Protein 8IDZ (pdb70)

Solvent-accessible surface area: 55990 Å² total; per-residue (Å²): 219,69,32,89,14,47,123,24,83,79,97,71,0,3,111,30,9,78,28,93,33,13,2,85,0,0,7,6,48,73,212,74,50,111,17,51,22,8,30,3,14,1,22,23,11,151,99,0,32,4,31,33,0,5,1,0,7,0,7,5,0,0,84,3,57,40,95,199,175,163,33,134,154,70,32,72,4,6,2,0,2,1,8,3,0,2,0,0,0,2,29,92,112,22,0,99,44,0,0,56,13,2,0,32,0,0,56,35,6,5,3,4,0,0,4,0,1,0,0,0,1,12,6,0,23,1,2,0,3,6,2,3,0,1,0,8,1,3,26,0,0,0,22,0,0,4,11,5,0,52,0,0,25,69,30,59,0,0,0,0,0,7,3,0,0,0,0,2,1,7,25,69,20,65,134,1,24,0,45,0,40,16,23,2,0,6,22,0,0,2,32,0,0,15,24,0,0,86,124,8,75,2,27,0,0,2,0,3,29,1,28,0,7,30,60,8,0,2,19,24,63,31,0,0,11,42,0,0,24,126,47,13,26,7,145,13,0,0,0,0,18,72,124,5,21,113,34,2,17,34,2,0,54,2,0,0,0,0,0,1,16,25,71,71,79,14,48,136,81,0,91,142,5,26,122,94,59,170,3,44,80,134,37,0,30,68,0,0,75,21,0,1,58,5,0,76,92,0,8,56,61,126,141,106,100,37,76,50,94,19,104,61,189,42,17,12,123,39,1,70,95,0,1,4,12,0,0,0,2,0,41,31,72,160,132,19,2,42,7,85,164,172,23,134,57,0,0,0,0,0,16,16,0,33,101,9,27,9,11,3,67,41,28,2,56,2,36,62,72,116,54,18,10,0,18,57,0,1,99,117,37,56,27,111,20,14,53,77,4,37,123,17,6,87,93,48,36,85,136,27,163,85,106,231,238,85,87,23,2,72,36,99,96,6,79,55,86,21,1,56,167,97,2,56,6,0,0,0,0,0,25,23,52,10,23,15,154,142,15,2,99,44,54,27,15,0,38,3,40,136,80,6,84,70,2,5,65,26,0,6,88,34,1,72,168,48,63,43,59,0,0,0,0,1,0,0,6,2,3,0,20,0,115,82,18,31,56,39,0,14,0,0,0,0,0,2,0,1,0,10,13,0,0,15,0,0,3,17,0,0,46,13,166,42,12,0,1,0,13,0,0,11,9,0,1,30,39,11,119,35,11,32,2,75,72,5,9,12,100,38,108,138,94,14,38,61,79,0,58,8,104,22,21,8,32,3,14,2,18,69,6,28,48,107,124,26,93,26,23,18,19,0,0,41,20,76,15,40,8,94,33,126,56,19,77,35,26,23,87,114,55,99,160,13,44,4,85,4,45,6,46,0,126,1,70,13,197,59,17,2,38,13,1,0,0,0,0,6,13,14,55,19,184,96,29,110,20,4,27,15,4,2,41,10,24,12,29,6,86,95,0,93,68,57,45,45,24,25,18,72,6,80,0,46,67,126,28,20,6,5,5,39,83,134,81,27,36,16,44,25,4,61,35,99,16,71,4,21,8,2,137,24,0,43,37,170,176,27,66,64,28,89,19,86,7,139,182,45,50,168,21,178,81,6,0,85,107,136,140,260,225,100,35,107,10,50,118,32,89,78,78,70,1,1,104,43,12,78,26,90,40,14,1,73,3,0,5,6,52,53,130,80,105,25,76,21,11,30,0,6,0,25,24,6,153,150,11,28,5,32,27,0,0,1,0,2,0,9,6,1,0,88,6,69,34,172,74,196,155,53,127,141,75,17,61,3,2,4,0,3,2,10,0,0,2,0,0,0,2,29,100,60,20,0,22,27,0,0,50,12,4,0,30,1,2,53,41,16,9,3,1,0,2,2,0,2,0,0,5,4,13,10,1,17,0,2,1,3,6,2,2,0,0,0,15,0,3,34,0,0,0,24,0,0,8,13,7,1,25,0,3,44,51,24,68,0,0,1,0,0,7,5,4,4,10,3,2,0,3,39,34,59,68,153,0,23,0,44,0,38,16,29,1,2,9,15,3,15,9,37,0,1,11,22,0,1,84,123,2,62,1,25,0,0,2,0,1,31,0,24,3,6,38,48,11,0,0,28,23,62,32,2,0,11,42,0,0,21,138,55,19,24,6,141,13,0,0,2,1,13,68,124,4,22,120,30,8,18,31,1,0,53,3,0,0,0,0,3,6,20,23,125,63,88,45,40,128,82,0,87,144,6,26,121,98,60,174,4,47,85,131,38,0,26,72,0,0,74,26,0,1,63,7,0,76,110,0,13,80,64,149,160,90,117,31,110,62,111,16,82,54,154,31,18,13,119,30,0,80,90,0,1,7,16,0,0,0,0,0,46,16,68,156,127,21,3,40,10,83,161,170,24,133,62,0,0,0,0,0,12,16,0,30,119,8,30,11,12,5,62,37,16,2,67,2,34,62,69,112,55,17,9,0,20,52,0,0,99,102,37,59,22,109,20,13,58,76,5,40,124,23,4,80,108,60,50,88,166,29,185,83,106,218,233,101,84,15,2,72,32,100,98,7,88,55,84,19,1,48,170,94,3,50,7,0,1,0,0,0,17,18,50,14,16,31,81,110,12,7,97,31,64,41,7,2,50,7,39,142,74,8,90,71,1,4,65,28,0,1,92,34,0,73,174,44,67,42,62,0,0,0,0,0,0,0,2,1,7,0,23,6,134,89,20,56,64,28,2,10,0,5,0,0,1,0,0,0,0,9,11,0,0,18,0,0,1,19,0,1,44,12,158,53,10,0,2,0,13,0,0,6,7,0,1,32,40,14,110,45,10,43,4,93,83,25,9,17,95,36,113,131,139,18,54,63,69,0,65,1,116,28,23,7,31,16,2,0,6,53,13,31,43,106,126,26,93,30,26,17,17,0,1,46,18,79,14,30,14,92,33,118,59,26,169,30,98,14,89,120,74,106,163,10,51,4,121,4,76,5,48,0,119,0,59,16,198,46,16,2,43,13,1,0,1,0,0,13,8,32,74,31,177,135,88,111,28,10,28,18,13,3,36,9,20,15,31,4,61,70,0,98,72,59,66,46,28,62,10,50,5,70,1,40,35,120,32,23,3,26,8,23,77,131,74,18,40,25,68,16,47,78,24,101,21,104,7,15,10,2,152,20,1,44,38,161,184,24,62,73,23,90,24,76,18,122,123,47,101,173,21,158,86,4,1,86,99,133,141,262

Radius of gyration: 35.35 Å; Cα contacts (8 Å, |Δi|>4): 3482; chains: 2; bounding box: 103×75×82 Å

Foldseek 3Di:
DQAAFPPPPLVVNLVSDDLVRLLLFQAAAFVVDPFAAFTFKGCFDPSRLTHIAAEGEAAQARAHDFDDPPDDDTAFIFRFFFLQLLLQQLPLVLLLVLLQLRLLSCLQRGHAAYADAAAFAQFALQAQCLRRHYFNFLVSSLRSRLSNLQSNCVSLHFYENNEQFDPNHQFLQQQEEEEEAPQQGVLGGNRSVLSNCQRSLGAEYEHGRYHFLPHGRLLAQCNQPVVRCPVSPHQHAYEYDAPGDDQLQSNLQSRHQHYPPHDPVSSVRVVCCPVVPNRDVVSSSSSVSNVSVRSCSTVVSVPPGHPSPRPVVVSNVSSLVSLLLSKFWQAAFPPPPQPDPVFAEEEEADLCQAVPFAHADDSNDHGDDAACHLCNLCVVLRHHYDPQNVVVSVPPVVVQVVDPVTQGDACPVPDLVVNLVPGQEYEAEQDAHRHNNATHALQPQAENHPSVQCCLVVNQVSVVVNVYAYEYEYQHQGHHAAQVRPPRHNIYMYSRRSHRCRNNSVSCRNNVVAKHNTFRSFFAANGSVQAPCPVFDDHSVVGNRSYTYDPVGNDGGCLVCQVPVHHTSAFGLDGDTQWDKDKAAFDWDQDPVGWTKTKMKIWTAGDAWYKAKKWKWWADPQPPHDGGGTRTQWIDIDDRAGHGGMDMDITTGGPLNQWGADNPQQWIGHDFDKIKMFIDNGPPDPDTRIDIDTHDPSTHRDSPSRNDDD/DQAAFPGPPLVSNLVSDDLVRLLDQQFAAQVDPAAQFRAKGDFDPSRLFHIATEHEADQAGAGDFDDPPDPDTDAAFRFFFLQLLLQLLDLVLLLVLLQQRLLSCLLQRHQEYADAAAFAQQAQQAQCLRRHYFNFLVSSLRSRLSNLQSNCVSNGAYARNEQPDRNFLFQLQLEEEEEFDQQCVFGGCRSVLSNCQRSQGQEYEYHAHHFQPHGRLLAQCNQPFCRPVNSNHQAAYEYPAPHDPALLSNLVSRHQHHPRGDPVSSVRVVVCVVVPNRDVVSSSSSVSNVSVSSCSTVSSVVSDNPSDDDNVVSVVSLLVSLLQSWFWAAAFPVCPQPDPVFAEEEEFKLCQQVPFAHADDRNDHGHPAACGLCNLCVVLRHHYDPQNVVCSVVVVVVQVVPPVTQIDACPPPDLVVCLVPGQEYEAEDDDHRHRSATHACCPAQNPDPSVVCVQQVNQCSQVVNVYFYEYEYQYQGAHACLVPVVRHNIYIYSHNSHRCRNNSVSCRNNPVAKHATFRSAFAANGSVLQPCPLQDDHRVVGRHSYGYDPVRNCSGCLVCQVPVHHTPAFGLDGDISWDKAKAAWDWDADPVGWTKTKIKIWTAHPAWYKHKKWKKWADDCPPHDGGGIHTQWIDIGDRAGHGGMDMDMTIGGPLSQWRADSPQQWRDHDFDWIWMFIANGDPGDDTRIDIGGGGPPDHRDDDSRNDDD

Organism: NCBI:txid165179

Nearest PDB structures (foldseek):
  8idz-assembly1_A  TM=1.001E+00  e=0.000E+00  Segatella copri
  8idz-assembly2_B  TM=9.984E-01  e=0.000E+00  Segatella copri
  8j9f-assembly1_B  TM=9.303E-01  e=8.358E-68  Paenibacillus relictisesami
  8j9f-assembly1_C  TM=9.154E-01  e=1.927E-67  Paenibacillus relictisesami
  8j9f-assembly2_A  TM=9.103E-01  e=1.301E-66  Paenibacillus relictisesami

B-factor: mean 120.05, std 35.05, range [49.93, 302.37]

Structure (mmCIF, N/CA/C/O backbone):
data_8IDZ
#
_entry.id   8IDZ
#
_cell.length_a   182.607
_cell.length_b   133.842
_cell.length_c   69.843
_cell.angle_alpha   90.000
_cell.angle_beta   102.620
_cell.angle_gamma   90.000
#
_symmetry.space_group_name_H-M   'C 1 2 1'
#
loop_
_atom_site.group_PDB
_atom_site.id
_atom_site.type_symbol
_atom_site.label_atom_id
_atom_site.label_alt_id
_atom_site.label_comp_id
_atom_site.label_asym_id
_atom_site.label_entity_id
_atom_site.label_seq_id
_atom_site.pdbx_PDB_ins_code
_atom_site.Cartn_x
_atom_site.Cartn_y
_atom_site.Cartn_z
_atom_site.occupancy
_atom_site.B_iso_or_equiv
_atom_site.auth_seq_id
_atom_site.auth_comp_id
_atom_site.auth_asym_id
_atom_site.auth_atom_id
_atom_site.pdbx_PDB_model_num
ATOM 1 N N . GLN A 1 2 ? 54.22191 -23.81572 -32.54885 1.000 108.27466 2 GLN A N 1
ATOM 2 C CA . GLN A 1 2 ? 54.27113 -22.53131 -31.85964 1.000 112.59792 2 GLN A CA 1
ATOM 3 C C . GLN A 1 2 ? 55.13615 -22.61349 -30.60495 1.000 122.73498 2 GLN A C 1
ATOM 4 O O . GLN A 1 2 ? 55.12671 -23.62153 -29.89855 1.000 126.44496 2 GLN A O 1
ATOM 10 N N . ASN A 1 3 ? 55.88325 -21.54949 -30.33538 1.000 123.94834 3 ASN A N 1
ATOM 11 C CA . ASN A 1 3 ? 56.71499 -21.49834 -29.14026 1.000 129.10043 3 ASN A CA 1
ATOM 12 C C . ASN A 1 3 ? 55.84893 -21.19766 -27.92366 1.000 135.02637 3 ASN A C 1
ATOM 13 O O . ASN A 1 3 ? 55.13337 -20.18917 -27.92046 1.000 133.54929 3 ASN A O 1
ATOM 18 N N . PRO A 1 4 ? 55.87790 -22.03044 -26.88524 1.000 154.17258 4 PRO A N 1
ATOM 19 C CA . PRO A 1 4 ? 55.07206 -21.74570 -25.69348 1.000 156.03093 4 PRO A CA 1
ATOM 20 C C . PRO A 1 4 ? 55.57788 -20.50204 -24.98221 1.000 151.86559 4 PRO A C 1
ATOM 21 O O . PRO A 1 4 ? 56.78062 -20.23594 -24.93884 1.000 145.30398 4 PRO A O 1
ATOM 25 N N . LYS A 1 5 ? 54.64629 -19.73204 -24.42630 1.000 135.26778 5 LYS A N 1
ATOM 26 C CA . LYS A 1 5 ? 54.99874 -18.46929 -23.79767 1.000 127.36566 5 LYS A CA 1
ATOM 27 C C . LYS A 1 5 ? 54.27252 -18.31394 -22.46928 1.000 126.08165 5 LYS A C 1
ATOM 28 O O . LYS A 1 5 ? 53.23203 -18.92989 -22.21774 1.000 132.07153 5 LYS A O 1
ATOM 34 N N . LEU A 1 6 ? 54.84630 -17.45755 -21.62854 1.000 118.40419 6 LEU A N 1
ATOM 35 C CA . LEU A 1 6 ? 54.33482 -17.23800 -20.28559 1.000 117.22238 6 LEU A CA 1
ATOM 36 C C . LEU A 1 6 ? 52.95364 -16.59542 -20.32847 1.000 123.41350 6 LEU A C 1
ATOM 37 O O . LEU A 1 6 ? 52.67880 -15.73042 -21.16352 1.000 132.39208 6 LEU A O 1
ATOM 42 N N . GLY A 1 7 ? 52.07960 -17.02223 -19.41702 1.000 131.59820 7 GLY A N 1
ATOM 43 C CA . GLY A 1 7 ? 50.73834 -16.48682 -19.33779 1.000 140.00776 7 GLY A CA 1
ATOM 44 C C . GLY A 1 7 ? 49.72424 -17.15987 -20.23465 1.000 155.72728 7 GLY A C 1
ATOM 45 O O . GLY A 1 7 ? 48.55152 -16.76336 -20.22115 1.000 157.98213 7 GLY A O 1
ATOM 46 N N . VAL A 1 8 ? 50.13016 -18.16209 -21.01274 1.000 167.94756 8 VAL A N 1
ATOM 47 C CA . VAL A 1 8 ? 49.21109 -18.85543 -21.90936 1.000 174.59056 8 VAL A CA 1
ATOM 48 C C . VAL A 1 8 ? 49.43598 -20.35713 -21.82771 1.000 172.89785 8 VAL A C 1
ATOM 49 O O . VAL A 1 8 ? 48.54525 -21.10908 -21.41548 1.000 173.57713 8 VAL A O 1
ATOM 53 N N . SER A 1 9 ? 50.61591 -20.80407 -22.23721 1.000 148.74655 9 SER A N 1
ATOM 54 C CA . SER A 1 9 ? 50.93069 -22.21208 -22.14659 1.000 135.58659 9 SER A CA 1
ATOM 55 C C . SER A 1 9 ? 50.97873 -22.62652 -20.67948 1.000 127.15506 9 SER A C 1
ATOM 56 O O . SER A 1 9 ? 51.26906 -21.80370 -19.80542 1.000 128.09190 9 SER A O 1
ATOM 59 N N . PRO A 1 10 ? 50.66388 -23.88476 -20.38083 1.000 124.85000 10 PRO A N 1
ATOM 60 C CA . PRO A 1 10 ? 50.79405 -24.36191 -19.00183 1.000 121.91842 10 PRO A CA 1
ATOM 61 C C . PRO A 1 10 ? 52.21059 -24.14442 -18.50237 1.000 120.77446 10 PRO A C 1
ATOM 62 O O . PRO A 1 10 ? 53.18357 -24.38405 -19.21988 1.000 121.54976 10 PRO A O 1
ATOM 66 N N . ILE A 1 11 ? 52.31006 -23.66657 -17.26133 1.000 115.48759 11 ILE A N 1
ATOM 67 C CA . ILE A 1 11 ? 53.60031 -23.27598 -16.70059 1.000 116.08557 11 ILE A CA 1
ATOM 68 C C . ILE A 1 11 ? 54.59876 -24.42130 -16.79562 1.000 116.63912 11 ILE A C 1
ATOM 69 O O . ILE A 1 11 ? 55.77225 -24.21890 -17.13284 1.000 117.04971 11 ILE A O 1
ATOM 74 N N . GLN A 1 12 ? 54.14251 -25.64658 -16.52622 1.000 123.76266 12 GLN A N 1
ATOM 75 C CA . GLN A 1 12 ? 55.01999 -26.80621 -16.64702 1.000 126.38810 12 GLN A CA 1
ATOM 76 C C . GLN A 1 12 ? 55.51394 -26.97878 -18.07839 1.000 124.42054 12 GLN A C 1
ATOM 77 O O . GLN A 1 12 ? 56.69864 -27.25044 -18.30507 1.000 123.18802 12 GLN A O 1
ATOM 83 N N . ASP A 1 13 ? 54.62439 -26.81081 -19.06017 1.000 117.98075 13 ASP A N 1
ATOM 84 C CA . ASP A 1 13 ? 55.02258 -26.95007 -20.45641 1.000 115.80313 13 ASP A CA 1
ATOM 85 C C . ASP A 1 13 ? 55.96750 -25.84308 -20.90533 1.000 112.11297 13 ASP A C 1
ATOM 86 O O . ASP A 1 13 ? 56.63736 -25.99833 -21.93138 1.000 111.28861 13 ASP A O 1
ATOM 91 N N . VAL A 1 14 ? 56.03417 -24.73378 -20.16780 1.000 111.97484 14 VAL A N 1
ATOM 92 C CA . VAL A 1 14 ? 56.93748 -23.64803 -20.53460 1.000 107.81151 14 VAL A CA 1
ATOM 93 C C . VAL A 1 14 ? 58.37012 -23.97439 -20.13014 1.000 98.21177 14 VAL A C 1
ATOM 94 O O . VAL A 1 14 ? 59.31623 -23.69086 -20.87371 1.000 93.68845 14 VAL A O 1
ATOM 98 N N . ILE A 1 15 ? 58.55467 -24.57519 -18.95187 1.000 97.23679 15 ILE A N 1
ATOM 99 C CA . ILE A 1 15 ? 59.89790 -24.92093 -18.49567 1.000 91.71409 15 ILE A CA 1
ATOM 100 C C . ILE A 1 15 ? 60.51094 -25.99434 -19.38785 1.000 89.35332 15 ILE A C 1
ATOM 101 O O . ILE A 1 15 ? 61.73274 -26.02383 -19.58644 1.000 85.35971 15 ILE A O 1
ATOM 106 N N . ASN A 1 16 ? 59.68163 -26.88081 -19.94671 1.000 92.36565 16 ASN A N 1
ATOM 107 C CA . ASN A 1 16 ? 60.17302 -27.88944 -20.88190 1.000 88.64358 16 ASN A CA 1
ATOM 108 C C . ASN A 1 16 ? 60.92625 -27.25011 -22.04185 1.000 85.05825 16 ASN A C 1
ATOM 109 O O . ASN A 1 16 ? 62.02973 -27.68042 -22.39647 1.000 84.12990 16 ASN A O 1
ATOM 114 N N . ALA A 1 17 ? 60.34351 -26.20644 -22.63765 1.000 85.85022 17 ALA A N 1
ATOM 115 C CA . ALA A 1 17 ? 60.90324 -25.58817 -23.83416 1.000 84.54540 17 ALA A CA 1
ATOM 116 C C . ALA A 1 17 ? 62.27704 -24.97082 -23.60769 1.000 80.03380 17 ALA A C 1
ATOM 117 O O . ALA A 1 17 ? 62.92172 -24.57065 -24.58334 1.000 84.58410 17 ALA A O 1
ATOM 119 N N . MET A 1 18 ? 62.73833 -24.87747 -22.36453 1.000 76.93754 18 MET A N 1
ATOM 120 C CA . MET A 1 18 ? 64.06850 -24.35699 -22.09545 1.000 74.38580 18 MET A CA 1
ATOM 121 C C . MET A 1 18 ? 65.11241 -25.45875 -22.22669 1.000 74.04448 18 MET A C 1
ATOM 122 O O . MET A 1 18 ? 64.84203 -26.63653 -21.97546 1.000 77.27542 18 MET A O 1
ATOM 127 N N . THR A 1 19 ? 66.31320 -25.06314 -22.63148 1.000 72.72048 19 THR A N 1
ATOM 128 C CA . THR A 1 19 ? 67.47446 -25.93816 -22.63864 1.000 75.61906 19 THR A CA 1
ATOM 129 C C . THR A 1 19 ? 68.43749 -25.50593 -21.54041 1.000 80.46429 19 THR A C 1
ATOM 130 O O . THR A 1 19 ? 68.27497 -24.45166 -20.91941 1.000 78.77383 19 THR A O 1
ATOM 134 N N . LEU A 1 20 ? 69.44999 -26.34465 -21.29958 1.000 91.73272 20 LEU A N 1
ATOM 135 C CA . LEU A 1 20 ? 70.41992 -26.04514 -20.25021 1.000 89.38969 20 LEU A CA 1
ATOM 136 C C . LEU A 1 20 ? 71.13924 -24.72784 -20.51213 1.000 89.70210 20 LEU A C 1
ATOM 137 O O . LEU A 1 20 ? 71.59442 -24.07122 -19.56845 1.000 85.50778 20 LEU A O 1
ATOM 142 N N . ASP A 1 21 ? 71.25272 -24.32680 -21.78072 1.000 81.13759 21 ASP A N 1
ATOM 143 C CA . ASP A 1 21 ? 71.77864 -23.00271 -22.09582 1.000 76.56426 21 ASP A CA 1
ATOM 144 C C . ASP A 1 21 ? 70.84947 -21.91422 -21.57348 1.000 74.63532 21 ASP A C 1
ATOM 145 O O . ASP A 1 21 ? 71.29034 -20.95819 -20.92504 1.000 74.61251 21 ASP A O 1
ATOM 150 N N . GLU A 1 22 ? 69.54881 -22.05550 -21.83802 1.000 73.47126 22 GLU A N 1
ATOM 151 C CA . GLU A 1 22 ? 68.59388 -21.00787 -21.49541 1.000 73.48063 22 GLU A CA 1
ATOM 152 C C . GLU A 1 22 ? 68.28753 -20.97730 -20.00269 1.000 74.88831 22 GLU A C 1
ATOM 153 O O . GLU A 1 22 ? 68.01687 -19.90402 -19.45173 1.000 79.90308 22 GLU A O 1
ATOM 159 N N . LYS A 1 23 ? 68.32439 -22.13255 -19.33394 1.000 85.05845 23 LYS A N 1
ATOM 160 C CA . LYS A 1 23 ? 68.00686 -22.17632 -17.90897 1.000 75.31822 23 LYS A CA 1
ATOM 161 C C . LYS A 1 23 ? 69.06421 -21.45331 -17.08294 1.000 84.25791 23 LYS A C 1
ATOM 162 O O . LYS A 1 23 ? 68.73725 -20.60990 -16.23972 1.000 80.18288 23 LYS A O 1
ATOM 168 N N . ILE A 1 24 ? 70.34085 -21.77508 -17.30851 1.000 69.14586 24 ILE A N 1
ATOM 169 C CA . ILE A 1 24 ? 71.41455 -21.15964 -16.53281 1.000 72.33564 24 ILE A CA 1
ATOM 170 C C . ILE A 1 24 ? 71.49353 -19.66465 -16.80832 1.000 80.83941 24 ILE A C 1
ATOM 171 O O . ILE A 1 24 ? 71.87526 -18.88146 -15.92902 1.000 82.74700 24 ILE A O 1
ATOM 176 N N . GLN A 1 25 ? 71.13020 -19.24117 -18.02227 1.000 88.08435 25 GLN A N 1
ATOM 177 C CA . GLN A 1 25 ? 71.05974 -17.81405 -18.31816 1.000 89.85187 25 GLN A CA 1
ATOM 178 C C . GLN A 1 25 ? 70.06583 -17.10577 -17.40740 1.000 84.83556 25 GLN A C 1
ATOM 179 O O . GLN A 1 25 ? 70.25775 -15.93191 -17.06974 1.000 81.95139 25 GLN A O 1
ATOM 185 N N . LEU A 1 26 ? 69.01177 -17.80481 -16.98529 1.000 93.48082 26 LEU A N 1
ATOM 186 C CA . LEU A 1 26 ? 67.96721 -17.17662 -16.18464 1.000 92.58308 26 LEU A CA 1
ATOM 187 C C . LEU A 1 26 ? 68.37966 -17.05784 -14.72017 1.000 93.05424 26 LEU A C 1
ATOM 188 O O . LEU A 1 26 ? 68.36675 -15.96230 -14.14945 1.000 92.11277 26 LEU A O 1
ATOM 193 N N . VAL A 1 27 ? 68.75217 -18.17889 -14.09629 1.000 80.52036 27 VAL A N 1
ATOM 194 C CA . VAL A 1 27 ? 69.07073 -18.19544 -12.67462 1.000 71.75708 27 VAL A CA 1
ATOM 195 C C . VAL A 1 27 ? 70.29672 -17.36289 -12.33790 1.000 70.66431 27 VAL A C 1
ATOM 196 O O . VAL A 1 27 ? 70.56213 -17.10919 -11.15633 1.000 70.48074 27 VAL A O 1
ATOM 200 N N . VAL A 1 28 ? 71.05615 -16.94053 -13.34206 1.000 75.82794 28 VAL A N 1
ATOM 201 C CA . VAL A 1 28 ? 72.20065 -16.05570 -13.15822 1.000 73.66764 28 VAL A CA 1
ATOM 202 C C . VAL A 1 28 ? 71.90198 -14.79452 -13.95298 1.000 79.55266 28 VAL A C 1
ATOM 203 O O . VAL A 1 28 ? 72.05382 -14.77114 -15.17945 1.000 81.08959 28 VAL A O 1
ATOM 207 N N . GLY A 1 29 ? 71.46614 -13.74868 -13.26847 1.000 78.80233 29 GLY A N 1
ATOM 208 C CA . GLY A 1 29 ? 71.16898 -12.50488 -13.92534 1.000 85.53388 29 GLY A CA 1
ATOM 209 C C . GLY A 1 29 ? 72.40464 -11.85381 -14.49604 1.000 92.25706 29 GLY A C 1
ATOM 210 O O . GLY A 1 29 ? 73.49336 -12.42550 -14.55448 1.000 91.10403 29 GLY A O 1
ATOM 211 N N . SER A 1 30 ? 72.21771 -10.61020 -14.91737 1.000 103.03322 30 SER A N 1
ATOM 212 C CA . SER A 1 30 ? 73.28059 -9.80535 -15.46902 1.000 115.68471 30 SER A CA 1
ATOM 213 C C . SER A 1 30 ? 73.21443 -8.42563 -14.83548 1.000 127.87092 30 SER A C 1
ATOM 214 O O . SER A 1 30 ? 72.25064 -8.08075 -14.15131 1.000 124.48409 30 SER A O 1
ATOM 217 N N . SER A 1 31 ? 74.28321 -7.65851 -15.06096 1.000 156.23289 31 SER A N 1
ATOM 218 C CA . SER A 1 31 ? 74.48758 -6.28315 -14.59798 1.000 162.69093 31 SER A CA 1
ATOM 219 C C . SER A 1 31 ? 73.32904 -5.63628 -13.84918 1.000 163.28148 31 SER A C 1
ATOM 220 O O . SER A 1 31 ? 73.27185 -4.42150 -13.71927 1.000 168.66685 31 SER A O 1
ATOM 223 N N . GLN A 1 45 ? 74.54299 2.65926 -19.95626 1.000 127.04853 45 GLN A N 1
ATOM 224 C CA . GLN A 1 45 ? 75.44400 1.83267 -20.75027 1.000 132.44334 45 GLN A CA 1
ATOM 225 C C . GLN A 1 45 ? 75.20916 0.35633 -20.45745 1.000 135.48634 45 GLN A C 1
ATOM 226 O O . GLN A 1 45 ? 75.72152 -0.18037 -19.47416 1.000 137.39396 45 GLN A O 1
ATOM 232 N N . GLY A 1 46 ? 74.42082 -0.29589 -21.31087 1.000 148.63107 46 GLY A N 1
ATOM 233 C CA . GLY A 1 46 ? 74.22384 -1.72747 -21.24722 1.000 149.28660 46 GLY A CA 1
ATOM 234 C C . GLY A 1 46 ? 72.95315 -2.18197 -20.56095 1.000 146.20730 46 GLY A C 1
ATOM 235 O O . GLY A 1 46 ? 72.65638 -3.38304 -20.58809 1.000 145.69892 46 GLY A O 1
ATOM 236 N N . GLN A 1 47 ? 72.19772 -1.27470 -19.94635 1.000 136.20830 47 GLN A N 1
ATOM 237 C CA . GLN A 1 47 ? 70.96438 -1.64124 -19.26883 1.000 120.89509 47 GLN A CA 1
ATOM 238 C C . GLN A 1 47 ? 69.84173 -0.69823 -19.67957 1.000 119.79923 47 GLN A C 1
ATOM 239 O O . GLN A 1 47 ? 70.07305 0.41984 -20.14829 1.000 121.86801 47 GLN A O 1
ATOM 245 N N . LEU A 1 48 ? 68.60971 -1.17658 -19.49018 1.000 108.36659 48 LEU A N 1
ATOM 246 C CA . LEU A 1 48 ? 67.43829 -0.45280 -19.97381 1.000 102.77955 48 LEU A CA 1
ATOM 247 C C . LEU A 1 48 ? 67.21310 0.83298 -19.18648 1.000 103.62592 48 LEU A C 1
ATOM 248 O O . LEU A 1 48 ? 66.76130 1.83947 -19.74520 1.000 100.01692 48 LEU A O 1
ATOM 253 N N . VAL A 1 49 ? 67.51793 0.81951 -17.89220 1.000 106.20926 49 VAL A N 1
ATOM 254 C CA . VAL A 1 49 ? 67.41203 1.99360 -17.03496 1.000 104.26837 49 VAL A CA 1
ATOM 255 C C . VAL A 1 49 ? 68.81627 2.39532 -16.60920 1.000 112.84115 49 VAL A C 1
ATOM 256 O O . VAL A 1 49 ? 69.60828 1.54723 -16.18100 1.000 116.78102 49 VAL A O 1
ATOM 260 N N . GLN A 1 50 ? 69.12331 3.68405 -16.73638 1.000 114.61948 50 GLN A N 1
ATOM 261 C CA . GLN A 1 50 ? 70.45082 4.19221 -16.41135 1.000 120.30500 50 GLN A CA 1
ATOM 262 C C . GLN A 1 50 ? 70.79424 3.92537 -14.94862 1.000 135.95755 50 GLN A C 1
ATOM 263 O O . GLN A 1 50 ? 70.09292 4.38496 -14.04231 1.000 137.35709 50 GLN A O 1
ATOM 269 N N . GLY A 1 51 ? 71.87116 3.17298 -14.72450 1.000 161.45009 51 GLY A N 1
ATOM 270 C CA . GLY A 1 51 ? 72.29650 2.87653 -13.36866 1.000 159.42429 51 GLY A CA 1
ATOM 271 C C . GLY A 1 51 ? 71.37841 1.86981 -12.69898 1.000 155.05968 51 GLY A C 1
ATOM 272 O O . GLY A 1 51 ? 70.85752 0.94398 -13.33438 1.000 152.67716 51 GLY A O 1
ATOM 273 N N . ALA A 1 52 ? 71.19530 2.04911 -11.38477 1.000 151.20681 52 ALA A N 1
ATOM 274 C CA . ALA A 1 52 ? 70.14170 1.38322 -10.61108 1.000 147.31987 52 ALA A CA 1
ATOM 275 C C . ALA A 1 52 ? 70.44897 -0.09490 -10.48567 1.000 149.60352 52 ALA A C 1
ATOM 276 O O . ALA A 1 52 ? 69.56362 -0.95987 -10.42363 1.000 146.22648 52 ALA A O 1
ATOM 278 N N . ALA A 1 53 ? 71.74490 -0.35528 -10.43672 1.000 158.37130 53 ALA A N 1
ATOM 279 C CA . ALA A 1 53 ? 72.28985 -1.56091 -9.83703 1.000 154.96193 53 ALA A CA 1
ATOM 280 C C . ALA A 1 53 ? 71.88536 -2.72384 -10.73866 1.000 152.06212 53 ALA A C 1
ATOM 281 O O . ALA A 1 53 ? 71.96076 -2.58350 -11.96703 1.000 153.17735 53 ALA A O 1
ATOM 283 N N . GLY A 1 54 ? 71.40952 -3.84833 -10.21031 1.000 134.83554 54 GLY A N 1
ATOM 284 C CA . GLY A 1 54 ? 71.30097 -5.06190 -11.01736 1.000 125.61715 54 GLY A CA 1
ATOM 285 C C . GLY A 1 54 ? 70.10386 -5.17298 -11.97361 1.000 117.08764 54 GLY A C 1
ATOM 286 O O . GLY A 1 54 ? 69.13544 -4.40639 -11.97898 1.000 116.42292 54 GLY A O 1
ATOM 287 N N . GLN A 1 55 ? 70.13858 -6.22772 -12.79512 1.000 108.17715 55 GLN A N 1
ATOM 288 C CA . GLN A 1 55 ? 69.06275 -6.48836 -13.75947 1.000 94.17095 55 GLN A CA 1
ATOM 289 C C . GLN A 1 55 ? 68.86881 -7.99671 -13.91936 1.000 87.25948 55 GLN A C 1
ATOM 290 O O . GLN A 1 55 ? 69.73958 -8.78374 -13.55826 1.000 90.99088 55 GLN A O 1
ATOM 296 N N . VAL A 1 56 ? 67.71074 -8.42028 -14.42570 1.000 84.72330 56 VAL A N 1
ATOM 297 C CA . VAL A 1 56 ? 67.43285 -9.84507 -14.58957 1.000 82.46989 56 VAL A CA 1
ATOM 298 C C . VAL A 1 56 ? 67.23258 -10.11198 -16.07161 1.000 82.96033 56 VAL A C 1
ATOM 299 O O . VAL A 1 56 ? 66.71314 -9.25667 -16.79416 1.000 82.61439 56 VAL A O 1
ATOM 303 N N . ASN A 1 57 ? 67.68595 -11.27421 -16.52927 1.000 78.10984 57 ASN A N 1
ATOM 304 C CA . ASN A 1 57 ? 67.65664 -11.60890 -17.94070 1.000 78.09159 57 ASN A CA 1
ATOM 305 C C . ASN A 1 57 ? 66.26635 -12.07902 -18.35327 1.000 81.87307 57 ASN A C 1
ATOM 306 O O . ASN A 1 57 ? 65.45327 -12.50656 -17.52983 1.000 81.17932 57 ASN A O 1
ATOM 311 N N . GLY A 1 58 ? 66.00763 -12.00641 -19.64733 1.000 86.35081 58 GLY A N 1
ATOM 312 C CA . GLY A 1 58 ? 64.74163 -12.46343 -20.19877 1.000 93.28190 58 GLY A CA 1
ATOM 313 C C . GLY A 1 58 ? 64.92293 -13.30504 -21.44172 1.000 98.93164 58 GLY A C 1
ATOM 314 O O . GLY A 1 58 ? 65.70374 -12.96311 -22.32749 1.000 101.68268 58 GLY A O 1
ATOM 315 N N . ILE A 1 59 ? 64.18886 -14.41430 -21.49538 1.000 101.13381 59 ILE A N 1
ATOM 316 C CA . ILE A 1 59 ? 64.15538 -15.28859 -22.66191 1.000 108.38139 59 ILE A CA 1
ATOM 317 C C . ILE A 1 59 ? 62.95482 -14.85127 -23.49375 1.000 115.85429 59 ILE A C 1
ATOM 318 O O . ILE A 1 59 ? 61.81203 -15.21762 -23.20472 1.000 117.99823 59 ILE A O 1
ATOM 323 N N . GLU A 1 60 ? 63.21723 -14.07346 -24.54759 1.000 105.99355 60 GLU A N 1
ATOM 324 C CA . GLU A 1 60 ? 62.15117 -13.31145 -25.19435 1.000 106.33425 60 GLU A CA 1
ATOM 325 C C . GLU A 1 60 ? 61.18142 -14.20768 -25.95606 1.000 108.01149 60 GLU A C 1
ATOM 326 O O . GLU A 1 60 ? 59.97370 -13.94326 -25.97074 1.000 108.99593 60 GLU A O 1
ATOM 332 N N . ARG A 1 61 ? 61.68373 -15.26941 -26.59367 1.000 109.39388 61 ARG A N 1
ATOM 333 C CA . ARG A 1 61 ? 60.83254 -16.09378 -27.44743 1.000 109.07961 61 ARG A CA 1
ATOM 334 C C . ARG A 1 61 ? 59.67851 -16.73412 -26.68824 1.000 106.75280 61 ARG A C 1
ATOM 335 O O . ARG A 1 61 ? 58.69191 -17.13949 -27.31244 1.000 106.97933 61 ARG A O 1
ATOM 343 N N . LEU A 1 62 ? 59.77476 -16.83397 -25.36321 1.000 113.30869 62 LEU A N 1
ATOM 344 C CA . LEU A 1 62 ? 58.71048 -17.38825 -24.53992 1.000 116.69975 62 LEU A CA 1
ATOM 345 C C . LEU A 1 62 ? 57.90843 -16.30417 -23.82775 1.000 116.09835 62 LEU A C 1
ATOM 346 O O . LEU A 1 62 ? 57.31515 -16.56938 -22.77672 1.000 117.86259 62 LEU A O 1
ATOM 351 N N . GLY A 1 63 ? 57.88262 -15.09106 -24.37710 1.000 109.82999 63 GLY A N 1
ATOM 352 C CA . GLY A 1 63 ? 57.16595 -13.98780 -23.76753 1.000 110.16474 63 GLY A CA 1
ATOM 353 C C . GLY A 1 63 ? 57.64652 -13.66916 -22.36737 1.000 113.34525 63 GLY A C 1
ATOM 354 O O . GLY A 1 63 ? 56.83770 -13.48873 -21.45226 1.000 114.56123 63 GLY A O 1
ATOM 355 N N . ILE A 1 64 ? 58.96052 -13.60168 -22.18702 1.000 117.98490 64 ILE A N 1
ATOM 356 C CA . ILE A 1 64 ? 59.57609 -13.37431 -20.88719 1.000 116.06288 64 ILE A CA 1
ATOM 357 C C . ILE A 1 64 ? 60.46466 -12.13996 -20.99088 1.000 111.53663 64 ILE A C 1
ATOM 358 O O . ILE A 1 64 ? 61.44419 -12.14535 -21.74210 1.000 112.34898 64 ILE A O 1
ATOM 363 N N . PRO A 1 65 ? 60.17010 -11.06550 -20.26854 1.000 101.82532 65 PRO A N 1
ATOM 364 C CA . PRO A 1 65 ? 60.98447 -9.85313 -20.35341 1.000 94.90482 65 PRO A CA 1
ATOM 365 C C . PRO A 1 65 ? 62.18835 -9.90647 -19.41868 1.000 88.71947 65 PRO A C 1
ATOM 366 O O . PRO A 1 65 ? 62.33289 -10.80669 -18.58915 1.000 90.81415 65 PRO A O 1
ATOM 370 N N . ALA A 1 66 ? 63.05286 -8.90750 -19.57074 1.000 85.64046 66 ALA A N 1
ATOM 371 C CA . ALA A 1 66 ? 64.25041 -8.75907 -18.74722 1.000 80.69609 66 ALA A CA 1
ATOM 372 C C . ALA A 1 66 ? 63.96355 -7.69360 -17.69162 1.000 78.90034 66 ALA A C 1
ATOM 373 O O . ALA A 1 66 ? 64.07471 -6.49425 -17.95855 1.000 80.59445 66 ALA A O 1
ATOM 375 N N . THR A 1 67 ? 63.59985 -8.13743 -16.48867 1.000 76.16635 67 THR A N 1
ATOM 376 C CA . THR A 1 67 ? 63.15483 -7.23935 -15.43024 1.000 76.32951 67 THR A CA 1
ATOM 377 C C . THR A 1 67 ? 64.34160 -6.47347 -14.83643 1.000 77.41130 67 THR A C 1
ATOM 378 O O . THR A 1 67 ? 65.50046 -6.69309 -15.19290 1.000 79.44730 67 THR A O 1
ATOM 382 N N . VAL A 1 68 ? 64.04215 -5.55933 -13.90804 1.000 82.67682 68 VAL A N 1
ATOM 383 C CA . VAL A 1 68 ? 65.01851 -4.62926 -13.34467 1.000 85.07630 68 VAL A CA 1
ATOM 384 C C . VAL A 1 68 ? 64.87938 -4.61568 -11.82632 1.000 87.22308 68 VAL A C 1
ATOM 385 O O . VAL A 1 68 ? 63.76707 -4.70834 -11.29548 1.000 85.52920 68 VAL A O 1
ATOM 389 N N . VAL A 1 69 ? 66.00910 -4.50162 -11.12679 1.000 94.12213 69 VAL A N 1
ATOM 390 C CA . VAL A 1 69 ? 66.03080 -4.34220 -9.67720 1.000 99.38901 69 VAL A CA 1
ATOM 391 C C . VAL A 1 69 ? 66.98744 -3.21025 -9.33004 1.000 116.82995 69 VAL A C 1
ATOM 392 O O . VAL A 1 69 ? 68.04733 -3.07205 -9.94867 1.000 120.86605 69 VAL A O 1
ATOM 396 N N . ALA A 1 70 ? 66.61273 -2.39320 -8.34791 1.000 158.23458 70 ALA A N 1
ATOM 397 C CA . ALA A 1 70 ? 67.42092 -1.24715 -7.95998 1.000 159.45212 70 ALA A CA 1
ATOM 398 C C . ALA A 1 70 ? 67.66330 -1.26582 -6.45604 1.000 153.84442 70 ALA A C 1
ATOM 399 O O . ALA A 1 70 ? 67.14750 -2.11890 -5.72656 1.000 154.55548 70 ALA A O 1
ATOM 401 N N . ASP A 1 71 ? 68.46598 -0.30898 -5.99769 1.000 126.12739 71 ASP A N 1
ATOM 402 C CA . ASP A 1 71 ? 68.91745 -0.25755 -4.61485 1.000 114.60755 71 ASP A CA 1
ATOM 403 C C . ASP A 1 71 ? 68.07761 0.72933 -3.81765 1.000 106.62355 71 ASP A C 1
ATOM 404 O O . ASP A 1 71 ? 67.96955 1.90365 -4.18809 1.000 106.53008 71 ASP A O 1
ATOM 409 N N . GLY A 1 72 ? 67.50396 0.25267 -2.71939 1.000 95.33034 72 GLY A N 1
ATOM 410 C CA . GLY A 1 72 ? 66.99721 1.11694 -1.68291 1.000 85.14026 72 GLY A CA 1
ATOM 411 C C . GLY A 1 72 ? 67.97112 1.12109 -0.52326 1.000 93.20540 72 GLY A C 1
ATOM 412 O O . GLY A 1 72 ? 69.18327 1.26790 -0.70712 1.000 98.37749 72 GLY A O 1
ATOM 413 N N . PRO A 1 73 ? 67.46362 0.95582 0.70108 1.000 93.42913 73 PRO A N 1
ATOM 414 C CA . PRO A 1 73 ? 66.05518 0.89187 1.09123 1.000 89.04231 73 PRO A CA 1
ATOM 415 C C . PRO A 1 73 ? 65.57191 2.29023 1.44229 1.000 90.19504 73 PRO A C 1
ATOM 416 O O . PRO A 1 73 ? 64.37933 2.56012 1.55100 1.000 92.25553 73 PRO A O 1
ATOM 420 N N . ALA A 1 74 ? 66.52505 3.20206 1.62340 1.000 88.08076 74 ALA A N 1
ATOM 421 C CA . ALA A 1 74 ? 66.25520 4.59849 1.92517 1.000 82.98467 74 ALA A CA 1
ATOM 422 C C . ALA A 1 74 ? 65.84712 5.39907 0.69720 1.000 83.40195 74 ALA A C 1
ATOM 423 O O . ALA A 1 74 ? 65.84680 6.63207 0.75542 1.000 87.79286 74 ALA A O 1
ATOM 425 N N . GLY A 1 75 ? 65.51054 4.74294 -0.40125 1.000 83.91765 75 GLY A N 1
ATOM 426 C CA . GLY A 1 75 ? 65.08119 5.42637 -1.60795 1.000 86.35728 75 GLY A CA 1
ATOM 427 C C . GLY A 1 75 ? 65.57330 4.73575 -2.86295 1.000 89.36816 75 GLY A C 1
ATOM 428 O O . GLY A 1 75 ? 66.65056 4.13882 -2.89736 1.000 94.23681 75 GLY A O 1
ATOM 429 N N . LEU A 1 76 ? 64.76152 4.80743 -3.91523 1.000 90.03879 76 LEU A N 1
ATOM 430 C CA . LEU A 1 76 ? 65.14796 4.26934 -5.21181 1.000 95.49042 76 LEU A CA 1
ATOM 431 C C . LEU A 1 76 ? 66.41121 4.95859 -5.70599 1.000 99.65531 76 LEU A C 1
ATOM 432 O O . LEU A 1 76 ? 66.48510 6.18564 -5.73256 1.000 104.08759 76 LEU A O 1
ATOM 437 N N . ARG A 1 77 ? 67.41030 4.17587 -6.09802 1.000 105.92916 77 ARG A N 1
ATOM 438 C CA . ARG A 1 77 ? 68.70700 4.71897 -6.50114 1.000 108.67343 77 ARG A CA 1
ATOM 439 C C . ARG A 1 77 ? 68.88396 4.54359 -8.00708 1.000 115.64185 77 ARG A C 1
ATOM 440 O O . ARG A 1 77 ? 69.08118 3.42335 -8.48618 1.000 119.30795 77 ARG A O 1
ATOM 448 N N . ILE A 1 78 ? 68.82169 5.64922 -8.75554 1.000 118.53545 78 ILE A N 1
ATOM 449 C CA . ILE A 1 78 ? 69.06571 5.62275 -10.19416 1.000 125.77443 78 ILE A CA 1
ATOM 450 C C . ILE A 1 78 ? 70.07902 6.70117 -10.56898 1.000 138.74518 78 ILE A C 1
ATOM 451 O O . ILE A 1 78 ? 70.35173 7.62557 -9.80064 1.000 143.69518 78 ILE A O 1
ATOM 456 N N . ASP A 1 79 ? 70.62999 6.56815 -11.78410 1.000 147.18081 79 ASP A N 1
ATOM 457 C CA . ASP A 1 79 ? 71.70184 7.44665 -12.25594 1.000 153.26544 79 ASP A CA 1
ATOM 458 C C . ASP A 1 79 ? 71.11749 8.79460 -12.67263 1.000 165.12663 79 ASP A C 1
ATOM 459 O O . ASP A 1 79 ? 70.07301 8.83929 -13.33253 1.000 153.08763 79 ASP A O 1
ATOM 464 N N . PRO A 1 80 ? 71.73468 9.90663 -12.27115 1.000 182.06711 80 PRO A N 1
ATOM 465 C CA . PRO A 1 80 ? 71.32182 11.20779 -12.80927 1.000 185.04635 80 PRO A CA 1
ATOM 466 C C . PRO A 1 80 ? 71.47315 11.26470 -14.32365 1.000 189.62252 80 PRO A C 1
ATOM 467 O O . PRO A 1 80 ? 71.98221 10.34691 -14.97072 1.000 198.51296 80 PRO A O 1
ATOM 471 N N . LYS A 1 81 ? 71.00819 12.38090 -14.88907 1.000 170.57565 81 LYS A N 1
ATOM 472 C CA . LYS A 1 81 ? 71.09699 12.61401 -16.32784 1.000 167.24416 81 LYS A CA 1
ATOM 473 C C . LYS A 1 81 ? 72.54857 12.64381 -16.78720 1.000 165.46430 81 LYS A C 1
ATOM 474 O O . LYS A 1 81 ? 73.42034 13.21103 -16.12165 1.000 163.25793 81 LYS A O 1
ATOM 480 N N . ARG A 1 82 ? 72.80169 12.01959 -17.93638 1.000 159.81385 82 ARG A N 1
ATOM 481 C CA . ARG A 1 82 ? 74.14497 11.94331 -18.49220 1.000 156.52031 82 ARG A CA 1
ATOM 482 C C . ARG A 1 82 ? 74.16278 12.39317 -19.94931 1.000 154.00093 82 ARG A C 1
ATOM 483 O O . ARG A 1 82 ? 74.54373 13.52904 -20.25467 1.000 153.21329 82 ARG A O 1
ATOM 491 N N . LYS A 1 83 ? 73.74548 11.51032 -20.85384 1.000 158.53641 83 LYS A N 1
ATOM 492 C CA . LYS A 1 83 ? 73.77798 11.78858 -22.28085 1.000 159.26031 83 LYS A CA 1
ATOM 493 C C . LYS A 1 83 ? 72.52402 11.23545 -22.94241 1.000 171.24713 83 LYS A C 1
ATOM 494 O O . LYS A 1 83 ? 71.89226 10.30011 -22.44404 1.000 174.10876 83 LYS A O 1
ATOM 500 N N . ASN A 1 84 ? 72.18383 11.82714 -24.08843 1.000 178.27490 84 ASN A N 1
ATOM 501 C CA . ASN A 1 84 ? 71.06762 11.38457 -24.92379 1.000 184.59133 84 ASN A CA 1
ATOM 502 C C . ASN A 1 84 ? 69.77256 11.30480 -24.11600 1.000 200.54887 84 ASN A C 1
ATOM 503 O O . ASN A 1 84 ? 69.03103 10.32060 -24.16647 1.000 197.27683 84 ASN A O 1
ATOM 508 N N . THR A 1 85 ? 69.50437 12.36001 -23.35186 1.000 244.21979 85 THR A N 1
ATOM 509 C CA . THR A 1 85 ? 68.31015 12.42539 -22.52460 1.000 246.32830 85 THR A CA 1
ATOM 510 C C . THR A 1 85 ? 67.80859 13.85998 -22.47569 1.000 251.88375 85 THR A C 1
ATOM 511 O O . THR A 1 85 ? 68.58472 14.81228 -22.59309 1.000 295.99220 85 THR A O 1
ATOM 515 N N . ASP A 1 86 ? 66.49629 14.00336 -22.30158 1.000 205.84050 86 ASP A N 1
ATOM 516 C CA . ASP A 1 86 ? 65.87563 15.32083 -22.29951 1.000 188.53065 86 ASP A CA 1
ATOM 517 C C . ASP A 1 86 ? 65.72232 15.89579 -20.89726 1.000 176.07133 86 ASP A C 1
ATOM 518 O O . ASP A 1 86 ? 65.84895 17.11097 -20.71426 1.000 167.33512 86 ASP A O 1
ATOM 523 N N . LYS A 1 87 ? 65.44946 15.05616 -19.90002 1.000 169.07425 87 LYS A N 1
ATOM 524 C CA . LYS A 1 87 ? 65.15944 15.53922 -18.55591 1.000 154.58390 87 LYS A CA 1
ATOM 525 C C . LYS A 1 87 ? 65.89999 14.70718 -17.51834 1.000 147.51112 87 LYS A C 1
ATOM 526 O O . LYS A 1 87 ? 65.91441 13.47492 -17.60162 1.000 143.16453 87 LYS A O 1
ATOM 532 N N . THR A 1 88 ? 66.51333 15.39234 -16.54907 1.000 145.15217 88 THR A N 1
ATOM 533 C CA . THR A 1 88 ? 67.18411 14.73548 -15.43185 1.000 139.06209 88 THR A CA 1
ATOM 534 C C . THR A 1 88 ? 66.19580 13.89959 -14.63104 1.000 130.23945 88 THR A C 1
ATOM 535 O O . THR A 1 88 ? 64.99617 14.18461 -14.59462 1.000 132.04859 88 THR A O 1
ATOM 539 N N . PHE A 1 89 ? 66.71756 12.86823 -13.96767 1.000 139.89366 89 PHE A N 1
ATOM 540 C CA . PHE A 1 89 ? 65.93071 11.99912 -13.10300 1.000 134.89022 89 PHE A CA 1
ATOM 541 C C . PHE A 1 89 ? 66.60907 11.90479 -11.74383 1.000 141.43451 89 PHE A C 1
ATOM 542 O O . PHE A 1 89 ? 67.79335 11.56242 -11.65905 1.000 146.87189 89 PHE A O 1
ATOM 550 N N . TYR A 1 90 ? 65.85893 12.21340 -10.68800 1.000 146.36158 90 TYR A N 1
ATOM 551 C CA . TYR A 1 90 ? 66.35520 12.20829 -9.31854 1.000 148.69040 90 TYR A CA 1
ATOM 552 C C . TYR A 1 90 ? 65.39689 11.41056 -8.44449 1.000 142.07120 90 TYR A C 1
ATOM 553 O O . TYR A 1 90 ? 64.38074 10.88817 -8.91186 1.000 137.31577 90 TYR A O 1
ATOM 562 N N . CYS A 1 91 ? 65.72955 11.31459 -7.16000 1.000 140.31265 91 CYS A N 1
ATOM 563 C CA . CYS A 1 91 ? 65.02151 10.43535 -6.24516 1.000 135.43042 91 CYS A CA 1
ATOM 564 C C . CYS A 1 91 ? 64.84806 11.12600 -4.90234 1.000 130.03707 91 CYS A C 1
ATOM 565 O O . CYS A 1 91 ? 65.78139 11.74576 -4.38823 1.000 127.60230 91 CYS A O 1
ATOM 568 N N . THR A 1 92 ? 63.64613 11.01795 -4.34298 1.000 118.09580 92 THR A N 1
ATOM 569 C CA . THR A 1 92 ? 63.33600 11.66069 -3.07133 1.000 114.42756 92 THR A CA 1
ATOM 570 C C . THR A 1 92 ? 64.06034 10.94414 -1.93852 1.000 109.39954 92 THR A C 1
ATOM 571 O O . THR A 1 92 ? 63.79063 9.77037 -1.66619 1.000 105.10424 92 THR A O 1
ATOM 575 N N . HIS A 1 93 ? 64.97931 11.64533 -1.27820 1.000 109.29577 93 HIS A N 1
ATOM 576 C CA . HIS A 1 93 ? 65.72839 11.06275 -0.16762 1.000 103.10746 93 HIS A CA 1
ATOM 577 C C . HIS A 1 93 ? 64.83802 11.04485 1.06678 1.000 98.59152 93 HIS A C 1
ATOM 578 O O . HIS A 1 93 ? 64.69413 12.05277 1.76249 1.000 100.22357 93 HIS A O 1
ATOM 585 N N . PHE A 1 94 ? 64.23781 9.89446 1.33971 1.000 90.58386 94 PHE A N 1
ATOM 586 C CA . PHE A 1 94 ? 63.46356 9.69791 2.55201 1.000 85.41121 94 PHE A CA 1
ATOM 587 C C . PHE A 1 94 ? 64.40436 9.47859 3.72822 1.000 82.17861 94 PHE A C 1
ATOM 588 O O . PHE A 1 94 ? 65.59927 9.23539 3.54974 1.000 85.99758 94 PHE A O 1
ATOM 596 N N . PRO A 1 95 ? 63.89763 9.57387 4.95997 1.000 83.20905 95 PRO A N 1
ATOM 597 C CA . PRO A 1 95 ? 64.73506 9.23913 6.11998 1.000 80.36129 95 PRO A CA 1
ATOM 598 C C . PRO A 1 95 ? 65.16063 7.77844 6.12581 1.000 76.45100 95 PRO A C 1
ATOM 599 O O . PRO A 1 95 ? 64.77335 7.00536 5.24389 1.000 78.24069 95 PRO A O 1
ATOM 603 N N . VAL A 1 96 ? 65.95654 7.38691 7.11782 1.000 69.41601 96 VAL A N 1
ATOM 604 C CA . VAL A 1 96 ? 66.47681 6.02630 7.18335 1.000 67.40605 96 VAL A CA 1
ATOM 605 C C . VAL A 1 96 ? 65.45100 5.12049 7.85172 1.000 66.52551 96 VAL A C 1
ATOM 606 O O . VAL A 1 96 ? 64.47133 5.59740 8.43544 1.000 66.85690 96 VAL A O 1
ATOM 610 N N . ALA A 1 97 ? 65.67369 3.80569 7.77473 1.000 64.10775 97 ALA A N 1
ATOM 611 C CA . ALA A 1 97 ? 64.76301 2.83468 8.36824 1.000 63.04052 97 ALA A CA 1
ATOM 612 C C . ALA A 1 97 ? 64.68685 2.93610 9.88750 1.000 59.60913 97 ALA A C 1
ATOM 613 O O . ALA A 1 97 ? 63.82911 2.28128 10.48772 1.000 62.81626 97 ALA A O 1
ATOM 615 N N . THR A 1 98 ? 65.56143 3.71935 10.52137 1.000 64.34272 98 THR A N 1
ATOM 616 C CA . THR A 1 98 ? 65.45174 3.94183 11.95707 1.000 63.56796 98 THR A CA 1
ATOM 617 C C . THR A 1 98 ? 64.43513 5.03415 12.26737 1.000 63.69387 98 THR A C 1
ATOM 618 O O . THR A 1 98 ? 63.69146 4.92971 13.25045 1.000 70.07667 98 THR A O 1
ATOM 622 N N . VAL A 1 99 ? 64.38435 6.08166 11.43934 1.000 80.45666 99 VAL A N 1
ATOM 623 C CA . VAL A 1 99 ? 63.32284 7.07776 11.56324 1.000 68.44138 99 VAL A CA 1
ATOM 624 C C . VAL A 1 99 ? 61.96129 6.41709 11.39947 1.000 75.75955 99 VAL A C 1
ATOM 625 O O . VAL A 1 99 ? 61.02382 6.69016 12.15771 1.000 73.85662 99 VAL A O 1
ATOM 629 N N . MET A 1 100 ? 61.83285 5.54328 10.39709 1.000 63.21217 100 MET A N 1
ATOM 630 C CA . MET A 1 100 ? 60.59577 4.79249 10.20811 1.000 59.59495 100 MET A CA 1
ATOM 631 C C . MET A 1 100 ? 60.23244 4.01591 11.46627 1.000 61.21461 100 MET A C 1
ATOM 632 O O . MET A 1 100 ? 59.08359 4.04395 11.92182 1.000 63.67558 100 MET A O 1
ATOM 637 N N . SER A 1 101 ? 61.21107 3.31779 12.04615 1.000 68.04054 101 SER A N 1
ATOM 638 C CA . SER A 1 101 ? 60.96115 2.57980 13.27825 1.000 65.09208 101 SER A CA 1
ATOM 639 C C . SER A 1 101 ? 60.68188 3.51698 14.44451 1.000 73.32807 101 SER A C 1
ATOM 640 O O . SER A 1 101 ? 59.92318 3.16590 15.35519 1.000 78.17622 101 SER A O 1
ATOM 643 N N . SER A 1 102 ? 61.27090 4.71392 14.42936 1.000 76.01551 102 SER A N 1
ATOM 644 C CA . SER A 1 102 ? 61.13019 5.64498 15.54170 1.000 79.11869 102 SER A CA 1
ATOM 645 C C . SER A 1 102 ? 59.73470 6.24684 15.64707 1.000 79.98733 102 SER A C 1
ATOM 646 O O . SER A 1 102 ? 59.44903 6.92286 16.64099 1.000 92.14784 102 SER A O 1
ATOM 649 N N . THR A 1 103 ? 58.86479 6.02641 14.66077 1.000 77.09447 103 THR A N 1
ATOM 650 C CA . THR A 1 103 ? 57.50243 6.53887 14.74192 1.000 78.21811 103 THR A CA 1
ATOM 651 C C . THR A 1 103 ? 56.56783 5.57776 15.46215 1.000 76.80053 103 THR A C 1
ATOM 652 O O . THR A 1 103 ? 55.69728 6.02115 16.21748 1.000 81.86401 103 THR A O 1
ATOM 656 N N . TRP A 1 104 ? 56.74285 4.27125 15.24239 1.000 70.43523 104 TRP A N 1
ATOM 657 C CA . TRP A 1 104 ? 55.82733 3.22204 15.68725 1.000 70.19115 104 TRP A CA 1
ATOM 658 C C . TRP A 1 104 ? 54.48072 3.29737 14.98159 1.000 70.85221 104 TRP A C 1
ATOM 659 O O . TRP A 1 104 ? 53.50870 2.68066 15.42834 1.000 72.78296 104 TRP A O 1
ATOM 670 N N . ASN A 1 105 ? 54.40518 4.04227 13.88467 1.000 66.28765 105 ASN A N 1
ATOM 671 C CA . ASN A 1 105 ? 53.16297 4.28778 13.15821 1.000 75.51547 105 ASN A CA 1
ATOM 672 C C . ASN A 1 105 ? 53.24621 3.53533 11.83177 1.000 78.61901 105 ASN A C 1
ATOM 673 O O . ASN A 1 105 ? 53.70276 4.07534 10.82277 1.000 82.32437 105 ASN A O 1
ATOM 678 N N . LYS A 1 106 ? 52.79746 2.27642 11.84120 1.000 77.89745 106 LYS A N 1
ATOM 679 C CA . LYS A 1 106 ? 52.87591 1.45820 10.63491 1.000 80.51502 106 LYS A CA 1
ATOM 680 C C . LYS A 1 106 ? 51.99486 2.00813 9.52077 1.000 86.88206 106 LYS A C 1
ATOM 681 O O . LYS A 1 106 ? 52.29458 1.80590 8.33833 1.000 86.22559 106 LYS A O 1
ATOM 687 N N . ASP A 1 107 ? 50.91064 2.70456 9.87084 1.000 100.67068 107 ASP A N 1
ATOM 688 C CA . ASP A 1 107 ? 50.11419 3.37895 8.85078 1.000 104.12317 107 ASP A CA 1
ATOM 689 C C . ASP A 1 107 ? 50.91478 4.48861 8.18103 1.000 103.58146 107 ASP A C 1
ATOM 690 O O . ASP A 1 107 ? 50.81094 4.69503 6.96606 1.000 106.39976 107 ASP A O 1
ATOM 695 N N . LEU A 1 108 ? 51.72010 5.21398 8.96030 1.000 92.99458 108 LEU A N 1
ATOM 696 C CA . LEU A 1 108 ? 52.58329 6.24270 8.38909 1.000 90.51201 108 LEU A CA 1
ATOM 697 C C . LEU A 1 108 ? 53.62100 5.62906 7.45748 1.000 91.90478 108 LEU A C 1
ATOM 698 O O . LEU A 1 108 ? 53.83465 6.11427 6.34055 1.000 92.93259 108 LEU A O 1
ATOM 703 N N . VAL A 1 109 ? 54.27580 4.55431 7.90331 1.000 84.86309 109 VAL A N 1
ATOM 704 C CA . VAL A 1 109 ? 55.28034 3.89246 7.07484 1.000 82.12080 109 VAL A CA 1
ATOM 705 C C . VAL A 1 109 ? 54.63905 3.31537 5.81900 1.000 83.13016 109 VAL A C 1
ATOM 706 O O . VAL A 1 109 ? 55.24506 3.31039 4.73973 1.000 80.52892 109 VAL A O 1
ATOM 710 N N . TYR A 1 110 ? 53.40635 2.81550 5.94261 1.000 82.70836 110 TYR A N 1
ATOM 711 C CA . TYR A 1 110 ? 52.64440 2.37566 4.77712 1.000 82.16765 110 TYR A CA 1
ATOM 712 C C . TYR A 1 110 ? 52.58554 3.47434 3.72219 1.000 84.45312 110 TYR A C 1
ATOM 713 O O . TYR A 1 110 ? 52.84574 3.23439 2.53756 1.000 84.80811 110 TYR A O 1
ATOM 722 N N . SER A 1 111 ? 52.25088 4.69575 4.14405 1.000 97.45987 111 SER A N 1
ATOM 723 C CA . SER A 1 111 ? 52.08017 5.79825 3.20624 1.000 98.33152 111 SER A CA 1
ATOM 724 C C . SER A 1 111 ? 53.39745 6.26666 2.60299 1.000 101.29378 111 SER A C 1
ATOM 725 O O . SER A 1 111 ? 53.38730 6.87030 1.52512 1.000 103.69035 111 SER A O 1
ATOM 728 N N . VAL A 1 112 ? 54.52545 6.01550 3.26688 1.000 91.45535 112 VAL A N 1
ATOM 729 C CA . VAL A 1 112 ? 55.81233 6.37279 2.68011 1.000 90.67464 112 VAL A CA 1
ATOM 730 C C . VAL A 1 112 ? 56.19062 5.38362 1.58750 1.000 87.41468 112 VAL A C 1
ATOM 731 O O . VAL A 1 112 ? 56.63192 5.77558 0.50125 1.000 90.87146 112 VAL A O 1
ATOM 735 N N . GLY A 1 113 ? 56.02325 4.08633 1.85877 1.000 93.40719 113 GLY A N 1
ATOM 736 C CA . GLY A 1 113 ? 56.21487 3.0928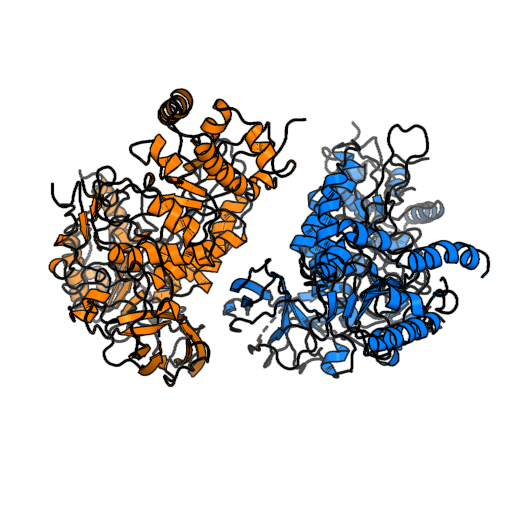4 0.81758 1.000 88.27016 113 GLY A CA 1
ATOM 737 C C . GLY A 1 113 ? 55.31177 3.32071 -0.37655 1.000 93.17614 113 GLY A C 1
ATOM 738 O O . GLY A 1 113 ? 55.64819 2.93323 -1.49900 1.000 89.24434 113 GLY A O 1
ATOM 739 N N . THR A 1 114 ? 54.15417 3.94574 -0.15241 1.000 87.16594 114 THR A N 1
ATOM 740 C CA . THR A 1 114 ? 53.31294 4.38951 -1.25767 1.000 91.52921 114 THR A CA 1
ATOM 741 C C . THR A 1 114 ? 54.05517 5.39688 -2.12771 1.000 97.61106 114 THR A C 1
ATOM 742 O O . THR A 1 114 ? 54.25074 5.17941 -3.32900 1.000 102.50307 114 THR A O 1
ATOM 746 N N . SER A 1 115 ? 54.48312 6.51220 -1.52825 1.000 92.18203 115 SER A N 1
ATOM 747 C CA . SER A 1 115 ? 55.23916 7.51241 -2.27499 1.000 91.26916 115 SER A CA 1
ATOM 748 C C . SER A 1 115 ? 56.59630 6.97884 -2.71538 1.000 91.03561 115 SER A C 1
ATOM 749 O O . SER A 1 115 ? 57.13449 7.42659 -3.73431 1.000 93.19598 115 SER A O 1
ATOM 752 N N . MET A 1 116 ? 57.16532 6.03132 -1.96599 1.000 87.19833 116 MET A N 1
ATOM 753 C CA . MET A 1 116 ? 58.41741 5.41393 -2.39027 1.000 84.34259 116 MET A CA 1
ATOM 754 C C . MET A 1 116 ? 58.19460 4.48660 -3.57774 1.000 82.75470 116 MET A C 1
ATOM 755 O O . MET A 1 116 ? 58.98327 4.48698 -4.52970 1.000 88.15054 116 MET A O 1
ATOM 760 N N . GLY A 1 117 ? 57.12079 3.69407 -3.54219 1.000 100.55054 117 GLY A N 1
ATOM 761 C CA . GLY A 1 117 ? 56.84554 2.77954 -4.63585 1.000 91.51654 117 GLY A CA 1
ATOM 762 C C . GLY A 1 117 ? 56.42392 3.47653 -5.91252 1.000 96.95531 117 GLY A C 1
ATOM 763 O O . GLY A 1 117 ? 56.66167 2.96127 -7.00952 1.000 95.71790 117 GLY A O 1
ATOM 764 N N . ASP A 1 118 ? 55.78846 4.64523 -5.79343 1.000 84.62258 118 ASP A N 1
ATOM 765 C CA . ASP A 1 118 ? 55.41837 5.41298 -6.97828 1.000 90.02827 118 ASP A CA 1
ATOM 766 C C . ASP A 1 118 ? 56.64982 5.75633 -7.80777 1.000 92.42199 118 ASP A C 1
ATOM 767 O O . ASP A 1 118 ? 56.64836 5.60714 -9.03557 1.000 96.91079 118 ASP A O 1
ATOM 772 N N . GLU A 1 119 ? 57.71848 6.21130 -7.14705 1.000 92.66782 119 GLU A N 1
ATOM 773 C CA . GLU A 1 119 ? 58.97942 6.44112 -7.84534 1.000 94.99373 119 GLU A CA 1
ATOM 774 C C . GLU A 1 119 ? 59.49429 5.16193 -8.48847 1.000 97.67495 119 GLU A C 1
ATOM 775 O O . GLU A 1 119 ? 59.98726 5.18239 -9.62230 1.000 98.16091 119 GLU A O 1
ATOM 781 N N . VAL A 1 120 ? 59.39816 4.04029 -7.77075 1.000 110.45386 120 VAL A N 1
ATOM 782 C CA . VAL A 1 120 ? 59.91312 2.77281 -8.28117 1.000 108.18089 120 VAL A CA 1
ATOM 783 C C . VAL A 1 120 ? 59.20609 2.38886 -9.57335 1.000 109.21146 120 VAL A C 1
ATOM 784 O O . VAL A 1 120 ? 59.83536 1.91463 -10.52711 1.000 107.82599 120 VAL A O 1
ATOM 788 N N . LYS A 1 121 ? 57.89091 2.59673 -9.63066 1.000 99.98539 121 LYS A N 1
ATOM 789 C CA . LYS A 1 121 ? 57.12342 2.18976 -10.80163 1.000 97.22883 121 LYS A CA 1
ATOM 790 C C . LYS A 1 121 ? 57.28750 3.17853 -11.95056 1.000 98.97056 121 LYS A C 1
ATOM 791 O O . LYS A 1 121 ? 57.53171 2.77688 -13.09360 1.000 100.98720 121 LYS A O 1
ATOM 797 N N . HIS A 1 122 ? 57.16367 4.47726 -11.66365 1.000 98.84479 122 HIS A N 1
ATOM 798 C CA . HIS A 1 122 ? 57.18381 5.47570 -12.72861 1.000 101.18543 122 HIS A CA 1
ATOM 799 C C . HIS A 1 122 ? 58.54917 5.58129 -13.39636 1.000 101.26453 122 HIS A C 1
ATOM 800 O O . HIS A 1 122 ? 58.62642 5.88470 -14.59217 1.000 108.71033 122 HIS A O 1
ATOM 807 N N . TYR A 1 123 ? 59.62861 5.34104 -12.65680 1.000 95.66699 123 TYR A N 1
ATOM 808 C CA . TYR A 1 123 ? 60.97260 5.51406 -13.19226 1.000 96.45478 123 TYR A CA 1
ATOM 809 C C . TYR A 1 123 ? 61.51467 4.27146 -13.88911 1.000 98.22431 123 TYR A C 1
ATOM 810 O O . TYR A 1 123 ? 62.62408 4.32145 -14.42974 1.000 96.00090 123 TYR A O 1
ATOM 819 N N . GLY A 1 124 ? 60.77434 3.16593 -13.89209 1.000 112.03222 124 GLY A N 1
ATOM 820 C CA . GLY A 1 124 ? 61.16692 2.01248 -14.67885 1.000 107.72549 124 GLY A CA 1
ATOM 821 C C . GLY A 1 124 ? 61.85113 0.90368 -13.90963 1.000 101.37266 124 GLY A C 1
ATOM 822 O O . GLY A 1 124 ? 62.78138 0.27070 -14.41528 1.000 100.02296 124 GLY A O 1
ATOM 823 N N . VAL A 1 125 ? 61.39891 0.65029 -12.68627 1.000 96.78592 125 VAL A N 1
ATOM 824 C CA . VAL A 1 125 ? 61.93376 -0.43324 -11.87663 1.000 91.65931 125 VAL A CA 1
ATOM 825 C C . VAL A 1 125 ? 60.80503 -1.41138 -11.58041 1.000 89.25203 125 VAL A C 1
ATOM 826 O O . VAL A 1 125 ? 59.62350 -1.05996 -11.60088 1.000 92.40073 125 VAL A O 1
ATOM 830 N N . ASP A 1 126 ? 61.18397 -2.65853 -11.31182 1.000 85.31143 126 ASP A N 1
ATOM 831 C CA . ASP A 1 126 ? 60.23267 -3.71889 -11.01297 1.000 80.00011 126 ASP A CA 1
ATOM 832 C C . ASP A 1 126 ? 60.29831 -4.17817 -9.56469 1.000 76.81567 126 ASP A C 1
ATOM 833 O O . ASP A 1 126 ? 59.26180 -4.30239 -8.90759 1.000 76.27159 126 ASP A O 1
ATOM 838 N N . VAL A 1 127 ? 61.49422 -4.44460 -9.04594 1.000 76.68543 127 VAL A N 1
ATOM 839 C CA . VAL A 1 127 ? 61.68021 -4.83445 -7.65358 1.000 76.67456 127 VAL A CA 1
ATOM 840 C C . VAL A 1 127 ? 62.76788 -3.96098 -7.05130 1.000 82.61158 127 VAL A C 1
ATOM 841 O O . VAL A 1 127 ? 63.87933 -3.89184 -7.58461 1.000 89.78479 127 VAL A O 1
ATOM 845 N N . LEU A 1 128 ? 62.45106 -3.29799 -5.94606 1.000 83.47116 128 LEU A N 1
ATOM 846 C CA . LEU A 1 128 ? 63.43068 -2.52194 -5.20411 1.000 86.28033 128 LEU A CA 1
ATOM 847 C C . LEU A 1 128 ? 63.97444 -3.35427 -4.05129 1.000 83.59687 128 LEU A C 1
ATOM 848 O O . LEU A 1 128 ? 63.25263 -4.14796 -3.44036 1.000 80.32127 128 LEU A O 1
ATOM 853 N N . LEU A 1 129 ? 65.26582 -3.17342 -3.76769 1.000 87.74568 129 LEU A N 1
ATOM 854 C CA . LEU A 1 129 ? 65.93509 -3.89810 -2.68605 1.000 82.62758 129 LEU A CA 1
ATOM 855 C C . LEU A 1 129 ? 65.64190 -3.19485 -1.35901 1.000 83.27622 129 LEU A C 1
ATOM 856 O O . LEU A 1 129 ? 66.48032 -2.51290 -0.76358 1.000 88.98367 129 LEU A O 1
ATOM 861 N N . ALA A 1 130 ? 64.41276 -3.38094 -0.89270 1.000 77.78869 130 ALA A N 1
ATOM 862 C CA . ALA A 1 130 ? 63.95845 -2.74923 0.33172 1.000 75.42142 130 ALA A CA 1
ATOM 863 C C . ALA A 1 130 ? 62.90279 -3.63000 0.97360 1.000 71.53777 130 ALA A C 1
ATOM 864 O O . ALA A 1 130 ? 62.15202 -4.31048 0.26567 1.000 71.43836 130 ALA A O 1
ATOM 866 N N . PRO A 1 131 ? 62.83282 -3.65947 2.30532 1.000 68.94141 131 PRO A N 1
ATOM 867 C CA . PRO A 1 131 ? 63.79523 -3.07758 3.24742 1.000 70.55938 131 PRO A CA 1
ATOM 868 C C . PRO A 1 131 ? 64.45130 -4.11366 4.17599 1.000 72.01565 131 PRO A C 1
ATOM 869 O O . PRO A 1 131 ? 63.77776 -5.01099 4.67467 1.000 69.64460 131 PRO A O 1
ATOM 873 N N . ALA A 1 132 ? 65.75739 -4.02481 4.43142 1.000 80.27193 132 ALA A N 1
ATOM 874 C CA . ALA A 1 132 ? 66.37968 -4.86880 5.44566 1.000 79.51144 132 ALA A CA 1
ATOM 875 C C . ALA A 1 132 ? 65.74926 -4.61172 6.80659 1.000 68.16595 132 ALA A C 1
ATOM 876 O O . ALA A 1 132 ? 65.52182 -3.46429 7.19943 1.000 66.10115 132 ALA A O 1
ATOM 878 N N . THR A 1 133 ? 65.46004 -5.69397 7.52925 1.000 63.46876 133 THR A N 1
ATOM 879 C CA . THR A 1 133 ? 64.83588 -5.58860 8.84140 1.000 61.85975 133 THR A CA 1
ATOM 880 C C . THR A 1 133 ? 65.59054 -6.38890 9.90095 1.000 61.58309 133 THR A C 1
ATOM 881 O O . THR A 1 133 ? 64.99235 -6.80307 10.89902 1.000 61.28711 133 THR A O 1
ATOM 885 N N . ASN A 1 134 ? 66.89610 -6.59514 9.71821 1.000 62.75454 134 ASN A N 1
ATOM 886 C CA . ASN A 1 134 ? 67.66977 -7.36918 10.68329 1.000 63.58614 134 ASN A CA 1
ATOM 887 C C . ASN A 1 134 ? 67.64461 -6.70502 12.05545 1.000 60.83892 134 ASN A C 1
ATOM 888 O O . ASN A 1 134 ? 67.45900 -5.49231 12.18472 1.000 64.77770 134 ASN A O 1
ATOM 893 N N . ILE A 1 135 ? 67.84685 -7.52101 13.08894 1.000 63.49454 135 ILE A N 1
ATOM 894 C CA . ILE A 1 135 ? 67.81848 -7.02766 14.45877 1.000 53.94812 135 ILE A CA 1
ATOM 895 C C . ILE A 1 135 ? 69.03209 -6.14790 14.72433 1.000 61.74315 135 ILE A C 1
ATOM 896 O O . ILE A 1 135 ? 70.14969 -6.44307 14.27856 1.000 63.93879 135 ILE A O 1
ATOM 901 N N . MET A 1 136 ? 68.81481 -5.05056 15.44705 1.000 57.34486 136 MET A N 1
ATOM 902 C CA . MET A 1 136 ? 69.91965 -4.29745 16.02899 1.000 61.47301 136 MET A CA 1
ATOM 903 C C . MET A 1 136 ? 70.50055 -5.10294 17.18192 1.000 62.00121 136 MET A C 1
ATOM 904 O O . MET A 1 136 ? 69.87529 -5.23171 18.23960 1.000 64.41793 136 MET A O 1
ATOM 909 N N . ARG A 1 137 ? 71.69186 -5.65581 16.97499 1.000 65.27705 137 ARG A N 1
ATOM 910 C CA . ARG A 1 137 ? 72.33898 -6.51754 17.95278 1.000 68.89132 137 ARG A CA 1
ATOM 911 C C . ARG A 1 137 ? 73.38238 -5.78036 18.78215 1.000 74.56706 137 ARG A C 1
ATOM 912 O O . ARG A 1 137 ? 73.37264 -5.86884 20.01324 1.000 77.85347 137 ARG A O 1
ATOM 920 N N . ASN A 1 138 ? 74.28798 -5.05481 18.12898 1.000 77.36737 138 ASN A N 1
ATOM 921 C CA . ASN A 1 138 ? 75.26495 -4.22353 18.81277 1.000 85.05047 138 ASN A CA 1
ATOM 922 C C . ASN A 1 138 ? 75.26297 -2.84845 18.15586 1.000 91.58024 138 ASN A C 1
ATOM 923 O O . ASN A 1 138 ? 75.29553 -2.75467 16.91615 1.000 93.31201 138 ASN A O 1
ATOM 928 N N . PRO A 1 139 ? 75.22551 -1.76309 18.93538 1.000 92.09189 139 PRO A N 1
ATOM 929 C CA . PRO A 1 139 ? 75.18708 -0.41969 18.33652 1.000 94.96100 139 PRO A CA 1
ATOM 930 C C . PRO A 1 139 ? 76.46324 -0.01529 17.61025 1.000 102.82093 139 PRO A C 1
ATOM 931 O O . PRO A 1 139 ? 76.52347 1.10586 17.09259 1.000 110.96570 139 PRO A O 1
ATOM 935 N N . LEU A 1 140 ? 77.48333 -0.87368 17.55213 1.000 107.53727 140 LEU A N 1
ATOM 936 C CA . LEU A 1 140 ? 78.67687 -0.61424 16.75782 1.000 123.30248 140 LEU A CA 1
ATOM 937 C C . LEU A 1 140 ? 78.59336 -1.21687 15.36066 1.000 134.28751 140 LEU A C 1
ATOM 938 O O . LEU A 1 140 ? 79.63316 -1.47206 14.74207 1.000 144.29585 140 LEU A O 1
ATOM 943 N N . CYS A 1 141 ? 77.38683 -1.45326 14.85488 1.000 137.88954 141 CYS A N 1
ATOM 944 C CA . CYS A 1 141 ? 77.20290 -2.00597 13.52177 1.000 132.41739 141 CYS A CA 1
ATOM 945 C C . CYS A 1 141 ? 77.13015 -0.88266 12.49664 1.000 136.02606 141 CYS A C 1
ATOM 946 O O . CYS A 1 141 ? 76.55749 0.17871 12.75901 1.000 137.30754 141 CYS A O 1
ATOM 949 N N . GLY A 1 142 ? 77.71463 -1.12562 11.32286 1.000 141.75122 142 GLY A N 1
ATOM 950 C CA . GLY A 1 142 ? 77.75437 -0.09094 10.30285 1.000 140.18434 142 GLY A CA 1
ATOM 951 C C . GLY A 1 142 ? 76.38980 0.22323 9.71890 1.000 130.25045 142 GLY A C 1
ATOM 952 O O . GLY A 1 142 ? 76.08078 1.38321 9.43318 1.000 130.72371 142 GLY A O 1
ATOM 953 N N . ARG A 1 143 ? 75.55058 -0.79827 9.54346 1.000 113.31096 143 ARG A N 1
ATOM 954 C CA . ARG A 1 143 ? 74.25591 -0.64987 8.88985 1.000 104.63704 143 ARG A CA 1
ATOM 955 C C . ARG A 1 143 ? 73.10165 -0.53721 9.87614 1.000 96.38839 143 ARG A C 1
ATOM 956 O O . ARG A 1 143 ? 71.97602 -0.93171 9.55135 1.000 94.86761 143 ARG A O 1
ATOM 964 N N . ASN A 1 144 ? 73.35094 -0.01015 11.07644 1.000 102.36572 144 ASN A N 1
ATOM 965 C CA . ASN A 1 144 ? 72.27500 0.10765 12.05418 1.000 92.99011 144 ASN A CA 1
ATOM 966 C C . ASN A 1 144 ? 71.18267 1.06342 11.59777 1.000 85.03255 144 ASN A C 1
ATOM 967 O O . ASN A 1 144 ? 70.04984 0.96548 12.07801 1.000 82.18409 144 ASN A O 1
ATOM 972 N N . PHE A 1 145 ? 71.49013 1.98176 10.68158 1.000 85.43831 145 PHE A N 1
ATOM 973 C CA . PHE A 1 145 ? 70.46516 2.90303 10.20614 1.000 81.11080 145 PHE A CA 1
ATOM 974 C C . PHE A 1 145 ? 69.50134 2.22279 9.24301 1.000 74.38945 145 PHE A C 1
ATOM 975 O O . PHE A 1 145 ? 68.31782 2.57556 9.19776 1.000 71.54594 145 PHE A O 1
ATOM 983 N N . GLU A 1 146 ? 69.97299 1.24547 8.48061 1.000 78.35175 146 GLU A N 1
ATOM 984 C CA . GLU A 1 146 ? 69.09448 0.52416 7.57664 1.000 77.95976 146 GLU A CA 1
ATOM 985 C C . GLU A 1 146 ? 68.38010 -0.64656 8.24691 1.000 71.15879 146 GLU A C 1
ATOM 986 O O . GLU A 1 146 ? 67.43302 -1.19005 7.66744 1.000 69.77407 146 GLU A O 1
ATOM 992 N N . TYR A 1 147 ? 68.79544 -1.04127 9.44560 1.000 69.59974 147 TYR A N 1
ATOM 993 C CA . TYR A 1 147 ? 68.01369 -1.96085 10.25358 1.000 65.86134 147 TYR A CA 1
ATOM 994 C C . TYR A 1 147 ? 67.06017 -1.16331 11.13473 1.000 64.73825 147 TYR A C 1
ATOM 995 O O . TYR A 1 147 ? 67.26471 0.02347 11.39530 1.000 67.21744 147 TYR A O 1
ATOM 1004 N N . TYR A 1 148 ? 65.99549 -1.82612 11.58895 1.000 57.31727 148 TYR A N 1
ATOM 1005 C CA . TYR A 1 148 ? 64.85856 -1.10584 12.16930 1.000 54.65226 148 TYR A CA 1
ATOM 1006 C C . TYR A 1 148 ? 64.95876 -0.93917 13.68466 1.000 53.88504 148 TYR A C 1
ATOM 1007 O O . TYR A 1 148 ? 65.03450 0.18809 14.18014 1.000 58.41849 148 TYR A O 1
ATOM 1016 N N . SER A 1 149 ? 64.93616 -2.03718 14.43426 1.000 57.84257 149 SER A N 1
ATOM 1017 C CA . SER A 1 149 ? 64.91071 -1.93683 15.88710 1.000 55.06321 149 SER A CA 1
ATOM 1018 C C . SER A 1 149 ? 65.60677 -3.14478 16.49420 1.000 56.81179 149 SER A C 1
ATOM 1019 O O . SER A 1 149 ? 65.94874 -4.10697 15.80280 1.000 62.04404 149 SER A O 1
ATOM 1022 N N . GLU A 1 150 ? 65.82565 -3.07450 17.80760 1.000 54.42816 150 GLU A N 1
ATOM 1023 C CA . GLU A 1 150 ? 66.30645 -4.23022 18.54943 1.000 56.72660 150 GLU A CA 1
ATOM 1024 C C . GLU A 1 150 ? 65.17643 -5.17837 18.92077 1.000 58.60332 150 GLU A C 1
ATOM 1025 O O . GLU A 1 150 ? 65.43178 -6.36255 19.16474 1.000 61.74908 150 GLU A O 1
ATOM 1031 N N . ASP A 1 151 ? 63.94426 -4.68678 18.96769 1.000 60.19572 151 ASP A N 1
ATOM 1032 C CA . ASP A 1 151 ? 62.79519 -5.54906 19.20464 1.000 61.39805 151 ASP A CA 1
ATOM 1033 C C . ASP A 1 151 ? 62.33514 -6.16458 17.88878 1.000 61.88079 151 ASP A C 1
ATOM 1034 O O . ASP A 1 151 ? 62.11756 -5.43688 16.91464 1.000 61.20559 151 ASP A O 1
ATOM 1039 N N . PRO A 1 152 ? 62.18887 -7.48953 17.81647 1.000 62.07423 152 PRO A N 1
ATOM 1040 C CA . PRO A 1 152 ? 61.70255 -8.09565 16.56839 1.000 63.00215 152 PRO A CA 1
ATOM 1041 C C . PRO A 1 152 ? 60.26745 -7.72720 16.24305 1.000 65.01083 152 PRO A C 1
ATOM 1042 O O . PRO A 1 152 ? 59.93201 -7.58608 15.06046 1.000 66.67766 152 PRO A O 1
ATOM 1046 N N . LEU A 1 153 ? 59.41001 -7.56112 17.25319 1.000 64.92093 153 LEU A N 1
ATOM 1047 C CA . LEU A 1 153 ? 58.00537 -7.27636 16.98061 1.000 67.26628 153 LEU A CA 1
ATOM 1048 C C . LEU A 1 153 ? 57.82196 -5.87679 16.40847 1.000 67.85295 153 LEU A C 1
ATOM 1049 O O . LEU A 1 153 ? 57.01903 -5.67837 15.48998 1.000 66.04617 153 LEU A O 1
ATOM 1054 N N . LEU A 1 154 ? 58.54570 -4.89131 16.94182 1.000 69.66099 154 LEU A N 1
ATOM 1055 C CA . LEU A 1 154 ? 58.49965 -3.55493 16.35868 1.000 69.18008 154 LEU A CA 1
ATOM 1056 C C . LEU A 1 154 ? 59.10401 -3.55389 14.96057 1.000 67.83893 154 LEU A C 1
ATOM 1057 O O . LEU A 1 154 ? 58.51447 -3.01423 14.01786 1.000 67.49879 154 LEU A O 1
ATOM 1062 N N . ALA A 1 155 ? 60.27776 -4.16933 14.80607 1.000 65.60691 155 ALA A N 1
ATOM 1063 C CA . ALA A 1 155 ? 60.94194 -4.18982 13.50715 1.000 61.65867 155 ALA A CA 1
ATOM 1064 C C . ALA A 1 155 ? 60.13875 -4.98775 12.48698 1.000 59.39606 155 ALA A C 1
ATOM 1065 O O . ALA A 1 155 ? 59.89578 -4.51731 11.37018 1.000 62.47478 155 ALA A O 1
ATOM 1067 N N . GLY A 1 156 ? 59.71184 -6.19763 12.85576 1.000 88.99234 156 GLY A N 1
ATOM 1068 C CA . GLY A 1 156 ? 59.00813 -7.04634 11.90886 1.000 65.84145 156 GLY A CA 1
ATOM 1069 C C . GLY A 1 156 ? 57.66689 -6.49152 11.47389 1.000 98.50870 156 GLY A C 1
ATOM 1070 O O . GLY A 1 156 ? 57.22195 -6.74420 10.35081 1.000 67.41252 156 GLY A O 1
ATOM 1071 N N . THR A 1 157 ? 57.00559 -5.72907 12.34570 1.000 63.81405 157 THR A N 1
ATOM 1072 C CA . THR A 1 157 ? 55.69479 -5.18641 12.00588 1.000 63.78554 157 THR A CA 1
ATOM 1073 C C . THR A 1 157 ? 55.81961 -3.90005 11.19704 1.000 66.87767 157 THR A C 1
ATOM 1074 O O . THR A 1 157 ? 55.12971 -3.72615 10.18626 1.000 69.33928 157 THR A O 1
ATOM 1078 N N . ILE A 1 158 ? 56.69527 -2.98770 11.62829 1.000 64.79718 158 ILE A N 1
ATOM 1079 C CA . ILE A 1 158 ? 56.90037 -1.74470 10.88799 1.000 63.57101 158 ILE A CA 1
ATOM 1080 C C . ILE A 1 158 ? 57.44227 -2.04027 9.49492 1.000 67.94606 158 ILE A C 1
ATOM 1081 O O . ILE A 1 158 ? 57.05370 -1.39854 8.51069 1.000 68.36201 158 ILE A O 1
ATOM 1086 N N . CYS A 1 159 ? 58.33814 -3.02464 9.38677 1.000 67.42560 159 CYS A N 1
ATOM 1087 C CA . CYS A 1 159 ? 58.86262 -3.40619 8.07925 1.000 67.98708 159 CYS A CA 1
ATOM 1088 C C . CYS A 1 159 ? 57.77511 -4.00679 7.19782 1.000 69.23582 159 CYS A C 1
ATOM 1089 O O . CYS A 1 159 ? 57.75341 -3.77032 5.98423 1.000 71.39849 159 CYS A O 1
ATOM 1092 N N . ALA A 1 160 ? 56.86746 -4.78935 7.78791 1.000 70.18271 160 ALA A N 1
ATOM 1093 C CA . ALA A 1 160 ? 55.79788 -5.40078 7.00513 1.000 67.55592 160 ALA A CA 1
ATOM 1094 C C . ALA A 1 160 ? 54.92235 -4.34256 6.34754 1.000 69.83695 160 ALA A C 1
ATOM 1095 O O . ALA A 1 160 ? 54.53376 -4.48387 5.18226 1.000 70.96471 160 ALA A O 1
ATOM 1097 N N . ALA A 1 161 ? 54.60626 -3.27025 7.07735 1.000 66.67752 161 ALA A N 1
ATOM 1098 C CA . ALA A 1 161 ? 53.82884 -2.18417 6.49182 1.000 67.67554 161 ALA A CA 1
ATOM 1099 C C . ALA A 1 161 ? 54.62542 -1.43018 5.43471 1.000 69.67503 161 ALA A C 1
ATOM 1100 O O . ALA A 1 161 ? 54.04315 -0.92201 4.46948 1.000 71.93491 161 ALA A O 1
ATOM 1102 N N . MET A 1 162 ? 55.94884 -1.34131 5.59969 1.000 66.88794 162 MET A N 1
ATOM 1103 C CA . MET A 1 162 ? 56.78141 -0.72680 4.57001 1.000 65.71327 162 MET A CA 1
ATOM 1104 C C . MET A 1 162 ? 56.70167 -1.50881 3.26572 1.000 67.87096 162 MET A C 1
ATOM 1105 O O . MET A 1 162 ? 56.57433 -0.91942 2.18644 1.000 67.95033 162 MET A O 1
ATOM 1110 N N . VAL A 1 163 ? 56.77158 -2.84001 3.34731 1.000 75.68440 163 VAL A N 1
ATOM 1111 C CA . VAL A 1 163 ? 56.62662 -3.67088 2.15570 1.000 74.73165 163 VAL A CA 1
ATOM 1112 C C . VAL A 1 163 ? 55.25466 -3.46819 1.52764 1.000 79.48537 163 VAL A C 1
ATOM 1113 O O . VAL A 1 163 ? 55.12815 -3.35265 0.30196 1.000 83.15942 163 VAL A O 1
ATOM 1117 N N . ASN A 1 164 ? 54.20769 -3.42233 2.35713 1.000 72.18302 164 ASN A N 1
ATOM 1118 C CA . ASN A 1 164 ? 52.84863 -3.25204 1.84996 1.000 75.11056 164 ASN A CA 1
ATOM 1119 C C . ASN A 1 164 ? 52.72694 -1.99722 0.99467 1.000 81.42167 164 ASN A C 1
ATOM 1120 O O . ASN A 1 164 ? 52.18239 -2.03742 -0.11444 1.000 86.58189 164 ASN A O 1
ATOM 1125 N N . GLY A 1 165 ? 53.23201 -0.86886 1.49900 1.000 79.84705 165 GLY A N 1
ATOM 1126 C CA . GLY A 1 165 ? 53.14618 0.37208 0.74843 1.000 83.53303 165 GLY A CA 1
ATOM 1127 C C . GLY A 1 165 ? 53.90278 0.33120 -0.56364 1.000 88.45319 165 GLY A C 1
ATOM 1128 O O . GLY A 1 165 ? 53.48476 0.95035 -1.54604 1.000 91.66658 165 GLY A O 1
ATOM 1129 N N . ILE A 1 166 ? 55.02009 -0.39428 -0.60360 1.000 87.10102 166 ILE A N 1
ATOM 1130 C CA . ILE A 1 166 ? 55.76598 -0.50746 -1.84963 1.000 85.55235 166 ILE A CA 1
ATOM 1131 C C . ILE A 1 166 ? 55.16863 -1.58903 -2.74398 1.000 94.50435 166 ILE A C 1
ATOM 1132 O O . ILE A 1 166 ? 55.22914 -1.48240 -3.97260 1.000 96.50375 166 ILE A O 1
ATOM 1137 N N . GLU A 1 167 ? 54.57342 -2.63000 -2.16612 1.000 95.06279 167 GLU A N 1
ATOM 1138 C CA . GLU A 1 167 ? 53.99616 -3.70478 -2.96346 1.000 96.18058 167 GLU A CA 1
ATOM 1139 C C . GLU A 1 167 ? 52.51687 -3.50803 -3.25885 1.000 104.16860 167 GLU A C 1
ATOM 1140 O O . GLU A 1 167 ? 51.90412 -4.38165 -3.88213 1.000 104.52059 167 GLU A O 1
ATOM 1146 N N . SER A 1 168 ? 51.92823 -2.39720 -2.82505 1.000 120.51646 168 SER A N 1
ATOM 1147 C CA . SER A 1 168 ? 50.62906 -1.98459 -3.33269 1.000 122.44570 168 SER A CA 1
ATOM 1148 C C . SER A 1 168 ? 50.74566 -1.19785 -4.63058 1.000 122.95934 168 SER A C 1
ATOM 1149 O O . SER A 1 168 ? 49.72983 -0.97201 -5.29693 1.000 125.91322 168 SER A O 1
ATOM 1152 N N . ASN A 1 169 ? 51.95589 -0.77680 -4.99548 1.000 109.67004 169 ASN A N 1
ATOM 1153 C CA . ASN A 1 169 ? 52.24266 -0.19850 -6.30044 1.000 107.05518 169 ASN A CA 1
ATOM 1154 C C . ASN A 1 169 ? 52.59251 -1.25207 -7.34039 1.000 110.18317 169 ASN A C 1
ATOM 1155 O O . ASN A 1 169 ? 52.91125 -0.89350 -8.47905 1.000 108.38706 169 ASN A O 1
ATOM 1160 N N . ASP A 1 170 ? 52.54537 -2.53369 -6.97067 1.000 117.77666 170 ASP A N 1
ATOM 1161 C CA . ASP A 1 170 ? 52.95112 -3.63682 -7.84214 1.000 117.13673 170 ASP A CA 1
ATOM 1162 C C . ASP A 1 170 ? 54.41623 -3.50438 -8.25552 1.000 111.90092 170 ASP A C 1
ATOM 1163 O O . ASP A 1 170 ? 54.77200 -3.63550 -9.42724 1.000 115.30285 170 ASP A O 1
ATOM 1168 N N . VAL A 1 171 ? 55.27274 -3.23493 -7.27448 1.000 96.78337 171 VAL A N 1
ATOM 1169 C CA . VAL A 1 171 ? 56.71704 -3.30137 -7.46172 1.000 89.12269 171 VAL A CA 1
ATOM 1170 C C . VAL A 1 171 ? 57.31073 -4.07808 -6.29504 1.000 87.78421 171 VAL A C 1
ATOM 1171 O O . VAL A 1 171 ? 56.91904 -3.88267 -5.13942 1.000 90.85632 171 VAL A O 1
ATOM 1175 N N . GLY A 1 172 ? 58.25569 -4.96415 -6.60435 1.000 82.73214 172 GLY A N 1
ATOM 1176 C CA . GLY A 1 172 ? 58.73330 -5.91182 -5.62106 1.000 77.99806 172 GLY A CA 1
ATOM 1177 C C . GLY A 1 172 ? 59.53426 -5.27088 -4.50489 1.000 73.27785 172 GLY A C 1
ATOM 1178 O O . GLY A 1 172 ? 59.99642 -4.13073 -4.58903 1.000 73.75284 172 GLY A O 1
ATOM 1179 N N . THR A 1 173 ? 59.69084 -6.04569 -3.43082 1.000 68.80482 173 THR A N 1
ATOM 1180 C CA . THR A 1 173 ? 60.41676 -5.64039 -2.23623 1.000 68.47870 173 THR A CA 1
ATOM 1181 C C . THR A 1 173 ? 61.24187 -6.80990 -1.72677 1.000 68.01628 173 THR A C 1
ATOM 1182 O O . THR A 1 173 ? 60.75922 -7.94542 -1.67269 1.000 69.81447 173 THR A O 1
ATOM 1186 N N . SER A 1 174 ? 62.47750 -6.52033 -1.33069 1.000 64.34057 174 SER A N 1
ATOM 1187 C CA . SER A 1 174 ? 63.37919 -7.52696 -0.79244 1.000 65.09535 174 SER A CA 1
ATOM 1188 C C . SER A 1 174 ? 64.01831 -6.99300 0.47553 1.000 71.61962 174 SER A C 1
ATOM 1189 O O . SER A 1 174 ? 64.72605 -5.98074 0.43777 1.000 78.64478 174 SER A O 1
ATOM 1192 N N . LEU A 1 175 ? 63.74936 -7.65655 1.59451 1.000 73.58056 175 LEU A N 1
ATOM 1193 C CA . LEU A 1 175 ? 64.53587 -7.42615 2.79630 1.000 78.63572 175 LEU A CA 1
ATOM 1194 C C . LEU A 1 175 ? 66.00426 -7.64636 2.46131 1.000 90.48508 175 LEU A C 1
ATOM 1195 O O . LEU A 1 175 ? 66.39384 -8.73862 2.04046 1.000 87.66385 175 LEU A O 1
ATOM 1200 N N . LYS A 1 176 ? 66.81539 -6.60023 2.62643 1.000 131.38057 176 LYS A N 1
ATOM 1201 C CA . LYS A 1 176 ? 68.13865 -6.56950 2.00923 1.000 139.23739 176 LYS A CA 1
ATOM 1202 C C . LYS A 1 176 ? 69.09235 -7.63747 2.53603 1.000 138.28019 176 LYS A C 1
ATOM 1203 O O . LYS A 1 176 ? 70.10204 -7.91405 1.88274 1.000 141.02239 176 LYS A O 1
ATOM 1209 N N . HIS A 1 177 ? 68.82521 -8.22714 3.69833 1.000 107.08722 177 HIS A N 1
ATOM 1210 C CA . HIS A 1 177 ? 69.71118 -9.26270 4.22340 1.000 101.02969 177 HIS A CA 1
ATOM 1211 C C . HIS A 1 177 ? 68.91258 -10.22716 5.07616 1.000 93.39794 177 HIS A C 1
ATOM 1212 O O . HIS A 1 177 ? 68.34627 -9.83182 6.09653 1.000 88.94715 177 HIS A O 1
ATOM 1219 N N . PHE A 1 178 ? 68.92058 -11.50036 4.68453 1.000 88.20479 178 PHE A N 1
ATOM 1220 C CA . PHE A 1 178 ? 67.92656 -12.42846 5.20410 1.000 82.67702 178 PHE A CA 1
ATOM 1221 C C . PHE A 1 178 ? 68.19673 -12.79090 6.65711 1.000 88.38381 178 PHE A C 1
ATOM 1222 O O . PHE A 1 178 ? 67.27425 -12.79219 7.48044 1.000 92.34664 178 PHE A O 1
ATOM 1230 N N . ALA A 1 179 ? 69.44499 -13.11661 6.99639 1.000 103.73055 179 ALA A N 1
ATOM 1231 C CA . ALA A 1 179 ? 69.70467 -13.70749 8.30386 1.000 109.37471 179 ALA A CA 1
ATOM 1232 C C . ALA A 1 179 ? 71.11393 -13.39811 8.78270 1.000 114.55072 179 ALA A C 1
ATOM 1233 O O . ALA A 1 179 ? 72.06738 -13.42080 7.99809 1.000 117.05924 179 ALA A O 1
ATOM 1235 N N . LEU A 1 180 ? 71.21766 -13.09519 10.07965 1.000 92.45551 180 LEU A N 1
ATOM 1236 C CA . LEU A 1 180 ? 72.47447 -13.11149 10.83233 1.000 91.49106 180 LEU A CA 1
ATOM 1237 C C . LEU A 1 180 ? 73.52326 -12.17046 10.24694 1.000 92.64045 180 LEU A C 1
ATOM 1238 O O . LEU A 1 180 ? 74.72597 -12.39562 10.40242 1.000 94.52485 180 LEU A O 1
ATOM 1243 N N . ASN A 1 181 ? 73.08333 -11.09860 9.59646 1.000 91.95299 181 ASN A N 1
ATOM 1244 C CA . ASN A 1 181 ? 73.99704 -10.05302 9.13439 1.000 92.91341 181 ASN A CA 1
ATOM 1245 C C . ASN A 1 181 ? 74.03283 -8.90163 10.13228 1.000 97.06433 181 ASN A C 1
ATOM 1246 O O . ASN A 1 181 ? 73.81030 -7.74092 9.78857 1.000 104.79066 181 ASN A O 1
ATOM 1251 N N . ASN A 1 182 ? 74.31435 -9.22482 11.39708 1.000 102.73733 182 ASN A N 1
ATOM 1252 C CA . ASN A 1 182 ? 74.33456 -8.23590 12.46689 1.000 97.91712 182 ASN A CA 1
ATOM 1253 C C . ASN A 1 182 ? 75.69365 -7.57325 12.64489 1.000 108.10922 182 ASN A C 1
ATOM 1254 O O . ASN A 1 182 ? 75.80184 -6.61810 13.42033 1.000 110.66604 182 ASN A O 1
ATOM 1259 N N . GLN A 1 183 ? 76.72274 -8.05243 11.95140 1.000 114.15294 183 GLN A N 1
ATOM 1260 C CA . GLN A 1 183 ? 78.06554 -7.50240 12.03978 1.000 123.45236 183 GLN A CA 1
ATOM 1261 C C . GLN A 1 183 ? 78.61271 -7.31562 10.63290 1.000 135.78412 183 GLN A C 1
ATOM 1262 O O . GLN A 1 183 ? 78.25554 -8.05320 9.71082 1.000 132.21413 183 GLN A O 1
ATOM 1268 N N . GLU A 1 184 ? 79.48014 -6.31837 10.46905 1.000 159.78220 184 GLU A N 1
ATOM 1269 C CA . GLU A 1 184 ? 79.99925 -5.95854 9.15475 1.000 164.27746 184 GLU A CA 1
ATOM 1270 C C . GLU A 1 184 ? 81.51686 -6.09952 9.07268 1.000 170.19313 184 GLU A C 1
ATOM 1271 O O . GLU A 1 184 ? 82.16719 -5.38214 8.31131 1.000 172.22784 184 GLU A O 1
ATOM 1277 N N . THR A 1 185 ? 82.09419 -7.01295 9.85325 1.000 173.57566 185 THR A N 1
ATOM 1278 C CA . THR A 1 185 ? 83.51544 -7.34470 9.78535 1.000 169.67822 185 THR A CA 1
ATOM 1279 C C . THR A 1 185 ? 83.66762 -8.71228 9.13819 1.000 173.96439 185 THR A C 1
ATOM 1280 O O . THR A 1 185 ? 83.16778 -9.70834 9.67277 1.000 171.30306 185 THR A O 1
ATOM 1284 N N . ASN A 1 186 ? 84.37403 -8.76074 8.00808 1.000 182.69765 186 ASN A N 1
ATOM 1285 C CA . ASN A 1 186 ? 84.60150 -10.00949 7.27989 1.000 181.16954 186 ASN A CA 1
ATOM 1286 C C . ASN A 1 186 ? 83.28154 -10.72935 7.01464 1.000 175.16370 186 ASN A C 1
ATOM 1287 O O . ASN A 1 186 ? 83.19432 -11.95726 7.07040 1.000 173.23935 186 ASN A O 1
ATOM 1292 N N . ARG A 1 187 ? 82.23460 -9.94697 6.73639 1.000 158.83091 187 ARG A N 1
ATOM 1293 C CA . ARG A 1 187 ? 80.91412 -10.51702 6.49465 1.000 144.70638 187 ARG A CA 1
ATOM 1294 C C . ARG A 1 187 ? 80.91896 -11.51390 5.34470 1.000 136.06168 187 ARG A C 1
ATOM 1295 O O . ARG A 1 187 ? 80.07195 -12.41289 5.31442 1.000 128.16475 187 ARG A O 1
ATOM 1303 N N . THR A 1 188 ? 81.86179 -11.38235 4.40866 1.000 145.21487 188 THR A N 1
ATOM 1304 C CA . THR A 1 188 ? 81.93270 -12.30646 3.28321 1.000 140.93848 188 THR A CA 1
ATOM 1305 C C . THR A 1 188 ? 82.32203 -13.71219 3.72668 1.000 142.82445 188 THR A C 1
ATOM 1306 O O . THR A 1 188 ? 81.94869 -14.69123 3.07050 1.000 141.72922 188 THR A O 1
ATOM 1310 N N . ARG A 1 189 ? 83.06869 -13.83565 4.82768 1.000 138.99392 189 ARG A N 1
ATOM 1311 C CA . ARG A 1 189 ? 83.48938 -15.13201 5.34878 1.000 131.14526 189 ARG A CA 1
ATOM 1312 C C . ARG A 1 189 ? 83.27259 -15.21575 6.85713 1.000 128.50081 189 ARG A C 1
ATOM 1313 O O . ARG A 1 189 ? 84.01828 -15.90232 7.56124 1.000 127.04452 189 ARG A O 1
ATOM 1321 N N . ASN A 1 190 ? 82.25980 -14.52070 7.36668 1.000 126.67590 190 ASN A N 1
ATOM 1322 C CA . ASN A 1 190 ? 81.91758 -14.56035 8.78038 1.000 118.46475 190 ASN A CA 1
ATOM 1323 C C . ASN A 1 190 ? 80.99041 -15.73400 9.06868 1.000 104.14377 190 ASN A C 1
ATOM 1324 O O . ASN A 1 190 ? 80.15919 -16.11223 8.23968 1.000 98.08209 190 ASN A O 1
ATOM 1329 N N . ASN A 1 191 ? 81.13989 -16.31100 10.25950 1.000 104.31912 191 ASN A N 1
ATOM 1330 C CA . ASN A 1 191 ? 80.32550 -17.43964 10.69150 1.000 96.49257 191 ASN A CA 1
ATOM 1331 C C . ASN A 1 191 ? 79.64732 -17.10604 12.01117 1.000 98.14940 191 ASN A C 1
ATOM 1332 O O . ASN A 1 191 ? 80.31532 -16.73967 12.98382 1.000 104.75436 191 ASN A O 1
ATOM 1337 N N . VAL A 1 192 ? 78.32607 -17.23784 12.03797 1.000 88.33243 192 VAL A N 1
ATOM 1338 C CA . VAL A 1 192 ? 77.53097 -17.05311 13.24472 1.000 86.32979 192 VAL A CA 1
ATOM 1339 C C . VAL A 1 192 ? 77.25575 -18.42112 13.85298 1.000 85.50380 192 VAL A C 1
ATOM 1340 O O . VAL A 1 192 ? 76.84834 -19.35246 13.14670 1.000 85.72200 192 VAL A O 1
ATOM 1344 N N . ILE A 1 193 ? 77.47475 -18.54745 15.16034 1.000 89.40450 193 ILE A N 1
ATOM 1345 C CA . ILE A 1 193 ? 77.29075 -19.80800 15.87061 1.000 89.13584 193 ILE A CA 1
ATOM 1346 C C . ILE A 1 193 ? 76.36161 -19.56056 17.05096 1.000 96.88250 193 ILE A C 1
ATOM 1347 O O . ILE A 1 193 ? 76.69007 -18.77686 17.95003 1.000 106.05715 193 ILE A O 1
ATOM 1352 N N . GLY A 1 194 ? 75.21041 -20.22770 17.04949 1.000 97.88750 194 GLY A N 1
ATOM 1353 C CA . GLY A 1 194 ? 74.25904 -20.11164 18.13841 1.000 105.61590 194 GLY A CA 1
ATOM 1354 C C . GLY A 1 194 ? 73.24952 -21.23390 18.08430 1.000 109.75295 194 GLY A C 1
ATOM 1355 O O . GLY A 1 194 ? 73.04048 -21.85748 17.03899 1.000 108.47373 194 GLY A O 1
ATOM 1356 N N . ASN A 1 195 ? 72.62110 -21.48931 19.22949 1.000 121.03510 195 ASN A N 1
ATOM 1357 C CA . ASN A 1 195 ? 71.65057 -22.56769 19.32619 1.000 116.17434 195 ASN A CA 1
ATOM 1358 C C . ASN A 1 195 ? 70.33888 -22.17318 18.64716 1.000 112.99993 195 ASN A C 1
ATOM 1359 O O . ASN A 1 195 ? 70.07583 -20.98795 18.42870 1.000 114.28025 195 ASN A O 1
ATOM 1364 N N . PRO A 1 196 ? 69.50259 -23.15926 18.28850 1.000 112.15512 196 PRO A N 1
ATOM 1365 C CA . PRO A 1 196 ? 68.29619 -22.85685 17.49234 1.000 108.25628 196 PRO A CA 1
ATOM 1366 C C . PRO A 1 196 ? 67.39233 -21.77026 18.05635 1.000 109.12145 196 PRO A C 1
ATOM 1367 O O . PRO A 1 196 ? 66.88170 -20.95005 17.28361 1.000 106.83881 196 PRO A O 1
ATOM 1371 N N . ARG A 1 197 ? 67.17058 -21.73869 19.37247 1.000 106.34166 197 ARG A N 1
ATOM 1372 C CA . ARG A 1 197 ? 66.19034 -20.80671 19.92379 1.000 107.67508 197 ARG A CA 1
ATOM 1373 C C . ARG A 1 197 ? 66.61907 -19.35678 19.72696 1.000 102.90885 197 ARG A C 1
ATOM 1374 O O . ARG A 1 197 ? 65.77510 -18.48151 19.49947 1.000 95.84947 197 ARG A O 1
ATOM 1382 N N . THR A 1 198 ? 67.92377 -19.08218 19.80990 1.000 104.32947 198 THR A N 1
ATOM 1383 C CA . THR A 1 198 ? 68.40312 -17.71352 19.63972 1.000 98.31315 198 THR A CA 1
ATOM 1384 C C . THR A 1 198 ? 68.08867 -17.17909 18.24807 1.000 95.87136 198 THR A C 1
ATOM 1385 O O . THR A 1 198 ? 67.80450 -15.98633 18.08982 1.000 90.12481 198 THR A O 1
ATOM 1389 N N . PHE A 1 199 ? 68.11925 -18.04455 17.23329 1.000 94.94196 199 PHE A N 1
ATOM 1390 C CA . PHE A 1 199 ? 67.84522 -17.60975 15.86793 1.000 94.89129 199 PHE A CA 1
ATOM 1391 C C . PHE A 1 199 ? 66.35147 -17.41511 15.63372 1.000 88.61321 199 PHE A C 1
ATOM 1392 O O . PHE A 1 199 ? 65.92934 -16.39115 15.08606 1.000 85.70907 199 PHE A O 1
ATOM 1400 N N . ARG A 1 200 ? 65.53714 -18.38709 16.04696 1.000 85.70868 200 ARG A N 1
ATOM 1401 C CA . ARG A 1 200 ? 64.11595 -18.35349 15.71689 1.000 81.23089 200 ARG A CA 1
ATOM 1402 C C . ARG A 1 200 ? 63.40046 -17.20605 16.42091 1.000 80.31596 200 ARG A C 1
ATOM 1403 O O . ARG A 1 200 ? 62.72595 -16.39441 15.77565 1.000 78.39084 200 ARG A O 1
ATOM 1411 N N . GLU A 1 201 ? 63.52563 -17.12665 17.74808 1.000 81.66662 201 GLU A N 1
ATOM 1412 C CA . GLU A 1 201 ? 62.77324 -16.12288 18.49465 1.000 78.75581 201 GLU A CA 1
ATOM 1413 C C . GLU A 1 201 ? 63.25409 -14.70957 18.19575 1.000 75.62474 201 GLU A C 1
ATOM 1414 O O . GLU A 1 201 ? 62.45543 -13.76629 18.21906 1.000 71.42602 201 GLU A O 1
ATOM 1420 N N . ILE A 1 202 ? 64.54309 -14.53907 17.91637 1.000 73.51119 202 ILE A N 1
ATOM 1421 C CA . ILE A 1 202 ? 65.11335 -13.20450 17.78268 1.000 71.09768 202 ILE A CA 1
ATOM 1422 C C . ILE A 1 202 ? 65.34376 -12.85789 16.31921 1.000 72.82362 202 ILE A C 1
ATOM 1423 O O . ILE A 1 202 ? 64.59135 -12.07617 15.72789 1.000 75.93212 202 ILE A O 1
ATOM 1428 N N . TYR A 1 203 ? 66.38880 -13.43759 15.72796 1.000 72.80296 203 TYR A N 1
ATOM 1429 C CA . TYR A 1 203 ? 66.87867 -12.97656 14.43574 1.000 69.80146 203 TYR A CA 1
ATOM 1430 C C . TYR A 1 203 ? 66.05502 -13.48485 13.25871 1.000 69.91653 203 TYR A C 1
ATOM 1431 O O . TYR A 1 203 ? 66.18303 -12.94140 12.15597 1.000 69.79430 203 TYR A O 1
ATOM 1440 N N . LEU A 1 204 ? 65.21455 -14.50149 13.45941 1.000 73.43261 204 LEU A N 1
ATOM 1441 C CA . LEU A 1 204 ? 64.29085 -14.94520 12.42128 1.000 69.95554 204 LEU A CA 1
ATOM 1442 C C . LEU A 1 204 ? 62.90040 -14.33926 12.55179 1.000 71.20969 204 LEU A C 1
ATOM 1443 O O . LEU A 1 204 ? 62.12660 -14.39578 11.58996 1.000 68.89966 204 LEU A O 1
ATOM 1448 N N . LYS A 1 205 ? 62.57168 -13.76295 13.70851 1.000 67.39979 205 LYS A N 1
ATOM 1449 C CA . LYS A 1 205 ? 61.21062 -13.28544 13.95000 1.000 66.75290 205 LYS A CA 1
ATOM 1450 C C . LYS A 1 205 ? 60.79047 -12.14753 13.02512 1.000 69.31474 205 LYS A C 1
ATOM 1451 O O . LYS A 1 205 ? 59.69737 -12.23771 12.43845 1.000 68.77573 205 LYS A O 1
ATOM 1457 N N . PRO A 1 206 ? 61.56381 -11.06513 12.85281 1.000 77.58777 206 PRO A N 1
ATOM 1458 C CA . PRO A 1 206 ? 61.07874 -9.96805 11.99587 1.000 76.98681 206 PRO A CA 1
ATOM 1459 C C . PRO A 1 206 ? 60.82362 -10.39098 10.56333 1.000 73.98298 206 PRO A C 1
ATOM 1460 O O . PRO A 1 206 ? 59.94354 -9.82406 9.90393 1.000 73.68894 206 PRO A O 1
ATOM 1464 N N . PHE A 1 207 ? 61.57075 -11.37214 10.06008 1.000 72.22487 207 PHE A N 1
ATOM 1465 C CA . PHE A 1 207 ? 61.31871 -11.88958 8.72237 1.000 67.31517 207 PHE A CA 1
ATOM 1466 C C . PHE A 1 207 ? 60.10740 -12.80546 8.69875 1.000 101.75102 207 PHE A C 1
ATOM 1467 O O . PHE A 1 207 ? 59.38841 -12.85078 7.69600 1.000 67.14376 207 PHE A O 1
ATOM 1475 N N . GLU A 1 208 ? 59.86571 -13.52486 9.79519 1.000 62.34874 208 GLU A N 1
ATOM 1476 C CA . GLU A 1 208 ? 58.68855 -14.37975 9.89110 1.000 60.61147 208 GLU A CA 1
ATOM 1477 C C . GLU A 1 208 ? 57.40461 -13.57601 9.71714 1.000 58.12884 208 GLU A C 1
ATOM 1478 O O . GLU A 1 208 ? 56.46825 -14.02384 9.04434 1.000 59.58394 208 GLU A O 1
ATOM 1484 N N . ILE A 1 209 ? 57.34832 -12.38003 10.30659 1.000 69.45962 209 ILE A N 1
ATOM 1485 C CA . ILE A 1 209 ? 56.15580 -11.54435 10.19548 1.000 65.82231 209 ILE A CA 1
ATOM 1486 C C . ILE A 1 209 ? 55.97573 -11.05449 8.76374 1.000 67.37913 209 ILE A C 1
ATOM 1487 O O . ILE A 1 209 ? 54.88971 -11.16973 8.18304 1.000 71.84271 209 ILE A O 1
ATOM 1492 N N . VAL A 1 210 ? 57.03921 -10.50205 8.17388 1.000 64.29160 210 VAL A N 1
ATOM 1493 C CA . VAL A 1 210 ? 56.92961 -9.88877 6.85179 1.000 67.49739 210 VAL A CA 1
ATOM 1494 C C . VAL A 1 210 ? 56.57499 -10.93290 5.79888 1.000 71.71525 210 VAL A C 1
ATOM 1495 O O . VAL A 1 210 ? 55.81623 -10.65586 4.86192 1.000 77.58126 210 VAL A O 1
ATOM 1499 N N . ILE A 1 211 ? 57.10494 -12.15043 5.93683 1.000 69.95070 211 ILE A N 1
ATOM 1500 C CA . ILE A 1 211 ? 56.78508 -13.20529 4.97667 1.000 68.45482 211 ILE A CA 1
ATOM 1501 C C . ILE A 1 211 ? 55.30482 -13.56202 5.05353 1.000 70.86579 211 ILE A C 1
ATOM 1502 O O . ILE A 1 211 ? 54.62125 -13.67562 4.02932 1.000 75.19482 211 ILE A O 1
ATOM 1507 N N . LYS A 1 212 ? 54.78514 -13.73139 6.27292 1.000 67.28016 212 LYS A N 1
ATOM 1508 C CA . LYS A 1 212 ? 53.40940 -14.19296 6.43522 1.000 68.92917 212 LYS A CA 1
ATOM 1509 C C . LYS A 1 212 ? 52.40409 -13.16961 5.92249 1.000 76.38315 212 LYS A C 1
ATOM 1510 O O . LYS A 1 212 ? 51.40824 -13.53525 5.28604 1.000 81.72778 212 LYS A O 1
ATOM 1516 N N . GLU A 1 213 ? 52.63465 -11.88892 6.19645 1.000 76.68739 213 GLU A N 1
ATOM 1517 C CA . GLU A 1 213 ? 51.63905 -10.85826 5.94014 1.000 81.10641 213 GLU A CA 1
ATOM 1518 C C . GLU A 1 213 ? 51.95017 -10.01060 4.71696 1.000 85.64716 213 GLU A C 1
ATOM 1519 O O . GLU A 1 213 ? 51.08907 -9.83323 3.84873 1.000 87.23461 213 GLU A O 1
ATOM 1525 N N . ALA A 1 214 ? 53.16479 -9.47107 4.62657 1.000 81.80010 214 ALA A N 1
ATOM 1526 C CA . ALA A 1 214 ? 53.48154 -8.57551 3.52199 1.000 81.15440 214 ALA A CA 1
ATOM 1527 C C . ALA A 1 214 ? 53.61874 -9.33285 2.20828 1.000 88.59099 214 ALA A C 1
ATOM 1528 O O . ALA A 1 214 ? 53.36801 -8.76546 1.13793 1.000 88.56168 214 ALA A O 1
ATOM 1530 N N . GLN A 1 215 ? 53.98230 -10.61011 2.28089 1.000 103.24249 215 GLN A N 1
ATOM 1531 C CA . GLN A 1 215 ? 54.28256 -11.43558 1.11534 1.000 102.93065 215 GLN A CA 1
ATOM 1532 C C . GLN A 1 215 ? 55.18527 -10.72229 0.10724 1.000 102.52238 215 GLN A C 1
ATOM 1533 O O . GLN A 1 215 ? 54.76764 -10.46304 -1.03090 1.000 104.70692 215 GLN A O 1
ATOM 1539 N N . PRO A 1 216 ? 56.42071 -10.39303 0.48128 1.000 87.08382 216 PRO A N 1
ATOM 1540 C CA . PRO A 1 216 ? 57.30510 -9.70092 -0.45950 1.000 82.10743 216 PRO A CA 1
ATOM 1541 C C . PRO A 1 216 ? 57.73300 -10.62371 -1.58810 1.000 77.05796 216 PRO A C 1
ATOM 1542 O O . PRO A 1 216 ? 57.84211 -11.84012 -1.41937 1.000 75.08058 216 PRO A O 1
ATOM 1546 N N . TRP A 1 217 ? 57.97201 -10.02464 -2.75689 1.000 73.66146 217 TRP A N 1
ATOM 1547 C CA . TRP A 1 217 ? 58.22022 -10.82003 -3.95494 1.000 69.37855 217 TRP A CA 1
ATOM 1548 C C . TRP A 1 217 ? 59.54649 -11.55968 -3.85727 1.000 59.91045 217 TRP A C 1
ATOM 1549 O O . TRP A 1 217 ? 59.61860 -12.76480 -4.12240 1.000 61.92627 217 TRP A O 1
ATOM 1560 N N . THR A 1 218 ? 60.60782 -10.85988 -3.47592 1.000 61.16002 218 THR A N 1
ATOM 1561 C CA . THR A 1 218 ? 61.93096 -11.45629 -3.43076 1.000 55.20672 218 THR A CA 1
ATOM 1562 C C . THR A 1 218 ? 62.50997 -11.36110 -2.02634 1.000 78.91528 218 THR A C 1
ATOM 1563 O O . THR A 1 218 ? 62.15064 -10.48537 -1.23456 1.000 61.87514 218 THR A O 1
ATOM 1567 N N . VAL A 1 219 ? 63.41342 -12.29125 -1.73055 1.000 60.96287 219 VAL A N 1
ATOM 1568 C CA . VAL A 1 219 ? 64.09184 -12.37430 -0.44332 1.000 58.37574 219 VAL A CA 1
ATOM 1569 C C . VAL A 1 219 ? 65.58473 -12.50160 -0.70795 1.000 54.58724 219 VAL A C 1
ATOM 1570 O O . VAL A 1 219 ? 66.02847 -13.47916 -1.32280 1.000 55.83262 219 VAL A O 1
ATOM 1574 N N . MET A 1 220 ? 66.35441 -11.52098 -0.24544 1.000 58.86402 220 MET A N 1
ATOM 1575 C CA . MET A 1 220 ? 67.79735 -11.49951 -0.44470 1.000 63.44636 220 MET A CA 1
ATOM 1576 C C . MET A 1 220 ? 68.48843 -12.14130 0.75219 1.000 74.37662 220 MET A C 1
ATOM 1577 O O . MET A 1 220 ? 68.31335 -11.69148 1.88984 1.000 75.27646 220 MET A O 1
ATOM 1582 N N . THR A 1 221 ? 69.27731 -13.18168 0.49389 1.000 61.11848 221 THR A N 1
ATOM 1583 C CA . THR A 1 221 ? 70.00894 -13.85693 1.55333 1.000 64.79717 221 THR A CA 1
ATOM 1584 C C . THR A 1 221 ? 71.29353 -13.10249 1.88570 1.000 72.01907 221 THR A C 1
ATOM 1585 O O . THR A 1 221 ? 71.80611 -12.30822 1.09245 1.000 75.89858 221 THR A O 1
ATOM 1589 N N . SER A 1 222 ? 71.81291 -13.36340 3.08207 1.000 74.28548 222 SER A N 1
ATOM 1590 C CA . SER A 1 222 ? 72.95607 -12.62857 3.59471 1.000 80.86577 222 SER A CA 1
ATOM 1591 C C . SER A 1 222 ? 74.26507 -13.29536 3.17799 1.000 82.20713 222 SER A C 1
ATOM 1592 O O . SER A 1 222 ? 74.28916 -14.32398 2.49749 1.000 80.25352 222 SER A O 1
ATOM 1595 N N . TYR A 1 223 ? 75.37574 -12.69279 3.60410 1.000 89.13531 223 TYR A N 1
ATOM 1596 C CA . TYR A 1 223 ? 76.69586 -13.20992 3.26449 1.000 92.42162 223 TYR A CA 1
ATOM 1597 C C . TYR A 1 223 ? 77.13448 -14.31100 4.22018 1.000 91.15353 223 TYR A C 1
ATOM 1598 O O . TYR A 1 223 ? 77.56280 -15.38428 3.78784 1.000 88.85311 223 TYR A O 1
ATOM 1607 N N . ASN A 1 224 ? 77.04214 -14.05538 5.52039 1.000 86.27285 224 ASN A N 1
ATOM 1608 C CA . ASN A 1 224 ? 77.71984 -14.86982 6.51596 1.000 84.65722 224 ASN A CA 1
ATOM 1609 C C . ASN A 1 224 ? 77.12585 -16.27813 6.58715 1.000 80.20715 224 ASN A C 1
ATOM 1610 O O . ASN A 1 224 ? 76.10691 -16.59437 5.96641 1.000 80.56898 224 ASN A O 1
ATOM 1615 N N . LEU A 1 225 ? 77.78874 -17.13027 7.36689 1.000 82.24973 225 LEU A N 1
ATOM 1616 C CA . LEU A 1 225 ? 77.40269 -18.52095 7.53924 1.000 78.495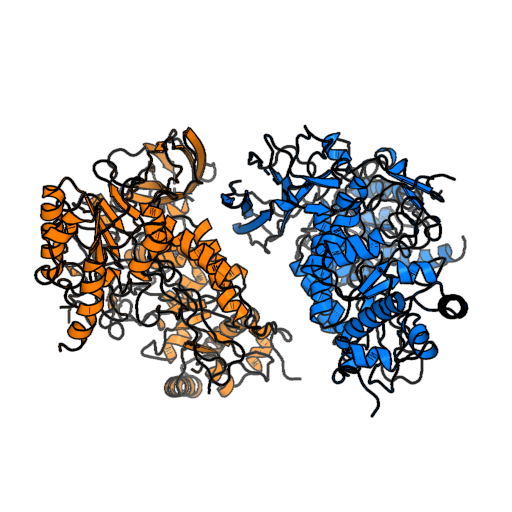45 225 LEU A CA 1
ATOM 1617 C C . LEU A 1 225 ? 76.55041 -18.68109 8.79726 1.000 80.46329 225 LEU A C 1
ATOM 1618 O O . LEU A 1 225 ? 76.31882 -17.73413 9.55219 1.000 79.16706 225 LEU A O 1
ATOM 1623 N N . ILE A 1 226 ? 76.07638 -19.90666 9.02159 1.000 72.98657 226 ILE A N 1
ATOM 1624 C CA . ILE A 1 226 ? 75.29413 -20.25632 10.20498 1.000 72.88175 226 ILE A CA 1
ATOM 1625 C C . ILE A 1 226 ? 75.80111 -21.60467 10.70159 1.000 75.74019 226 ILE A C 1
ATOM 1626 O O . ILE A 1 226 ? 75.56579 -22.63259 10.05563 1.000 79.42114 226 ILE A O 1
ATOM 1631 N N . ASN A 1 227 ? 76.51307 -21.60052 11.83192 1.000 82.23883 227 ASN A N 1
ATOM 1632 C CA . ASN A 1 227 ? 77.00467 -22.81402 12.48139 1.000 82.42442 227 ASN A CA 1
ATOM 1633 C C . ASN A 1 227 ? 77.96980 -23.61088 11.60845 1.000 87.25481 227 ASN A C 1
ATOM 1634 O O . ASN A 1 227 ? 78.43317 -24.68093 12.01564 1.000 95.55586 227 ASN A O 1
ATOM 1639 N N . GLY A 1 228 ? 78.28538 -23.10803 10.41705 1.000 87.03106 228 GLY A N 1
ATOM 1640 C CA . GLY A 1 228 ? 79.22231 -23.79143 9.54735 1.000 86.17556 228 GLY A CA 1
ATOM 1641 C C . GLY A 1 228 ? 78.82974 -23.81537 8.08356 1.000 82.03547 228 GLY A C 1
ATOM 1642 O O . GLY A 1 228 ? 79.67660 -24.05632 7.21768 1.000 79.03198 228 GLY A O 1
ATOM 1643 N N . THR A 1 229 ? 77.55527 -23.57104 7.78941 1.000 76.99375 229 THR A N 1
ATOM 1644 C CA . THR A 1 229 ? 77.04532 -23.58680 6.42552 1.000 74.52509 229 THR A CA 1
ATOM 1645 C C . THR A 1 229 ? 76.55411 -22.19558 6.04521 1.000 72.99640 229 THR A C 1
ATOM 1646 O O . THR A 1 229 ? 75.93931 -21.49895 6.85960 1.000 72.40403 229 THR A O 1
ATOM 1650 N N . MET A 1 230 ? 76.83674 -21.80045 4.80402 1.000 70.17066 230 MET A N 1
ATOM 1651 C CA . MET A 1 230 ? 76.47737 -20.47625 4.31271 1.000 68.56337 230 MET A CA 1
ATOM 1652 C C . MET A 1 230 ? 74.97306 -20.24200 4.39746 1.000 66.02743 230 MET A C 1
ATOM 1653 O O . MET A 1 230 ? 74.16713 -21.15914 4.22699 1.000 67.83585 230 MET A O 1
ATOM 1658 N N . SER A 1 231 ? 74.59885 -18.98515 4.65316 1.000 72.78624 231 SER A N 1
ATOM 1659 C CA . SER A 1 231 ? 73.18404 -18.63063 4.71631 1.000 67.08180 231 SER A CA 1
ATOM 1660 C C . SER A 1 231 ? 72.52234 -18.74882 3.34913 1.000 73.05778 231 SER A C 1
ATOM 1661 O O . SER A 1 231 ? 71.38129 -19.21374 3.24334 1.000 68.71001 231 SER A O 1
ATOM 1664 N N . SER A 1 232 ? 73.22175 -18.33206 2.29118 1.000 63.20275 232 SER A N 1
ATOM 1665 C CA . SER A 1 232 ? 72.67785 -18.44467 0.94339 1.000 63.11322 232 SER A CA 1
ATOM 1666 C C . SER A 1 232 ? 72.70026 -19.87716 0.42931 1.000 64.70882 232 SER A C 1
ATOM 1667 O O . SER A 1 232 ? 71.98291 -20.19100 -0.52657 1.000 65.40871 232 SER A O 1
ATOM 1670 N N . GLU A 1 233 ? 73.50099 -20.75044 1.04116 1.000 66.51294 233 GLU A N 1
ATOM 1671 C CA . GLU A 1 233 ? 73.64442 -22.13091 0.59850 1.000 68.86597 233 GLU A CA 1
ATOM 1672 C C . GLU A 1 233 ? 73.10446 -23.12676 1.62032 1.000 66.91082 233 GLU A C 1
ATOM 1673 O O . GLU A 1 233 ? 73.48175 -24.30234 1.59474 1.000 72.66461 233 GLU A O 1
ATOM 1679 N N . ARG A 1 234 ? 72.22116 -22.68416 2.51090 1.000 77.98513 234 ARG A N 1
ATOM 1680 C CA . ARG A 1 234 ? 71.65806 -23.53414 3.55174 1.000 75.75653 234 ARG A CA 1
ATOM 1681 C C . ARG A 1 234 ? 70.23137 -23.92100 3.18429 1.000 82.08534 234 ARG A C 1
ATOM 1682 O O . ARG A 1 234 ? 69.40670 -23.05261 2.87997 1.000 79.69271 234 ARG A O 1
ATOM 1690 N N . CYS A 1 235 ? 69.94359 -25.22239 3.21810 1.000 80.05243 235 CYS A N 1
ATOM 1691 C CA . CYS A 1 235 ? 68.62445 -25.72168 2.84658 1.000 85.75018 235 CYS A CA 1
ATOM 1692 C C . CYS A 1 235 ? 67.56913 -25.38925 3.89137 1.000 80.32059 235 CYS A C 1
ATOM 1693 O O . CYS A 1 235 ? 66.63622 -24.62865 3.61458 1.000 80.74639 235 CYS A O 1
ATOM 1696 N N . ASP A 1 236 ? 67.71011 -25.97474 5.08705 1.000 85.55930 236 ASP A N 1
ATOM 1697 C CA . ASP A 1 236 ? 66.72086 -25.81715 6.15175 1.000 84.63479 236 ASP A CA 1
ATOM 1698 C C . ASP A 1 236 ? 66.32401 -24.36376 6.36258 1.000 79.97704 236 ASP A C 1
ATOM 1699 O O . ASP A 1 236 ? 65.16920 -24.07288 6.69493 1.000 80.04732 236 ASP A O 1
ATOM 1704 N N . LEU A 1 237 ? 67.26234 -23.44059 6.16328 1.000 85.26042 237 LEU A N 1
ATOM 1705 C CA . LEU A 1 237 ? 66.96043 -22.02161 6.29586 1.000 77.92294 237 LEU A CA 1
ATOM 1706 C C . LEU A 1 237 ? 66.10711 -21.53374 5.13019 1.000 80.49135 237 LEU A C 1
ATOM 1707 O O . LEU A 1 237 ? 65.00004 -21.01945 5.32467 1.000 75.19840 237 LEU A O 1
ATOM 1712 N N . ILE A 1 238 ? 66.60778 -21.69790 3.90446 1.000 73.61323 238 ILE A N 1
ATOM 1713 C CA . ILE A 1 238 ? 65.93869 -21.14126 2.73313 1.000 72.38853 238 ILE A CA 1
ATOM 1714 C C . ILE A 1 238 ? 64.73213 -21.98289 2.31672 1.000 73.83426 238 ILE A C 1
ATOM 1715 O O . ILE A 1 238 ? 63.76328 -21.45229 1.75997 1.000 74.53230 238 ILE A O 1
ATOM 1720 N N . THR A 1 239 ? 64.75240 -23.28737 2.58085 1.000 89.02429 239 THR A N 1
ATOM 1721 C CA . THR A 1 239 ? 63.69434 -24.17625 2.12038 1.000 85.12244 239 THR A CA 1
ATOM 1722 C C . THR A 1 239 ? 62.71397 -24.56234 3.22174 1.000 94.69372 239 THR A C 1
ATOM 1723 O O . THR A 1 239 ? 61.50132 -24.39367 3.05676 1.000 92.23081 239 THR A O 1
ATOM 1727 N N . GLU A 1 240 ? 63.21126 -25.07706 4.34692 1.000 103.90869 240 GLU A N 1
ATOM 1728 C CA . GLU A 1 240 ? 62.31819 -25.55870 5.39686 1.000 104.40694 240 GLU A CA 1
ATOM 1729 C C . GLU A 1 240 ? 61.71686 -24.40989 6.19755 1.000 104.47986 240 GLU A C 1
ATOM 1730 O O . GLU A 1 240 ? 60.50442 -24.37637 6.43107 1.000 105.44532 240 GLU A O 1
ATOM 1736 N N . ILE A 1 241 ? 62.54670 -23.46070 6.62700 1.000 85.40390 241 ILE A N 1
ATOM 1737 C CA . ILE A 1 241 ? 62.04438 -22.35413 7.43379 1.000 79.16073 241 ILE A CA 1
ATOM 1738 C C . ILE A 1 241 ? 61.31733 -21.33578 6.56729 1.000 76.73586 241 ILE A C 1
ATOM 1739 O O . ILE A 1 241 ? 60.23439 -20.85878 6.92501 1.000 73.73016 241 ILE A O 1
ATOM 1744 N N . LEU A 1 242 ? 61.88892 -20.99616 5.41264 1.000 73.18967 242 LEU A N 1
ATOM 1745 C CA . LEU A 1 242 ? 61.34398 -19.91523 4.59900 1.000 68.76953 242 LEU A CA 1
ATOM 1746 C C . LEU A 1 242 ? 60.12537 -20.37013 3.79956 1.000 66.75336 242 LEU A C 1
ATOM 1747 O O . LEU A 1 242 ? 59.02515 -19.83383 3.96811 1.000 63.44730 242 LEU A O 1
ATOM 1752 N N . ARG A 1 243 ? 60.30080 -21.36554 2.92625 1.000 69.41157 243 ARG A N 1
ATOM 1753 C CA . ARG A 1 243 ? 59.22438 -21.75455 2.01950 1.000 69.48318 243 ARG A CA 1
ATOM 1754 C C . ARG A 1 243 ? 58.15517 -22.60592 2.69394 1.000 70.94307 243 ARG A C 1
ATOM 1755 O O . ARG A 1 243 ? 56.97476 -22.49342 2.34433 1.000 69.48559 243 ARG A O 1
ATOM 1763 N N . HIS A 1 244 ? 58.53399 -23.45809 3.64549 1.000 72.84449 244 HIS A N 1
ATOM 1764 C CA . HIS A 1 244 ? 57.62206 -24.47472 4.15735 1.000 76.24753 244 HIS A CA 1
ATOM 1765 C C . HIS A 1 244 ? 56.99705 -24.13313 5.50278 1.000 71.28550 244 HIS A C 1
ATOM 1766 O O . HIS A 1 244 ? 55.90329 -24.62407 5.80045 1.000 68.64289 244 HIS A O 1
ATOM 1773 N N . GLU A 1 245 ? 57.64927 -23.31487 6.32629 1.000 71.79365 245 GLU A N 1
ATOM 1774 C CA . GLU A 1 245 ? 57.03933 -22.90296 7.58565 1.000 67.81019 245 GLU A CA 1
ATOM 1775 C C . GLU A 1 245 ? 56.23454 -21.61862 7.43238 1.000 66.61999 245 GLU A C 1
ATOM 1776 O O . GLU A 1 245 ? 55.07080 -21.55523 7.84174 1.000 65.53283 245 GLU A O 1
ATOM 1782 N N . TRP A 1 246 ? 56.84273 -20.59200 6.84266 1.000 64.01693 246 TRP A N 1
ATOM 1783 C CA . TRP A 1 246 ? 56.20908 -19.28675 6.71211 1.000 58.20876 246 TRP A CA 1
ATOM 1784 C C . TRP A 1 246 ? 55.32140 -19.17107 5.48021 1.000 57.12767 246 TRP A C 1
ATOM 1785 O O . TRP A 1 246 ? 54.51408 -18.23926 5.40248 1.000 58.96847 246 TRP A O 1
ATOM 1796 N N . GLY A 1 247 ? 55.44715 -20.08780 4.52307 1.000 64.41770 247 GLY A N 1
ATOM 1797 C CA . GLY A 1 247 ? 54.60854 -20.06197 3.34066 1.000 59.98274 247 GLY A CA 1
ATOM 1798 C C . GLY A 1 247 ? 55.02979 -19.02714 2.31809 1.000 64.10705 247 GLY A C 1
ATOM 1799 O O . GLY A 1 247 ? 54.19328 -18.29097 1.78584 1.000 64.35513 247 GLY A O 1
ATOM 1800 N N . PHE A 1 248 ? 56.32680 -18.96500 2.03097 1.000 57.12196 248 PHE A N 1
ATOM 1801 C CA . PHE A 1 248 ? 56.84911 -17.99259 1.08172 1.000 61.04127 248 PHE A CA 1
ATOM 1802 C C . PHE A 1 248 ? 56.62378 -18.47638 -0.34556 1.000 63.15297 248 PHE A C 1
ATOM 1803 O O . PHE A 1 248 ? 56.88155 -19.64146 -0.66434 1.000 68.30690 248 PHE A O 1
ATOM 1811 N N . LYS A 1 249 ? 56.14726 -17.57339 -1.20673 1.000 62.06016 249 LYS A N 1
ATOM 1812 C CA . LYS A 1 249 ? 55.81791 -17.91092 -2.58407 1.000 63.36207 249 LYS A CA 1
ATOM 1813 C C . LYS A 1 249 ? 56.75848 -17.30699 -3.61685 1.000 66.81466 249 LYS A C 1
ATOM 1814 O O . LYS A 1 249 ? 56.80505 -17.80556 -4.74555 1.000 70.64372 249 LYS A O 1
ATOM 1820 N N . GLY A 1 250 ? 57.50448 -16.26211 -3.26775 1.000 67.86014 250 GLY A N 1
ATOM 1821 C CA . GLY A 1 250 ? 58.27463 -15.52552 -4.25223 1.000 68.53553 250 GLY A CA 1
ATOM 1822 C C . GLY A 1 250 ? 59.60654 -16.12813 -4.65470 1.000 69.88124 250 GLY A C 1
ATOM 1823 O O . GLY A 1 250 ? 59.70552 -17.33411 -4.90094 1.000 76.91439 250 GLY A O 1
ATOM 1824 N N . MET A 1 251 ? 60.64049 -15.28877 -4.72948 1.000 63.12401 251 MET A N 1
ATOM 1825 C CA . MET A 1 251 ? 61.95019 -15.67999 -5.23403 1.000 59.86112 251 MET A CA 1
ATOM 1826 C C . MET A 1 251 ? 63.02168 -15.38248 -4.19474 1.000 54.22356 251 MET A C 1
ATOM 1827 O O . MET A 1 251 ? 62.96423 -14.36085 -3.50535 1.000 56.49622 251 MET A O 1
ATOM 1832 N N . VAL A 1 252 ? 63.99815 -16.27877 -4.08618 1.000 65.57328 252 VAL A N 1
ATOM 1833 C CA . VAL A 1 252 ? 65.12437 -16.11806 -3.17464 1.000 57.17945 252 VAL A CA 1
ATOM 1834 C C . VAL A 1 252 ? 66.36043 -15.80006 -4.00441 1.000 72.91613 252 VAL A C 1
ATOM 1835 O O . VAL A 1 252 ? 66.76693 -16.59906 -4.85796 1.000 62.54324 252 VAL A O 1
ATOM 1839 N N . MET A 1 253 ? 66.95634 -14.63868 -3.75589 1.000 52.97910 253 MET A N 1
ATOM 1840 C CA . MET A 1 253 ? 68.19432 -14.23040 -4.40534 1.000 53.75487 253 MET A CA 1
ATOM 1841 C C . MET A 1 253 ? 69.30406 -14.09998 -3.36490 1.000 55.97156 253 MET A C 1
ATOM 1842 O O . MET A 1 253 ? 69.08302 -14.24574 -2.15957 1.000 59.38192 253 MET A O 1
ATOM 1847 N N . THR A 1 254 ? 70.51133 -13.81877 -3.85094 1.000 59.95894 254 THR A N 1
ATOM 1848 C CA . THR A 1 254 ? 71.68053 -13.60689 -3.01259 1.000 63.93180 254 THR A CA 1
ATOM 1849 C C . THR A 1 254 ? 72.16264 -12.17061 -3.15239 1.000 71.19186 254 THR A C 1
ATOM 1850 O O . THR A 1 254 ? 71.84009 -11.47475 -4.11995 1.000 74.10811 254 THR A O 1
ATOM 1854 N N . ASP A 1 255 ? 72.94915 -11.73252 -2.17361 1.000 77.58755 255 ASP A N 1
ATOM 1855 C CA . ASP A 1 255 ? 73.66285 -10.47634 -2.32533 1.000 84.88768 255 ASP A CA 1
ATOM 1856 C C . ASP A 1 255 ? 74.72756 -10.62971 -3.40189 1.000 94.16821 255 ASP A C 1
ATOM 1857 O O . ASP A 1 255 ? 75.19711 -11.73387 -3.69317 1.000 96.92651 255 ASP A O 1
ATOM 1862 N N . TRP A 1 256 ? 75.10189 -9.50394 -3.99341 1.000 98.93225 256 TRP A N 1
ATOM 1863 C CA . TRP A 1 256 ? 75.93459 -9.52102 -5.18438 1.000 109.63828 256 TRP A CA 1
ATOM 1864 C C . TRP A 1 256 ? 77.27863 -10.17569 -4.90574 1.000 117.31440 256 TRP A C 1
ATOM 1865 O O . TRP A 1 256 ? 77.93469 -9.87156 -3.90480 1.000 118.82209 256 TRP A O 1
ATOM 1876 N N . PHE A 1 257 ? 77.68091 -11.07662 -5.80388 1.000 134.15974 257 PHE A N 1
ATOM 1877 C CA . PHE A 1 257 ? 78.92829 -11.82629 -5.67187 1.000 133.40858 257 PHE A CA 1
ATOM 1878 C C . PHE A 1 257 ? 78.99176 -12.54320 -4.32685 1.000 131.30052 257 PHE A C 1
ATOM 1879 O O . PHE A 1 257 ? 80.03365 -12.58555 -3.67049 1.000 132.81327 257 PHE A O 1
ATOM 1887 N N . GLY A 1 258 ? 77.85755 -13.10160 -3.90755 1.000 120.85719 258 GLY A N 1
ATOM 1888 C CA . GLY A 1 258 ? 77.76524 -13.76725 -2.62237 1.000 117.03889 258 GLY A CA 1
ATOM 1889 C C . GLY A 1 258 ? 77.50838 -15.25560 -2.73071 1.000 109.74879 258 GLY A C 1
ATOM 1890 O O . GLY A 1 258 ? 76.61359 -15.69103 -3.46202 1.000 102.46746 258 GLY A O 1
ATOM 1891 N N . GLY A 1 259 ? 78.29067 -16.04554 -2.00092 1.000 111.18925 259 GLY A N 1
ATOM 1892 C CA . GLY A 1 259 ? 78.16613 -17.48756 -2.04626 1.000 111.64365 259 GLY A CA 1
ATOM 1893 C C . GLY A 1 259 ? 79.40332 -18.16358 -2.59863 1.000 116.18906 259 GLY A C 1
ATOM 1894 O O . GLY A 1 259 ? 80.11586 -17.58958 -3.42762 1.000 119.30747 259 GLY A O 1
ATOM 1895 N N . ILE A 1 260 ? 79.66964 -19.38702 -2.14603 1.000 97.83443 260 ILE A N 1
ATOM 1896 C CA . ILE A 1 260 ? 80.83930 -20.13506 -2.59136 1.000 94.08059 260 ILE A CA 1
ATOM 1897 C C . ILE A 1 260 ? 80.44060 -21.04620 -3.74315 1.000 92.57737 260 ILE A C 1
ATOM 1898 O O . ILE A 1 260 ? 80.67742 -20.72864 -4.91424 1.000 93.55458 260 ILE A O 1
ATOM 1903 N N . SER A 1 261 ? 79.83104 -22.18239 -3.41766 1.000 85.56297 261 SER A N 1
ATOM 1904 C CA . SER A 1 261 ? 79.40662 -23.14003 -4.42945 1.000 79.58660 261 SER A CA 1
ATOM 1905 C C . SER A 1 261 ? 78.08019 -22.69694 -5.03289 1.000 76.46117 261 SER A C 1
ATOM 1906 O O . SER A 1 261 ? 77.08729 -22.53200 -4.31538 1.000 78.26073 261 SER A O 1
ATOM 1909 N N . ALA A 1 262 ? 78.06457 -22.50169 -6.35253 1.000 74.70481 262 ALA A N 1
ATOM 1910 C CA . ALA A 1 262 ? 76.81448 -22.21214 -7.04234 1.000 72.93182 262 ALA A CA 1
ATOM 1911 C C . ALA A 1 262 ? 75.88404 -23.41750 -7.06527 1.000 74.03004 262 ALA A C 1
ATOM 1912 O O . ALA A 1 262 ? 74.68527 -23.25659 -7.31869 1.000 72.85913 262 ALA A O 1
ATOM 1914 N N . ALA A 1 263 ? 76.41040 -24.61653 -6.80215 1.000 74.94268 263 ALA A N 1
ATOM 1915 C CA . ALA A 1 263 ? 75.58144 -25.81527 -6.73312 1.000 80.29096 263 ALA A CA 1
ATOM 1916 C C . ALA A 1 263 ? 74.77758 -25.86475 -5.43833 1.000 85.54914 263 ALA A C 1
ATOM 1917 O O . ALA A 1 263 ? 73.57532 -26.14937 -5.45792 1.000 87.93622 263 ALA A O 1
ATOM 1919 N N . ALA A 1 264 ? 75.42471 -25.58518 -4.30320 1.000 86.02770 264 ALA A N 1
ATOM 1920 C CA . ALA A 1 264 ? 74.72247 -25.60504 -3.02309 1.000 90.79234 264 ALA A CA 1
ATOM 1921 C C . ALA A 1 264 ? 73.65464 -24.52261 -2.94544 1.000 82.93171 264 ALA A C 1
ATOM 1922 O O . ALA A 1 264 ? 72.61453 -24.72859 -2.31133 1.000 83.13440 264 ALA A O 1
ATOM 1924 N N . GLN A 1 265 ? 73.88807 -23.37155 -3.58015 1.000 76.22831 265 GLN A N 1
ATOM 1925 C CA . GLN A 1 265 ? 72.87288 -22.32274 -3.60975 1.000 73.17190 265 GLN A CA 1
ATOM 1926 C C . GLN A 1 265 ? 71.59675 -22.82199 -4.27169 1.000 72.54867 265 GLN A C 1
ATOM 1927 O O . GLN A 1 265 ? 70.49111 -22.59775 -3.76669 1.000 72.60937 265 GLN A O 1
ATOM 1933 N N . MET A 1 266 ? 71.73343 -23.50209 -5.41203 1.000 71.62718 266 MET A N 1
ATOM 1934 C CA . MET A 1 266 ? 70.56020 -24.01602 -6.10863 1.000 73.21445 266 MET A CA 1
ATOM 1935 C C . MET A 1 266 ? 69.83867 -25.06948 -5.27739 1.000 76.54399 266 MET A C 1
ATOM 1936 O O . MET A 1 266 ? 68.60416 -25.07821 -5.20891 1.000 76.10570 266 MET A O 1
ATOM 1941 N N . GLU A 1 267 ? 70.59048 -25.96961 -4.63957 1.000 82.84584 267 GLU A N 1
ATOM 1942 C CA . GLU A 1 267 ? 69.95805 -27.05518 -3.89970 1.000 86.87700 267 GLU A CA 1
ATOM 1943 C C . GLU A 1 267 ? 69.35614 -26.56713 -2.59015 1.000 90.22405 267 GLU A C 1
ATOM 1944 O O . GLU A 1 267 ? 68.38637 -27.15543 -2.09716 1.000 90.67246 267 GLU A O 1
ATOM 1950 N N . ALA A 1 268 ? 69.91208 -25.50191 -2.01332 1.000 106.78651 268 ALA A N 1
ATOM 1951 C CA . ALA A 1 268 ? 69.35914 -24.93160 -0.79254 1.000 110.04210 268 ALA A CA 1
ATOM 1952 C C . ALA A 1 268 ? 68.01636 -24.25150 -1.01696 1.000 111.78927 268 ALA A C 1
ATOM 1953 O O . ALA A 1 268 ? 67.31816 -23.95467 -0.04101 1.000 112.32046 268 ALA A O 1
ATOM 1955 N N . GLY A 1 269 ? 67.63620 -24.01110 -2.26632 1.000 85.91409 269 GLY A N 1
ATOM 1956 C CA . GLY A 1 269 ? 66.42176 -23.29285 -2.57736 1.000 76.70526 269 GLY A CA 1
ATOM 1957 C C . GLY A 1 269 ? 66.62496 -21.84943 -2.96722 1.000 68.84747 269 GLY A C 1
ATOM 1958 O O . GLY A 1 269 ? 65.63598 -21.12163 -3.11512 1.000 65.46601 269 GLY A O 1
ATOM 1959 N N . ASN A 1 270 ? 67.87056 -21.41126 -3.13138 1.000 65.96774 270 ASN A N 1
ATOM 1960 C CA . ASN A 1 270 ? 68.17187 -20.04417 -3.53564 1.000 58.51827 270 ASN A CA 1
ATOM 1961 C C . ASN A 1 270 ? 68.09502 -19.96391 -5.05483 1.000 58.44416 270 ASN A C 1
ATOM 1962 O O . ASN A 1 270 ? 68.99063 -20.44453 -5.75586 1.000 61.10691 270 ASN A O 1
ATOM 1967 N N . ASP A 1 271 ? 67.03811 -19.33025 -5.55841 1.000 54.73679 271 ASP A N 1
ATOM 1968 C CA . ASP A 1 271 ? 66.73539 -19.32630 -6.98412 1.000 56.95508 271 ASP A CA 1
ATOM 1969 C C . ASP A 1 271 ? 67.76573 -18.55701 -7.80193 1.000 55.93115 271 ASP A C 1
ATOM 1970 O O . ASP A 1 271 ? 68.52553 -19.15112 -8.57383 1.000 60.04954 271 ASP A O 1
ATOM 1975 N N . LEU A 1 272 ? 67.79520 -17.23877 -7.64084 1.000 64.02173 272 LEU A N 1
ATOM 1976 C CA . LEU A 1 272 ? 68.56875 -16.35842 -8.50338 1.000 55.20006 272 LEU A CA 1
ATOM 1977 C C . LEU A 1 272 ? 69.92128 -16.03586 -7.88149 1.000 56.16143 272 LEU A C 1
ATOM 1978 O O . LEU A 1 272 ? 70.03569 -15.87380 -6.66284 1.000 59.42003 272 LEU A O 1
ATOM 1983 N N . LEU A 1 273 ? 70.94159 -15.94118 -8.73072 1.000 61.48734 273 LEU A N 1
ATOM 1984 C CA . LEU A 1 273 ? 72.27082 -15.50227 -8.33014 1.000 65.58210 273 LEU A CA 1
ATOM 1985 C C . LEU A 1 273 ? 72.49403 -14.08522 -8.83712 1.000 78.97883 273 LEU A C 1
ATOM 1986 O O . LEU A 1 273 ? 72.21589 -13.78645 -10.00379 1.000 83.88878 273 LEU A O 1
ATOM 1991 N N . MET A 1 274 ? 72.99138 -13.21880 -7.96386 1.000 83.95104 274 MET A N 1
ATOM 1992 C CA . MET A 1 274 ? 73.16290 -11.81837 -8.30683 1.000 95.23231 274 MET A CA 1
ATOM 1993 C C . MET A 1 274 ? 74.60023 -11.38034 -8.06630 1.000 108.39175 274 MET A C 1
ATOM 1994 O O . MET A 1 274 ? 75.25685 -11.86318 -7.13970 1.000 106.24929 274 MET A O 1
ATOM 1999 N N . PRO A 1 275 ? 75.12889 -10.49555 -8.92152 1.000 138.88833 275 PRO A N 1
ATOM 2000 C CA . PRO A 1 275 ? 74.49911 -9.99694 -10.14734 1.000 135.37716 275 PRO A CA 1
ATOM 2001 C C . PRO A 1 275 ? 74.76171 -10.97345 -11.28093 1.000 133.78113 275 PRO A C 1
ATOM 2002 O O . PRO A 1 275 ? 74.01002 -11.03671 -12.24116 1.000 130.70404 275 PRO A O 1
ATOM 2006 N N . GLY A 1 276 ? 75.83148 -11.75830 -11.17352 1.000 115.97471 276 GLY A N 1
ATOM 2007 C CA . GLY A 1 276 ? 76.18407 -12.70817 -12.20515 1.000 107.07142 276 GLY A CA 1
ATOM 2008 C C . GLY A 1 276 ? 77.60666 -12.54129 -12.69382 1.000 106.44078 276 GLY A C 1
ATOM 2009 O O . GLY A 1 276 ? 78.00874 -11.45003 -13.10695 1.000 108.86554 276 GLY A O 1
ATOM 2010 N N . LYS A 1 277 ? 78.37987 -13.62134 -12.64235 1.000 104.57196 277 LYS A N 1
ATOM 2011 C CA . LYS A 1 277 ? 79.74054 -13.64955 -13.15309 1.000 112.40658 277 LYS A CA 1
ATOM 2012 C C . LYS A 1 277 ? 79.86584 -14.79511 -14.14882 1.000 122.97763 277 LYS A C 1
ATOM 2013 O O . LYS A 1 277 ? 79.01213 -15.68346 -14.21665 1.000 117.51862 277 LYS A O 1
ATOM 2019 N N . ALA A 1 278 ? 80.95528 -14.77738 -14.92153 1.000 159.19305 278 ALA A N 1
ATOM 2020 C CA . ALA A 1 278 ? 81.19076 -15.84601 -15.88744 1.000 166.66228 278 ALA A CA 1
ATOM 2021 C C . ALA A 1 278 ? 81.49000 -17.17701 -15.20496 1.000 164.21917 278 ALA A C 1
ATOM 2022 O O . ALA A 1 278 ? 81.11496 -18.23449 -15.72493 1.000 171.17149 278 ALA A O 1
ATOM 2024 N N . ASP A 1 279 ? 82.14212 -17.14771 -14.03913 1.000 120.03910 279 ASP A N 1
ATOM 2025 C CA . ASP A 1 279 ? 82.55044 -18.38666 -13.38300 1.000 109.40256 279 ASP A CA 1
ATOM 2026 C C . ASP A 1 279 ? 81.36480 -19.14834 -12.80538 1.000 100.04342 279 ASP A C 1
ATOM 2027 O O . ASP A 1 279 ? 81.38715 -20.38271 -12.77073 1.000 95.64269 279 ASP A O 1
ATOM 2032 N N . GLN A 1 280 ? 80.33963 -18.43802 -12.32836 1.000 97.51921 280 GLN A N 1
ATOM 2033 C CA . GLN A 1 280 ? 79.15577 -19.10111 -11.78923 1.000 88.72639 280 GLN A CA 1
ATOM 2034 C C . GLN A 1 280 ? 78.53745 -20.03956 -12.81644 1.000 86.77963 280 GLN A C 1
ATOM 2035 O O . GLN A 1 280 ? 78.27740 -21.21399 -12.52890 1.000 82.29050 280 GLN A O 1
ATOM 2041 N N . VAL A 1 281 ? 78.29109 -19.52689 -14.02572 1.000 86.60635 281 VAL A N 1
ATOM 2042 C CA . VAL A 1 281 ? 77.68634 -20.33423 -15.08284 1.000 84.31020 281 VAL A CA 1
ATOM 2043 C C . VAL A 1 281 ? 78.52032 -21.57865 -15.35084 1.000 83.41419 281 VAL A C 1
ATOM 2044 O O . VAL A 1 281 ? 77.98332 -22.67968 -15.51934 1.000 80.17049 281 VAL A O 1
ATOM 2048 N N . LYS A 1 282 ? 79.84714 -21.42807 -15.36938 1.000 86.49953 282 LYS A N 1
ATOM 2049 C CA . LYS A 1 282 ? 80.72037 -22.56076 -15.66345 1.000 84.74195 282 LYS A CA 1
ATOM 2050 C C . LYS A 1 282 ? 80.59339 -23.65526 -14.61022 1.000 82.56008 282 LYS A C 1
ATOM 2051 O O . LYS A 1 282 ? 80.64047 -24.84736 -14.93685 1.000 84.27503 282 LYS A O 1
ATOM 2057 N N . GLU A 1 283 ? 80.43429 -23.27575 -13.33982 1.000 77.83247 283 GLU A N 1
ATOM 2058 C CA . GLU A 1 283 ? 80.25302 -24.28746 -12.30360 1.000 76.40221 283 GLU A CA 1
ATOM 2059 C C . GLU A 1 283 ? 78.85653 -24.89350 -12.36728 1.000 77.65231 283 GLU A C 1
ATOM 2060 O O . GLU A 1 283 ? 78.68555 -26.09541 -12.13327 1.000 80.18327 283 GLU A O 1
ATOM 2066 N N . ILE A 1 284 ? 77.84615 -24.08079 -12.68521 1.000 79.37204 284 ILE A N 1
ATOM 2067 C CA . ILE A 1 284 ? 76.50192 -24.61701 -12.87441 1.000 78.40438 284 ILE A CA 1
ATOM 2068 C C . ILE A 1 284 ? 76.43657 -25.44608 -14.15167 1.000 83.89578 284 ILE A C 1
ATOM 2069 O O . ILE A 1 284 ? 75.77010 -26.48752 -14.19857 1.000 87.47500 284 ILE A O 1
ATOM 2074 N N . ARG A 1 285 ? 77.13129 -25.00433 -15.20393 1.000 81.00868 285 ARG A N 1
ATOM 2075 C CA . ARG A 1 285 ? 77.17435 -25.77457 -16.44381 1.000 77.27444 285 ARG A CA 1
ATOM 2076 C C . ARG A 1 285 ? 77.80048 -27.14401 -16.21551 1.000 80.70752 285 ARG A C 1
ATOM 2077 O O . ARG A 1 285 ? 77.27090 -28.16579 -16.66727 1.000 82.52020 285 ARG A O 1
ATOM 2085 N N . LYS A 1 286 ? 78.92960 -27.18536 -15.50581 1.000 80.60256 286 LYS A N 1
ATOM 2086 C CA . LYS A 1 286 ? 79.56939 -28.46481 -15.22592 1.000 90.83855 286 LYS A CA 1
ATOM 2087 C C . LYS A 1 286 ? 78.74306 -29.30693 -14.26227 1.000 96.92501 286 LYS A C 1
ATOM 2088 O O . LYS A 1 286 ? 78.80190 -30.53971 -14.31577 1.000 104.00217 286 LYS A O 1
ATOM 2094 N N . ALA A 1 287 ? 77.95574 -28.66616 -13.39401 1.000 93.34935 287 ALA A N 1
ATOM 2095 C CA . ALA A 1 287 ? 77.25227 -29.39980 -12.34515 1.000 100.32499 287 ALA A CA 1
ATOM 2096 C C . ALA A 1 287 ? 76.19351 -30.33506 -12.91908 1.000 102.96980 287 ALA A C 1
ATOM 2097 O O . ALA A 1 287 ? 76.04347 -31.46993 -12.45147 1.000 109.62916 287 ALA A O 1
ATOM 2099 N N . VAL A 1 288 ? 75.44600 -29.88000 -13.92521 1.000 94.70296 288 VAL A N 1
ATOM 2100 C CA . VAL A 1 288 ? 74.38698 -30.71422 -14.48433 1.000 93.98601 288 VAL A CA 1
ATOM 2101 C C . VAL A 1 288 ? 74.93943 -31.69977 -15.50968 1.000 94.22996 288 VAL A C 1
ATOM 2102 O O . VAL A 1 288 ? 74.43086 -32.82079 -15.63141 1.000 93.51123 288 VAL A O 1
ATOM 2106 N N . LEU A 1 289 ? 75.98218 -31.31725 -16.25066 1.000 94.35015 289 LEU A N 1
ATOM 2107 C CA . LEU A 1 289 ? 76.53600 -32.22004 -17.25406 1.000 91.51379 289 LEU A CA 1
ATOM 2108 C C . LEU A 1 289 ? 77.27427 -33.38599 -16.60696 1.000 96.46388 289 LEU A C 1
ATOM 2109 O O . LEU A 1 289 ? 77.20644 -34.51725 -17.10163 1.000 91.43575 289 LEU A O 1
ATOM 2114 N N . ASN A 1 290 ? 77.98535 -33.13860 -15.50228 1.000 101.96551 290 ASN A N 1
ATOM 2115 C CA . ASN A 1 290 ? 78.58014 -34.25574 -14.77541 1.000 103.05566 290 ASN A CA 1
ATOM 2116 C C . ASN A 1 290 ? 77.52366 -35.02965 -13.99863 1.000 101.80138 290 ASN A C 1
ATOM 2117 O O . ASN A 1 290 ? 77.65046 -36.24678 -13.82540 1.000 98.76599 290 ASN A O 1
ATOM 2122 N N . GLY A 1 291 ? 76.48539 -34.34636 -13.52144 1.000 113.50884 291 GLY A N 1
ATOM 2123 C CA . GLY A 1 291 ? 75.35811 -35.01924 -12.90852 1.000 110.24492 291 GLY A CA 1
ATOM 2124 C C . GLY A 1 291 ? 75.24313 -34.86564 -11.40544 1.000 110.32188 291 GLY A C 1
ATOM 2125 O O . GLY A 1 291 ? 74.81505 -35.79905 -10.72051 1.000 107.98895 291 GLY A O 1
ATOM 2126 N N . ARG A 1 292 ? 75.61602 -33.69978 -10.87504 1.000 125.72065 292 ARG A N 1
ATOM 2127 C CA . ARG A 1 292 ? 75.44284 -33.40112 -9.45542 1.000 127.42651 292 ARG A CA 1
ATOM 2128 C C . ARG A 1 292 ? 74.15132 -32.63157 -9.19917 1.000 119.88002 292 ARG A C 1
ATOM 2129 O O . ARG A 1 292 ? 73.28011 -33.09804 -8.45925 1.000 121.02175 292 ARG A O 1
ATOM 2137 N N . LEU A 1 293 ? 74.01615 -31.45146 -9.79858 1.000 113.71281 293 LEU A N 1
ATOM 2138 C CA . LEU A 1 293 ? 72.78910 -30.67539 -9.67648 1.000 109.01209 293 LEU A CA 1
ATOM 2139 C C . LEU A 1 293 ? 71.68635 -31.32932 -10.49975 1.000 106.58571 293 LEU A C 1
ATOM 2140 O O . LEU A 1 293 ? 71.84034 -31.52444 -11.71008 1.000 108.34860 293 LEU A O 1
ATOM 2145 N N . SER A 1 294 ? 70.57585 -31.66662 -9.85076 1.000 104.97514 294 SER A N 1
ATOM 2146 C CA . SER A 1 294 ? 69.47936 -32.31950 -10.54791 1.000 99.49979 294 SER A CA 1
ATOM 2147 C C . SER A 1 294 ? 68.60266 -31.29318 -11.25366 1.000 96.79739 294 SER A C 1
ATOM 2148 O O . SER A 1 294 ? 68.49137 -30.13936 -10.82859 1.000 97.33391 294 SER A O 1
ATOM 2151 N N . MET A 1 295 ? 67.97968 -31.72905 -12.35188 1.000 92.32490 295 MET A N 1
ATOM 2152 C CA . MET A 1 295 ? 67.13866 -30.82532 -13.12931 1.000 92.44549 295 MET A CA 1
ATOM 2153 C C . MET A 1 295 ? 65.93843 -30.35566 -12.31699 1.000 92.83145 295 MET A C 1
ATOM 2154 O O . MET A 1 295 ? 65.51213 -29.20166 -12.44102 1.000 92.45751 295 MET A O 1
ATOM 2159 N N . GLU A 1 296 ? 65.38481 -31.23482 -11.47393 1.000 98.48723 296 GLU A N 1
ATOM 2160 C CA . GLU A 1 296 ? 64.27401 -30.84230 -10.60980 1.000 96.45976 296 GLU A CA 1
ATOM 2161 C C . GLU A 1 296 ? 64.64747 -29.65632 -9.72997 1.000 93.95206 296 GLU A C 1
ATOM 2162 O O . GLU A 1 296 ? 63.82222 -28.76887 -9.48501 1.000 94.83663 296 GLU A O 1
ATOM 2168 N N . ILE A 1 297 ? 65.88947 -29.62592 -9.24485 1.000 90.61636 297 ILE A N 1
ATOM 2169 C CA . ILE A 1 297 ? 66.34555 -28.50718 -8.42577 1.000 88.31897 297 ILE A CA 1
ATOM 2170 C C . ILE A 1 297 ? 66.40644 -27.23068 -9.25509 1.000 86.26877 297 ILE A C 1
ATOM 2171 O O . ILE A 1 297 ? 65.89637 -26.18011 -8.84755 1.000 86.17885 297 ILE A O 1
ATOM 2176 N N . LEU A 1 298 ? 67.03483 -27.30278 -10.43111 1.000 91.79977 298 LEU A N 1
ATOM 2177 C CA . LEU A 1 298 ? 67.09553 -26.14063 -11.31137 1.000 85.63442 298 LEU A CA 1
ATOM 2178 C C . LEU A 1 298 ? 65.70397 -25.72559 -11.77232 1.000 96.87291 298 LEU A C 1
ATOM 2179 O O . LEU A 1 298 ? 65.39660 -24.52988 -11.84254 1.000 86.08135 298 LEU A O 1
ATOM 2184 N N . ASP A 1 299 ? 64.84537 -26.70002 -12.08386 1.000 110.31685 299 ASP A N 1
ATOM 2185 C CA . ASP A 1 299 ? 63.48944 -26.37693 -12.51649 1.000 109.47355 299 ASP A CA 1
ATOM 2186 C C . ASP A 1 299 ? 62.69874 -25.70564 -11.40116 1.000 106.07932 299 ASP A C 1
ATOM 2187 O O . ASP A 1 299 ? 61.88177 -24.81408 -11.66043 1.000 104.18932 299 ASP A O 1
ATOM 2192 N N . ARG A 1 300 ? 62.92428 -26.12144 -10.15223 1.000 89.94333 300 ARG A N 1
ATOM 2193 C CA . ARG A 1 300 ? 62.26610 -25.46054 -9.02992 1.000 84.05686 300 ARG A CA 1
ATOM 2194 C C . ARG A 1 300 ? 62.70593 -24.00720 -8.91666 1.000 82.71524 300 ARG A C 1
ATOM 2195 O O . ARG A 1 300 ? 61.87924 -23.11401 -8.69631 1.000 87.58102 300 ARG A O 1
ATOM 2203 N N . ASN A 1 301 ? 64.00615 -23.75017 -9.07110 1.000 79.38600 301 ASN A N 1
ATOM 2204 C CA . ASN A 1 301 ? 64.50338 -22.38333 -8.96353 1.000 78.04208 301 ASN A CA 1
ATOM 2205 C C . ASN A 1 301 ? 64.02088 -21.52276 -10.12363 1.000 75.43723 301 ASN A C 1
ATOM 2206 O O . ASN A 1 301 ? 63.69350 -20.34599 -9.93365 1.000 76.23999 301 ASN A O 1
ATOM 2211 N N . VAL A 1 302 ? 63.97407 -22.08822 -11.33182 1.000 84.28193 302 VAL A N 1
ATOM 2212 C CA . VAL A 1 302 ? 63.49346 -21.33345 -12.48614 1.000 78.16381 302 VAL A CA 1
ATOM 2213 C C . VAL A 1 302 ? 62.02175 -20.98168 -12.31672 1.000 108.00467 302 VAL A C 1
ATOM 2214 O O . VAL A 1 302 ? 61.59574 -19.86074 -12.62386 1.000 81.13879 302 VAL A O 1
ATOM 2218 N N . ARG A 1 303 ? 61.22439 -21.92926 -11.81464 1.000 78.83314 303 ARG A N 1
ATOM 2219 C CA . ARG A 1 303 ? 59.78673 -21.70443 -11.70054 1.000 82.07773 303 ARG A CA 1
ATOM 2220 C C . ARG A 1 303 ? 59.47483 -20.56687 -10.73752 1.000 88.82991 303 ARG A C 1
ATOM 2221 O O . ARG A 1 303 ? 58.56497 -19.76703 -10.98595 1.000 92.34487 303 ARG A O 1
ATOM 2229 N N . HIS A 1 304 ? 60.20987 -20.48545 -9.62524 1.000 94.87163 304 HIS A N 1
ATOM 2230 C CA . HIS A 1 304 ? 60.02746 -19.37019 -8.70254 1.000 94.16934 304 HIS A CA 1
ATOM 2231 C C . HIS A 1 304 ? 60.32733 -18.03836 -9.37637 1.000 94.59682 304 HIS A C 1
ATOM 2232 O O . HIS A 1 304 ? 59.72072 -17.01719 -9.03323 1.000 94.09064 304 HIS A O 1
ATOM 2239 N N . ILE A 1 305 ? 61.25461 -18.03058 -10.33660 1.000 92.05976 305 ILE A N 1
ATOM 2240 C CA . ILE A 1 305 ? 61.52867 -16.81848 -11.09922 1.000 83.28183 305 ILE A CA 1
ATOM 2241 C C . ILE A 1 305 ? 60.39953 -16.53757 -12.08386 1.000 100.05805 305 ILE A C 1
ATOM 2242 O O . ILE A 1 305 ? 60.07585 -15.37464 -12.35305 1.000 91.58455 305 ILE A O 1
ATOM 2247 N N . LEU A 1 306 ? 59.77330 -17.58486 -12.62701 1.000 86.18500 306 LEU A N 1
ATOM 2248 C CA . LEU A 1 306 ? 58.63972 -17.38311 -13.52524 1.000 91.42403 306 LEU A CA 1
ATOM 2249 C C . LEU A 1 306 ? 57.43010 -16.84102 -12.77366 1.000 99.17833 306 LEU A C 1
ATOM 2250 O O . LEU A 1 306 ? 56.75458 -15.92255 -13.25345 1.000 101.65114 306 LEU A O 1
ATOM 2255 N N . GLU A 1 307 ? 57.13771 -17.39846 -11.59506 1.000 113.28808 307 GLU A N 1
ATOM 2256 C CA . GLU A 1 307 ? 56.09761 -16.82511 -10.74570 1.000 110.90988 307 GLU A CA 1
ATOM 2257 C C . GLU A 1 307 ? 56.43112 -15.39141 -10.36397 1.000 114.94379 307 GLU A C 1
ATOM 2258 O O . GLU A 1 307 ? 55.52756 -14.58336 -10.11974 1.000 121.10007 307 GLU A O 1
ATOM 2264 N N . TYR A 1 308 ? 57.72310 -15.06216 -10.31597 1.000 98.81418 308 TYR A N 1
ATOM 2265 C CA . TYR A 1 308 ? 58.17342 -13.72490 -9.94751 1.000 91.45164 308 TYR A CA 1
ATOM 2266 C C . TYR A 1 308 ? 57.97538 -12.72884 -11.08642 1.000 93.56945 308 TYR A C 1
ATOM 2267 O O . TYR A 1 308 ? 57.43314 -11.63787 -10.88003 1.000 92.64469 308 TYR A O 1
ATOM 2276 N N . ILE A 1 309 ? 58.40579 -13.09223 -12.29702 1.000 97.59571 309 ILE A N 1
ATOM 2277 C CA . ILE A 1 309 ? 58.31133 -12.18304 -13.43716 1.000 95.54704 309 ILE A CA 1
ATOM 2278 C C . ILE A 1 309 ? 56.85733 -11.91826 -13.82031 1.000 102.19096 309 ILE A C 1
ATOM 2279 O O . ILE A 1 309 ? 56.52388 -10.81383 -14.26687 1.000 105.70862 309 ILE A O 1
ATOM 2284 N N . MET A 1 310 ? 55.96988 -12.90585 -13.64285 1.000 103.46677 310 MET A N 1
ATOM 2285 C CA . MET A 1 310 ? 54.58229 -12.76818 -14.09213 1.000 105.71577 310 MET A CA 1
ATOM 2286 C C . MET A 1 310 ? 53.92612 -11.50451 -13.55802 1.000 106.93014 310 MET A C 1
ATOM 2287 O O . MET A 1 310 ? 53.20137 -10.81562 -14.28478 1.000 106.19026 310 MET A O 1
ATOM 2292 N N . GLN A 1 311 ? 54.15061 -11.19543 -12.28619 1.000 99.50186 311 GLN A N 1
ATOM 2293 C CA . GLN A 1 311 ? 53.47673 -10.07897 -11.64466 1.000 96.08779 311 GLN A CA 1
ATOM 2294 C C . GLN A 1 311 ? 54.20827 -8.75559 -11.82624 1.000 98.43525 311 GLN A C 1
ATOM 2295 O O . GLN A 1 311 ? 53.63696 -7.70437 -11.51586 1.000 100.80997 311 GLN A O 1
ATOM 2301 N N . THR A 1 312 ? 55.43957 -8.77824 -12.32989 1.000 93.69825 312 THR A N 1
ATOM 2302 C CA . THR A 1 312 ? 56.16981 -7.54040 -12.55919 1.000 97.45909 312 THR A CA 1
ATOM 2303 C C . THR A 1 312 ? 55.49081 -6.72716 -13.65978 1.000 102.70944 312 THR A C 1
ATOM 2304 O O . THR A 1 312 ? 54.98381 -7.29694 -14.63133 1.000 112.05551 312 THR A O 1
ATOM 2308 N N . PRO A 1 313 ? 55.45634 -5.39622 -13.53571 1.000 107.79566 313 PRO A N 1
ATOM 2309 C CA . PRO A 1 313 ? 54.85774 -4.57324 -14.59944 1.000 117.24990 313 PRO A CA 1
ATOM 2310 C C . PRO A 1 313 ? 55.63503 -4.59958 -15.90470 1.000 126.06990 313 PRO A C 1
ATOM 2311 O O . PRO A 1 313 ? 55.13347 -4.07737 -16.90887 1.000 138.32866 313 PRO A O 1
ATOM 2315 N N . ARG A 1 314 ? 56.84165 -5.17164 -15.92296 1.000 115.64354 314 ARG A N 1
ATOM 2316 C CA . ARG A 1 314 ? 57.55605 -5.34412 -17.18329 1.000 114.20579 314 ARG A CA 1
ATOM 2317 C C . ARG A 1 314 ? 56.84694 -6.35638 -18.07316 1.000 125.71509 314 ARG A C 1
ATOM 2318 O O . ARG A 1 314 ? 56.78563 -6.18525 -19.29640 1.000 132.93593 314 ARG A O 1
ATOM 2326 N N . PHE A 1 315 ? 56.30522 -7.41789 -17.47137 1.000 134.96458 315 PHE A N 1
ATOM 2327 C CA . PHE A 1 315 ? 55.55887 -8.41341 -18.23285 1.000 138.27496 315 PHE A CA 1
ATOM 2328 C C . PHE A 1 315 ? 54.20696 -7.86737 -18.67531 1.000 144.43002 315 PHE A C 1
ATOM 2329 O O . PHE A 1 315 ? 53.73052 -8.18512 -19.77133 1.000 147.50734 315 PHE A O 1
ATOM 2337 N N . LYS A 1 316 ? 53.57457 -7.04566 -17.83715 1.000 139.52617 316 LYS A N 1
ATOM 2338 C CA . LYS A 1 316 ? 52.35524 -6.34787 -18.22228 1.000 144.86649 316 LYS A CA 1
ATOM 2339 C C . LYS A 1 316 ? 52.63369 -5.11461 -19.07179 1.000 160.94951 316 LYS A C 1
ATOM 2340 O O . LYS A 1 316 ? 51.68755 -4.51755 -19.59760 1.000 161.47039 316 LYS A O 1
ATOM 2346 N N . GLN A 1 317 ? 53.90405 -4.72680 -19.20667 1.000 197.23130 317 GLN A N 1
ATOM 2347 C CA . GLN A 1 317 ? 54.33455 -3.63300 -20.08039 1.000 195.04880 317 GLN A CA 1
ATOM 2348 C C . GLN A 1 317 ? 53.68317 -2.30271 -19.70211 1.000 194.55674 317 GLN A C 1
ATOM 2349 O O . GLN A 1 317 ? 53.07064 -1.62376 -20.52905 1.000 218.45210 317 GLN A O 1
ATOM 2355 N N . TYR A 1 318 ? 53.82471 -1.92979 -18.43122 1.000 150.80490 318 TYR A N 1
ATOM 2356 C CA . TYR A 1 318 ? 53.59644 -0.54891 -18.00705 1.000 137.37190 318 TYR A CA 1
ATOM 2357 C C . TYR A 1 318 ? 54.94216 0.17647 -18.02534 1.000 127.87699 318 TYR A C 1
ATOM 2358 O O . TYR A 1 318 ? 55.53656 0.50496 -16.99655 1.000 124.96245 318 TYR A O 1
ATOM 2367 N N . VAL A 1 319 ? 55.42111 0.40614 -19.25148 1.000 128.50129 319 VAL A N 1
ATOM 2368 C CA . VAL A 1 319 ? 56.77883 0.88889 -19.46032 1.000 120.38670 319 VAL A CA 1
ATOM 2369 C C . VAL A 1 319 ? 56.95968 2.26715 -18.83012 1.000 117.07314 319 VAL A C 1
ATOM 2370 O O . VAL A 1 319 ? 56.00972 3.05000 -18.69815 1.000 119.26411 319 VAL A O 1
ATOM 2374 N N . ALA A 1 320 ? 58.19925 2.55631 -18.42885 1.000 115.09460 320 ALA A N 1
ATOM 2375 C CA . ALA A 1 320 ? 58.55363 3.77462 -17.70988 1.000 114.82973 320 ALA A CA 1
ATOM 2376 C C . ALA A 1 320 ? 58.11485 5.03846 -18.43765 1.000 118.39720 320 ALA A C 1
ATOM 2377 O O . ALA A 1 320 ? 58.60437 5.33267 -19.53302 1.000 115.13800 320 ALA A O 1
ATOM 2379 N N . ASP A 1 321 ? 57.19591 5.79160 -17.83391 1.000 125.76226 321 ASP A N 1
ATOM 2380 C CA . ASP A 1 321 ? 56.79276 7.07956 -18.37857 1.000 127.30431 321 ASP A CA 1
ATOM 2381 C C . ASP A 1 321 ? 57.61816 8.22943 -17.82543 1.000 127.14938 321 ASP A C 1
ATOM 2382 O O . ASP A 1 321 ? 57.62717 9.31177 -18.42354 1.000 129.64739 321 ASP A O 1
ATOM 2387 N N . ASN A 1 322 ? 58.30041 8.01496 -16.69941 1.000 126.92662 322 ASN A N 1
ATOM 2388 C CA . ASN A 1 322 ? 59.17960 9.01465 -16.09765 1.000 127.37715 322 ASN A CA 1
ATOM 2389 C C . ASN A 1 322 ? 58.40981 10.27950 -15.71909 1.000 139.95688 322 ASN A C 1
ATOM 2390 O O . ASN A 1 322 ? 58.91393 11.39706 -15.83747 1.000 136.41640 322 ASN A O 1
ATOM 2395 N N . ASN A 1 323 ? 57.17380 10.10529 -15.24753 1.000 167.66126 323 ASN A N 1
ATOM 2396 C CA . ASN A 1 323 ? 56.35309 11.20299 -14.73903 1.000 168.41017 323 ASN A CA 1
ATOM 2397 C C . ASN A 1 323 ? 56.10026 10.94158 -13.26158 1.000 168.69143 323 ASN A C 1
ATOM 2398 O O . ASN A 1 323 ? 55.05410 10.38995 -12.89210 1.000 168.58748 323 ASN A O 1
ATOM 2403 N N . PRO A 1 324 ? 57.02502 11.31381 -12.39114 1.000 155.63924 324 PRO A N 1
ATOM 2404 C CA . PRO A 1 324 ? 56.88669 10.89522 -10.99269 1.000 152.48310 324 PRO A CA 1
ATOM 2405 C C . PRO A 1 324 ? 55.94067 11.78133 -10.19928 1.000 160.33804 324 PRO A C 1
ATOM 2406 O O . PRO A 1 324 ? 55.07870 11.27106 -9.47376 1.000 152.69689 324 PRO A O 1
ATOM 2410 N N . ASP A 1 325 ? 56.07811 13.10142 -10.38168 1.000 188.60880 325 ASP A N 1
ATOM 2411 C CA . ASP A 1 325 ? 55.42144 14.17377 -9.62518 1.000 186.55811 325 ASP A CA 1
ATOM 2412 C C . ASP A 1 325 ? 56.14875 14.48581 -8.32311 1.000 180.22585 325 ASP A C 1
ATOM 2413 O O . ASP A 1 325 ? 55.52001 14.95183 -7.36522 1.000 178.11856 325 ASP A O 1
ATOM 2418 N N . LEU A 1 326 ? 57.47698 14.31731 -8.30047 1.000 153.42129 326 LEU A N 1
ATOM 2419 C CA . LEU A 1 326 ? 58.32817 14.39943 -7.11158 1.000 142.38327 326 LEU A CA 1
ATOM 2420 C C . LEU A 1 326 ? 57.92093 15.47228 -6.10507 1.000 139.31615 326 LEU A C 1
ATOM 2421 O O . LEU A 1 326 ? 58.21116 15.35212 -4.90853 1.000 136.42963 326 LEU A O 1
ATOM 2426 N N . LYS A 1 327 ? 57.25850 16.52631 -6.58684 1.000 132.88563 327 LYS A N 1
ATOM 2427 C CA . LYS A 1 327 ? 56.79463 17.59848 -5.71108 1.000 130.75009 327 LYS A CA 1
ATOM 2428 C C . LYS A 1 327 ? 55.89372 17.06537 -4.60018 1.000 127.34933 327 LYS A C 1
ATOM 2429 O O . LYS A 1 327 ? 56.10537 17.36134 -3.41764 1.000 120.44783 327 LYS A O 1
ATOM 2435 N N . GLY A 1 328 ? 54.87941 16.27373 -4.96200 1.000 129.37802 328 GLY A N 1
ATOM 2436 C CA . GLY A 1 328 ? 53.92801 15.79606 -3.97153 1.000 127.81880 328 GLY A CA 1
ATOM 2437 C C . GLY A 1 328 ? 54.47741 14.76276 -3.00771 1.000 128.03162 328 GLY A C 1
ATOM 2438 O O . GLY A 1 328 ? 54.06583 14.72502 -1.84468 1.000 130.13286 328 GLY A O 1
ATOM 2439 N N . HIS A 1 329 ? 55.40201 13.91130 -3.46056 1.000 129.94509 329 HIS A N 1
ATOM 2440 C CA . HIS A 1 329 ? 55.92837 12.86396 -2.58736 1.000 123.49640 329 HIS A CA 1
ATOM 2441 C C . HIS A 1 329 ? 56.81183 13.44349 -1.49779 1.000 119.18987 329 HIS A C 1
ATOM 2442 O O . HIS A 1 329 ? 56.90300 12.87348 -0.40480 1.000 114.01143 329 HIS A O 1
ATOM 2449 N N . ALA A 1 330 ? 57.48108 14.56147 -1.78354 1.000 120.32754 330 ALA A N 1
ATOM 2450 C CA . ALA A 1 330 ? 58.40649 15.13904 -0.81683 1.000 114.71470 330 ALA A CA 1
ATOM 2451 C C . ALA A 1 330 ? 57.68993 15.58158 0.44995 1.000 110.31334 330 ALA A C 1
ATOM 2452 O O . ALA A 1 330 ? 58.27825 15.55994 1.53724 1.000 109.22062 330 ALA A O 1
ATOM 2454 N N . LEU A 1 331 ? 56.42299 15.98199 0.33040 1.000 109.31793 331 LEU A N 1
ATOM 2455 C CA . LEU A 1 331 ? 55.67563 16.43038 1.49942 1.000 106.49717 331 LEU A CA 1
ATOM 2456 C C . LEU A 1 331 ? 55.51777 15.31001 2.51969 1.000 109.74581 331 LEU A C 1
ATOM 2457 O O . LEU A 1 331 ? 55.51856 15.55978 3.73070 1.000 105.76970 331 LEU A O 1
ATOM 2462 N N . VAL A 1 332 ? 55.39066 14.06705 2.05032 1.000 117.65335 332 VAL A N 1
ATOM 2463 C CA . VAL A 1 332 ? 55.16656 12.94815 2.95992 1.000 116.84491 332 VAL A CA 1
ATOM 2464 C C . VAL A 1 332 ? 56.40512 12.68756 3.80802 1.000 114.48111 332 VAL A C 1
ATOM 2465 O O . VAL A 1 332 ? 56.30252 12.35957 4.99671 1.000 114.87719 332 VAL A O 1
ATOM 2469 N N . ALA A 1 333 ? 57.59287 12.83518 3.21611 1.000 110.69319 333 ALA A N 1
ATOM 2470 C CA . ALA A 1 333 ? 58.82552 12.55773 3.94586 1.000 105.80250 333 ALA A CA 1
ATOM 2471 C C . ALA A 1 333 ? 59.00854 13.51955 5.11365 1.000 102.27657 333 ALA A C 1
ATOM 2472 O O . ALA A 1 333 ? 59.49834 13.12742 6.18003 1.000 98.09010 333 ALA A O 1
ATOM 2474 N N . ARG A 1 334 ? 58.61631 14.78302 4.93210 1.000 94.18277 334 ARG A N 1
ATOM 2475 C CA . ARG A 1 334 ? 58.75294 15.76691 6.00188 1.000 96.14352 334 ARG A CA 1
ATOM 2476 C C . ARG A 1 334 ? 57.95068 15.36229 7.23457 1.000 92.43336 334 ARG A C 1
ATOM 2477 O O . ARG A 1 334 ? 58.41106 15.53673 8.36888 1.000 92.18632 334 ARG A O 1
ATOM 2485 N N . ASN A 1 335 ? 56.75700 14.79956 7.03442 1.000 91.88599 335 ASN A N 1
ATOM 2486 C CA . ASN A 1 335 ? 55.96148 14.32628 8.16381 1.000 89.47873 335 ASN A CA 1
ATOM 2487 C C . ASN A 1 335 ? 56.50341 13.02941 8.75470 1.000 91.08229 335 ASN A C 1
ATOM 2488 O O . ASN A 1 335 ? 56.42295 12.83120 9.97051 1.000 91.90689 335 ASN A O 1
ATOM 2493 N N . ALA A 1 336 ? 57.05791 12.14422 7.92383 1.000 90.13084 336 ALA A N 1
ATOM 2494 C CA . ALA A 1 336 ? 57.63798 10.90907 8.44331 1.000 85.62528 336 ALA A CA 1
ATOM 2495 C C . ALA A 1 336 ? 58.85858 11.18990 9.31070 1.000 87.10188 336 ALA A C 1
ATOM 2496 O O . ALA A 1 336 ? 59.01869 10.58634 10.37758 1.000 88.10561 336 ALA A O 1
ATOM 2498 N N . ALA A 1 337 ? 59.73190 12.09924 8.87172 1.000 83.21709 337 ALA A N 1
ATOM 2499 C CA . ALA A 1 337 ? 60.90317 12.43869 9.67360 1.000 82.67724 337 ALA A CA 1
ATOM 2500 C C . ALA A 1 337 ? 60.50775 13.18345 10.94112 1.000 89.76912 337 ALA A C 1
ATOM 2501 O O . ALA A 1 337 ? 61.06251 12.92696 12.01552 1.000 85.44837 337 ALA A O 1
ATOM 2503 N N . THR A 1 338 ? 59.55121 14.10911 10.83371 1.000 92.31682 338 THR A N 1
ATOM 2504 C CA . THR A 1 338 ? 59.14535 14.90592 11.98815 1.000 94.03069 338 THR A CA 1
ATOM 2505 C C . THR A 1 338 ? 58.54720 14.02782 13.08050 1.000 94.99933 338 THR A C 1
ATOM 2506 O O . THR A 1 338 ? 58.91827 14.13589 14.25527 1.000 94.74904 338 THR A O 1
ATOM 2510 N N . GLU A 1 339 ? 57.61337 13.14984 12.70945 1.000 104.12474 339 GLU A N 1
ATOM 2511 C CA . GLU A 1 339 ? 57.03945 12.22792 13.68263 1.000 101.95550 339 GLU A CA 1
ATOM 2512 C C . GLU A 1 339 ? 58.07126 11.21712 14.16748 1.000 103.35810 339 GLU A C 1
ATOM 2513 O O . GLU A 1 339 ? 57.98160 10.73610 15.30325 1.000 100.70133 339 GLU A O 1
ATOM 2519 N N . GLY A 1 340 ? 59.05686 10.89443 13.33155 1.000 92.91499 340 GLY A N 1
ATOM 2520 C CA . GLY A 1 340 ? 60.12112 9.97664 13.67743 1.000 85.55243 340 GLY A CA 1
ATOM 2521 C C . GLY A 1 340 ? 61.28202 10.57179 14.43671 1.000 85.97692 340 GLY A C 1
ATOM 2522 O O . GLY A 1 340 ? 62.25370 9.86284 14.71059 1.000 82.05016 340 GLY A O 1
ATOM 2523 N N . MET A 1 341 ? 61.22280 11.85608 14.77507 1.000 79.59915 341 MET A N 1
ATOM 2524 C CA . MET A 1 341 ? 62.22347 12.47188 15.63441 1.000 76.90826 341 MET A CA 1
ATOM 2525 C C . MET A 1 341 ? 61.80797 12.32339 17.09163 1.000 76.52381 341 MET A C 1
ATOM 2526 O O . MET A 1 341 ? 60.63066 12.46806 17.43177 1.000 79.72188 341 MET A O 1
ATOM 2531 N N . VAL A 1 342 ? 62.77860 12.03291 17.95190 1.000 73.41093 342 VAL A N 1
ATOM 2532 C CA . VAL A 1 342 ? 62.53046 11.81796 19.37255 1.000 73.72836 342 VAL A CA 1
ATOM 2533 C C . VAL A 1 342 ? 63.29090 12.87499 20.15965 1.000 74.13939 342 VAL A C 1
ATOM 2534 O O . VAL A 1 342 ? 64.47399 13.12070 19.89607 1.000 73.49137 342 VAL A O 1
ATOM 2538 N N . LEU A 1 343 ? 62.60496 13.50811 21.10865 1.000 77.83247 343 LEU A N 1
ATOM 2539 C CA . LEU A 1 343 ? 63.20988 14.50453 21.98230 1.000 73.45184 343 LEU A CA 1
ATOM 2540 C C . LEU A 1 343 ? 63.75891 13.78530 23.20733 1.000 75.48546 343 LEU A C 1
ATOM 2541 O O . LEU A 1 343 ? 63.00119 13.16308 23.96143 1.000 76.56161 343 LEU A O 1
ATOM 2546 N N . LEU A 1 344 ? 65.07543 13.86329 23.39733 1.000 73.37981 344 LEU A N 1
ATOM 2547 C CA . LEU A 1 344 ? 65.72008 13.00824 24.38454 1.000 73.59284 344 LEU A CA 1
ATOM 2548 C C . LEU A 1 344 ? 65.68477 13.62154 25.77360 1.000 75.87871 344 LEU A C 1
ATOM 2549 O O . LEU A 1 344 ? 65.67441 12.89013 26.76769 1.000 80.60978 344 LEU A O 1
ATOM 2554 N N . LYS A 1 345 ? 65.66194 14.94737 25.86226 1.000 83.71902 345 LYS A N 1
ATOM 2555 C CA . LYS A 1 345 ? 65.61266 15.61999 27.15089 1.000 80.59437 345 LYS A CA 1
ATOM 2556 C C . LYS A 1 345 ? 65.14165 17.04852 26.94293 1.000 84.27433 345 LYS A C 1
ATOM 2557 O O . LYS A 1 345 ? 65.71394 17.78038 26.13055 1.000 84.13029 345 LYS A O 1
ATOM 2563 N N . ASN A 1 346 ? 64.09602 17.43428 27.66787 1.000 88.91806 346 ASN A N 1
ATOM 2564 C CA . ASN A 1 346 ? 63.61609 18.80932 27.69950 1.000 90.37474 346 ASN A CA 1
ATOM 2565 C C . ASN A 1 346 ? 63.62927 19.27570 29.14692 1.000 96.09372 346 ASN A C 1
ATOM 2566 O O . ASN A 1 346 ? 62.94032 18.69547 29.99258 1.000 94.65265 346 ASN A O 1
ATOM 2571 N N . ASN A 1 347 ? 64.41433 20.31237 29.43169 1.000 100.84981 347 ASN A N 1
ATOM 2572 C CA . ASN A 1 347 ? 64.58240 20.81831 30.78713 1.000 103.16838 347 ASN A CA 1
ATOM 2573 C C . ASN A 1 347 ? 64.03083 22.23387 30.88691 1.000 98.17298 347 ASN A C 1
ATOM 2574 O O . ASN A 1 347 ? 64.29280 23.07525 30.02082 1.000 97.14492 347 ASN A O 1
ATOM 2579 N N . LYS A 1 348 ? 63.26532 22.48422 31.95184 1.000 93.31121 348 LYS A N 1
ATOM 2580 C CA . LYS A 1 348 ? 62.60492 23.77246 32.17847 1.000 90.22432 348 LYS A CA 1
ATOM 2581 C C . LYS A 1 348 ? 61.71669 24.16385 30.99917 1.000 83.61250 348 LYS A C 1
ATOM 2582 O O . LYS A 1 348 ? 61.53451 25.35001 30.71105 1.000 82.73411 348 LYS A O 1
ATOM 2588 N N . ASN A 1 349 ? 61.16038 23.16073 30.31973 1.000 86.09755 349 ASN A N 1
ATOM 2589 C CA . ASN A 1 349 ? 60.25345 23.35240 29.18617 1.000 85.11682 349 ASN A CA 1
ATOM 2590 C C . ASN A 1 349 ? 60.82541 24.34880 28.17898 1.000 89.29557 349 ASN A C 1
ATOM 2591 O O . ASN A 1 349 ? 60.13181 25.23315 27.67139 1.000 89.87424 349 ASN A O 1
ATOM 2596 N N . VAL A 1 350 ? 62.12145 24.19587 27.88985 1.000 92.41783 350 VAL A N 1
ATOM 2597 C CA . VAL A 1 350 ? 62.77970 25.12128 26.97393 1.000 94.20079 350 VAL A CA 1
ATOM 2598 C C . VAL A 1 350 ? 62.30203 24.88774 25.54450 1.000 100.05484 350 VAL A C 1
ATOM 2599 O O . VAL A 1 350 ? 62.18602 25.83562 24.75628 1.000 99.36745 350 VAL A O 1
ATOM 2603 N N . LEU A 1 351 ? 62.00520 23.64162 25.18817 1.000 112.38933 351 LEU A N 1
ATOM 2604 C CA . LEU A 1 351 ? 61.37819 23.46007 23.88797 1.000 115.00881 351 LEU A CA 1
ATOM 2605 C C . LEU A 1 351 ? 59.86070 23.40954 24.04387 1.000 117.36409 351 LEU A C 1
ATOM 2606 O O . LEU A 1 351 ? 59.35917 22.88371 25.04250 1.000 115.21799 351 LEU A O 1
ATOM 2611 N N . PRO A 1 352 ? 59.09161 23.94979 23.08559 1.000 108.34669 352 PRO A N 1
ATOM 2612 C CA . PRO A 1 352 ? 59.52484 24.53867 21.81588 1.000 108.25578 352 PRO A CA 1
ATOM 2613 C C . PRO A 1 352 ? 60.09407 25.93416 22.01772 1.000 104.47878 352 PRO A C 1
ATOM 2614 O O . PRO A 1 352 ? 59.76791 26.59853 22.99902 1.000 105.86601 352 PRO A O 1
ATOM 2618 N N . LEU A 1 353 ? 60.95728 26.39242 21.11499 1.000 100.44422 353 LEU A N 1
ATOM 2619 C CA . LEU A 1 353 ? 61.49954 27.73786 21.22727 1.000 96.78423 353 LEU A CA 1
ATOM 2620 C C . LEU A 1 353 ? 60.37617 28.76304 21.15891 1.000 99.66788 353 LEU A C 1
ATOM 2621 O O . LEU A 1 353 ? 59.49072 28.68491 20.30296 1.000 102.30747 353 LEU A O 1
ATOM 2626 N N . VAL A 1 354 ? 60.40930 29.72278 22.08012 1.000 100.89622 354 VAL A N 1
ATOM 2627 C CA . VAL A 1 354 ? 59.37340 30.74499 22.16040 1.000 106.82794 354 VAL A CA 1
ATOM 2628 C C . VAL A 1 354 ? 59.54392 31.73086 21.01328 1.000 113.73500 354 VAL A C 1
ATOM 2629 O O . VAL A 1 354 ? 60.55801 31.71182 20.30651 1.000 110.61064 354 VAL A O 1
ATOM 2633 N N . GLN A 1 355 ? 58.54997 32.60076 20.82237 1.000 118.95064 355 GLN A N 1
ATOM 2634 C CA . GLN A 1 355 ? 58.60166 33.57000 19.73489 1.000 119.87461 355 GLN A CA 1
ATOM 2635 C C . GLN A 1 355 ? 59.67163 34.63155 19.95228 1.000 121.71124 355 GLN A C 1
ATOM 2636 O O . GLN A 1 355 ? 60.01845 35.34635 19.00601 1.000 114.79943 355 GLN A O 1
ATOM 2642 N N . LYS A 1 356 ? 60.20466 34.74663 21.17065 1.000 139.86238 356 LYS A N 1
ATOM 2643 C CA . LYS A 1 356 ? 61.20083 35.77490 21.44883 1.000 142.70261 356 LYS A CA 1
ATOM 2644 C C . LYS A 1 356 ? 62.54177 35.45424 20.80172 1.000 140.52617 356 LYS A C 1
ATOM 2645 O O . LYS A 1 356 ? 63.32444 36.36769 20.51701 1.000 144.63279 356 LYS A O 1
ATOM 2651 N N . ILE A 1 357 ? 62.82356 34.17810 20.56121 1.000 124.04571 357 ILE A N 1
ATOM 2652 C CA . ILE A 1 357 ? 64.07656 33.77455 19.93247 1.000 113.19026 357 ILE A CA 1
ATOM 2653 C C . ILE A 1 357 ? 63.98345 34.06375 18.44010 1.000 109.27735 357 ILE A C 1
ATOM 2654 O O . ILE A 1 357 ? 63.15065 33.48383 17.73653 1.000 109.73684 357 ILE A O 1
ATOM 2659 N N . LYS A 1 358 ? 64.82444 34.96808 17.95902 1.000 103.92518 358 LYS A N 1
ATOM 2660 C CA . LYS A 1 358 ? 64.82585 35.34364 16.54830 1.000 100.41612 358 LYS A CA 1
ATOM 2661 C C . LYS A 1 358 ? 66.21690 35.30687 15.93307 1.000 100.58727 358 LYS A C 1
ATOM 2662 O O . LYS A 1 358 ? 66.36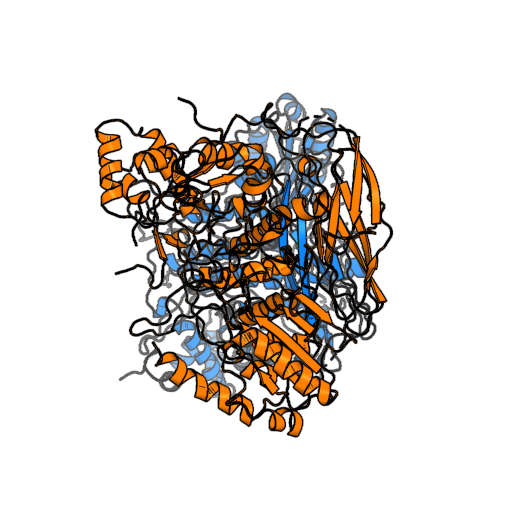862 34.83937 14.80117 1.000 101.43213 358 LYS A O 1
ATOM 2668 N N . ASN A 1 359 ? 67.23310 35.78557 16.64638 1.000 100.75915 359 ASN A N 1
ATOM 2669 C CA . ASN A 1 359 ? 68.62066 35.52132 16.29327 1.000 103.02834 359 ASN A CA 1
ATOM 2670 C C . ASN A 1 359 ? 69.07388 34.24352 16.98616 1.000 103.79030 359 ASN A C 1
ATOM 2671 O O . ASN A 1 359 ? 68.81811 34.04728 18.17790 1.000 102.47683 359 ASN A O 1
ATOM 2676 N N . ILE A 1 360 ? 69.73476 33.36765 16.23217 1.000 103.97224 360 ILE A N 1
ATOM 2677 C CA . ILE A 1 360 ? 70.17390 32.07419 16.74512 1.000 100.87207 360 ILE A CA 1
ATOM 2678 C C . ILE A 1 360 ? 71.60409 31.81729 16.28818 1.000 104.36503 360 ILE A C 1
ATOM 2679 O O . ILE A 1 360 ? 71.95977 32.08873 15.13629 1.000 107.11330 360 ILE A O 1
ATOM 2684 N N . ALA A 1 361 ? 72.42404 31.29745 17.19909 1.000 103.80683 361 ALA A N 1
ATOM 2685 C CA . ALA A 1 361 ? 73.79715 30.90884 16.90630 1.000 103.56212 361 ALA A CA 1
ATOM 2686 C C . ALA A 1 361 ? 73.85434 29.40400 16.67547 1.000 94.74474 361 ALA A C 1
ATOM 2687 O O . ALA A 1 361 ? 73.34872 28.62715 17.49177 1.000 90.45902 361 ALA A O 1
ATOM 2689 N N . LEU A 1 362 ? 74.47747 28.99769 15.57251 1.000 97.97955 362 LEU A N 1
ATOM 2690 C CA . LEU A 1 362 ? 74.43567 27.61919 15.09779 1.000 93.08158 362 LEU A CA 1
ATOM 2691 C C . LEU A 1 362 ? 75.81164 26.98185 15.24283 1.000 93.71451 362 LEU A C 1
ATOM 2692 O O . LEU A 1 362 ? 76.78986 27.48201 14.68064 1.000 99.51149 362 LEU A O 1
ATOM 2697 N N . PHE A 1 363 ? 75.88091 25.86654 15.96740 1.000 89.60307 363 PHE A N 1
ATOM 2698 C CA . PHE A 1 363 ? 77.14288 25.20153 16.25833 1.000 93.78860 363 PHE A CA 1
ATOM 2699 C C . PHE A 1 363 ? 77.13595 23.77850 15.71648 1.000 96.02866 363 PHE A C 1
ATOM 2700 O O . PHE A 1 363 ? 76.09034 23.12527 15.64593 1.000 91.54344 363 PHE A O 1
ATOM 2708 N N . GLY A 1 364 ? 78.32272 23.30416 15.34308 1.000 105.51167 364 GLY A N 1
ATOM 2709 C CA . GLY A 1 364 ? 78.47291 22.00193 14.72541 1.000 112.26412 364 GLY A CA 1
ATOM 2710 C C . GLY A 1 364 ? 78.79473 22.10347 13.24875 1.000 123.56648 364 GLY A C 1
ATOM 2711 O O . GLY A 1 364 ? 78.09197 22.79666 12.50740 1.000 119.08688 364 GLY A O 1
ATOM 2712 N N . ASN A 1 365 ? 79.86388 21.43234 12.81059 1.000 150.56556 365 ASN A N 1
ATOM 2713 C CA . ASN A 1 365 ? 80.20265 21.43158 11.39011 1.000 149.54915 365 ASN A CA 1
ATOM 2714 C C . ASN A 1 365 ? 79.05308 20.89193 10.55095 1.000 142.02996 365 ASN A C 1
ATOM 2715 O O . ASN A 1 365 ? 78.75152 21.42632 9.47713 1.000 137.62826 365 ASN A O 1
ATOM 2720 N N . THR A 1 366 ? 78.39199 19.84225 11.03095 1.000 122.40384 366 THR A N 1
ATOM 2721 C CA . THR A 1 366 ? 77.27551 19.22892 10.32623 1.000 115.48446 366 THR A CA 1
ATOM 2722 C C . THR A 1 366 ? 75.98399 20.03328 10.43869 1.000 113.19660 366 THR A C 1
ATOM 2723 O O . THR A 1 366 ? 74.91625 19.50984 10.10207 1.000 108.96823 366 THR A O 1
ATOM 2727 N N . SER A 1 367 ? 76.05035 21.28005 10.90963 1.000 115.69688 367 SER A N 1
ATOM 2728 C CA . SER A 1 367 ? 74.89746 22.16853 10.85077 1.000 114.86245 367 SER A CA 1
ATOM 2729 C C . SER A 1 367 ? 74.75699 22.83166 9.48914 1.000 118.96863 367 SER A C 1
ATOM 2730 O O . SER A 1 367 ? 73.69206 23.37810 9.18004 1.000 118.68681 367 SER A O 1
ATOM 2733 N N . TYR A 1 368 ? 75.80927 22.80162 8.68655 1.000 116.74039 368 TYR A N 1
ATOM 2734 C CA . TYR A 1 368 ? 75.85528 23.38778 7.35512 1.000 117.62084 368 TYR A CA 1
ATOM 2735 C C . TYR A 1 368 ? 76.08469 22.34294 6.27951 1.000 116.20749 368 TYR A C 1
ATOM 2736 O O . TYR A 1 368 ? 75.53232 22.45075 5.18328 1.000 115.94547 368 TYR A O 1
ATOM 2745 N N . ASP A 1 369 ? 76.88989 21.32865 6.57438 1.000 116.50110 369 ASP A N 1
ATOM 2746 C CA . ASP A 1 369 ? 76.91031 20.09361 5.79042 1.000 117.01873 369 ASP A CA 1
ATOM 2747 C C . ASP A 1 369 ? 76.06336 19.04717 6.51356 1.000 115.67127 369 ASP A C 1
ATOM 2748 O O . ASP A 1 369 ? 76.56275 18.09825 7.12655 1.000 114.72940 369 ASP A O 1
ATOM 2753 N N . PHE A 1 370 ? 74.75206 19.26971 6.46071 1.000 112.78321 370 PHE A N 1
ATOM 2754 C CA . PHE A 1 370 ? 73.80231 18.45223 7.19818 1.000 107.46113 370 PHE A CA 1
ATOM 2755 C C . PHE A 1 370 ? 73.66225 17.07187 6.56952 1.000 103.44503 370 PHE A C 1
ATOM 2756 O O . PHE A 1 370 ? 73.68267 16.92028 5.34502 1.000 102.30681 370 PHE A O 1
ATOM 2764 N N . ILE A 1 371 ? 73.51716 16.06262 7.41997 1.000 102.39555 371 ILE A N 1
ATOM 2765 C CA . ILE A 1 371 ? 73.45808 14.67458 6.97949 1.000 102.68315 371 ILE A CA 1
ATOM 2766 C C . ILE A 1 371 ? 72.01872 14.31859 6.64129 1.000 106.81644 371 ILE A C 1
ATOM 2767 O O . ILE A 1 371 ? 71.07539 14.78343 7.29214 1.000 105.87264 371 ILE A O 1
ATOM 2772 N N . ALA A 1 372 ? 71.84942 13.49152 5.61239 1.000 109.75987 372 ALA A N 1
ATOM 2773 C CA . ALA A 1 372 ? 70.53695 13.05230 5.15781 1.000 111.34249 372 ALA A CA 1
ATOM 2774 C C . ALA A 1 372 ? 70.33498 11.55575 5.32594 1.000 113.77008 372 ALA A C 1
ATOM 2775 O O . ALA A 1 372 ? 69.30697 11.12919 5.86501 1.000 112.36242 372 ALA A O 1
ATOM 2777 N N . GLY A 1 373 ? 71.28877 10.74357 4.87783 1.000 132.87485 373 GLY A N 1
ATOM 2778 C CA . GLY A 1 373 ? 71.18997 9.30246 5.01719 1.000 128.93791 373 GLY A CA 1
ATOM 2779 C C . GLY A 1 373 ? 72.56270 8.67490 4.94203 1.000 131.40678 373 GLY A C 1
ATOM 2780 O O . GLY A 1 373 ? 73.54708 9.31986 4.57264 1.000 134.42314 373 GLY A O 1
ATOM 2781 N N . GLY A 1 374 ? 72.61400 7.39239 5.29903 1.000 142.42304 374 GLY A N 1
ATOM 2782 C CA . GLY A 1 374 ? 73.87536 6.67934 5.29886 1.000 150.98306 374 GLY A CA 1
ATOM 2783 C C . GLY A 1 374 ? 74.49323 6.59617 3.91682 1.000 159.07886 374 GLY A C 1
ATOM 2784 O O . GLY A 1 374 ? 73.84930 6.82548 2.89139 1.000 163.59770 374 GLY A O 1
ATOM 2785 N N . THR A 1 375 ? 75.77521 6.25050 3.90123 1.000 146.87571 375 THR A N 1
ATOM 2786 C CA . THR A 1 375 ? 76.56753 6.26964 2.68312 1.000 144.22841 375 THR A CA 1
ATOM 2787 C C . THR A 1 375 ? 76.52173 4.91921 1.97424 1.000 146.20907 375 THR A C 1
ATOM 2788 O O . THR A 1 375 ? 75.98893 3.93239 2.48367 1.000 146.32930 375 THR A O 1
ATOM 2792 N N . GLY A 1 376 ? 77.08981 4.89272 0.77642 1.000 154.23406 376 GLY A N 1
ATOM 2793 C CA . GLY A 1 376 ? 77.27783 3.63065 0.07438 1.000 154.86473 376 GLY A CA 1
ATOM 2794 C C . GLY A 1 376 ? 76.05270 3.24599 -0.72404 1.000 156.30470 376 GLY A C 1
ATOM 2795 O O . GLY A 1 376 ? 75.47921 4.07082 -1.44050 1.000 157.57655 376 GLY A O 1
ATOM 2796 N N . SER A 1 377 ? 75.64977 1.98003 -0.60125 1.000 162.39591 377 SER A N 1
ATOM 2797 C CA . SER A 1 377 ? 74.53743 1.47357 -1.39458 1.000 159.83182 377 SER A CA 1
ATOM 2798 C C . SER A 1 377 ? 73.22128 2.13856 -1.00873 1.000 159.22508 377 SER A C 1
ATOM 2799 O O . SER A 1 377 ? 72.39959 2.45357 -1.87959 1.000 154.56531 377 SER A O 1
ATOM 2802 N N . GLY A 1 378 ? 73.00471 2.36610 0.28677 1.000 144.89939 378 GLY A N 1
ATOM 2803 C CA . GLY A 1 378 ? 71.77538 3.00651 0.71850 1.000 134.58034 378 GLY A CA 1
ATOM 2804 C C . GLY A 1 378 ? 71.66065 4.44651 0.26207 1.000 130.00891 378 GLY A C 1
ATOM 2805 O O . GLY A 1 378 ? 70.55220 4.97954 0.15567 1.000 118.21840 378 GLY A O 1
ATOM 2806 N N . ASN A 1 379 ? 72.79422 5.09357 -0.01021 1.000 136.35767 379 ASN A N 1
ATOM 2807 C CA . ASN A 1 379 ? 72.78095 6.47747 -0.46363 1.000 132.37020 379 ASN A CA 1
ATOM 2808 C C . ASN A 1 379 ? 71.99368 6.60516 -1.76025 1.000 127.91127 379 ASN A C 1
ATOM 2809 O O . ASN A 1 379 ? 72.02929 5.72213 -2.62158 1.000 128.59005 379 ASN A O 1
ATOM 2814 N N . VAL A 1 380 ? 71.27664 7.71837 -1.89303 1.000 122.61356 380 VAL A N 1
ATOM 2815 C CA . VAL A 1 380 ? 70.32812 7.91628 -2.97684 1.000 124.57793 380 VAL A CA 1
ATOM 2816 C C . VAL A 1 380 ? 70.65547 9.22678 -3.68278 1.000 131.89325 380 VAL A C 1
ATOM 2817 O O . VAL A 1 380 ? 71.33509 10.09995 -3.13930 1.000 130.64596 380 VAL A O 1
ATOM 2821 N N . ASN A 1 381 ? 70.17125 9.35177 -4.91740 1.000 149.92837 381 ASN A N 1
ATOM 2822 C CA . ASN A 1 381 ? 70.40116 10.55142 -5.71625 1.000 146.77669 381 ASN A CA 1
ATOM 2823 C C . ASN A 1 381 ? 69.36116 11.60563 -5.35850 1.000 146.01049 381 ASN A C 1
ATOM 2824 O O . ASN A 1 381 ? 68.19045 11.48566 -5.73244 1.000 149.58151 381 ASN A O 1
ATOM 2829 N N . HIS A 1 382 ? 69.78731 12.64031 -4.64024 1.000 134.65815 382 HIS A N 1
ATOM 2830 C CA . HIS A 1 382 ? 68.93280 13.75721 -4.27084 1.000 128.94731 382 HIS A CA 1
ATOM 2831 C C . HIS A 1 382 ? 69.34536 15.00993 -5.03412 1.000 129.80676 382 HIS A C 1
ATOM 2832 O O . HIS A 1 382 ? 70.48143 15.13650 -5.49992 1.000 130.86997 382 HIS A O 1
ATOM 2839 N N . ALA A 1 383 ? 68.40156 15.94458 -5.15482 1.000 128.30779 383 ALA A N 1
ATOM 2840 C CA . ALA A 1 383 ? 68.66099 17.21257 -5.83205 1.000 129.90272 383 ALA A CA 1
ATOM 2841 C C . ALA A 1 383 ? 69.14404 18.28022 -4.85224 1.000 121.90403 383 ALA A C 1
ATOM 2842 O O . ALA A 1 383 ? 70.22261 18.85587 -5.03228 1.000 119.91563 383 ALA A O 1
ATOM 2844 N N . TYR A 1 384 ? 68.35644 18.55194 -3.81250 1.000 117.41261 384 TYR A N 1
ATOM 2845 C CA . TYR A 1 384 ? 68.70813 19.52701 -2.79028 1.000 113.81913 384 TYR A CA 1
ATOM 2846 C C . TYR A 1 384 ? 68.70605 18.86282 -1.41896 1.000 111.33078 384 TYR A C 1
ATOM 2847 O O . TYR A 1 384 ? 67.92517 17.94208 -1.15819 1.000 111.56655 384 TYR A O 1
ATOM 2856 N N . VAL A 1 385 ? 69.59523 19.33640 -0.54954 1.000 110.51272 385 VAL A N 1
ATOM 2857 C CA . VAL A 1 385 ? 69.64865 18.93278 0.85174 1.000 111.06667 385 VAL A CA 1
ATOM 2858 C C . VAL A 1 385 ? 69.24229 20.13394 1.69385 1.000 114.38387 385 VAL A C 1
ATOM 2859 O O . VAL A 1 385 ? 69.90473 21.17772 1.65242 1.000 118.74269 385 VAL A O 1
ATOM 2863 N N . VAL A 1 386 ? 68.14624 19.99935 2.44152 1.000 117.12525 386 VAL A N 1
ATOM 2864 C CA . VAL A 1 386 ? 67.74308 21.04177 3.37969 1.000 117.61135 386 VAL A CA 1
ATOM 2865 C C . VAL A 1 386 ? 68.66141 20.93900 4.58801 1.000 119.19831 386 VAL A C 1
ATOM 2866 O O . VAL A 1 386 ? 68.41115 20.16282 5.51722 1.000 116.81606 386 VAL A O 1
ATOM 2870 N N . SER A 1 387 ? 69.75267 21.69351 4.56107 1.000 127.51967 387 SER A N 1
ATOM 2871 C CA . SER A 1 387 ? 70.64178 21.74604 5.70436 1.000 128.06264 387 SER A CA 1
ATOM 2872 C C . SER A 1 387 ? 70.00822 22.57147 6.81854 1.000 127.88323 387 SER A C 1
ATOM 2873 O O . SER A 1 387 ? 69.06534 23.33817 6.60306 1.000 127.19561 387 SER A O 1
ATOM 2876 N N . LEU A 1 388 ? 70.53652 22.39637 8.03087 1.000 114.17871 388 LEU A N 1
ATOM 2877 C CA . LEU A 1 388 ? 70.00224 23.12427 9.17585 1.000 113.05397 388 LEU A CA 1
ATOM 2878 C C . LEU A 1 388 ? 70.15237 24.62851 8.99020 1.000 111.71799 388 LEU A C 1
ATOM 2879 O O . LEU A 1 388 ? 69.28817 25.40382 9.41731 1.000 112.53707 388 LEU A O 1
ATOM 2884 N N . LEU A 1 389 ? 71.24204 25.05605 8.34464 1.000 121.07620 389 LEU A N 1
ATOM 2885 C CA . LEU A 1 389 ? 71.44617 26.47098 8.05326 1.000 121.78523 389 LEU A CA 1
ATOM 2886 C C . LEU A 1 389 ? 70.25306 27.07656 7.32443 1.000 119.81785 389 LEU A C 1
ATOM 2887 O O . LEU A 1 389 ? 69.94655 28.26060 7.50617 1.000 117.97389 389 LEU A O 1
ATOM 2892 N N . ASP A 1 390 ? 69.55802 26.27718 6.51439 1.000 117.04710 390 ASP A N 1
ATOM 2893 C CA . ASP A 1 390 ? 68.40366 26.73965 5.75820 1.000 113.63471 390 ASP A CA 1
ATOM 2894 C C . ASP A 1 390 ? 67.07343 26.39306 6.41277 1.000 112.76889 390 ASP A C 1
ATOM 2895 O O . ASP A 1 390 ? 66.07098 27.05601 6.12425 1.000 110.73255 390 ASP A O 1
ATOM 2900 N N . GLY A 1 391 ? 67.03848 25.37729 7.27906 1.000 119.29717 391 GLY A N 1
ATOM 2901 C CA . GLY A 1 391 ? 65.80654 25.05377 7.97737 1.000 121.59236 391 GLY A CA 1
ATOM 2902 C C . GLY A 1 391 ? 65.32757 26.16989 8.88318 1.000 123.25943 391 GLY A C 1
ATOM 2903 O O . GLY A 1 391 ? 64.12081 26.37745 9.03474 1.000 127.90993 391 GLY A O 1
ATOM 2904 N N . LEU A 1 392 ? 66.25816 26.90440 9.49309 1.000 115.36672 392 LEU A N 1
ATOM 2905 C CA . LEU A 1 392 ? 65.90376 28.04546 10.32557 1.000 113.38721 392 LEU A CA 1
ATOM 2906 C C . LEU A 1 392 ? 65.56331 29.28424 9.50889 1.000 114.43336 392 LEU A C 1
ATOM 2907 O O . LEU A 1 392 ? 65.14163 30.29155 10.08749 1.000 115.67988 392 LEU A O 1
ATOM 2912 N N . LYS A 1 393 ? 65.73720 29.23496 8.18796 1.000 111.32987 393 LYS A N 1
ATOM 2913 C CA . LYS A 1 393 ? 65.41988 30.35969 7.32215 1.000 110.40630 393 LYS A CA 1
ATOM 2914 C C . LYS A 1 393 ? 64.02052 30.28243 6.72790 1.000 113.50260 393 LYS A C 1
ATOM 2915 O O . LYS A 1 393 ? 63.49438 31.31093 6.28983 1.000 114.50381 393 LYS A O 1
ATOM 2921 N N . ASN A 1 394 ? 63.41109 29.09667 6.69447 1.000 114.19008 394 ASN A N 1
ATOM 2922 C CA . ASN A 1 394 ? 62.01184 28.99976 6.30331 1.000 116.70943 394 ASN A CA 1
ATOM 2923 C C . ASN A 1 394 ? 61.08864 29.25891 7.48421 1.000 120.19311 394 ASN A C 1
ATOM 2924 O O . ASN A 1 394 ? 59.95918 29.72889 7.29776 1.000 121.30599 394 ASN A O 1
ATOM 2929 N N . ALA A 1 395 ? 61.54596 28.95609 8.69628 1.000 127.32845 395 ALA A N 1
ATOM 2930 C CA . ALA A 1 395 ? 60.77394 29.20380 9.90592 1.000 122.91851 395 ALA A CA 1
ATOM 2931 C C . ALA A 1 395 ? 60.86335 30.64841 10.37816 1.000 122.74855 395 ALA A C 1
ATOM 2932 O O . ALA A 1 395 ? 60.29337 30.97689 11.42354 1.000 123.11644 395 ALA A O 1
ATOM 2934 N N . GLY A 1 396 ? 61.56512 31.51145 9.64256 1.000 119.68112 396 GLY A N 1
ATOM 2935 C CA . GLY A 1 396 ? 61.63578 32.92255 9.93924 1.000 116.86868 396 GLY A CA 1
ATOM 2936 C C . GLY A 1 396 ? 62.84679 33.35057 10.74358 1.000 109.10721 396 GLY A C 1
ATOM 2937 O O . GLY A 1 396 ? 63.18746 34.53929 10.73187 1.000 109.48198 396 GLY A O 1
ATOM 2938 N N . TYR A 1 397 ? 63.50674 32.42225 11.43203 1.000 109.96415 397 TYR A N 1
ATOM 2939 C CA . TYR A 1 397 ? 64.60142 32.78598 12.31912 1.000 107.21875 397 TYR A CA 1
ATOM 2940 C C . TYR A 1 397 ? 65.78995 33.33426 11.53409 1.000 110.15821 397 TYR A C 1
ATOM 2941 O O . TYR A 1 397 ? 65.95951 33.07665 10.33904 1.000 111.12998 397 TYR A O 1
ATOM 2950 N N . GLN A 1 398 ? 66.62175 34.10180 12.23267 1.000 114.73926 398 GLN A N 1
ATOM 2951 C CA . GLN A 1 398 ? 67.83155 34.67877 11.66296 1.000 115.68177 398 GLN A CA 1
ATOM 2952 C C . GLN A 1 398 ? 69.03539 33.87690 12.13860 1.000 117.61277 398 GLN A C 1
ATOM 2953 O O . GLN A 1 398 ? 69.24344 33.71909 13.34664 1.000 115.43829 398 GLN A O 1
ATOM 2959 N N . VAL A 1 399 ? 69.81742 33.37072 11.19410 1.000 116.34904 399 VAL A N 1
ATOM 2960 C CA . VAL A 1 399 ? 71.05069 32.66780 11.52413 1.000 116.91644 399 VAL A CA 1
ATOM 2961 C C . VAL A 1 399 ? 72.15771 33.69019 11.74175 1.000 121.20370 399 VAL A C 1
ATOM 2962 O O . VAL A 1 399 ? 72.20682 34.72928 11.07115 1.000 121.64692 399 VAL A O 1
ATOM 2966 N N . ASP A 1 400 ? 73.04574 33.40424 12.69212 1.000 117.01769 400 ASP A N 1
ATOM 2967 C CA . ASP A 1 400 ? 74.12879 34.32667 13.00706 1.000 125.24146 400 ASP A CA 1
ATOM 2968 C C . ASP A 1 400 ? 75.04964 34.50134 11.80704 1.000 135.98929 400 ASP A C 1
ATOM 2969 O O . ASP A 1 400 ? 75.42775 33.52660 11.15346 1.000 141.94114 400 ASP A O 1
ATOM 2974 N N . GLY A 1 401 ? 75.41735 35.75199 11.52414 1.000 150.71220 401 GLY A N 1
ATOM 2975 C CA . GLY A 1 401 ? 76.24971 36.02008 10.36286 1.000 156.45090 401 GLY A CA 1
ATOM 2976 C C . GLY A 1 401 ? 77.70105 35.62903 10.56848 1.000 168.28150 401 GLY A C 1
ATOM 2977 O O . GLY A 1 401 ? 78.35487 35.13258 9.64696 1.000 171.27526 401 GLY A O 1
ATOM 2978 N N . ASP A 1 402 ? 78.22620 35.84591 11.77612 1.000 171.77357 402 ASP A N 1
ATOM 2979 C CA . ASP A 1 402 ? 79.63114 35.54637 12.03776 1.000 176.09959 402 ASP A CA 1
ATOM 2980 C C . ASP A 1 402 ? 79.87338 34.04418 12.11737 1.000 176.85261 402 ASP A C 1
ATOM 2981 O O . ASP A 1 402 ? 80.78554 33.51690 11.46994 1.000 182.17555 402 ASP A O 1
ATOM 2986 N N . ILE A 1 403 ? 79.06867 33.33792 12.91368 1.000 160.92481 403 ILE A N 1
ATOM 2987 C CA . ILE A 1 403 ? 79.28862 31.90829 13.10214 1.000 158.18900 403 ILE A CA 1
ATOM 2988 C C . ILE A 1 403 ? 78.98503 31.13752 11.82247 1.000 160.46684 403 ILE A C 1
ATOM 2989 O O . ILE A 1 403 ? 79.62042 30.11324 11.54098 1.000 153.79027 403 ILE A O 1
ATOM 2994 N N . GLN A 1 404 ? 78.02721 31.61144 11.02216 1.000 181.67103 404 GLN A N 1
ATOM 2995 C CA . GLN A 1 404 ? 77.83215 31.03565 9.69542 1.000 180.30387 404 GLN A CA 1
ATOM 2996 C C . GLN A 1 404 ? 79.04635 31.28726 8.81192 1.000 182.46774 404 GLN A C 1
ATOM 2997 O O . GLN A 1 404 ? 79.42537 30.43011 8.00538 1.000 183.96133 404 GLN A O 1
ATOM 3003 N N . LYS A 1 405 ? 79.67149 32.45708 8.95468 1.000 165.73858 405 LYS A N 1
ATOM 3004 C CA . LYS A 1 405 ? 80.86060 32.75876 8.16802 1.000 163.28973 405 LYS A CA 1
ATOM 3005 C C . LYS A 1 405 ? 82.04407 31.90053 8.60379 1.000 159.52959 405 LYS A C 1
ATOM 3006 O O . LYS A 1 405 ? 82.86076 31.49129 7.76990 1.000 156.09991 405 LYS A O 1
ATOM 3012 N N . SER A 1 406 ? 82.14639 31.60452 9.90315 1.000 162.70444 406 SER A N 1
ATOM 3013 C CA . SER A 1 406 ? 83.28379 30.83227 10.39603 1.000 156.72977 406 SER A CA 1
ATOM 3014 C C . SER A 1 406 ? 83.20675 29.37316 9.95834 1.000 151.96207 406 SER A C 1
ATOM 3015 O O . SER A 1 406 ? 84.22717 28.77433 9.59760 1.000 150.74567 406 SER A O 1
ATOM 3018 N N . TYR A 1 407 ? 82.00872 28.78541 9.97413 1.000 145.13778 407 TYR A N 1
ATOM 3019 C CA . TYR A 1 407 ? 81.87706 27.36441 9.66642 1.000 139.96450 407 TYR A CA 1
ATOM 3020 C C . TYR A 1 407 ? 81.92962 27.09385 8.16718 1.000 141.61449 407 TYR A C 1
ATOM 3021 O O . TYR A 1 407 ? 82.54881 26.11404 7.73695 1.000 140.86014 407 TYR A O 1
ATOM 3030 N N . ILE A 1 408 ? 81.27902 27.93837 7.36151 1.000 147.55364 408 ILE A N 1
ATOM 3031 C CA . ILE A 1 408 ? 81.29227 27.74789 5.91240 1.000 145.91358 408 ILE A CA 1
ATOM 3032 C C . ILE A 1 408 ? 82.72064 27.76919 5.38229 1.000 150.14031 408 ILE A C 1
ATOM 3033 O O . ILE A 1 408 ? 83.10707 26.92998 4.55940 1.000 150.55591 408 ILE A O 1
ATOM 3038 N N . GLU A 1 409 ? 83.53284 28.71221 5.85976 1.000 156.78546 409 GLU A N 1
ATOM 3039 C CA . GLU A 1 409 ? 84.87643 28.89227 5.32683 1.000 159.67561 409 GLU A CA 1
ATOM 3040 C C . GLU A 1 409 ? 85.89795 27.94461 5.94352 1.000 157.04002 409 GLU A C 1
ATOM 3041 O O . GLU A 1 409 ? 86.99537 27.80210 5.39407 1.000 161.87000 409 GLU A O 1
ATOM 3047 N N . TYR A 1 410 ? 85.57146 27.29894 7.06551 1.000 148.26056 410 TYR A N 1
ATOM 3048 C CA . TYR A 1 410 ? 86.54932 26.43740 7.72172 1.000 144.90340 410 TYR A CA 1
ATOM 3049 C C . TYR A 1 410 ? 86.76883 25.14703 6.94441 1.000 149.47083 410 TYR A C 1
ATOM 3050 O O . TYR A 1 410 ? 87.90486 24.67160 6.83011 1.000 153.22539 410 TYR A O 1
ATOM 3059 N N . ALA A 1 411 ? 85.69436 24.56724 6.41286 1.000 151.97349 411 ALA A N 1
ATOM 3060 C CA . ALA A 1 411 ? 85.77801 23.23239 5.82661 1.000 154.97916 411 ALA A CA 1
ATOM 3061 C C . ALA A 1 411 ? 86.82287 23.09462 4.71968 1.000 163.74399 411 ALA A C 1
ATOM 3062 O O . ALA A 1 411 ? 87.49936 22.05103 4.68695 1.000 166.21642 411 ALA A O 1
ATOM 3064 N N . PRO A 1 412 ? 87.01151 24.05827 3.80344 1.000 165.22918 412 PRO A N 1
ATOM 3065 C CA . PRO A 1 412 ? 88.03779 23.85918 2.75905 1.000 176.24677 412 PRO A CA 1
ATOM 3066 C C . PRO A 1 412 ? 89.43638 23.59687 3.29814 1.000 180.62232 412 PRO A C 1
ATOM 3067 O O . PRO A 1 412 ? 90.12558 22.70171 2.79328 1.000 182.73903 412 PRO A O 1
ATOM 3071 N N . LYS A 1 413 ? 89.88360 24.36053 4.29950 1.000 168.07539 413 LYS A N 1
ATOM 3072 C CA . LYS A 1 413 ? 91.20995 24.13102 4.86340 1.000 167.59188 413 LYS A CA 1
ATOM 3073 C C . LYS A 1 413 ? 91.32019 22.73755 5.47185 1.000 167.31600 413 LYS A C 1
ATOM 3074 O O . LYS A 1 413 ? 92.32456 22.04329 5.27285 1.000 184.68918 413 LYS A O 1
ATOM 3080 N N . ALA A 1 414 ? 90.29589 22.31066 6.21644 1.000 170.32752 414 ALA A N 1
ATOM 3081 C CA . ALA A 1 414 ? 90.34566 21.00601 6.87052 1.000 167.79966 414 ALA A CA 1
ATOM 3082 C C . ALA A 1 414 ? 90.32671 19.87083 5.85403 1.000 172.06054 414 ALA A C 1
ATOM 3083 O O . ALA A 1 414 ? 91.05013 18.87926 6.00933 1.000 169.85024 414 ALA A O 1
ATOM 3085 N N . LYS A 1 415 ? 89.50812 19.99526 4.80702 1.000 173.23753 415 LYS A N 1
ATOM 3086 C CA . LYS A 1 415 ? 89.50850 18.99640 3.74324 1.000 171.42365 415 LYS A CA 1
ATOM 3087 C C . LYS A 1 415 ? 90.84992 18.90863 3.02579 1.000 176.51533 415 LYS A C 1
ATOM 3088 O O . LYS A 1 415 ? 91.14006 17.88145 2.40407 1.000 176.13285 415 LYS A O 1
ATOM 3094 N N . ALA A 1 416 ? 91.67652 19.95329 3.10184 1.000 171.83048 416 ALA A N 1
ATOM 3095 C CA . ALA A 1 416 ? 92.91847 19.96107 2.33678 1.000 174.24715 416 ALA A CA 1
ATOM 3096 C C . ALA A 1 416 ? 93.95878 19.02837 2.94119 1.000 172.14133 416 ALA A C 1
ATOM 3097 O O . ALA A 1 416 ? 94.70909 18.37431 2.20779 1.000 170.78715 416 ALA A O 1
ATOM 3099 N N . ASN A 1 417 ? 94.03854 18.96793 4.26869 1.000 163.98013 417 ASN A N 1
ATOM 3100 C CA . ASN A 1 417 ? 95.07965 18.21331 4.95318 1.000 157.65639 417 ASN A CA 1
ATOM 3101 C C . ASN A 1 417 ? 94.46105 17.16826 5.86951 1.000 152.88346 417 ASN A C 1
ATOM 3102 O O . ASN A 1 417 ? 93.48846 17.44988 6.57775 1.000 154.38806 417 ASN A O 1
ATOM 3107 N N . LEU A 1 418 ? 95.03241 15.96814 5.84846 1.000 142.50898 418 LEU A N 1
ATOM 3108 C CA . LEU A 1 418 ? 94.59524 14.86342 6.69361 1.000 133.92553 418 LEU A CA 1
ATOM 3109 C C . LEU A 1 418 ? 94.68251 15.22783 8.17643 1.000 134.13510 418 LEU A C 1
ATOM 3110 O O . LEU A 1 418 ? 95.77031 15.40163 8.72789 1.000 132.59271 418 LEU A O 1
ATOM 3115 N N . PHE A 1 433 ? 85.00603 11.71337 10.63821 1.000 160.34687 433 PHE A N 1
ATOM 3116 C CA . PHE A 1 433 ? 85.82812 11.77227 9.43469 1.000 159.43828 433 PHE A CA 1
ATOM 3117 C C . PHE A 1 433 ? 86.49283 13.14049 9.30978 1.000 168.45164 433 PHE A C 1
ATOM 3118 O O . PHE A 1 433 ? 87.61496 13.25382 8.80401 1.000 200.68144 433 PHE A O 1
ATOM 3126 N N . ILE A 1 434 ? 85.80017 14.17546 9.77129 1.000 145.23157 434 ILE A N 1
ATOM 3127 C CA . ILE A 1 434 ? 86.32401 15.53514 9.80005 1.000 132.39339 434 ILE A CA 1
ATOM 3128 C C . ILE A 1 434 ? 86.39551 15.98172 11.25354 1.000 127.30877 434 ILE A C 1
ATOM 3129 O O . ILE A 1 434 ? 85.41743 15.83506 11.98943 1.000 127.40472 434 ILE A O 1
ATOM 3134 N N . PRO A 1 435 ? 87.53575 16.48600 11.72268 1.000 124.01129 435 PRO A N 1
ATOM 3135 C CA . PRO A 1 435 ? 87.59632 16.98782 13.10065 1.000 122.40899 435 PRO A CA 1
ATOM 3136 C C . PRO A 1 435 ? 86.77434 18.25707 13.25662 1.000 127.41641 435 PRO A C 1
ATOM 3137 O O . PRO A 1 435 ? 86.75975 19.12255 12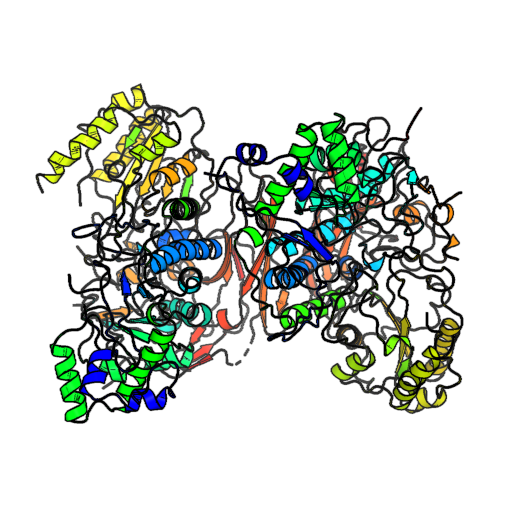.37762 1.000 128.68204 435 PRO A O 1
ATOM 3141 N N . GLU A 1 436 ? 86.08741 18.35652 14.39178 1.000 130.15008 436 GLU A N 1
ATOM 3142 C CA . GLU A 1 436 ? 85.20985 19.49181 14.64193 1.000 135.92287 436 GLU A CA 1
ATOM 3143 C C . GLU A 1 436 ? 86.00741 20.78952 14.68883 1.000 140.05995 436 GLU A C 1
ATOM 3144 O O . GLU A 1 436 ? 87.12516 20.83199 15.21038 1.000 139.68552 436 GLU A O 1
ATOM 3150 N N . MET A 1 437 ? 85.43068 21.85252 14.12992 1.000 148.28175 437 MET A N 1
ATOM 3151 C CA . MET A 1 437 ? 86.06044 23.16438 14.20541 1.000 152.56112 437 MET A CA 1
ATOM 3152 C C . MET A 1 437 ? 86.09912 23.62553 15.65521 1.000 161.07806 437 MET A C 1
ATOM 3153 O O . MET A 1 437 ? 85.05115 23.81341 16.28254 1.000 153.84114 437 MET A O 1
ATOM 3158 N N . SER A 1 438 ? 87.30541 23.80593 16.18542 1.000 187.09283 438 SER A N 1
ATOM 3159 C CA . SER A 1 438 ? 87.45639 24.23115 17.56659 1.000 186.79193 438 SER A CA 1
ATOM 3160 C C . SER A 1 438 ? 86.89232 25.63641 17.75867 1.000 191.69083 438 SER A C 1
ATOM 3161 O O . SER A 1 438 ? 86.67154 26.38766 16.80456 1.000 194.44433 438 SER A O 1
ATOM 3164 N N . LEU A 1 439 ? 86.65767 25.98639 19.02046 1.000 173.26484 439 LEU A N 1
ATOM 3165 C CA . LEU A 1 439 ? 86.08156 27.27768 19.36873 1.000 166.81038 439 LEU A CA 1
ATOM 3166 C C . LEU A 1 439 ? 87.10125 28.40928 19.34668 1.000 174.76754 439 LEU A C 1
ATOM 3167 O O . LEU A 1 439 ? 86.74434 29.54745 19.67033 1.000 178.97492 439 LEU A O 1
ATOM 3172 N N . ALA A 1 440 ? 88.35208 28.12895 18.97188 1.000 165.14129 440 ALA A N 1
ATOM 3173 C CA . ALA A 1 440 ? 89.38316 29.16144 18.99826 1.000 173.28642 440 ALA A CA 1
ATOM 3174 C C . ALA A 1 440 ? 89.18668 30.17600 17.87795 1.000 188.40876 440 ALA A C 1
ATOM 3175 O O . ALA A 1 440 ? 89.36512 31.38126 18.08841 1.000 210.27503 440 ALA A O 1
ATOM 3177 N N . GLU A 1 441 ? 88.82773 29.71096 16.67901 1.000 191.27143 441 GLU A N 1
ATOM 3178 C CA . GLU A 1 441 ? 88.56839 30.63806 15.58230 1.000 188.49649 441 GLU A CA 1
ATOM 3179 C C . GLU A 1 441 ? 87.25454 31.38084 15.78985 1.000 191.70929 441 GLU A C 1
ATOM 3180 O O . GLU A 1 441 ? 87.15976 32.58024 15.50425 1.000 196.27073 441 GLU A O 1
ATOM 3186 N N . LEU A 1 442 ? 86.23463 30.68515 16.28422 1.000 192.97105 442 LEU A N 1
ATOM 3187 C CA . LEU A 1 442 ? 84.93212 31.29765 16.49334 1.000 200.49194 442 LEU A CA 1
ATOM 3188 C C . LEU A 1 442 ? 85.00097 32.34673 17.59703 1.000 223.60163 442 LEU A C 1
ATOM 3189 O O . LEU A 1 442 ? 85.73021 32.19558 18.58118 1.000 217.98293 442 LEU A O 1
ATOM 3194 N N . ASN A 1 443 ? 84.23777 33.42313 17.42454 1.000 290.06950 443 ASN A N 1
ATOM 3195 C CA . ASN A 1 443 ? 84.19942 34.50346 18.40593 1.000 290.30886 443 ASN A CA 1
ATOM 3196 C C . ASN A 1 443 ? 83.25158 34.11014 19.53274 1.000 281.69075 443 ASN A C 1
ATOM 3197 O O . ASN A 1 443 ? 82.03303 34.05148 19.33843 1.000 282.97191 443 ASN A O 1
ATOM 3202 N N . MET A 1 444 ? 83.80755 33.85413 20.71935 1.000 230.10543 444 MET A N 1
ATOM 3203 C CA . MET A 1 444 ? 82.98104 33.41310 21.83844 1.000 204.07658 444 MET A CA 1
ATOM 3204 C C . MET A 1 444 ? 82.16443 34.55624 22.42844 1.000 196.26488 444 MET A C 1
ATOM 3205 O O . MET A 1 444 ? 81.04048 34.33642 22.89351 1.000 184.82590 444 MET A O 1
ATOM 3210 N N . SER A 1 445 ? 82.70003 35.77771 22.40985 1.000 197.89389 445 SER A N 1
ATOM 3211 C CA . SER A 1 445 ? 81.98515 36.90391 23.00116 1.000 187.20863 445 SER A CA 1
ATOM 3212 C C . SER A 1 445 ? 80.83317 37.35720 22.11444 1.000 176.96005 445 SER A C 1
ATOM 3213 O O . SER A 1 445 ? 79.77244 37.74431 22.61728 1.000 159.37920 445 SER A O 1
ATOM 3216 N N . ALA A 1 446 ? 81.02280 37.32078 20.79289 1.000 193.03766 446 ALA A N 1
ATOM 3217 C CA . ALA A 1 446 ? 79.98746 37.78354 19.87596 1.000 180.48992 446 ALA A CA 1
ATOM 3218 C C . ALA A 1 446 ? 78.75954 36.88271 19.87508 1.000 164.53454 446 ALA A C 1
ATOM 3219 O O . ALA A 1 446 ? 77.68293 37.32637 19.46093 1.000 154.09836 446 ALA A O 1
ATOM 3221 N N . ALA A 1 447 ? 78.89225 35.63316 20.32765 1.000 161.22279 447 ALA A N 1
ATOM 3222 C CA . ALA A 1 447 ? 77.74413 34.73153 20.35148 1.000 153.41184 447 ALA A CA 1
ATOM 3223 C C . ALA A 1 447 ? 76.70342 35.16988 21.37450 1.000 144.58870 447 ALA A C 1
ATOM 3224 O O . ALA A 1 447 ? 75.50433 34.95101 21.16828 1.000 136.41522 447 ALA A O 1
ATOM 3226 N N . VAL A 1 448 ? 77.13667 35.77971 22.47856 1.000 143.79986 448 VAL A N 1
ATOM 3227 C CA . VAL A 1 448 ? 76.22351 36.33654 23.46935 1.000 135.65184 448 VAL A CA 1
ATOM 3228 C C . VAL A 1 448 ? 76.02247 37.83521 23.27744 1.000 137.94855 448 VAL A C 1
ATOM 3229 O O . VAL A 1 448 ? 75.36129 38.47848 24.09917 1.000 135.30941 448 VAL A O 1
ATOM 3233 N N . LYS A 1 449 ? 76.57646 38.40638 22.20858 1.000 137.52984 449 LYS A N 1
ATOM 3234 C CA . LYS A 1 449 ? 76.41750 39.82554 21.91692 1.000 138.83701 449 LYS A CA 1
ATOM 3235 C C . LYS A 1 449 ? 75.18707 40.10443 21.06115 1.000 140.87995 449 LYS A C 1
ATOM 3236 O O . LYS A 1 449 ? 74.51650 41.12362 21.25665 1.000 141.94236 449 LYS A O 1
ATOM 3242 N N . ASN A 1 450 ? 74.86889 39.21628 20.12334 1.000 150.06077 450 ASN A N 1
ATOM 3243 C CA . ASN A 1 450 ? 73.72552 39.39858 19.23635 1.000 147.96409 450 ASN A CA 1
ATOM 3244 C C . ASN A 1 450 ? 72.70000 38.28141 19.32512 1.000 139.02511 450 ASN A C 1
ATOM 3245 O O . ASN A 1 450 ? 71.49906 38.55044 19.24683 1.000 134.26464 450 ASN A O 1
ATOM 3250 N N . ASN A 1 451 ? 73.13533 37.03504 19.48601 1.000 145.10042 451 ASN A N 1
ATOM 3251 C CA . ASN A 1 451 ? 72.24314 35.88908 19.38223 1.000 137.85253 451 ASN A CA 1
ATOM 3252 C C . ASN A 1 451 ? 71.59188 35.57203 20.72249 1.000 134.38333 451 ASN A C 1
ATOM 3253 O O . ASN A 1 451 ? 72.21463 35.70151 21.78055 1.000 137.08499 451 ASN A O 1
ATOM 3258 N N . ASP A 1 452 ? 70.32942 35.14615 20.66225 1.000 111.97900 452 ASP A N 1
ATOM 3259 C CA . ASP A 1 452 ? 69.53767 34.86032 21.85077 1.000 106.94070 452 ASP A CA 1
ATOM 3260 C C . ASP A 1 452 ? 69.70142 33.43409 22.35710 1.000 104.67669 452 ASP A C 1
ATOM 3261 O O . ASP A 1 452 ? 69.49169 33.18901 23.55075 1.000 106.80840 452 ASP A O 1
ATOM 3266 N N . LEU A 1 453 ? 70.06564 32.49435 21.48749 1.000 101.21537 453 LEU A N 1
ATOM 3267 C CA . LEU A 1 453 ? 70.11590 31.08541 21.85447 1.000 93.24620 453 LEU A CA 1
ATOM 3268 C C . LEU A 1 453 ? 71.02565 30.35960 20.87283 1.000 91.22110 453 LEU A C 1
ATOM 3269 O O . LEU A 1 453 ? 71.21186 30.79628 19.73392 1.000 95.70932 453 LEU A O 1
ATOM 3274 N N . ALA A 1 454 ? 71.59143 29.24204 21.33077 1.000 91.27465 454 ALA A N 1
ATOM 3275 C CA . ALA A 1 454 ? 72.56486 28.48372 20.55861 1.000 91.71121 454 ALA A CA 1
ATOM 3276 C C . ALA A 1 454 ? 72.10923 27.04170 20.38387 1.000 90.96051 454 ALA A C 1
ATOM 3277 O O . ALA A 1 454 ? 71.46876 26.46235 21.26546 1.000 90.40037 454 ALA A O 1
ATOM 3279 N N . ILE A 1 455 ? 72.46145 26.46493 19.23422 1.000 91.05150 455 ILE A N 1
ATOM 3280 C CA . ILE A 1 455 ? 72.13643 25.08438 18.89922 1.000 90.55162 455 ILE A CA 1
ATOM 3281 C C . ILE A 1 455 ? 73.42336 24.35217 18.54196 1.000 91.47920 455 ILE A C 1
ATOM 3282 O O . ILE A 1 455 ? 74.33789 24.92590 17.94311 1.000 92.32008 455 ILE A O 1
ATOM 3287 N N . ILE A 1 456 ? 73.48798 23.07274 18.90956 1.000 91.42289 456 ILE A N 1
ATOM 3288 C CA . ILE A 1 456 ? 74.63267 22.21471 18.62431 1.000 92.36042 456 ILE A CA 1
ATOM 3289 C C . ILE A 1 456 ? 74.16170 21.05337 17.76004 1.000 91.98757 456 ILE A C 1
ATOM 3290 O O . ILE A 1 456 ? 73.05225 20.54187 17.94630 1.000 91.08221 456 ILE A O 1
ATOM 3295 N N . THR A 1 457 ? 75.00481 20.63783 16.81474 1.000 92.79124 457 THR A N 1
ATOM 3296 C CA . THR A 1 457 ? 74.68333 19.54972 15.89091 1.000 92.65820 457 THR A CA 1
ATOM 3297 C C . THR A 1 457 ? 75.84929 18.56554 15.87119 1.000 93.85505 457 THR A C 1
ATOM 3298 O O . THR A 1 457 ? 76.89385 18.84106 15.27318 1.000 94.87355 457 THR A O 1
ATOM 3302 N N . ILE A 1 458 ? 75.66454 17.41830 16.51651 1.000 93.82258 458 ILE A N 1
ATOM 3303 C CA . ILE A 1 458 ? 76.68125 16.37380 16.56616 1.000 94.99918 458 ILE A CA 1
ATOM 3304 C C . ILE A 1 458 ? 76.46856 15.45749 15.36642 1.000 95.18165 458 ILE A C 1
ATOM 3305 O O . ILE A 1 458 ? 75.44241 14.78019 15.26401 1.000 94.43777 458 ILE A O 1
ATOM 3310 N N . GLY A 1 459 ? 77.44239 15.43091 14.45964 1.000 96.27217 459 GLY A N 1
ATOM 3311 C CA . GLY A 1 459 ? 77.29724 14.68657 13.22431 1.000 96.56968 459 GLY A CA 1
ATOM 3312 C C . GLY A 1 459 ? 78.11949 13.41685 13.14128 1.000 104.97493 459 GLY A C 1
ATOM 3313 O O . GLY A 1 459 ? 79.35215 13.46638 13.08803 1.000 106.74283 459 GLY A O 1
ATOM 3314 N N . LYS A 1 460 ? 77.44239 12.27095 13.12558 1.000 108.98468 460 LYS A N 1
ATOM 3315 C CA . LYS A 1 460 ? 78.07414 10.97526 12.93060 1.000 120.63176 460 LYS A CA 1
ATOM 3316 C C . LYS A 1 460 ? 77.41183 10.25768 11.76245 1.000 131.62157 460 LYS A C 1
ATOM 3317 O O . LYS A 1 460 ? 76.21247 10.41684 11.51524 1.000 123.86130 460 LYS A O 1
ATOM 3323 N N . SER A 1 461 ? 78.20666 9.46587 11.04312 1.000 169.27786 461 SER A N 1
ATOM 3324 C CA . SER A 1 461 ? 77.70159 8.71543 9.89454 1.000 176.17521 461 SER A CA 1
ATOM 3325 C C . SER A 1 461 ? 78.68140 7.58770 9.60193 1.000 182.12687 461 SER A C 1
ATOM 3326 O O . SER A 1 461 ? 79.81813 7.84658 9.19434 1.000 197.61926 461 SER A O 1
ATOM 3329 N N . SER A 1 462 ? 78.24148 6.35004 9.80924 1.000 159.19983 462 SER A N 1
ATOM 3330 C CA . SER A 1 462 ? 79.07274 5.17256 9.60121 1.000 151.03917 462 SER A CA 1
ATOM 3331 C C . SER A 1 462 ? 78.69543 4.50849 8.28455 1.000 145.27245 462 SER A C 1
ATOM 3332 O O . SER A 1 462 ? 77.51807 4.22058 8.04378 1.000 141.03407 462 SER A O 1
ATOM 3335 N N . GLY A 1 463 ? 79.69515 4.27008 7.43801 1.000 141.10114 463 GLY A N 1
ATOM 3336 C CA . GLY A 1 463 ? 79.44968 3.59752 6.18198 1.000 140.76194 463 GLY A CA 1
ATOM 3337 C C . GLY A 1 463 ? 79.16372 2.12053 6.37082 1.000 144.44741 463 GLY A C 1
ATOM 3338 O O . GLY A 1 463 ? 79.48208 1.51824 7.39608 1.000 142.63141 463 GLY A O 1
ATOM 3339 N N . GLU A 1 464 ? 78.54292 1.52880 5.34678 1.000 164.07801 464 GLU A N 1
ATOM 3340 C CA . GLU A 1 464 ? 78.15557 0.12335 5.42263 1.000 163.87511 464 GLU A CA 1
ATOM 3341 C C . GLU A 1 464 ? 79.37409 -0.78953 5.49323 1.000 172.08447 464 GLU A C 1
ATOM 3342 O O . GLU A 1 464 ? 79.39878 -1.74749 6.27570 1.000 171.42771 464 GLU A O 1
ATOM 3348 N N . PHE A 1 465 ? 80.39932 -0.50382 4.68884 1.000 150.17266 465 PHE A N 1
ATOM 3349 C CA . PHE A 1 465 ? 81.51386 -1.43657 4.54845 1.000 143.08331 465 PHE A CA 1
ATOM 3350 C C . PHE A 1 465 ? 82.39375 -1.45983 5.79270 1.000 142.52247 465 PHE A C 1
ATOM 3351 O O . PHE A 1 465 ? 82.91574 -2.51630 6.16964 1.000 141.67915 465 PHE A O 1
ATOM 3359 N N . LEU A 1 466 ? 82.56547 -0.31372 6.44501 1.000 144.19369 466 LEU A N 1
ATOM 3360 C CA . LEU A 1 466 ? 83.49170 -0.16553 7.56102 1.000 143.24904 466 LEU A CA 1
ATOM 3361 C C . LEU A 1 466 ? 82.71214 -0.00252 8.85928 1.000 147.48738 466 LEU A C 1
ATOM 3362 O O . LEU A 1 466 ? 81.82580 0.85402 8.95354 1.000 148.77087 466 LEU A O 1
ATOM 3367 N N . ASP A 1 467 ? 83.05182 -0.81540 9.85624 1.000 148.76139 467 ASP A N 1
ATOM 3368 C CA . ASP A 1 467 ? 82.34382 -0.79714 11.12456 1.000 161.97698 467 ASP A CA 1
ATOM 3369 C C . ASP A 1 467 ? 82.76970 0.38561 11.98428 1.000 174.87218 467 ASP A C 1
ATOM 3370 O O . ASP A 1 467 ? 83.82755 0.99268 11.79037 1.000 172.13598 467 ASP A O 1
ATOM 3375 N N . ARG A 1 468 ? 81.91923 0.68838 12.96128 1.000 211.33784 468 ARG A N 1
ATOM 3376 C CA . ARG A 1 468 ? 82.03446 1.91112 13.74198 1.000 207.78369 468 ARG A CA 1
ATOM 3377 C C . ARG A 1 468 ? 83.21975 1.85652 14.69592 1.000 218.66655 468 ARG A C 1
ATOM 3378 O O . ARG A 1 468 ? 83.45529 0.84853 15.36674 1.000 238.86790 468 ARG A O 1
ATOM 3386 N N . LYS A 1 469 ? 83.94705 2.96289 14.78243 1.000 175.30142 469 LYS A N 1
ATOM 3387 C CA . LYS A 1 469 ? 85.09150 3.04829 15.67375 1.000 163.03388 469 LYS A CA 1
ATOM 3388 C C . LYS A 1 469 ? 84.65363 3.51285 17.05789 1.000 160.36593 469 LYS A C 1
ATOM 3389 O O . LYS A 1 469 ? 83.78015 4.37453 17.19098 1.000 160.62520 469 LYS A O 1
ATOM 3395 N N . ILE A 1 470 ? 85.26850 2.93286 18.09161 1.000 158.92584 470 ILE A N 1
ATOM 3396 C CA . ILE A 1 470 ? 84.93290 3.31863 19.46027 1.000 152.56519 470 ILE A CA 1
ATOM 3397 C C . ILE A 1 470 ? 85.26389 4.78774 19.69372 1.000 160.20599 470 ILE A C 1
ATOM 3398 O O . ILE A 1 470 ? 84.54101 5.49564 20.40643 1.000 156.52558 470 ILE A O 1
ATOM 3403 N N . SER A 1 471 ? 86.33789 5.27810 19.06565 1.000 175.61593 471 SER A N 1
ATOM 3404 C CA . SER A 1 471 ? 86.86385 6.59738 19.40367 1.000 173.10915 471 SER A CA 1
ATOM 3405 C C . SER A 1 471 ? 85.89139 7.70100 19.01048 1.000 170.17339 471 SER A C 1
ATOM 3406 O O . SER A 1 471 ? 85.63202 8.62348 19.79177 1.000 173.05902 471 SER A O 1
ATOM 3409 N N . ASP A 1 472 ? 85.34625 7.63007 17.80247 1.000 159.35118 472 ASP A N 1
ATOM 3410 C CA . ASP A 1 472 ? 84.47152 8.68573 17.32151 1.000 153.45017 472 ASP A CA 1
ATOM 3411 C C . ASP A 1 472 ? 83.05271 8.23052 17.00227 1.000 154.17843 472 ASP A C 1
ATOM 3412 O O . ASP A 1 472 ? 82.11857 9.00477 17.21976 1.000 151.22877 472 ASP A O 1
ATOM 3417 N N . SER A 1 473 ? 82.84991 6.99922 16.52425 1.000 169.40701 473 SER A N 1
ATOM 3418 C CA . SER A 1 473 ? 81.50207 6.61652 16.10916 1.000 166.26954 473 SER A CA 1
ATOM 3419 C C . SER A 1 473 ? 80.57870 6.42989 17.30664 1.000 161.86719 473 SER A C 1
ATOM 3420 O O . SER A 1 473 ? 79.41455 6.84352 17.26271 1.000 155.56934 473 SER A O 1
ATOM 3423 N N . PHE A 1 474 ? 81.07111 5.81747 18.38444 1.000 141.76653 474 PHE A N 1
ATOM 3424 C CA . PHE A 1 474 ? 80.26341 5.69195 19.59224 1.000 131.76126 474 PHE A CA 1
ATOM 3425 C C . PHE A 1 474 ? 80.56132 6.83370 20.55474 1.000 130.82259 474 PHE A C 1
ATOM 3426 O O . PHE A 1 474 ? 79.72766 7.72308 20.74891 1.000 124.95498 474 PHE A O 1
ATOM 3434 N N . ASN A 1 475 ? 81.74160 6.81763 21.16520 1.000 137.82392 475 ASN A N 1
ATOM 3435 C CA . ASN A 1 475 ? 82.13726 7.91794 22.02928 1.000 138.36033 475 ASN A CA 1
ATOM 3436 C C . ASN A 1 475 ? 82.34831 9.18381 21.20949 1.000 135.73490 475 ASN A C 1
ATOM 3437 O O . ASN A 1 475 ? 82.66884 9.13499 20.01946 1.000 143.21413 475 ASN A O 1
ATOM 3442 N N . LEU A 1 476 ? 82.15567 10.32762 21.85590 1.000 142.59733 476 LEU A N 1
ATOM 3443 C CA . LEU A 1 476 ? 82.43974 11.59978 21.21315 1.000 149.20054 476 LEU A CA 1
ATOM 3444 C C . LEU A 1 476 ? 83.91946 11.92727 21.35148 1.000 148.52954 476 LEU A C 1
ATOM 3445 O O . LEU A 1 476 ? 84.52364 11.70206 22.40332 1.000 144.89313 476 LEU A O 1
ATOM 3450 N N . THR A 1 477 ? 84.50743 12.44510 20.27736 1.000 150.53358 477 THR A N 1
ATOM 3451 C CA . THR A 1 477 ? 85.88115 12.90972 20.35175 1.000 149.39703 477 THR A CA 1
ATOM 3452 C C . THR A 1 477 ? 85.96679 14.13860 21.25451 1.000 149.73653 477 THR A C 1
ATOM 3453 O O . THR A 1 477 ? 84.96217 14.77609 21.58312 1.000 154.73621 477 THR A O 1
ATOM 3457 N N . LYS A 1 478 ? 87.19125 14.47026 21.66627 1.000 139.25857 478 LYS A N 1
ATOM 3458 C CA . LYS A 1 478 ? 87.37147 15.63467 22.52338 1.000 141.12554 478 LYS A CA 1
ATOM 3459 C C . LYS A 1 478 ? 87.16011 16.94486 21.77761 1.000 147.39908 478 LYS A C 1
ATOM 3460 O O . LYS A 1 478 ? 87.01542 17.98887 22.42298 1.000 147.51555 478 LYS A O 1
ATOM 3466 N N . GLU A 1 479 ? 87.14001 16.91623 20.44283 1.000 148.83392 479 GLU A N 1
ATOM 3467 C CA . GLU A 1 479 ? 86.73675 18.08907 19.67837 1.000 150.97740 479 GLU A CA 1
ATOM 3468 C C . GLU A 1 479 ? 85.25440 18.38652 19.84540 1.000 156.76066 479 GLU A C 1
ATOM 3469 O O . GLU A 1 479 ? 84.83322 19.52859 19.63391 1.000 155.25788 479 GLU A O 1
ATOM 3475 N N . GLU A 1 480 ? 84.46079 17.38397 20.21972 1.000 188.13663 480 GLU A N 1
ATOM 3476 C CA . GLU A 1 480 ? 83.04179 17.55962 20.49610 1.000 193.90116 480 GLU A CA 1
ATOM 3477 C C . GLU A 1 480 ? 82.78321 17.93614 21.94919 1.000 183.18548 480 GLU A C 1
ATOM 3478 O O . GLU A 1 480 ? 81.95983 18.81571 22.22201 1.000 182.47893 480 GLU A O 1
ATOM 3484 N N . LYS A 1 481 ? 83.47981 17.28562 22.88582 1.000 153.84184 481 LYS A N 1
ATOM 3485 C CA . LYS A 1 481 ? 83.24061 17.53271 24.30487 1.000 145.04616 481 LYS A CA 1
ATOM 3486 C C . LYS A 1 481 ? 83.56484 18.97211 24.68405 1.000 139.46827 481 LYS A C 1
ATOM 3487 O O . LYS A 1 481 ? 82.81965 19.60480 25.44178 1.000 133.76748 481 LYS A O 1
ATOM 3493 N N . ASP A 1 482 ? 84.67333 19.50710 24.17170 1.000 138.77451 482 ASP A N 1
ATOM 3494 C CA . ASP A 1 482 ? 85.05091 20.88061 24.47578 1.000 131.13651 482 ASP A CA 1
ATOM 3495 C C . ASP A 1 482 ? 84.20094 21.90479 23.73693 1.000 127.94517 482 ASP A C 1
ATOM 3496 O O . ASP A 1 482 ? 84.25622 23.09099 24.07822 1.000 123.19588 482 ASP A O 1
ATOM 3501 N N . MET A 1 483 ? 83.42521 21.48288 22.73630 1.000 131.70079 483 MET A N 1
ATOM 3502 C CA . MET A 1 483 ? 82.40675 22.36537 22.18143 1.000 127.61435 483 MET A CA 1
ATOM 3503 C C . MET A 1 483 ? 81.12990 22.31733 23.00988 1.000 124.77692 483 MET A C 1
ATOM 3504 O O . MET A 1 483 ? 80.48300 23.34901 23.21164 1.000 123.25940 483 MET A O 1
ATOM 3509 N N . ILE A 1 484 ? 80.76029 21.13521 23.50269 1.000 124.60235 484 ILE A N 1
ATOM 3510 C CA . ILE A 1 484 ? 79.58288 20.97040 24.34908 1.000 121.31681 484 ILE A CA 1
ATOM 3511 C C . ILE A 1 484 ? 79.71164 21.84531 25.58896 1.000 119.94325 484 ILE A C 1
ATOM 3512 O O . ILE A 1 484 ? 78.94396 22.79555 25.77305 1.000 120.61980 484 ILE A O 1
ATOM 3517 N N . SER A 1 485 ? 80.69003 21.53366 26.44256 1.000 123.26977 485 SER A N 1
ATOM 3518 C CA . SER A 1 485 ? 80.84395 22.26506 27.69638 1.000 122.09235 485 SER A CA 1
ATOM 3519 C C . SER A 1 485 ? 81.21419 23.72228 27.44927 1.000 119.82837 485 SER A C 1
ATOM 3520 O O . SER A 1 485 ? 80.68498 24.62530 28.10971 1.000 120.22442 485 SER A O 1
ATOM 3523 N N . GLY A 1 486 ? 82.11967 23.97103 26.50008 1.000 115.33766 486 GLY A N 1
ATOM 3524 C CA . GLY A 1 486 ? 82.52860 25.34024 26.21913 1.000 115.59896 486 GLY A CA 1
ATOM 3525 C C . GLY A 1 486 ? 81.36761 26.22215 25.80237 1.000 119.45398 486 GLY A C 1
ATOM 3526 O O . GLY A 1 486 ? 81.22620 27.35174 26.27821 1.000 120.41230 486 GLY A O 1
ATOM 3527 N N . VAL A 1 487 ? 80.51938 25.71696 24.90352 1.000 124.94297 487 VAL A N 1
ATOM 3528 C CA . VAL A 1 487 ? 79.31535 26.45308 24.52761 1.000 121.42060 487 VAL A CA 1
ATOM 3529 C C . VAL A 1 487 ? 78.35207 26.53872 25.70587 1.000 122.69402 487 VAL A C 1
ATOM 3530 O O . VAL A 1 487 ? 77.73429 27.58274 25.94270 1.000 124.03154 487 VAL A O 1
ATOM 3534 N N . CYS A 1 488 ? 78.22328 25.45324 26.47382 1.000 118.99762 488 CYS A N 1
ATOM 3535 C CA . CYS A 1 488 ? 77.24305 25.42201 27.55570 1.000 121.61049 488 CYS A CA 1
ATOM 3536 C C . CYS A 1 488 ? 77.56927 26.45272 28.62977 1.000 122.84200 488 CYS A C 1
ATOM 3537 O O . CYS A 1 488 ? 76.72446 27.28193 28.98752 1.000 122.54398 488 CYS A O 1
ATOM 3540 N N . ASN A 1 489 ? 78.79526 26.41632 29.15655 1.000 122.36939 489 ASN A N 1
ATOM 3541 C CA . ASN A 1 489 ? 79.15248 27.29877 30.26330 1.000 119.53309 489 ASN A CA 1
ATOM 3542 C C . ASN A 1 489 ? 79.15436 28.76274 29.83696 1.000 118.21533 489 ASN A C 1
ATOM 3543 O O . ASN A 1 489 ? 78.70790 29.63284 30.59362 1.000 119.89458 489 ASN A O 1
ATOM 3548 N N . ALA A 1 490 ? 79.64264 29.05616 28.62915 1.000 119.46502 490 ALA A N 1
ATOM 3549 C CA . ALA A 1 490 ? 79.66264 30.43973 28.16304 1.000 118.17588 490 ALA A CA 1
ATOM 3550 C C . ALA A 1 490 ? 78.25078 30.99565 28.01446 1.000 117.06882 490 ALA A C 1
ATOM 3551 O O . ALA A 1 490 ? 77.99578 32.15796 28.35092 1.000 120.19323 490 ALA A O 1
ATOM 3553 N N . PHE A 1 491 ? 77.31571 30.17776 27.52302 1.000 112.64268 491 PHE A N 1
ATOM 3554 C CA . PHE A 1 491 ? 75.94110 30.63980 27.35517 1.000 110.52257 491 PHE A CA 1
ATOM 3555 C C . PHE A 1 491 ? 75.16291 30.60437 28.66471 1.000 113.61018 491 PHE A C 1
ATOM 3556 O O . PHE A 1 491 ? 74.40492 31.53556 28.95887 1.000 112.39488 491 PHE A O 1
ATOM 3564 N N . HIS A 1 492 ? 75.33064 29.54486 29.46158 1.000 118.18211 492 HIS A N 1
ATOM 3565 C CA . HIS A 1 492 ? 74.67923 29.49742 30.76728 1.000 119.49641 492 HIS A CA 1
ATOM 3566 C C . HIS A 1 492 ? 75.15431 30.61844 31.68037 1.000 130.05698 492 HIS A C 1
ATOM 3567 O O . HIS A 1 492 ? 74.44722 30.97234 32.62994 1.000 134.79334 492 HIS A O 1
ATOM 3574 N N . LYS A 1 493 ? 76.33545 31.17846 31.41854 1.000 121.55602 493 LYS A N 1
ATOM 3575 C CA . LYS A 1 493 ? 76.78182 32.40534 32.06245 1.000 122.22043 493 LYS A CA 1
ATOM 3576 C C . LYS A 1 493 ? 76.25911 33.65170 31.36377 1.000 122.25849 493 LYS A C 1
ATOM 3577 O O . LYS A 1 493 ? 76.85093 34.72705 31.50235 1.000 124.66223 493 LYS A O 1
ATOM 3583 N N . ALA A 1 494 ? 75.18086 33.51434 30.59086 1.000 121.54333 494 ALA A N 1
ATOM 3584 C CA . ALA A 1 494 ? 74.44239 34.64649 30.04955 1.000 120.62969 494 ALA A CA 1
ATOM 3585 C C . ALA A 1 494 ? 72.94333 34.47315 30.25217 1.000 115.53996 494 ALA A C 1
ATOM 3586 O O . ALA A 1 494 ? 72.15796 35.24413 29.68777 1.000 114.56354 494 ALA A O 1
ATOM 3588 N N . GLY A 1 495 ? 72.53106 33.48272 31.04255 1.000 112.71977 495 GLY A N 1
ATOM 3589 C CA . GLY A 1 495 ? 71.13528 33.15605 31.22514 1.000 108.67345 495 GLY A CA 1
ATOM 3590 C C . GLY A 1 495 ? 70.50289 32.39631 30.08141 1.000 103.60112 495 GLY A C 1
ATOM 3591 O O . GLY A 1 495 ? 69.33035 32.01468 30.18786 1.000 99.56551 495 GLY A O 1
ATOM 3592 N N . LYS A 1 496 ? 71.23831 32.15082 29.00228 1.000 106.21697 496 LYS A N 1
ATOM 3593 C CA . LYS A 1 496 ? 70.68270 31.55998 27.79649 1.000 101.86013 496 LYS A CA 1
ATOM 3594 C C . LYS A 1 496 ? 70.72327 30.03450 27.86256 1.000 99.39012 496 LYS A C 1
ATOM 3595 O O . LYS A 1 496 ? 71.36461 29.43466 28.72797 1.000 102.00190 496 LYS A O 1
ATOM 3601 N N . LYS A 1 497 ? 70.01785 29.40777 26.92496 1.000 95.71836 497 LYS A N 1
ATOM 3602 C CA . LYS A 1 497 ? 69.89136 27.96145 26.85913 1.000 95.81575 497 LYS A CA 1
ATOM 3603 C C . LYS A 1 497 ? 70.52097 27.44738 25.57024 1.000 92.40300 497 LYS A C 1
ATOM 3604 O O . LYS A 1 497 ? 70.64617 28.17539 24.58183 1.000 88.80978 497 LYS A O 1
ATOM 3610 N N . VAL A 1 498 ? 70.92089 26.17682 25.58975 1.000 90.96443 498 VAL A N 1
ATOM 3611 C CA . VAL A 1 498 ? 71.58558 25.53862 24.45890 1.000 84.51917 498 VAL A CA 1
ATOM 3612 C C . VAL A 1 498 ? 70.89600 24.21097 24.17586 1.000 86.32883 498 VAL A C 1
ATOM 3613 O O . VAL A 1 498 ? 70.60595 23.44720 25.10359 1.000 94.28772 498 VAL A O 1
ATOM 3617 N N . VAL A 1 499 ? 70.63928 23.93679 22.89806 1.000 79.41278 499 VAL A N 1
ATOM 3618 C CA . VAL A 1 499 ? 69.96968 22.71742 22.46027 1.000 78.20098 499 VAL A CA 1
ATOM 3619 C C . VAL A 1 499 ? 70.91743 21.94426 21.55370 1.000 77.83000 499 VAL A C 1
ATOM 3620 O O . VAL A 1 499 ? 71.53705 22.52572 20.65620 1.000 78.02081 499 VAL A O 1
ATOM 3624 N N . VAL A 1 500 ? 71.02775 20.63847 21.78689 1.000 77.45525 500 VAL A N 1
ATOM 3625 C CA . VAL A 1 500 ? 71.87088 19.75890 20.98436 1.000 77.16832 500 VAL A CA 1
ATOM 3626 C C . VAL A 1 500 ? 70.98619 18.97957 20.02174 1.000 75.78845 500 VAL A C 1
ATOM 3627 O O . VAL A 1 500 ? 69.99720 18.36210 20.43630 1.000 75.20871 500 VAL A O 1
ATOM 3631 N N . ILE A 1 501 ? 71.33477 19.01073 18.73921 1.000 75.39165 501 ILE A N 1
ATOM 3632 C CA . ILE A 1 501 ? 70.63930 18.24649 17.70976 1.000 74.17688 501 ILE A CA 1
ATOM 3633 C C . ILE A 1 501 ? 71.51086 17.04600 17.36616 1.000 74.15203 501 ILE A C 1
ATOM 3634 O O . ILE A 1 501 ? 72.56476 17.19082 16.73747 1.000 74.79903 501 ILE A O 1
ATOM 3639 N N . LEU A 1 502 ? 71.07807 15.85623 17.77602 1.000 73.64059 502 LEU A N 1
ATOM 3640 C CA . LEU A 1 502 ? 71.84073 14.63377 17.52877 1.000 73.70390 502 LEU A CA 1
ATOM 3641 C C . LEU A 1 502 ? 71.56163 14.15936 16.10831 1.000 76.84959 502 LEU A C 1
ATOM 3642 O O . LEU A 1 502 ? 70.62943 13.39653 15.84942 1.000 77.73095 502 LEU A O 1
ATOM 3647 N N . ASN A 1 503 ? 72.38656 14.62468 15.17553 1.000 76.65727 503 ASN A N 1
ATOM 3648 C CA . ASN A 1 503 ? 72.33644 14.19459 13.77835 1.000 78.69745 503 ASN A CA 1
ATOM 3649 C C . ASN A 1 503 ? 73.14768 12.91751 13.57469 1.000 82.71869 503 ASN A C 1
ATOM 3650 O O . ASN A 1 503 ? 74.04938 12.84974 12.74091 1.000 86.16038 503 ASN A O 1
ATOM 3655 N N . VAL A 1 504 ? 72.82428 11.88590 14.34874 1.000 85.93087 504 VAL A N 1
ATOM 3656 C CA . VAL A 1 504 ? 73.64248 10.68536 14.42490 1.000 91.70140 504 VAL A CA 1
ATOM 3657 C C . VAL A 1 504 ? 72.93755 9.53153 13.72483 1.000 95.24436 504 VAL A C 1
ATOM 3658 O O . VAL A 1 504 ? 71.72457 9.54572 13.49378 1.000 92.60437 504 VAL A O 1
ATOM 3662 N N . CYS A 1 505 ? 73.72560 8.51290 13.38768 1.000 98.35797 505 CYS A N 1
ATOM 3663 C CA . CYS A 1 505 ? 73.23352 7.30960 12.73438 1.000 101.37592 505 CYS A CA 1
ATOM 3664 C C . CYS A 1 505 ? 73.06839 6.14433 13.70149 1.000 103.91666 505 CYS A C 1
ATOM 3665 O O . CYS A 1 505 ? 72.87119 5.00839 13.25839 1.000 108.75907 505 CYS A O 1
ATOM 3668 N N . GLY A 1 506 ? 73.14888 6.39553 15.00285 1.000 105.91925 506 GLY A N 1
ATOM 3669 C CA . GLY A 1 506 ? 73.01565 5.33139 15.97511 1.000 102.55324 506 GLY A CA 1
ATOM 3670 C C . GLY A 1 506 ? 73.33500 5.83052 17.37034 1.000 94.53515 506 GLY A C 1
ATOM 3671 O O . GLY A 1 506 ? 73.51231 7.02932 17.59822 1.000 93.55727 506 GLY A O 1
ATOM 3672 N N . VAL A 1 507 ? 73.40505 4.87560 18.30099 1.000 86.79354 507 VAL A N 1
ATOM 3673 C CA . VAL A 1 507 ? 73.68196 5.19623 19.69626 1.000 88.52898 507 VAL A CA 1
ATOM 3674 C C . VAL A 1 507 ? 75.09943 5.74081 19.83411 1.000 92.60641 507 VAL A C 1
ATOM 3675 O O . VAL A 1 507 ? 76.02759 5.31898 19.13068 1.000 98.24621 507 VAL A O 1
ATOM 3679 N N . ILE A 1 508 ? 75.26802 6.69795 20.74800 1.000 99.08365 508 ILE A N 1
ATOM 3680 C CA . ILE A 1 508 ? 76.56170 7.29870 21.04440 1.000 104.89333 508 ILE A CA 1
ATOM 3681 C C . ILE A 1 508 ? 76.70560 7.43005 22.55576 1.000 106.21800 508 ILE A C 1
ATOM 3682 O O . ILE A 1 508 ? 75.76692 7.19078 23.31776 1.000 101.80706 508 ILE A O 1
ATOM 3687 N N . GLU A 1 509 ? 77.90664 7.81103 22.98482 1.000 111.10555 509 GLU A N 1
ATOM 3688 C CA . GLU A 1 509 ? 78.14191 8.08264 24.39605 1.000 116.15613 509 GLU A CA 1
ATOM 3689 C C . GLU A 1 509 ? 77.39964 9.34785 24.80440 1.000 119.35610 509 GLU A C 1
ATOM 3690 O O . GLU A 1 509 ? 77.52157 10.38925 24.15245 1.000 118.25216 509 GLU A O 1
ATOM 3696 N N . THR A 1 510 ? 76.62724 9.25639 25.88627 1.000 136.25526 510 THR A N 1
ATOM 3697 C CA . THR A 1 510 ? 75.71330 10.33017 26.25593 1.000 134.03012 510 THR A CA 1
ATOM 3698 C C . THR A 1 510 ? 75.86976 10.74972 27.71240 1.000 128.44188 510 THR A C 1
ATOM 3699 O O . THR A 1 510 ? 75.95831 11.94538 28.00960 1.000 131.18174 510 THR A O 1
ATOM 3703 N N . LYS A 1 511 ? 75.91125 9.76898 28.61679 1.000 120.48321 511 LYS A N 1
ATOM 3704 C CA . LYS A 1 511 ? 75.88227 9.98382 30.06170 1.000 117.32480 511 LYS A CA 1
ATOM 3705 C C . LYS A 1 511 ? 76.84620 11.06619 30.53515 1.000 118.41241 511 LYS A C 1
ATOM 3706 O O . LYS A 1 511 ? 76.52123 11.84093 31.44083 1.000 120.60832 511 LYS A O 1
ATOM 3712 N N . SER A 1 512 ? 78.03163 11.12939 29.92760 1.000 114.91242 512 SER A N 1
ATOM 3713 C CA . SER A 1 512 ? 79.05940 12.05136 30.40053 1.000 112.96815 512 SER A CA 1
ATOM 3714 C C . SER A 1 512 ? 78.66836 13.50305 30.14304 1.000 115.28593 512 SER A C 1
ATOM 3715 O O . SER A 1 512 ? 78.79005 14.35677 31.02955 1.000 115.67474 512 SER A O 1
ATOM 3718 N N . TRP A 1 513 ? 78.19204 13.80160 28.93700 1.000 119.48863 513 TRP A N 1
ATOM 3719 C CA . TRP A 1 513 ? 77.98291 15.17362 28.50384 1.000 121.68085 513 TRP A CA 1
ATOM 3720 C C . TRP A 1 513 ? 76.51961 15.58806 28.48306 1.000 127.35629 513 TRP A C 1
ATOM 3721 O O . TRP A 1 513 ? 76.21746 16.70891 28.06194 1.000 125.48510 513 TRP A O 1
ATOM 3732 N N . ILE A 1 514 ? 75.60359 14.72289 28.92490 1.000 145.41961 514 ILE A N 1
ATOM 3733 C CA . ILE A 1 514 ? 74.18496 14.97774 28.69556 1.000 147.57092 514 ILE A CA 1
ATOM 3734 C C . ILE A 1 514 ? 73.64678 16.01756 29.66853 1.000 148.56126 514 ILE A C 1
ATOM 3735 O O . ILE A 1 514 ? 72.64090 16.67867 29.38139 1.000 146.60618 514 ILE A O 1
ATOM 3740 N N . GLY A 1 515 ? 74.30674 16.19347 30.81438 1.000 150.21317 515 GLY A N 1
ATOM 3741 C CA . GLY A 1 515 ? 73.74173 17.03194 31.85777 1.000 153.14837 515 GLY A CA 1
ATOM 3742 C C . GLY A 1 515 ? 73.76978 18.50674 31.51047 1.000 159.20298 515 GLY A C 1
ATOM 3743 O O . GLY A 1 515 ? 72.80897 19.23532 31.78147 1.000 154.60715 515 GLY A O 1
ATOM 3744 N N . GLY A 1 516 ? 74.86637 18.96338 30.90557 1.000 173.93018 516 GLY A N 1
ATOM 3745 C CA . GLY A 1 516 ? 75.04504 20.34944 30.53818 1.000 180.28769 516 GLY A CA 1
ATOM 3746 C C . GLY A 1 516 ? 73.95605 20.93676 29.65970 1.000 182.38536 516 GLY A C 1
ATOM 3747 O O . GLY A 1 516 ? 73.32837 21.93276 30.02721 1.000 206.90686 516 GLY A O 1
ATOM 3748 N N . PRO A 1 517 ? 73.71860 20.35884 28.47771 1.000 149.24405 517 PRO A N 1
ATOM 3749 C CA . PRO A 1 517 ? 72.74190 20.95883 27.55909 1.000 135.57091 517 PRO A CA 1
ATOM 3750 C C . PRO A 1 517 ? 71.32634 20.87877 28.10723 1.000 127.23831 517 PRO A C 1
ATOM 3751 O O . PRO A 1 517 ? 70.95033 19.91338 28.77677 1.000 127.03184 517 PRO A O 1
ATOM 3755 N N . ASP A 1 518 ? 70.53143 21.90503 27.79697 1.000 115.31043 518 ASP A N 1
ATOM 3756 C CA . ASP A 1 518 ? 69.18247 21.98572 28.34661 1.000 110.55266 518 ASP A CA 1
ATOM 3757 C C . ASP A 1 518 ? 68.18310 21.15414 27.55500 1.000 105.68875 518 ASP A C 1
ATOM 3758 O O . ASP A 1 518 ? 67.23587 20.61714 28.13795 1.000 112.12511 518 ASP A O 1
ATOM 3763 N N . ALA A 1 519 ? 68.36516 21.04280 26.24100 1.000 96.17500 519 ALA A N 1
ATOM 3764 C CA . ALA A 1 519 ? 67.48254 20.24336 25.40438 1.000 88.20409 519 ALA A CA 1
ATOM 3765 C C . ALA A 1 519 ? 68.31244 19.47862 24.38640 1.000 82.25629 519 ALA A C 1
ATOM 3766 O O . ALA A 1 519 ? 69.28542 20.00960 23.84434 1.000 81.08500 519 ALA A O 1
ATOM 3768 N N . VAL A 1 520 ? 67.92999 18.22891 24.13419 1.000 76.74950 520 VAL A N 1
ATOM 3769 C CA . VAL A 1 520 ? 68.63444 17.36275 23.19342 1.000 76.06489 520 VAL A CA 1
ATOM 3770 C C . VAL A 1 520 ? 67.59756 16.68640 22.30683 1.000 74.77730 520 VAL A C 1
ATOM 3771 O O . VAL A 1 520 ? 66.84400 15.82247 22.77260 1.000 74.64090 520 VAL A O 1
ATOM 3775 N N . LEU A 1 521 ? 67.55925 17.07501 21.03551 1.000 73.96961 521 LEU A N 1
ATOM 3776 C CA . LEU A 1 521 ? 66.69862 16.45216 20.04037 1.000 72.77684 521 LEU A CA 1
ATOM 3777 C C . LEU A 1 521 ? 67.50341 15.44578 19.22868 1.000 72.30734 521 LEU A C 1
ATOM 3778 O O . LEU A 1 521 ? 68.66142 15.69705 18.88284 1.000 72.73452 521 LEU A O 1
ATOM 3783 N N . LEU A 1 522 ? 66.88602 14.30486 18.93214 1.000 71.55376 522 LEU A N 1
ATOM 3784 C CA . LEU A 1 522 ? 67.51438 13.22672 18.17067 1.000 71.11775 522 LEU A CA 1
ATOM 3785 C C . LEU A 1 522 ? 66.82113 13.15142 16.81503 1.000 70.27687 522 LEU A C 1
ATOM 3786 O O . LEU A 1 522 ? 65.71899 12.60757 16.69811 1.000 71.82607 522 LEU A O 1
ATOM 3791 N N . SER A 1 523 ? 67.47386 13.70312 15.79448 1.000 70.99654 523 SER A N 1
ATOM 3792 C CA . SER A 1 523 ? 66.90362 13.80400 14.45903 1.000 73.50740 523 SER A CA 1
ATOM 3793 C C . SER A 1 523 ? 67.19001 12.58994 13.58512 1.000 80.07533 523 SER A C 1
ATOM 3794 O O . SER A 1 523 ? 66.62849 12.49527 12.48734 1.000 83.02786 523 SER A O 1
ATOM 3797 N N . TRP A 1 524 ? 68.02945 11.66259 14.04805 1.000 84.48614 524 TRP A N 1
ATOM 3798 C CA . TRP A 1 524 ? 68.48912 10.50822 13.26208 1.000 84.78234 524 TRP A CA 1
ATOM 3799 C C . TRP A 1 524 ? 69.08756 11.05305 11.96481 1.000 85.48688 524 TRP A C 1
ATOM 3800 O O . TRP A 1 524 ? 69.93157 11.95817 12.01834 1.000 86.90016 524 TRP A O 1
ATOM 3811 N N . LEU A 1 525 ? 68.68309 10.54942 10.79931 1.000 86.00257 525 LEU A N 1
ATOM 3812 C CA . LEU A 1 525 ? 69.14435 11.03812 9.50146 1.000 87.47234 525 LEU A CA 1
ATOM 3813 C C . LEU A 1 525 ? 67.89961 11.36066 8.68527 1.000 88.19676 525 LEU A C 1
ATOM 3814 O O . LEU A 1 525 ? 67.34154 10.48664 8.00716 1.000 89.37857 525 LEU A O 1
ATOM 3819 N N . PRO A 1 526 ? 67.43882 12.61210 8.72017 1.000 87.09198 526 PRO A N 1
ATOM 3820 C CA . PRO A 1 526 ? 66.09666 12.94213 8.22471 1.000 89.42696 526 PRO A CA 1
ATOM 3821 C C . PRO A 1 526 ? 65.96834 13.05664 6.71314 1.000 96.00663 526 PRO A C 1
ATOM 3822 O O . PRO A 1 526 ? 64.91241 13.48395 6.23864 1.000 103.14638 526 PRO A O 1
ATOM 3826 N N . GLY A 1 527 ? 66.98522 12.69754 5.93934 1.000 99.35168 527 GLY A N 1
ATOM 3827 C CA . GLY A 1 527 ? 66.86532 12.78450 4.49868 1.000 104.94417 527 GLY A CA 1
ATOM 3828 C C . GLY A 1 527 ? 66.98618 14.21097 3.98973 1.000 110.38531 527 GLY A C 1
ATOM 3829 O O . GLY A 1 527 ? 67.58304 15.08789 4.62401 1.000 108.97301 527 GLY A O 1
ATOM 3830 N N . GLN A 1 528 ? 66.39771 14.44059 2.81283 1.000 116.62263 528 GLN A N 1
ATOM 3831 C CA . GLN A 1 528 ? 66.52670 15.74632 2.17435 1.000 119.98150 528 GLN A CA 1
ATOM 3832 C C . GLN A 1 528 ? 65.76369 16.82017 2.94128 1.000 123.15767 528 GLN A C 1
ATOM 3833 O O . GLN A 1 528 ? 66.25409 17.94358 3.09086 1.000 124.31776 528 GLN A O 1
ATOM 3839 N N . GLU A 1 529 ? 64.57599 16.49448 3.45100 1.000 114.80541 529 GLU A N 1
ATOM 3840 C CA . GLU A 1 529 ? 63.77997 17.46099 4.19857 1.000 110.95500 529 GLU A CA 1
ATOM 3841 C C . GLU A 1 529 ? 64.26703 17.55770 5.63933 1.000 113.21375 529 GLU A C 1
ATOM 3842 O O . GLU A 1 529 ? 63.47986 17.40018 6.57626 1.000 112.52490 529 GLU A O 1
ATOM 3848 N N . GLY A 1 530 ? 65.55693 17.82673 5.82699 1.000 115.04607 530 GLY A N 1
ATOM 3849 C CA . GLY A 1 530 ? 66.15753 17.78733 7.14664 1.000 114.03472 530 GLY A CA 1
ATOM 3850 C C . GLY A 1 530 ? 65.87235 18.98669 8.02629 1.000 117.87728 530 GLY A C 1
ATOM 3851 O O . GLY A 1 530 ? 65.21440 18.85771 9.06340 1.000 121.38928 530 GLY A O 1
ATOM 3852 N N . GLY A 1 531 ? 66.37036 20.15945 7.62510 1.000 109.92342 531 GLY A N 1
ATOM 3853 C CA . GLY A 1 531 ? 66.21114 21.34867 8.44552 1.000 113.57185 531 GLY A CA 1
ATOM 3854 C C . GLY A 1 531 ? 64.76865 21.77063 8.64094 1.000 117.65762 531 GLY A C 1
ATOM 3855 O O . GLY A 1 531 ? 64.43147 22.37324 9.66400 1.000 122.30314 531 GLY A O 1
ATOM 3856 N N . ASN A 1 532 ? 63.89984 21.47060 7.67203 1.000 120.01031 532 ASN A N 1
ATOM 3857 C CA . ASN A 1 532 ? 62.48816 21.80887 7.82597 1.000 123.66658 532 ASN A CA 1
ATOM 3858 C C . ASN A 1 532 ? 61.84989 21.00779 8.95286 1.000 135.91309 532 ASN A C 1
ATOM 3859 O O . ASN A 1 532 ? 60.99354 21.52334 9.68062 1.000 144.84371 532 ASN A O 1
ATOM 3864 N N . CYS A 1 533 ? 62.25105 19.74460 9.11069 1.000 136.16823 533 CYS A N 1
ATOM 3865 C CA . CYS A 1 533 ? 61.70374 18.92885 10.18888 1.000 133.14793 533 CYS A CA 1
ATOM 3866 C C . CYS A 1 533 ? 62.24283 19.37070 11.54274 1.000 136.24911 533 CYS A C 1
ATOM 3867 O O . CYS A 1 533 ? 61.51642 19.34828 12.54292 1.000 143.99954 533 CYS A O 1
ATOM 3870 N N . VAL A 1 534 ? 63.51499 19.76921 11.59748 1.000 127.99353 534 VAL A N 1
ATOM 3871 C CA . VAL A 1 534 ? 64.05888 20.32100 12.83340 1.000 122.51742 534 VAL A CA 1
ATOM 3872 C C . VAL A 1 534 ? 63.40639 21.66208 13.14461 1.000 131.17649 534 VAL A C 1
ATOM 3873 O O . VAL A 1 534 ? 63.14911 21.98733 14.30951 1.000 130.60132 534 VAL A O 1
ATOM 3877 N N . ALA A 1 535 ? 63.11017 22.45190 12.10921 1.000 136.30981 535 ALA A N 1
ATOM 3878 C CA . ALA A 1 535 ? 62.48025 23.75205 12.31928 1.000 140.85869 535 ALA A CA 1
ATOM 3879 C C . ALA A 1 535 ? 61.08974 23.60015 12.92359 1.000 158.00494 535 ALA A C 1
ATOM 3880 O O . ALA A 1 535 ? 60.73270 24.30671 13.87310 1.000 154.60358 535 ALA A O 1
ATOM 3882 N N . ASP A 1 536 ? 60.28815 22.67810 12.38417 1.000 209.94737 536 ASP A N 1
ATOM 3883 C CA . ASP A 1 536 ? 58.93543 22.48459 12.89822 1.000 210.17394 536 ASP A CA 1
ATOM 3884 C C . ASP A 1 536 ? 58.95319 21.97842 14.33585 1.000 207.91541 536 ASP A C 1
ATOM 3885 O O . ASP A 1 536 ? 58.08348 22.34043 15.13713 1.000 209.11569 536 ASP A O 1
ATOM 3890 N N . ILE A 1 537 ? 59.93378 21.14187 14.68214 1.000 157.57556 537 ILE A N 1
ATOM 3891 C CA . ILE A 1 537 ? 60.05441 20.67660 16.06035 1.000 142.14893 537 ILE A CA 1
ATOM 3892 C C . ILE A 1 537 ? 60.44444 21.82823 16.97919 1.000 137.55228 537 ILE A C 1
ATOM 3893 O O . ILE A 1 537 ? 59.95650 21.93059 18.11150 1.000 132.01145 537 ILE A O 1
ATOM 3898 N N . LEU A 1 538 ? 61.31545 22.72120 16.50428 1.000 133.71846 538 LEU A N 1
ATOM 3899 C CA . LEU A 1 538 ? 61.76647 23.83555 17.33106 1.000 123.96064 538 LEU A CA 1
ATOM 3900 C C . LEU A 1 538 ? 60.71032 24.93136 17.43123 1.000 127.25701 538 LEU A C 1
ATOM 3901 O O . LEU A 1 538 ? 60.48011 25.47423 18.51794 1.000 121.42878 538 LEU A O 1
ATOM 3906 N N . THR A 1 539 ? 60.06271 25.27330 16.31312 1.000 130.72626 539 THR A N 1
ATOM 3907 C CA . THR A 1 539 ? 59.03798 26.31345 16.34397 1.000 131.02409 539 THR A CA 1
ATOM 3908 C C . THR A 1 539 ? 57.85845 25.91694 17.22020 1.000 136.25733 539 THR A C 1
ATOM 3909 O O . THR A 1 539 ? 57.25540 26.77521 17.87461 1.000 133.76536 539 THR A O 1
ATOM 3913 N N . GLY A 1 540 ? 57.51482 24.63446 17.24675 1.000 139.29124 540 GLY A N 1
ATOM 3914 C CA . GLY A 1 540 ? 56.40163 24.15815 18.03512 1.000 139.00940 540 GLY A CA 1
ATOM 3915 C C . GLY A 1 540 ? 55.12995 23.88128 17.26947 1.000 144.19774 540 GLY A C 1
ATOM 3916 O O . GLY A 1 540 ? 54.10668 23.58521 17.89673 1.000 143.50262 540 GLY A O 1
ATOM 3917 N N . LYS A 1 541 ? 55.15335 23.97645 15.93904 1.000 146.01934 541 LYS A N 1
ATOM 3918 C CA . LYS A 1 541 ? 53.97139 23.62766 15.15933 1.000 148.55237 541 LYS A CA 1
ATOM 3919 C C . LYS A 1 541 ? 53.68662 22.13442 15.25191 1.000 149.53890 541 LYS A C 1
ATOM 3920 O O . LYS A 1 541 ? 52.53724 21.71941 15.44225 1.000 147.70539 541 LYS A O 1
ATOM 3926 N N . GLU A 1 542 ? 54.72336 21.31431 15.12628 1.000 151.38491 542 GLU A N 1
ATOM 3927 C CA . GLU A 1 542 ? 54.61039 19.87196 15.26814 1.000 146.64958 542 GLU A CA 1
ATOM 3928 C C . GLU A 1 542 ? 55.16666 19.42270 16.61396 1.000 141.69813 542 GLU A C 1
ATOM 3929 O O . GLU A 1 542 ? 55.97279 20.11193 17.24639 1.000 140.03120 542 GLU A O 1
ATOM 3935 N N . ASN A 1 543 ? 54.72598 18.24679 17.03930 1.000 132.10397 543 ASN A N 1
ATOM 3936 C CA . ASN A 1 543 ? 55.07719 17.70826 18.34903 1.000 120.72347 543 ASN A CA 1
ATOM 3937 C C . ASN A 1 543 ? 55.87078 16.42475 18.17481 1.000 116.51998 543 ASN A C 1
ATOM 3938 O O . ASN A 1 543 ? 55.31659 15.42399 17.68153 1.000 117.67908 543 ASN A O 1
ATOM 3943 N N . PRO A 1 544 ? 57.15621 16.39070 18.55236 1.000 107.84634 544 PRO A N 1
ATOM 3944 C CA . PRO A 1 544 ? 57.94371 15.16518 18.36891 1.000 103.44470 544 PRO A CA 1
ATOM 3945 C C . PRO A 1 544 ? 57.43917 14.01850 19.22769 1.000 109.28594 544 PRO A C 1
ATOM 3946 O O . PRO A 1 544 ? 57.79837 13.90107 20.40207 1.000 109.18603 544 PRO A O 1
ATOM 3950 N N . SER A 1 545 ? 56.59251 13.17350 18.64799 1.000 129.28268 545 SER A N 1
ATOM 3951 C CA . SER A 1 545 ? 56.05725 11.99731 19.32761 1.000 128.13481 545 SER A CA 1
ATOM 3952 C C . SER A 1 545 ? 56.79206 10.72675 18.91755 1.000 123.65219 545 SER A C 1
ATOM 3953 O O . SER A 1 545 ? 56.17240 9.68376 18.69874 1.000 122.55349 545 SER A O 1
ATOM 3956 N N . GLY A 1 546 ? 58.11436 10.78804 18.80449 1.000 104.87437 546 GLY A N 1
ATOM 3957 C CA . GLY A 1 546 ? 58.91470 9.63523 18.45144 1.000 94.87242 546 GLY A CA 1
ATOM 3958 C C . GLY A 1 546 ? 59.48074 8.94004 19.67601 1.000 87.27613 546 GLY A C 1
ATOM 3959 O O . GLY A 1 546 ? 59.78832 9.57374 20.68273 1.000 86.41177 546 GLY A O 1
ATOM 3960 N N . ARG A 1 547 ? 59.61529 7.62009 19.57763 1.000 81.85582 547 ARG A N 1
ATOM 3961 C CA . ARG A 1 547 ? 60.12474 6.79445 20.65987 1.000 77.67544 547 ARG A CA 1
ATOM 3962 C C . ARG A 1 547 ? 61.32478 5.99641 20.16574 1.000 73.10279 547 ARG A C 1
ATOM 3963 O O . ARG A 1 547 ? 61.51153 5.79660 18.96277 1.000 73.68500 547 ARG A O 1
ATOM 3971 N N . LEU A 1 548 ? 62.14288 5.54434 21.10786 1.000 71.34497 548 LEU A N 1
ATOM 3972 C CA . LEU A 1 548 ? 63.39803 4.89246 20.74969 1.000 71.32755 548 LEU A CA 1
ATOM 3973 C C . LEU A 1 548 ? 63.14784 3.46071 20.29024 1.000 72.37046 548 LEU A C 1
ATOM 3974 O O . LEU A 1 548 ? 62.45777 2.70515 20.98160 1.000 75.78108 548 LEU A O 1
ATOM 3979 N N . PRO A 1 549 ? 63.68551 3.05655 19.14027 1.000 70.82452 549 PRO A N 1
ATOM 3980 C CA . PRO A 1 549 ? 63.67087 1.64271 18.74850 1.000 70.07637 549 PRO A CA 1
ATOM 3981 C C . PRO A 1 549 ? 64.82796 0.83426 19.31318 1.000 71.19054 549 PRO A C 1
ATOM 3982 O O . PRO A 1 549 ? 64.90739 -0.37054 19.04771 1.000 71.31064 549 PRO A O 1
ATOM 3986 N N . MET A 1 550 ? 65.71714 1.47076 20.07179 1.000 72.09205 550 MET A N 1
ATOM 3987 C CA . MET A 1 550 ? 66.88852 0.81653 20.63068 1.000 73.32895 550 MET A CA 1
ATOM 3988 C C . MET A 1 550 ? 67.17039 1.42608 21.99494 1.000 74.66566 550 MET A C 1
ATOM 3989 O O . MET A 1 550 ? 66.65976 2.49681 22.33329 1.000 75.33954 550 MET A O 1
ATOM 3994 N N . THR A 1 551 ? 67.99151 0.73694 22.77980 1.000 77.68429 551 THR A N 1
ATOM 3995 C CA . THR A 1 551 ? 68.31844 1.17963 24.12850 1.000 81.04776 551 THR A CA 1
ATOM 3996 C C . THR A 1 551 ? 69.72636 1.75919 24.14762 1.000 83.56810 551 THR A C 1
ATOM 3997 O O . THR A 1 551 ? 70.69514 1.06364 23.82302 1.000 86.30567 551 THR A O 1
ATOM 4001 N N . TRP A 1 552 ? 69.83188 3.02579 24.52908 1.000 86.30085 552 TRP A N 1
ATOM 4002 C CA . TRP A 1 552 ? 71.12740 3.68075 24.63523 1.000 90.07500 552 TRP A CA 1
ATOM 4003 C C . TRP A 1 552 ? 71.73383 3.38820 26.00158 1.000 98.20927 552 TRP A C 1
ATOM 4004 O O . TRP A 1 552 ? 71.17284 3.81224 27.01834 1.000 101.53185 552 TRP A O 1
ATOM 4015 N N . PRO A 1 553 ? 72.85190 2.67583 26.07768 1.000 97.86799 553 PRO A N 1
ATOM 4016 C CA . PRO A 1 553 ? 73.48147 2.41973 27.37494 1.000 102.59333 553 PRO A CA 1
ATOM 4017 C C . PRO A 1 553 ? 74.23838 3.64524 27.87326 1.000 107.98110 553 PRO A C 1
ATOM 4018 O O . PRO A 1 553 ? 74.41282 4.63970 27.16748 1.000 114.31176 553 PRO A O 1
ATOM 4022 N N . VAL A 1 554 ? 74.68404 3.55387 29.12562 1.000 113.98962 554 VAL A N 1
ATOM 4023 C CA . VAL A 1 554 ? 75.46933 4.61037 29.75498 1.000 115.54500 554 VAL A CA 1
ATOM 4024 C C . VAL A 1 554 ? 76.78756 4.76282 29.00772 1.000 117.25552 554 VAL A C 1
ATOM 4025 O O . VAL A 1 554 ? 77.03723 5.79050 28.36733 1.000 117.32060 554 VAL A O 1
ATOM 4029 N N . SER A 1 555 ? 77.63674 3.74155 29.08473 1.000 116.71116 555 SER A N 1
ATOM 4030 C CA . SER A 1 555 ? 78.88533 3.68286 28.33997 1.000 122.09963 555 SER A CA 1
ATOM 4031 C C . SER A 1 555 ? 78.92301 2.37100 27.56479 1.000 119.11246 555 SER A C 1
ATOM 4032 O O . SER A 1 555 ? 78.00560 1.54934 27.65052 1.000 115.55498 555 SER A O 1
ATOM 4035 N N . TYR A 1 556 ? 79.99722 2.16886 26.79889 1.000 117.22796 556 TYR A N 1
ATOM 4036 C CA . TYR A 1 556 ? 80.07230 0.98789 25.94637 1.000 117.91119 556 TYR A CA 1
ATOM 4037 C C . TYR A 1 556 ? 80.23141 -0.30141 26.73900 1.000 115.15052 556 TYR A C 1
ATOM 4038 O O . TYR A 1 556 ? 79.89184 -1.37358 26.22745 1.000 115.91314 556 TYR A O 1
ATOM 4047 N N . ASN A 1 557 ? 80.73307 -0.22421 27.96945 1.000 113.82788 557 ASN A N 1
ATOM 4048 C CA . ASN A 1 557 ? 81.00198 -1.41558 28.76212 1.000 112.73675 557 ASN A CA 1
ATOM 4049 C C . ASN A 1 557 ? 79.73812 -2.07264 29.30466 1.000 117.39663 557 ASN A C 1
ATOM 4050 O O . ASN A 1 557 ? 79.82965 -3.15125 29.90101 1.000 117.90494 557 ASN A O 1
ATOM 4055 N N . ASP A 1 558 ? 78.56815 -1.45838 29.11234 1.000 123.97694 558 ASP A N 1
ATOM 4056 C CA . ASP A 1 558 ? 77.31926 -2.06840 29.55516 1.000 121.75293 558 ASP A CA 1
ATOM 4057 C C . ASP A 1 558 ? 76.83854 -3.15090 28.59825 1.000 122.62730 558 ASP A C 1
ATOM 4058 O O . ASP A 1 558 ? 76.15246 -4.08708 29.02392 1.000 129.53942 558 ASP A O 1
ATOM 4063 N N . VAL A 1 559 ? 77.18640 -3.04021 27.31952 1.000 137.38914 559 VAL A N 1
ATOM 4064 C CA . VAL A 1 559 ? 76.63457 -3.88468 26.26171 1.000 139.67501 559 VAL A CA 1
ATOM 4065 C C . VAL A 1 559 ? 76.97397 -5.35009 26.50943 1.000 147.43130 559 VAL A C 1
ATOM 4066 O O . VAL A 1 559 ? 78.15597 -5.70348 26.63165 1.000 144.84338 559 VAL A O 1
ATOM 4070 N N . PRO A 1 560 ? 75.97380 -6.23349 26.58692 1.000 159.01172 560 PRO A N 1
ATOM 4071 C CA . PRO A 1 560 ? 76.28361 -7.65796 26.78561 1.000 163.27316 560 PRO A CA 1
ATOM 4072 C C . PRO A 1 560 ? 76.89797 -8.30561 25.55953 1.000 160.27280 560 PRO A C 1
ATOM 4073 O O . PRO A 1 560 ? 77.84376 -9.09266 25.68838 1.000 162.57119 560 PRO A O 1
ATOM 4077 N N . SER A 1 561 ? 76.38773 -7.99394 24.36837 1.000 137.72320 561 SER A N 1
ATOM 4078 C CA . SER A 1 561 ? 76.92528 -8.54589 23.13259 1.000 133.19316 561 SER A CA 1
ATOM 4079 C C . SER A 1 561 ? 78.25124 -7.91676 22.72808 1.000 132.44310 561 SER A C 1
ATOM 4080 O O . SER A 1 561 ? 78.76288 -8.24526 21.65177 1.000 133.37154 561 SER A O 1
ATOM 4083 N N . LYS A 1 562 ? 78.80977 -7.02034 23.54630 1.000 130.77958 562 LYS A N 1
ATOM 4084 C CA . LYS A 1 562 ? 80.13497 -6.48211 23.25803 1.000 129.72693 562 LYS A CA 1
ATOM 4085 C C . LYS A 1 562 ? 81.17855 -7.59063 23.22912 1.000 134.70734 562 LYS A C 1
ATOM 4086 O O . LYS A 1 562 ? 82.08124 -7.58363 22.38357 1.000 136.44025 562 LYS A O 1
ATOM 4092 N N . ALA A 1 563 ? 81.06857 -8.55657 24.14511 1.000 137.82152 563 ALA A N 1
ATOM 4093 C CA . ALA A 1 563 ? 81.96456 -9.70619 24.12575 1.000 143.14916 563 ALA A CA 1
ATOM 4094 C C . ALA A 1 563 ? 81.80462 -10.53014 22.85648 1.000 151.67543 563 ALA A C 1
ATOM 4095 O O . ALA A 1 563 ? 82.73183 -11.25248 22.47306 1.000 153.48894 563 ALA A O 1
ATOM 4097 N N . ASP A 1 564 ? 80.65238 -10.43406 22.19651 1.000 165.90240 564 ASP A N 1
ATOM 4098 C CA . ASP A 1 564 ? 80.40269 -11.17433 20.96808 1.000 163.65849 564 ASP A CA 1
ATOM 4099 C C . ASP A 1 564 ? 80.33573 -10.22741 19.77513 1.000 162.30290 564 ASP A C 1
ATOM 4100 O O . ASP A 1 564 ? 79.42548 -10.32697 18.94579 1.000 165.93030 564 ASP A O 1
ATOM 4105 N N . PHE A 1 565 ? 81.29724 -9.30260 19.68120 1.000 150.87856 565 PHE A N 1
ATOM 4106 C CA . PHE A 1 565 ? 81.34712 -8.35320 18.57816 1.000 144.72873 565 PHE A CA 1
ATOM 4107 C C . PHE A 1 565 ? 82.76956 -7.83924 18.44960 1.000 147.44543 565 PHE A C 1
ATOM 4108 O O . PHE A 1 565 ? 83.42930 -7.62417 19.47576 1.000 147.81353 565 PHE A O 1
ATOM 4116 N N . PRO A 1 566 ? 83.27444 -7.63815 17.23582 1.000 145.12478 566 PRO A N 1
ATOM 4117 C CA . PRO A 1 566 ? 84.66375 -7.19874 17.07543 1.000 146.97283 566 PRO A CA 1
ATOM 4118 C C . PRO A 1 566 ? 84.85401 -5.74291 17.47131 1.000 145.55857 566 PRO A C 1
ATOM 4119 O O . PRO A 1 566 ? 83.90538 -4.96427 17.58995 1.000 142.81723 566 PRO A O 1
ATOM 4123 N N . ASN A 1 567 ? 86.12074 -5.38472 17.67901 1.000 152.76343 567 ASN A N 1
ATOM 4124 C CA . ASN A 1 567 ? 86.49468 -4.01682 18.00196 1.000 153.87646 567 ASN A CA 1
ATOM 4125 C C . ASN A 1 567 ? 87.11519 -3.38135 16.77080 1.000 160.04334 567 ASN A C 1
ATOM 4126 O O . ASN A 1 567 ? 88.25164 -3.73274 16.40989 1.000 161.34252 567 ASN A O 1
ATOM 4131 N N . PRO A 1 568 ? 86.42228 -2.46650 16.08634 1.000 168.64711 568 PRO A N 1
ATOM 4132 C CA . PRO A 1 568 ? 86.96468 -1.92831 14.83340 1.000 174.89315 568 PRO A CA 1
ATOM 4133 C C . PRO A 1 568 ? 88.11917 -0.95291 15.02256 1.000 172.89470 568 PRO A C 1
ATOM 4134 O O . PRO A 1 568 ? 88.59029 -0.38582 14.03100 1.000 167.51794 568 PRO A O 1
ATOM 4138 N N . GLU A 1 569 ? 88.61678 -0.75728 16.24064 1.000 165.53007 569 GLU A N 1
ATOM 4139 C CA . GLU A 1 569 ? 89.80991 0.05691 16.43767 1.000 163.98396 569 GLU A CA 1
ATOM 4140 C C . GLU A 1 569 ? 91.05829 -0.76470 16.12859 1.000 164.67583 569 GLU A C 1
ATOM 4141 O O . GLU A 1 569 ? 91.92540 -0.33457 15.36872 1.000 166.51975 569 GLU A O 1
ATOM 4147 N N . VAL A 1 591 ? 90.57446 -16.10538 14.37599 1.000 168.32913 591 VAL A N 1
ATOM 4148 C CA . VAL A 1 591 ? 90.36062 -14.86788 15.11495 1.000 154.20416 591 VAL A CA 1
ATOM 4149 C C . VAL A 1 591 ? 88.87451 -14.70446 15.42327 1.000 149.85846 591 VAL A C 1
ATOM 4150 O O . VAL A 1 591 ? 88.04333 -14.64694 14.51714 1.000 153.88367 591 VAL A O 1
ATOM 4154 N N . LYS A 1 592 ? 88.55534 -14.62471 16.71243 1.000 159.25499 592 LYS A N 1
ATOM 4155 C CA . LYS A 1 592 ? 87.17155 -14.64736 17.16523 1.000 160.14992 592 LYS A CA 1
ATOM 4156 C C . LYS A 1 592 ? 86.45720 -13.33824 16.83900 1.000 172.89810 592 LYS A C 1
ATOM 4157 O O . LYS A 1 592 ? 87.07044 -12.26973 16.76092 1.000 174.72151 592 LYS A O 1
ATOM 4163 N N . ASN A 1 593 ? 85.13967 -13.44190 16.64170 1.000 180.36577 593 ASN A N 1
ATOM 4164 C CA . ASN A 1 593 ? 84.24793 -12.31783 16.35501 1.000 177.98262 593 ASN A CA 1
ATOM 4165 C C . ASN A 1 593 ? 84.56936 -11.64026 15.02800 1.000 181.80333 593 ASN A C 1
ATOM 4166 O O . ASN A 1 593 ? 84.18304 -10.48873 14.80503 1.000 183.58438 593 ASN A O 1
ATOM 4171 N N . VAL A 1 594 ? 85.26966 -12.34008 14.13842 1.000 204.46344 594 VAL A N 1
ATOM 4172 C CA . VAL A 1 594 ? 85.51695 -11.86436 12.78237 1.000 203.54692 594 VAL A CA 1
ATOM 4173 C C . VAL A 1 594 ? 85.32190 -13.03606 11.83088 1.000 198.37736 594 VAL A C 1
ATOM 4174 O O . VAL A 1 594 ? 84.44197 -13.00934 10.96287 1.000 192.20997 594 VAL A O 1
ATOM 4178 N N . ASP A 1 595 ? 86.13901 -14.07744 11.99701 1.000 168.66039 595 ASP A N 1
ATOM 4179 C CA . ASP A 1 595 ? 85.98718 -15.28362 11.19261 1.000 155.51896 595 ASP A CA 1
ATOM 4180 C C . ASP A 1 595 ? 84.85194 -16.15619 11.71420 1.000 139.40271 595 ASP A C 1
ATOM 4181 O O . ASP A 1 595 ? 84.05461 -16.67871 10.92722 1.000 128.25095 595 ASP A O 1
ATOM 4186 N N . TYR A 1 596 ? 84.76506 -16.32357 13.03259 1.000 136.37325 596 TYR A N 1
ATOM 4187 C CA . TYR A 1 596 ? 83.65845 -17.02195 13.66717 1.000 128.51616 596 TYR A CA 1
ATOM 4188 C C . TYR A 1 596 ? 83.11987 -16.16743 14.80543 1.000 131.02576 596 TYR A C 1
ATOM 4189 O O . TYR A 1 596 ? 83.86008 -15.40728 15.43543 1.000 139.74928 596 TYR A O 1
ATOM 4198 N N . THR A 1 597 ? 81.82002 -16.29816 15.06215 1.000 124.72364 597 THR A N 1
ATOM 4199 C CA . THR A 1 597 ? 81.14983 -15.52742 16.09868 1.000 129.33636 597 THR A CA 1
ATOM 4200 C C . THR A 1 597 ? 80.19791 -16.43750 16.85910 1.000 124.23144 597 THR A C 1
ATOM 4201 O O . THR A 1 597 ? 79.52162 -17.27879 16.26079 1.000 114.69265 597 THR A O 1
ATOM 4205 N N . GLU A 1 598 ? 80.15516 -16.26628 18.17832 1.000 146.18915 598 GLU A N 1
ATOM 4206 C CA . GLU A 1 598 ? 79.31644 -17.06553 19.05775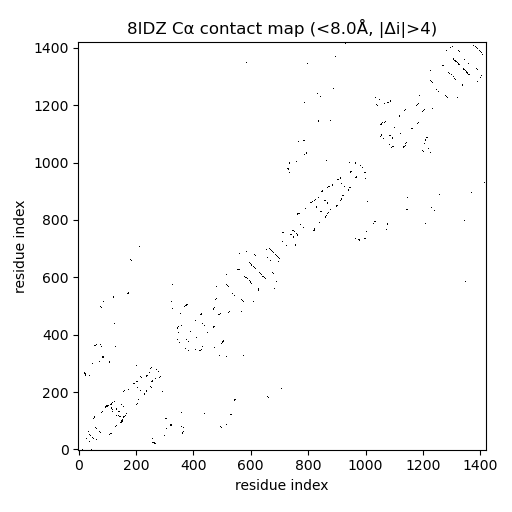 1.000 149.30397 598 GLU A CA 1
ATOM 4207 C C . GLU A 1 598 ? 78.26811 -16.18143 19.71506 1.000 148.19622 598 GLU A C 1
ATOM 4208 O O . GLU A 1 598 ? 78.53106 -15.01614 20.02862 1.000 143.44540 598 GLU A O 1
ATOM 4214 N N . TYR A 1 599 ? 77.08346 -16.74608 19.92822 1.000 125.28225 599 TYR A N 1
ATOM 4215 C CA . TYR A 1 599 ? 75.96878 -16.05272 20.56943 1.000 118.57968 599 TYR A CA 1
ATOM 4216 C C . TYR A 1 599 ? 75.69730 -16.74179 21.90212 1.000 122.74489 599 TYR A C 1
ATOM 4217 O O . TYR A 1 599 ? 74.99852 -17.75797 21.95543 1.000 120.28448 599 TYR A O 1
ATOM 4226 N N . ASN A 1 600 ? 76.26337 -16.18714 22.97328 1.000 128.01859 600 ASN A N 1
ATOM 4227 C CA . ASN A 1 600 ? 76.10386 -16.71090 24.32232 1.000 128.69873 600 ASN A CA 1
ATOM 4228 C C . ASN A 1 600 ? 75.08489 -15.92603 25.13445 1.000 124.72607 600 ASN A C 1
ATOM 4229 O O . ASN A 1 600 ? 74.78472 -16.31146 26.26857 1.000 125.93093 600 ASN A O 1
ATOM 4234 N N . ASP A 1 601 ? 74.55630 -14.83503 24.58373 1.000 113.31033 601 ASP A N 1
ATOM 4235 C CA . ASP A 1 601 ? 73.56323 -14.00705 25.25066 1.000 101.88997 601 ASP A CA 1
ATOM 4236 C C . ASP A 1 601 ? 72.14347 -14.54197 25.11164 1.000 93.26220 601 ASP A C 1
ATOM 4237 O O . ASP A 1 601 ? 71.22738 -13.97808 25.71522 1.000 91.75868 601 ASP A O 1
ATOM 4242 N N . GLY A 1 602 ? 71.93254 -15.60013 24.33558 1.000 92.86081 602 GLY A N 1
ATOM 4243 C CA . GLY A 1 602 ? 70.62204 -16.22555 24.31821 1.000 91.54890 602 GLY A CA 1
ATOM 4244 C C . GLY A 1 602 ? 69.57739 -15.32660 23.69130 1.000 89.02063 602 GLY A C 1
ATOM 4245 O O . GLY A 1 602 ? 69.86213 -14.52933 22.79046 1.000 87.15934 602 GLY A O 1
ATOM 4246 N N . VAL A 1 603 ? 68.34274 -15.45590 24.18221 1.000 89.13243 603 VAL A N 1
ATOM 4247 C CA . VAL A 1 603 ? 67.23010 -14.66436 23.66285 1.000 86.99613 603 VAL A CA 1
ATOM 4248 C C . VAL A 1 603 ? 67.45256 -13.18019 23.93079 1.000 86.11332 603 VAL A C 1
ATOM 4249 O O . VAL A 1 603 ? 67.10730 -12.32643 23.10470 1.000 85.39079 603 VAL A O 1
ATOM 4253 N N . TYR A 1 604 ? 68.04386 -12.84971 25.07682 1.000 87.79676 604 TYR A N 1
ATOM 4254 C CA . TYR A 1 604 ? 68.22392 -11.45307 25.45307 1.000 90.41778 604 TYR A CA 1
ATOM 4255 C C . TYR A 1 604 ? 69.21996 -10.76972 24.52441 1.000 88.33177 604 TYR A C 1
ATOM 4256 O O . TYR A 1 604 ? 70.33677 -11.25598 24.32527 1.000 89.57072 604 TYR A O 1
ATOM 4265 N N . VAL A 1 605 ? 68.80873 -9.63865 23.95016 1.000 88.04630 605 VAL A N 1
ATOM 4266 C CA . VAL A 1 605 ? 69.65975 -8.89365 23.02847 1.000 87.90201 605 VAL A CA 1
ATOM 4267 C C . VAL A 1 605 ? 69.87838 -7.48235 23.55321 1.000 99.16175 605 VAL A C 1
ATOM 4268 O O . VAL A 1 605 ? 70.54176 -7.27933 24.57608 1.000 112.11775 605 VAL A O 1
ATOM 4272 N N . GLY A 1 606 ? 69.30712 -6.50153 22.85192 1.000 98.58311 606 GLY A N 1
ATOM 4273 C CA . GLY A 1 606 ? 69.61003 -5.11215 23.15004 1.000 102.67589 606 GLY A CA 1
ATOM 4274 C C . GLY A 1 606 ? 69.06717 -4.66604 24.49330 1.000 104.48425 606 GLY A C 1
ATOM 4275 O O . GLY A 1 606 ? 69.80435 -4.12828 25.32418 1.000 105.64949 606 GLY A O 1
ATOM 4276 N N . TYR A 1 607 ? 67.76909 -4.87930 24.72668 1.000 124.41276 607 TYR A N 1
ATOM 4277 C CA . TYR A 1 607 ? 67.13992 -4.43311 25.96056 1.000 124.23801 607 TYR A CA 1
ATOM 4278 C C . TYR A 1 607 ? 66.60829 -5.55541 26.84003 1.000 127.43495 607 TYR A C 1
ATOM 4279 O O . TYR A 1 607 ? 66.38542 -5.31544 28.03122 1.000 125.60354 607 TYR A O 1
ATOM 4288 N N . ARG A 1 608 ? 66.39889 -6.76235 26.30467 1.000 117.17936 608 ARG A N 1
ATOM 4289 C CA . ARG A 1 608 ? 65.92301 -7.85847 27.14547 1.000 114.64129 608 ARG A CA 1
ATOM 4290 C C . ARG A 1 608 ? 66.88260 -8.12282 28.29803 1.000 117.88842 608 ARG A C 1
ATOM 4291 O O . ARG A 1 608 ? 66.45192 -8.35965 29.43272 1.000 120.01191 608 ARG A O 1
ATOM 4299 N N . TYR A 1 609 ? 68.18943 -8.08443 28.02453 1.000 125.21587 609 TYR A N 1
ATOM 4300 C CA . TYR A 1 609 ? 69.17328 -8.25409 29.08777 1.000 132.27613 609 TYR A CA 1
ATOM 4301 C C . TYR A 1 609 ? 69.08912 -7.11814 30.09893 1.000 135.99040 609 TYR A C 1
ATOM 4302 O O . TYR A 1 609 ? 69.17036 -7.34949 31.31022 1.000 140.00625 609 TYR A O 1
ATOM 4311 N N . TYR A 1 610 ? 68.89537 -5.88595 29.62178 1.000 130.07614 610 TYR A N 1
ATOM 4312 C CA . TYR A 1 610 ? 68.86348 -4.73817 30.52262 1.000 127.94589 610 TYR A CA 1
ATOM 4313 C C . TYR A 1 610 ? 67.72615 -4.82879 31.52929 1.000 128.64364 610 TYR A C 1
ATOM 4314 O O . TYR A 1 610 ? 67.86522 -4.35188 32.65808 1.000 131.11256 610 TYR A O 1
ATOM 4323 N N . GLN A 1 611 ? 66.60144 -5.43309 31.15202 1.000 125.59068 611 GLN A N 1
ATOM 4324 C CA . GLN A 1 611 ? 65.44259 -5.42998 32.03777 1.000 123.47428 611 GLN A CA 1
ATOM 4325 C C . GLN A 1 611 ? 65.51802 -6.55293 33.06299 1.000 127.54401 611 GLN A C 1
ATOM 4326 O O . GLN A 1 611 ? 65.25865 -6.33554 34.25144 1.000 129.96580 611 GLN A O 1
ATOM 4332 N N . THR A 1 612 ? 65.86228 -7.76353 32.62025 1.000 125.65086 612 THR A N 1
ATOM 4333 C CA . THR A 1 612 ? 66.01214 -8.87246 33.55360 1.000 128.11694 612 THR A CA 1
ATOM 4334 C C . THR A 1 612 ? 67.13161 -8.62569 34.55441 1.000 139.48117 612 THR A C 1
ATOM 4335 O O . THR A 1 612 ? 67.12484 -9.21658 35.63890 1.000 142.87975 612 THR A O 1
ATOM 4339 N N . LYS A 1 613 ? 68.08132 -7.75368 34.23173 1.000 136.12677 613 LYS A N 1
ATOM 4340 C CA . LYS A 1 613 ? 69.20445 -7.49995 35.11711 1.000 143.67448 613 LYS A CA 1
ATOM 4341 C C . LYS A 1 613 ? 69.32984 -6.03397 35.51387 1.000 141.45556 613 LYS A C 1
ATOM 4342 O O . LYS A 1 613 ? 70.27424 -5.68029 36.23053 1.000 141.11273 613 LYS A O 1
ATOM 4348 N N . ASN A 1 614 ? 68.40622 -5.17700 35.06725 1.000 137.48771 614 ASN A N 1
ATOM 4349 C CA . ASN A 1 614 ? 68.26026 -3.80750 35.56984 1.000 137.07863 614 ASN A CA 1
ATOM 4350 C C . ASN A 1 614 ? 69.54909 -3.00160 35.39446 1.000 148.48916 614 ASN A C 1
ATOM 4351 O O . ASN A 1 614 ? 70.02724 -2.33558 36.31462 1.000 150.02476 614 ASN A O 1
ATOM 4356 N N . VAL A 1 615 ? 70.10497 -3.06391 34.18808 1.000 166.56068 615 VAL A N 1
ATOM 4357 C CA . VAL A 1 615 ? 71.36896 -2.41313 33.85227 1.000 164.56693 615 VAL A CA 1
ATOM 4358 C C . VAL A 1 615 ? 71.13168 -0.92263 33.63718 1.000 156.78091 615 VAL A C 1
ATOM 4359 O O . VAL A 1 615 ? 70.12998 -0.54256 33.01340 1.000 154.11886 615 VAL A O 1
ATOM 4363 N N . PRO A 1 616 ? 72.00462 -0.04779 34.14047 1.000 157.49570 616 PRO A N 1
ATOM 4364 C CA . PRO A 1 616 ? 71.84623 1.38633 33.86861 1.000 156.00957 616 PRO A CA 1
ATOM 4365 C C . PRO A 1 616 ? 71.99264 1.69077 32.38555 1.000 147.81461 616 PRO A C 1
ATOM 4366 O O . PRO A 1 616 ? 72.90215 1.19637 31.71540 1.000 149.09533 616 PRO A O 1
ATOM 4370 N N . VAL A 1 617 ? 71.08082 2.51827 31.87757 1.000 132.70987 617 VAL A N 1
ATOM 4371 C CA . VAL A 1 617 ? 71.07548 2.92031 30.47799 1.000 119.80995 617 VAL A CA 1
ATOM 4372 C C . VAL A 1 617 ? 70.73190 4.39905 30.38908 1.000 113.83386 617 VAL A C 1
ATOM 4373 O O . VAL A 1 617 ? 69.97477 4.93260 31.20564 1.000 116.84686 617 VAL A O 1
ATOM 4377 N N . SER A 1 618 ? 71.30258 5.06298 29.38282 1.000 105.76432 618 SER A N 1
ATOM 4378 C CA . SER A 1 618 ? 71.02277 6.47967 29.17997 1.000 101.44910 618 SER A CA 1
ATOM 4379 C C . SER A 1 618 ? 69.55786 6.70322 28.83322 1.000 96.67266 618 SER A C 1
ATOM 4380 O O . SER A 1 618 ? 68.90127 7.58764 29.39573 1.000 96.15910 618 SER A O 1
ATOM 4383 N N . PHE A 1 619 ? 69.02922 5.91146 27.90349 1.000 90.76291 619 PHE A N 1
ATOM 4384 C CA . PHE A 1 619 ? 67.64125 6.04210 27.48068 1.000 85.45359 619 PHE A CA 1
ATOM 4385 C C . PHE A 1 619 ? 67.08100 4.67167 27.12173 1.000 83.27237 619 PHE A C 1
ATOM 4386 O O . PHE A 1 619 ? 67.60265 3.99873 26.22093 1.000 82.74570 619 PHE A O 1
ATOM 4394 N N . PRO A 1 620 ? 66.02708 4.22544 27.79589 1.000 84.69764 620 PRO A N 1
ATOM 4395 C CA . PRO A 1 620 ? 65.49975 2.87945 27.54592 1.000 84.12597 620 PRO A CA 1
ATOM 4396 C C . PRO A 1 620 ? 64.77125 2.79708 26.20950 1.000 79.89621 620 PRO A C 1
ATOM 4397 O O . PRO A 1 620 ? 64.56034 3.78930 25.50383 1.000 77.05809 620 PRO A O 1
ATOM 4401 N N . PHE A 1 621 ? 64.37749 1.56867 25.87932 1.000 81.22122 621 PHE A N 1
ATOM 4402 C CA . PHE A 1 621 ? 63.65393 1.30122 24.64874 1.000 77.92518 621 PHE A CA 1
ATOM 4403 C C . PHE A 1 621 ? 62.26853 1.93149 24.70709 1.000 78.52726 621 PHE A C 1
ATOM 4404 O O . PHE A 1 621 ? 61.53364 1.75620 25.68380 1.000 85.54195 621 PHE A O 1
ATOM 4412 N N . GLY A 1 622 ? 61.91910 2.68200 23.66608 1.000 76.19383 622 GLY A N 1
ATOM 4413 C CA . GLY A 1 622 ? 60.62495 3.32124 23.60075 1.000 80.00538 622 GLY A CA 1
ATOM 4414 C C . GLY A 1 622 ? 60.50672 4.61165 24.37621 1.000 80.40597 622 GLY A C 1
ATOM 4415 O O . GLY A 1 622 ? 59.42731 5.21500 24.37181 1.000 80.02846 622 GLY A O 1
ATOM 4416 N N . TYR A 1 623 ? 61.57009 5.04638 25.05064 1.000 77.90433 623 TYR A N 1
ATOM 4417 C CA . TYR A 1 623 ? 61.55488 6.33103 25.73697 1.000 76.51753 623 TYR A CA 1
ATOM 4418 C C . TYR A 1 623 ? 61.33299 7.45696 24.73628 1.000 76.10411 623 TYR A C 1
ATOM 4419 O O . TYR A 1 623 ? 61.94637 7.48518 23.66543 1.000 78.01288 623 TYR A O 1
ATOM 4428 N N . GLY A 1 624 ? 60.45842 8.38769 25.09508 1.000 78.15923 624 GLY A N 1
ATOM 4429 C CA . GLY A 1 624 ? 60.20722 9.54920 24.26743 1.000 83.11837 624 GLY A CA 1
ATOM 4430 C C . GLY A 1 624 ? 59.28326 10.50803 24.97842 1.000 88.48907 624 GLY A C 1
ATOM 4431 O O . GLY A 1 624 ? 58.50564 10.11825 25.85563 1.000 91.66079 624 GLY A O 1
ATOM 4432 N N . MET A 1 625 ? 59.37663 11.77390 24.58457 1.000 93.64194 625 MET A N 1
ATOM 4433 C CA . MET A 1 625 ? 58.65230 12.84459 25.25028 1.000 107.69697 625 MET A CA 1
ATOM 4434 C C . MET A 1 625 ? 57.94092 13.72502 24.23642 1.000 115.97342 625 MET A C 1
ATOM 4435 O O . MET A 1 625 ? 58.37505 13.86816 23.09017 1.000 109.99518 625 MET A O 1
ATOM 4440 N N . SER A 1 626 ? 56.84257 14.31837 24.69261 1.000 140.94710 626 SER A N 1
ATOM 4441 C CA . SER A 1 626 ? 56.03529 15.24049 23.91582 1.000 146.48854 626 SER A CA 1
ATOM 4442 C C . SER A 1 626 ? 55.70606 16.43161 24.80377 1.000 149.99153 626 SER A C 1
ATOM 4443 O O . SER A 1 626 ? 55.79736 16.35355 26.03130 1.000 153.13495 626 SER A O 1
ATOM 4446 N N . TYR A 1 627 ? 55.33459 17.54810 24.17190 1.000 129.53277 627 TYR A N 1
ATOM 4447 C CA . TYR A 1 627 ? 55.08514 18.76866 24.93430 1.000 127.09996 627 TYR A CA 1
ATOM 4448 C C . TYR A 1 627 ? 53.89227 18.60477 25.86725 1.000 130.08928 627 TYR A C 1
ATOM 4449 O O . TYR A 1 627 ? 53.93792 19.03619 27.02512 1.000 127.98612 627 TYR A O 1
ATOM 4458 N N . THR A 1 628 ? 52.82167 17.98382 25.38694 1.000 140.52334 628 THR A N 1
ATOM 4459 C CA . THR A 1 628 ? 51.70953 17.65362 26.25757 1.000 144.72616 628 THR A CA 1
ATOM 4460 C C . THR A 1 628 ? 51.98385 16.34288 26.99034 1.000 152.45647 628 THR A C 1
ATOM 4461 O O . THR A 1 628 ? 52.82753 15.53718 26.58701 1.000 151.64452 628 THR A O 1
ATOM 4465 N N . THR A 1 629 ? 51.26200 16.14280 28.09054 1.000 168.12046 629 THR A N 1
ATOM 4466 C CA . THR A 1 629 ? 51.38549 14.94767 28.91400 1.000 167.08434 629 THR A CA 1
ATOM 4467 C C . THR A 1 629 ? 50.06787 14.18860 28.88308 1.000 167.78455 629 THR A C 1
ATOM 4468 O O . THR A 1 629 ? 48.99797 14.78496 29.04897 1.000 167.52599 629 THR A O 1
ATOM 4472 N N . PHE A 1 630 ? 50.14965 12.88065 28.67141 1.000 146.31954 630 PHE A N 1
ATOM 4473 C CA . PHE A 1 630 ? 48.97792 12.03325 28.52530 1.000 140.26115 630 PHE A CA 1
ATOM 4474 C C . PHE A 1 630 ? 48.68621 11.28016 29.81803 1.000 137.35547 630 PHE A C 1
ATOM 4475 O O . PHE A 1 630 ? 49.52891 11.16795 30.71234 1.000 137.58242 630 PHE A O 1
ATOM 4483 N N . LYS A 1 631 ? 47.46435 10.76077 29.90029 1.000 135.79662 631 LYS A N 1
ATOM 4484 C CA . LYS A 1 631 ? 47.02935 9.92810 31.01037 1.000 132.92736 631 LYS A CA 1
ATOM 4485 C C . LYS A 1 631 ? 46.22026 8.76813 30.45035 1.000 135.34700 631 LYS A C 1
ATOM 4486 O O . LYS A 1 631 ? 45.50398 8.91450 29.45695 1.000 135.87119 631 LYS A O 1
ATOM 4492 N N . TYR A 1 632 ? 46.34617 7.61405 31.09314 1.000 132.70735 632 TYR A N 1
ATOM 4493 C CA . TYR A 1 632 ? 45.87922 6.35202 30.54035 1.000 138.51687 632 TYR A CA 1
ATOM 4494 C C . TYR A 1 632 ? 44.48363 5.98718 31.03362 1.000 144.08218 632 TYR A C 1
ATOM 4495 O O . TYR A 1 632 ? 44.00831 6.47028 32.06456 1.000 151.60781 632 TYR A O 1
ATOM 4504 N N . GLY A 1 633 ? 43.83577 5.10125 30.27151 1.000 148.01607 633 GLY A N 1
ATOM 4505 C CA . GLY A 1 633 ? 42.60483 4.47418 30.69459 1.000 156.43499 633 GLY A CA 1
ATOM 4506 C C . GLY A 1 633 ? 42.86768 3.21268 31.49531 1.000 162.11655 633 GLY A C 1
ATOM 4507 O O . GLY A 1 633 ? 44.00409 2.83427 31.77355 1.000 172.39473 633 GLY A O 1
ATOM 4508 N N . LYS A 1 634 ? 41.78073 2.54005 31.85974 1.000 170.72330 634 LYS A N 1
ATOM 4509 C CA . LYS A 1 634 ? 41.89119 1.41202 32.77099 1.000 178.76889 634 LYS A CA 1
ATOM 4510 C C . LYS A 1 634 ? 42.50190 0.20571 32.05617 1.000 189.60326 634 LYS A C 1
ATOM 4511 O O . LYS A 1 634 ? 42.22712 -0.02320 30.87416 1.000 179.92132 634 LYS A O 1
ATOM 4517 N N . PRO A 1 635 ? 43.35186 -0.57419 32.73632 1.000 226.69712 635 PRO A N 1
ATOM 4518 C CA . PRO A 1 635 ? 43.88160 -1.79201 32.11185 1.000 224.43476 635 PRO A CA 1
ATOM 4519 C C . PRO A 1 635 ? 42.94467 -2.98036 32.27953 1.000 228.69018 635 PRO A C 1
ATOM 4520 O O . PRO A 1 635 ? 43.04876 -3.72873 33.25657 1.000 232.29544 635 PRO A O 1
ATOM 4524 N N . VAL A 1 636 ? 42.02629 -3.16424 31.33099 1.000 197.37959 636 VAL A N 1
ATOM 4525 C CA . VAL A 1 636 ? 41.06207 -4.26000 31.35884 1.000 187.31817 636 VAL A CA 1
ATOM 4526 C C . VAL A 1 636 ? 41.00626 -4.85710 29.95837 1.000 181.84025 636 VAL A C 1
ATOM 4527 O O . VAL A 1 636 ? 40.58442 -4.18523 29.01046 1.000 171.02401 636 VAL A O 1
ATOM 4531 N N . VAL A 1 637 ? 41.43603 -6.10835 29.82440 1.000 190.98707 637 VAL A N 1
ATOM 4532 C CA . VAL A 1 637 ? 41.42969 -6.82157 28.55460 1.000 187.25729 637 VAL A CA 1
ATOM 4533 C C . VAL A 1 637 ? 40.48220 -8.00788 28.67305 1.000 194.25716 637 VAL A C 1
ATOM 4534 O O . VAL A 1 637 ? 40.56469 -8.78609 29.63131 1.000 212.35835 637 VAL A O 1
ATOM 4538 N N . THR A 1 638 ? 39.56941 -8.12904 27.71301 1.000 179.66621 638 THR A N 1
ATOM 4539 C CA . THR A 1 638 ? 38.71043 -9.30143 27.64744 1.000 180.33811 638 THR A CA 1
ATOM 4540 C C . THR A 1 638 ? 39.52257 -10.50879 27.19846 1.000 182.03490 638 THR A C 1
ATOM 4541 O O . THR A 1 638 ? 40.30000 -10.43246 26.24260 1.000 184.64923 638 THR A O 1
ATOM 4545 N N . LYS A 1 639 ? 39.34650 -11.62721 27.89803 1.000 182.44720 639 LYS A N 1
ATOM 4546 C CA . LYS A 1 639 ? 40.04010 -12.86420 27.56071 1.000 175.69082 639 LYS A CA 1
ATOM 4547 C C . LYS A 1 639 ? 39.23711 -13.61278 26.50445 1.000 179.39672 639 LYS A C 1
ATOM 4548 O O . LYS A 1 639 ? 38.10875 -14.04486 26.76598 1.000 179.45197 639 LYS A O 1
ATOM 4554 N N . ASP A 1 640 ? 39.81811 -13.76020 25.31611 1.000 197.15674 640 ASP A N 1
ATOM 4555 C CA . ASP A 1 640 ? 39.11542 -14.40193 24.21411 1.000 192.91918 640 ASP A CA 1
ATOM 4556 C C . ASP A 1 640 ? 38.83067 -15.86211 24.54707 1.000 193.31022 640 ASP A C 1
ATOM 4557 O O . ASP A 1 640 ? 39.58543 -16.51588 25.27252 1.000 195.20043 640 ASP A O 1
ATOM 4562 N N . ALA A 1 641 ? 37.71283 -16.36760 24.01715 1.000 184.46958 641 ALA A N 1
ATOM 4563 C CA . ALA A 1 641 ? 37.33108 -17.75183 24.27736 1.000 182.42156 641 ALA A CA 1
ATOM 4564 C C . ALA A 1 641 ? 38.39092 -18.72201 23.77227 1.000 180.47126 641 ALA A C 1
ATOM 4565 O O . ALA A 1 641 ? 38.62318 -19.77305 24.38265 1.000 177.65433 641 ALA A O 1
ATOM 4567 N N . GLN A 1 642 ? 39.05415 -18.38342 22.66401 1.000 181.56000 642 GLN A N 1
ATOM 4568 C CA . GLN A 1 642 ? 40.08461 -19.26988 22.13514 1.000 169.64179 642 GLN A CA 1
ATOM 4569 C C . GLN A 1 642 ? 41.31526 -19.29228 23.03163 1.000 166.82896 642 GLN A C 1
ATOM 4570 O O . GLN A 1 642 ? 41.98219 -20.32712 23.14230 1.000 164.10741 642 GLN A O 1
ATOM 4576 N N . GLY A 1 643 ? 41.62540 -18.17430 23.68238 1.000 174.36328 643 GLY A N 1
ATOM 4577 C CA . GLY A 1 643 ? 42.75574 -18.12286 24.58856 1.000 166.93726 643 GLY A CA 1
ATOM 4578 C C . GLY A 1 643 ? 43.64482 -16.91369 24.38376 1.000 160.53544 643 GLY A C 1
ATOM 4579 O O . GLY A 1 643 ? 44.53275 -16.64417 25.19867 1.000 153.21208 643 GLY A O 1
ATOM 4580 N N . ASN A 1 644 ? 43.41588 -16.17699 23.30002 1.000 161.04993 644 ASN A N 1
ATOM 4581 C CA . ASN A 1 644 ? 44.22797 -15.01212 22.99456 1.000 155.78854 644 ASN A CA 1
ATOM 4582 C C . ASN A 1 644 ? 43.77996 -13.80508 23.81757 1.000 159.73432 644 ASN A C 1
ATOM 4583 O O . ASN A 1 644 ? 42.78375 -13.84050 24.54692 1.000 162.85874 644 ASN A O 1
ATOM 4588 N N . ILE A 1 645 ? 44.53665 -12.71836 23.67676 1.000 160.78152 645 ILE A N 1
ATOM 4589 C CA . ILE A 1 645 ? 44.43209 -11.54234 24.53217 1.000 157.69338 645 ILE A CA 1
ATOM 4590 C C . ILE A 1 645 ? 44.14939 -10.32292 23.66199 1.000 153.36389 645 ILE A C 1
ATOM 4591 O O . ILE A 1 645 ? 44.87934 -10.06058 22.69963 1.000 152.58198 645 ILE A O 1
ATOM 4596 N N . LYS A 1 646 ? 43.09804 -9.57504 24.00812 1.000 151.70535 646 LYS A N 1
ATOM 4597 C CA . LYS A 1 646 ? 42.70831 -8.35524 23.29833 1.000 146.37119 646 LYS A CA 1
ATOM 4598 C C . LYS A 1 646 ? 42.58995 -7.20671 24.29181 1.000 147.36121 646 LYS A C 1
ATOM 4599 O O . LYS A 1 646 ? 41.65475 -7.17069 25.09887 1.000 153.87005 646 LYS A O 1
ATOM 4605 N N . VAL A 1 647 ? 43.51122 -6.25065 24.20354 1.000 142.16256 647 VAL A N 1
ATOM 4606 C CA . VAL A 1 647 ? 43.63552 -5.17115 25.17710 1.000 138.97135 647 VAL A CA 1
ATOM 4607 C C . VAL A 1 647 ? 43.06429 -3.88648 24.58781 1.000 131.98611 647 VAL A C 1
ATOM 4608 O O . VAL A 1 647 ? 43.34379 -3.54378 23.43174 1.000 128.72279 647 VAL A O 1
ATOM 4612 N N . LEU A 1 648 ? 42.27209 -3.17311 25.38839 1.000 130.58600 648 LEU A N 1
ATOM 4613 C CA . LEU A 1 648 ? 41.74361 -1.86511 25.02925 1.000 126.08082 648 LEU A CA 1
ATOM 4614 C C . LEU A 1 648 ? 42.19754 -0.82829 26.05032 1.000 127.04496 648 LEU A C 1
ATOM 4615 O O . LEU A 1 648 ? 42.43738 -1.14809 27.21911 1.000 130.68810 648 LEU A O 1
ATOM 4620 N N . VAL A 1 649 ? 42.31980 0.42007 25.59809 1.000 122.49198 649 VAL A N 1
ATOM 4621 C CA . VAL A 1 649 ? 42.74694 1.51424 26.46429 1.000 124.27166 649 VAL A CA 1
ATOM 4622 C C . VAL A 1 649 ? 42.39652 2.82659 25.77832 1.000 124.42479 649 VAL A C 1
ATOM 4623 O O . VAL A 1 649 ? 42.35758 2.91000 24.54683 1.000 123.24422 649 VAL A O 1
ATOM 4627 N N . THR A 1 650 ? 42.12521 3.85400 26.58678 1.000 129.26735 650 THR A N 1
ATOM 4628 C CA . THR A 1 650 ? 41.75475 5.18322 26.10542 1.000 131.26340 650 THR A CA 1
ATOM 4629 C C . THR A 1 650 ? 42.67748 6.21143 26.74919 1.000 134.27800 650 THR A C 1
ATOM 4630 O O . THR A 1 650 ? 42.56481 6.49110 27.94796 1.000 135.86277 650 THR A O 1
ATOM 4634 N N . VAL A 1 651 ? 43.58753 6.77643 25.95700 1.000 133.32106 651 VAL A N 1
ATOM 4635 C CA . VAL A 1 651 ? 44.49458 7.78595 26.48366 1.000 135.53638 651 VAL A CA 1
ATOM 4636 C C . VAL A 1 651 ? 43.74531 9.09764 26.67931 1.000 139.25004 651 VAL A C 1
ATOM 4637 O O . VAL A 1 651 ? 42.82372 9.43324 25.92699 1.000 141.35145 651 VAL A O 1
ATOM 4641 N N . LYS A 1 652 ? 44.14156 9.84539 27.70678 1.000 137.23533 652 LYS A N 1
ATOM 4642 C CA . LYS A 1 652 ? 43.54767 11.13676 28.03289 1.000 141.48951 652 LYS A CA 1
ATOM 4643 C C . LYS A 1 652 ? 44.63620 12.19849 27.96821 1.000 140.27663 652 LYS A C 1
ATOM 4644 O O . LYS A 1 652 ? 45.65350 12.08840 28.66130 1.000 143.49694 652 LYS A O 1
ATOM 4650 N N . ASN A 1 653 ? 44.42781 13.21339 27.13063 1.000 142.64536 653 ASN A N 1
ATOM 4651 C CA . ASN A 1 653 ? 45.39362 14.28496 26.91976 1.000 141.88217 653 ASN A CA 1
ATOM 4652 C C . ASN A 1 653 ? 44.79034 15.61029 27.35739 1.000 146.09238 653 ASN A C 1
ATOM 4653 O O . ASN A 1 653 ? 43.64541 15.91738 27.01246 1.000 152.74186 653 ASN A O 1
ATOM 4658 N N . ALA A 1 654 ? 45.57326 16.40028 28.10476 1.000 140.50435 654 ALA A N 1
ATOM 4659 C CA . ALA A 1 654 ? 45.18513 17.74842 28.52866 1.000 141.58018 654 ALA A CA 1
ATOM 4660 C C . ALA A 1 654 ? 46.41754 18.64223 28.38653 1.000 137.78333 654 ALA A C 1
ATOM 4661 O O . ALA A 1 654 ? 47.11238 18.94010 29.36058 1.000 134.80376 654 ALA A O 1
ATOM 4663 N N . GLY A 1 655 ? 46.68938 19.06547 27.15764 1.000 138.04268 655 GLY A N 1
ATOM 4664 C CA . GLY A 1 655 ? 47.85903 19.87207 26.87413 1.000 133.23052 655 GLY A CA 1
ATOM 4665 C C . GLY A 1 655 ? 47.52644 21.03783 25.96853 1.000 140.05869 655 GLY A C 1
ATOM 4666 O O . GLY A 1 655 ? 46.56626 21.00348 25.20036 1.000 138.68066 655 GLY A O 1
ATOM 4667 N N . LYS A 1 656 ? 48.34066 22.08869 26.08348 1.000 132.71512 656 LYS A N 1
ATOM 4668 C CA . LYS A 1 656 ? 48.16840 23.27528 25.25135 1.000 132.47086 656 LYS A CA 1
ATOM 4669 C C . LYS A 1 656 ? 48.23350 22.91757 23.77146 1.000 138.81980 656 LYS A C 1
ATOM 4670 O O . LYS A 1 656 ? 47.26175 23.09330 23.02771 1.000 139.07032 656 LYS A O 1
ATOM 4676 N N . VAL A 1 657 ? 49.38269 22.41614 23.32615 1.000 150.81005 657 VAL A N 1
ATOM 4677 C CA . VAL A 1 657 ? 49.56587 22.00766 21.93893 1.000 149.64161 657 VAL A CA 1
ATOM 4678 C C . VAL A 1 657 ? 49.07059 20.57738 21.76710 1.000 146.39364 657 VAL A C 1
ATOM 4679 O O . VAL A 1 657 ? 48.82983 19.86923 22.75144 1.000 147.09855 657 VAL A O 1
ATOM 4683 N N . ALA A 1 658 ? 48.91098 20.14694 20.51854 1.000 131.95268 658 ALA A N 1
ATOM 4684 C CA . ALA A 1 658 ? 48.46198 18.79752 20.21083 1.000 124.11935 658 ALA A CA 1
ATOM 4685 C C . ALA A 1 658 ? 49.65437 17.87568 19.99219 1.000 121.60870 658 ALA A C 1
ATOM 4686 O O . ALA A 1 658 ? 50.72863 18.30664 19.56569 1.000 119.86520 658 ALA A O 1
ATOM 4688 N N . GLY A 1 659 ? 49.45204 16.59442 20.28849 1.000 124.18628 659 GLY A N 1
ATOM 4689 C CA . GLY A 1 659 ? 50.50032 15.60618 20.12820 1.000 123.14985 659 GLY A CA 1
ATOM 4690 C C . GLY A 1 659 ? 49.96076 14.21681 19.86362 1.000 119.57459 659 GLY A C 1
ATOM 4691 O O . GLY A 1 659 ? 48.77616 14.05080 19.55868 1.000 118.14433 659 GLY A O 1
ATOM 4692 N N . LYS A 1 660 ? 50.82369 13.20929 19.97414 1.000 118.29406 660 LYS A N 1
ATOM 4693 C CA . LYS A 1 660 ? 50.44015 11.82491 19.74603 1.000 121.22810 660 LYS A CA 1
ATOM 4694 C C . LYS A 1 660 ? 51.09842 10.94685 20.79961 1.000 127.36758 660 LYS A C 1
ATOM 4695 O O . LYS A 1 660 ? 52.20230 11.23482 21.26963 1.000 126.59572 660 LYS A O 1
ATOM 4701 N N . GLU A 1 661 ? 50.40738 9.87027 21.16592 1.000 146.75256 661 GLU A N 1
ATOM 4702 C CA . GLU A 1 661 ? 50.82571 8.98757 22.24846 1.000 146.48203 661 GLU A CA 1
ATOM 4703 C C . GLU A 1 661 ? 51.11994 7.60457 21.68703 1.000 140.44811 661 GLU A C 1
ATOM 4704 O O . GLU A 1 661 ? 50.27427 7.01400 21.00633 1.000 137.78910 661 GLU A O 1
ATOM 4710 N N . VAL A 1 662 ? 52.31353 7.09013 21.97715 1.000 124.76178 662 VAL A N 1
ATOM 4711 C CA . VAL A 1 662 ? 52.70498 5.74422 21.55539 1.000 114.73980 662 VAL A CA 1
ATOM 4712 C C . VAL A 1 662 ? 52.42641 4.82157 22.73819 1.000 112.97996 662 VAL A C 1
ATOM 4713 O O . VAL A 1 662 ? 53.24987 4.65702 23.63860 1.000 111.51617 662 VAL A O 1
ATOM 4717 N N . VAL A 1 663 ? 51.23972 4.21570 22.73776 1.000 109.69977 663 VAL A N 1
ATOM 4718 C CA . VAL A 1 663 ? 50.91305 3.21508 23.74534 1.000 108.63140 663 VAL A CA 1
ATOM 4719 C C . VAL A 1 663 ? 51.68280 1.93831 23.44132 1.000 103.41108 663 VAL A C 1
ATOM 4720 O O . VAL A 1 663 ? 51.69647 1.45986 22.29993 1.000 99.61204 663 VAL A O 1
ATOM 4724 N N . GLN A 1 664 ? 52.33287 1.38199 24.45990 1.000 103.38531 664 GLN A N 1
ATOM 4725 C CA . GLN A 1 664 ? 53.17188 0.20411 24.29842 1.000 102.23463 664 GLN A CA 1
ATOM 4726 C C . GLN A 1 664 ? 52.77536 -0.84779 25.32158 1.000 99.33041 664 GLN A C 1
ATOM 4727 O O . GLN A 1 664 ? 52.56347 -0.53223 26.49556 1.000 100.98295 664 GLN A O 1
ATOM 4733 N N . VAL A 1 665 ? 52.67528 -2.09649 24.87096 1.000 98.03983 665 VAL A N 1
ATOM 4734 C CA . VAL A 1 665 ? 52.25772 -3.21541 25.71113 1.000 96.42049 665 VAL A CA 1
ATOM 4735 C C . VAL A 1 665 ? 53.43203 -4.17446 25.84237 1.000 99.12705 665 VAL A C 1
ATOM 4736 O O . VAL A 1 665 ? 53.85461 -4.79333 24.85632 1.000 106.27314 665 VAL A O 1
ATOM 4740 N N . TYR A 1 666 ? 53.95309 -4.30333 27.05773 1.000 97.95750 666 TYR A N 1
ATOM 4741 C CA . TYR A 1 666 ? 55.00390 -5.25835 27.37790 1.000 105.10076 666 TYR A CA 1
ATOM 4742 C C . TYR A 1 666 ? 54.40991 -6.37741 28.22084 1.000 107.96698 666 TYR A C 1
ATOM 4743 O O . TYR A 1 666 ? 53.69497 -6.11315 29.19285 1.000 107.79290 666 TYR A O 1
ATOM 4752 N N . VAL A 1 667 ? 54.69931 -7.61848 27.84712 1.000 113.28352 667 VAL A N 1
ATOM 4753 C CA . VAL A 1 667 ? 54.28152 -8.78265 28.61632 1.000 112.91710 667 VAL A CA 1
ATOM 4754 C C . VAL A 1 667 ? 55.52536 -9.42942 29.20873 1.000 123.94442 667 VAL A C 1
ATOM 4755 O O . VAL A 1 667 ? 56.59337 -9.45665 28.58614 1.000 133.43519 667 VAL A O 1
ATOM 4759 N N . ALA A 1 668 ? 55.38935 -9.93172 30.43157 1.000 126.96005 668 ALA A N 1
ATOM 4760 C CA . ALA A 1 668 ? 56.49357 -10.51816 31.17470 1.000 136.49245 668 ALA A CA 1
ATOM 4761 C C . ALA A 1 668 ? 56.38435 -12.03974 31.16670 1.000 148.18355 668 ALA A C 1
ATOM 4762 O O . ALA A 1 668 ? 55.43307 -12.62055 30.63633 1.000 148.94233 668 ALA A O 1
ATOM 4764 N N . ALA A 1 669 ? 57.38372 -12.68812 31.76955 1.000 147.47815 669 ALA A N 1
ATOM 4765 C CA . ALA A 1 669 ? 57.43965 -14.13564 31.83382 1.000 172.35639 669 ALA A CA 1
ATOM 4766 C C . ALA A 1 669 ? 58.25376 -14.55864 33.04878 1.000 193.93220 669 ALA A C 1
ATOM 4767 O O . ALA A 1 669 ? 59.36051 -14.03303 33.25030 1.000 187.59143 669 ALA A O 1
ATOM 4769 N N . PRO A 1 670 ? 57.74314 -15.47717 33.86984 1.000 260.24865 670 PRO A N 1
ATOM 4770 C CA . PRO A 1 670 ? 58.55049 -16.00361 34.97824 1.000 259.56151 670 PRO A CA 1
ATOM 4771 C C . PRO A 1 670 ? 59.71508 -16.84051 34.47621 1.000 254.89929 670 PRO A C 1
ATOM 4772 O O . PRO A 1 670 ? 60.87664 -16.55185 34.78064 1.000 257.40566 670 PRO A O 1
ATOM 4776 N N . GLY A 1 671 ? 59.41384 -17.87633 33.69951 1.000 208.88238 671 GLY A N 1
ATOM 4777 C CA . GLY A 1 671 ? 60.44988 -18.71698 33.14004 1.000 193.10163 671 GLY A CA 1
ATOM 4778 C C . GLY A 1 671 ? 60.74540 -19.95145 33.96548 1.000 185.31128 671 GLY A C 1
ATOM 4779 O O . GLY A 1 671 ? 61.90940 -20.31858 34.14958 1.000 180.17298 671 GLY A O 1
ATOM 4780 N N . LYS A 1 672 ? 59.69577 -20.60460 34.46907 1.000 179.07752 672 LYS A N 1
ATOM 4781 C CA . LYS A 1 672 ? 59.89617 -21.81320 35.26164 1.000 167.52476 672 LYS A CA 1
ATOM 4782 C C . LYS A 1 672 ? 60.40250 -22.96338 34.39969 1.000 171.92396 672 LYS A C 1
ATOM 4783 O O . LYS A 1 672 ? 61.19330 -23.79225 34.86553 1.000 170.28397 672 LYS A O 1
ATOM 4789 N N . ASP A 1 673 ? 59.96304 -23.02962 33.14115 1.000 177.12821 673 ASP A N 1
ATOM 4790 C CA . ASP A 1 673 ? 60.46814 -24.04881 32.22785 1.000 177.03616 673 ASP A CA 1
ATOM 4791 C C . ASP A 1 673 ? 61.84828 -23.68092 31.69599 1.000 175.65945 673 ASP A C 1
ATOM 4792 O O . ASP A 1 673 ? 62.79277 -24.47170 31.79469 1.000 178.51511 673 ASP A O 1
ATOM 4797 N N . MET A 1 674 ? 61.97977 -22.48277 31.13128 1.000 169.46454 674 MET A N 1
ATOM 4798 C CA . MET A 1 674 ? 63.21479 -22.03855 30.50379 1.000 167.56805 674 MET A CA 1
ATOM 4799 C C . MET A 1 674 ? 63.52036 -20.61585 30.94805 1.000 162.69420 674 MET A C 1
ATOM 4800 O O . MET A 1 674 ? 62.63708 -19.88372 31.39673 1.000 161.80456 674 MET A O 1
ATOM 4805 N N . ASP A 1 675 ? 64.78599 -20.22636 30.80770 1.000 156.04966 675 ASP A N 1
ATOM 4806 C CA . ASP A 1 675 ? 65.17287 -18.84968 31.08253 1.000 149.26846 675 ASP A CA 1
ATOM 4807 C C . ASP A 1 675 ? 64.45774 -17.90664 30.12378 1.000 140.85367 675 ASP A C 1
ATOM 4808 O O . ASP A 1 675 ? 64.37772 -18.16021 28.91932 1.000 141.59401 675 ASP A O 1
ATOM 4813 N N . LYS A 1 676 ? 63.92711 -16.81762 30.66702 1.000 133.18180 676 LYS A N 1
ATOM 4814 C CA . LYS A 1 676 ? 63.03019 -15.94560 29.92783 1.000 126.28374 676 LYS A CA 1
ATOM 4815 C C . LYS A 1 676 ? 63.44786 -14.49050 30.06403 1.000 118.57025 676 LYS A C 1
ATOM 4816 O O . LYS A 1 676 ? 64.04529 -14.09957 31.07311 1.000 120.84735 676 LYS A O 1
ATOM 4822 N N . PRO A 1 677 ? 63.16410 -13.67401 29.04825 1.000 117.83914 677 PRO A N 1
ATOM 4823 C CA . PRO A 1 677 ? 63.41004 -12.23138 29.16029 1.000 118.77085 677 PRO A CA 1
ATOM 4824 C C . PRO A 1 677 ? 62.41409 -11.57494 30.10309 1.000 125.63060 677 PRO A C 1
ATOM 4825 O O . PRO A 1 677 ? 61.32043 -12.08662 30.34799 1.000 133.80847 677 PRO A O 1
ATOM 4829 N N . ALA A 1 678 ? 62.81369 -10.42015 30.64328 1.000 123.24255 678 ALA A N 1
ATOM 4830 C CA . ALA A 1 678 ? 61.98351 -9.75417 31.64313 1.000 123.12146 678 ALA A CA 1
ATOM 4831 C C . ALA A 1 678 ? 60.66766 -9.28379 31.04093 1.000 130.00049 678 ALA A C 1
ATOM 4832 O O . ALA A 1 678 ? 59.59349 -9.51802 31.60481 1.000 128.15089 678 ALA A O 1
ATOM 4834 N N . LYS A 1 679 ? 60.73210 -8.61178 29.89796 1.000 128.32028 679 LYS A N 1
ATOM 4835 C CA . LYS A 1 679 ? 59.52815 -8.06618 29.30140 1.000 135.14661 679 LYS A CA 1
ATOM 4836 C C . LYS A 1 679 ? 59.79109 -7.84504 27.82290 1.000 145.08482 679 LYS A C 1
ATOM 4837 O O . LYS A 1 679 ? 60.71532 -7.11361 27.45095 1.000 141.92156 679 LYS A O 1
ATOM 4843 N N . GLU A 1 680 ? 58.99947 -8.51073 26.98694 1.000 187.07884 680 GLU A N 1
ATOM 4844 C CA . GLU A 1 680 ? 59.08512 -8.41908 25.53567 1.000 184.07604 680 GLU A CA 1
ATOM 4845 C C . GLU A 1 680 ? 57.81419 -7.75724 25.03491 1.000 178.17779 680 GLU A C 1
ATOM 4846 O O . GLU A 1 680 ? 56.71121 -8.15439 25.42850 1.000 178.81266 680 GLU A O 1
ATOM 4852 N N . LEU A 1 681 ? 57.96888 -6.75302 24.17638 1.000 138.87433 681 LEU A N 1
ATOM 4853 C CA . LEU A 1 681 ? 56.81015 -6.06274 23.62562 1.000 125.61793 681 LEU A CA 1
ATOM 4854 C C . LEU A 1 681 ? 55.93178 -7.04576 22.86455 1.000 125.78890 681 LEU A C 1
ATOM 4855 O O . LEU A 1 681 ? 56.41854 -7.82082 22.03662 1.000 127.04119 681 LEU A O 1
ATOM 4860 N N . ARG A 1 682 ? 54.63301 -7.02336 23.15925 1.000 121.91322 682 ARG A N 1
ATOM 4861 C CA . ARG A 1 682 ? 53.67765 -7.90737 22.50372 1.000 121.86065 682 ARG A CA 1
ATOM 4862 C C . ARG A 1 682 ? 52.55951 -7.10747 21.84442 1.000 121.24021 682 ARG A C 1
ATOM 4863 O O . ARG A 1 682 ? 51.45248 -7.61553 21.65121 1.000 125.88282 682 ARG A O 1
ATOM 4871 N N . GLY A 1 683 ? 52.83771 -5.86594 21.49101 1.000 110.28408 683 GLY A N 1
ATOM 4872 C CA . GLY A 1 683 ? 51.87289 -4.99938 20.84376 1.000 99.59568 683 GLY A CA 1
ATOM 4873 C C . GLY A 1 683 ? 52.13609 -3.54925 21.18763 1.000 94.10827 683 GLY A C 1
ATOM 4874 O O . GLY A 1 683 ? 52.72638 -3.21264 22.21203 1.000 99.66395 683 GLY A O 1
ATOM 4875 N N . PHE A 1 684 ? 51.68876 -2.66564 20.29795 1.000 85.87198 684 PHE A N 1
ATOM 4876 C CA . PHE A 1 684 ? 51.81063 -1.22970 20.50654 1.000 86.92995 684 PHE A CA 1
ATOM 4877 C C . PHE A 1 684 ? 50.60682 -0.54040 19.87551 1.000 86.24387 684 PHE A C 1
ATOM 4878 O O . PHE A 1 684 ? 49.73419 -1.18564 19.28698 1.000 89.70008 684 PHE A O 1
ATOM 4886 N N . ALA A 1 685 ? 50.57325 0.78863 19.99755 1.000 86.99375 685 ALA A N 1
ATOM 4887 C CA . ALA A 1 685 ? 49.51634 1.60257 19.40699 1.000 90.81490 685 ALA A CA 1
ATOM 4888 C C . ALA A 1 685 ? 49.86687 3.08366 19.46383 1.000 98.15594 685 ALA A C 1
ATOM 4889 O O . ALA A 1 685 ? 50.01478 3.64948 20.55181 1.000 104.23054 685 ALA A O 1
ATOM 4891 N N . LYS A 1 686 ? 50.00068 3.72242 18.30546 1.000 91.07562 686 LYS A N 1
ATOM 4892 C CA . LYS A 1 686 ? 50.19714 5.16381 18.23291 1.000 95.51295 686 LYS A CA 1
ATOM 4893 C C . LYS A 1 686 ? 48.86222 5.81556 17.90042 1.000 99.10895 686 LYS A C 1
ATOM 4894 O O . LYS A 1 686 ? 48.25028 5.50027 16.87416 1.000 97.20049 686 LYS A O 1
ATOM 4900 N N . THR A 1 687 ? 48.41893 6.72132 18.76537 1.000 109.98660 687 THR A N 1
ATOM 4901 C CA . THR A 1 687 ? 47.09073 7.29955 18.65886 1.000 110.16773 687 THR A CA 1
ATOM 4902 C C . THR A 1 687 ? 47.04764 8.35122 17.55341 1.000 108.29554 687 THR A C 1
ATOM 4903 O O . THR A 1 687 ? 48.02978 8.60115 16.84913 1.000 107.26243 687 THR A O 1
ATOM 4907 N N . LYS A 1 688 ? 45.88602 8.98025 17.40300 1.000 105.53396 688 LYS A N 1
ATOM 4908 C CA . LYS A 1 688 ? 45.73443 10.07024 16.45639 1.000 108.15465 688 LYS A CA 1
ATOM 4909 C C . LYS A 1 688 ? 46.31964 11.35191 17.04413 1.000 109.44235 688 LYS A C 1
ATOM 4910 O O . LYS A 1 688 ? 46.89098 11.36663 18.13805 1.000 114.43477 688 LYS A O 1
ATOM 4916 N N . LYS A 1 689 ? 46.15836 12.45349 16.31246 1.000 113.62895 689 LYS A N 1
ATOM 4917 C CA . LYS A 1 689 ? 46.64960 13.75863 16.75228 1.000 112.49189 689 LYS A CA 1
ATOM 4918 C C . LYS A 1 689 ? 45.62551 14.35891 17.71252 1.000 114.67986 689 LYS A C 1
ATOM 4919 O O . LYS A 1 689 ? 44.77079 15.16721 17.34179 1.000 115.15436 689 LYS A O 1
ATOM 4925 N N . LEU A 1 690 ? 45.71932 13.94595 18.97573 1.000 115.05421 690 LEU A N 1
ATOM 4926 C CA . LEU A 1 690 ? 44.74056 14.35948 19.97361 1.000 121.35878 690 LEU A CA 1
ATOM 4927 C C . LEU A 1 690 ? 44.87721 15.85007 20.27247 1.000 122.42064 690 LEU A C 1
ATOM 4928 O O . LEU A 1 690 ? 45.98480 16.35436 20.46925 1.000 122.42943 690 LEU A O 1
ATOM 4933 N N . GLN A 1 691 ? 43.74798 16.54476 20.30937 1.000 128.35035 691 GLN A N 1
ATOM 4934 C CA . GLN A 1 691 ? 43.70142 17.98554 20.51883 1.000 127.90310 691 GLN A CA 1
ATOM 4935 C C . GLN A 1 691 ? 43.80565 18.25667 22.02185 1.000 137.81808 691 GLN A C 1
ATOM 4936 O O . GLN A 1 691 ? 43.92683 17.32134 22.82177 1.000 143.74040 691 GLN A O 1
ATOM 4942 N N . PRO A 1 692 ? 43.80769 19.52640 22.44623 1.000 138.13870 692 PRO A N 1
ATOM 4943 C CA . PRO A 1 692 ? 43.70913 19.80659 23.88521 1.000 144.96101 692 PRO A CA 1
ATOM 4944 C C . PRO A 1 692 ? 42.44964 19.19978 24.48097 1.000 160.40470 692 PRO A C 1
ATOM 4945 O O . PRO A 1 692 ? 41.35614 19.33886 23.92956 1.000 160.87980 692 PRO A O 1
ATOM 4949 N N . GLY A 1 693 ? 42.60997 18.54609 25.62744 1.000 197.63931 693 GLY A N 1
ATOM 4950 C CA . GLY A 1 693 ? 41.47854 17.93793 26.30589 1.000 207.46224 693 GLY A CA 1
ATOM 4951 C C . GLY A 1 693 ? 40.78821 16.86771 25.48864 1.000 211.24230 693 GLY A C 1
ATOM 4952 O O . GLY A 1 693 ? 39.55276 16.79036 25.48940 1.000 211.93107 693 GLY A O 1
ATOM 4953 N N . GLU A 1 694 ? 41.55761 16.03882 24.78486 1.000 177.26653 694 GLU A N 1
ATOM 4954 C CA . GLU A 1 694 ? 41.00529 15.02956 23.89857 1.000 168.88583 694 GLU A CA 1
ATOM 4955 C C . GLU A 1 694 ? 41.45069 13.63606 24.31729 1.000 158.87263 694 GLU A C 1
ATOM 4956 O O . GLU A 1 694 ? 42.44332 13.45592 25.02873 1.000 157.20462 694 GLU A O 1
ATOM 4962 N N . SER A 1 695 ? 40.68506 12.64492 23.85993 1.000 161.73942 695 SER A N 1
ATOM 4963 C CA . SER A 1 695 ? 40.86299 11.25926 24.28267 1.000 156.48031 695 SER A CA 1
ATOM 4964 C C . SER A 1 695 ? 40.21975 10.33819 23.25548 1.000 158.55273 695 SER A C 1
ATOM 4965 O O . SER A 1 695 ? 39.05377 10.53268 22.90358 1.000 153.05648 695 SER A O 1
ATOM 4968 N N . GLU A 1 696 ? 40.96923 9.34136 22.78355 1.000 168.41345 696 GLU A N 1
ATOM 4969 C CA . GLU A 1 696 ? 40.42072 8.31626 21.90233 1.000 165.75580 696 GLU A CA 1
ATOM 4970 C C . GLU A 1 696 ? 40.87265 6.93643 22.34274 1.000 159.23793 696 GLU A C 1
ATOM 4971 O O . GLU A 1 696 ? 42.05121 6.72642 22.64567 1.000 159.72379 696 GLU A O 1
ATOM 4977 N N . THR A 1 697 ? 39.93072 6.00022 22.34325 1.000 144.12845 697 THR A N 1
ATOM 4978 C CA . THR A 1 697 ? 40.24084 4.60378 22.59237 1.000 134.43055 697 THR A CA 1
ATOM 4979 C C . THR A 1 697 ? 41.07027 4.02651 21.44908 1.000 129.39070 697 THR A C 1
ATOM 4980 O O . THR A 1 697 ? 40.91122 4.39878 20.28277 1.000 129.75772 697 THR A O 1
ATOM 4984 N N . VAL A 1 698 ? 41.96624 3.10270 21.79754 1.000 120.76441 698 VAL A N 1
ATOM 4985 C CA . VAL A 1 698 ? 42.80624 2.41460 20.82727 1.000 119.51223 698 VAL A CA 1
ATOM 4986 C C . VAL A 1 698 ? 42.81328 0.92593 21.14562 1.000 120.27765 698 VAL A C 1
ATOM 4987 O O . VAL A 1 698 ? 42.56425 0.50471 22.27738 1.000 121.80943 698 VAL A O 1
ATOM 4991 N N . THR A 1 699 ? 43.10817 0.12962 20.12176 1.000 116.73619 699 THR A N 1
ATOM 4992 C CA . THR A 1 699 ? 43.03533 -1.32148 20.19699 1.000 114.62129 699 THR A CA 1
ATOM 4993 C C . THR A 1 699 ? 44.42265 -1.93278 20.06006 1.000 116.86214 699 THR A C 1
ATOM 4994 O O . THR A 1 699 ? 45.21392 -1.51899 19.20614 1.000 114.90165 699 THR A O 1
ATOM 4998 N N . ILE A 1 700 ? 44.70888 -2.92210 20.90682 1.000 122.02580 700 ILE A N 1
ATOM 4999 C CA . ILE A 1 700 ? 45.95922 -3.67554 20.86689 1.000 123.71929 700 ILE A CA 1
ATOM 5000 C C . ILE A 1 700 ? 45.62587 -5.14249 21.10487 1.000 131.73929 700 ILE A C 1
ATOM 5001 O O . ILE A 1 700 ? 45.08753 -5.49374 22.16067 1.000 133.67127 700 ILE A O 1
ATOM 5006 N N . ASP A 1 701 ? 45.94608 -5.99661 20.13593 1.000 146.18533 701 ASP A N 1
ATOM 5007 C CA . ASP A 1 701 ? 45.66868 -7.42311 20.21708 1.000 147.50331 701 ASP A CA 1
ATOM 5008 C C . ASP A 1 701 ? 46.96559 -8.21542 20.32641 1.000 150.55953 701 ASP A C 1
ATOM 5009 O O . ASP A 1 701 ? 47.99318 -7.84211 19.75298 1.000 150.66018 701 ASP A O 1
ATOM 5014 N N . ILE A 1 702 ? 46.90786 -9.31361 21.07591 1.000 139.50958 702 ILE A N 1
ATOM 5015 C CA . ILE A 1 702 ? 48.06275 -10.18688 21.27836 1.000 136.10820 702 ILE A CA 1
ATOM 5016 C C . ILE A 1 702 ? 47.63973 -11.63660 21.06907 1.000 136.24979 702 ILE A C 1
ATOM 5017 O O . ILE A 1 702 ? 47.02182 -12.23326 21.96328 1.000 140.03495 702 ILE A O 1
ATOM 5022 N N . PRO A 1 703 ? 47.94164 -12.24042 19.92053 1.000 132.97636 703 PRO A N 1
ATOM 5023 C CA . PRO A 1 703 ? 47.58119 -13.64681 19.71046 1.000 132.15178 703 PRO A CA 1
ATOM 5024 C C . PRO A 1 703 ? 48.28986 -14.57673 20.68678 1.000 134.24505 703 PRO A C 1
ATOM 5025 O O . PRO A 1 703 ? 49.33444 -14.25592 21.25868 1.000 132.43466 703 PRO A O 1
ATOM 5029 N N . TYR A 1 704 ? 47.68773 -15.75542 20.87128 1.000 146.27108 704 TYR A N 1
ATOM 5030 C CA . TYR A 1 704 ? 48.25671 -16.77551 21.74755 1.000 144.95473 704 TYR A CA 1
ATOM 5031 C C . TYR A 1 704 ? 49.58723 -17.29344 21.21476 1.000 136.76322 704 TYR A C 1
ATOM 5032 O O . TYR A 1 704 ? 50.45089 -17.70571 21.99813 1.000 136.21789 704 TYR A O 1
ATOM 5041 N N . LYS A 1 705 ? 49.76808 -17.27793 19.89194 1.000 129.68658 705 LYS A N 1
ATOM 5042 C CA . LYS A 1 705 ? 51.05195 -17.64746 19.30501 1.000 123.36366 705 LYS A CA 1
ATOM 5043 C C . LYS A 1 705 ? 52.14193 -16.65400 19.68889 1.000 123.92583 705 LYS A C 1
ATOM 5044 O O . LYS A 1 705 ? 53.29861 -17.04098 19.89271 1.000 122.35189 705 LYS A O 1
ATOM 5050 N N . ASN A 1 706 ? 51.79466 -15.36797 19.78653 1.000 127.76185 706 ASN A N 1
ATOM 5051 C CA . ASN A 1 706 ? 52.75953 -14.35655 20.19792 1.000 128.77266 706 ASN A CA 1
ATOM 5052 C C . ASN A 1 706 ? 53.14206 -14.48149 21.66361 1.000 136.03406 706 ASN A C 1
ATOM 5053 O O . ASN A 1 706 ? 54.12948 -13.87090 22.08253 1.000 140.33958 706 ASN A O 1
ATOM 5058 N N . LEU A 1 707 ? 52.38834 -15.24864 22.44756 1.000 139.64328 707 LEU A N 1
ATOM 5059 C CA . LEU A 1 707 ? 52.74371 -15.54973 23.82464 1.000 139.70580 707 LEU A CA 1
ATOM 5060 C C . LEU A 1 707 ? 53.54663 -16.83455 23.94550 1.000 140.52248 707 LEU A C 1
ATOM 5061 O O . LEU A 1 707 ? 53.67359 -17.37723 25.04935 1.000 143.97324 707 LEU A O 1
ATOM 5066 N N . ALA A 1 708 ? 54.08007 -17.33428 22.83749 1.000 131.57963 708 ALA A N 1
ATOM 5067 C CA . ALA A 1 708 ? 54.84774 -18.56617 22.81602 1.000 123.56420 708 ALA A CA 1
ATOM 5068 C C . ALA A 1 708 ? 56.33125 -18.26185 22.66454 1.000 118.06510 708 ALA A C 1
ATOM 5069 O O . ALA A 1 708 ? 56.73005 -17.16822 22.25436 1.000 118.78922 708 ALA A O 1
ATOM 5071 N N . SER A 1 709 ? 57.14731 -19.25444 23.00818 1.000 114.23086 709 SER A N 1
ATOM 5072 C CA . SER A 1 709 ? 58.59277 -19.15062 22.88517 1.000 109.98082 709 SER A CA 1
ATOM 5073 C C . SER A 1 709 ? 59.14677 -20.51166 22.49392 1.000 107.21041 709 SER A C 1
ATOM 5074 O O . SER A 1 709 ? 58.64476 -21.54544 22.94387 1.000 107.90954 709 SER A O 1
ATOM 5077 N N . PHE A 1 710 ? 60.18224 -20.50339 21.65916 1.000 107.68829 710 PHE A N 1
ATOM 5078 C CA . PHE A 1 710 ? 60.70206 -21.74481 21.10641 1.000 107.69709 710 PHE A CA 1
ATOM 5079 C C . PHE A 1 710 ? 61.47054 -22.53379 22.16202 1.000 113.81940 710 PHE A C 1
ATOM 5080 O O . PHE A 1 710 ? 62.05746 -21.96993 23.08937 1.000 118.77881 710 PHE A O 1
ATOM 5088 N N . ASN A 1 711 ? 61.45480 -23.85737 22.01237 1.000 115.09256 711 ASN A N 1
ATOM 5089 C CA . ASN A 1 711 ? 62.12898 -24.77654 22.92110 1.000 120.58480 711 ASN A CA 1
ATOM 5090 C C . ASN A 1 711 ? 63.10658 -25.62446 22.12058 1.000 126.11596 711 ASN A C 1
ATOM 5091 O O . ASN A 1 711 ? 62.75291 -26.15490 21.06232 1.000 128.36558 711 ASN A O 1
ATOM 5096 N N . GLU A 1 712 ? 64.33162 -25.75665 22.63287 1.000 143.69621 712 GLU A N 1
ATOM 5097 C CA . GLU A 1 712 ? 65.35633 -26.49535 21.90398 1.000 139.75587 712 GLU A CA 1
ATOM 5098 C C . GLU A 1 712 ? 65.11347 -27.99913 21.97114 1.000 147.49869 712 GLU A C 1
ATOM 5099 O O . GLU A 1 712 ? 65.23871 -28.70002 20.95827 1.000 155.50328 712 GLU A O 1
ATOM 5105 N N . VAL A 1 713 ? 64.77087 -28.51271 23.15583 1.000 144.39772 713 VAL A N 1
ATOM 5106 C CA . VAL A 1 713 ? 64.74514 -29.95796 23.36827 1.000 149.10794 713 VAL A CA 1
ATOM 5107 C C . VAL A 1 713 ? 63.65640 -30.60846 22.52482 1.000 153.20723 713 VAL A C 1
ATOM 5108 O O . VAL A 1 713 ? 63.90390 -31.58825 21.81158 1.000 151.76802 713 VAL A O 1
ATOM 5112 N N . ASP A 1 714 ? 62.44019 -30.07625 22.58755 1.000 173.65242 714 ASP A N 1
ATOM 5113 C CA . ASP A 1 714 ? 61.33464 -30.61477 21.80898 1.000 174.65531 714 ASP A CA 1
ATOM 5114 C C . ASP A 1 714 ? 61.29768 -30.08466 20.38240 1.000 167.79942 714 ASP A C 1
ATOM 5115 O O . ASP A 1 714 ? 60.40436 -30.47071 19.62092 1.000 166.17691 714 ASP A O 1
ATOM 5120 N N . SER A 1 715 ? 62.24223 -29.21933 20.00666 1.000 154.92884 715 SER A N 1
ATOM 5121 C CA . SER A 1 715 ? 62.30906 -28.65908 18.65591 1.000 142.39766 715 SER A CA 1
ATOM 5122 C C . SER A 1 715 ? 60.98563 -28.00569 18.26228 1.000 133.46427 715 SER A C 1
ATOM 5123 O O . SER A 1 715 ? 60.56145 -28.05310 17.10657 1.000 130.24858 715 SER A O 1
ATOM 5126 N N . GLN A 1 716 ? 60.32204 -27.39213 19.23911 1.000 121.21037 716 GLN A N 1
ATOM 5127 C CA . GLN A 1 716 ? 59.00379 -26.82164 19.01500 1.000 120.64128 716 GLN A CA 1
ATOM 5128 C C . GLN A 1 716 ? 58.81731 -25.60087 19.90191 1.000 117.37295 716 GLN A C 1
ATOM 5129 O O . GLN A 1 716 ? 59.51369 -25.41985 20.90341 1.000 116.46297 716 GLN A O 1
ATOM 5135 N N . TRP A 1 717 ? 57.86362 -24.76109 19.50946 1.000 107.64252 717 TRP A N 1
ATOM 5136 C CA . TRP A 1 717 ? 57.44899 -23.61256 20.29691 1.000 105.84564 717 TRP A CA 1
ATOM 5137 C C . TRP A 1 717 ? 56.60671 -24.07079 21.48355 1.000 110.81233 717 TRP A C 1
ATOM 5138 O O . TRP A 1 717 ? 56.08004 -25.18663 21.50796 1.000 113.90280 717 TRP A O 1
ATOM 5149 N N . GLN A 1 718 ? 56.47425 -23.19196 22.47468 1.000 113.43124 718 GLN A N 1
ATOM 5150 C CA . GLN A 1 718 ? 55.65520 -23.52679 23.63027 1.000 119.73433 718 GLN A CA 1
ATOM 5151 C C . GLN A 1 718 ? 55.23975 -22.25670 24.35911 1.000 120.64880 718 GLN A C 1
ATOM 5152 O O . GLN A 1 718 ? 55.93260 -21.23576 24.31385 1.000 117.57465 718 GLN A O 1
ATOM 5158 N N . VAL A 1 719 ? 54.08636 -22.33962 25.01643 1.000 129.78538 719 VAL A N 1
ATOM 5159 C CA . VAL A 1 719 ? 53.60101 -21.32199 25.94086 1.000 136.81721 719 VAL A CA 1
ATOM 5160 C C . VAL A 1 719 ? 53.75263 -21.88427 27.34550 1.000 143.99699 719 VAL A C 1
ATOM 5161 O O . VAL A 1 719 ? 53.19153 -22.94035 27.66027 1.000 146.77726 719 VAL A O 1
ATOM 5165 N N . GLU A 1 720 ? 54.51334 -21.19157 28.18673 1.000 147.04197 720 GLU A N 1
ATOM 5166 C CA . GLU A 1 720 ? 54.77954 -21.68199 29.53150 1.000 156.93201 720 GLU A CA 1
ATOM 5167 C C . GLU A 1 720 ? 53.60438 -21.36734 30.44896 1.000 164.99445 720 GLU A C 1
ATOM 5168 O O . GLU A 1 720 ? 53.06252 -20.25723 30.42624 1.000 164.72665 720 GLU A O 1
ATOM 5174 N N . ALA A 1 721 ? 53.20781 -22.35521 31.24702 1.000 173.08893 721 ALA A N 1
ATOM 5175 C CA . ALA A 1 721 ? 52.08295 -22.21827 32.15455 1.000 182.33411 721 ALA A CA 1
ATOM 5176 C C . ALA A 1 721 ? 52.50333 -21.48270 33.42466 1.000 200.04035 721 ALA A C 1
ATOM 5177 O O . ALA A 1 721 ? 53.68410 -21.22083 33.66813 1.000 194.35840 721 ALA A O 1
ATOM 5179 N N . GLY A 1 722 ? 51.51500 -21.15217 34.24244 1.000 252.93267 722 GLY A N 1
ATOM 5180 C CA . GLY A 1 722 ? 51.73910 -20.44629 35.48767 1.000 262.21147 722 GLY A CA 1
ATOM 5181 C C . GLY A 1 722 ? 51.21229 -19.02307 35.42596 1.000 257.24482 722 GLY A C 1
ATOM 5182 O O . GLY A 1 722 ? 50.63300 -18.57841 34.43343 1.000 241.41040 722 GLY A O 1
ATOM 5183 N N . ASN A 1 723 ? 51.42898 -18.31103 36.52779 1.000 196.62111 723 ASN A N 1
ATOM 5184 C CA . ASN A 1 723 ? 50.98328 -16.92870 36.62263 1.000 172.18745 723 ASN A CA 1
ATOM 5185 C C . ASN A 1 723 ? 51.86811 -16.02805 35.77238 1.000 167.93612 723 ASN A C 1
ATOM 5186 O O . ASN A 1 723 ? 53.09688 -16.05185 35.89231 1.000 171.74482 723 ASN A O 1
ATOM 5191 N N . TYR A 1 724 ? 51.23911 -15.23247 34.91301 1.000 155.50968 724 TYR A N 1
ATOM 5192 C CA . TYR A 1 724 ? 51.94371 -14.34411 34.00579 1.000 150.37864 724 TYR A CA 1
ATOM 5193 C C . TYR A 1 724 ? 51.49983 -12.90400 34.21933 1.000 134.31204 724 TYR A C 1
ATOM 5194 O O . TYR A 1 724 ? 50.45344 -12.63304 34.81377 1.000 133.07844 724 TYR A O 1
ATOM 5203 N N . LYS A 1 725 ? 52.31755 -11.97872 33.71986 1.000 130.25685 725 LYS A N 1
ATOM 5204 C CA . LYS A 1 725 ? 52.14400 -10.55500 33.96556 1.000 120.49151 725 LYS A CA 1
ATOM 5205 C C . LYS A 1 725 ? 52.08988 -9.80363 32.64277 1.000 117.47478 725 LYS A C 1
ATOM 5206 O O . LYS A 1 725 ? 52.80595 -10.14078 31.69520 1.000 121.23259 725 LYS A O 1
ATOM 5212 N N . VAL A 1 726 ? 51.23192 -8.78274 32.58688 1.000 109.95882 726 VAL A N 1
ATOM 5213 C CA . VAL A 1 726 ? 51.05750 -7.94065 31.41061 1.000 106.09358 726 VAL A CA 1
ATOM 5214 C C . VAL A 1 726 ? 51.23292 -6.48872 31.84150 1.000 104.83802 726 VAL A C 1
ATOM 5215 O O . VAL A 1 726 ? 51.04033 -6.13889 33.00704 1.000 106.84736 726 VAL A O 1
ATOM 5219 N N . MET A 1 727 ? 51.61258 -5.63748 30.88723 1.000 95.43470 727 MET A N 1
ATOM 5220 C CA . MET A 1 727 ? 51.88777 -4.24063 31.19816 1.000 97.27483 727 MET A CA 1
ATOM 5221 C C . MET A 1 727 ? 51.54553 -3.34764 30.01358 1.000 97.76104 727 MET A C 1
ATOM 5222 O O . MET A 1 727 ? 51.48510 -3.79142 28.86366 1.000 99.44568 727 MET A O 1
ATOM 5227 N N . VAL A 1 728 ? 51.31112 -2.07253 30.32726 1.000 97.25070 728 VAL A N 1
ATOM 5228 C CA . VAL A 1 728 ? 51.14320 -0.99743 29.35275 1.000 95.59113 728 VAL A CA 1
ATOM 5229 C C . VAL A 1 728 ? 51.92689 0.19611 29.88316 1.000 99.97187 728 VAL A C 1
ATOM 5230 O O . VAL A 1 728 ? 51.58939 0.73596 30.94259 1.000 108.72723 728 VAL A O 1
ATOM 5234 N N . ALA A 1 729 ? 52.97095 0.60661 29.16402 1.000 106.81398 729 ALA A N 1
ATOM 5235 C CA . ALA A 1 729 ? 53.95034 1.53070 29.71710 1.000 115.21634 729 ALA A CA 1
ATOM 5236 C C . ALA A 1 729 ? 54.29305 2.62051 28.71022 1.000 120.26766 729 ALA A C 1
ATOM 5237 O O . ALA A 1 729 ? 53.87668 2.58613 27.54901 1.000 117.15234 729 ALA A O 1
ATOM 5239 N N . LYS A 1 730 ? 55.06229 3.60462 29.18782 1.000 131.53903 730 LYS A N 1
ATOM 5240 C CA . LYS A 1 730 ? 55.64152 4.63297 28.32692 1.000 126.23683 730 LYS A CA 1
ATOM 5241 C C . LYS A 1 730 ? 56.87403 4.10009 27.60606 1.000 128.28396 730 LYS A C 1
ATOM 5242 O O . LYS A 1 730 ? 56.92118 4.05791 26.37140 1.000 134.77963 730 LYS A O 1
ATOM 5248 N N . ASN A 1 731 ? 57.88666 3.70243 28.37499 1.000 113.57879 731 ASN A N 1
ATOM 5249 C CA . ASN A 1 731 ? 59.12271 3.13596 27.86197 1.000 102.50648 731 ASN A CA 1
ATOM 5250 C C . ASN A 1 731 ? 59.32280 1.74120 28.43891 1.000 102.96457 731 ASN A C 1
ATOM 5251 O O . ASN A 1 731 ? 58.64780 1.33743 29.39132 1.000 108.24591 731 ASN A O 1
ATOM 5256 N N . ALA A 1 732 ? 60.27438 1.01170 27.85067 1.000 97.63904 732 ALA A N 1
ATOM 5257 C CA . ALA A 1 732 ? 60.50725 -0.37368 28.24860 1.000 100.06264 732 ALA A CA 1
ATOM 5258 C C . ALA A 1 732 ? 60.88688 -0.46894 29.72039 1.000 107.42387 732 ALA A C 1
ATOM 5259 O O . ALA A 1 732 ? 60.34983 -1.30147 30.46094 1.000 112.27029 732 ALA A O 1
ATOM 5261 N N . ALA A 1 733 ? 61.81581 0.37957 30.16100 1.000 112.91625 733 ALA A N 1
ATOM 5262 C CA . ALA A 1 733 ? 62.30376 0.35642 31.53971 1.000 121.97898 733 ALA A CA 1
ATOM 5263 C C . ALA A 1 733 ? 61.45548 1.29235 32.40012 1.000 120.36762 733 ALA A C 1
ATOM 5264 O O . ALA A 1 733 ? 61.87622 2.37200 32.82085 1.000 125.85661 733 ALA A O 1
ATOM 5266 N N . ASP A 1 734 ? 60.22548 0.85113 32.64869 1.000 120.48135 734 ASP A N 1
ATOM 5267 C CA . ASP A 1 734 ? 59.27565 1.57784 33.47882 1.000 121.75669 734 ASP A CA 1
ATOM 5268 C C . ASP A 1 734 ? 59.09931 0.84869 34.80199 1.000 126.26653 734 ASP A C 1
ATOM 5269 O O . ASP A 1 734 ? 58.82917 -0.35698 34.82419 1.000 126.81048 734 ASP A O 1
ATOM 5274 N N . LEU A 1 735 ? 59.23538 1.59158 35.89977 1.000 119.90261 735 LEU A N 1
ATOM 5275 C CA . LEU A 1 735 ? 59.03745 1.00805 37.22029 1.000 115.07565 735 LEU A CA 1
ATOM 5276 C C . LEU A 1 735 ? 57.56406 0.72074 37.48168 1.000 117.06953 735 LEU A C 1
ATOM 5277 O O . LEU A 1 735 ? 57.22479 -0.27512 38.13251 1.000 116.52116 735 LEU A O 1
ATOM 5282 N N . LYS A 1 736 ? 56.67444 1.57925 36.98188 1.000 121.38200 736 LYS A N 1
ATOM 5283 C CA . LYS A 1 736 ? 55.25031 1.52597 37.30977 1.000 123.16581 736 LYS A CA 1
ATOM 5284 C C . LYS A 1 736 ? 54.41606 1.55854 36.03597 1.000 120.78470 736 LYS A C 1
ATOM 5285 O O . LYS A 1 736 ? 54.02934 2.63524 35.55964 1.000 121.82588 736 LYS A O 1
ATOM 5291 N N . PRO A 1 737 ? 54.12916 0.39721 35.44519 1.000 113.66401 737 PRO A N 1
ATOM 5292 C CA . PRO A 1 737 ? 53.17615 0.35490 34.32916 1.000 109.93016 737 PRO A CA 1
ATOM 5293 C C . PRO A 1 737 ? 51.82817 -0.21210 34.75005 1.000 106.67256 737 PRO A C 1
ATOM 5294 O O . PRO A 1 737 ? 51.70369 -0.79126 35.83362 1.000 108.22553 737 PRO A O 1
ATOM 5298 N N . LEU A 1 738 ? 50.81306 -0.05527 33.90352 1.000 107.65256 738 LEU A N 1
ATOM 5299 C CA . LEU A 1 738 ? 49.45538 -0.48975 34.23131 1.000 113.97869 738 LEU A CA 1
ATOM 5300 C C . LEU A 1 738 ? 49.33356 -1.98559 33.96802 1.000 110.75365 738 LEU A C 1
ATOM 5301 O O . LEU A 1 738 ? 49.25245 -2.42552 32.81884 1.000 107.25412 738 LEU A O 1
ATOM 5306 N N . THR A 1 739 ? 49.29063 -2.76744 35.04369 1.000 112.00138 739 THR A N 1
ATOM 5307 C CA . THR A 1 739 ? 49.36293 -4.21977 34.96682 1.000 112.22314 739 THR A CA 1
ATOM 5308 C C . THR A 1 739 ? 47.97242 -4.84540 35.00135 1.000 124.57811 739 THR A C 1
ATOM 5309 O O . THR A 1 739 ? 47.07339 -4.35769 35.69238 1.000 130.37392 739 THR A O 1
ATOM 5313 N N . THR A 1 740 ? 47.80126 -5.92373 34.23517 1.000 130.71480 740 THR A N 1
ATOM 5314 C CA . THR A 1 740 ? 46.62030 -6.78127 34.32133 1.000 136.37260 740 THR A CA 1
ATOM 5315 C C . THR A 1 740 ? 47.09452 -8.22419 34.20902 1.000 134.05263 740 THR A C 1
ATOM 5316 O O . THR A 1 740 ? 47.51108 -8.66171 33.13230 1.000 132.40990 740 THR A O 1
ATOM 5320 N N . VAL A 1 741 ? 47.02883 -8.95694 35.31692 1.000 130.25076 741 VAL A N 1
ATOM 5321 C CA . VAL A 1 741 ? 47.60144 -10.29574 35.40562 1.000 129.89277 741 VAL A CA 1
ATOM 5322 C C . VAL A 1 741 ? 46.69658 -11.30150 34.70380 1.000 133.13598 741 VAL A C 1
ATOM 5323 O O . VAL A 1 741 ? 45.47023 -11.15079 34.66067 1.000 133.02887 741 VAL A O 1
ATOM 5327 N N . ILE A 1 742 ? 47.31669 -12.33380 34.13001 1.000 133.79759 742 ILE A N 1
ATOM 5328 C CA . ILE A 1 742 ? 46.61740 -13.40145 33.42826 1.000 131.65242 742 ILE A CA 1
ATOM 5329 C C . ILE A 1 742 ? 47.21622 -14.73863 33.84176 1.000 130.70984 742 ILE A C 1
ATOM 5330 O O . ILE A 1 742 ? 48.39437 -14.82899 34.20028 1.000 135.03786 742 ILE A O 1
ATOM 5335 N N . THR A 1 743 ? 46.39620 -15.78586 33.78042 1.000 132.27295 743 THR A N 1
ATOM 5336 C CA . THR A 1 743 ? 46.85126 -17.15638 33.99133 1.000 137.14510 743 THR A CA 1
ATOM 5337 C C . THR A 1 743 ? 46.89471 -17.85149 32.63465 1.000 139.11135 743 THR A C 1
ATOM 5338 O O . THR A 1 743 ? 45.84899 -18.15212 32.04963 1.000 138.36493 743 THR A O 1
ATOM 5342 N N . GLU A 1 744 ? 48.10283 -18.10124 32.13628 1.000 144.64565 744 GLU A N 1
ATOM 5343 C CA . GLU A 1 744 ? 48.29444 -18.69914 30.82168 1.000 146.89774 744 GLU A CA 1
ATOM 5344 C C . GLU A 1 744 ? 48.28004 -20.21875 30.92633 1.000 155.34478 744 GLU A C 1
ATOM 5345 O O . GLU A 1 744 ? 49.01774 -20.80013 31.72863 1.000 164.03512 744 GLU A O 1
ATOM 5351 N N . GLU A 1 745 ? 47.44463 -20.85511 30.11034 1.000 158.64531 745 GLU A N 1
ATOM 5352 C CA . GLU A 1 745 ? 47.31366 -22.30798 30.12514 1.000 164.48613 745 GLU A CA 1
ATOM 5353 C C . GLU A 1 745 ? 48.48608 -22.97761 29.41437 1.000 165.29678 745 GLU A C 1
ATOM 5354 O O . GLU A 1 745 ? 49.00374 -22.46163 28.42350 1.000 156.27061 745 GLU A O 1
ATOM 5360 N N . VAL A 1 748 ? 51.01847 -26.89524 21.13388 1.000 95.14200 748 VAL A N 1
ATOM 5361 C CA . VAL A 1 748 ? 50.65905 -27.20098 19.75650 1.000 97.79368 748 VAL A CA 1
ATOM 5362 C C . VAL A 1 748 ? 50.71005 -25.91901 18.92605 1.000 96.14170 748 VAL A C 1
ATOM 5363 O O . VAL A 1 748 ? 50.22232 -25.87024 17.79484 1.000 94.84060 748 VAL A O 1
ATOM 5367 N N . THR A 1 749 ? 51.32401 -24.87851 19.49758 1.000 97.40431 749 THR A N 1
ATOM 5368 C CA . THR A 1 749 ? 51.43442 -23.60278 18.79526 1.000 92.94331 749 THR A CA 1
ATOM 5369 C C . THR A 1 749 ? 52.16877 -23.76934 17.46919 1.000 90.08057 749 THR A C 1
ATOM 5370 O O . THR A 1 749 ? 51.71464 -23.27578 16.43009 1.000 89.18322 749 THR A O 1
ATOM 5374 N N . GLU A 1 750 ? 53.29389 -24.48347 17.47997 1.000 90.36188 750 GLU A N 1
ATOM 5375 C CA . GLU A 1 750 ? 54.03183 -24.75110 16.24785 1.000 90.49004 750 GLU A CA 1
ATOM 5376 C C . GLU A 1 750 ? 55.03525 -25.86267 16.50699 1.000 94.72805 750 GLU A C 1
ATOM 5377 O O . GLU A 1 750 ? 55.88124 -25.73646 17.39901 1.000 98.62155 750 GLU A O 1
ATOM 5383 N N . LYS A 1 751 ? 54.93817 -26.94414 15.73630 1.000 98.99632 751 LYS A N 1
ATOM 5384 C CA . LYS A 1 751 ? 55.89971 -28.04013 15.76081 1.000 107.28617 751 LYS A CA 1
ATOM 5385 C C . LYS A 1 751 ? 56.76341 -27.97190 14.50901 1.000 110.27127 751 LYS A C 1
ATOM 5386 O O . LYS A 1 751 ? 56.23847 -27.94740 13.39030 1.000 111.13724 751 LYS A O 1
ATOM 5392 N N . VAL A 1 752 ? 58.08474 -27.93949 14.69675 1.000 114.62068 752 VAL A N 1
ATOM 5393 C CA . VAL A 1 752 ? 59.02056 -27.78631 13.59174 1.000 111.18291 752 VAL A CA 1
ATOM 5394 C C . VAL A 1 752 ? 60.09525 -28.86515 13.67309 1.000 116.56112 752 VAL A C 1
ATOM 5395 O O . VAL A 1 752 ? 60.29213 -29.51265 14.70458 1.000 117.43432 752 VAL A O 1
ATOM 5399 N N . ARG A 1 753 ? 60.78611 -29.05588 12.54869 1.000 110.54141 753 ARG A N 1
ATOM 5400 C CA . ARG A 1 753 ? 61.90872 -29.97415 12.44648 1.000 111.64773 753 ARG A CA 1
ATOM 5401 C C . ARG A 1 753 ? 63.17607 -29.32357 12.99584 1.000 113.32248 753 ARG A C 1
ATOM 5402 O O . ARG A 1 753 ? 63.24690 -28.09932 13.12938 1.000 115.37258 753 ARG A O 1
ATOM 5410 N N . PRO A 1 754 ? 64.19877 -30.12740 13.34255 1.000 115.71318 754 PRO A N 1
ATOM 5411 C CA . PRO A 1 754 ? 65.40152 -29.54499 13.98148 1.000 118.02137 754 PRO A CA 1
ATOM 5412 C C . PRO A 1 754 ? 66.28464 -28.78401 13.00004 1.000 113.20578 754 PRO A C 1
ATOM 5413 O O . PRO A 1 754 ? 67.37737 -29.21006 12.60912 1.000 113.22561 754 PRO A O 1
ATOM 5417 N N . CYS A 1 755 ? 65.80803 -27.61379 12.59157 1.000 122.23612 755 CYS A N 1
ATOM 5418 C CA . CYS A 1 755 ? 66.59801 -26.75312 11.73287 1.000 121.40842 755 CYS A CA 1
ATOM 5419 C C . CYS A 1 755 ? 67.56349 -25.91730 12.56826 1.000 121.53736 755 CYS A C 1
ATOM 5420 O O . CYS A 1 755 ? 67.36746 -25.70336 13.76765 1.000 121.65104 755 CYS A O 1
ATOM 5423 N N . LEU A 1 756 ? 68.62529 -25.45225 11.90950 1.000 104.31967 756 LEU A N 1
ATOM 5424 C CA . LEU A 1 756 ? 69.58548 -24.51409 12.49308 1.000 97.08323 756 LEU A CA 1
ATOM 5425 C C . LEU A 1 756 ? 70.25007 -25.09299 13.74198 1.000 98.79884 756 LEU A C 1
ATOM 5426 O O . LEU A 1 756 ? 70.32832 -24.44920 14.79122 1.000 100.79587 756 LEU A O 1
ATOM 5431 N N . LEU A 1 757 ? 70.74081 -26.32182 13.62062 1.000 91.86760 757 LEU A N 1
ATOM 5432 C CA . LEU A 1 757 ? 71.49339 -26.94538 14.69656 1.000 91.80505 757 LEU A CA 1
ATOM 5433 C C . LEU A 1 757 ? 72.96531 -26.56211 14.56248 1.000 92.60297 757 LEU A C 1
ATOM 5434 O O . LEU A 1 757 ? 73.33645 -25.68564 13.77676 1.000 91.03427 757 LEU A O 1
ATOM 5439 N N . LYS A 1 758 ? 73.82073 -27.22056 15.33426 1.000 95.24238 758 LYS A N 1
ATOM 5440 C CA . LYS A 1 758 ? 75.26090 -27.04431 15.24074 1.000 103.72878 758 LYS A CA 1
ATOM 5441 C C . LYS A 1 758 ? 75.87147 -28.30329 14.64191 1.000 112.15180 758 LYS A C 1
ATOM 5442 O O . LYS A 1 758 ? 75.53051 -29.41879 15.05043 1.000 110.15279 758 LYS A O 1
ATOM 5448 N N . GLU A 1 759 ? 76.76546 -28.11354 13.67385 1.000 128.42452 759 GLU A N 1
ATOM 5449 C CA . GLU A 1 759 ? 77.33312 -29.21644 12.90993 1.000 135.06437 759 GLU A CA 1
ATOM 5450 C C . GLU A 1 759 ? 78.02290 -30.22652 13.82143 1.000 144.45963 759 GLU A C 1
ATOM 5451 O O . GLU A 1 759 ? 78.52767 -29.88707 14.89500 1.000 172.50707 759 GLU A O 1
ATOM 5457 N N . VAL A 1 760 ? 78.04148 -31.48310 13.37655 1.000 120.94544 760 VAL A N 1
ATOM 5458 C CA . VAL A 1 760 ? 78.67893 -32.58102 14.09768 1.000 110.61573 760 VAL A CA 1
ATOM 5459 C C . VAL A 1 760 ? 79.30961 -33.52342 13.08027 1.000 108.31265 760 VAL A C 1
ATOM 5460 O O . VAL A 1 760 ? 78.70053 -33.84202 12.05368 1.000 106.80277 760 VAL A O 1
ATOM 5464 N N . LYS A 1 761 ? 80.53417 -33.96152 13.36209 1.000 111.08780 761 LYS A N 1
ATOM 5465 C CA . LYS A 1 761 ? 81.22855 -34.92780 12.51465 1.000 112.71260 761 LYS A CA 1
ATOM 5466 C C . LYS A 1 761 ? 80.94601 -36.36217 12.95623 1.000 115.05911 761 LYS A C 1
ATOM 5467 O O . LYS A 1 761 ? 80.42301 -36.60243 14.04402 1.000 115.94346 761 LYS A O 1
ATOM 5474 N N . GLN B 1 2 ? 46.24924 26.94154 -15.50193 1.000 144.42568 2 GLN B N 1
ATOM 5475 C CA . GLN B 1 2 ? 46.08421 25.76381 -14.65804 1.000 141.76372 2 GLN B CA 1
ATOM 5476 C C . GLN B 1 2 ? 44.86549 25.91141 -13.75277 1.000 137.86853 2 GLN B C 1
ATOM 5477 O O . GLN B 1 2 ? 44.80607 26.81139 -12.91508 1.000 136.64067 2 GLN B O 1
ATOM 5483 N N . ASN B 1 3 ? 43.89745 25.02335 -13.92781 1.000 137.12923 3 ASN B N 1
ATOM 5484 C CA . ASN B 1 3 ? 42.67829 25.08048 -13.13207 1.000 135.60398 3 ASN B CA 1
ATOM 5485 C C . ASN B 1 3 ? 42.97506 24.67442 -11.69287 1.000 134.34722 3 ASN B C 1
ATOM 5486 O O . ASN B 1 3 ? 43.55401 23.60540 -11.46342 1.000 133.83848 3 ASN B O 1
ATOM 5491 N N . PRO B 1 4 ? 42.60005 25.48835 -10.70448 1.000 132.96471 4 PRO B N 1
ATOM 5492 C CA . PRO B 1 4 ? 42.95471 25.17159 -9.31607 1.000 129.82098 4 PRO B CA 1
ATOM 5493 C C . PRO B 1 4 ? 42.15970 23.98579 -8.79872 1.000 127.50772 4 PRO B C 1
ATOM 5494 O O . PRO B 1 4 ? 40.94816 23.88538 -9.00678 1.000 125.99491 4 PRO B O 1
ATOM 5498 N N . LYS B 1 5 ? 42.85762 23.08443 -8.11695 1.000 124.51009 5 LYS B N 1
ATOM 5499 C CA . LYS B 1 5 ? 42.28406 21.82662 -7.66858 1.000 125.23268 5 LYS B CA 1
ATOM 5500 C C . LYS B 1 5 ? 42.24501 21.76836 -6.14583 1.000 126.29991 5 LYS B C 1
ATOM 5501 O O . LYS B 1 5 ? 42.87175 22.57104 -5.44910 1.000 129.17501 5 LYS B O 1
ATOM 5507 N N . LEU B 1 6 ? 41.49318 20.79207 -5.63828 1.000 133.93015 6 LEU B N 1
ATOM 5508 C CA . LEU B 1 6 ? 41.30018 20.62729 -4.20339 1.000 134.93070 6 LEU B CA 1
ATOM 5509 C C . LEU B 1 6 ? 42.54409 20.03198 -3.56002 1.000 137.31397 6 LEU B C 1
ATOM 5510 O O . LEU B 1 6 ? 43.14931 19.09571 -4.09055 1.000 136.87589 6 LEU B O 1
ATOM 5515 N N . GLY B 1 7 ? 42.91580 20.57396 -2.40329 1.000 144.22241 7 GLY B N 1
ATOM 5516 C CA . GLY B 1 7 ? 44.11516 20.14749 -1.72000 1.000 152.27284 7 GLY B CA 1
ATOM 5517 C C . GLY B 1 7 ? 45.39976 20.67902 -2.30934 1.000 163.95073 7 GLY B C 1
ATOM 5518 O O . GLY B 1 7 ? 46.47950 20.31574 -1.82642 1.000 172.84411 7 GLY B O 1
ATOM 5519 N N . VAL B 1 8 ? 45.32091 21.52474 -3.33510 1.000 141.34000 8 VAL B N 1
ATOM 5520 C CA . VAL B 1 8 ? 46.50243 22.09548 -3.96985 1.000 138.18110 8 VAL B CA 1
ATOM 5521 C C . VAL B 1 8 ? 46.50406 23.60167 -3.75019 1.000 136.42187 8 VAL B C 1
ATOM 5522 O O . VAL B 1 8 ? 47.22459 24.11371 -2.88615 1.000 136.03030 8 VAL B O 1
ATOM 5526 N N . SER B 1 9 ? 45.70253 24.31874 -4.53326 1.000 131.82248 9 SER B N 1
ATOM 5527 C CA . SER B 1 9 ? 45.57154 25.75234 -4.34927 1.000 132.56580 9 SER B CA 1
ATOM 5528 C C . SER B 1 9 ? 44.90415 26.04452 -3.00575 1.000 130.59180 9 SER B C 1
ATOM 5529 O O . SER B 1 9 ? 44.17365 25.20294 -2.47487 1.000 131.15622 9 SER B O 1
ATOM 5532 N N . PRO B 1 10 ? 45.15724 27.22065 -2.42572 1.000 134.70868 10 PRO B N 1
ATOM 5533 C CA . PRO B 1 10 ? 44.50733 27.57421 -1.15773 1.000 135.21733 10 PRO B CA 1
ATOM 5534 C C . PRO B 1 10 ? 42.99346 27.42693 -1.24091 1.000 136.16369 10 PRO B C 1
ATOM 5535 O O . PRO B 1 10 ? 42.39398 27.54649 -2.31195 1.000 136.28361 10 PRO B O 1
ATOM 5539 N N . ILE B 1 11 ? 42.38122 27.16415 -0.08300 1.000 136.26964 11 ILE B N 1
ATOM 5540 C CA . ILE B 1 11 ? 40.97696 26.76047 -0.04337 1.000 135.89940 11 ILE B CA 1
ATOM 5541 C C . ILE B 1 11 ? 40.08088 27.83916 -0.64210 1.000 139.42310 11 ILE B C 1
ATOM 5542 O O . ILE B 1 11 ? 39.07481 27.53687 -1.29614 1.000 135.20160 11 ILE B O 1
ATOM 5547 N N . GLN B 1 12 ? 40.43697 29.11081 -0.44898 1.000 155.18624 12 GLN B N 1
ATOM 5548 C CA . GLN B 1 12 ? 39.61465 30.18771 -0.99043 1.000 161.78576 12 GLN B CA 1
ATOM 5549 C C . GLN B 1 12 ? 39.75348 30.28540 -2.50509 1.000 163.06083 12 GLN B C 1
ATOM 5550 O O . GLN B 1 12 ? 38.76241 30.50563 -3.21144 1.000 156.35060 12 GLN B O 1
ATOM 5556 N N . ASP B 1 13 ? 40.97120 30.11350 -3.02416 1.000 148.11528 13 ASP B N 1
ATOM 5557 C CA . ASP B 1 13 ? 41.20655 30.23297 -4.45840 1.000 146.63940 13 ASP B CA 1
ATOM 5558 C C . ASP B 1 13 ? 40.54919 29.11918 -5.26390 1.000 136.22295 13 ASP B C 1
ATOM 5559 O O . ASP B 1 13 ? 40.53594 29.19719 -6.49711 1.000 129.49488 13 ASP B O 1
ATOM 5564 N N . VAL B 1 14 ? 40.01393 28.09371 -4.60738 1.000 137.57460 14 VAL B N 1
ATOM 5565 C CA . VAL B 1 14 ? 39.24740 27.06154 -5.29773 1.000 132.74722 14 VAL B CA 1
ATOM 5566 C C . VAL B 1 14 ? 37.78753 27.47056 -5.44965 1.000 130.77582 14 VAL B C 1
ATOM 5567 O O . VAL B 1 14 ? 37.16619 27.20624 -6.48204 1.000 127.87420 14 VAL B O 1
ATOM 5571 N N . ILE B 1 15 ? 37.22871 28.12877 -4.43101 1.000 132.38828 15 ILE B N 1
ATOM 5572 C CA . ILE B 1 15 ? 35.83173 28.54811 -4.48245 1.000 130.72634 15 ILE B CA 1
ATOM 5573 C C . ILE B 1 15 ? 35.62691 29.63603 -5.53087 1.000 134.18208 15 ILE B C 1
ATOM 5574 O O . ILE B 1 15 ? 34.56370 29.70790 -6.16070 1.000 131.26246 15 ILE B O 1
ATOM 5579 N N . ASN B 1 16 ? 36.63244 30.48997 -5.74499 1.000 141.23112 16 ASN B N 1
ATOM 5580 C CA . ASN B 1 16 ? 36.52310 31.52519 -6.76959 1.000 144.64490 16 ASN B CA 1
ATOM 5581 C C . ASN B 1 16 ? 36.32075 30.91849 -8.15265 1.000 141.39221 16 ASN B C 1
ATOM 5582 O O . ASN B 1 16 ? 35.56088 31.45375 -8.96878 1.000 143.61554 16 ASN B O 1
ATOM 5587 N N . ALA B 1 17 ? 36.99037 29.79673 -8.43166 1.000 132.11696 17 ALA B N 1
ATOM 5588 C CA . ALA B 1 17 ? 36.94042 29.19796 -9.76084 1.000 128.87298 17 ALA B CA 1
ATOM 5589 C C . ALA B 1 17 ? 35.54243 28.73206 -10.14405 1.000 126.55039 17 ALA B C 1
ATOM 5590 O O . ALA B 1 17 ? 35.24713 28.61722 -11.33856 1.000 128.30690 17 ALA B O 1
ATOM 5592 N N . MET B 1 18 ? 34.67901 28.46398 -9.16921 1.000 117.48327 18 MET B N 1
ATOM 5593 C CA . MET B 1 18 ? 33.33526 28.00235 -9.47469 1.000 118.54493 18 MET B CA 1
ATOM 5594 C C . MET B 1 18 ? 32.49154 29.13094 -10.06168 1.000 120.90551 18 MET B C 1
ATOM 5595 O O . MET B 1 18 ? 32.77271 30.31952 -9.88253 1.000 123.16025 18 MET B O 1
ATOM 5600 N N . THR B 1 19 ? 31.44520 28.73639 -10.77918 1.000 130.86499 19 THR B N 1
ATOM 5601 C CA . THR B 1 19 ? 30.41098 29.64477 -11.24246 1.000 128.41501 19 THR B CA 1
ATOM 5602 C C . THR B 1 19 ? 29.08749 29.24288 -10.60674 1.000 127.89362 19 THR B C 1
ATOM 5603 O O . THR B 1 19 ? 28.96180 28.16210 -10.02277 1.000 127.67702 19 THR B O 1
ATOM 5607 N N . LEU B 1 20 ? 28.09725 30.13306 -10.71891 1.000 119.13559 20 LEU B N 1
ATOM 5608 C CA . LEU B 1 20 ? 26.81382 29.88596 -10.07098 1.000 114.60964 20 LEU B CA 1
ATOM 5609 C C . LEU B 1 20 ? 26.17482 28.59459 -10.56570 1.000 112.92267 20 LEU B C 1
ATOM 5610 O O . LEU B 1 20 ? 25.39063 27.97330 -9.84040 1.000 112.14236 20 LEU B O 1
ATOM 5615 N N . ASP B 1 21 ? 26.49204 28.17686 -11.79249 1.000 113.07513 21 ASP B N 1
ATOM 5616 C CA . ASP B 1 21 ? 26.03083 26.87888 -12.27215 1.000 112.78559 21 ASP B CA 1
ATOM 5617 C C . ASP B 1 21 ? 26.73054 25.73914 -11.53952 1.000 106.33163 21 ASP B C 1
ATOM 5618 O O . ASP B 1 21 ? 26.12449 24.69197 -11.27981 1.000 100.60032 21 ASP B O 1
ATOM 5623 N N . GLU B 1 22 ? 28.00383 25.92999 -11.18932 1.000 107.01476 22 GLU B N 1
ATOM 5624 C CA . GLU B 1 22 ? 28.78233 24.87282 -10.55527 1.000 105.25065 22 GLU B CA 1
ATOM 5625 C C . GLU B 1 22 ? 28.53394 24.79290 -9.05460 1.000 100.30142 22 GLU B C 1
ATOM 5626 O O . GLU B 1 22 ? 28.58468 23.69841 -8.48311 1.000 96.07213 22 GLU B O 1
ATOM 5632 N N . LYS B 1 23 ? 28.26732 25.92724 -8.40314 1.000 102.09241 23 LYS B N 1
ATOM 5633 C CA . LYS B 1 23 ? 28.02064 25.91501 -6.96435 1.000 95.32215 23 LYS B CA 1
ATOM 5634 C C . LYS B 1 23 ? 26.67564 25.27576 -6.64188 1.000 89.57269 23 LYS B C 1
ATOM 5635 O O . LYS B 1 23 ? 26.57167 24.45242 -5.72508 1.000 85.08983 23 LYS B O 1
ATOM 5641 N N . ILE B 1 24 ? 25.63082 25.64701 -7.38572 1.000 94.97951 24 ILE B N 1
ATOM 5642 C CA . ILE B 1 24 ? 24.30049 25.10928 -7.11909 1.000 91.88573 24 ILE B CA 1
ATOM 5643 C C . ILE B 1 24 ? 24.24893 23.61639 -7.41976 1.000 89.94945 24 ILE B C 1
ATOM 5644 O O . ILE B 1 24 ? 23.49160 22.87298 -6.78294 1.000 90.28335 24 ILE B O 1
ATOM 5649 N N . GLN B 1 25 ? 25.05076 23.14889 -8.37992 1.000 88.45101 25 GLN B N 1
ATOM 5650 C CA . GLN B 1 25 ? 25.13771 21.71503 -8.63541 1.000 84.65096 25 GLN B CA 1
ATOM 5651 C C . GLN B 1 25 ? 25.67963 20.96388 -7.42580 1.000 80.63674 25 GLN B C 1
ATOM 5652 O O . GLN B 1 25 ? 25.28906 19.81692 -7.17927 1.000 78.39819 25 GLN B O 1
ATOM 5658 N N . LEU B 1 26 ? 26.56147 21.59709 -6.65095 1.000 80.54244 26 LEU B N 1
ATOM 5659 C CA . LEU B 1 26 ? 27.24039 20.89936 -5.56482 1.000 74.96954 26 LEU B CA 1
ATOM 5660 C C . LEU B 1 26 ? 26.36163 20.79489 -4.32255 1.000 74.50912 26 LEU B C 1
ATOM 5661 O O . LEU B 1 26 ? 26.22631 19.71272 -3.74129 1.000 70.90095 26 LEU B O 1
ATOM 5666 N N . VAL B 1 27 ? 25.75942 21.91056 -3.89884 1.000 75.37839 27 VAL B N 1
ATOM 5667 C CA . VAL B 1 27 ? 24.97716 21.91694 -2.66662 1.000 71.31022 27 VAL B CA 1
ATOM 5668 C C . VAL B 1 27 ? 23.67929 21.13418 -2.80498 1.000 75.90723 27 VAL B C 1
ATOM 5669 O O . VAL B 1 27 ? 23.08500 20.74517 -1.79262 1.000 75.92690 27 VAL B O 1
ATOM 5673 N N . VAL B 1 28 ? 23.21520 20.89982 -4.02742 1.000 75.30953 28 VAL B N 1
ATOM 5674 C CA . VAL B 1 28 ? 22.03223 20.08756 -4.28887 1.000 77.59435 28 VAL B CA 1
ATOM 5675 C C . VAL B 1 28 ? 22.51486 18.86726 -5.06191 1.000 82.56335 28 VAL B C 1
ATOM 5676 O O . VAL B 1 28 ? 22.73621 18.93883 -6.27571 1.000 82.99360 28 VAL B O 1
ATOM 5680 N N . GLY B 1 29 ? 22.67363 17.74298 -4.37029 1.000 80.36774 29 GLY B N 1
ATOM 5681 C CA . GLY B 1 29 ? 23.22748 16.54362 -4.97460 1.000 96.40899 29 GLY B CA 1
ATOM 5682 C C . GLY B 1 29 ? 22.31937 15.87882 -5.98811 1.000 105.30355 29 GLY B C 1
ATOM 5683 O O . GLY B 1 29 ? 21.39126 16.50262 -6.49649 1.000 104.58368 29 GLY B O 1
ATOM 5684 N N . SER B 1 30 ? 22.58985 14.60712 -6.29598 1.000 125.30048 30 SER B N 1
ATOM 5685 C CA . SER B 1 30 ? 21.70003 13.79967 -7.11534 1.000 134.73536 30 SER B CA 1
ATOM 5686 C C . SER B 1 30 ? 21.46236 12.47051 -6.41047 1.000 153.96195 30 SER B C 1
ATOM 5687 O O . SER B 1 30 ? 21.98441 12.23117 -5.31826 1.000 150.87669 30 SER B O 1
ATOM 5690 N N . SER B 1 31 ? 20.66591 11.60886 -7.04861 1.000 192.24508 31 SER B N 1
ATOM 5691 C CA . SER B 1 31 ? 20.28928 10.27500 -6.54045 1.000 194.23457 31 SER B CA 1
ATOM 5692 C C . SER B 1 31 ? 21.16381 9.69192 -5.42200 1.000 205.59698 31 SER B C 1
ATOM 5693 O O . SER B 1 31 ? 21.66344 8.56818 -5.52004 1.000 217.99214 31 SER B O 1
ATOM 5696 N N . GLY B 1 46 ? 23.10522 5.31478 -15.07143 1.000 104.64899 46 GLY B N 1
ATOM 5697 C CA . GLY B 1 46 ? 22.40759 4.86020 -13.88293 1.000 117.65763 46 GLY B CA 1
ATOM 5698 C C . GLY B 1 46 ? 22.89626 5.52507 -12.61228 1.000 125.67366 46 GLY B C 1
ATOM 5699 O O . GLY B 1 46 ? 22.70676 6.72667 -12.41548 1.000 124.74710 46 GLY B O 1
ATOM 5700 N N . GLN B 1 47 ? 23.52878 4.73844 -11.74504 1.000 137.76120 47 GLN B N 1
ATOM 5701 C CA . GLN B 1 47 ? 24.05809 5.23356 -10.48520 1.000 137.21726 47 GLN B CA 1
ATOM 5702 C C . GLN B 1 47 ? 25.50694 4.79972 -10.32988 1.000 139.08533 47 GLN B C 1
ATOM 5703 O O . GLN B 1 47 ? 25.93467 3.78320 -10.88505 1.000 140.10577 47 GLN B O 1
ATOM 5709 N N . LEU B 1 48 ? 26.25478 5.59470 -9.56344 1.000 140.33929 48 LEU B N 1
ATOM 5710 C CA . LEU B 1 48 ? 27.67154 5.32337 -9.34781 1.000 134.57134 48 LEU B CA 1
ATOM 5711 C C . LEU B 1 48 ? 27.86711 3.98812 -8.64068 1.000 127.04310 48 LEU B C 1
ATOM 5712 O O . LEU B 1 48 ? 28.62601 3.12773 -9.10280 1.000 121.44005 48 LEU B O 1
ATOM 5717 N N . VAL B 1 49 ? 27.18357 3.79419 -7.51940 1.000 127.45292 49 VAL B N 1
ATOM 5718 C CA . VAL B 1 49 ? 27.17999 2.51970 -6.81771 1.000 119.55360 49 VAL B CA 1
ATOM 5719 C C . VAL B 1 49 ? 25.72627 2.13819 -6.56861 1.000 117.97456 49 VAL B C 1
ATOM 5720 O O . VAL B 1 49 ? 24.88963 2.99748 -6.26560 1.000 123.73361 49 VAL B O 1
ATOM 5724 N N . GLN B 1 50 ? 25.41414 0.86046 -6.76373 1.000 108.53260 50 GLN B N 1
ATOM 5725 C CA . GLN B 1 50 ? 24.04849 0.39237 -6.59797 1.000 107.27596 50 GLN B CA 1
ATOM 5726 C C . GLN B 1 50 ? 23.72379 0.23502 -5.11941 1.000 109.90432 50 GLN B C 1
ATOM 5727 O O . GLN B 1 50 ? 24.59834 -0.03856 -4.29402 1.000 112.92373 50 GLN B O 1
ATOM 5733 N N . GLY B 1 51 ? 22.44689 0.41414 -4.78827 1.000 124.41812 51 GLY B N 1
ATOM 5734 C CA . GLY B 1 51 ? 22.00776 0.36594 -3.41339 1.000 129.48702 51 GLY B CA 1
ATOM 5735 C C . GLY B 1 51 ? 22.29145 1.61139 -2.60520 1.000 126.60797 51 GLY B C 1
ATOM 5736 O O . GLY B 1 51 ? 21.99080 1.62991 -1.40526 1.000 127.06742 51 GLY B O 1
ATOM 5737 N N . ALA B 1 52 ? 22.85618 2.65100 -3.21338 1.000 119.13979 52 ALA B N 1
ATOM 5738 C CA . ALA B 1 52 ? 23.16381 3.87465 -2.48725 1.000 116.24491 52 ALA B CA 1
ATOM 5739 C C . ALA B 1 52 ? 21.90060 4.69994 -2.28792 1.000 116.71855 52 ALA B C 1
ATOM 5740 O O . ALA B 1 52 ? 21.14485 4.93757 -3.23586 1.000 128.63474 52 ALA B O 1
ATOM 5742 N N . ALA B 1 53 ? 21.67460 5.13632 -1.04813 1.000 122.07665 53 ALA B N 1
ATOM 5743 C CA . ALA B 1 53 ? 20.52019 5.97994 -0.76413 1.000 118.49683 53 ALA B CA 1
ATOM 5744 C C . ALA B 1 53 ? 20.65468 7.34112 -1.43344 1.000 121.80742 53 ALA B C 1
ATOM 5745 O O . ALA B 1 53 ? 19.67866 7.87213 -1.97626 1.000 120.32354 53 ALA B O 1
ATOM 5747 N N . GLY B 1 54 ? 21.84753 7.91723 -1.40335 1.000 128.85256 54 GLY B N 1
ATOM 5748 C CA . GLY B 1 54 ? 22.09116 9.19388 -2.05168 1.000 139.79942 54 GLY B CA 1
ATOM 5749 C C . GLY B 1 54 ? 23.52142 9.27428 -2.53108 1.000 143.63634 54 GLY B C 1
ATOM 5750 O O . GLY B 1 54 ? 24.40727 8.58580 -2.01747 1.000 137.42850 54 GLY B O 1
ATOM 5751 N N . GLN B 1 55 ? 23.75056 10.11901 -3.52941 1.000 150.83926 55 GLN B N 1
ATOM 5752 C CA . GLN B 1 55 ? 25.08271 10.29079 -4.09046 1.000 148.21240 55 GLN B CA 1
ATOM 5753 C C . GLN B 1 55 ? 25.41533 11.77232 -4.14476 1.000 136.57611 55 GLN B C 1
ATOM 5754 O O . GLN B 1 55 ? 24.60061 12.57920 -4.60247 1.000 134.16578 55 GLN B O 1
ATOM 5760 N N . VAL B 1 56 ? 26.60294 12.12537 -3.66744 1.000 122.49709 56 VAL B N 1
ATOM 5761 C CA . VAL B 1 56 ? 27.05975 13.50907 -3.66094 1.000 115.62820 56 VAL B CA 1
ATOM 5762 C C . VAL B 1 56 ? 27.80667 13.78351 -4.95738 1.000 117.38313 56 VAL B C 1
ATOM 5763 O O . VAL B 1 56 ? 28.73604 13.05197 -5.31766 1.000 120.01432 56 VAL B O 1
ATOM 5767 N N . ASN B 1 57 ? 27.39229 14.83139 -5.66324 1.000 112.13137 57 ASN B N 1
ATOM 5768 C CA . ASN B 1 57 ? 28.05502 15.21563 -6.89979 1.000 115.41115 57 ASN B CA 1
ATOM 5769 C C . ASN B 1 57 ? 29.46248 15.71898 -6.61040 1.000 121.56051 57 ASN B C 1
ATOM 5770 O O . ASN B 1 57 ? 29.69794 16.41868 -5.62196 1.000 117.77764 57 ASN B O 1
ATOM 5775 N N . GLY B 1 58 ? 30.39492 15.35685 -7.47475 1.000 145.48463 58 GLY B N 1
ATOM 5776 C CA . GLY B 1 58 ? 31.76831 15.82089 -7.35664 1.000 148.14584 58 GLY B CA 1
ATOM 5777 C C . GLY B 1 58 ? 32.28490 16.32283 -8.68510 1.000 162.51742 58 GLY B C 1
ATOM 5778 O O . GLY B 1 58 ? 32.02450 15.72861 -9.73077 1.000 175.58970 58 GLY B O 1
ATOM 5779 N N . ILE B 1 59 ? 33.02391 17.42608 -8.63132 1.000 156.99422 59 ILE B N 1
ATOM 5780 C CA . ILE B 1 59 ? 33.50303 18.11784 -9.82143 1.000 156.42201 59 ILE B CA 1
ATOM 5781 C C . ILE B 1 59 ? 34.92567 17.66432 -10.11460 1.000 156.23751 59 ILE B C 1
ATOM 5782 O O . ILE B 1 59 ? 35.83265 17.85536 -9.29532 1.000 158.26018 59 ILE B O 1
ATOM 5787 N N . GLU B 1 60 ? 35.11658 17.07002 -11.29329 1.000 156.50648 60 GLU B N 1
ATOM 5788 C CA . GLU B 1 60 ? 36.43486 16.59137 -11.69033 1.000 157.26048 60 GLU B CA 1
ATOM 5789 C C . GLU B 1 60 ? 37.34857 17.74610 -12.08442 1.000 154.97654 60 GLU B C 1
ATOM 5790 O O . GLU B 1 60 ? 38.56248 17.68885 -11.85344 1.000 160.95268 60 GLU B O 1
ATOM 5796 N N . ARG B 1 61 ? 36.77967 18.80770 -12.66807 1.000 146.31010 61 ARG B N 1
ATOM 5797 C CA . ARG B 1 61 ? 37.58965 19.90995 -13.17877 1.000 138.65451 61 ARG B CA 1
ATOM 5798 C C . ARG B 1 61 ? 38.43224 20.54990 -12.08361 1.000 136.33309 61 ARG B C 1
ATOM 5799 O O . ARG B 1 61 ? 39.49978 21.10636 -12.36732 1.000 132.28164 61 ARG B O 1
ATOM 5807 N N . LEU B 1 62 ? 37.97752 20.48244 -10.83236 1.000 138.32844 62 LEU B N 1
ATOM 5808 C CA . LEU B 1 62 ? 38.75180 20.96665 -9.69752 1.000 134.98627 62 LEU B CA 1
ATOM 5809 C C . LEU B 1 62 ? 39.32311 19.82178 -8.86659 1.000 139.05921 62 LEU B C 1
ATOM 5810 O O . LEU B 1 62 ? 39.68951 20.02304 -7.70296 1.000 136.62066 62 LEU B O 1
ATOM 5815 N N . GLY B 1 63 ? 39.39868 18.62377 -9.44423 1.000 147.28180 63 GLY B N 1
ATOM 5816 C CA . GLY B 1 63 ? 40.01471 17.48912 -8.77951 1.000 150.05640 63 GLY B CA 1
ATOM 5817 C C . GLY B 1 63 ? 39.26831 16.98793 -7.56570 1.000 156.22195 63 GLY B C 1
ATOM 5818 O O . GLY B 1 63 ? 39.88688 16.42564 -6.65495 1.000 150.83516 63 GLY B O 1
ATOM 5819 N N . ILE B 1 64 ? 37.95551 17.16882 -7.52805 1.000 166.94173 64 ILE B N 1
ATOM 5820 C CA . ILE B 1 64 ? 37.13638 16.81216 -6.37440 1.000 167.78612 64 ILE B CA 1
ATOM 5821 C C . ILE B 1 64 ? 36.26793 15.61788 -6.75458 1.000 171.92149 64 ILE B C 1
ATOM 5822 O O . ILE B 1 64 ? 35.42515 15.73317 -7.65405 1.000 169.79495 64 ILE B O 1
ATOM 5827 N N . PRO B 1 65 ? 36.42075 14.47055 -6.10309 1.000 184.47940 65 PRO B N 1
ATOM 5828 C CA . PRO B 1 65 ? 35.62570 13.30133 -6.48162 1.000 187.96645 65 PRO B CA 1
ATOM 5829 C C . PRO B 1 65 ? 34.20796 13.37935 -5.94169 1.000 188.05303 65 PRO B C 1
ATOM 5830 O O . PRO B 1 65 ? 33.93107 14.02713 -4.92965 1.000 184.37711 65 PRO B O 1
ATOM 5834 N N . ALA B 1 66 ? 33.30631 12.69559 -6.63892 1.000 157.38652 66 ALA B N 1
ATOM 5835 C CA . ALA B 1 66 ? 31.93925 12.55672 -6.16322 1.000 141.04298 66 ALA B CA 1
ATOM 5836 C C . ALA B 1 66 ? 31.88729 11.58375 -4.99510 1.000 129.53111 66 ALA B C 1
ATOM 5837 O O . ALA B 1 66 ? 32.53679 10.53624 -5.01077 1.000 130.48352 66 ALA B O 1
ATOM 5839 N N . THR B 1 67 ? 31.10701 11.93100 -3.97813 1.000 117.60909 67 THR B N 1
ATOM 5840 C CA . THR B 1 67 ? 30.99479 11.11725 -2.77831 1.000 111.56651 67 THR B CA 1
ATOM 5841 C C . THR B 1 67 ? 29.66995 10.36494 -2.76024 1.000 110.94209 67 THR B C 1
ATOM 5842 O O . THR B 1 67 ? 28.72585 10.69756 -3.48265 1.000 112.54422 67 THR B O 1
ATOM 5846 N N . VAL B 1 68 ? 29.61533 9.33654 -1.91665 1.000 111.26771 68 VAL B N 1
ATOM 5847 C CA . VAL B 1 68 ? 28.48269 8.42262 -1.84745 1.000 112.46413 68 VAL B CA 1
ATOM 5848 C C . VAL B 1 68 ? 28.00655 8.32533 -0.40523 1.000 113.27880 68 VAL B C 1
ATOM 5849 O O . VAL B 1 68 ? 28.81890 8.24258 0.52294 1.000 108.21155 68 VAL B O 1
ATOM 5853 N N . VAL B 1 69 ? 26.68647 8.33306 -0.21774 1.000 116.99448 69 VAL B N 1
ATOM 5854 C CA . VAL B 1 69 ? 26.07706 8.11664 1.08842 1.000 120.55694 69 VAL B CA 1
ATOM 5855 C C . VAL B 1 69 ? 25.00461 7.04131 0.96889 1.000 118.99277 69 VAL B C 1
ATOM 5856 O O . VAL B 1 69 ? 24.22089 7.02934 0.01463 1.000 119.76148 69 VAL B O 1
ATOM 5860 N N . ALA B 1 70 ? 24.98403 6.12388 1.92674 1.000 123.68555 70 ALA B N 1
ATOM 5861 C CA . ALA B 1 70 ? 23.98416 5.06223 1.96644 1.000 122.74376 70 ALA B CA 1
ATOM 5862 C C . ALA B 1 70 ? 23.22983 5.13958 3.29233 1.000 118.60726 70 ALA B C 1
ATOM 5863 O O . ALA B 1 70 ? 23.42318 6.06701 4.08303 1.000 116.30268 70 ALA B O 1
ATOM 5865 N N . ASP B 1 71 ? 22.38776 4.14026 3.54398 1.000 112.07594 71 ASP B N 1
ATOM 5866 C CA . ASP B 1 71 ? 21.44509 4.15833 4.65662 1.000 114.87818 71 ASP B CA 1
ATOM 5867 C C . ASP B 1 71 ? 21.90579 3.21590 5.76117 1.000 112.80501 71 ASP B C 1
ATOM 5868 O O . ASP B 1 71 ? 22.14098 2.02857 5.51332 1.000 107.29749 71 ASP B O 1
ATOM 5873 N N . GLY B 1 72 ? 22.03649 3.75005 6.97359 1.000 121.77701 72 GLY B N 1
ATOM 5874 C CA . GLY B 1 72 ? 22.13110 2.94073 8.16494 1.000 115.83565 72 GLY B CA 1
ATOM 5875 C C . GLY B 1 72 ? 20.77980 2.87963 8.84989 1.000 123.42916 72 GLY B C 1
ATOM 5876 O O . GLY B 1 72 ? 19.73778 2.78219 8.19362 1.000 127.40861 72 GLY B O 1
ATOM 5877 N N . PRO B 1 73 ? 20.76314 2.93340 10.18882 1.000 113.49991 73 PRO B N 1
ATOM 5878 C CA . PRO B 1 73 ? 21.90835 2.90093 11.10560 1.000 105.07033 73 PRO B CA 1
ATOM 5879 C C . PRO B 1 73 ? 22.19690 1.48762 11.59230 1.000 104.60345 73 PRO B C 1
ATOM 5880 O O . PRO B 1 73 ? 23.23247 1.22071 12.19633 1.000 106.07434 73 PRO B O 1
ATOM 5884 N N . ALA B 1 74 ? 21.27747 0.56173 11.33708 1.000 109.16268 74 ALA B N 1
ATOM 5885 C CA . ALA B 1 74 ? 21.44665 -0.82764 11.74029 1.000 104.49026 74 ALA B CA 1
ATOM 5886 C C . ALA B 1 74 ? 22.40734 -1.59708 10.84265 1.000 104.59271 74 ALA B C 1
ATOM 5887 O O . ALA B 1 74 ? 22.58869 -2.80180 11.04849 1.000 105.85704 74 ALA B O 1
ATOM 5889 N N . GLY B 1 75 ? 23.02097 -0.94471 9.87135 1.000 107.09954 75 GLY B N 1
ATOM 5890 C CA . GLY B 1 75 ? 23.96877 -1.58236 8.97570 1.000 106.58186 75 GLY B CA 1
ATOM 5891 C C . GLY B 1 75 ? 23.97333 -0.91274 7.61601 1.000 106.91975 75 GLY B C 1
ATOM 5892 O O . GLY B 1 75 ? 23.08340 -0.14359 7.25887 1.000 111.49635 75 GLY B O 1
ATOM 5893 N N . LEU B 1 76 ? 25.00584 -1.21930 6.83553 1.000 103.59043 76 LEU B N 1
ATOM 5894 C CA . LEU B 1 76 ? 25.14629 -0.63868 5.50602 1.000 107.51986 76 LEU B CA 1
ATOM 5895 C C . LEU B 1 76 ? 24.13432 -1.25576 4.54892 1.000 113.52290 76 LEU B C 1
ATOM 5896 O O . LEU B 1 76 ? 24.14910 -2.46799 4.31501 1.000 116.53675 76 LEU B O 1
ATOM 5901 N N . ARG B 1 77 ? 23.27282 -0.41966 3.97733 1.000 111.52802 77 ARG B N 1
ATOM 5902 C CA . ARG B 1 77 ? 22.18181 -0.87940 3.12272 1.000 116.52493 77 ARG B CA 1
ATOM 5903 C C . ARG B 1 77 ? 22.60662 -0.74291 1.66208 1.000 123.22685 77 ARG B C 1
ATOM 5904 O O . ARG B 1 77 ? 22.42540 0.29999 1.03467 1.000 120.63914 77 ARG B O 1
ATOM 5912 N N . ILE B 1 78 ? 23.16997 -1.81216 1.11273 1.000 142.32572 78 ILE B N 1
ATOM 5913 C CA . ILE B 1 78 ? 23.50222 -1.87614 -0.30346 1.000 154.05146 78 ILE B CA 1
ATOM 5914 C C . ILE B 1 78 ? 22.81485 -3.09466 -0.90208 1.000 162.49424 78 ILE B C 1
ATOM 5915 O O . ILE B 1 78 ? 22.69690 -4.13759 -0.24754 1.000 188.05004 78 ILE B O 1
ATOM 5920 N N . ASP B 1 79 ? 22.38709 -2.96890 -2.15715 1.000 148.11685 79 ASP B N 1
ATOM 5921 C CA . ASP B 1 79 ? 21.50817 -3.96373 -2.73600 1.000 150.68146 79 ASP B CA 1
ATOM 5922 C C . ASP B 1 79 ? 22.28921 -5.23121 -3.06516 1.000 153.78173 79 ASP B C 1
ATOM 5923 O O . ASP B 1 79 ? 23.47683 -5.17179 -3.39462 1.000 151.03971 79 ASP B O 1
ATOM 5928 N N . PRO B 1 80 ? 21.65095 -6.40652 -2.96230 1.000 155.32548 80 PRO B N 1
ATOM 5929 C CA . PRO B 1 80 ? 22.43297 -7.64130 -3.05730 1.000 156.11567 80 PRO B CA 1
ATOM 5930 C C . PRO B 1 80 ? 22.61499 -8.13515 -4.47985 1.000 157.99761 80 PRO B C 1
ATOM 5931 O O . PRO B 1 80 ? 23.63007 -8.76390 -4.78641 1.000 158.11496 80 PRO B O 1
ATOM 5935 N N . LYS B 1 81 ? 21.64889 -7.86744 -5.35017 1.000 163.05666 81 LYS B N 1
ATOM 5936 C CA . LYS B 1 81 ? 21.66762 -8.36396 -6.71701 1.000 162.15337 81 LYS B CA 1
ATOM 5937 C C . LYS B 1 81 ? 22.10276 -7.24965 -7.65872 1.000 165.69412 81 LYS B C 1
ATOM 5938 O O . LYS B 1 81 ? 21.55667 -6.14424 -7.61022 1.000 164.11156 81 LYS B O 1
ATOM 5944 N N . ARG B 1 82 ? 23.09285 -7.53232 -8.49762 1.000 160.94352 82 ARG B N 1
ATOM 5945 C CA . ARG B 1 82 ? 23.40858 -6.67072 -9.63232 1.000 158.84628 82 ARG B CA 1
ATOM 5946 C C . ARG B 1 82 ? 23.45137 -7.57007 -10.86604 1.000 162.67398 82 ARG B C 1
ATOM 5947 O O . ARG B 1 82 ? 22.92102 -8.68734 -10.86839 1.000 162.66002 82 ARG B O 1
ATOM 5955 N N . LYS B 1 83 ? 24.09522 -7.10104 -11.93300 1.000 164.81910 83 LYS B N 1
ATOM 5956 C CA . LYS B 1 83 ? 24.12395 -7.81837 -13.20188 1.000 170.47964 83 LYS B CA 1
ATOM 5957 C C . LYS B 1 83 ? 25.53227 -8.31270 -13.50359 1.000 188.26694 83 LYS B C 1
ATOM 5958 O O . LYS B 1 83 ? 26.48872 -7.53042 -13.47047 1.000 189.42046 83 LYS B O 1
ATOM 5964 N N . ASN B 1 84 ? 25.64358 -9.60692 -13.81744 1.000 208.10522 84 ASN B N 1
ATOM 5965 C CA . ASN B 1 84 ? 26.91757 -10.26072 -14.12315 1.000 218.73369 84 ASN B CA 1
ATOM 5966 C C . ASN B 1 84 ? 27.95627 -9.95638 -13.04677 1.000 225.95955 84 ASN B C 1
ATOM 5967 O O . ASN B 1 84 ? 29.06191 -9.48276 -13.32131 1.000 232.47725 84 ASN B O 1
ATOM 5972 N N . THR B 1 85 ? 27.58390 -10.24094 -11.80252 1.000 217.53795 85 THR B N 1
ATOM 5973 C CA . THR B 1 85 ? 28.40982 -9.91692 -10.64968 1.000 224.33775 85 THR B CA 1
ATOM 5974 C C . THR B 1 85 ? 29.42030 -11.02803 -10.41047 1.000 237.20295 85 THR B C 1
ATOM 5975 O O . THR B 1 85 ? 29.04090 -12.17970 -10.16898 1.000 240.58669 85 THR B O 1
ATOM 5979 N N . ASP B 1 86 ? 30.70414 -10.67848 -10.46591 1.000 192.02222 86 ASP B N 1
ATOM 5980 C CA . ASP B 1 86 ? 31.73095 -11.61831 -10.03827 1.000 177.73812 86 ASP B CA 1
ATOM 5981 C C . ASP B 1 86 ? 31.55672 -11.96768 -8.56650 1.000 176.88343 86 ASP B C 1
ATOM 5982 O O . ASP B 1 86 ? 31.63634 -13.14032 -8.18269 1.000 174.06107 86 ASP B O 1
ATOM 5987 N N . LYS B 1 87 ? 31.30400 -10.96085 -7.73126 1.000 173.37734 87 LYS B N 1
ATOM 5988 C CA . LYS B 1 87 ? 31.05936 -11.14459 -6.30605 1.000 173.19356 87 LYS B CA 1
ATOM 5989 C C . LYS B 1 87 ? 29.77152 -10.41963 -5.94709 1.000 184.20215 87 LYS B C 1
ATOM 5990 O O . LYS B 1 87 ? 29.65952 -9.20887 -6.16584 1.000 175.54706 87 LYS B O 1
ATOM 5996 N N . THR B 1 88 ? 28.80409 -11.15201 -5.40244 1.000 184.59799 88 THR B N 1
ATOM 5997 C CA . THR B 1 88 ? 27.57363 -10.51934 -4.95816 1.000 173.82037 88 THR B CA 1
ATOM 5998 C C . THR B 1 88 ? 27.82894 -9.71539 -3.68407 1.000 165.10773 88 THR B C 1
ATOM 5999 O O . THR B 1 88 ? 28.83604 -9.89504 -2.99317 1.000 165.07035 88 THR B O 1
ATOM 6003 N N . PHE B 1 89 ? 26.90043 -8.81340 -3.37880 1.000 157.70860 89 PHE B N 1
ATOM 6004 C CA . PHE B 1 89 ? 27.07058 -7.83536 -2.31121 1.000 148.76180 89 PHE B CA 1
ATOM 6005 C C . PHE B 1 89 ? 26.05954 -8.09537 -1.20346 1.000 147.90815 89 PHE B C 1
ATOM 6006 O O . PHE B 1 89 ? 24.85044 -8.05253 -1.43822 1.000 149.91738 89 PHE B O 1
ATOM 6014 N N . TYR B 1 90 ? 26.55628 -8.36676 -0.00066 1.000 135.41242 90 TYR B N 1
ATOM 6015 C CA . TYR B 1 90 ? 25.70471 -8.56197 1.16357 1.000 137.12520 90 TYR B CA 1
ATOM 6016 C C . TYR B 1 90 ? 26.37466 -7.92015 2.36783 1.000 135.50345 90 TYR B C 1
ATOM 6017 O O . TYR B 1 90 ? 27.56357 -7.59253 2.33987 1.000 131.44879 90 TYR B O 1
ATOM 6026 N N . CYS B 1 91 ? 25.59683 -7.73718 3.43090 1.000 143.43354 91 CYS B N 1
ATOM 6027 C CA . CYS B 1 91 ? 26.08120 -7.05135 4.62041 1.000 134.56971 91 CYS B CA 1
ATOM 6028 C C . CYS B 1 91 ? 25.61600 -7.79961 5.86481 1.000 131.04425 91 CYS B C 1
ATOM 6029 O O . CYS B 1 91 ? 24.77497 -8.70156 5.79927 1.000 134.26870 91 CYS B O 1
ATOM 6032 N N . THR B 1 92 ? 26.18718 -7.42168 7.00749 1.000 126.45639 92 THR B N 1
ATOM 6033 C CA . THR B 1 92 ? 25.88367 -8.04246 8.29154 1.000 124.78929 92 THR B CA 1
ATOM 6034 C C . THR B 1 92 ? 24.82642 -7.21239 9.00730 1.000 119.59312 92 THR B C 1
ATOM 6035 O O . THR B 1 92 ? 25.04924 -6.03149 9.29643 1.000 117.54061 92 THR B O 1
ATOM 6039 N N . HIS B 1 93 ? 23.68313 -7.82954 9.29280 1.000 120.46802 93 HIS B N 1
ATOM 6040 C CA . HIS B 1 93 ? 22.62379 -7.16673 10.04356 1.000 115.15074 93 HIS B CA 1
ATOM 6041 C C . HIS B 1 93 ? 22.99541 -7.17144 11.52032 1.000 112.30713 93 HIS B C 1
ATOM 6042 O O . HIS B 1 93 ? 22.92390 -8.21035 12.18497 1.000 116.19391 93 HIS B O 1
ATOM 6049 N N . PHE B 1 94 ? 23.40597 -6.01843 12.02906 1.000 103.92060 94 PHE B N 1
ATOM 6050 C CA . PHE B 1 94 ? 23.65585 -5.85183 13.44910 1.000 98.58373 94 PHE B CA 1
ATOM 6051 C C . PHE B 1 94 ? 22.33709 -5.59316 14.16411 1.000 92.96867 94 PHE B C 1
ATOM 6052 O O . PHE B 1 94 ? 21.32018 -5.30160 13.53308 1.000 97.83692 94 PHE B O 1
ATOM 6060 N N . PRO B 1 95 ? 22.30981 -5.70593 15.49403 1.000 97.96768 95 PRO B N 1
ATOM 6061 C CA . PRO B 1 95 ? 21.07951 -5.36917 16.22412 1.000 94.58212 95 PRO B CA 1
ATOM 6062 C C . PRO B 1 95 ? 20.68139 -3.90856 16.06529 1.000 88.12713 95 PRO B C 1
ATOM 6063 O O . PRO B 1 95 ? 21.33872 -3.14653 15.34868 1.000 89.20598 95 PRO B O 1
ATOM 6067 N N . VAL B 1 96 ? 19.60502 -3.50756 16.72918 1.000 81.99581 96 VAL B N 1
ATOM 6068 C CA . VAL B 1 96 ? 19.11358 -2.14251 16.62795 1.000 79.41969 96 VAL B CA 1
ATOM 6069 C C . VAL B 1 96 ? 19.83402 -1.26978 17.64821 1.000 76.84385 96 VAL B C 1
ATOM 6070 O O . VAL B 1 96 ? 20.48454 -1.75754 18.57629 1.000 77.76765 96 VAL B O 1
ATOM 6074 N N . ALA B 1 97 ? 19.71234 0.04873 17.47029 1.000 75.98039 97 ALA B N 1
ATOM 6075 C CA . ALA B 1 97 ? 20.34632 1.00482 18.37146 1.000 76.64493 97 ALA B CA 1
ATOM 6076 C C . ALA B 1 97 ? 19.85648 0.87728 19.80716 1.000 75.35309 97 ALA B C 1
ATOM 6077 O O . ALA B 1 97 ? 20.48010 1.44629 20.71041 1.000 76.54966 97 ALA B O 1
ATOM 6079 N N . THR B 1 98 ? 18.75851 0.15582 20.03659 1.000 74.49369 98 THR B N 1
ATOM 6080 C CA . THR B 1 98 ? 18.28734 -0.09530 21.39270 1.000 74.09876 98 THR B CA 1
ATOM 6081 C C . THR B 1 98 ? 19.10708 -1.18624 22.07210 1.000 76.86920 98 THR B C 1
ATOM 6082 O O . THR B 1 98 ? 19.40733 -1.08688 23.26774 1.000 78.53858 98 THR B O 1
ATOM 6086 N N . VAL B 1 99 ? 19.47291 -2.23257 21.32636 1.000 77.20377 99 VAL B N 1
ATOM 6087 C CA . VAL B 1 99 ? 20.34190 -3.27323 21.87180 1.000 76.36601 99 VAL B CA 1
ATOM 6088 C C . VAL B 1 99 ? 21.67092 -2.67399 22.31006 1.000 76.64838 99 VAL B C 1
ATOM 6089 O O . VAL B 1 99 ? 22.18728 -2.98521 23.38963 1.000 77.54299 99 VAL B O 1
ATOM 6093 N N . MET B 1 100 ? 22.24665 -1.80832 21.47214 1.000 68.70313 100 MET B N 1
ATOM 6094 C CA . MET B 1 100 ? 23.48604 -1.12999 21.83754 1.000 68.66772 100 MET B CA 1
ATOM 6095 C C . MET B 1 100 ? 23.29855 -0.29942 23.09975 1.000 70.13126 100 MET B C 1
ATOM 6096 O O . MET B 1 100 ? 24.13903 -0.32371 24.00619 1.000 72.95141 100 MET B O 1
ATOM 6101 N N . SER B 1 101 ? 22.19052 0.44088 23.17653 1.000 76.10518 101 SER B N 1
ATOM 6102 C CA . SER B 1 101 ? 21.92438 1.25315 24.35665 1.000 74.00425 101 SER B CA 1
ATOM 6103 C C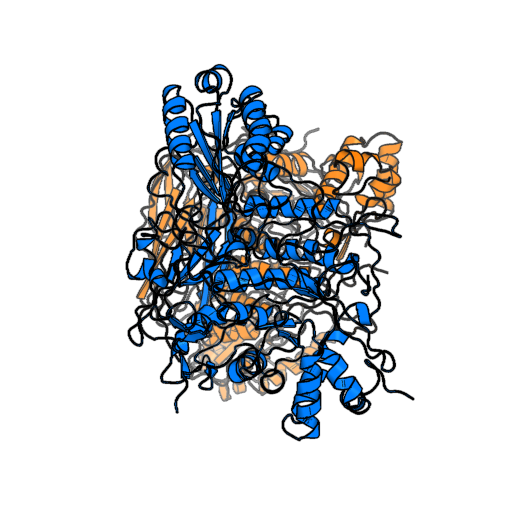 . SER B 1 101 ? 21.68191 0.38996 25.58695 1.000 76.24519 101 SER B C 1
ATOM 6104 O O . SER B 1 101 ? 21.96914 0.81646 26.71093 1.000 80.63886 101 SER B O 1
ATOM 6107 N N . SER B 1 102 ? 21.16443 -0.82424 25.39852 1.000 77.86175 102 SER B N 1
ATOM 6108 C CA . SER B 1 102 ? 20.88373 -1.70059 26.52627 1.000 79.32037 102 SER B CA 1
ATOM 6109 C C . SER B 1 102 ? 22.13973 -2.32723 27.11796 1.000 82.53063 102 SER B C 1
ATOM 6110 O O . SER B 1 102 ? 22.05310 -2.95363 28.17938 1.000 87.15134 102 SER B O 1
ATOM 6113 N N . THR B 1 103 ? 23.29722 -2.17364 26.47089 1.000 76.21577 103 THR B N 1
ATOM 6114 C CA . THR B 1 103 ? 24.52895 -2.73297 27.01796 1.000 77.87557 103 THR B CA 1
ATOM 6115 C C . THR B 1 103 ? 25.13347 -1.82875 28.08330 1.000 76.77973 103 THR B C 1
ATOM 6116 O O . THR B 1 103 ? 25.63582 -2.32025 29.09954 1.000 80.75796 103 THR B O 1
ATOM 6120 N N . TRP B 1 104 ? 25.09571 -0.51207 27.86171 1.000 75.65718 104 TRP B N 1
ATOM 6121 C CA . TRP B 1 104 ? 25.80080 0.48447 28.66548 1.000 75.26090 104 TRP B CA 1
ATOM 6122 C C . TRP B 1 104 ? 27.31476 0.34113 28.56159 1.000 77.44147 104 TRP B C 1
ATOM 6123 O O . TRP B 1 104 ? 28.04924 0.87704 29.39741 1.000 79.85333 104 TRP B O 1
ATOM 6134 N N . ASN B 1 105 ? 27.79580 -0.37032 27.54632 1.000 80.47631 105 ASN B N 1
ATOM 6135 C CA . ASN B 1 105 ? 29.21559 -0.65740 27.34980 1.000 89.34611 105 ASN B CA 1
ATOM 6136 C C . ASN B 1 105 ? 29.68759 0.15423 26.14470 1.000 99.96686 105 ASN B C 1
ATOM 6137 O O . ASN B 1 105 ? 29.58819 -0.29317 25.00111 1.000 99.78265 105 ASN B O 1
ATOM 6142 N N . LYS B 1 106 ? 30.21514 1.35292 26.40825 1.000 117.97887 106 LYS B N 1
ATOM 6143 C CA . LYS B 1 106 ? 30.69477 2.20244 25.32342 1.000 121.66246 106 LYS B CA 1
ATOM 6144 C C . LYS B 1 106 ? 31.96546 1.67069 24.67336 1.000 118.81554 106 LYS B C 1
ATOM 6145 O O . LYS B 1 106 ? 32.35214 2.17160 23.61226 1.000 118.29223 106 LYS B O 1
ATOM 6151 N N . ASP B 1 107 ? 32.62159 0.67813 25.27654 1.000 109.59145 107 ASP B N 1
ATOM 6152 C CA . ASP B 1 107 ? 33.73233 0.01171 24.60812 1.000 107.44959 107 ASP B CA 1
ATOM 6153 C C . ASP B 1 107 ? 33.24255 -1.05984 23.64282 1.000 106.88456 107 ASP B C 1
ATOM 6154 O O . ASP B 1 107 ? 33.90480 -1.33280 22.63541 1.000 108.96370 107 ASP B O 1
ATOM 6159 N N . LEU B 1 108 ? 32.09159 -1.67041 23.93162 1.000 103.90375 108 LEU B N 1
ATOM 6160 C CA . LEU B 1 108 ? 31.51794 -2.65546 23.02065 1.000 104.61202 108 LEU B CA 1
ATOM 6161 C C . LEU B 1 108 ? 30.96807 -1.98791 21.76652 1.000 108.12045 108 LEU B C 1
ATOM 6162 O O . LEU B 1 108 ? 31.23836 -2.43195 20.64434 1.000 112.78653 108 LEU B O 1
ATOM 6167 N N . VAL B 1 109 ? 30.19033 -0.91631 21.94129 1.000 104.36045 109 VAL B N 1
ATOM 6168 C CA . VAL B 1 109 ? 29.57522 -0.23287 20.80699 1.000 101.15379 109 VAL B CA 1
ATOM 6169 C C . VAL B 1 109 ? 30.63568 0.32793 19.86744 1.000 107.66913 109 VAL B C 1
ATOM 6170 O O . VAL B 1 109 ? 30.41756 0.41499 18.65190 1.000 109.69399 109 VAL B O 1
ATOM 6174 N N . TYR B 1 110 ? 31.79905 0.70413 20.40433 1.000 109.98986 110 TYR B N 1
ATOM 6175 C CA . TYR B 1 110 ? 32.91317 1.11667 19.55542 1.000 115.09218 110 TYR B CA 1
ATOM 6176 C C . TYR B 1 110 ? 33.31419 -0.00493 18.60405 1.000 125.79590 110 TYR B C 1
ATOM 6177 O O . TYR B 1 110 ? 33.43126 0.20425 17.39082 1.000 126.70004 110 TYR B O 1
ATOM 6186 N N . SER B 1 111 ? 33.52971 -1.20864 19.14267 1.000 154.33319 111 SER B N 1
ATOM 6187 C CA . SER B 1 111 ? 33.99880 -2.32476 18.33048 1.000 153.11425 111 SER B CA 1
ATOM 6188 C C . SER B 1 111 ? 32.97521 -2.76374 17.29220 1.000 155.62179 111 SER B C 1
ATOM 6189 O O . SER B 1 111 ? 33.35447 -3.38696 16.29523 1.000 160.20456 111 SER B O 1
ATOM 6192 N N . VAL B 1 112 ? 31.69277 -2.46335 17.49905 1.000 133.35769 112 VAL B N 1
ATOM 6193 C CA . VAL B 1 112 ? 30.71062 -2.73157 16.45550 1.000 130.39696 112 VAL B CA 1
ATOM 6194 C C . VAL B 1 112 ? 30.80336 -1.68115 15.35887 1.000 128.34624 112 VAL B C 1
ATOM 6195 O O . VAL B 1 112 ? 30.76959 -2.00914 14.16769 1.000 131.05077 112 VAL B O 1
ATOM 6199 N N . GLY B 1 113 ? 30.92656 -0.40619 15.73863 1.000 127.50210 113 GLY B N 1
ATOM 6200 C CA . GLY B 1 113 ? 31.19849 0.62482 14.75204 1.000 128.41372 113 GLY B CA 1
ATOM 6201 C C . GLY B 1 113 ? 32.48406 0.37276 13.99206 1.000 133.08725 113 GLY B C 1
ATOM 6202 O O . GLY B 1 113 ? 32.64207 0.83354 12.85848 1.000 131.60895 113 GLY B O 1
ATOM 6203 N N . THR B 1 114 ? 33.41987 -0.35508 14.60486 1.000 130.58227 114 THR B N 1
ATOM 6204 C CA . THR B 1 114 ? 34.59756 -0.82254 13.88376 1.000 130.61647 114 THR B CA 1
ATOM 6205 C C . THR B 1 114 ? 34.19911 -1.78812 12.77365 1.000 130.24413 114 THR B C 1
ATOM 6206 O O . THR B 1 114 ? 34.51733 -1.57479 11.59827 1.000 127.23379 114 THR B O 1
ATOM 6210 N N . SER B 1 115 ? 33.48644 -2.85961 13.13380 1.000 160.19077 115 SER B N 1
ATOM 6211 C CA . SER B 1 115 ? 33.07338 -3.84703 12.14191 1.000 165.88634 115 SER B CA 1
ATOM 6212 C C . SER B 1 115 ? 32.04290 -3.28024 11.17378 1.000 162.68691 115 SER B C 1
ATOM 6213 O O . SER B 1 115 ? 32.03680 -3.64856 9.99358 1.000 164.43102 115 SER B O 1
ATOM 6216 N N . MET B 1 116 ? 31.16547 -2.39309 11.64846 1.000 129.61747 116 MET B N 1
ATOM 6217 C CA . MET B 1 116 ? 30.18947 -1.77524 10.75694 1.000 118.30162 116 MET B CA 1
ATOM 6218 C C . MET B 1 116 ? 30.86531 -0.82422 9.77804 1.000 113.39148 116 MET B C 1
ATOM 6219 O O . MET B 1 116 ? 30.49337 -0.76765 8.60010 1.000 109.13965 116 MET B O 1
ATOM 6224 N N . GLY B 1 117 ? 31.85973 -0.06832 10.24722 1.000 118.91088 117 GLY B N 1
ATOM 6225 C CA . GLY B 1 117 ? 32.56950 0.83718 9.36271 1.000 113.54028 117 GLY B CA 1
ATOM 6226 C C . GLY B 1 117 ? 33.43296 0.12339 8.34478 1.000 112.89755 117 GLY B C 1
ATOM 6227 O O . GLY B 1 117 ? 33.69601 0.66081 7.26503 1.000 107.04136 117 GLY B O 1
ATOM 6228 N N . ASP B 1 118 ? 33.88332 -1.09153 8.66671 1.000 110.18162 118 ASP B N 1
ATOM 6229 C CA . ASP B 1 118 ? 34.69904 -1.84932 7.72302 1.000 112.62513 118 ASP B CA 1
ATOM 6230 C C . ASP B 1 118 ? 33.90309 -2.20857 6.47484 1.000 110.71944 118 ASP B C 1
ATOM 6231 O O . ASP B 1 118 ? 34.41338 -2.11332 5.35286 1.000 110.48515 118 ASP B O 1
ATOM 6236 N N . GLU B 1 119 ? 32.64712 -2.61655 6.64770 1.000 112.97163 119 GLU B N 1
ATOM 6237 C CA . GLU B 1 119 ? 31.80138 -2.90166 5.49414 1.000 112.23368 119 GLU B CA 1
ATOM 6238 C C . GLU B 1 119 ? 31.64869 -1.66749 4.60897 1.000 105.28982 119 GLU B C 1
ATOM 6239 O O . GLU B 1 119 ? 31.82521 -1.73657 3.38675 1.000 107.07011 119 GLU B O 1
ATOM 6245 N N . VAL B 1 120 ? 31.32473 -0.52375 5.21866 1.000 100.11101 120 VAL B N 1
ATOM 6246 C CA . VAL B 1 120 ? 31.15077 0.71888 4.46811 1.000 100.38924 120 VAL B CA 1
ATOM 6247 C C . VAL B 1 120 ? 32.44546 1.10133 3.75965 1.000 102.35969 120 VAL B C 1
ATOM 6248 O O . VAL B 1 120 ? 32.44298 1.47613 2.57992 1.000 103.64147 120 VAL B O 1
ATOM 6252 N N . LYS B 1 121 ? 33.57392 0.99740 4.46656 1.000 100.94260 121 LYS B N 1
ATOM 6253 C CA . LYS B 1 121 ? 34.85172 1.40135 3.88948 1.000 98.69167 121 LYS B CA 1
ATOM 6254 C C . LYS B 1 121 ? 35.26549 0.47431 2.75348 1.000 102.73544 121 LYS B C 1
ATOM 6255 O O . LYS B 1 121 ? 35.70202 0.93510 1.69202 1.000 105.93272 121 LYS B O 1
ATOM 6261 N N . HIS B 1 122 ? 35.14108 -0.83919 2.95685 1.000 104.43798 122 HIS B N 1
ATOM 6262 C CA . HIS B 1 122 ? 35.53735 -1.77626 1.90971 1.000 109.49733 122 HIS B CA 1
ATOM 6263 C C . HIS B 1 122 ? 34.60708 -1.70397 0.70672 1.000 108.89804 122 HIS B C 1
ATOM 6264 O O . HIS B 1 122 ? 35.02690 -1.99383 -0.42012 1.000 120.13558 122 HIS B O 1
ATOM 6271 N N . TYR B 1 123 ? 33.35015 -1.32058 0.92132 1.000 101.56046 123 TYR B N 1
ATOM 6272 C CA . TYR B 1 123 ? 32.39063 -1.20794 -0.16766 1.000 103.09303 123 TYR B CA 1
ATOM 6273 C C . TYR B 1 123 ? 32.46487 0.13097 -0.88340 1.000 105.45357 123 TYR B C 1
ATOM 6274 O O . TYR B 1 123 ? 31.73810 0.33205 -1.86224 1.000 104.95378 123 TYR B O 1
ATOM 6283 N N . GLY B 1 124 ? 33.33015 1.03756 -0.43355 1.000 109.27959 124 GLY B N 1
ATOM 6284 C CA . GLY B 1 124 ? 33.51969 2.31061 -1.08722 1.000 112.11386 124 GLY B CA 1
ATOM 6285 C C . GLY B 1 124 ? 32.60817 3.41547 -0.61137 1.000 114.05200 124 GLY B C 1
ATOM 6286 O O . GLY B 1 124 ? 32.77547 4.56284 -1.04666 1.000 113.82067 124 GLY B O 1
ATOM 6287 N N . VAL B 1 125 ? 31.64003 3.10748 0.25377 1.000 118.50741 125 VAL B N 1
ATOM 6288 C CA . VAL B 1 125 ? 30.81140 4.15102 0.83665 1.000 114.64627 125 VAL B CA 1
ATOM 6289 C C . VAL B 1 125 ? 31.69349 5.05912 1.67538 1.000 114.94412 125 VAL B C 1
ATOM 6290 O O . VAL B 1 125 ? 32.53037 4.59280 2.45858 1.000 115.73050 125 VAL B O 1
ATOM 6294 N N . ASP B 1 126 ? 31.53211 6.36598 1.49335 1.000 108.62151 126 ASP B N 1
ATOM 6295 C CA . ASP B 1 126 ? 32.31867 7.32588 2.25731 1.000 104.16008 126 ASP B CA 1
ATOM 6296 C C . ASP B 1 126 ? 31.60726 7.78199 3.52193 1.000 99.42547 126 ASP B C 1
ATOM 6297 O O . ASP B 1 126 ? 32.23983 7.89938 4.57518 1.000 98.59195 126 ASP B O 1
ATOM 6302 N N . VAL B 1 127 ? 30.30236 8.03496 3.43818 1.000 98.57759 127 VAL B N 1
ATOM 6303 C CA . VAL B 1 127 ? 29.50482 8.52182 4.55988 1.000 93.62442 127 VAL B CA 1
ATOM 6304 C C . VAL B 1 127 ? 28.22048 7.70864 4.63542 1.000 100.64230 127 VAL B C 1
ATOM 6305 O O . VAL B 1 127 ? 27.38736 7.78333 3.73153 1.000 106.82419 127 VAL B O 1
ATOM 6309 N N . LEU B 1 128 ? 28.05515 6.94553 5.71378 1.000 108.00178 128 LEU B N 1
ATOM 6310 C CA . LEU B 1 128 ? 26.79506 6.28361 6.03387 1.000 110.67921 128 LEU B CA 1
ATOM 6311 C C . LEU B 1 128 ? 26.02055 7.15781 7.01441 1.000 105.82795 128 LEU B C 1
ATOM 6312 O O . LEU B 1 128 ? 26.57347 7.59192 8.02914 1.000 100.34198 128 LEU B O 1
ATOM 6317 N N . LEU B 1 129 ? 24.74235 7.41511 6.72279 1.000 101.06371 129 LEU B N 1
ATOM 6318 C CA . LEU B 1 129 ? 23.96051 8.34819 7.54277 1.000 94.44099 129 LEU B CA 1
ATOM 6319 C C . LEU B 1 129 ? 23.48916 7.64858 8.82424 1.000 92.09516 129 LEU B C 1
ATOM 6320 O O . LEU B 1 129 ? 22.30388 7.41424 9.06871 1.000 94.68422 129 LEU B O 1
ATOM 6325 N N . ALA B 1 130 ? 24.45926 7.33136 9.67370 1.000 87.20670 130 ALA B N 1
ATOM 6326 C CA . ALA B 1 130 ? 24.18096 6.67509 10.93893 1.000 82.72337 130 ALA B CA 1
ATOM 6327 C C . ALA B 1 130 ? 24.92779 7.38214 12.05753 1.000 80.18093 130 ALA B C 1
ATOM 6328 O O . ALA B 1 130 ? 25.98682 7.97068 11.81994 1.000 81.69033 130 ALA B O 1
ATOM 6330 N N . PRO B 1 131 ? 24.39830 7.35504 13.28828 1.000 77.48320 131 PRO B N 1
ATOM 6331 C CA . PRO B 1 131 ? 23.06844 6.88216 13.70272 1.000 79.50923 131 PRO B CA 1
ATOM 6332 C C . PRO B 1 131 ? 22.22722 7.94184 14.44057 1.000 81.10942 131 PRO B C 1
ATOM 6333 O O . PRO B 1 131 ? 22.76400 8.68832 15.25451 1.000 82.76409 131 PRO B O 1
ATOM 6337 N N . ALA B 1 132 ? 20.91955 8.04073 14.19097 1.000 87.40088 132 ALA B N 1
ATOM 6338 C CA . ALA B 1 132 ? 20.07946 8.95816 14.95500 1.000 89.22252 132 ALA B CA 1
ATOM 6339 C C . ALA B 1 132 ? 20.06613 8.56789 16.42756 1.000 85.33458 132 ALA B C 1
ATOM 6340 O O . ALA B 1 132 ? 19.97111 7.38800 16.77518 1.000 87.26651 132 ALA B O 1
ATOM 6342 N N . THR B 1 133 ? 20.16545 9.57006 17.29906 1.000 86.47583 133 THR B N 1
ATOM 6343 C CA . THR B 1 133 ? 20.18863 9.33774 18.73687 1.000 87.59267 133 THR B CA 1
ATOM 6344 C C . THR B 1 133 ? 19.16424 10.21045 19.45217 1.000 93.56702 133 THR B C 1
ATOM 6345 O O . THR B 1 133 ? 19.40937 10.67759 20.56863 1.000 94.40606 133 THR B O 1
ATOM 6349 N N . ASN B 1 134 ? 18.01209 10.43866 18.82509 1.000 106.58185 134 ASN B N 1
ATOM 6350 C CA . ASN B 1 134 ? 16.98386 11.26030 19.44507 1.000 107.15742 134 ASN B CA 1
ATOM 6351 C C . ASN B 1 134 ? 16.48924 10.61873 20.73556 1.000 113.40113 134 ASN B C 1
ATOM 6352 O O . ASN B 1 134 ? 16.59838 9.40768 20.94652 1.000 114.33573 134 ASN B O 1
ATOM 6357 N N . ILE B 1 135 ? 15.92639 11.45798 21.60346 1.000 100.17551 135 ILE B N 1
ATOM 6358 C CA . ILE B 1 135 ? 15.39677 10.98464 22.87357 1.000 95.11839 135 ILE B CA 1
ATOM 6359 C C . ILE B 1 135 ? 14.15745 10.13576 22.63163 1.000 98.06565 135 ILE B C 1
ATOM 6360 O O . ILE B 1 135 ? 13.32291 10.44796 21.77044 1.000 102.15376 135 ILE B O 1
ATOM 6365 N N . MET B 1 136 ? 14.03280 9.04980 23.39001 1.000 97.59670 136 MET B N 1
ATOM 6366 C CA . MET B 1 136 ? 12.77150 8.32212 23.45875 1.000 95.88053 136 MET B CA 1
ATOM 6367 C C . MET B 1 136 ? 11.78281 9.14349 24.27334 1.000 95.75757 136 MET B C 1
ATOM 6368 O O . MET B 1 136 ? 11.90107 9.23858 25.49948 1.000 94.46034 136 MET B O 1
ATOM 6373 N N . ARG B 1 137 ? 10.81267 9.74994 23.59646 1.000 100.80119 137 ARG B N 1
ATOM 6374 C CA . ARG B 1 137 ? 9.86072 10.62585 24.26299 1.000 107.11689 137 ARG B CA 1
ATOM 6375 C C . ARG B 1 137 ? 8.56495 9.91530 24.63497 1.000 111.77092 137 ARG B C 1
ATOM 6376 O O . ARG B 1 137 ? 8.12560 9.99532 25.78600 1.000 116.63649 137 ARG B O 1
ATOM 6384 N N . ASN B 1 138 ? 7.93752 9.22596 23.68101 1.000 106.77398 138 ASN B N 1
ATOM 6385 C CA . ASN B 1 138 ? 6.71431 8.47973 23.93536 1.000 114.45981 138 ASN B CA 1
ATOM 6386 C C . ASN B 1 138 ? 6.86336 7.07758 23.34913 1.000 121.55239 138 ASN B C 1
ATOM 6387 O O . ASN B 1 138 ? 7.29269 6.93819 22.19124 1.000 125.52616 138 ASN B O 1
ATOM 6392 N N . PRO B 1 139 ? 6.51320 6.02749 24.09815 1.000 122.29198 139 PRO B N 1
ATOM 6393 C CA . PRO B 1 139 ? 6.71185 4.65535 23.60140 1.000 125.07976 139 PRO B CA 1
ATOM 6394 C C . PRO B 1 139 ? 5.86542 4.29017 22.39055 1.000 130.19224 139 PRO B C 1
ATOM 6395 O O . PRO B 1 139 ? 5.99396 3.16685 21.89021 1.000 134.56944 139 PRO B O 1
ATOM 6399 N N . LEU B 1 140 ? 5.00488 5.18355 21.90235 1.000 134.07430 140 LEU B N 1
ATOM 6400 C CA . LEU B 1 140 ? 4.25912 4.95595 20.67151 1.000 141.61931 140 LEU B CA 1
ATOM 6401 C C . LEU B 1 140 ? 4.94156 5.58057 19.46038 1.000 145.56234 140 LEU B C 1
ATOM 6402 O O . LEU B 1 140 ? 4.26644 6.00695 18.51665 1.000 146.95550 140 LEU B O 1
ATOM 6407 N N . CYS B 1 141 ? 6.26780 5.64509 19.47031 1.000 156.46722 141 CYS B N 1
ATOM 6408 C CA . CYS B 1 141 ? 7.01832 6.18263 18.34860 1.000 152.12261 141 CYS B CA 1
ATOM 6409 C C . CYS B 1 141 ? 7.42882 5.05307 17.41284 1.000 155.87790 141 CYS B C 1
ATOM 6410 O O . CYS B 1 141 ? 7.70320 3.93114 17.84610 1.000 149.67306 141 CYS B O 1
ATOM 6413 N N . GLY B 1 142 ? 7.46086 5.35956 16.11441 1.000 152.09454 142 GLY B N 1
ATOM 6414 C CA . GLY B 1 142 ? 7.76133 4.33421 15.13113 1.000 150.40602 142 GLY B CA 1
ATOM 6415 C C . GLY B 1 142 ? 9.23120 3.98603 15.05154 1.000 142.64633 142 GLY B C 1
ATOM 6416 O O . GLY B 1 142 ? 9.58784 2.87660 14.64223 1.000 147.72305 142 GLY B O 1
ATOM 6417 N N . ARG B 1 143 ? 10.10177 4.91544 15.44092 1.000 129.50202 143 ARG B N 1
ATOM 6418 C CA . ARG B 1 143 ? 11.54352 4.72506 15.35803 1.000 123.19019 143 ARG B CA 1
ATOM 6419 C C . ARG B 1 143 ? 12.19145 4.58816 16.73267 1.000 119.27541 143 ARG B C 1
ATOM 6420 O O . ARG B 1 143 ? 13.34321 4.98661 16.92303 1.000 114.07719 143 ARG B O 1
ATOM 6428 N N . ASN B 1 144 ? 11.46595 4.03088 17.70401 1.000 119.12905 144 ASN B N 1
ATOM 6429 C CA . ASN B 1 144 ? 12.06785 3.79113 19.01001 1.000 111.80026 144 ASN B CA 1
ATOM 6430 C C . ASN B 1 144 ? 13.13308 2.70444 18.97216 1.000 105.41886 144 ASN B C 1
ATOM 6431 O O . ASN B 1 144 ? 13.87375 2.55541 19.94900 1.000 100.33175 144 ASN B O 1
ATOM 6436 N N . PHE B 1 145 ? 13.22482 1.94295 17.88075 1.000 110.65430 145 PHE B N 1
ATOM 6437 C CA . PHE B 1 145 ? 14.30033 0.97314 17.72892 1.000 110.23900 145 PHE B CA 1
ATOM 6438 C C . PHE B 1 145 ? 15.58124 1.60762 17.20480 1.000 109.30030 145 PHE B C 1
ATOM 6439 O O . PHE B 1 145 ? 16.66675 1.06919 17.44631 1.000 102.90800 145 PHE B O 1
ATOM 6447 N N . GLU B 1 146 ? 15.48182 2.73529 16.49903 1.000 124.96514 146 GLU B N 1
ATOM 6448 C CA . GLU B 1 146 ? 16.66287 3.45146 16.03561 1.000 123.38791 146 GLU B CA 1
ATOM 6449 C C . GLU B 1 146 ? 17.12394 4.53087 17.00344 1.000 119.02493 146 GLU B C 1
ATOM 6450 O O . GLU B 1 146 ? 18.27252 4.97759 16.90683 1.000 117.43333 146 GLU B O 1
ATOM 6456 N N . TYR B 1 147 ? 16.26464 4.96517 17.92005 1.000 103.21955 147 TYR B N 1
ATOM 6457 C CA . TYR B 1 147 ? 16.70078 5.86210 18.97587 1.000 97.59379 147 TYR B CA 1
ATOM 6458 C C . TYR B 1 147 ? 17.29349 5.05175 20.12448 1.000 92.87808 147 TYR B C 1
ATOM 6459 O O . TYR B 1 147 ? 17.01830 3.86003 20.28383 1.000 93.01876 147 TYR B O 1
ATOM 6468 N N . TYR B 1 148 ? 18.12518 5.71206 20.92831 1.000 90.95340 148 TYR B N 1
ATOM 6469 C CA . TYR B 1 148 ? 18.94672 4.99766 21.90148 1.000 87.53727 148 TYR B CA 1
ATOM 6470 C C . TYR B 1 148 ? 18.26218 4.84557 23.25880 1.000 91.46152 148 TYR B C 1
ATOM 6471 O O . TYR B 1 148 ? 17.97759 3.72427 23.69039 1.000 87.83597 148 TYR B O 1
ATOM 6480 N N . SER B 1 149 ? 18.00269 5.95417 23.94766 1.000 100.64699 149 SER B N 1
ATOM 6481 C CA . SER B 1 149 ? 17.47259 5.87891 25.30149 1.000 102.27356 149 SER B CA 1
ATOM 6482 C C . SER B 1 149 ? 16.65377 7.12422 25.60593 1.000 101.70991 149 SER B C 1
ATOM 6483 O O . SER B 1 149 ? 16.72297 8.13148 24.89728 1.000 100.32948 149 SER B O 1
ATOM 6486 N N . GLU B 1 150 ? 15.86672 7.03854 26.68054 1.000 92.14942 150 GLU B N 1
ATOM 6487 C CA . GLU B 1 150 ? 15.14783 8.19683 27.19307 1.000 90.61077 150 GLU B CA 1
ATOM 6488 C C . GLU B 1 150 ? 16.02240 9.08327 28.06764 1.000 90.40039 150 GLU B C 1
ATOM 6489 O O . GLU B 1 150 ? 15.57363 10.15919 28.47762 1.000 90.67386 150 GLU B O 1
ATOM 6495 N N . ASP B 1 151 ? 17.25124 8.65368 28.36883 1.000 98.26997 151 ASP B N 1
ATOM 6496 C CA . ASP B 1 151 ? 18.22302 9.48094 29.06952 1.000 101.67309 151 ASP B CA 1
ATOM 6497 C C . ASP B 1 151 ? 19.21164 10.05997 28.07324 1.000 98.87977 151 ASP B C 1
ATOM 6498 O O . ASP B 1 151 ? 19.79596 9.30525 27.28209 1.000 99.33027 151 ASP B O 1
ATOM 6503 N N . PRO B 1 152 ? 19.41666 11.37985 28.06765 1.000 96.47929 152 PRO B N 1
ATOM 6504 C CA . PRO B 1 152 ? 20.36354 11.95839 27.10000 1.000 92.78524 152 PRO B CA 1
ATOM 6505 C C . PRO B 1 152 ? 21.79611 11.52026 27.32970 1.000 94.25302 152 PRO B C 1
ATOM 6506 O O . PRO B 1 152 ? 22.53333 11.30187 26.36031 1.000 90.29314 152 PRO B O 1
ATOM 6510 N N . LEU B 1 153 ? 22.21383 11.38339 28.58950 1.000 85.79707 153 LEU B N 1
ATOM 6511 C CA . LEU B 1 153 ? 23.60326 11.03984 28.87103 1.000 82.21136 153 LEU B CA 1
ATOM 6512 C C . LEU B 1 153 ? 23.94086 9.64208 28.36860 1.000 82.56324 153 LEU B C 1
ATOM 6513 O O . LEU B 1 153 ? 24.98599 9.43671 27.74335 1.000 80.36052 153 LEU B O 1
ATOM 6518 N N . LEU B 1 154 ? 23.07376 8.66379 28.63789 1.000 87.13156 154 LEU B N 1
ATOM 6519 C CA . LEU B 1 154 ? 23.29946 7.32147 28.11080 1.000 85.56125 154 LEU B CA 1
ATOM 6520 C C . LEU B 1 154 ? 23.24263 7.32150 26.58894 1.000 85.68735 154 LEU B C 1
ATOM 6521 O O . LEU B 1 154 ? 24.15010 6.81388 25.92022 1.000 83.82003 154 LEU B O 1
ATOM 6526 N N . ALA B 1 155 ? 22.18163 7.90170 26.02447 1.000 86.07918 155 ALA B N 1
ATOM 6527 C CA . ALA B 1 155 ? 22.04003 7.94796 24.57327 1.000 90.59177 155 ALA B CA 1
ATOM 6528 C C . ALA B 1 155 ? 23.17719 8.73464 23.93408 1.000 88.53201 155 ALA B C 1
ATOM 6529 O O . ALA B 1 155 ? 23.78269 8.28671 22.95445 1.000 86.68259 155 ALA B O 1
ATOM 6531 N N . GLY B 1 156 ? 23.48790 9.91008 24.48371 1.000 87.05488 156 GLY B N 1
ATOM 6532 C CA . GLY B 1 156 ? 24.52050 10.74278 23.88811 1.000 83.80823 156 GLY B CA 1
ATOM 6533 C C . GLY B 1 156 ? 25.90415 10.12789 23.97646 1.000 86.66241 156 GLY B C 1
ATOM 6534 O O . GLY B 1 156 ? 26.72225 10.28552 23.06695 1.000 86.15829 156 GLY B O 1
ATOM 6535 N N . THR B 1 157 ? 26.18569 9.41563 25.06894 1.000 82.11171 157 THR B N 1
ATOM 6536 C CA . THR B 1 157 ? 27.51185 8.83316 25.24723 1.000 82.12659 157 THR B CA 1
ATOM 6537 C C . THR B 1 157 ? 27.67598 7.56048 24.42486 1.000 81.81466 157 THR B C 1
ATOM 6538 O O . THR B 1 157 ? 28.67380 7.39867 23.71378 1.000 84.04368 157 THR B O 1
ATOM 6542 N N . ILE B 1 158 ? 26.70679 6.64550 24.51288 1.000 82.20311 158 ILE B N 1
ATOM 6543 C CA . ILE B 1 158 ? 26.79422 5.39360 23.76486 1.000 83.44807 158 ILE B CA 1
ATOM 6544 C C . ILE B 1 158 ? 26.82093 5.66904 22.26643 1.000 85.14840 158 ILE B C 1
ATOM 6545 O O . ILE B 1 158 ? 27.51241 4.98098 21.50476 1.000 86.28504 158 ILE B O 1
ATOM 6550 N N . CYS B 1 159 ? 26.08231 6.68825 21.82067 1.000 87.93463 159 CYS B N 1
ATOM 6551 C CA . CYS B 1 159 ? 26.09637 7.04272 20.40489 1.000 88.81978 159 CYS B CA 1
ATOM 6552 C C . CYS B 1 159 ? 27.44438 7.61769 19.98893 1.000 90.53752 159 CYS B C 1
ATOM 6553 O O . CYS B 1 159 ? 27.93119 7.33448 18.88803 1.000 93.22712 159 CYS B O 1
ATOM 6556 N N . ALA B 1 160 ? 28.05764 8.43363 20.85120 1.000 92.60346 160 ALA B N 1
ATOM 6557 C CA . ALA B 1 160 ? 29.35358 9.02017 20.52238 1.000 93.31769 160 ALA B CA 1
ATOM 6558 C C . ALA B 1 160 ? 30.40515 7.94190 20.29747 1.000 91.10185 160 ALA B C 1
ATOM 6559 O O . ALA B 1 160 ? 31.25535 8.06770 19.40812 1.000 92.83804 160 ALA B O 1
ATOM 6561 N N . ALA B 1 161 ? 30.36228 6.87155 21.09355 1.000 90.48325 161 ALA B N 1
ATOM 6562 C CA . ALA B 1 161 ? 31.26468 5.75027 20.86461 1.000 92.15118 161 ALA B CA 1
ATOM 6563 C C . ALA B 1 161 ? 30.92094 5.01132 19.57774 1.000 96.06989 161 ALA B C 1
ATOM 6564 O O . ALA B 1 161 ? 31.81380 4.45437 18.92842 1.000 98.11238 161 ALA B O 1
ATOM 6566 N N . MET B 1 162 ? 29.64023 4.99298 19.19500 1.000 94.83622 162 MET B N 1
ATOM 6567 C CA . MET B 1 162 ? 29.25849 4.39008 17.92127 1.000 92.89768 162 MET B CA 1
ATOM 6568 C C . MET B 1 162 ? 29.83670 5.17510 16.75092 1.000 96.73687 162 MET B C 1
ATOM 6569 O O . MET B 1 162 ? 30.29997 4.58579 15.76706 1.000 100.25785 162 MET B O 1
ATOM 6574 N N . VAL B 1 163 ? 29.81722 6.50703 16.84105 1.000 97.79269 163 VAL B N 1
ATOM 6575 C CA . VAL B 1 163 ? 30.44950 7.33369 15.81719 1.000 99.63771 163 VAL B CA 1
ATOM 6576 C C . VAL B 1 163 ? 31.95790 7.11819 15.81871 1.000 111.95210 163 VAL B C 1
ATOM 6577 O O . VAL B 1 163 ? 32.58869 7.02688 14.75808 1.000 121.19966 163 VAL B O 1
ATOM 6581 N N . ASN B 1 164 ? 32.55742 7.02139 17.01002 1.000 109.11777 164 ASN B N 1
ATOM 6582 C CA . ASN B 1 164 ? 34.01044 6.90739 17.11126 1.000 116.15007 164 ASN B CA 1
ATOM 6583 C C . ASN B 1 164 ? 34.51798 5.62747 16.45947 1.000 128.97857 164 ASN B C 1
ATOM 6584 O O . ASN B 1 164 ? 35.56968 5.63037 15.80781 1.000 137.59631 164 ASN B O 1
ATOM 6589 N N . GLY B 1 165 ? 33.79341 4.51976 16.63573 1.000 147.95264 165 GLY B N 1
ATOM 6590 C CA . GLY B 1 165 ? 34.19831 3.27787 15.99667 1.000 148.91924 165 GLY B CA 1
ATOM 6591 C C . GLY B 1 165 ? 34.18312 3.37754 14.48457 1.000 151.36929 165 GLY B C 1
ATOM 6592 O O . GLY B 1 165 ? 35.02451 2.78855 13.80178 1.000 154.70182 165 GLY B O 1
ATOM 6593 N N . ILE B 1 166 ? 33.23468 4.14052 13.94237 1.000 139.94647 166 ILE B N 1
ATOM 6594 C CA . ILE B 1 166 ? 33.19113 4.35302 12.50323 1.000 137.28881 166 ILE B CA 1
ATOM 6595 C C . ILE B 1 166 ? 34.28503 5.32162 12.07244 1.000 148.99675 166 ILE B C 1
ATOM 6596 O O . ILE B 1 166 ? 34.82871 5.20598 10.96613 1.000 143.37049 166 ILE B O 1
ATOM 6601 N N . GLU B 1 167 ? 34.64348 6.27335 12.93670 1.000 166.79086 167 GLU B N 1
ATOM 6602 C CA . GLU B 1 167 ? 35.72213 7.20065 12.62163 1.000 168.26572 167 GLU B CA 1
ATOM 6603 C C . GLU B 1 167 ? 37.07171 6.50084 12.51608 1.000 172.94602 167 GLU B C 1
ATOM 6604 O O . GLU B 1 167 ? 37.98932 7.04503 11.89200 1.000 176.22685 167 GLU B O 1
ATOM 6610 N N . SER B 1 168 ? 37.21478 5.30659 13.09985 1.000 175.92530 168 SER B N 1
ATOM 6611 C CA . SER B 1 168 ? 38.47481 4.57612 12.98326 1.000 174.02229 168 SER B CA 1
ATOM 6612 C C . SER B 1 168 ? 38.78680 4.24474 11.52975 1.000 169.70755 168 SER B C 1
ATOM 6613 O O . SER B 1 168 ? 39.94516 4.31368 11.10192 1.000 167.21072 168 SER B O 1
ATOM 6616 N N . ASN B 1 169 ? 37.76719 3.88537 10.75600 1.000 150.94979 169 ASN B N 1
ATOM 6617 C CA . ASN B 1 169 ? 37.92610 3.58707 9.34001 1.000 138.85030 169 ASN B CA 1
ATOM 6618 C C . ASN B 1 169 ? 37.78856 4.82567 8.46154 1.000 133.27355 169 ASN B C 1
ATOM 6619 O O . ASN B 1 169 ? 37.79928 4.70408 7.23144 1.000 128.71626 169 ASN B O 1
ATOM 6624 N N . ASP B 1 170 ? 37.66028 6.00795 9.06887 1.000 130.12334 170 ASP B N 1
ATOM 6625 C CA . ASP B 1 170 ? 37.59511 7.27884 8.34342 1.000 124.72106 170 ASP B CA 1
ATOM 6626 C C . ASP B 1 170 ? 36.47053 7.28379 7.31172 1.000 119.16761 170 ASP B C 1
ATOM 6627 O O . ASP B 1 170 ? 36.65121 7.71081 6.16963 1.000 120.54675 170 ASP B O 1
ATOM 6632 N N . VAL B 1 171 ? 35.29888 6.80363 7.71749 1.000 112.71185 171 VAL B N 1
ATOM 6633 C CA . VAL B 1 171 ? 34.09195 6.85159 6.90116 1.000 103.68490 171 VAL B CA 1
ATOM 6634 C C . VAL B 1 171 ? 33.07448 7.72670 7.62194 1.000 97.28954 171 VAL B C 1
ATOM 6635 O O . VAL B 1 171 ? 32.78564 7.50334 8.80344 1.000 101.04012 171 VAL B O 1
ATOM 6639 N N . GLY B 1 172 ? 32.54328 8.72695 6.91319 1.000 91.10008 172 GLY B N 1
ATOM 6640 C CA . GLY B 1 172 ? 31.69843 9.72038 7.54257 1.000 86.30108 172 GLY B CA 1
ATOM 6641 C C . GLY B 1 172 ? 30.39661 9.13638 8.05280 1.000 82.20431 172 GLY B C 1
ATOM 6642 O O . GLY B 1 172 ? 29.95544 8.07185 7.63335 1.000 86.03023 172 GLY B O 1
ATOM 6643 N N . THR B 1 173 ? 29.76528 9.84963 8.99260 1.000 79.85111 173 THR B N 1
ATOM 6644 C CA . THR B 1 173 ? 28.56084 9.32827 9.63478 1.000 77.33462 173 THR B CA 1
ATOM 6645 C C . THR B 1 173 ? 27.72537 10.50277 10.14916 1.000 75.77470 173 THR B C 1
ATOM 6646 O O . THR B 1 173 ? 28.02529 11.08771 11.18772 1.000 77.56116 173 THR B O 1
ATOM 6650 N N . SER B 1 174 ? 26.66369 10.82928 9.39314 1.000 77.87206 174 SER B N 1
ATOM 6651 C CA . SER B 1 174 ? 25.71273 11.86583 9.79386 1.000 75.47277 174 SER B CA 1
ATOM 6652 C C . SER B 1 174 ? 24.87802 11.39721 10.98860 1.000 77.70349 174 SER B C 1
ATOM 6653 O O . SER B 1 174 ? 24.52223 10.22297 11.11761 1.000 81.64654 174 SER B O 1
ATOM 6656 N N . LEU B 1 175 ? 24.64871 12.30450 11.92086 1.000 76.63560 175 LEU B N 1
ATOM 6657 C CA . LEU B 1 175 ? 23.50833 12.13142 12.80622 1.000 78.24783 175 LEU B CA 1
ATOM 6658 C C . LEU B 1 175 ? 22.22795 12.12197 11.96637 1.000 87.13306 175 LEU B C 1
ATOM 6659 O O . LEU B 1 175 ? 22.02536 12.98851 11.11269 1.000 89.20088 175 LEU B O 1
ATOM 6664 N N . LYS B 1 176 ? 21.35313 11.15333 12.21613 1.000 94.72093 176 LYS B N 1
ATOM 6665 C CA . LYS B 1 176 ? 20.32358 10.85433 11.23837 1.000 103.34330 176 LYS B CA 1
ATOM 6666 C C . LYS B 1 176 ? 19.05046 11.67046 11.43653 1.000 102.90084 176 LYS B C 1
ATOM 6667 O O . LYS B 1 176 ? 18.28355 11.84143 10.47998 1.000 105.90643 176 LYS B O 1
ATOM 6673 N N . HIS B 1 177 ? 18.81342 12.21223 12.63247 1.000 93.95997 177 HIS B N 1
ATOM 6674 C CA . HIS B 1 177 ? 17.58726 12.98044 12.87569 1.000 93.56060 177 HIS B CA 1
ATOM 6675 C C . HIS B 1 177 ? 17.86449 14.04939 13.92608 1.000 93.41169 177 HIS B C 1
ATOM 6676 O O . HIS B 1 177 ? 17.84097 13.76795 15.12685 1.000 93.40178 177 HIS B O 1
ATOM 6683 N N . PHE B 1 178 ? 18.05992 15.28265 13.46697 1.000 87.05109 178 PHE B N 1
ATOM 6684 C CA . PHE B 1 178 ? 18.66638 16.27454 14.34498 1.000 81.65101 178 PHE B CA 1
ATOM 6685 C C . PHE B 1 178 ? 17.66384 16.88735 15.31040 1.000 83.28780 178 PHE B C 1
ATOM 6686 O O . PHE B 1 178 ? 17.93101 16.97785 16.51261 1.000 84.58629 178 PHE B O 1
ATOM 6694 N N . ALA B 1 179 ? 16.52134 17.33282 14.81451 1.000 86.62976 179 ALA B N 1
ATOM 6695 C CA . ALA B 1 179 ? 15.70774 18.28718 15.55768 1.000 89.21319 179 ALA B CA 1
ATOM 6696 C C . ALA B 1 179 ? 14.33491 17.69427 15.85441 1.000 97.05628 179 ALA B C 1
ATOM 6697 O O . ALA B 1 179 ? 13.47063 17.63447 14.97612 1.000 101.84895 179 ALA B O 1
ATOM 6699 N N . LEU B 1 180 ? 14.16648 17.22454 17.09237 1.000 98.67719 180 LEU B N 1
ATOM 6700 C CA . LEU B 1 180 ? 12.85544 16.99792 17.69361 1.000 107.23555 180 LEU B CA 1
ATOM 6701 C C . LEU B 1 180 ? 12.04872 15.95177 16.93965 1.000 115.41838 180 LEU B C 1
ATOM 6702 O O . LEU B 1 180 ? 10.83557 16.08585 16.76226 1.000 117.42301 180 LEU B O 1
ATOM 6707 N N . ASN B 1 181 ? 12.71739 14.89318 16.49909 1.000 118.93421 181 ASN B N 1
ATOM 6708 C CA . ASN B 1 181 ? 12.02355 13.80315 15.82384 1.000 125.39693 181 ASN B CA 1
ATOM 6709 C C . ASN B 1 181 ? 11.54455 12.79651 16.86894 1.000 134.87618 181 ASN B C 1
ATOM 6710 O O . ASN B 1 181 ? 12.03917 11.67638 16.98908 1.000 134.95698 181 ASN B O 1
ATOM 6715 N N . ASN B 1 182 ? 10.55099 13.23273 17.64316 1.000 144.36104 182 ASN B N 1
ATOM 6716 C CA . ASN B 1 182 ? 9.93633 12.39128 18.65855 1.000 152.05602 182 ASN B CA 1
ATOM 6717 C C . ASN B 1 182 ? 8.55388 11.88785 18.27566 1.000 156.82898 182 ASN B C 1
ATOM 6718 O O . ASN B 1 182 ? 8.07948 10.91664 18.87439 1.000 161.00947 182 ASN B O 1
ATOM 6723 N N . GLN B 1 183 ? 7.89559 12.52781 17.31360 1.000 141.49062 183 GLN B N 1
ATOM 6724 C CA . GLN B 1 183 ? 6.60699 12.08530 16.80197 1.000 137.16569 183 GLN B CA 1
ATOM 6725 C C . GLN B 1 183 ? 6.74537 11.78594 15.31729 1.000 135.14521 183 GLN B C 1
ATOM 6726 O O . GLN B 1 183 ? 7.36037 12.56180 14.57757 1.000 135.13122 183 GLN B O 1
ATOM 6732 N N . GLU B 1 184 ? 6.17429 10.66635 14.88139 1.000 130.57756 184 GLU B N 1
ATOM 6733 C CA . GLU B 1 184 ? 6.28072 10.24467 13.49192 1.000 128.89893 184 GLU B CA 1
ATOM 6734 C C . GLU B 1 184 ? 5.04110 10.55762 12.66936 1.000 134.32839 184 GLU B C 1
ATOM 6735 O O . GLU B 1 184 ? 4.94154 10.09562 11.52826 1.000 135.52033 184 GLU B O 1
ATOM 6741 N N . THR B 1 185 ? 4.09703 11.31742 13.21407 1.000 137.22877 185 THR B N 1
ATOM 6742 C CA . THR B 1 185 ? 2.88356 11.68506 12.49893 1.000 143.49030 185 THR B CA 1
ATOM 6743 C C . THR B 1 185 ? 2.98204 13.12720 12.02261 1.000 151.67085 185 THR B C 1
ATOM 6744 O O . THR B 1 185 ? 3.30128 14.02706 12.80745 1.000 148.34307 185 THR B O 1
ATOM 6748 N N . ASN B 1 186 ? 2.69010 13.33522 10.74096 1.000 166.68191 186 ASN B N 1
ATOM 6749 C CA . ASN B 1 186 ? 2.63065 14.65809 10.11969 1.000 168.05248 186 ASN B CA 1
ATOM 6750 C C . ASN B 1 186 ? 3.88875 15.47778 10.40294 1.000 167.53725 186 ASN B C 1
ATOM 6751 O O . ASN B 1 186 ? 3.82847 16.65861 10.74586 1.000 170.91137 186 ASN B O 1
ATOM 6756 N N . ARG B 1 187 ? 5.04378 14.83228 10.23363 1.000 161.15619 187 ARG B N 1
ATOM 6757 C CA . ARG B 1 187 ? 6.33328 15.50515 10.37263 1.000 161.17492 187 ARG B CA 1
ATOM 6758 C C . ARG B 1 187 ? 6.47486 16.68650 9.41904 1.000 164.93127 187 ARG B C 1
ATOM 6759 O O . ARG B 1 187 ? 7.13717 17.67585 9.75386 1.000 159.08990 187 ARG B O 1
ATOM 6767 N N . THR B 1 188 ? 5.87114 16.60367 8.23158 1.000 175.45327 188 THR B N 1
ATOM 6768 C CA . THR B 1 188 ? 5.98664 17.68580 7.25875 1.000 179.12370 188 THR B CA 1
ATOM 6769 C C . THR B 1 188 ? 5.40029 18.97912 7.81209 1.000 176.72168 188 THR B C 1
ATOM 6770 O O . THR B 1 188 ? 6.09915 19.98986 7.94647 1.000 171.96746 188 THR B O 1
ATOM 6774 N N . ARG B 1 189 ? 4.11095 18.96339 8.13970 1.000 200.35540 189 ARG B N 1
ATOM 6775 C CA . ARG B 1 189 ? 3.44778 20.10976 8.74448 1.000 197.32605 189 ARG B CA 1
ATOM 6776 C C . ARG B 1 189 ? 3.64094 20.17463 10.25345 1.000 188.93099 189 ARG B C 1
ATOM 6777 O O . ARG B 1 189 ? 2.95465 20.96015 10.91602 1.000 189.63919 189 ARG B O 1
ATOM 6785 N N . ASN B 1 190 ? 4.54819 19.37357 10.80543 1.000 165.60839 190 ASN B N 1
ATOM 6786 C CA . ASN B 1 190 ? 4.72003 19.30649 12.24777 1.000 147.95742 190 ASN B CA 1
ATOM 6787 C C . ASN B 1 190 ? 5.30665 20.60906 12.77827 1.000 135.67436 190 ASN B C 1
ATOM 6788 O O . ASN B 1 190 ? 5.91441 21.39330 12.04781 1.000 132.88963 190 ASN B O 1
ATOM 6793 N N . ASN B 1 191 ? 5.11461 20.83783 14.07554 1.000 128.26072 191 ASN B N 1
ATOM 6794 C CA . ASN B 1 191 ? 5.68072 22.02356 14.70955 1.000 118.70893 191 ASN B CA 1
ATOM 6795 C C . ASN B 1 191 ? 5.72684 21.76524 16.21247 1.000 111.25508 191 ASN B C 1
ATOM 6796 O O . ASN B 1 191 ? 4.71020 21.90924 16.89598 1.000 111.32607 191 ASN B O 1
ATOM 6801 N N . VAL B 1 192 ? 6.90272 21.38964 16.71078 1.000 104.66835 192 VAL B N 1
ATOM 6802 C CA . VAL B 1 192 ? 7.08764 21.31154 18.15069 1.000 103.67226 192 VAL B CA 1
ATOM 6803 C C . VAL B 1 192 ? 7.11503 22.71863 18.72625 1.000 104.43701 192 VAL B C 1
ATOM 6804 O O . VAL B 1 192 ? 7.73052 23.63317 18.15950 1.000 105.14750 192 VAL B O 1
ATOM 6808 N N . ILE B 1 193 ? 6.45533 22.89663 19.86647 1.000 105.98766 193 ILE B N 1
ATOM 6809 C CA . ILE B 1 193 ? 6.37581 24.18387 20.54305 1.000 104.58691 193 ILE B CA 1
ATOM 6810 C C . ILE B 1 193 ? 6.78824 23.97728 21.99331 1.000 105.74960 193 ILE B C 1
ATOM 6811 O O . ILE B 1 193 ? 6.08560 23.29777 22.75207 1.000 107.02724 193 ILE B O 1
ATOM 6816 N N . GLY B 1 194 ? 7.91584 24.56574 22.38262 1.000 99.72485 194 GLY B N 1
ATOM 6817 C CA . GLY B 1 194 ? 8.36338 24.48455 23.76083 1.000 102.15657 194 GLY B CA 1
ATOM 6818 C C . GLY B 1 194 ? 9.30725 25.61907 24.08735 1.000 103.58489 194 GLY B C 1
ATOM 6819 O O . GLY B 1 194 ? 9.70595 26.39922 23.22002 1.000 98.55380 194 GLY B O 1
ATOM 6820 N N . ASN B 1 195 ? 9.66747 25.69721 25.36450 1.000 120.03572 195 ASN B N 1
ATOM 6821 C CA . ASN B 1 195 ? 10.57018 26.72787 25.85083 1.000 123.32802 195 ASN B CA 1
ATOM 6822 C C . ASN B 1 195 ? 12.02065 26.27924 25.71200 1.000 113.63500 195 ASN B C 1
ATOM 6823 O O . ASN B 1 195 ? 12.29963 25.08561 25.56857 1.000 113.87340 195 ASN B O 1
ATOM 6828 N N . PRO B 1 196 ? 12.97276 27.22411 25.73603 1.000 96.96661 196 PRO B N 1
ATOM 6829 C CA . PRO B 1 196 ? 14.38278 26.85364 25.49959 1.000 91.18308 196 PRO B CA 1
ATOM 6830 C C . PRO B 1 196 ? 14.92274 25.75019 26.39777 1.000 90.75702 196 PRO B C 1
ATOM 6831 O O . PRO B 1 196 ? 15.54503 24.80545 25.89459 1.000 86.22367 196 PRO B O 1
ATOM 6835 N N . ARG B 1 197 ? 14.70802 25.84189 27.71432 1.000 98.01857 197 ARG B N 1
ATOM 6836 C CA . ARG B 1 197 ? 15.30339 24.87248 28.63093 1.000 95.44563 197 ARG B CA 1
ATOM 6837 C C . ARG B 1 197 ? 14.86647 23.44716 28.31459 1.000 89.78760 197 ARG B C 1
ATOM 6838 O O . ARG B 1 197 ? 15.63393 22.50200 28.53151 1.000 85.66342 197 ARG B O 1
ATOM 6846 N N . THR B 1 198 ? 13.64815 23.27174 27.79909 1.000 91.51392 198 THR B N 1
ATOM 6847 C CA . THR B 1 198 ? 13.17974 21.94162 27.42215 1.000 88.73247 198 THR B CA 1
ATOM 6848 C C . THR B 1 198 ? 14.07940 21.32986 26.35297 1.000 83.00528 198 THR B C 1
ATOM 6849 O O . THR B 1 198 ? 14.61481 20.22864 26.52475 1.000 82.57687 198 THR B O 1
ATOM 6853 N N . PHE B 1 199 ? 14.26956 22.04507 25.24148 1.000 81.66821 199 PHE B N 1
ATOM 6854 C CA . PHE B 1 199 ? 15.09604 21.52593 24.15553 1.000 76.39719 199 PHE B CA 1
ATOM 6855 C C . PHE B 1 199 ? 16.56359 21.45397 24.56022 1.000 73.25963 199 PHE B C 1
ATOM 6856 O O . PHE B 1 199 ? 17.24164 20.45334 24.30065 1.000 74.67324 199 PHE B O 1
ATOM 6864 N N . ARG B 1 200 ? 17.07051 22.50856 25.20121 1.000 75.21929 200 ARG B N 1
ATOM 6865 C CA . ARG B 1 200 ? 18.50703 22.61542 25.43490 1.000 73.29513 200 ARG B CA 1
ATOM 6866 C C . ARG B 1 200 ? 18.99461 21.58545 26.44782 1.000 75.55030 200 ARG B C 1
ATOM 6867 O O . ARG B 1 200 ? 20.02098 20.93004 26.22908 1.000 73.42131 200 ARG B O 1
ATOM 6875 N N . GLU B 1 201 ? 18.27848 21.42711 27.56303 1.000 78.30924 201 GLU B N 1
ATOM 6876 C CA . GLU B 1 201 ? 18.76641 20.55024 28.62492 1.000 79.28427 201 GLU B CA 1
ATOM 6877 C C . GLU B 1 201 ? 18.68118 19.08291 28.22890 1.000 74.54742 201 GLU B C 1
ATOM 6878 O O . GLU B 1 201 ? 19.59683 18.30457 28.51893 1.000 75.71872 201 GLU B O 1
ATOM 6884 N N . ILE B 1 202 ? 17.58279 18.67955 27.59212 1.000 76.90152 202 ILE B N 1
ATOM 6885 C CA . ILE B 1 202 ? 17.30149 17.27601 27.31434 1.000 78.70083 202 ILE B CA 1
ATOM 6886 C C . ILE B 1 202 ? 17.48268 16.95579 25.83381 1.000 80.38468 202 ILE B C 1
ATOM 6887 O O . ILE B 1 202 ? 18.22555 16.04172 25.47471 1.000 84.76766 202 ILE B O 1
ATOM 6892 N N . TYR B 1 203 ? 16.80715 17.70007 24.95653 1.000 81.82597 203 TYR B N 1
ATOM 6893 C CA . TYR B 1 203 ? 16.69892 17.28666 23.56062 1.000 77.53923 203 TYR B CA 1
ATOM 6894 C C . TYR B 1 203 ? 17.93875 17.64671 22.75311 1.000 75.89262 203 TYR B C 1
ATOM 6895 O O . TYR B 1 203 ? 18.29411 16.92565 21.81380 1.000 74.35556 203 TYR B O 1
ATOM 6904 N N . LEU B 1 204 ? 18.60602 18.74179 23.09966 1.000 71.74029 204 LEU B N 1
ATOM 6905 C CA . LEU B 1 204 ? 19.86100 19.11566 22.46941 1.000 69.36822 204 LEU B CA 1
ATOM 6906 C C . LEU B 1 204 ? 21.07927 18.59885 23.22721 1.000 69.55688 204 LEU B C 1
ATOM 6907 O O . LEU B 1 204 ? 22.19997 19.01672 22.92315 1.000 68.30461 204 LEU B O 1
ATOM 6912 N N . LYS B 1 205 ? 20.89170 17.70065 24.19705 1.000 69.93756 205 LYS B N 1
ATOM 6913 C CA . LYS B 1 205 ? 22.00449 17.19957 25.00053 1.000 71.12180 205 LYS B CA 1
ATOM 6914 C C . LYS B 1 205 ? 22.71498 16.00323 24.36358 1.000 73.85223 205 LYS B C 1
ATOM 6915 O O . LYS B 1 205 ? 23.95304 15.98080 24.34646 1.000 74.01452 205 LYS B O 1
ATOM 6921 N N . PRO B 1 206 ? 22.00390 14.98536 23.85062 1.000 80.53026 206 PRO B N 1
ATOM 6922 C CA . PRO B 1 206 ? 22.72685 13.87527 23.20179 1.000 78.49258 206 PRO B CA 1
ATOM 6923 C C . PRO B 1 206 ? 23.54633 14.32043 22.00607 1.000 75.08160 206 PRO B C 1
ATOM 6924 O O . PRO B 1 206 ? 24.68508 13.86891 21.83179 1.000 75.48828 206 PRO B O 1
ATOM 6928 N N . PHE B 1 207 ? 22.98663 15.19523 21.16997 1.000 71.86869 207 PHE B N 1
ATOM 6929 C CA . PHE B 1 207 ? 23.74445 15.75950 20.05904 1.000 69.03735 207 PHE B CA 1
ATOM 6930 C C . PHE B 1 207 ? 24.94668 16.53489 20.56711 1.000 68.31313 207 PHE B C 1
ATOM 6931 O O . PHE B 1 207 ? 26.06798 16.36150 20.07746 1.000 74.05339 207 PHE B O 1
ATOM 6939 N N . GLU B 1 208 ? 24.71773 17.39900 21.55633 1.000 67.63932 208 GLU B N 1
ATOM 6940 C CA . GLU B 1 208 ? 25.77734 18.14763 22.22000 1.000 67.09529 208 GLU B CA 1
ATOM 6941 C C . GLU B 1 208 ? 26.97671 17.26752 22.56251 1.000 69.80508 208 GLU B C 1
ATOM 6942 O O . GLU B 1 208 ? 28.12796 17.64129 22.31538 1.000 71.87037 208 GLU B O 1
ATOM 6948 N N . ILE B 1 209 ? 26.71624 16.07858 23.11363 1.000 73.13131 209 ILE B N 1
ATOM 6949 C CA . ILE B 1 209 ? 27.79334 15.16607 23.48902 1.000 75.73470 209 ILE B CA 1
ATOM 6950 C C . ILE B 1 209 ? 28.54339 14.67325 22.25477 1.000 80.09447 209 ILE B C 1
ATOM 6951 O O . ILE B 1 209 ? 29.78010 14.62250 22.24436 1.000 82.82535 209 ILE B O 1
ATOM 6956 N N . VAL B 1 210 ? 27.81408 14.30851 21.19533 1.000 79.65652 210 VAL B N 1
ATOM 6957 C CA . VAL B 1 210 ? 28.45331 13.74277 20.00678 1.000 82.55037 210 VAL B CA 1
ATOM 6958 C C . VAL B 1 210 ? 29.39203 14.76010 19.36598 1.000 86.89741 210 VAL B C 1
ATOM 6959 O O . VAL B 1 210 ? 30.55751 14.46004 19.08061 1.000 92.12078 210 VAL B O 1
ATOM 6963 N N . ILE B 1 211 ? 28.90066 15.98228 19.13845 1.000 85.37434 211 ILE B N 1
ATOM 6964 C CA . ILE B 1 211 ? 29.69709 16.98995 18.43850 1.000 82.21323 211 ILE B CA 1
ATOM 6965 C C . ILE B 1 211 ? 30.95042 17.33377 19.23678 1.000 87.24956 211 ILE B C 1
ATOM 6966 O O . ILE B 1 211 ? 32.03043 17.53796 18.66862 1.000 95.03391 211 ILE B O 1
ATOM 6971 N N . LYS B 1 212 ? 30.83149 17.38852 20.56605 1.000 83.60573 212 LYS B N 1
ATOM 6972 C CA . LYS B 1 212 ? 31.95343 17.82078 21.39388 1.000 86.59085 212 LYS B CA 1
ATOM 6973 C C . LYS B 1 212 ? 33.07495 16.78834 21.40949 1.000 93.56671 212 LYS B C 1
ATOM 6974 O O . LYS B 1 212 ? 34.25799 17.15150 21.42267 1.000 100.71028 212 LYS B O 1
ATOM 6980 N N . GLU B 1 213 ? 32.73259 15.50151 21.40684 1.000 96.99779 213 GLU B N 1
ATOM 6981 C CA . GLU B 1 213 ? 33.72997 14.44611 21.52394 1.000 102.13021 213 GLU B CA 1
ATOM 6982 C C . GLU B 1 213 ? 33.88710 13.61824 20.25786 1.000 108.84421 213 GLU B C 1
ATOM 6983 O O . GLU B 1 213 ? 35.01162 13.41656 19.78856 1.000 114.88622 213 GLU B O 1
ATOM 6989 N N . ALA B 1 214 ? 32.78765 13.12259 19.68825 1.000 114.72395 214 ALA B N 1
ATOM 6990 C CA . ALA B 1 214 ? 32.90999 12.24225 18.53165 1.000 118.97047 214 ALA B CA 1
ATOM 6991 C C . ALA B 1 214 ? 33.36115 13.00397 17.29367 1.000 118.98406 214 ALA B C 1
ATOM 6992 O O . ALA B 1 214 ? 34.04919 12.44046 16.43567 1.000 123.53287 214 ALA B O 1
ATOM 6994 N N . GLN B 1 215 ? 33.00262 14.28192 17.20072 1.000 138.33469 215 GLN B N 1
ATOM 6995 C CA . GLN B 1 215 ? 33.25193 15.10936 16.03027 1.000 139.39377 215 GLN B CA 1
ATOM 6996 C C . GLN B 1 215 ? 32.81634 14.42574 14.74541 1.000 136.87232 215 GLN B C 1
ATOM 6997 O O . GLN B 1 215 ? 33.65312 14.16141 13.85389 1.000 133.12695 215 GLN B O 1
ATOM 7003 N N . PRO B 1 216 ? 31.53218 14.11232 14.58959 1.000 113.10821 216 PRO B N 1
ATOM 7004 C CA . PRO B 1 216 ? 31.09317 13.41975 13.37945 1.000 100.10475 216 PRO B CA 1
ATOM 7005 C C . PRO B 1 216 ? 31.22655 14.31659 12.16095 1.000 93.64853 216 PRO B C 1
ATOM 7006 O O . PRO B 1 216 ? 31.16974 15.54694 12.24807 1.000 91.15050 216 PRO B O 1
ATOM 7010 N N . TRP B 1 217 ? 31.40577 13.67210 11.00896 1.000 83.33694 217 TRP B N 1
ATOM 7011 C CA . TRP B 1 217 ? 31.68311 14.41073 9.78331 1.000 75.84072 217 TRP B CA 1
ATOM 7012 C C . TRP B 1 217 ? 30.47428 15.22597 9.33983 1.000 69.97871 217 TRP B C 1
ATOM 7013 O O . TRP B 1 217 ? 30.61040 16.35477 8.86606 1.000 75.29459 217 TRP B O 1
ATOM 7024 N N . THR B 1 218 ? 29.28422 14.67388 9.46962 1.000 73.01628 218 THR B N 1
ATOM 7025 C CA . THR B 1 218 ? 28.07771 15.26181 8.91659 1.000 71.53767 218 THR B CA 1
ATOM 7026 C C . THR B 1 218 ? 26.98300 15.23529 9.99359 1.000 76.08171 218 THR B C 1
ATOM 7027 O O . THR B 1 218 ? 27.11601 14.57305 11.03685 1.000 74.47645 218 THR B O 1
ATOM 7031 N N . VAL B 1 219 ? 25.93837 16.05167 9.78620 1.000 72.77129 219 VAL B N 1
ATOM 7032 C CA . VAL B 1 219 ? 24.76605 16.11792 10.66166 1.000 70.75443 219 VAL B CA 1
ATOM 7033 C C . VAL B 1 219 ? 23.53720 16.33552 9.79041 1.000 75.62579 219 VAL B C 1
ATOM 7034 O O . VAL B 1 219 ? 23.47449 17.30713 9.03217 1.000 78.88189 219 VAL B O 1
ATOM 7038 N N . MET B 1 220 ? 22.58300 15.40730 9.86370 1.000 76.32769 220 MET B N 1
ATOM 7039 C CA . MET B 1 220 ? 21.34254 15.45579 9.10112 1.000 77.25517 220 MET B CA 1
ATOM 7040 C C . MET B 1 220 ? 20.22071 16.01940 9.96168 1.000 77.54427 220 MET B C 1
ATOM 7041 O O . MET B 1 220 ? 19.92440 15.48263 11.03403 1.000 84.53451 220 MET B O 1
ATOM 7046 N N . THR B 1 221 ? 19.57326 17.06989 9.46473 1.000 83.12210 221 THR B N 1
ATOM 7047 C CA . THR B 1 221 ? 18.48354 17.71663 10.17461 1.000 81.49121 221 THR B CA 1
ATOM 7048 C C . THR B 1 221 ? 17.17859 16.94745 9.98073 1.000 87.02480 221 THR B C 1
ATOM 7049 O O . THR B 1 221 ? 17.04339 16.10636 9.08667 1.000 87.62146 221 THR B O 1
ATOM 7053 N N . SER B 1 222 ? 16.20690 17.24966 10.83477 1.000 80.94110 222 SER B N 1
ATOM 7054 C CA . SER B 1 222 ? 14.94205 16.53273 10.81956 1.000 93.72060 222 SER B CA 1
ATOM 7055 C C . SER B 1 222 ? 13.93018 17.26130 9.93974 1.000 100.46652 222 SER B C 1
ATOM 7056 O O . SER B 1 222 ? 14.24774 18.23420 9.25110 1.000 99.53159 222 SER B O 1
ATOM 7059 N N . TYR B 1 223 ? 12.68164 16.80154 9.98051 1.000 119.55650 223 TYR B N 1
ATOM 7060 C CA . TYR B 1 223 ? 11.60142 17.43538 9.23779 1.000 120.45381 223 TYR B CA 1
ATOM 7061 C C . TYR B 1 223 ? 10.82727 18.44980 10.07126 1.000 118.37055 223 TYR B C 1
ATOM 7062 O O . TYR B 1 223 ? 10.45766 19.51395 9.56646 1.000 114.23931 223 TYR B O 1
ATOM 7071 N N . ASN B 1 224 ? 10.54631 18.13436 11.32862 1.000 121.32275 224 ASN B N 1
ATOM 7072 C CA . ASN B 1 224 ? 9.51344 18.85179 12.05945 1.000 123.52858 224 ASN B CA 1
ATOM 7073 C C . ASN B 1 224 ? 10.00045 20.21605 12.53157 1.000 116.16236 224 ASN B C 1
ATOM 7074 O O . ASN B 1 224 ? 11.09711 20.34264 13.08621 1.000 113.71163 224 ASN B O 1
ATOM 7079 N N . LEU B 1 225 ? 9.15893 21.22824 12.32393 1.000 114.31171 225 LEU B N 1
ATOM 7080 C CA . LEU B 1 225 ? 9.45883 22.61104 12.66451 1.000 109.67728 225 LEU B CA 1
ATOM 7081 C C . LEU B 1 225 ? 9.54625 22.80230 14.17975 1.000 104.63261 225 LEU B C 1
ATOM 7082 O O . LEU B 1 225 ? 8.98428 22.03327 14.96473 1.000 102.94077 225 LEU B O 1
ATOM 7087 N N . ILE B 1 226 ? 10.26194 23.85376 14.58498 1.000 92.12638 226 ILE B N 1
ATOM 7088 C CA . ILE B 1 226 ? 10.35157 24.27948 15.98255 1.000 90.90175 226 ILE B CA 1
ATOM 7089 C C . ILE B 1 226 ? 9.74456 25.67083 16.09903 1.000 96.02443 226 ILE B C 1
ATOM 7090 O O . ILE B 1 226 ? 10.27224 26.63098 15.52326 1.000 98.54797 226 ILE B O 1
ATOM 7095 N N . ASN B 1 227 ? 8.65490 25.78065 16.86078 1.000 98.71841 227 ASN B N 1
ATOM 7096 C CA . ASN B 1 227 ? 8.02981 27.06861 17.16952 1.000 98.65315 227 ASN B CA 1
ATOM 7097 C C . ASN B 1 227 ? 7.71544 27.85231 15.89625 1.000 111.72404 227 ASN B C 1
ATOM 7098 O O . ASN B 1 227 ? 7.92151 29.06561 15.81576 1.000 115.86816 227 ASN B O 1
ATOM 7103 N N . GLY B 1 228 ? 7.22413 27.14231 14.88236 1.000 147.35921 228 GLY B N 1
ATOM 7104 C CA . GLY B 1 228 ? 6.84239 27.74817 13.62529 1.000 148.91660 228 GLY B CA 1
ATOM 7105 C C . GLY B 1 228 ? 7.95530 27.91502 12.61241 1.000 138.60146 228 GLY B C 1
ATOM 7106 O O . GLY B 1 228 ? 7.71957 28.51565 11.55490 1.000 133.98454 228 GLY B O 1
ATOM 7107 N N . THR B 1 229 ? 9.15454 27.40799 12.89433 1.000 109.11372 229 THR B N 1
ATOM 7108 C CA . THR B 1 229 ? 10.29652 27.51639 11.99448 1.000 100.52579 229 THR B CA 1
ATOM 7109 C C . THR B 1 229 ? 10.82231 26.12825 11.66317 1.000 97.31770 229 THR B C 1
ATOM 7110 O O . THR B 1 229 ? 11.08381 25.32645 12.56729 1.000 99.48509 229 THR B O 1
ATOM 7114 N N . MET B 1 230 ? 10.98880 25.85979 10.36859 1.000 92.77891 230 MET B N 1
ATOM 7115 C CA . MET B 1 230 ? 11.49971 24.57260 9.92064 1.000 95.65597 230 MET B CA 1
ATOM 7116 C C . MET B 1 230 ? 12.83836 24.25922 10.57319 1.000 92.55620 230 MET B C 1
ATOM 7117 O O . MET B 1 230 ? 13.71546 25.12062 10.68301 1.000 93.98311 230 MET B O 1
ATOM 7122 N N . SER B 1 231 ? 12.96789 23.01049 11.02835 1.000 92.39741 231 SER B N 1
ATOM 7123 C CA . SER B 1 231 ? 14.21384 22.54503 11.62593 1.000 89.07188 231 SER B CA 1
ATOM 7124 C C . SER B 1 231 ? 15.38511 22.75090 10.67634 1.000 90.38901 231 SER B C 1
ATOM 7125 O O . SER B 1 231 ? 16.43842 23.26008 11.07487 1.000 91.60264 231 SER B O 1
ATOM 7128 N N . SER B 1 232 ? 15.20795 22.38642 9.40310 1.000 89.61601 232 SER B N 1
ATOM 7129 C CA . SER B 1 232 ? 16.27021 22.58226 8.42134 1.000 93.54012 232 SER B CA 1
ATOM 7130 C C . SER B 1 232 ? 16.51620 24.06018 8.14584 1.000 98.05146 232 SER B C 1
ATOM 7131 O O . SER B 1 232 ? 17.63704 24.45049 7.80172 1.000 95.02221 232 SER B O 1
ATOM 7134 N N . GLU B 1 233 ? 15.48874 24.89353 8.29020 1.000 113.11311 233 GLU B N 1
ATOM 7135 C CA . GLU B 1 233 ? 15.55942 26.29345 7.90218 1.000 113.99654 233 GLU B CA 1
ATOM 7136 C C . GLU B 1 233 ? 15.87728 27.22414 9.06423 1.000 112.10129 233 GLU B C 1
ATOM 7137 O O . GLU B 1 233 ? 15.84669 28.44563 8.88617 1.000 110.56916 233 GLU B O 1
ATOM 7143 N N . ARG B 1 234 ? 16.17958 26.68956 10.24279 1.000 97.70669 234 ARG B N 1
ATOM 7144 C CA . ARG B 1 234 ? 16.40831 27.52276 11.41373 1.000 93.21322 234 ARG B CA 1
ATOM 7145 C C . ARG B 1 234 ? 17.89945 27.78839 11.58274 1.000 90.33876 234 ARG B C 1
ATOM 7146 O O . ARG B 1 234 ? 18.71910 26.87050 11.46746 1.000 88.83381 234 ARG B O 1
ATOM 7154 N N . CYS B 1 235 ? 18.24525 29.04945 11.85053 1.000 89.46101 235 CYS B N 1
ATOM 7155 C CA . CYS B 1 235 ? 19.64106 29.45789 11.98725 1.000 88.62017 235 CYS B CA 1
ATOM 7156 C C . CYS B 1 235 ? 20.17157 29.26035 13.40436 1.000 85.98521 235 CYS B C 1
ATOM 7157 O O . CYS B 1 235 ? 21.19472 28.59718 13.59901 1.000 84.11788 235 CYS B O 1
ATOM 7160 N N . ASP B 1 236 ? 19.49582 29.84443 14.40003 1.000 81.31746 236 ASP B N 1
ATOM 7161 C CA . ASP B 1 236 ? 19.98423 29.78339 15.77572 1.000 81.06401 236 ASP B CA 1
ATOM 7162 C C . ASP B 1 236 ? 20.18372 28.35143 16.25447 1.000 77.63512 236 ASP B C 1
ATOM 7163 O O . ASP B 1 236 ? 20.88979 28.12931 17.24302 1.000 77.05959 236 ASP B O 1
ATOM 7168 N N . LEU B 1 237 ? 19.57603 27.38291 15.57264 1.000 79.94916 237 LEU B N 1
ATOM 7169 C CA . LEU B 1 237 ? 19.75005 25.96605 15.85348 1.000 71.72239 237 LEU B CA 1
ATOM 7170 C C . LEU B 1 237 ? 20.94326 25.37818 15.10349 1.000 69.56106 237 LEU B C 1
ATOM 7171 O O . LEU B 1 237 ? 21.77441 24.68543 15.69854 1.000 67.47449 237 LEU B O 1
ATOM 7176 N N . ILE B 1 238 ? 21.04751 25.65919 13.80279 1.000 70.60022 238 ILE B N 1
ATOM 7177 C CA . ILE B 1 238 ? 22.06386 25.02007 12.97074 1.000 67.78554 238 ILE B CA 1
ATOM 7178 C C . ILE B 1 238 ? 23.40159 25.74643 13.07174 1.000 70.64190 238 ILE B C 1
ATOM 7179 O O . ILE B 1 238 ? 24.46462 25.11618 13.05232 1.000 69.61397 238 ILE B O 1
ATOM 7184 N N . THR B 1 239 ? 23.38217 27.07342 13.18007 1.000 69.27364 239 THR B N 1
ATOM 7185 C CA . THR B 1 239 ? 24.61355 27.85571 13.19244 1.000 67.98547 239 THR B CA 1
ATOM 7186 C C . THR B 1 239 ? 25.05380 28.25528 14.59595 1.000 69.84942 239 THR B C 1
ATOM 7187 O O . THR B 1 239 ? 26.19999 28.00347 14.97790 1.000 68.15511 239 THR B O 1
ATOM 7191 N N . GLU B 1 240 ? 24.16682 28.87679 15.37459 1.000 70.49140 240 GLU B N 1
ATOM 7192 C CA . GLU B 1 240 ? 24.55125 29.34851 16.70174 1.000 72.57441 240 GLU B CA 1
ATOM 7193 C C . GLU B 1 240 ? 24.84623 28.18646 17.64261 1.000 73.10800 240 GLU B C 1
ATOM 7194 O O . GLU B 1 240 ? 25.90790 28.14038 18.27499 1.000 74.74107 240 GLU B O 1
ATOM 7200 N N . ILE B 1 241 ? 23.92000 27.23384 17.74345 1.000 67.46358 241 ILE B N 1
ATOM 7201 C CA . ILE B 1 241 ? 24.05479 26.16642 18.72910 1.000 65.48043 241 ILE B CA 1
ATOM 7202 C C . ILE B 1 241 ? 24.97073 25.05831 18.22128 1.000 65.12182 241 ILE B C 1
ATOM 7203 O O . ILE B 1 241 ? 25.82505 24.55804 18.96142 1.000 65.76532 241 ILE B O 1
ATOM 7208 N N . LEU B 1 242 ? 24.81871 24.65813 16.95840 1.000 69.98192 242 LEU B N 1
ATOM 7209 C CA . LEU B 1 242 ? 25.58607 23.52647 16.44816 1.000 63.78164 242 LEU B CA 1
ATOM 7210 C C . LEU B 1 242 ? 27.02371 23.92152 16.12374 1.000 68.39684 242 LEU B C 1
ATOM 7211 O O . LEU B 1 242 ? 27.97078 23.27206 16.58078 1.000 65.89610 242 LEU B O 1
ATOM 7216 N N . ARG B 1 243 ? 27.20733 24.98712 15.34224 1.000 63.98475 243 ARG B N 1
ATOM 7217 C CA . ARG B 1 243 ? 28.54786 25.37505 14.91240 1.000 66.58395 243 ARG B CA 1
ATOM 7218 C C . ARG B 1 243 ? 29.26596 26.20204 15.97413 1.000 67.59558 243 ARG B C 1
ATOM 7219 O O . ARG B 1 243 ? 30.34700 25.82939 16.44253 1.000 66.82402 243 ARG B O 1
ATOM 7227 N N . HIS B 1 244 ? 28.67846 27.33555 16.36140 1.000 69.79025 244 HIS B N 1
ATOM 7228 C CA . HIS B 1 244 ? 29.40350 28.30655 17.17334 1.000 73.55814 244 HIS B CA 1
ATOM 7229 C C . HIS B 1 244 ? 29.47412 27.91631 18.64463 1.000 71.13820 244 HIS B C 1
ATOM 7230 O O . HIS B 1 244 ? 30.43875 28.27982 19.32648 1.000 69.51446 244 HIS B O 1
ATOM 7237 N N . GLU B 1 245 ? 28.48053 27.19051 19.15607 1.000 66.46559 245 GLU B N 1
ATOM 7238 C CA . GLU B 1 245 ? 28.54587 26.73389 20.54070 1.000 63.47091 245 GLU B CA 1
ATOM 7239 C C . GLU B 1 245 ? 29.33771 25.43698 20.65456 1.000 64.69985 245 GLU B C 1
ATOM 7240 O O . GLU B 1 245 ? 30.38933 25.38835 21.30163 1.000 65.48659 245 GLU B O 1
ATOM 7246 N N . TRP B 1 246 ? 28.84503 24.37697 20.01653 1.000 63.39940 246 TRP B N 1
ATOM 7247 C CA . TRP B 1 246 ? 29.39792 23.04407 20.20572 1.000 62.64094 246 TRP B CA 1
ATOM 7248 C C . TRP B 1 246 ? 30.71298 22.83159 19.46875 1.000 65.40097 246 TRP B C 1
ATOM 7249 O O . TRP B 1 246 ? 31.48905 21.95208 19.85816 1.000 65.16091 246 TRP B O 1
ATOM 7260 N N . GLY B 1 247 ? 30.98478 23.60979 18.42583 1.000 76.48505 247 GLY B N 1
ATOM 7261 C CA . GLY B 1 247 ? 32.19955 23.42600 17.65894 1.000 73.48098 247 GLY B CA 1
ATOM 7262 C C . GLY B 1 247 ? 32.06399 22.35130 16.60114 1.000 74.49290 247 GLY B C 1
ATOM 7263 O O . GLY B 1 247 ? 32.80801 21.36591 16.60510 1.000 80.92411 247 GLY B O 1
ATOM 7264 N N . PHE B 1 248 ? 31.10922 22.52586 15.69204 1.000 71.11061 248 PHE B N 1
ATOM 7265 C CA . PHE B 1 248 ? 30.91177 21.59857 14.58588 1.000 73.48059 248 PHE B CA 1
ATOM 7266 C C . PHE B 1 248 ? 31.68671 22.09711 13.37205 1.000 75.42760 248 PHE B C 1
ATOM 7267 O O . PHE B 1 248 ? 31.50167 23.23847 12.93669 1.000 74.11175 248 PHE B O 1
ATOM 7275 N N . LYS B 1 249 ? 32.55172 21.23954 12.82588 1.000 80.53475 249 LYS B N 1
ATOM 7276 C CA . LYS B 1 249 ? 33.39605 21.60336 11.69609 1.000 83.30430 249 LYS B CA 1
ATOM 7277 C C . LYS B 1 249 ? 32.96468 20.98768 10.37331 1.000 83.20883 249 LYS B C 1
ATOM 7278 O O . LYS B 1 249 ? 33.38770 21.47493 9.32109 1.000 85.17725 249 LYS B O 1
ATOM 7284 N N . GLY B 1 250 ? 32.14270 19.94229 10.39333 1.000 88.82721 250 GLY B N 1
ATOM 7285 C CA . GLY B 1 250 ? 31.79961 19.24403 9.17005 1.000 91.87924 250 GLY B CA 1
ATOM 7286 C C . GLY B 1 250 ? 30.72252 19.89600 8.32492 1.000 89.64279 250 GLY B C 1
ATOM 7287 O O . GLY B 1 250 ? 30.72808 21.11580 8.12853 1.000 91.12100 250 GLY B O 1
ATOM 7288 N N . MET B 1 251 ? 29.79574 19.08275 7.81425 1.000 76.53263 251 MET B N 1
ATOM 7289 C CA . MET B 1 251 ? 28.72734 19.52966 6.93062 1.000 70.90655 251 MET B CA 1
ATOM 7290 C C . MET B 1 251 ? 27.36622 19.24199 7.54977 1.000 68.92723 251 MET B C 1
ATOM 7291 O O . MET B 1 251 ? 27.14026 18.16134 8.10133 1.000 68.36891 251 MET B O 1
ATOM 7296 N N . VAL B 1 252 ? 26.45724 20.20780 7.45037 1.000 70.89005 252 VAL B N 1
ATOM 7297 C CA . VAL B 1 252 ? 25.06029 20.02042 7.83108 1.000 68.81223 252 VAL B CA 1
ATOM 7298 C C . VAL B 1 252 ? 24.26076 19.72084 6.56878 1.000 69.49782 252 VAL B C 1
ATOM 7299 O O . VAL B 1 252 ? 24.18607 20.55861 5.66354 1.000 69.77349 252 VAL B O 1
ATOM 7303 N N . MET B 1 253 ? 23.66153 18.53390 6.50035 1.000 67.64810 253 MET B N 1
ATOM 7304 C CA . MET B 1 253 ? 22.80179 18.15395 5.38596 1.000 73.34272 253 MET B CA 1
ATOM 7305 C C . MET B 1 253 ? 21.36308 18.02700 5.87277 1.000 76.23807 253 MET B C 1
ATOM 7306 O O . MET B 1 253 ? 21.11936 17.59559 7.00213 1.000 77.74928 253 MET B O 1
ATOM 7311 N N . THR B 1 254 ? 20.41049 18.42505 5.03253 1.000 92.53214 254 THR B N 1
ATOM 7312 C CA . THR B 1 254 ? 19.01222 18.18878 5.35903 1.000 93.81647 254 THR B CA 1
ATOM 7313 C C . THR B 1 254 ? 18.66692 16.72133 5.15582 1.000 91.96537 254 THR B C 1
ATOM 7314 O O . THR B 1 254 ? 19.40225 15.96539 4.51653 1.000 92.07213 254 THR B O 1
ATOM 7318 N N . ASP B 1 255 ? 17.51978 16.32268 5.69334 1.000 91.34283 255 ASP B N 1
ATOM 7319 C CA . ASP B 1 255 ? 16.95744 15.05108 5.28230 1.000 98.61502 255 ASP B CA 1
ATOM 7320 C C . ASP B 1 255 ? 16.38483 15.19288 3.87539 1.000 105.14756 255 ASP B C 1
ATOM 7321 O O . ASP B 1 255 ? 16.21843 16.30099 3.35695 1.000 105.96062 255 ASP B O 1
ATOM 7326 N N . TRP B 1 256 ? 16.09985 14.05352 3.24948 1.000 106.24511 256 TRP B N 1
ATOM 7327 C CA . TRP B 1 256 ? 15.67285 14.05796 1.85600 1.000 111.02612 256 TRP B CA 1
ATOM 7328 C C . TRP B 1 256 ? 14.40706 14.88605 1.68104 1.000 116.08661 256 TRP B C 1
ATOM 7329 O O . TRP B 1 256 ? 13.43197 14.71552 2.41930 1.000 117.52560 256 TRP B O 1
ATOM 7340 N N . PHE B 1 257 ? 14.43580 15.79132 0.70111 1.000 123.62233 257 PHE B N 1
ATOM 7341 C CA . PHE B 1 257 ? 13.30070 16.65902 0.38092 1.000 123.96909 257 PHE B CA 1
ATOM 7342 C C . PHE B 1 257 ? 12.82196 17.42256 1.61280 1.000 119.10135 257 PHE B C 1
ATOM 7343 O O . PHE B 1 257 ? 11.62709 17.66205 1.79659 1.000 124.29526 257 PHE B O 1
ATOM 7351 N N . GLY B 1 258 ? 13.76576 17.79650 2.47139 1.000 121.65822 258 GLY B N 1
ATOM 7352 C CA . GLY B 1 258 ? 13.44416 18.52309 3.68212 1.000 119.42013 258 GLY B CA 1
ATOM 7353 C C . GLY B 1 258 ? 13.44441 20.02628 3.47082 1.000 117.91456 258 GLY B C 1
ATOM 7354 O O . GLY B 1 258 ? 14.18994 20.55918 2.65116 1.000 119.25019 258 GLY B O 1
ATOM 7355 N N . GLY B 1 259 ? 12.57926 20.70408 4.21994 1.000 113.28060 259 GLY B N 1
ATOM 7356 C CA . GLY B 1 259 ? 12.51665 22.15143 4.19633 1.000 118.22081 259 GLY B CA 1
ATOM 7357 C C . GLY B 1 259 ? 11.48320 22.71013 3.24134 1.000 125.47856 259 GLY B C 1
ATOM 7358 O O . GLY B 1 259 ? 11.41227 22.30090 2.07837 1.000 125.74998 259 GLY B O 1
ATOM 7359 N N . ILE B 1 260 ? 10.67467 23.65179 3.73044 1.000 139.59448 260 ILE B N 1
ATOM 7360 C CA . ILE B 1 260 ? 9.67798 24.30033 2.88472 1.000 139.42390 260 ILE B CA 1
ATOM 7361 C C . ILE B 1 260 ? 10.35170 25.17982 1.83789 1.000 144.85073 260 ILE B C 1
ATOM 7362 O O . ILE B 1 260 ? 9.98106 25.15913 0.65743 1.000 148.52141 260 ILE B O 1
ATOM 7367 N N . SER B 1 261 ? 11.35231 25.95662 2.24598 1.000 157.94055 261 SER B N 1
ATOM 7368 C CA . SER B 1 261 ? 12.01637 26.91917 1.37771 1.000 157.65114 261 SER B CA 1
ATOM 7369 C C . SER B 1 261 ? 13.48568 26.55221 1.23002 1.000 153.19496 261 SER B C 1
ATOM 7370 O O . SER B 1 261 ? 14.18466 26.35780 2.22984 1.000 153.19273 261 SER B O 1
ATOM 7373 N N . ALA B 1 262 ? 13.95230 26.46683 -0.01835 1.000 138.44192 262 ALA B N 1
ATOM 7374 C CA . ALA B 1 262 ? 15.36205 26.17905 -0.26261 1.000 130.75247 262 ALA B CA 1
ATOM 7375 C C . ALA B 1 262 ? 16.25479 27.35334 0.11979 1.000 128.12738 262 ALA B C 1
ATOM 7376 O O . ALA B 1 262 ? 17.39618 27.14774 0.54815 1.000 120.43355 262 ALA B O 1
ATOM 7378 N N . ALA B 1 263 ? 15.75570 28.58385 -0.01822 1.000 134.20851 263 ALA B N 1
ATOM 7379 C CA . ALA B 1 263 ? 16.59059 29.75294 0.23871 1.000 133.50474 263 ALA B CA 1
ATOM 7380 C C . ALA B 1 263 ? 16.96970 29.85582 1.70953 1.000 132.56584 263 ALA B C 1
ATOM 7381 O O . ALA B 1 263 ? 18.10491 30.21805 2.03814 1.000 132.02137 263 ALA B O 1
ATOM 7383 N N . ALA B 1 264 ? 16.03287 29.54943 2.60875 1.000 126.89295 264 ALA B N 1
ATOM 7384 C CA . ALA B 1 264 ? 16.31314 29.67079 4.03544 1.000 120.11583 264 ALA B CA 1
ATOM 7385 C C . ALA B 1 264 ? 17.31039 28.61592 4.49985 1.000 109.63548 264 ALA B C 1
ATOM 7386 O O . ALA B 1 264 ? 18.13005 28.87797 5.38861 1.000 104.53178 264 ALA B O 1
ATOM 7388 N N . GLN B 1 265 ? 17.25593 27.41869 3.90996 1.000 107.69730 265 GLN B N 1
ATOM 7389 C CA . GLN B 1 265 ? 18.16303 26.34792 4.31252 1.000 100.75803 265 GLN B CA 1
ATOM 7390 C C . GLN B 1 265 ? 19.61893 26.74272 4.10066 1.000 93.40233 265 GLN B C 1
ATOM 7391 O O . GLN B 1 265 ? 20.49212 26.37099 4.89296 1.000 87.15196 265 GLN B O 1
ATOM 7397 N N . MET B 1 266 ? 19.90194 27.49657 3.03753 1.000 97.34833 266 MET B N 1
ATOM 7398 C CA . MET B 1 266 ? 21.26860 27.95201 2.81202 1.000 94.81692 266 MET B CA 1
ATOM 7399 C C . MET B 1 266 ? 21.68520 28.98551 3.85154 1.000 94.75838 266 MET B C 1
ATOM 7400 O O . MET B 1 266 ? 22.82009 28.95892 4.34198 1.000 90.39574 266 MET B O 1
ATOM 7405 N N . GLU B 1 267 ? 20.77981 29.89976 4.20424 1.000 96.91106 267 GLU B N 1
ATOM 7406 C CA . GLU B 1 267 ? 21.11010 30.95393 5.15612 1.000 96.62589 267 GLU B CA 1
ATOM 7407 C C . GLU B 1 267 ? 21.11202 30.44989 6.59102 1.000 94.99751 267 GLU B C 1
ATOM 7408 O O . GLU B 1 267 ? 21.84840 30.98183 7.42943 1.000 94.41229 267 GLU B O 1
ATOM 7414 N N . ALA B 1 268 ? 20.30236 29.43429 6.89131 1.000 96.21535 268 ALA B N 1
ATOM 7415 C CA . ALA B 1 268 ? 20.29533 28.84319 8.22126 1.000 94.41896 268 ALA B CA 1
ATOM 7416 C C . ALA B 1 268 ? 21.58841 28.11068 8.54595 1.000 92.73176 268 ALA B C 1
ATOM 7417 O O . ALA B 1 268 ? 21.81079 27.76838 9.71238 1.000 92.93639 268 ALA B O 1
ATOM 7419 N N . GLY B 1 269 ? 22.44619 27.87715 7.55616 1.000 87.39270 269 GLY B N 1
ATOM 7420 C CA . GLY B 1 269 ? 23.67688 27.14310 7.74564 1.000 82.36741 269 GLY B CA 1
ATOM 7421 C C . GLY B 1 269 ? 23.62373 25.72130 7.24475 1.000 78.01273 269 GLY B C 1
ATOM 7422 O O . GLY B 1 269 ? 24.65448 25.03489 7.25550 1.000 75.70689 269 GLY B O 1
ATOM 7423 N N . ASN B 1 270 ? 22.45762 25.26385 6.80130 1.000 76.09004 270 ASN B N 1
ATOM 7424 C CA . ASN B 1 270 ? 22.32774 23.91359 6.27745 1.000 73.10642 270 ASN B CA 1
ATOM 7425 C C . ASN B 1 270 ? 22.97126 23.85614 4.89669 1.000 74.28372 270 ASN B C 1
ATOM 7426 O O . ASN B 1 270 ? 22.46950 24.45592 3.94015 1.000 78.45444 270 ASN B O 1
ATOM 7431 N N . ASP B 1 271 ? 24.06078 23.09461 4.78760 1.000 69.18377 271 ASP B N 1
ATOM 7432 C CA . ASP B 1 271 ? 24.93244 23.15594 3.61798 1.000 68.13837 271 ASP B CA 1
ATOM 7433 C C . ASP B 1 271 ? 24.34192 22.42993 2.41246 1.000 65.60700 271 ASP B C 1
ATOM 7434 O O . ASP B 1 271 ? 24.11614 23.03439 1.35895 1.000 66.02645 271 ASP B O 1
ATOM 7439 N N . LEU B 1 272 ? 24.09211 21.13271 2.54853 1.000 75.87044 272 LEU B N 1
ATOM 7440 C CA . LEU B 1 272 ? 23.76702 20.26856 1.42321 1.000 67.92518 272 LEU B CA 1
ATOM 7441 C C . LEU B 1 272 ? 22.28372 19.92584 1.42075 1.000 71.60946 272 LEU B C 1
ATOM 7442 O O . LEU B 1 272 ? 21.71441 19.59591 2.46746 1.000 76.37174 272 LEU B O 1
ATOM 7447 N N . LEU B 1 273 ? 21.66881 19.99655 0.24249 1.000 70.66605 273 LEU B N 1
ATOM 7448 C CA . LEU B 1 273 ? 20.31148 19.51721 0.03201 1.000 78.81373 273 LEU B CA 1
ATOM 7449 C C . LEU B 1 273 ? 20.35667 18.10933 -0.54462 1.000 86.62273 273 LEU B C 1
ATOM 7450 O O . LEU B 1 273 ? 21.15974 17.81642 -1.43524 1.000 87.71885 273 LEU B O 1
ATOM 7455 N N . MET B 1 274 ? 19.49012 17.24303 -0.03566 1.000 87.04913 274 MET B N 1
ATOM 7456 C CA . MET B 1 274 ? 19.45949 15.84997 -0.44475 1.000 94.78393 274 MET B CA 1
ATOM 7457 C C . MET B 1 274 ? 18.03127 15.42269 -0.74579 1.000 104.21523 274 MET B C 1
ATOM 7458 O O . MET B 1 274 ? 17.08113 15.97380 -0.18090 1.000 104.68332 274 MET B O 1
ATOM 7463 N N . PRO B 1 275 ? 17.84762 14.46505 -1.66447 1.000 117.59582 275 PRO B N 1
ATOM 7464 C CA . PRO B 1 275 ? 18.87175 13.84584 -2.51655 1.000 116.25415 275 PRO B CA 1
ATOM 7465 C C . PRO B 1 275 ? 19.24939 14.77143 -3.66119 1.000 117.44683 275 PRO B C 1
ATOM 7466 O O . PRO B 1 275 ? 20.35135 14.69787 -4.19234 1.000 119.54819 275 PRO B O 1
ATOM 7470 N N . GLY B 1 276 ? 18.33894 15.65947 -4.05188 1.000 119.48457 276 GLY B N 1
ATOM 7471 C CA . GLY B 1 276 ? 18.61036 16.61265 -5.10649 1.000 114.66019 276 GLY B CA 1
ATOM 7472 C C . GLY B 1 276 ? 17.65074 16.51336 -6.27293 1.000 119.67192 276 GLY B C 1
ATOM 7473 O O . GLY B 1 276 ? 17.62281 15.50296 -6.98151 1.000 122.78213 276 GLY B O 1
ATOM 7474 N N . LYS B 1 277 ? 16.86151 17.56236 -6.48516 1.000 107.87202 277 LYS B N 1
ATOM 7475 C CA . LYS B 1 277 ? 15.87796 17.59508 -7.55362 1.000 124.28708 277 LYS B CA 1
ATOM 7476 C C . LYS B 1 277 ? 16.01855 18.90099 -8.32357 1.000 136.07227 277 LYS B C 1
ATOM 7477 O O . LYS B 1 277 ? 16.65852 19.85074 -7.86466 1.000 133.94075 277 LYS B O 1
ATOM 7483 N N . ALA B 1 278 ? 15.41032 18.93724 -9.51193 1.000 169.93980 278 ALA B N 1
ATOM 7484 C CA . ALA B 1 278 ? 15.53111 20.11416 -10.36593 1.000 175.42603 278 ALA B CA 1
ATOM 7485 C C . ALA B 1 278 ? 14.85209 21.32937 -9.74984 1.000 171.08605 278 ALA B C 1
ATOM 7486 O O . ALA B 1 278 ? 15.28007 22.46590 -9.98283 1.000 169.63945 278 ALA B O 1
ATOM 7488 N N . ASP B 1 279 ? 13.79944 21.11076 -8.96021 1.000 150.48487 279 ASP B N 1
ATOM 7489 C CA . ASP B 1 279 ? 13.03444 22.22748 -8.41675 1.000 151.83212 279 ASP B CA 1
ATOM 7490 C C . ASP B 1 279 ? 13.85163 23.03032 -7.41198 1.000 143.51236 279 ASP B C 1
ATOM 7491 O O . ASP B 1 279 ? 13.74489 24.26106 -7.36278 1.000 142.72619 279 ASP B O 1
ATOM 7496 N N . GLN B 1 280 ? 14.66439 22.35292 -6.59767 1.000 127.94446 280 GLN B N 1
ATOM 7497 C CA . GLN B 1 280 ? 15.50223 23.05335 -5.62816 1.000 118.75088 280 GLN B CA 1
ATOM 7498 C C . GLN B 1 280 ? 16.44149 24.02790 -6.32553 1.000 115.13454 280 GLN B C 1
ATOM 7499 O O . GLN B 1 280 ? 16.53799 25.20110 -5.94440 1.000 109.13803 280 GLN B O 1
ATOM 7505 N N . VAL B 1 281 ? 17.14058 23.54959 -7.35913 1.000 122.24093 281 VAL B N 1
ATOM 7506 C CA . VAL B 1 281 ? 18.11785 24.36901 -8.07277 1.000 118.19938 281 VAL B CA 1
ATOM 7507 C C . VAL B 1 281 ? 17.47216 25.64039 -8.60504 1.000 115.93258 281 VAL B C 1
ATOM 7508 O O . VAL B 1 281 ? 18.05169 26.73029 -8.52335 1.000 114.84762 281 VAL B O 1
ATOM 7512 N N . LYS B 1 282 ? 16.25252 25.52407 -9.13707 1.000 113.24865 282 LYS B N 1
ATOM 7513 C CA . LYS B 1 282 ? 15.59374 26.66793 -9.76271 1.000 112.84642 282 LYS B CA 1
ATOM 7514 C C . LYS B 1 282 ? 15.39665 27.80882 -8.77149 1.000 112.58965 282 LYS B C 1
ATOM 7515 O O . LYS B 1 282 ? 15.67520 28.97234 -9.08470 1.000 117.57792 282 LYS B O 1
ATOM 7521 N N . GLU B 1 283 ? 14.91408 27.49667 -7.56651 1.000 109.65540 283 GLU B N 1
ATOM 7522 C CA . GLU B 1 283 ? 14.73550 28.54288 -6.56508 1.000 107.55529 283 GLU B CA 1
ATOM 7523 C C . GLU B 1 283 ? 16.07856 29.08868 -6.09607 1.000 106.92307 283 GLU B C 1
ATOM 7524 O O . GLU B 1 283 ? 16.23327 30.30314 -5.92172 1.000 105.63216 283 GLU B O 1
ATOM 7530 N N . ILE B 1 284 ? 17.06257 28.20910 -5.89065 1.000 109.30007 284 ILE B N 1
ATOM 7531 C CA . ILE B 1 284 ? 18.40992 28.67037 -5.56658 1.000 108.75839 284 ILE B CA 1
ATOM 7532 C C . ILE B 1 284 ? 18.97665 29.48969 -6.71807 1.000 111.36073 284 ILE B C 1
ATOM 7533 O O . ILE B 1 284 ? 19.64682 30.50834 -6.50611 1.000 110.30592 284 ILE B O 1
ATOM 7538 N N . ARG B 1 285 ? 18.71106 29.06232 -7.95491 1.000 111.59395 285 ARG B N 1
ATOM 7539 C CA . ARG B 1 285 ? 19.13451 29.83776 -9.11629 1.000 118.78138 285 ARG B CA 1
ATOM 7540 C C . ARG B 1 285 ? 18.49740 31.22105 -9.11119 1.000 118.15328 285 ARG B C 1
ATOM 7541 O O . ARG B 1 285 ? 19.17437 32.23048 -9.33634 1.000 114.09492 285 ARG B O 1
ATOM 7549 N N . LYS B 1 286 ? 17.19112 31.28825 -8.84520 1.000 106.91045 286 LYS B N 1
ATOM 7550 C CA . LYS B 1 286 ? 16.51623 32.58054 -8.82015 1.000 105.16108 286 LYS B CA 1
ATOM 7551 C C . LYS B 1 286 ? 16.95033 33.41884 -7.62411 1.000 105.02352 286 LYS B C 1
ATOM 7552 O O . LYS B 1 286 ? 16.90790 34.65228 -7.68758 1.000 106.48035 286 LYS B O 1
ATOM 7558 N N . ALA B 1 287 ? 17.38797 32.77494 -6.53916 1.000 104.85113 287 ALA B N 1
ATOM 7559 C CA . ALA B 1 287 ? 17.70078 33.50797 -5.31544 1.000 107.07617 287 ALA B CA 1
ATOM 7560 C C . ALA B 1 287 ? 18.92582 34.40018 -5.48712 1.000 109.13876 287 ALA B C 1
ATOM 7561 O O . ALA B 1 287 ? 18.92731 35.55196 -5.03663 1.000 110.39776 287 ALA B O 1
ATOM 7563 N N . VAL B 1 288 ? 19.97815 33.88904 -6.12834 1.000 105.52230 288 VAL B N 1
ATOM 7564 C CA . VAL B 1 288 ? 21.19818 34.67587 -6.28102 1.000 104.77400 288 VAL B CA 1
ATOM 7565 C C . VAL B 1 288 ? 21.08922 35.65269 -7.44751 1.000 97.99868 288 VAL B C 1
ATOM 7566 O O . VAL B 1 288 ? 21.74375 36.70221 -7.44240 1.000 99.67777 288 VAL B O 1
ATOM 7570 N N . LEU B 1 289 ? 20.26317 35.34537 -8.44958 1.000 102.89882 289 LEU B N 1
ATOM 7571 C CA . LEU B 1 289 ? 20.13394 36.23671 -9.59674 1.000 100.26652 289 LEU B CA 1
ATOM 7572 C C . LEU B 1 289 ? 19.26117 37.44555 -9.27819 1.000 100.51202 289 LEU B C 1
ATOM 7573 O O . LEU B 1 289 ? 19.60783 38.57268 -9.64901 1.000 98.03212 289 LEU B O 1
ATOM 7578 N N . ASN B 1 290 ? 18.12730 37.24135 -8.59866 1.000 90.70110 290 ASN B N 1
ATOM 7579 C CA . ASN B 1 290 ? 17.31816 38.38993 -8.20262 1.000 89.72368 290 ASN B CA 1
ATOM 7580 C C . ASN B 1 290 ? 17.99027 39.17906 -7.08675 1.000 92.65136 290 ASN B C 1
ATOM 7581 O O . ASN B 1 290 ? 17.85012 40.40525 -7.02725 1.000 98.18413 290 ASN B O 1
ATOM 7586 N N . GLY B 1 291 ? 18.72121 38.50370 -6.20235 1.000 102.66421 291 GLY B N 1
ATOM 7587 C CA . GLY B 1 291 ? 19.51865 39.19361 -5.20767 1.000 104.65928 291 GLY B CA 1
ATOM 7588 C C . GLY B 1 291 ? 19.03990 39.06292 -3.77576 1.000 113.43953 291 GLY B C 1
ATOM 7589 O O . GLY B 1 291 ? 19.10154 40.03048 -3.01146 1.000 107.64244 291 GLY B O 1
ATOM 7590 N N . ARG B 1 292 ? 18.56478 37.87632 -3.39434 1.000 150.93175 292 ARG B N 1
ATOM 7591 C CA . ARG B 1 292 ? 18.18119 37.59575 -2.01287 1.000 159.52108 292 ARG B CA 1
ATOM 7592 C C . ARG B 1 292 ? 19.28042 36.84182 -1.27201 1.000 160.64044 292 ARG B C 1
ATOM 7593 O O . ARG B 1 292 ? 19.82938 37.34134 -0.28542 1.000 164.95291 292 ARG B O 1
ATOM 7601 N N . LEU B 1 293 ? 19.60646 35.63754 -1.73337 1.000 131.47471 293 LEU B N 1
ATOM 7602 C CA . LEU B 1 293 ? 20.70622 34.87816 -1.15603 1.000 125.77669 293 LEU B CA 1
ATOM 7603 C C . LEU B 1 293 ? 22.03320 35.53733 -1.51052 1.000 119.39124 293 LEU B C 1
ATOM 7604 O O . LEU B 1 293 ? 22.30694 35.81019 -2.68334 1.000 115.81255 293 LEU B O 1
ATOM 7609 N N . SER B 1 294 ? 22.85773 35.79611 -0.50005 1.000 120.55983 294 SER B N 1
ATOM 7610 C CA . SER B 1 294 ? 24.14951 36.42530 -0.72588 1.000 116.11911 294 SER B CA 1
ATOM 7611 C C . SER B 1 294 ? 25.20562 35.37222 -1.03594 1.000 113.90382 294 SER B C 1
ATOM 7612 O O . SER B 1 294 ? 25.13509 34.23411 -0.56419 1.000 114.99141 294 SER B O 1
ATOM 7615 N N . MET B 1 295 ? 26.19125 35.76749 -1.84682 1.000 108.28270 295 MET B N 1
ATOM 7616 C CA . MET B 1 295 ? 27.20648 34.81893 -2.29236 1.000 107.35403 295 MET B CA 1
ATOM 7617 C C . MET B 1 295 ? 28.05400 34.31365 -1.13167 1.000 109.38435 295 MET B C 1
ATOM 7618 O O . MET B 1 295 ? 28.54954 33.18157 -1.17578 1.000 110.72110 295 MET B O 1
ATOM 7623 N N . GLU B 1 296 ? 28.23476 35.13205 -0.08992 1.000 122.84166 296 GLU B N 1
ATOM 7624 C CA . GLU B 1 296 ? 28.93279 34.66225 1.10379 1.000 124.48156 296 GLU B CA 1
ATOM 7625 C C . GLU B 1 296 ? 28.21245 33.47486 1.72800 1.000 126.81792 296 GLU B C 1
ATOM 7626 O O . GLU B 1 296 ? 28.85236 32.54162 2.22716 1.000 125.59788 296 GLU B O 1
ATOM 7632 N N . ILE B 1 297 ? 26.87882 33.49444 1.70937 1.000 110.87190 297 ILE B N 1
ATOM 7633 C CA . ILE B 1 297 ? 26.10520 32.39601 2.27923 1.000 105.50573 297 ILE B CA 1
ATOM 7634 C C . ILE B 1 297 ? 26.31617 31.12156 1.47196 1.000 101.91641 297 ILE B C 1
ATOM 7635 O O . ILE B 1 297 ? 26.53771 30.04140 2.03194 1.000 99.40511 297 ILE B O 1
ATOM 7640 N N . LEU B 1 298 ? 26.24942 31.22778 0.14279 1.000 103.76508 298 LEU B N 1
ATOM 7641 C CA . LEU B 1 298 ? 26.48944 30.06217 -0.70101 1.000 100.71051 298 LEU B CA 1
ATOM 7642 C C . LEU B 1 298 ? 27.92703 29.57584 -0.56722 1.000 101.86419 298 LEU B C 1
ATOM 7643 O O . LEU B 1 298 ? 28.18689 28.36781 -0.60426 1.000 97.54085 298 LEU B O 1
ATOM 7648 N N . ASP B 1 299 ? 28.87372 30.50277 -0.39923 1.000 109.95586 299 ASP B N 1
ATOM 7649 C CA . ASP B 1 299 ? 30.27078 30.11785 -0.21903 1.000 109.78402 299 ASP B CA 1
ATOM 7650 C C . ASP B 1 299 ? 30.46507 29.33397 1.07308 1.000 109.93536 299 ASP B C 1
ATOM 7651 O O . ASP B 1 299 ? 31.14674 28.30209 1.08950 1.000 110.39850 299 ASP B O 1
ATOM 7656 N N . ARG B 1 300 ? 29.87401 29.81585 2.17026 1.000 97.46646 300 ARG B N 1
ATOM 7657 C CA . ARG B 1 300 ? 30.04822 29.16382 3.46555 1.000 91.14894 300 ARG B CA 1
ATOM 7658 C C . ARG B 1 300 ? 29.58696 27.71216 3.41941 1.000 88.56243 300 ARG B C 1
ATOM 7659 O O . ARG B 1 300 ? 30.26316 26.81569 3.93744 1.000 88.96309 300 ARG B O 1
ATOM 7667 N N . ASN B 1 301 ? 28.43635 27.46083 2.79257 1.000 84.30450 301 ASN B N 1
ATOM 7668 C CA . ASN B 1 301 ? 27.93868 26.09383 2.68258 1.000 82.46044 301 ASN B CA 1
ATOM 7669 C C . ASN B 1 301 ? 28.83994 25.24403 1.79628 1.000 80.39126 301 ASN B C 1
ATOM 7670 O O . ASN B 1 301 ? 29.12426 24.08593 2.12260 1.000 81.71352 301 ASN B O 1
ATOM 7675 N N . VAL B 1 302 ? 29.29744 25.80083 0.67171 1.000 86.78254 302 VAL B N 1
ATOM 7676 C CA . VAL B 1 302 ? 30.15593 25.04669 -0.23903 1.000 83.82667 302 VAL B CA 1
ATOM 7677 C C . VAL B 1 302 ? 31.46698 24.67749 0.44274 1.000 86.99450 302 VAL B C 1
ATOM 7678 O O . VAL B 1 302 ? 31.96369 23.55353 0.29740 1.000 87.04909 302 VAL B O 1
ATOM 7682 N N . ARG B 1 303 ? 32.04363 25.61218 1.20352 1.000 81.48984 303 ARG B N 1
ATOM 7683 C CA . ARG B 1 303 ? 33.32185 25.34822 1.85768 1.000 81.72241 303 ARG B CA 1
ATOM 7684 C C . ARG B 1 303 ? 33.21034 24.19592 2.84828 1.000 84.45843 303 ARG B C 1
ATOM 7685 O O . ARG B 1 303 ? 34.11624 23.35898 2.94216 1.000 90.35048 303 ARG B O 1
ATOM 7693 N N . HIS B 1 304 ? 32.10623 24.13600 3.59858 1.000 83.26651 304 HIS B N 1
ATOM 7694 C CA . HIS B 1 304 ? 31.89333 23.01185 4.50460 1.000 83.25280 304 HIS B CA 1
ATOM 7695 C C . HIS B 1 304 ? 31.76200 21.70020 3.74290 1.000 85.38325 304 HIS B C 1
ATOM 7696 O O . HIS B 1 304 ? 32.07700 20.63423 4.28334 1.000 86.43299 304 HIS B O 1
ATOM 7703 N N . ILE B 1 305 ? 31.29900 21.75661 2.49380 1.000 84.26598 305 ILE B N 1
ATOM 7704 C CA . ILE B 1 305 ? 31.25901 20.55983 1.66241 1.000 84.34882 305 ILE B CA 1
ATOM 7705 C C . ILE B 1 305 ? 32.64844 20.23606 1.11904 1.000 90.86955 305 ILE B C 1
ATOM 7706 O O . ILE B 1 305 ? 32.96769 19.06679 0.87493 1.000 94.18999 305 ILE B O 1
ATOM 7711 N N . LEU B 1 306 ? 33.50019 21.24858 0.94201 1.000 88.50578 306 LEU B N 1
ATOM 7712 C CA . LEU B 1 306 ? 34.86054 20.99954 0.47484 1.000 92.67180 306 LEU B CA 1
ATOM 7713 C C . LEU B 1 306 ? 35.71913 20.39695 1.58124 1.000 104.29950 306 LEU B C 1
ATOM 7714 O O . LEU B 1 306 ? 36.45466 19.42933 1.35150 1.000 113.97463 306 LEU B O 1
ATOM 7719 N N . GLU B 1 307 ? 35.64722 20.96461 2.79034 1.000 98.01141 307 GLU B N 1
ATOM 7720 C CA . GLU B 1 307 ? 36.29183 20.33537 3.93922 1.000 100.36054 307 GLU B CA 1
ATOM 7721 C C . GLU B 1 307 ? 35.74494 18.93690 4.17810 1.000 99.72842 307 GLU B C 1
ATOM 7722 O O . GLU B 1 307 ? 36.45250 18.07072 4.70450 1.000 103.54577 307 GLU B O 1
ATOM 7728 N N . TYR B 1 308 ? 34.48987 18.70244 3.79822 1.000 98.45569 308 TYR B N 1
ATOM 7729 C CA . TYR B 1 308 ? 33.88362 17.38812 3.96683 1.000 96.71185 308 TYR B CA 1
ATOM 7730 C C . TYR B 1 308 ? 34.48263 16.37546 3.00022 1.000 102.75271 308 TYR B C 1
ATOM 7731 O O . TYR B 1 308 ? 34.83641 15.25690 3.39305 1.000 106.94872 308 TYR B O 1
ATOM 7740 N N . ILE B 1 309 ? 34.59785 16.75069 1.72626 1.000 104.76862 309 ILE B N 1
ATOM 7741 C CA . ILE B 1 309 ? 35.06830 15.80931 0.71775 1.000 109.93611 309 ILE B CA 1
ATOM 7742 C C . ILE B 1 309 ? 36.54991 15.51110 0.90919 1.000 120.47864 309 ILE B C 1
ATOM 7743 O O . ILE B 1 309 ? 37.00562 14.38930 0.65565 1.000 122.30409 309 ILE B O 1
ATOM 7748 N N . MET B 1 310 ? 37.32022 16.49799 1.38227 1.000 139.29552 310 MET B N 1
ATOM 7749 C CA . MET B 1 310 ? 38.77254 16.34636 1.45659 1.000 147.15993 310 MET B CA 1
ATOM 7750 C C . MET B 1 310 ? 39.19491 15.12856 2.26896 1.000 148.29371 310 MET B C 1
ATOM 7751 O O . MET B 1 310 ? 40.25305 14.54579 2.00601 1.000 152.68668 310 MET B O 1
ATOM 7756 N N . GLN B 1 311 ? 38.39271 14.72629 3.25140 1.000 122.84038 311 GLN B N 1
ATOM 7757 C CA . GLN B 1 311 ? 38.74704 13.61876 4.12780 1.000 115.80664 311 GLN B CA 1
ATOM 7758 C C . GLN B 1 311 ? 38.06941 12.31013 3.74181 1.000 117.20800 311 GLN B C 1
ATOM 7759 O O . GLN B 1 311 ? 38.36194 11.27420 4.34685 1.000 118.20488 311 GLN B O 1
ATOM 7765 N N . THR B 1 312 ? 37.18630 12.32675 2.74816 1.000 118.48436 312 THR B N 1
ATOM 7766 C CA . THR B 1 312 ? 36.54411 11.10101 2.30971 1.000 121.86288 312 THR B CA 1
ATOM 7767 C C . THR B 1 312 ? 37.52957 10.23828 1.52429 1.000 132.47617 312 THR B C 1
ATOM 7768 O O . THR B 1 312 ? 38.38147 10.75682 0.79749 1.000 133.18998 312 THR B O 1
ATOM 7772 N N . PRO B 1 313 ? 37.43547 8.91317 1.66215 1.000 143.79443 313 PRO B N 1
ATOM 7773 C CA . PRO B 1 313 ? 38.32595 8.02230 0.89932 1.000 149.11819 313 PRO B CA 1
ATOM 7774 C C . PRO B 1 313 ? 38.16257 8.12995 -0.60763 1.000 150.30624 313 PRO B C 1
ATOM 7775 O O . PRO B 1 313 ? 39.02607 7.62890 -1.33983 1.000 154.71241 313 PRO B O 1
ATOM 7779 N N . ARG B 1 314 ? 37.09298 8.76298 -1.09421 1.000 134.36570 314 ARG B N 1
ATOM 7780 C CA . ARG B 1 314 ? 36.94533 8.94859 -2.53246 1.000 132.12960 314 ARG B CA 1
ATOM 7781 C C . ARG B 1 314 ? 38.02233 9.86872 -3.08982 1.000 138.70360 314 ARG B C 1
ATOM 7782 O O . ARG B 1 314 ? 38.41321 9.72883 -4.25394 1.000 139.15614 314 ARG B O 1
ATOM 7790 N N . PHE B 1 315 ? 38.50712 10.81084 -2.28078 1.000 139.14392 315 PHE B N 1
ATOM 7791 C CA . PHE B 1 315 ? 39.58663 11.70218 -2.68219 1.000 139.75358 315 PHE B CA 1
ATOM 7792 C C . PHE B 1 315 ? 40.96439 11.11279 -2.42241 1.000 143.06393 315 PHE B C 1
ATOM 7793 O O . PHE B 1 315 ? 41.92954 11.51749 -3.07950 1.000 144.26027 315 PHE B O 1
ATOM 7801 N N . LYS B 1 316 ? 41.07714 10.16014 -1.49979 1.000 145.96226 316 LYS B N 1
ATOM 7802 C CA . LYS B 1 316 ? 42.32794 9.45536 -1.26046 1.000 153.43465 316 LYS B CA 1
ATOM 7803 C C . LYS B 1 316 ? 42.53342 8.27814 -2.20696 1.000 167.09114 316 LYS B C 1
ATOM 7804 O O . LYS B 1 316 ? 43.45004 7.47958 -1.98754 1.000 168.64181 316 LYS B O 1
ATOM 7810 N N . GLN B 1 317 ? 41.70465 8.15593 -3.24732 1.000 198.98233 317 GLN B N 1
ATOM 7811 C CA . GLN B 1 317 ? 41.81337 7.08457 -4.24072 1.000 199.50429 317 GLN B CA 1
ATOM 7812 C C . GLN B 1 317 ? 41.70236 5.69840 -3.60971 1.000 198.17568 317 GLN B C 1
ATOM 7813 O O . GLN B 1 317 ? 42.26279 4.72660 -4.12265 1.000 201.61403 317 GLN B O 1
ATOM 7819 N N . TYR B 1 318 ? 40.97892 5.59090 -2.49353 1.000 173.06099 318 TYR B N 1
ATOM 7820 C CA . TYR B 1 318 ? 40.70075 4.29278 -1.87947 1.000 166.52187 318 TYR B CA 1
ATOM 7821 C C . TYR B 1 318 ? 39.46654 3.70758 -2.56067 1.000 162.79535 318 TYR B C 1
ATOM 7822 O O . TYR B 1 318 ? 38.33782 3.79034 -2.06951 1.000 160.33819 318 TYR B O 1
ATOM 7831 N N . VAL B 1 319 ? 39.69474 3.11650 -3.73344 1.000 156.11570 319 VAL B N 1
ATOM 7832 C CA . VAL B 1 319 ? 38.61269 2.46771 -4.45837 1.000 147.87272 319 VAL B CA 1
ATOM 7833 C C . VAL B 1 319 ? 38.20194 1.20223 -3.72040 1.000 143.89009 319 VAL B C 1
ATOM 7834 O O . VAL B 1 319 ? 39.04649 0.46232 -3.19666 1.000 145.47057 319 VAL B O 1
ATOM 7838 N N . ALA B 1 320 ? 36.89342 0.96216 -3.65694 1.000 147.57283 320 ALA B N 1
ATOM 7839 C CA . ALA B 1 320 ? 36.37141 -0.24645 -3.03308 1.000 143.36260 320 ALA B CA 1
ATOM 7840 C C . ALA B 1 320 ? 36.94393 -1.48886 -3.69749 1.000 155.09716 320 ALA B C 1
ATOM 7841 O O . ALA B 1 320 ? 36.98909 -1.58749 -4.92730 1.000 154.71204 320 ALA B O 1
ATOM 7843 N N . ASP B 1 321 ? 37.38449 -2.43822 -2.87654 1.000 158.37506 321 ASP B N 1
ATOM 7844 C CA . ASP B 1 321 ? 37.86642 -3.72268 -3.36097 1.000 163.02068 321 ASP B CA 1
ATOM 7845 C C . ASP B 1 321 ? 36.91054 -4.86336 -3.04764 1.000 170.69122 321 ASP B C 1
ATOM 7846 O O . ASP B 1 321 ? 37.20590 -6.01316 -3.39127 1.000 185.16842 321 ASP B O 1
ATOM 7851 N N . ASN B 1 322 ? 35.77463 -4.57288 -2.41066 1.000 156.52434 322 ASN B N 1
ATOM 7852 C CA . ASN B 1 322 ? 34.73031 -5.56523 -2.15183 1.000 159.37568 322 ASN B CA 1
ATOM 7853 C C . ASN B 1 322 ? 35.27762 -6.75856 -1.37428 1.000 165.88606 322 ASN B C 1
ATOM 7854 O O . ASN B 1 322 ? 34.85061 -7.89983 -1.56437 1.000 167.06938 322 ASN B O 1
ATOM 7859 N N . ASN B 1 323 ? 36.23151 -6.49584 -0.48272 1.000 169.09510 323 ASN B N 1
ATOM 7860 C CA . ASN B 1 323 ? 36.85976 -7.53891 0.32738 1.000 169.64023 323 ASN B CA 1
ATOM 7861 C C . ASN B 1 323 ? 36.76376 -7.18817 1.80946 1.000 167.72168 323 ASN B C 1
ATOM 7862 O O . ASN B 1 323 ? 37.76965 -6.85080 2.44612 1.000 164.05263 323 ASN B O 1
ATOM 7867 N N . PRO B 1 324 ? 35.55628 -7.25169 2.39751 1.000 184.26133 324 PRO B N 1
ATOM 7868 C CA . PRO B 1 324 ? 35.46435 -7.23014 3.86131 1.000 181.93976 324 PRO B CA 1
ATOM 7869 C C . PRO B 1 324 ? 35.05116 -8.58601 4.41421 1.000 187.96566 324 PRO B C 1
ATOM 7870 O O . PRO B 1 324 ? 34.16798 -9.24163 3.85193 1.000 183.04812 324 PRO B O 1
ATOM 7874 N N . ASP B 1 325 ? 35.66181 -9.02851 5.50671 1.000 182.22610 325 ASP B N 1
ATOM 7875 C CA . ASP B 1 325 ? 35.27891 -10.31624 6.07463 1.000 173.84622 325 ASP B CA 1
ATOM 7876 C C . ASP B 1 325 ? 33.99327 -10.12139 6.86834 1.000 167.14540 325 ASP B C 1
ATOM 7877 O O . ASP B 1 325 ? 34.00935 -9.59145 7.98224 1.000 168.32121 325 ASP B O 1
ATOM 7882 N N . LEU B 1 326 ? 32.86840 -10.54601 6.28592 1.000 169.76095 326 LEU B N 1
ATOM 7883 C CA . LEU B 1 326 ? 31.58539 -10.40885 6.96525 1.000 164.97797 326 LEU B CA 1
ATOM 7884 C C . LEU B 1 326 ? 31.49261 -11.33059 8.17389 1.000 167.57529 326 LEU B C 1
ATOM 7885 O O . LEU B 1 326 ? 30.76133 -11.03299 9.12571 1.000 167.24950 326 LEU B O 1
ATOM 7890 N N . LYS B 1 327 ? 32.23380 -12.44088 8.15281 1.000 165.21373 327 LYS B N 1
ATOM 7891 C CA . LYS B 1 327 ? 32.17795 -13.42852 9.22623 1.000 164.97330 327 LYS B CA 1
ATOM 7892 C C . LYS B 1 327 ? 32.59624 -12.81914 10.55517 1.000 164.89050 327 LYS B C 1
ATOM 7893 O O . LYS B 1 327 ? 31.82648 -12.82194 11.52178 1.000 164.13690 327 LYS B O 1
ATOM 7899 N N . GLY B 1 328 ? 33.81879 -12.28828 10.61708 1.000 169.01281 328 GLY B N 1
ATOM 7900 C CA . GLY B 1 328 ? 34.34209 -11.67796 11.82484 1.000 167.67825 328 GLY B CA 1
ATOM 7901 C C . GLY B 1 328 ? 33.46442 -10.57830 12.38633 1.000 168.18495 328 GLY B C 1
ATOM 7902 O O . GLY B 1 328 ? 33.53244 -10.26916 13.58011 1.000 162.54238 328 GLY B O 1
ATOM 7903 N N . HIS B 1 329 ? 32.63461 -9.97836 11.53005 1.000 186.07649 329 HIS B N 1
ATOM 7904 C CA . HIS B 1 329 ? 31.67118 -8.98659 11.99321 1.000 183.45112 329 HIS B CA 1
ATOM 7905 C C . HIS B 1 329 ? 30.49281 -9.65521 12.69019 1.000 1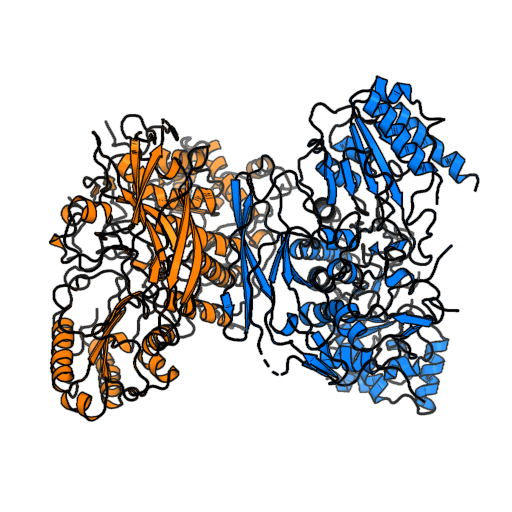81.38970 329 HIS B C 1
ATOM 7906 O O . HIS B 1 329 ? 30.06498 -9.21529 13.76368 1.000 177.51000 329 HIS B O 1
ATOM 7913 N N . ALA B 1 330 ? 29.95718 -10.72118 12.08789 1.000 172.69169 330 ALA B N 1
ATOM 7914 C CA . ALA B 1 330 ? 28.88631 -11.48731 12.71559 1.000 164.38389 330 ALA B CA 1
ATOM 7915 C C . ALA B 1 330 ? 29.31646 -12.11004 14.03696 1.000 161.13294 330 ALA B C 1
ATOM 7916 O O . ALA B 1 330 ? 28.46211 -12.37214 14.88982 1.000 155.75390 330 ALA B O 1
ATOM 7918 N N . LEU B 1 331 ? 30.61683 -12.35050 14.22784 1.000 158.86119 331 LEU B N 1
ATOM 7919 C CA . LEU B 1 331 ? 31.09978 -12.78176 15.53447 1.000 155.35965 331 LEU B CA 1
ATOM 7920 C C . LEU B 1 331 ? 30.92629 -11.69105 16.58060 1.000 157.20335 331 LEU B C 1
ATOM 7921 O O . LEU B 1 331 ? 30.85487 -11.99348 17.77566 1.000 160.38193 331 LEU B O 1
ATOM 7926 N N . VAL B 1 332 ? 30.86738 -10.42903 16.15865 1.000 148.95580 332 VAL B N 1
ATOM 7927 C CA . VAL B 1 332 ? 30.62716 -9.32395 17.08338 1.000 138.08483 332 VAL B CA 1
ATOM 7928 C C . VAL B 1 332 ? 29.13632 -9.09602 17.29299 1.000 129.36206 332 VAL B C 1
ATOM 7929 O O . VAL B 1 332 ? 28.69891 -8.80676 18.40959 1.000 119.74586 332 VAL B O 1
ATOM 7933 N N . ALA B 1 333 ? 28.34061 -9.22614 16.22652 1.000 133.43841 333 ALA B N 1
ATOM 7934 C CA . ALA B 1 333 ? 26.89835 -9.03440 16.34667 1.000 125.66439 333 ALA B CA 1
ATOM 7935 C C . ALA B 1 333 ? 26.27237 -10.05686 17.28482 1.000 121.52402 333 ALA B C 1
ATOM 7936 O O . ALA B 1 333 ? 25.21381 -9.79781 17.86971 1.000 116.87948 333 ALA B O 1
ATOM 7938 N N . ARG B 1 334 ? 26.90936 -11.21823 17.44366 1.000 112.69650 334 ARG B N 1
ATOM 7939 C CA . ARG B 1 334 ? 26.42970 -12.20881 18.40014 1.000 112.32078 334 ARG B CA 1
ATOM 7940 C C . ARG B 1 334 ? 26.75426 -11.80092 19.83269 1.000 105.04331 334 ARG B C 1
ATOM 7941 O O . ARG B 1 334 ? 25.92854 -11.98215 20.73356 1.000 105.36786 334 ARG B O 1
ATOM 7949 N N . ASN B 1 335 ? 27.94429 -11.23873 20.05889 1.000 108.80010 335 ASN B N 1
ATOM 7950 C CA . ASN B 1 335 ? 28.33002 -10.83162 21.40694 1.000 103.67340 335 ASN B CA 1
ATOM 7951 C C . ASN B 1 335 ? 27.54795 -9.60322 21.85748 1.000 99.97536 335 ASN B C 1
ATOM 7952 O O . ASN B 1 335 ? 27.03345 -9.56168 22.98151 1.000 96.32581 335 ASN B O 1
ATOM 7957 N N . ALA B 1 336 ? 27.45440 -8.58805 20.99399 1.000 100.18737 336 ALA B N 1
ATOM 7958 C CA . ALA B 1 336 ? 26.75810 -7.35851 21.36239 1.000 95.83325 336 ALA B CA 1
ATOM 7959 C C . ALA B 1 336 ? 25.29640 -7.63103 21.69982 1.000 94.54693 336 ALA B C 1
ATOM 7960 O O . ALA B 1 336 ? 24.78300 -7.15234 22.71780 1.000 94.44924 336 ALA B O 1
ATOM 7962 N N . ALA B 1 337 ? 24.61102 -8.41016 20.85870 1.000 92.18726 337 ALA B N 1
ATOM 7963 C CA . ALA B 1 337 ? 23.20980 -8.72543 21.12170 1.000 91.73395 337 ALA B CA 1
ATOM 7964 C C . ALA B 1 337 ? 23.05595 -9.55810 22.38925 1.000 94.59204 337 ALA B C 1
ATOM 7965 O O . ALA B 1 337 ? 22.12488 -9.33986 23.17361 1.000 91.84363 337 ALA B O 1
ATOM 7967 N N . THR B 1 338 ? 23.95680 -10.52176 22.60276 1.000 101.14132 338 THR B N 1
ATOM 7968 C CA . THR B 1 338 ? 23.89959 -11.34799 23.80617 1.000 100.97994 338 THR B CA 1
ATOM 7969 C C . THR B 1 338 ? 24.04152 -10.49490 25.06003 1.000 97.03306 338 THR B C 1
ATOM 7970 O O . THR B 1 338 ? 23.24833 -10.61119 26.00146 1.000 98.08355 338 THR B O 1
ATOM 7974 N N . GLU B 1 339 ? 25.05489 -9.63050 25.09007 1.000 92.04243 339 GLU B N 1
ATOM 7975 C CA . GLU B 1 339 ? 25.19036 -8.69433 26.19851 1.000 91.74430 339 GLU B CA 1
ATOM 7976 C C . GLU B 1 339 ? 24.06568 -7.66510 26.18774 1.000 92.00426 339 GLU B C 1
ATOM 7977 O O . GLU B 1 339 ? 23.61809 -7.21539 27.24938 1.000 93.93757 339 GLU B O 1
ATOM 7983 N N . GLY B 1 340 ? 23.57938 -7.30169 24.99856 1.000 89.72825 340 GLY B N 1
ATOM 7984 C CA . GLY B 1 340 ? 22.59179 -6.23911 24.90473 1.000 87.00864 340 GLY B CA 1
ATOM 7985 C C . GLY B 1 340 ? 21.23667 -6.62932 25.45788 1.000 87.83758 340 GLY B C 1
ATOM 7986 O O . GLY B 1 340 ? 20.57154 -5.82540 26.11631 1.000 87.89060 340 GLY B O 1
ATOM 7987 N N . MET B 1 341 ? 20.80409 -7.85708 25.19549 1.000 87.35041 341 MET B N 1
ATOM 7988 C CA . MET B 1 341 ? 19.48943 -8.28209 25.64886 1.000 88.80352 341 MET B CA 1
ATOM 7989 C C . MET B 1 341 ? 19.43310 -8.30140 27.17234 1.000 90.17411 341 MET B C 1
ATOM 7990 O O . MET B 1 341 ? 20.40104 -8.66707 27.84505 1.000 90.17751 341 MET B O 1
ATOM 7995 N N . VAL B 1 342 ? 18.29736 -7.87639 27.71676 1.000 96.87504 342 VAL B N 1
ATOM 7996 C CA . VAL B 1 342 ? 18.11347 -7.72563 29.15501 1.000 101.00047 342 VAL B CA 1
ATOM 7997 C C . VAL B 1 342 ? 17.06515 -8.72738 29.61256 1.000 103.43524 342 VAL B C 1
ATOM 7998 O O . VAL B 1 342 ? 16.00928 -8.86250 28.98460 1.000 100.37489 342 VAL B O 1
ATOM 8002 N N . LEU B 1 343 ? 17.36700 -9.44176 30.69102 1.000 104.53888 343 LEU B N 1
ATOM 8003 C CA . LEU B 1 343 ? 16.43365 -10.38674 31.28318 1.000 105.54088 343 LEU B CA 1
ATOM 8004 C C . LEU B 1 343 ? 15.58379 -9.66522 32.32099 1.000 105.49069 343 LEU B C 1
ATOM 8005 O O . LEU B 1 343 ? 16.11268 -8.93989 33.16972 1.000 108.43369 343 LEU B O 1
ATOM 8010 N N . LEU B 1 344 ? 14.26776 -9.85489 32.24295 1.000 104.90396 344 LEU B N 1
ATOM 8011 C CA . LEU B 1 344 ? 13.35989 -9.16362 33.14799 1.000 103.62848 344 LEU B CA 1
ATOM 8012 C C . LEU B 1 344 ? 13.13858 -9.93729 34.44316 1.000 103.71768 344 LEU B C 1
ATOM 8013 O O . LEU B 1 344 ? 13.31720 -9.38891 35.53562 1.000 103.24884 344 LEU B O 1
ATOM 8018 N N . LYS B 1 345 ? 12.75906 -11.20821 34.34169 1.000 101.35179 345 LYS B N 1
ATOM 8019 C CA . LYS B 1 345 ? 12.35245 -11.97822 35.50870 1.000 101.98251 345 LYS B CA 1
ATOM 8020 C C . LYS B 1 345 ? 12.88799 -13.39760 35.41141 1.000 105.84362 345 LYS B C 1
ATOM 8021 O O . LYS B 1 345 ? 12.76232 -14.04207 34.36606 1.000 105.95674 345 LYS B O 1
ATOM 8027 N N . ASN B 1 346 ? 13.48314 -13.87912 36.50673 1.000 109.73602 346 ASN B N 1
ATOM 8028 C CA . ASN B 1 346 ? 13.96299 -15.25540 36.61917 1.000 111.36207 346 ASN B CA 1
ATOM 8029 C C . ASN B 1 346 ? 13.41362 -15.84324 37.92175 1.000 115.79951 346 ASN B C 1
ATOM 8030 O O . ASN B 1 346 ? 14.15083 -16.07679 38.88195 1.000 116.57321 346 ASN B O 1
ATOM 8035 N N . ASN B 1 347 ? 12.10430 -16.07894 37.94823 1.000 117.78666 347 ASN B N 1
ATOM 8036 C CA . ASN B 1 347 ? 11.46408 -16.63116 39.13529 1.000 124.86941 347 ASN B CA 1
ATOM 8037 C C . ASN B 1 347 ? 11.92726 -18.06488 39.37590 1.000 129.23007 347 ASN B C 1
ATOM 8038 O O . ASN B 1 347 ? 12.04522 -18.86138 38.43987 1.000 128.35732 347 ASN B O 1
ATOM 8043 N N . LYS B 1 348 ? 12.19003 -18.38583 40.64615 1.000 140.57727 348 LYS B N 1
ATOM 8044 C CA . LYS B 1 348 ? 12.67963 -19.70379 41.06351 1.000 138.24085 348 LYS B CA 1
ATOM 8045 C C . LYS B 1 348 ? 13.96317 -20.09178 40.33674 1.000 133.98109 348 LYS B C 1
ATOM 8046 O O . LYS B 1 348 ? 14.23083 -21.27680 40.12548 1.000 132.20826 348 LYS B O 1
ATOM 8052 N N . ASN B 1 349 ? 14.75814 -19.08964 39.95027 1.000 123.45081 349 ASN B N 1
ATOM 8053 C CA . ASN B 1 349 ? 16.01847 -19.29292 39.23414 1.000 120.01837 349 ASN B CA 1
ATOM 8054 C C . ASN B 1 349 ? 15.88883 -20.32144 38.11803 1.000 123.20092 349 ASN B C 1
ATOM 8055 O O . ASN B 1 349 ? 16.76414 -21.17322 37.94626 1.000 122.76817 349 ASN B O 1
ATOM 8060 N N . VAL B 1 350 ? 14.80649 -20.22974 37.34262 1.000 125.48337 350 VAL B N 1
ATOM 8061 C CA . VAL B 1 350 ? 14.57401 -21.19849 36.27488 1.000 125.24022 350 VAL B CA 1
ATOM 8062 C C . VAL B 1 350 ? 15.60771 -21.03345 35.16666 1.000 128.18485 350 VAL B C 1
ATOM 8063 O O . VAL B 1 350 ? 16.07193 -22.01779 34.58109 1.000 126.71008 350 VAL B O 1
ATOM 8067 N N . LEU B 1 351 ? 15.98602 -19.78555 34.85600 1.000 142.19871 351 LEU B N 1
ATOM 8068 C CA . LEU B 1 351 ? 17.05534 -19.58187 33.89356 1.000 144.39013 351 LEU B CA 1
ATOM 8069 C C . LEU B 1 351 ? 18.39961 -19.50104 34.60893 1.000 147.97496 351 LEU B C 1
ATOM 8070 O O . LEU B 1 351 ? 18.48357 -18.98818 35.72893 1.000 145.71781 351 LEU B O 1
ATOM 8075 N N . PRO B 1 352 ? 19.47270 -20.01115 33.99191 1.000 124.67157 352 PRO B N 1
ATOM 8076 C CA . PRO B 1 352 ? 19.53432 -20.63949 32.66376 1.000 120.95375 352 PRO B CA 1
ATOM 8077 C C . PRO B 1 352 ? 18.90888 -22.02919 32.64151 1.000 119.63935 352 PRO B C 1
ATOM 8078 O O . PRO B 1 352 ? 18.76794 -22.66477 33.68264 1.000 120.03000 352 PRO B O 1
ATOM 8082 N N . LEU B 1 353 ? 18.51612 -22.51845 31.46748 1.000 120.16570 353 LEU B N 1
ATOM 8083 C CA . LEU B 1 353 ? 17.94418 -23.85411 31.37565 1.000 119.39033 353 LEU B CA 1
ATOM 8084 C C . LEU B 1 353 ? 18.98742 -24.89796 31.74815 1.000 124.28572 353 LEU B C 1
ATOM 8085 O O . LEU B 1 353 ? 20.10958 -24.88481 31.23395 1.000 125.42416 353 LEU B O 1
ATOM 8090 N N . VAL B 1 354 ? 18.61422 -25.80012 32.65344 1.000 126.99705 354 VAL B N 1
ATOM 8091 C CA . VAL B 1 354 ? 19.49926 -26.87563 33.08395 1.000 137.90252 354 VAL B CA 1
ATOM 8092 C C . VAL B 1 354 ? 19.71379 -27.83825 31.92442 1.000 150.70346 354 VAL B C 1
ATOM 8093 O O . VAL B 1 354 ? 19.03857 -27.74689 30.89291 1.000 148.65336 354 VAL B O 1
ATOM 8097 N N . GLN B 1 355 ? 20.65356 -28.77106 32.08509 1.000 161.32452 355 GLN B N 1
ATOM 8098 C CA . GLN B 1 355 ? 20.93444 -29.73135 31.02585 1.000 166.81422 355 GLN B CA 1
ATOM 8099 C C . GLN B 1 355 ? 19.82754 -30.76328 30.85553 1.000 183.65227 355 GLN B C 1
ATOM 8100 O O . GLN B 1 355 ? 19.84728 -31.50696 29.86900 1.000 179.56393 355 GLN B O 1
ATOM 8106 N N . LYS B 1 356 ? 18.86680 -30.82446 31.78092 1.000 239.98992 356 LYS B N 1
ATOM 8107 C CA . LYS B 1 356 ? 17.81701 -31.83351 31.70494 1.000 249.57747 356 LYS B CA 1
ATOM 8108 C C . LYS B 1 356 ? 16.79849 -31.54078 30.61112 1.000 257.97112 356 LYS B C 1
ATOM 8109 O O . LYS B 1 356 ? 16.10000 -32.46077 30.17255 1.000 294.71252 356 LYS B O 1
ATOM 8115 N N . ILE B 1 357 ? 16.69520 -30.29363 30.16374 1.000 185.43472 357 ILE B N 1
ATOM 8116 C CA . ILE B 1 357 ? 15.74278 -29.93170 29.11927 1.000 159.46512 357 ILE B CA 1
ATOM 8117 C C . ILE B 1 357 ? 16.37506 -30.23050 27.76602 1.000 148.62654 357 ILE B C 1
ATOM 8118 O O . ILE B 1 357 ? 17.42503 -29.67697 27.42477 1.000 147.30386 357 ILE B O 1
ATOM 8123 N N . LYS B 1 358 ? 15.74268 -31.11549 26.99571 1.000 135.14903 358 LYS B N 1
ATOM 8124 C CA . LYS B 1 358 ? 16.29359 -31.52261 25.70845 1.000 128.62836 358 LYS B CA 1
ATOM 8125 C C . LYS B 1 358 ? 15.26704 -31.34258 24.59633 1.000 118.18453 358 LYS B C 1
ATOM 8126 O O . LYS B 1 358 ? 15.57689 -30.76772 23.54734 1.000 117.67685 358 LYS B O 1
ATOM 8132 N N . ASN B 1 359 ? 14.04810 -31.83149 24.80976 1.000 115.05874 359 ASN B N 1
ATOM 8133 C CA . ASN B 1 359 ? 12.93168 -31.52347 23.92672 1.000 114.63724 359 ASN B CA 1
ATOM 8134 C C . ASN B 1 359 ? 12.24114 -30.26233 24.42651 1.000 118.08674 359 ASN B C 1
ATOM 8135 O O . ASN B 1 359 ? 11.95310 -30.13609 25.62130 1.000 116.81704 359 ASN B O 1
ATOM 8140 N N . ILE B 1 360 ? 11.98981 -29.32733 23.51516 1.000 123.05281 360 ILE B N 1
ATOM 8141 C CA . ILE B 1 360 ? 11.42606 -28.02933 23.86493 1.000 129.43764 360 ILE B CA 1
ATOM 8142 C C . ILE B 1 360 ? 10.30172 -27.69883 22.89524 1.000 142.53339 360 ILE B C 1
ATOM 8143 O O . ILE B 1 360 ? 10.42969 -27.90212 21.68326 1.000 140.66448 360 ILE B O 1
ATOM 8148 N N . ALA B 1 361 ? 9.19849 -27.18958 23.43502 1.000 173.10503 361 ALA B N 1
ATOM 8149 C CA . ALA B 1 361 ? 8.09341 -26.69351 22.63020 1.000 177.24939 361 ALA B CA 1
ATOM 8150 C C . ALA B 1 361 ? 8.27627 -25.20429 22.36194 1.000 177.84844 361 ALA B C 1
ATOM 8151 O O . ALA B 1 361 ? 8.71424 -24.45341 23.23895 1.000 179.52161 361 ALA B O 1
ATOM 8153 N N . LEU B 1 362 ? 7.92836 -24.78200 21.14476 1.000 150.95122 362 LEU B N 1
ATOM 8154 C CA . LEU B 1 362 ? 8.22447 -23.43876 20.65069 1.000 138.27755 362 LEU B CA 1
ATOM 8155 C C . LEU B 1 362 ? 6.93255 -22.76753 20.20458 1.000 134.10710 362 LEU B C 1
ATOM 8156 O O . LEU B 1 362 ? 6.33892 -23.16856 19.19872 1.000 133.91781 362 LEU B O 1
ATOM 8161 N N . PHE B 1 363 ? 6.52432 -21.72255 20.91993 1.000 122.80741 363 PHE B N 1
ATOM 8162 C CA . PHE B 1 363 ? 5.24237 -21.06749 20.70499 1.000 126.49109 363 PHE B CA 1
ATOM 8163 C C . PHE B 1 363 ? 5.42791 -19.69337 20.06975 1.000 128.49505 363 PHE B C 1
ATOM 8164 O O . PHE B 1 363 ? 6.45587 -19.03428 20.25247 1.000 125.93262 363 PHE B O 1
ATOM 8172 N N . GLY B 1 364 ? 4.41083 -19.26317 19.32692 1.000 132.91746 364 GLY B N 1
ATOM 8173 C CA . GLY B 1 364 ? 4.43211 -17.96070 18.69139 1.000 133.97852 364 GLY B CA 1
ATOM 8174 C C . GLY B 1 364 ? 4.65261 -18.01109 17.19398 1.000 137.74792 364 GLY B C 1
ATOM 8175 O O . GLY B 1 364 ? 5.60889 -18.63656 16.72497 1.000 134.84951 364 GLY B O 1
ATOM 8176 N N . ASN B 1 365 ? 3.76212 -17.36869 16.43121 1.000 164.65501 365 ASN B N 1
ATOM 8177 C CA . ASN B 1 365 ? 3.98918 -17.22107 14.99641 1.000 162.68846 365 ASN B CA 1
ATOM 8178 C C . ASN B 1 365 ? 5.31642 -16.52930 14.72400 1.000 157.03008 365 ASN B C 1
ATOM 8179 O O . ASN B 1 365 ? 6.02392 -16.87062 13.76974 1.000 162.35568 365 ASN B O 1
ATOM 8184 N N . THR B 1 366 ? 5.67880 -15.56475 15.56526 1.000 141.33033 366 THR B N 1
ATOM 8185 C CA . THR B 1 366 ? 6.84419 -14.73835 15.29310 1.000 137.67535 366 THR B CA 1
ATOM 8186 C C . THR B 1 366 ? 8.14756 -15.45903 15.59684 1.000 135.09374 366 THR B C 1
ATOM 8187 O O . THR B 1 366 ? 9.21352 -14.98510 15.19148 1.000 131.77762 366 THR B O 1
ATOM 8191 N N . SER B 1 367 ? 8.08558 -16.58477 16.30996 1.000 134.28142 367 SER B N 1
ATOM 8192 C CA . SER B 1 367 ? 9.29626 -17.33686 16.61915 1.000 129.97586 367 SER B CA 1
ATOM 8193 C C . SER B 1 367 ? 9.97301 -17.82662 15.34602 1.000 132.16589 367 SER B C 1
ATOM 8194 O O . SER B 1 367 ? 11.19733 -17.73226 15.19967 1.000 132.50275 367 SER B O 1
ATOM 8197 N N . TYR B 1 368 ? 9.18379 -18.34758 14.40772 1.000 132.94624 368 TYR B N 1
ATOM 8198 C CA . TYR B 1 368 ? 9.74407 -18.96743 13.21494 1.000 136.25220 368 TYR B CA 1
ATOM 8199 C C . TYR B 1 368 ? 10.12507 -17.92560 12.17165 1.000 144.67389 368 TYR B C 1
ATOM 8200 O O . TYR B 1 368 ? 11.18147 -18.03446 11.54030 1.000 142.52443 368 TYR B O 1
ATOM 8209 N N . ASP B 1 369 ? 9.28606 -16.91133 11.97776 1.000 172.61055 369 ASP B N 1
ATOM 8210 C CA . ASP B 1 369 ? 9.66842 -15.73637 11.19518 1.000 170.70386 369 ASP B CA 1
ATOM 8211 C C . ASP B 1 369 ? 10.30918 -14.69713 12.11773 1.000 169.78627 369 ASP B C 1
ATOM 8212 O O . ASP B 1 369 ? 9.85529 -13.56039 12.24641 1.000 175.91112 369 ASP B O 1
ATOM 8217 N N . PHE B 1 370 ? 11.39162 -15.12616 12.76661 1.000 140.54347 370 PHE B N 1
ATOM 8218 C CA . PHE B 1 370 ? 11.99777 -14.34904 13.84063 1.000 131.00303 370 PHE B CA 1
ATOM 8219 C C . PHE B 1 370 ? 12.50080 -13.00375 13.33258 1.000 127.16502 370 PHE B C 1
ATOM 8220 O O . PHE B 1 370 ? 13.22347 -12.92937 12.33460 1.000 126.68587 370 PHE B O 1
ATOM 8228 N N . ILE B 1 371 ? 12.11236 -11.93667 14.03333 1.000 127.17872 371 ILE B N 1
ATOM 8229 C CA . ILE B 1 371 ? 12.45791 -10.58707 13.60864 1.000 128.66031 371 ILE B CA 1
ATOM 8230 C C . ILE B 1 371 ? 13.95764 -10.36136 13.75739 1.000 133.60767 371 ILE B C 1
ATOM 8231 O O . ILE B 1 371 ? 14.60973 -10.90343 14.66006 1.000 132.34613 371 ILE B O 1
ATOM 8236 N N . ALA B 1 372 ? 14.51371 -9.55686 12.85371 1.000 153.29387 372 ALA B N 1
ATOM 8237 C CA . ALA B 1 372 ? 15.90638 -9.13658 12.91772 1.000 155.36591 372 ALA B CA 1
ATOM 8238 C C . ALA B 1 372 ? 16.05147 -7.65780 13.24284 1.000 157.09159 372 ALA B C 1
ATOM 8239 O O . ALA B 1 372 ? 16.79181 -7.29506 14.16184 1.000 157.52947 372 ALA B O 1
ATOM 8241 N N . GLY B 1 373 ? 15.35113 -6.79078 12.51622 1.000 156.81509 373 GLY B N 1
ATOM 8242 C CA . GLY B 1 373 ? 15.39816 -5.36667 12.78034 1.000 161.75719 373 GLY B CA 1
ATOM 8243 C C . GLY B 1 373 ? 14.16104 -4.68921 12.23602 1.000 163.76078 373 GLY B C 1
ATOM 8244 O O . GLY B 1 373 ? 13.28639 -5.32309 11.64138 1.000 168.05307 373 GLY B O 1
ATOM 8245 N N . GLY B 1 374 ? 14.09927 -3.37962 12.45094 1.000 168.35159 374 GLY B N 1
ATOM 8246 C CA . GLY B 1 374 ? 12.98098 -2.59803 11.96683 1.000 170.93270 374 GLY B CA 1
ATOM 8247 C C . GLY B 1 374 ? 12.93007 -2.53978 10.44985 1.000 178.73660 374 GLY B C 1
ATOM 8248 O O . GLY B 1 374 ? 13.88156 -2.87116 9.74091 1.000 173.56229 374 GLY B O 1
ATOM 8249 N N . THR B 1 375 ? 11.78350 -2.10074 9.95340 1.000 154.74616 375 THR B N 1
ATOM 8250 C CA . THR B 1 375 ? 11.51381 -2.07041 8.52840 1.000 142.67636 375 THR B CA 1
ATOM 8251 C C . THR B 1 375 ? 11.76426 -0.66843 7.96849 1.000 133.43407 375 THR B C 1
ATOM 8252 O O . THR B 1 375 ? 11.91432 0.30993 8.69893 1.000 134.30007 375 THR B O 1
ATOM 8256 N N . GLY B 1 376 ? 11.80281 -0.58872 6.64699 1.000 129.33473 376 GLY B N 1
ATOM 8257 C CA . GLY B 1 376 ? 11.94257 0.68291 5.97324 1.000 125.19579 376 GLY B CA 1
ATOM 8258 C C . GLY B 1 376 ? 13.38434 0.96682 5.58371 1.000 121.88957 376 GLY B C 1
ATOM 8259 O O . GLY B 1 376 ? 14.00163 0.17304 4.87653 1.000 120.32125 376 GLY B O 1
ATOM 8260 N N . SER B 1 377 ? 13.90270 2.11668 6.02224 1.000 125.30561 377 SER B N 1
ATOM 8261 C CA . SER B 1 377 ? 15.28193 2.50140 5.70469 1.000 122.70441 377 SER B CA 1
ATOM 8262 C C . SER B 1 377 ? 16.30080 1.78492 6.59482 1.000 123.32531 377 SER B C 1
ATOM 8263 O O . SER B 1 377 ? 17.32439 1.30981 6.10010 1.000 121.20106 377 SER B O 1
ATOM 8266 N N . GLY B 1 378 ? 16.04830 1.70559 7.90613 1.000 127.07149 378 GLY B N 1
ATOM 8267 C CA . GLY B 1 378 ? 16.90742 0.94007 8.79462 1.000 126.43072 378 GLY B CA 1
ATOM 8268 C C . GLY B 1 378 ? 17.02067 -0.52447 8.42877 1.000 122.98804 378 GLY B C 1
ATOM 8269 O O . GLY B 1 378 ? 17.93934 -1.20424 8.90064 1.000 121.54035 378 GLY B O 1
ATOM 8270 N N . ASN B 1 379 ? 16.11683 -1.02536 7.58984 1.000 122.54982 379 ASN B N 1
ATOM 8271 C CA . ASN B 1 379 ? 16.24560 -2.37943 7.06172 1.000 123.54460 379 ASN B CA 1
ATOM 8272 C C . ASN B 1 379 ? 17.54597 -2.51605 6.27870 1.000 125.80289 379 ASN B C 1
ATOM 8273 O O . ASN B 1 379 ? 17.94440 -1.61165 5.54026 1.000 123.45736 379 ASN B O 1
ATOM 8278 N N . VAL B 1 380 ? 18.20902 -3.65926 6.43841 1.000 142.57018 380 VAL B N 1
ATOM 8279 C CA . VAL B 1 380 ? 19.48423 -3.91779 5.78302 1.000 142.82306 380 VAL B CA 1
ATOM 8280 C C . VAL B 1 380 ? 19.43022 -5.30266 5.15304 1.000 145.23729 380 VAL B C 1
ATOM 8281 O O . VAL B 1 380 ? 18.76429 -6.21251 5.65816 1.000 141.81630 380 VAL B O 1
ATOM 8285 N N . ASN B 1 381 ? 20.11799 -5.45318 4.02594 1.000 164.96920 381 ASN B N 1
ATOM 8286 C CA . ASN B 1 381 ? 20.19703 -6.75176 3.37873 1.000 162.98608 381 ASN B CA 1
ATOM 8287 C C . ASN B 1 381 ? 21.10807 -7.67503 4.16713 1.000 159.22103 381 ASN B C 1
ATOM 8288 O O . ASN B 1 381 ? 22.17233 -7.26799 4.63885 1.000 154.86142 381 ASN B O 1
ATOM 8293 N N . HIS B 1 382 ? 20.69342 -8.93255 4.28570 1.000 148.15049 382 HIS B N 1
ATOM 8294 C CA . HIS B 1 382 ? 21.39978 -9.90978 5.09329 1.000 142.31081 382 HIS B CA 1
ATOM 8295 C C . HIS B 1 382 ? 21.51349 -11.21281 4.32120 1.000 143.85026 382 HIS B C 1
ATOM 8296 O O . HIS B 1 382 ? 20.62204 -11.57970 3.54932 1.000 142.85822 382 HIS B O 1
ATOM 8303 N N . ALA B 1 383 ? 22.62953 -11.90665 4.54009 1.000 157.64411 383 ALA B N 1
ATOM 8304 C CA . ALA B 1 383 ? 22.84177 -13.19193 3.88921 1.000 156.92311 383 ALA B CA 1
ATOM 8305 C C . ALA B 1 383 ? 21.88052 -14.24669 4.42311 1.000 159.43974 383 ALA B C 1
ATOM 8306 O O . ALA B 1 383 ? 21.40016 -15.09605 3.66372 1.000 167.06707 383 ALA B O 1
ATOM 8308 N N . TYR B 1 384 ? 21.58765 -14.20894 5.72256 1.000 136.96915 384 TYR B N 1
ATOM 8309 C CA . TYR B 1 384 ? 20.67991 -15.16510 6.33986 1.000 129.25029 384 TYR B CA 1
ATOM 8310 C C . TYR B 1 384 ? 20.00216 -14.50854 7.53770 1.000 125.63977 384 TYR B C 1
ATOM 8311 O O . TYR B 1 384 ? 20.28407 -13.35794 7.88754 1.000 128.62373 384 TYR B O 1
ATOM 8320 N N . VAL B 1 385 ? 19.10413 -15.26292 8.17080 1.000 122.22014 385 VAL B N 1
ATOM 8321 C CA . VAL B 1 385 ? 18.44463 -14.87019 9.41384 1.000 122.65135 385 VAL B CA 1
ATOM 8322 C C . VAL B 1 385 ? 18.43554 -16.08510 10.33141 1.000 126.68949 385 VAL B C 1
ATOM 8323 O O . VAL B 1 385 ? 17.87564 -17.12865 9.97485 1.000 128.99936 385 VAL B O 1
ATOM 8327 N N . VAL B 1 386 ? 19.06172 -15.95974 11.50035 1.000 128.00946 386 VAL B N 1
ATOM 8328 C CA . VAL B 1 386 ? 19.02261 -17.02022 12.50586 1.000 131.62547 386 VAL B CA 1
ATOM 8329 C C . VAL B 1 386 ? 17.68350 -16.89239 13.22567 1.000 134.98620 386 VAL B C 1
ATOM 8330 O O . VAL B 1 386 ? 17.52335 -16.06825 14.12812 1.000 137.40370 386 VAL B O 1
ATOM 8334 N N . SER B 1 387 ? 16.70586 -17.68764 12.80357 1.000 133.56150 387 SER B N 1
ATOM 8335 C CA . SER B 1 387 ? 15.43637 -17.71951 13.50218 1.000 134.92993 387 SER B CA 1
ATOM 8336 C C . SER B 1 387 ? 15.58045 -18.50446 14.79939 1.000 140.23930 387 SER B C 1
ATOM 8337 O O . SER B 1 387 ? 16.53153 -19.26519 14.99676 1.000 144.95818 387 SER B O 1
ATOM 8340 N N . LEU B 1 388 ? 14.61605 -18.30488 15.69754 1.000 135.06188 388 LEU B N 1
ATOM 8341 C CA . LEU B 1 388 ? 14.61020 -19.06004 16.94487 1.000 133.37571 388 LEU B CA 1
ATOM 8342 C C . LEU B 1 388 ? 14.51776 -20.55695 16.67925 1.000 138.50514 388 LEU B C 1
ATOM 8343 O O . LEU B 1 388 ? 15.13037 -21.36073 17.39171 1.000 138.28586 388 LEU B O 1
ATOM 8348 N N . LEU B 1 389 ? 13.76406 -20.94567 15.64747 1.000 153.49365 389 LEU B N 1
ATOM 8349 C CA . LEU B 1 389 ? 13.68421 -22.34577 15.24817 1.000 156.23915 389 LEU B CA 1
ATOM 8350 C C . LEU B 1 389 ? 15.06464 -22.96649 15.06029 1.000 154.28409 389 LEU B C 1
ATOM 8351 O O . LEU B 1 389 ? 15.24742 -24.16426 15.30830 1.000 154.94055 389 LEU B O 1
ATOM 8356 N N . ASP B 1 390 ? 16.04889 -22.16700 14.65069 1.000 169.51889 390 ASP B N 1
ATOM 8357 C CA . ASP B 1 390 ? 17.39947 -22.64638 14.39241 1.000 170.43224 390 ASP B CA 1
ATOM 8358 C C . ASP B 1 390 ? 18.34915 -22.44923 15.56632 1.000 166.13212 390 ASP B C 1
ATOM 8359 O O . ASP B 1 390 ? 19.32854 -23.19330 15.68333 1.000 162.73961 390 ASP B O 1
ATOM 8364 N N . GLY B 1 391 ? 18.08391 -21.47161 16.43690 1.000 156.70758 391 GLY B N 1
ATOM 8365 C CA . GLY B 1 391 ? 18.99089 -21.21139 17.54453 1.000 155.85828 391 GLY B CA 1
ATOM 8366 C C . GLY B 1 391 ? 19.07472 -22.36464 18.52654 1.000 154.08010 391 GLY B C 1
ATOM 8367 O O . GLY B 1 391 ? 20.16005 -22.71333 18.99856 1.000 156.61613 391 GLY B O 1
ATOM 8368 N N . LEU B 1 392 ? 17.93100 -22.97213 18.85018 1.000 139.07983 392 LEU B N 1
ATOM 8369 C CA . LEU B 1 392 ? 17.92873 -24.10979 19.76177 1.000 134.60788 392 LEU B CA 1
ATOM 8370 C C . LEU B 1 392 ? 18.54792 -25.35198 19.13514 1.000 138.99221 392 LEU B C 1
ATOM 8371 O O . LEU B 1 392 ? 18.98275 -26.24841 19.86596 1.000 136.82034 392 LEU B O 1
ATOM 8376 N N . LYS B 1 393 ? 18.59751 -25.42595 17.80348 1.000 152.61037 393 LYS B N 1
ATOM 8377 C CA . LYS B 1 393 ? 19.25269 -26.54863 17.14318 1.000 154.94295 393 LYS B CA 1
ATOM 8378 C C . LYS B 1 393 ? 20.77008 -26.43789 17.20773 1.000 167.04353 393 LYS B C 1
ATOM 8379 O O . LYS B 1 393 ? 21.46296 -27.46143 17.19543 1.000 164.32660 393 LYS B O 1
ATOM 8385 N N . ASN B 1 394 ? 21.30122 -25.21534 17.27295 1.000 199.16411 394 ASN B N 1
ATOM 8386 C CA . ASN B 1 394 ? 22.74071 -25.03378 17.41408 1.000 202.92896 394 ASN B CA 1
ATOM 8387 C C . ASN B 1 394 ? 23.20829 -25.29741 18.83862 1.000 199.84555 394 ASN B C 1
ATOM 8388 O O . ASN B 1 394 ? 24.37325 -25.65327 19.04857 1.000 203.44977 394 ASN B O 1
ATOM 8393 N N . ALA B 1 395 ? 22.32541 -25.12909 19.82003 1.000 166.17913 395 ALA B N 1
ATOM 8394 C CA . ALA B 1 395 ? 22.64709 -25.37441 21.21788 1.000 154.82753 395 ALA B CA 1
ATOM 8395 C C . ALA B 1 395 ? 22.41540 -26.82254 21.63057 1.000 149.42235 395 ALA B C 1
ATOM 8396 O O . ALA B 1 395 ? 22.55643 -27.14689 22.81412 1.000 141.36605 395 ALA B O 1
ATOM 8398 N N . GLY B 1 396 ? 22.06068 -27.69532 20.68750 1.000 143.58272 396 GLY B N 1
ATOM 8399 C CA . GLY B 1 396 ? 21.85442 -29.09773 20.97144 1.000 134.09170 396 GLY B CA 1
ATOM 8400 C C . GLY B 1 396 ? 20.43462 -29.48775 21.32167 1.000 125.47178 396 GLY B C 1
ATOM 8401 O O . GLY B 1 396 ? 20.14600 -30.68822 21.41229 1.000 123.33566 396 GLY B O 1
ATOM 8402 N N . TYR B 1 397 ? 19.53953 -28.52323 21.51758 1.000 126.39819 397 TYR B N 1
ATOM 8403 C CA . TYR B 1 397 ? 18.17404 -28.84377 21.90077 1.000 120.09635 397 TYR B CA 1
ATOM 8404 C C . TYR B 1 397 ? 17.38637 -29.38865 20.71245 1.000 118.64989 397 TYR B C 1
ATOM 8405 O O . TYR B 1 397 ? 17.73513 -29.18240 19.54646 1.000 122.86758 397 TYR B O 1
ATOM 8414 N N . GLN B 1 398 ? 16.30542 -30.09475 21.02914 1.000 116.09049 398 GLN B N 1
ATOM 8415 C CA . GLN B 1 398 ? 15.37903 -30.61417 20.03368 1.000 115.57888 398 GLN B CA 1
ATOM 8416 C C . GLN B 1 398 ? 14.12128 -29.75684 20.02501 1.000 118.42678 398 GLN B C 1
ATOM 8417 O O . GLN B 1 398 ? 13.51604 -29.52418 21.07680 1.000 118.34186 398 GLN B O 1
ATOM 8423 N N . VAL B 1 399 ? 13.73922 -29.28450 18.84807 1.000 125.94462 399 VAL B N 1
ATOM 8424 C CA . VAL B 1 399 ? 12.49336 -28.54824 18.67537 1.000 133.79610 399 VAL B CA 1
ATOM 8425 C C . VAL B 1 399 ? 11.38473 -29.54926 18.38621 1.000 143.50740 399 VAL B C 1
ATOM 8426 O O . VAL B 1 399 ? 11.59144 -30.53155 17.66305 1.000 142.51029 399 VAL B O 1
ATOM 8430 N N . ASP B 1 400 ? 10.20779 -29.30975 18.96338 1.000 159.30764 400 ASP B N 1
ATOM 8431 C CA . ASP B 1 400 ? 9.10740 -30.25840 18.84751 1.000 159.65439 400 ASP B CA 1
ATOM 8432 C C . ASP B 1 400 ? 8.70449 -30.45205 17.39126 1.000 161.23819 400 ASP B C 1
ATOM 8433 O O . ASP B 1 400 ? 8.59858 -29.49217 16.62473 1.000 161.82646 400 ASP B O 1
ATOM 8438 N N . GLY B 1 401 ? 8.47337 -31.71107 17.01361 1.000 163.60449 401 GLY B N 1
ATOM 8439 C CA . GLY B 1 401 ? 8.12180 -32.00956 15.63673 1.000 164.15572 401 GLY B CA 1
ATOM 8440 C C . GLY B 1 401 ? 6.71681 -31.58340 15.26299 1.000 168.40027 401 GLY B C 1
ATOM 8441 O O . GLY B 1 401 ? 6.46172 -31.22620 14.10960 1.000 169.71040 401 GLY B O 1
ATOM 8442 N N . ASP B 1 402 ? 5.78887 -31.61193 16.22128 1.000 170.38849 402 ASP B N 1
ATOM 8443 C CA . ASP B 1 402 ? 4.40490 -31.25141 15.92932 1.000 171.96751 402 ASP B CA 1
ATOM 8444 C C . ASP B 1 402 ? 4.20943 -29.74053 15.90532 1.000 166.44478 402 ASP B C 1
ATOM 8445 O O . ASP B 1 402 ? 3.64419 -29.19553 14.95114 1.000 168.14055 402 ASP B O 1
ATOM 8450 N N . ILE B 1 403 ? 4.66216 -29.04934 16.95292 1.000 166.63764 403 ILE B N 1
ATOM 8451 C CA . ILE B 1 403 ? 4.42272 -27.61353 17.04801 1.000 160.14158 403 ILE B CA 1
ATOM 8452 C C . ILE B 1 403 ? 5.20595 -26.85863 15.98042 1.000 159.71560 403 ILE B C 1
ATOM 8453 O O . ILE B 1 403 ? 4.74201 -25.83043 15.47106 1.000 153.08223 403 ILE B O 1
ATOM 8458 N N . GLN B 1 404 ? 6.39181 -27.35061 15.61368 1.000 169.70220 404 GLN B N 1
ATOM 8459 C CA . GLN B 1 404 ? 7.08887 -26.79545 14.45816 1.000 167.42338 404 GLN B CA 1
ATOM 8460 C C . GLN B 1 404 ? 6.31949 -27.06130 13.17125 1.000 166.02893 404 GLN B C 1
ATOM 8461 O O . GLN B 1 404 ? 6.36556 -26.24974 12.24016 1.000 163.60017 404 GLN B O 1
ATOM 8467 N N . LYS B 1 405 ? 5.59992 -28.18218 13.10822 1.000 183.00646 405 LYS B N 1
ATOM 8468 C CA . LYS B 1 405 ? 4.81140 -28.51582 11.92912 1.000 184.68084 405 LYS B CA 1
ATOM 8469 C C . LYS B 1 405 ? 3.54552 -27.67249 11.82870 1.000 182.39662 405 LYS B C 1
ATOM 8470 O O . LYS B 1 405 ? 3.10196 -27.36082 10.71807 1.000 183.52264 405 LYS B O 1
ATOM 8476 N N . SER B 1 406 ? 2.95855 -27.28378 12.96251 1.000 167.82368 406 SER B N 1
ATOM 8477 C CA . SER B 1 406 ? 1.71855 -26.51568 12.92127 1.000 160.39690 406 SER B CA 1
ATOM 8478 C C . SER B 1 406 ? 1.97049 -25.06229 12.53742 1.000 157.99527 406 SER B C 1
ATOM 8479 O O . SER B 1 406 ? 1.26443 -24.50848 11.68856 1.000 159.66876 406 SER B O 1
ATOM 8482 N N . TYR B 1 407 ? 2.97410 -24.43002 13.15027 1.000 155.21831 407 TYR B N 1
ATOM 8483 C CA . TYR B 1 407 ? 3.21993 -23.01188 12.90182 1.000 148.40711 407 TYR B CA 1
ATOM 8484 C C . TYR B 1 407 ? 3.74688 -22.77177 11.49168 1.000 152.78831 407 TYR B C 1
ATOM 8485 O O . TYR B 1 407 ? 3.29876 -21.84769 10.80172 1.000 158.37876 407 TYR B O 1
ATOM 8494 N N . ILE B 1 408 ? 4.70878 -23.58725 11.05113 1.000 147.27747 408 ILE B N 1
ATOM 8495 C CA . ILE B 1 408 ? 5.27930 -23.41776 9.71605 1.000 147.71091 408 ILE B CA 1
ATOM 8496 C C . ILE B 1 408 ? 4.19161 -23.50447 8.65313 1.000 156.39574 408 ILE B C 1
ATOM 8497 O O . ILE B 1 408 ? 4.15208 -22.69731 7.71649 1.000 161.08522 408 ILE B O 1
ATOM 8502 N N . GLU B 1 409 ? 3.27804 -24.46639 8.79184 1.000 168.26699 409 GLU B N 1
ATOM 8503 C CA . GLU B 1 409 ? 2.23876 -24.66084 7.78863 1.000 171.32401 409 GLU B CA 1
ATOM 8504 C C . GLU B 1 409 ? 1.05310 -23.72049 7.97056 1.000 171.90233 409 GLU B C 1
ATOM 8505 O O . GLU B 1 409 ? 0.28947 -23.51955 7.02008 1.000 169.86962 409 GLU B O 1
ATOM 8511 N N . TYR B 1 410 ? 0.87378 -23.15157 9.16502 1.000 166.92719 410 TYR B N 1
ATOM 8512 C CA . TYR B 1 410 ? -0.25340 -22.25184 9.38860 1.000 168.63524 410 TYR B CA 1
ATOM 8513 C C . TYR B 1 410 ? -0.04886 -20.92003 8.68192 1.000 179.44923 410 TYR B C 1
ATOM 8514 O O . TYR B 1 410 ? -0.98904 -20.37057 8.09520 1.000 178.02782 410 TYR B O 1
ATOM 8523 N N . ALA B 1 411 ? 1.17014 -20.38696 8.73844 1.000 212.58992 411 ALA B N 1
ATOM 8524 C CA . ALA B 1 411 ? 1.42434 -19.04111 8.23305 1.000 218.29761 411 ALA B CA 1
ATOM 8525 C C . ALA B 1 411 ? 1.04651 -18.83422 6.76779 1.000 227.97258 411 ALA B C 1
ATOM 8526 O O . ALA B 1 411 ? 0.55165 -17.73927 6.44680 1.000 230.09059 411 ALA B O 1
ATOM 8528 N N . PRO B 1 412 ? 1.25454 -19.78556 5.84115 1.000 191.54265 412 PRO B N 1
ATOM 8529 C CA . PRO B 1 412 ? 0.85245 -19.52131 4.44485 1.000 184.29900 412 PRO B CA 1
ATOM 8530 C C . PRO B 1 412 ? -0.60749 -19.12912 4.28135 1.000 179.08685 412 PRO B C 1
ATOM 8531 O O . PRO B 1 412 ? -0.90512 -18.18973 3.53320 1.000 195.78535 412 PRO B O 1
ATOM 8535 N N . LYS B 1 413 ? -1.52910 -19.81999 4.95845 1.000 177.77104 413 LYS B N 1
ATOM 8536 C CA . LYS B 1 413 ? -2.94348 -19.50604 4.79139 1.000 167.34412 413 LYS B CA 1
ATOM 8537 C C . LYS B 1 413 ? -3.30645 -18.16401 5.41288 1.000 173.05634 413 LYS B C 1
ATOM 8538 O O . LYS B 1 413 ? -4.25343 -17.51018 4.95996 1.000 173.99671 413 LYS B O 1
ATOM 8544 N N . ALA B 1 414 ? -2.57825 -17.73906 6.44663 1.000 171.70639 414 ALA B N 1
ATOM 8545 C CA . ALA B 1 414 ? -2.87085 -16.45278 7.07049 1.000 175.11050 414 ALA B CA 1
ATOM 8546 C C . ALA B 1 414 ? -2.62751 -15.30210 6.10207 1.000 179.01148 414 ALA B C 1
ATOM 8547 O O . ALA B 1 414 ? -3.36066 -14.30602 6.11311 1.000 184.90644 414 ALA B O 1
ATOM 8549 N N . LYS B 1 415 ? -1.60696 -15.42417 5.24927 1.000 177.50280 415 LYS B N 1
ATOM 8550 C CA . LYS B 1 415 ? -1.33445 -14.37372 4.27583 1.000 174.57675 415 LYS B CA 1
ATOM 8551 C C . LYS B 1 415 ? -2.43539 -14.28145 3.22559 1.000 179.54115 415 LYS B C 1
ATOM 8552 O O . LYS B 1 415 ? -2.71385 -13.18964 2.71596 1.000 179.50614 415 LYS B O 1
ATOM 8558 N N . ALA B 1 416 ? -3.07943 -15.40507 2.90100 1.000 184.14144 416 ALA B N 1
ATOM 8559 C CA . ALA B 1 416 ? -4.14728 -15.38484 1.90610 1.000 186.13010 416 ALA B CA 1
ATOM 8560 C C . ALA B 1 416 ? -5.34555 -14.57876 2.39241 1.000 200.46464 416 ALA B C 1
ATOM 8561 O O . ALA B 1 416 ? -6.02707 -13.92777 1.59187 1.000 197.86590 416 ALA B O 1
ATOM 8563 N N . ASN B 1 417 ? -5.61634 -14.60991 3.69630 1.000 239.30814 417 ASN B N 1
ATOM 8564 C CA . ASN B 1 417 ? -6.72298 -13.84386 4.25495 1.000 241.07175 417 ASN B CA 1
ATOM 8565 C C . ASN B 1 417 ? -6.48502 -12.35083 4.06408 1.000 240.81979 417 ASN B C 1
ATOM 8566 O O . ASN B 1 417 ? -5.37360 -11.85185 4.26169 1.000 242.19958 417 ASN B O 1
ATOM 8571 N N . LEU B 1 418 ? -7.54595 -11.64177 3.68311 1.000 206.67273 418 LEU B N 1
ATOM 8572 C CA . LEU B 1 418 ? -7.50720 -10.19446 3.47533 1.000 186.16167 418 LEU B CA 1
ATOM 8573 C C . LEU B 1 418 ? -6.37408 -9.77560 2.54222 1.000 173.72622 418 LEU B C 1
ATOM 8574 O O . LEU B 1 418 ? -6.61507 -9.34873 1.41313 1.000 160.39000 418 LEU B O 1
ATOM 8579 N N . PHE B 1 433 ? 0.38483 -7.26907 12.79557 1.000 160.26598 433 PHE B N 1
ATOM 8580 C CA . PHE B 1 433 ? 0.18478 -7.33254 11.35228 1.000 156.69699 433 PHE B CA 1
ATOM 8581 C C . PHE B 1 433 ? -0.40841 -8.67935 10.94767 1.000 163.40643 433 PHE B C 1
ATOM 8582 O O . PHE B 1 433 ? -1.18692 -8.76496 9.99133 1.000 163.00288 433 PHE B O 1
ATOM 8590 N N . ILE B 1 434 ? -0.03015 -9.72673 11.67085 1.000 182.88568 434 ILE B N 1
ATOM 8591 C CA . ILE B 1 434 ? -0.53509 -11.07642 11.44963 1.000 177.26325 434 ILE B CA 1
ATOM 8592 C C . ILE B 1 434 ? -1.15977 -11.56389 12.74923 1.000 177.87103 434 ILE B C 1
ATOM 8593 O O . ILE B 1 434 ? -0.51583 -11.50490 13.79895 1.000 183.49690 434 ILE B O 1
ATOM 8598 N N . PRO B 1 435 ? -2.40777 -12.03080 12.73544 1.000 159.07647 435 PRO B N 1
ATOM 8599 C CA . PRO B 1 435 ? -3.01774 -12.51936 13.97889 1.000 150.70409 435 PRO B CA 1
ATOM 8600 C C . PRO B 1 435 ? -2.35615 -13.80452 14.45244 1.000 151.38271 435 PRO B C 1
ATOM 8601 O O . PRO B 1 435 ? -2.01242 -14.67969 13.65395 1.000 153.67921 435 PRO B O 1
ATOM 8605 N N . GLU B 1 436 ? -2.18494 -13.90823 15.76787 1.000 136.84409 436 GLU B N 1
ATOM 8606 C CA . GLU B 1 436 ? -1.50562 -15.05625 16.35366 1.000 140.19399 436 GLU B CA 1
ATOM 8607 C C . GLU B 1 436 ? -2.33727 -16.32009 16.17086 1.000 139.16689 436 GLU B C 1
ATOM 8608 O O . GLU B 1 436 ? -3.55151 -16.31398 16.39722 1.000 138.40365 436 GLU B O 1
ATOM 8614 N N . MET B 1 437 ? -1.68061 -17.40535 15.75601 1.000 139.77552 437 MET B N 1
ATOM 8615 C CA . MET B 1 437 ? -2.35384 -18.68995 15.60842 1.000 137.23743 437 MET B CA 1
ATOM 8616 C C . MET B 1 437 ? -2.95652 -19.13027 16.93468 1.000 134.76162 437 MET B C 1
ATOM 8617 O O . MET B 1 437 ? -2.22712 -19.41233 17.89113 1.000 134.25996 437 MET B O 1
ATOM 8622 N N . SER B 1 438 ? -4.28426 -19.18543 17.00073 1.000 134.48260 438 SER B N 1
ATOM 8623 C CA . SER B 1 438 ? -4.95433 -19.59274 18.22483 1.000 134.99079 438 SER B CA 1
ATOM 8624 C C . SER B 1 438 ? -4.59983 -21.03629 18.57157 1.000 136.15974 438 SER B C 1
ATOM 8625 O O . SER B 1 438 ? -4.19311 -21.83067 17.71972 1.000 140.95724 438 SER B O 1
ATOM 8628 N N . LEU B 1 439 ? -4.76395 -21.37183 19.84930 1.000 138.68878 439 LEU B N 1
ATOM 8629 C CA . LEU B 1 439 ? -4.37167 -22.68322 20.34893 1.000 145.19226 439 LEU B CA 1
ATOM 8630 C C . LEU B 1 439 ? -5.32618 -23.79491 19.93251 1.000 156.81037 439 LEU B C 1
ATOM 8631 O O . LEU B 1 439 ? -5.08841 -24.95155 20.29706 1.000 164.05427 439 LEU B O 1
ATOM 8636 N N . ALA B 1 440 ? -6.38687 -23.48227 19.18409 1.000 159.33195 440 ALA B N 1
ATOM 8637 C CA . ALA B 1 440 ? -7.34588 -24.51052 18.79336 1.000 168.63882 440 ALA B CA 1
ATOM 8638 C C . ALA B 1 440 ? -6.72758 -25.51147 17.82484 1.000 191.40515 440 ALA B C 1
ATOM 8639 O O . ALA B 1 440 ? -6.98772 -26.71604 17.92144 1.000 202.45399 440 ALA B O 1
ATOM 8641 N N . GLU B 1 441 ? -5.91249 -25.03533 16.88043 1.000 203.14691 441 GLU B N 1
ATOM 8642 C CA . GLU B 1 441 ? -5.28146 -25.94540 15.92908 1.000 211.12833 441 GLU B CA 1
ATOM 8643 C C . GLU B 1 441 ? -4.17247 -26.75516 16.58970 1.000 214.33447 441 GLU B C 1
ATOM 8644 O O . GLU B 1 441 ? -4.05848 -27.96565 16.36251 1.000 216.36595 441 GLU B O 1
ATOM 8650 N N . LEU B 1 442 ? -3.34780 -26.10415 17.40653 1.000 199.10007 442 LEU B N 1
ATOM 8651 C CA . LEU B 1 442 ? -2.23211 -26.78193 18.05195 1.000 204.81804 442 LEU B CA 1
ATOM 8652 C C . LEU B 1 442 ? -2.73643 -27.84648 19.01891 1.000 223.47769 442 LEU B C 1
ATOM 8653 O O . LEU B 1 442 ? -3.74143 -27.65770 19.70977 1.000 220.03408 442 LEU B O 1
ATOM 8658 N N . ASN B 1 443 ? -2.03218 -28.97621 19.05935 1.000 276.63672 443 ASN B N 1
ATOM 8659 C CA . ASN B 1 443 ? -2.37034 -30.06587 19.96959 1.000 271.18124 443 ASN B CA 1
ATOM 8660 C C . ASN B 1 443 ? -1.87264 -29.70151 21.36262 1.000 266.30710 443 ASN B C 1
ATOM 8661 O O . ASN B 1 443 ? -0.66247 -29.65772 21.60727 1.000 265.22771 443 ASN B O 1
ATOM 8666 N N . MET B 1 444 ? -2.80585 -29.44820 22.28091 1.000 223.42830 444 MET B N 1
ATOM 8667 C CA . MET B 1 444 ? -2.43028 -28.92237 23.58781 1.000 201.38960 444 MET B CA 1
ATOM 8668 C C . MET B 1 444 ? -1.86178 -30.00535 24.49797 1.000 186.71658 444 MET B C 1
ATOM 8669 O O . MET B 1 444 ? -0.92769 -29.74442 25.26423 1.000 179.87620 444 MET B O 1
ATOM 8674 N N . SER B 1 445 ? -2.40573 -31.22152 24.43221 1.000 195.07096 445 SER B N 1
ATOM 8675 C CA . SER B 1 445 ? -1.93099 -32.29767 25.29320 1.000 180.23239 445 SER B CA 1
ATOM 8676 C C . SER B 1 445 ? -0.63069 -32.91948 24.80229 1.000 183.36514 445 SER B C 1
ATOM 8677 O O . SER B 1 445 ? 0.09554 -33.51474 25.60535 1.000 172.90679 445 SER B O 1
ATOM 8680 N N . ALA B 1 446 ? -0.32135 -32.80181 23.50926 1.000 184.77130 446 ALA B N 1
ATOM 8681 C CA . ALA B 1 446 ? 0.92240 -33.35891 22.99361 1.000 179.86867 446 ALA B CA 1
ATOM 8682 C C . ALA B 1 446 ? 2.13771 -32.54097 23.40609 1.000 173.28643 446 ALA B C 1
ATOM 8683 O O . ALA B 1 446 ? 3.26310 -33.04407 23.32403 1.000 164.65398 446 ALA B O 1
ATOM 8685 N N . ALA B 1 447 ? 1.94019 -31.29550 23.84209 1.000 169.11555 447 ALA B N 1
ATOM 8686 C CA . ALA B 1 447 ? 3.07502 -30.47422 24.24499 1.000 157.94051 447 ALA B CA 1
ATOM 8687 C C . ALA B 1 447 ? 3.63685 -30.93439 25.58443 1.000 148.87259 447 ALA B C 1
ATOM 8688 O O . ALA B 1 447 ? 4.85525 -30.90956 25.79455 1.000 141.62096 447 ALA B O 1
ATOM 8690 N N . VAL B 1 448 ? 2.76490 -31.35436 26.50690 1.000 156.90908 448 VAL B N 1
ATOM 8691 C CA . VAL B 1 448 ? 3.22311 -31.96322 27.75288 1.000 151.69439 448 VAL B CA 1
ATOM 8692 C C . VAL B 1 448 ? 3.49836 -33.45116 27.59966 1.000 154.52204 448 VAL B C 1
ATOM 8693 O O . VAL B 1 448 ? 4.04418 -34.07073 28.52660 1.000 150.73805 448 VAL B O 1
ATOM 8697 N N . LYS B 1 449 ? 3.14492 -34.04521 26.45888 1.000 168.06362 449 LYS B N 1
ATOM 8698 C CA . LYS B 1 449 ? 3.39793 -35.46633 26.25180 1.000 164.94191 449 LYS B CA 1
ATOM 8699 C C . LYS B 1 449 ? 4.87433 -35.72766 25.97866 1.000 161.57800 449 LYS B C 1
ATOM 8700 O O . LYS B 1 449 ? 5.46832 -36.64748 26.55299 1.000 162.85145 449 LYS B O 1
ATOM 8706 N N . ASN B 1 450 ? 5.48697 -34.92287 25.11315 1.000 145.50431 450 ASN B N 1
ATOM 8707 C CA . ASN B 1 450 ? 6.87645 -35.11499 24.71224 1.000 138.32596 450 ASN B CA 1
ATOM 8708 C C . ASN B 1 450 ? 7.82941 -34.06979 25.26796 1.000 132.83436 450 ASN B C 1
ATOM 8709 O O . ASN B 1 450 ? 8.93280 -34.41682 25.69397 1.000 128.99674 450 ASN B O 1
ATOM 8714 N N . ASN B 1 451 ? 7.43677 -32.80059 25.27825 1.000 129.95425 451 ASN B N 1
ATOM 8715 C CA . ASN B 1 451 ? 8.36209 -31.71082 25.54993 1.000 121.95160 451 ASN B CA 1
ATOM 8716 C C . ASN B 1 451 ? 8.49864 -31.44653 27.04522 1.000 119.87914 451 ASN B C 1
ATOM 8717 O O . ASN B 1 451 ? 7.55643 -31.62656 27.82181 1.000 123.02459 451 ASN B O 1
ATOM 8722 N N . ASP B 1 452 ? 9.69520 -31.00546 27.43708 1.000 118.00310 452 ASP B N 1
ATOM 8723 C CA . ASP B 1 452 ? 10.01371 -30.72734 28.83199 1.000 117.30810 452 ASP B CA 1
ATOM 8724 C C . ASP B 1 452 ? 9.64155 -29.31436 29.25758 1.000 119.33874 452 ASP B C 1
ATOM 8725 O O . ASP B 1 452 ? 9.29000 -29.10013 30.42348 1.000 118.97296 452 ASP B O 1
ATOM 8730 N N . LEU B 1 453 ? 9.71564 -28.34783 28.34547 1.000 119.48128 453 LEU B N 1
ATOM 8731 C CA . LEU B 1 453 ? 9.52529 -26.94696 28.69442 1.000 118.73664 453 LEU B CA 1
ATOM 8732 C C . LEU B 1 453 ? 9.10949 -26.18656 27.44304 1.000 125.87664 453 LEU B C 1
ATOM 8733 O O . LEU B 1 453 ? 9.40815 -26.59676 26.31845 1.000 128.64232 453 LEU B O 1
ATOM 8738 N N . ALA B 1 454 ? 8.41896 -25.06742 27.65545 1.000 123.84815 454 ALA B N 1
ATOM 8739 C CA . ALA B 1 454 ? 7.81385 -24.29466 26.58133 1.000 125.92289 454 ALA B CA 1
ATOM 8740 C C . ALA B 1 454 ? 8.38564 -22.88271 26.53730 1.000 120.14474 454 ALA B C 1
ATOM 8741 O O . ALA B 1 454 ? 8.73393 -22.30265 27.57003 1.000 119.45169 454 ALA B O 1
ATOM 8743 N N . ILE B 1 455 ? 8.47060 -22.33132 25.32561 1.000 122.52415 455 ILE B N 1
ATOM 8744 C CA . ILE B 1 455 ? 8.95474 -20.97456 25.09643 1.000 114.23417 455 ILE B CA 1
ATOM 8745 C C . ILE B 1 455 ? 7.90603 -20.21256 24.29700 1.000 119.49951 455 ILE B C 1
ATOM 8746 O O . ILE B 1 455 ? 7.26095 -20.77807 23.40777 1.000 125.84328 455 ILE B O 1
ATOM 8751 N N . ILE B 1 456 ? 7.74348 -18.92625 24.60617 1.000 104.92793 456 ILE B N 1
ATOM 8752 C CA . ILE B 1 456 ? 6.78684 -18.05638 23.93050 1.000 108.00504 456 ILE B CA 1
ATOM 8753 C C . ILE B 1 456 ? 7.54799 -16.90654 23.28488 1.000 107.40653 456 ILE B C 1
ATOM 8754 O O . ILE B 1 456 ? 8.50834 -16.38596 23.86289 1.000 102.11494 456 ILE B O 1
ATOM 8759 N N . THR B 1 457 ? 7.12069 -16.51266 22.08499 1.000 114.07150 457 THR B N 1
ATOM 8760 C CA . THR B 1 457 ? 7.77077 -15.44324 21.32759 1.000 112.92771 457 THR B CA 1
ATOM 8761 C C . THR B 1 457 ? 6.71381 -14.43481 20.88618 1.000 118.64075 457 THR B C 1
ATOM 8762 O O . THR B 1 457 ? 6.02656 -14.64418 19.88178 1.000 124.42662 457 THR B O 1
ATOM 8766 N N . ILE B 1 458 ? 6.59216 -13.34287 21.63476 1.000 115.62062 458 ILE B N 1
ATOM 8767 C CA . ILE B 1 458 ? 5.68945 -12.25710 21.27127 1.000 120.75735 458 ILE B CA 1
ATOM 8768 C C . ILE B 1 458 ? 6.38959 -11.36591 20.25713 1.000 128.90159 458 ILE B C 1
ATOM 8769 O O . ILE B 1 458 ? 7.52090 -10.92037 20.48164 1.000 124.36518 458 ILE B O 1
ATOM 8774 N N . GLY B 1 459 ? 5.72176 -11.09949 19.13939 1.000 159.92123 459 GLY B N 1
ATOM 8775 C CA . GLY B 1 459 ? 6.35605 -10.34964 18.07474 1.000 163.32973 459 GLY B CA 1
ATOM 8776 C C . GLY B 1 459 ? 5.66928 -9.05010 17.71707 1.000 168.87172 459 GLY B C 1
ATOM 8777 O O . GLY B 1 459 ? 4.47172 -9.02836 17.41741 1.000 172.36545 459 GLY B O 1
ATOM 8778 N N . LYS B 1 460 ? 6.43174 -7.95852 17.74370 1.000 154.19503 460 LYS B N 1
ATOM 8779 C CA . LYS B 1 460 ? 5.95023 -6.63452 17.38123 1.000 155.81504 460 LYS B CA 1
ATOM 8780 C C . LYS B 1 460 ? 7.01689 -5.93990 16.55027 1.000 160.42913 460 LYS B C 1
ATOM 8781 O O . LYS B 1 460 ? 8.21230 -6.08459 16.82125 1.000 152.16688 460 LYS B O 1
ATOM 8787 N N . SER B 1 461 ? 6.58213 -5.19544 15.53530 1.000 178.55309 461 SER B N 1
ATOM 8788 C CA . SER B 1 461 ? 7.50442 -4.41642 14.71110 1.000 182.52081 461 SER B CA 1
ATOM 8789 C C . SER B 1 461 ? 6.71657 -3.32504 14.00727 1.000 200.10098 461 SER B C 1
ATOM 8790 O O . SER B 1 461 ? 5.85805 -3.62327 13.17014 1.000 202.45059 461 SER B O 1
ATOM 8793 N N . SER B 1 462 ? 7.00210 -2.07081 14.34718 1.000 219.49983 462 SER B N 1
ATOM 8794 C CA . SER B 1 462 ? 6.33176 -0.93156 13.73937 1.000 232.25735 462 SER B CA 1
ATOM 8795 C C . SER B 1 462 ? 7.12854 -0.43531 12.54179 1.000 243.10172 462 SER B C 1
ATOM 8796 O O . SER B 1 462 ? 8.35522 -0.31194 12.60267 1.000 235.41487 462 SER B O 1
ATOM 8799 N N . GLY B 1 463 ? 6.41926 -0.14965 11.45151 1.000 209.47410 463 GLY B N 1
ATOM 8800 C CA . GLY B 1 463 ? 7.06977 0.32629 10.25388 1.000 206.85380 463 GLY B CA 1
ATOM 8801 C C . GLY B 1 463 ? 7.49404 1.77752 10.35600 1.000 201.23128 463 GLY B C 1
ATOM 8802 O O . GLY B 1 463 ? 7.00611 2.54541 11.18562 1.000 200.13067 463 GLY B O 1
ATOM 8803 N N . GLU B 1 464 ? 8.42565 2.15260 9.48431 1.000 167.31248 464 GLU B N 1
ATOM 8804 C CA . GLU B 1 464 ? 8.94283 3.51225 9.48119 1.000 154.61423 464 GLU B CA 1
ATOM 8805 C C . GLU B 1 464 ? 7.87653 4.48939 8.99480 1.000 145.04541 464 GLU B C 1
ATOM 8806 O O . GLU B 1 464 ? 7.02650 4.15461 8.16432 1.000 145.21809 464 GLU B O 1
ATOM 8812 N N . PHE B 1 465 ? 7.92771 5.71004 9.53558 1.000 141.51918 465 PHE B N 1
ATOM 8813 C CA . PHE B 1 465 ? 6.92204 6.74732 9.28567 1.000 136.76160 465 PHE B CA 1
ATOM 8814 C C . PHE B 1 465 ? 5.51747 6.26613 9.63340 1.000 138.91811 465 PHE B C 1
ATOM 8815 O O . PHE B 1 465 ? 4.53662 6.64587 8.99084 1.000 134.50236 465 PHE B O 1
ATOM 8823 N N . LEU B 1 466 ? 5.42852 5.41473 10.65125 1.000 140.80198 466 LEU B N 1
ATOM 8824 C CA . LEU B 1 466 ? 4.16456 4.98909 11.22678 1.000 140.83856 466 LEU B CA 1
ATOM 8825 C C . LEU B 1 466 ? 4.30467 5.04312 12.73848 1.000 140.16832 466 LEU B C 1
ATOM 8826 O O . LEU B 1 466 ? 5.41401 5.02075 13.27521 1.000 144.37917 466 LEU B O 1
ATOM 8831 N N . ASP B 1 467 ? 3.17158 5.12237 13.42701 1.000 142.40320 467 ASP B N 1
ATOM 8832 C CA . ASP B 1 467 ? 3.15762 5.20211 14.87982 1.000 148.36655 467 ASP B CA 1
ATOM 8833 C C . ASP B 1 467 ? 2.43501 3.99372 15.44949 1.000 157.53633 467 ASP B C 1
ATOM 8834 O O . ASP B 1 467 ? 1.38959 3.58426 14.93304 1.000 155.33769 467 ASP B O 1
ATOM 8839 N N . ARG B 1 468 ? 3.00769 3.42609 16.50393 1.000 187.49319 468 ARG B N 1
ATOM 8840 C CA . ARG B 1 468 ? 2.51393 2.18302 17.07296 1.000 170.41284 468 ARG B CA 1
ATOM 8841 C C . ARG B 1 468 ? 1.07493 2.31213 17.53245 1.000 171.31683 468 ARG B C 1
ATOM 8842 O O . ARG B 1 468 ? 0.76147 3.12001 18.41049 1.000 169.85541 468 ARG B O 1
ATOM 8850 N N . LYS B 1 469 ? 0.20454 1.50548 16.93590 1.000 158.71161 469 LYS B N 1
ATOM 8851 C CA . LYS B 1 469 ? -1.17767 1.44070 17.38041 1.000 153.43789 469 LYS B CA 1
ATOM 8852 C C . LYS B 1 469 ? -1.22666 0.98464 18.83283 1.000 152.03782 469 LYS B C 1
ATOM 8853 O O . LYS B 1 469 ? -0.56361 0.01477 19.21197 1.000 153.16856 469 LYS B O 1
ATOM 8859 N N . ILE B 1 470 ? -1.99788 1.70454 19.65220 1.000 151.61321 470 ILE B N 1
ATOM 8860 C CA . ILE B 1 470 ? -2.08754 1.37346 21.07355 1.000 148.26432 470 ILE B CA 1
ATOM 8861 C C . ILE B 1 470 ? -2.55910 -0.06219 21.25137 1.000 150.87677 470 ILE B C 1
ATOM 8862 O O . ILE B 1 470 ? -1.94387 -0.85565 21.97359 1.000 150.76423 470 ILE B O 1
ATOM 8867 N N . SER B 1 471 ? -3.66765 -0.41135 20.59595 1.000 144.96338 471 SER B N 1
ATOM 8868 C CA . SER B 1 471 ? -4.20536 -1.76201 20.70120 1.000 147.49275 471 SER B CA 1
ATOM 8869 C C . SER B 1 471 ? -3.26031 -2.78736 20.08798 1.000 155.56218 471 SER B C 1
ATOM 8870 O O . SER B 1 471 ? -3.06065 -3.86852 20.65223 1.000 157.25147 471 SER B O 1
ATOM 8873 N N . ASP B 1 472 ? -2.66851 -2.47043 18.93591 1.000 182.82785 472 ASP B N 1
ATOM 8874 C CA . ASP B 1 472 ? -1.84004 -3.45308 18.24642 1.000 179.40390 472 ASP B CA 1
ATOM 8875 C C . ASP B 1 472 ? -0.46553 -3.58424 18.89032 1.000 182.22016 472 ASP B C 1
ATOM 8876 O O . ASP B 1 472 ? 0.04184 -4.69907 19.04644 1.000 178.95482 472 ASP B O 1
ATOM 8881 N N . SER B 1 473 ? 0.14864 -2.46949 19.28256 1.000 164.56153 473 SER B N 1
ATOM 8882 C CA . SER B 1 473 ? 1.53014 -2.48994 19.74808 1.000 158.79562 473 SER B CA 1
ATOM 8883 C C . SER B 1 473 ? 1.63571 -2.41769 21.26751 1.000 150.06964 473 SER B C 1
ATOM 8884 O O . SER B 1 473 ? 2.16580 -3.33655 21.89885 1.000 150.02476 473 SER B O 1
ATOM 8887 N N . PHE B 1 474 ? 1.14364 -1.33629 21.87405 1.000 140.75855 474 PHE B N 1
ATOM 8888 C CA . PHE B 1 474 ? 1.33925 -1.17819 23.31021 1.000 135.37433 474 PHE B CA 1
ATOM 8889 C C . PHE B 1 474 ? 0.51224 -2.18454 24.10219 1.000 138.13260 474 PHE B C 1
ATOM 8890 O O . PHE B 1 474 ? 0.99546 -2.75083 25.08985 1.000 136.32948 474 PHE B O 1
ATOM 8898 N N . ASN B 1 475 ? -0.73267 -2.41177 23.69775 1.000 147.30872 475 ASN B N 1
ATOM 8899 C CA . ASN B 1 475 ? -1.54088 -3.46605 24.28653 1.000 144.37485 475 ASN B CA 1
ATOM 8900 C C . ASN B 1 475 ? -1.32832 -4.76143 23.51462 1.000 142.77661 475 ASN B C 1
ATOM 8901 O O . ASN B 1 475 ? -1.00499 -4.75585 22.32316 1.000 150.49454 475 ASN B O 1
ATOM 8906 N N . LEU B 1 476 ? -1.49731 -5.87789 24.21137 1.000 152.57707 476 LEU B N 1
ATOM 8907 C CA . LEU B 1 476 ? -1.33511 -7.18862 23.60379 1.000 161.44561 476 LEU B CA 1
ATOM 8908 C C . LEU B 1 476 ? -2.68482 -7.67081 23.09125 1.000 171.72435 476 LEU B C 1
ATOM 8909 O O . LEU B 1 476 ? -3.68614 -7.61248 23.81188 1.000 168.99504 476 LEU B O 1
ATOM 8914 N N . THR B 1 477 ? -2.71359 -8.12132 21.84044 1.000 198.72907 477 THR B N 1
ATOM 8915 C CA . THR B 1 477 ? -3.95886 -8.59615 21.25867 1.000 203.05839 477 THR B CA 1
ATOM 8916 C C . THR B 1 477 ? -4.47854 -9.79776 22.04077 1.000 204.30086 477 THR B C 1
ATOM 8917 O O . THR B 1 477 ? -3.72283 -10.52180 22.69437 1.000 204.44342 477 THR B O 1
ATOM 8921 N N . LYS B 1 478 ? -5.79573 -10.00281 21.97593 1.000 202.14226 478 LYS B N 1
ATOM 8922 C CA . LYS B 1 478 ? -6.39157 -11.12328 22.69393 1.000 202.20715 478 LYS B CA 1
ATOM 8923 C C . LYS B 1 478 ? -5.99129 -12.46649 22.09850 1.000 203.59771 478 LYS B C 1
ATOM 8924 O O . LYS B 1 478 ? -6.16333 -13.49714 22.75787 1.000 209.93512 478 LYS B O 1
ATOM 8930 N N . GLU B 1 479 ? -5.46643 -12.48115 20.86982 1.000 187.68551 479 GLU B N 1
ATOM 8931 C CA . GLU B 1 479 ? -4.83220 -13.69377 20.36693 1.000 177.25448 479 GLU B CA 1
ATOM 8932 C C . GLU B 1 479 ? -3.52690 -13.97107 21.10059 1.000 175.23422 479 GLU B C 1
ATOM 8933 O O . GLU B 1 479 ? -3.10489 -15.12839 21.20055 1.000 169.67253 479 GLU B O 1
ATOM 8939 N N . GLU B 1 480 ? -2.88038 -12.92528 21.62122 1.000 173.14465 480 GLU B N 1
ATOM 8940 C CA . GLU B 1 480 ? -1.67741 -13.10067 22.42776 1.000 168.33900 480 GLU B CA 1
ATOM 8941 C C . GLU B 1 480 ? -2.01820 -13.41208 23.87950 1.000 167.10494 480 GLU B C 1
ATOM 8942 O O . GLU B 1 480 ? -1.40712 -14.29864 24.48603 1.000 179.52033 480 GLU B O 1
ATOM 8948 N N . LYS B 1 481 ? -2.98949 -12.69189 24.44874 1.000 172.57322 481 LYS B N 1
ATOM 8949 C CA . LYS B 1 481 ? -3.33879 -12.88390 25.85317 1.000 169.47697 481 LYS B CA 1
ATOM 8950 C C . LYS B 1 481 ? -3.81336 -14.30288 26.12947 1.000 168.74508 481 LYS B C 1
ATOM 8951 O O . LYS B 1 481 ? -3.55528 -14.84245 27.21102 1.000 165.08279 481 LYS B O 1
ATOM 8957 N N . ASP B 1 482 ? -4.50702 -14.92008 25.17703 1.000 167.72886 482 ASP B N 1
ATOM 8958 C CA . ASP B 1 482 ? -4.99114 -16.28223 25.33870 1.000 166.57406 482 ASP B CA 1
ATOM 8959 C C . ASP B 1 482 ? -4.02591 -17.31833 24.77710 1.000 162.08790 482 ASP B C 1
ATOM 8960 O O . ASP B 1 482 ? -4.38137 -18.49790 24.68805 1.000 159.92448 482 ASP B O 1
ATOM 8965 N N . MET B 1 483 ? -2.82396 -16.90007 24.38389 1.000 155.50109 483 MET B N 1
ATOM 8966 C CA . MET B 1 483 ? -1.70071 -17.81212 24.21582 1.000 149.95081 483 MET B CA 1
ATOM 8967 C C . MET B 1 483 ? -0.77778 -17.81130 25.42359 1.000 149.87055 483 MET B C 1
ATOM 8968 O O . MET B 1 483 ? -0.16580 -18.83858 25.72733 1.000 150.49106 483 MET B O 1
ATOM 8973 N N . ILE B 1 484 ? -0.68129 -16.68546 26.12701 1.000 148.98970 484 ILE B N 1
ATOM 8974 C CA . ILE B 1 484 ? 0.11971 -16.58554 27.34034 1.000 149.71234 484 ILE B CA 1
ATOM 8975 C C . ILE B 1 484 ? -0.49350 -17.45792 28.42742 1.000 152.93681 484 ILE B C 1
ATOM 8976 O O . ILE B 1 484 ? 0.09112 -18.46965 28.82949 1.000 157.66433 484 ILE B O 1
ATOM 8981 N N . SER B 1 485 ? -1.68343 -17.07641 28.89969 1.000 154.00509 485 SER B N 1
ATOM 8982 C CA . SER B 1 485 ? -2.30252 -17.77991 30.01961 1.000 153.38255 485 SER B CA 1
ATOM 8983 C C . SER B 1 485 ? -2.65894 -19.21609 29.65473 1.000 152.10517 485 SER B C 1
ATOM 8984 O O . SER B 1 485 ? -2.57845 -20.11370 30.50178 1.000 155.05959 485 SER B O 1
ATOM 8987 N N . GLY B 1 486 ? -3.05856 -19.45244 28.40374 1.000 154.49717 486 GLY B N 1
ATOM 8988 C CA . GLY B 1 486 ? -3.42256 -20.80134 27.99943 1.000 153.23115 486 GLY B CA 1
ATOM 8989 C C . GLY B 1 486 ? -2.26296 -21.77227 28.11235 1.000 155.30265 486 GLY B C 1
ATOM 8990 O O . GLY B 1 486 ? -2.39447 -22.85349 28.68863 1.000 159.37398 486 GLY B O 1
ATOM 8991 N N . VAL B 1 487 ? -1.10367 -21.39034 27.57402 1.000 152.69662 487 VAL B N 1
ATOM 8992 C CA . VAL B 1 487 ? 0.06332 -22.26045 27.63406 1.000 154.73998 487 VAL B CA 1
ATOM 8993 C C . VAL B 1 487 ? 0.60509 -22.34183 29.05605 1.000 160.29025 487 VAL B C 1
ATOM 8994 O O . VAL B 1 487 ? 1.12830 -23.38451 29.46971 1.000 160.88582 487 VAL B O 1
ATOM 8998 N N . CYS B 1 488 ? 0.47939 -21.26085 29.82992 1.000 170.92750 488 CYS B N 1
ATOM 8999 C CA . CYS B 1 488 ? 1.02631 -21.24433 31.18259 1.000 167.04564 488 CYS B CA 1
ATOM 9000 C C . CYS B 1 488 ? 0.33035 -22.27024 32.06508 1.000 172.13229 488 CYS B C 1
ATOM 9001 O O . CYS B 1 488 ? 0.95312 -23.22757 32.53801 1.000 172.59785 488 CYS B O 1
ATOM 9004 N N . ASN B 1 489 ? -0.97235 -22.09028 32.29052 1.000 167.32343 489 ASN B N 1
ATOM 9005 C CA . ASN B 1 489 ? -1.71227 -22.99792 33.15629 1.000 167.02833 489 ASN B CA 1
ATOM 9006 C C . ASN B 1 489 ? -1.91405 -24.37688 32.54084 1.000 165.03350 489 ASN B C 1
ATOM 9007 O O . ASN B 1 489 ? -2.41350 -25.27226 33.22840 1.000 167.21311 489 ASN B O 1
ATOM 9012 N N . ALA B 1 490 ? -1.54601 -24.57361 31.27543 1.000 163.60556 490 ALA B N 1
ATOM 9013 C CA . ALA B 1 490 ? -1.50157 -25.91211 30.70382 1.000 161.81915 490 ALA B CA 1
ATOM 9014 C C . ALA B 1 490 ? -0.15306 -26.58484 30.90559 1.000 161.45800 490 ALA B C 1
ATOM 9015 O O . ALA B 1 490 ? -0.07657 -27.81768 30.85777 1.000 161.28990 490 ALA B O 1
ATOM 9017 N N . PHE B 1 491 ? 0.90521 -25.80640 31.12738 1.000 158.20687 491 PHE B N 1
ATOM 9018 C CA . PHE B 1 491 ? 2.22040 -26.34509 31.44574 1.000 158.10542 491 PHE B CA 1
ATOM 9019 C C . PHE B 1 491 ? 2.54454 -26.28595 32.92953 1.000 158.27924 491 PHE B C 1
ATOM 9020 O O . PHE B 1 491 ? 3.30981 -27.12375 33.41768 1.000 154.96800 491 PHE B O 1
ATOM 9028 N N . HIS B 1 492 ? 1.98770 -25.31527 33.65744 1.000 158.49980 492 HIS B N 1
ATOM 9029 C CA . HIS B 1 492 ? 2.10386 -25.32730 35.10959 1.000 157.91906 492 HIS B CA 1
ATOM 9030 C C . HIS B 1 492 ? 1.24146 -26.41560 35.73362 1.000 161.16646 492 HIS B C 1
ATOM 9031 O O . HIS B 1 492 ? 1.53489 -26.85958 36.84885 1.000 157.77769 492 HIS B O 1
ATOM 9038 N N . LYS B 1 493 ? 0.18824 -26.85502 35.03877 1.000 181.31016 493 LYS B N 1
ATOM 9039 C CA . LYS B 1 493 ? -0.54502 -28.06071 35.40202 1.000 178.96321 493 LYS B CA 1
ATOM 9040 C C . LYS B 1 493 ? 0.14665 -29.32588 34.92041 1.000 174.34810 493 LYS B C 1
ATOM 9041 O O . LYS B 1 493 ? -0.50697 -30.36151 34.75671 1.000 177.90760 493 LYS B O 1
ATOM 9047 N N . ALA B 1 494 ? 1.44999 -29.24058 34.65520 1.000 157.57384 494 ALA B N 1
ATOM 9048 C CA . ALA B 1 494 ? 2.29626 -30.40292 34.43105 1.000 144.93608 494 ALA B CA 1
ATOM 9049 C C . ALA B 1 494 ? 3.60909 -30.27973 35.19293 1.000 138.32843 494 ALA B C 1
ATOM 9050 O O . ALA B 1 494 ? 4.52927 -31.06995 34.95370 1.000 132.55650 494 ALA B O 1
ATOM 9052 N N . GLY B 1 495 ? 3.71703 -29.30959 36.09984 1.000 132.70683 495 GLY B N 1
ATOM 9053 C CA . GLY B 1 495 ? 4.94306 -29.06348 36.82773 1.000 126.21920 495 GLY B CA 1
ATOM 9054 C C . GLY B 1 495 ? 6.02363 -28.36059 36.04104 1.000 131.49598 495 GLY B C 1
ATOM 9055 O O . GLY B 1 495 ? 7.12823 -28.17699 36.56444 1.000 128.67202 495 GLY B O 1
ATOM 9056 N N . LYS B 1 496 ? 5.74144 -27.95026 34.81051 1.000 140.54461 496 LYS B N 1
ATOM 9057 C CA . LYS B 1 496 ? 6.74357 -27.38638 33.92078 1.000 133.75726 496 LYS B CA 1
ATOM 9058 C C . LYS B 1 496 ? 6.68304 -25.86152 33.92639 1.000 134.06008 496 LYS B C 1
ATOM 9059 O O . LYS B 1 496 ? 5.72915 -25.24670 34.40926 1.000 138.50020 496 LYS B O 1
ATOM 9065 N N . LYS B 1 497 ? 7.73078 -25.25430 33.37784 1.000 127.60287 497 LYS B N 1
ATOM 9066 C CA . LYS B 1 497 ? 7.88794 -23.80964 33.34434 1.000 120.61483 497 LYS B CA 1
ATOM 9067 C C . LYS B 1 497 ? 7.75001 -23.29508 31.91658 1.000 116.43392 497 LYS B C 1
ATOM 9068 O O . LYS B 1 497 ? 7.86963 -24.04637 30.94487 1.000 116.96884 497 LYS B O 1
ATOM 9074 N N . VAL B 1 498 ? 7.48790 -21.99358 31.80145 1.000 114.19201 498 VAL B N 1
ATOM 9075 C CA . VAL B 1 498 ? 7.31559 -21.32570 30.51601 1.000 110.13717 498 VAL B CA 1
ATOM 9076 C C . VAL B 1 498 ? 8.11521 -20.03004 30.52987 1.000 106.90134 498 VAL B C 1
ATOM 9077 O O . VAL B 1 498 ? 8.07039 -19.27319 31.50609 1.000 112.33179 498 VAL B O 1
ATOM 9081 N N . VAL B 1 499 ? 8.84091 -19.77205 29.44400 1.000 101.99264 499 VAL B N 1
ATOM 9082 C CA . VAL B 1 499 ? 9.69463 -18.59566 29.31803 1.000 98.20539 499 VAL B CA 1
ATOM 9083 C C . VAL B 1 499 ? 9.24699 -17.80662 28.09541 1.000 100.81727 499 VAL B C 1
ATOM 9084 O O . VAL B 1 499 ? 9.20364 -18.34672 26.98317 1.000 104.79924 499 VAL B O 1
ATOM 9088 N N . VAL B 1 500 ? 8.92479 -16.53239 28.29846 1.000 97.64200 500 VAL B N 1
ATOM 9089 C CA . VAL B 1 500 ? 8.50508 -15.65043 27.21534 1.000 95.56394 500 VAL B CA 1
ATOM 9090 C C . VAL B 1 500 ? 9.71925 -14.89285 26.69666 1.000 94.56897 500 VAL B C 1
ATOM 9091 O O . VAL B 1 500 ? 10.44187 -14.25294 27.46983 1.000 94.04503 500 VAL B O 1
ATOM 9095 N N . ILE B 1 501 ? 9.94628 -14.96536 25.38945 1.000 94.58585 501 ILE B N 1
ATOM 9096 C CA . ILE B 1 501 ? 11.02455 -14.23690 24.73181 1.000 93.73309 501 ILE B CA 1
ATOM 9097 C C . ILE B 1 501 ? 10.40299 -13.03834 24.02946 1.000 95.21483 501 ILE B C 1
ATOM 9098 O O . ILE B 1 501 ? 9.73892 -13.18607 22.99795 1.000 100.93481 501 ILE B O 1
ATOM 9103 N N . LEU B 1 502 ? 10.61382 -11.84786 24.58308 1.000 93.32072 502 LEU B N 1
ATOM 9104 C CA . LEU B 1 502 ? 10.05108 -10.62671 24.01291 1.000 93.67208 502 LEU B CA 1
ATOM 9105 C C . LEU B 1 502 ? 10.90136 -10.20568 22.82185 1.000 98.50559 502 LEU B C 1
ATOM 9106 O O . LEU B 1 502 ? 11.97880 -9.62725 22.98043 1.000 97.85107 502 LEU B O 1
ATOM 9111 N N . ASN B 1 503 ? 10.41658 -10.50625 21.62309 1.000 100.95118 503 ASN B N 1
ATOM 9112 C CA . ASN B 1 503 ? 11.05289 -10.09340 20.37096 1.000 102.68735 503 ASN B CA 1
ATOM 9113 C C . ASN B 1 503 ? 10.46483 -8.77395 19.88096 1.000 107.70105 503 ASN B C 1
ATOM 9114 O O . ASN B 1 503 ? 10.07022 -8.62652 18.72465 1.000 112.00490 503 ASN B O 1
ATOM 9119 N N . VAL B 1 504 ? 10.40304 -7.79702 20.77784 1.000 108.35338 504 VAL B N 1
ATOM 9120 C CA . VAL B 1 504 ? 9.75755 -6.53057 20.50385 1.000 119.72571 504 VAL B CA 1
ATOM 9121 C C . VAL B 1 504 ? 10.81210 -5.49658 20.13203 1.000 120.42814 504 VAL B C 1
ATOM 9122 O O . VAL B 1 504 ? 12.01274 -5.71677 20.26611 1.000 112.49543 504 VAL B O 1
ATOM 9126 N N . CYS B 1 505 ? 10.35511 -4.35066 19.64828 1.000 129.06087 505 CYS B N 1
ATOM 9127 C CA . CYS B 1 505 ? 11.23187 -3.24067 19.32146 1.000 131.57059 505 CYS B CA 1
ATOM 9128 C C . CYS B 1 505 ? 10.96922 -2.04715 20.22025 1.000 140.54061 505 CYS B C 1
ATOM 9129 O O . CYS B 1 505 ? 11.42965 -0.93937 19.92125 1.000 136.08405 505 CYS B O 1
ATOM 9132 N N . GLY B 1 506 ? 10.23664 -2.25459 21.30771 1.000 164.30311 506 GLY B N 1
ATOM 9133 C CA . GLY B 1 506 ? 9.95310 -1.18379 22.23561 1.000 166.59572 506 GLY B CA 1
ATOM 9134 C C . GLY B 1 506 ? 9.08534 -1.66689 23.38095 1.000 166.40287 506 GLY B C 1
ATOM 9135 O O . GLY B 1 506 ? 8.52043 -2.76754 23.34935 1.000 165.57836 506 GLY B O 1
ATOM 9136 N N . VAL B 1 507 ? 8.96231 -0.79486 24.38319 1.000 138.95275 507 VAL B N 1
ATOM 9137 C CA . VAL B 1 507 ? 8.34550 -1.14824 25.65680 1.000 130.83954 507 VAL B CA 1
ATOM 9138 C C . VAL B 1 507 ? 6.82860 -1.33416 25.52995 1.000 133.40414 507 VAL B C 1
ATOM 9139 O O . VAL B 1 507 ? 6.13574 -0.60554 24.79564 1.000 139.01370 507 VAL B O 1
ATOM 9143 N N . ILE B 1 508 ? 6.30541 -2.34080 26.23335 1.000 132.12185 508 ILE B N 1
ATOM 9144 C CA . ILE B 1 508 ? 4.87273 -2.59327 26.30141 1.000 131.90073 508 ILE B CA 1
ATOM 9145 C C . ILE B 1 508 ? 4.51539 -2.95475 27.73687 1.000 130.26521 508 ILE B C 1
ATOM 9146 O O . ILE B 1 508 ? 5.31090 -3.55474 28.46448 1.000 131.33112 508 ILE B O 1
ATOM 9151 N N . GLU B 1 509 ? 3.30051 -2.60299 28.13933 1.000 130.79149 509 GLU B N 1
ATOM 9152 C CA . GLU B 1 509 ? 2.85933 -2.89462 29.49359 1.000 133.70043 509 GLU B CA 1
ATOM 9153 C C . GLU B 1 509 ? 2.84999 -4.39681 29.75762 1.000 142.10111 509 GLU B C 1
ATOM 9154 O O . GLU B 1 509 ? 2.36383 -5.18352 28.93973 1.000 141.43742 509 GLU B O 1
ATOM 9160 N N . THR B 1 510 ? 3.39741 -4.79210 30.91032 1.000 162.45009 510 THR B N 1
ATOM 9161 C CA . THR B 1 510 ? 3.45332 -6.19038 31.31287 1.000 164.47448 510 THR B CA 1
ATOM 9162 C C . THR B 1 510 ? 2.74890 -6.46506 32.63403 1.000 162.87250 510 THR B C 1
ATOM 9163 O O . THR B 1 510 ? 2.68589 -7.62712 33.04956 1.000 162.23017 510 THR B O 1
ATOM 9167 N N . LYS B 1 511 ? 2.22574 -5.43525 33.30567 1.000 155.37884 511 LYS B N 1
ATOM 9168 C CA . LYS B 1 511 ? 1.56324 -5.63229 34.59254 1.000 156.41373 511 LYS B CA 1
ATOM 9169 C C . LYS B 1 511 ? 0.36504 -6.56695 34.46929 1.000 154.37060 511 LYS B C 1
ATOM 9170 O O . LYS B 1 511 ? 0.08309 -7.35251 35.38202 1.000 155.79198 511 LYS B O 1
ATOM 9176 N N . SER B 1 512 ? -0.34930 -6.50036 33.34438 1.000 150.50249 512 SER B N 1
ATOM 9177 C CA . SER B 1 512 ? -1.54632 -7.31777 33.17994 1.000 148.11859 512 SER B CA 1
ATOM 9178 C C . SER B 1 512 ? -1.20432 -8.80185 33.12338 1.000 148.88496 512 SER B C 1
ATOM 9179 O O . SER B 1 512 ? -1.95029 -9.63978 33.64619 1.000 150.73007 512 SER B O 1
ATOM 9182 N N . TRP B 1 513 ? -0.07613 -9.14733 32.50086 1.000 148.51530 513 TRP B N 1
ATOM 9183 C CA . TRP B 1 513 ? 0.25039 -10.53494 32.19742 1.000 146.52479 513 TRP B CA 1
ATOM 9184 C C . TRP B 1 513 ? 1.56766 -10.97385 32.82704 1.000 150.16168 513 TRP B C 1
ATOM 9185 O O . TRP B 1 513 ? 2.20697 -11.90881 32.33255 1.000 151.82195 513 TRP B O 1
ATOM 9196 N N . ILE B 1 514 ? 1.98656 -10.32531 33.91558 1.000 151.34217 514 ILE B N 1
ATOM 9197 C CA . ILE B 1 514 ? 3.25982 -10.68164 34.53277 1.000 150.61039 514 ILE B CA 1
ATOM 9198 C C . ILE B 1 514 ? 3.14222 -12.00133 35.28505 1.000 156.76308 514 ILE B C 1
ATOM 9199 O O . ILE B 1 514 ? 4.09847 -12.78743 35.33165 1.000 157.42523 514 ILE B O 1
ATOM 9204 N N . GLY B 1 515 ? 1.97186 -12.28093 35.86197 1.000 170.03193 515 GLY B N 1
ATOM 9205 C CA . GLY B 1 515 ? 1.85344 -13.42626 36.74902 1.000 180.37802 515 GLY B CA 1
ATOM 9206 C C . GLY B 1 515 ? 1.94314 -14.75382 36.02197 1.000 203.53967 515 GLY B C 1
ATOM 9207 O O . GLY B 1 515 ? 2.50308 -15.72253 36.54735 1.000 200.19654 515 GLY B O 1
ATOM 9208 N N . GLY B 1 516 ? 1.40225 -14.81397 34.80539 1.000 277.67669 516 GLY B N 1
ATOM 9209 C CA . GLY B 1 516 ? 1.35441 -16.02926 34.02620 1.000 282.61958 516 GLY B CA 1
ATOM 9210 C C . GLY B 1 516 ? 2.68582 -16.73182 33.84424 1.000 280.74926 516 GLY B C 1
ATOM 9211 O O . GLY B 1 516 ? 2.85360 -17.87808 34.26664 1.000 281.67970 516 GLY B O 1
ATOM 9212 N N . PRO B 1 517 ? 3.65341 -16.08004 33.20299 1.000 199.27804 517 PRO B N 1
ATOM 9213 C CA . PRO B 1 517 ? 4.90162 -16.76409 32.85971 1.000 177.20419 517 PRO B CA 1
ATOM 9214 C C . PRO B 1 517 ? 5.91343 -16.78100 33.99903 1.000 161.12537 517 PRO B C 1
ATOM 9215 O O . PRO B 1 517 ? 5.86969 -15.97758 34.93381 1.000 161.90122 517 PRO B O 1
ATOM 9219 N N . ASP B 1 518 ? 6.84564 -17.73003 33.88939 1.000 142.54003 518 ASP B N 1
ATOM 9220 C CA . ASP B 1 518 ? 7.90758 -17.87788 34.87874 1.000 129.00919 518 ASP B CA 1
ATOM 9221 C C . ASP B 1 518 ? 9.04453 -16.89939 34.60954 1.000 127.80458 518 ASP B C 1
ATOM 9222 O O . ASP B 1 518 ? 9.40733 -16.10279 35.48220 1.000 127.85012 518 ASP B O 1
ATOM 9227 N N . ALA B 1 519 ? 9.61630 -16.94503 33.40852 1.000 122.99875 519 ALA B N 1
ATOM 9228 C CA . ALA B 1 519 ? 10.73044 -16.08699 33.03818 1.000 114.59900 519 ALA B CA 1
ATOM 9229 C C . ALA B 1 519 ? 10.38499 -15.31497 31.77380 1.000 107.26533 519 ALA B C 1
ATOM 9230 O O . ALA B 1 519 ? 9.68673 -15.81979 30.89049 1.000 105.84373 519 ALA B O 1
ATOM 9232 N N . VAL B 1 520 ? 10.87517 -14.07979 31.69689 1.000 97.73815 520 VAL B N 1
ATOM 9233 C CA . VAL B 1 520 ? 10.63042 -13.20229 30.55767 1.000 93.15330 520 VAL B CA 1
ATOM 9234 C C . VAL B 1 520 ? 11.96272 -12.58677 30.14922 1.000 92.13096 520 VAL B C 1
ATOM 9235 O O . VAL B 1 520 ? 12.51437 -11.75220 30.87672 1.000 91.50314 520 VAL B O 1
ATOM 9239 N N . LEU B 1 521 ? 12.47958 -12.99673 28.99459 1.000 91.99172 521 LEU B N 1
ATOM 9240 C CA . LEU B 1 521 ? 13.69157 -12.42886 28.42313 1.000 91.09763 521 LEU B CA 1
ATOM 9241 C C . LEU B 1 521 ? 13.31909 -11.40207 27.36166 1.000 91.15029 521 LEU B C 1
ATOM 9242 O O . LEU B 1 521 ? 12.34287 -11.57926 26.62749 1.000 91.89735 521 LEU B O 1
ATOM 9247 N N . LEU B 1 522 ? 14.09831 -10.32701 27.28773 1.000 94.70927 522 LEU B N 1
ATOM 9248 C CA . LEU B 1 522 ? 13.83844 -9.20983 26.38198 1.000 93.01487 522 LEU B CA 1
ATOM 9249 C C . LEU B 1 522 ? 14.97906 -9.14971 25.36696 1.000 92.94914 522 LEU B C 1
ATOM 9250 O O . LEU B 1 522 ? 16.00984 -8.51606 25.60071 1.000 94.89104 522 LEU B O 1
ATOM 9255 N N . SER B 1 523 ? 14.78052 -9.81764 24.22952 1.000 92.27889 523 SER B N 1
ATOM 9256 C CA . SER B 1 523 ? 15.81135 -9.93829 23.20605 1.000 93.69010 523 SER B CA 1
ATOM 9257 C C . SER B 1 523 ? 15.86211 -8.75134 22.25195 1.000 101.42619 523 SER B C 1
ATOM 9258 O O . SER B 1 523 ? 16.77387 -8.69542 21.41883 1.000 105.64705 523 SER B O 1
ATOM 9261 N N . TRP B 1 524 ? 14.92204 -7.81329 22.35409 1.000 98.09433 524 TRP B N 1
ATOM 9262 C CA . TRP B 1 524 ? 14.83953 -6.64066 21.46770 1.000 97.57161 524 TRP B CA 1
ATOM 9263 C C . TRP B 1 524 ? 14.74811 -7.15756 20.03246 1.000 101.51992 524 TRP B C 1
ATOM 9264 O O . TRP B 1 524 ? 13.92699 -8.04784 19.75909 1.000 101.21068 524 TRP B O 1
ATOM 9275 N N . LEU B 1 525 ? 15.54772 -6.63991 19.09869 1.000 107.72774 525 LEU B N 1
ATOM 9276 C CA . LEU B 1 525 ? 15.62722 -7.13853 17.72615 1.000 112.72023 525 LEU B CA 1
ATOM 9277 C C . LEU B 1 525 ? 17.09120 -7.46386 17.46053 1.000 114.81871 525 LEU B C 1
ATOM 9278 O O . LEU B 1 525 ? 17.86436 -6.59574 17.03164 1.000 111.66515 525 LEU B O 1
ATOM 9283 N N . PRO B 1 526 ? 17.50952 -8.71289 17.69646 1.000 126.73849 526 PRO B N 1
ATOM 9284 C CA . PRO B 1 526 ? 18.94812 -9.01754 17.74084 1.000 124.53223 526 PRO B CA 1
ATOM 9285 C C . PRO B 1 526 ? 19.60948 -9.21322 16.38325 1.000 124.79068 526 PRO B C 1
ATOM 9286 O O . PRO B 1 526 ? 20.71532 -9.75918 16.31094 1.000 127.05650 526 PRO B O 1
ATOM 9290 N N . GLY B 1 527 ? 18.95975 -8.78011 15.30696 1.000 124.55204 527 GLY B N 1
ATOM 9291 C CA . GLY B 1 527 ? 19.60727 -8.86280 14.01170 1.000 128.31467 527 GLY B CA 1
ATOM 9292 C C . GLY B 1 527 ? 19.69969 -10.28370 13.47157 1.000 137.15531 527 GLY B C 1
ATOM 9293 O O . GLY B 1 527 ? 18.93336 -11.18087 13.83699 1.000 140.98498 527 GLY B O 1
ATOM 9294 N N . GLN B 1 528 ? 20.67709 -10.47664 12.58001 1.000 132.84264 528 GLN B N 1
ATOM 9295 C CA . GLN B 1 528 ? 20.81268 -11.76046 11.89885 1.000 135.11272 528 GLN B CA 1
ATOM 9296 C C . GLN B 1 528 ? 21.17303 -12.87403 12.87522 1.000 141.40283 528 GLN B C 1
ATOM 9297 O O . GLN B 1 528 ? 20.68527 -14.00056 12.74376 1.000 145.23583 528 GLN B O 1
ATOM 9303 N N . GLU B 1 529 ? 22.01645 -12.58075 13.86624 1.000 144.89509 529 GLU B N 1
ATOM 9304 C CA . GLU B 1 529 ? 22.36008 -13.55658 14.89982 1.000 150.58187 529 GLU B CA 1
ATOM 9305 C C . GLU B 1 529 ? 21.29985 -13.47276 15.99476 1.000 159.94277 529 GLU B C 1
ATOM 9306 O O . GLU B 1 529 ? 21.49816 -12.88667 17.05987 1.000 155.73985 529 GLU B O 1
ATOM 9312 N N . GLY B 1 530 ? 20.14402 -14.07250 15.71377 1.000 214.38773 530 GLY B N 1
ATOM 9313 C CA . GLY B 1 530 ? 19.00828 -13.99019 16.61264 1.000 211.34848 530 GLY B CA 1
ATOM 9314 C C . GLY B 1 530 ? 18.87457 -15.15986 17.56715 1.000 208.87401 530 GLY B C 1
ATOM 9315 O O . GLY B 1 530 ? 19.04484 -14.99971 18.78054 1.000 221.87791 530 GLY B O 1
ATOM 9316 N N . GLY B 1 531 ? 18.56225 -16.34248 17.03044 1.000 170.00427 531 GLY B N 1
ATOM 9317 C CA . GLY B 1 531 ? 18.39907 -17.51353 17.87440 1.000 159.26785 531 GLY B CA 1
ATOM 9318 C C . GLY B 1 531 ? 19.67454 -17.94334 18.57204 1.000 152.99700 531 GLY B C 1
ATOM 9319 O O . GLY B 1 531 ? 19.62463 -18.47116 19.68664 1.000 146.72625 531 GLY B O 1
ATOM 9320 N N . ASN B 1 532 ? 20.82982 -17.73267 17.93420 1.000 143.96217 532 ASN B N 1
ATOM 9321 C CA . ASN B 1 532 ? 22.09498 -18.08805 18.57092 1.000 136.81884 532 ASN B CA 1
ATOM 9322 C C . ASN B 1 532 ? 22.29693 -17.30913 19.86362 1.000 136.60970 532 ASN B C 1
ATOM 9323 O O . ASN B 1 532 ? 22.80543 -17.85232 20.85048 1.000 134.88970 532 ASN B O 1
ATOM 9328 N N . CYS B 1 533 ? 21.90260 -16.03375 19.87852 1.000 139.00992 533 CYS B N 1
ATOM 9329 C CA . CYS B 1 533 ? 22.03332 -15.23695 21.09372 1.000 130.79482 533 CYS B CA 1
ATOM 9330 C C . CYS B 1 533 ? 21.02150 -15.66717 22.14729 1.000 125.52290 533 CYS B C 1
ATOM 9331 O O . CYS B 1 533 ? 21.36033 -15.77878 23.33135 1.000 122.46407 533 CYS B O 1
ATOM 9334 N N . VAL B 1 534 ? 19.77361 -15.90642 21.73734 1.000 132.00100 534 VAL B N 1
ATOM 9335 C CA . VAL B 1 534 ? 18.75993 -16.37395 22.67822 1.000 126.42719 534 VAL B CA 1
ATOM 9336 C C . VAL B 1 534 ? 19.14885 -17.73224 23.24501 1.000 128.16968 534 VAL B C 1
ATOM 9337 O O . VAL B 1 534 ? 19.00121 -17.98512 24.44702 1.000 125.88801 534 VAL B O 1
ATOM 9341 N N . ALA B 1 535 ? 19.66306 -18.62326 22.39298 1.000 130.99140 535 ALA B N 1
ATOM 9342 C CA . ALA B 1 535 ? 20.06711 -19.94509 22.86151 1.000 131.33680 535 ALA B CA 1
ATOM 9343 C C . ALA B 1 535 ? 21.18913 -19.84974 23.88716 1.000 134.15609 535 ALA B C 1
ATOM 9344 O O . ALA B 1 535 ? 21.14772 -20.51930 24.92537 1.000 132.45407 535 ALA B O 1
ATOM 9346 N N . ASP B 1 536 ? 22.19784 -19.01672 23.61883 1.000 144.08602 536 ASP B N 1
ATOM 9347 C CA . ASP B 1 536 ? 23.30941 -18.88293 24.55581 1.000 145.43267 536 ASP B CA 1
ATOM 9348 C C . ASP B 1 536 ? 22.83998 -18.32997 25.89460 1.000 146.71910 536 ASP B C 1
ATOM 9349 O O . ASP B 1 536 ? 23.34121 -18.72949 26.95199 1.000 149.37452 536 ASP B O 1
ATOM 9354 N N . ILE B 1 537 ? 21.87534 -17.41179 25.87001 1.000 127.45634 537 ILE B N 1
ATOM 9355 C CA . ILE B 1 537 ? 21.35166 -16.85800 27.11255 1.000 122.30726 537 ILE B CA 1
ATOM 9356 C C . ILE B 1 537 ? 20.53060 -17.90374 27.85672 1.000 121.98722 537 ILE B C 1
ATOM 9357 O O . ILE B 1 537 ? 20.55821 -17.97480 29.09196 1.000 119.70549 537 ILE B O 1
ATOM 9362 N N . LEU B 1 538 ? 19.81177 -18.75146 27.11932 1.000 116.49983 538 LEU B N 1
ATOM 9363 C CA . LEU B 1 538 ? 19.02743 -19.79946 27.76192 1.000 112.14873 538 LEU B CA 1
ATOM 9364 C C . LEU B 1 538 ? 19.91964 -20.92197 28.27923 1.000 113.91873 538 LEU B C 1
ATOM 9365 O O . LEU B 1 538 ? 19.70177 -21.43286 29.38432 1.000 115.62527 538 LEU B O 1
ATOM 9370 N N . THR B 1 539 ? 20.93033 -21.31796 27.49915 1.000 122.23069 539 THR B N 1
ATOM 9371 C CA . THR B 1 539 ? 21.85056 -22.35529 27.95776 1.000 122.82902 539 THR B CA 1
ATOM 9372 C C . THR B 1 539 ? 22.59554 -21.91542 29.21128 1.000 124.72030 539 THR B C 1
ATOM 9373 O O . THR B 1 539 ? 22.73735 -22.69095 30.16403 1.000 124.12284 539 THR B O 1
ATOM 9377 N N . GLY B 1 540 ? 23.07479 -20.67383 29.23118 1.000 125.65291 540 GLY B N 1
ATOM 9378 C CA . GLY B 1 540 ? 23.79826 -20.14123 30.36750 1.000 124.84178 540 GLY B CA 1
ATOM 9379 C C . GLY B 1 540 ? 25.28097 -19.94967 30.15309 1.000 129.39888 540 GLY B C 1
ATOM 9380 O O . GLY B 1 540 ? 25.98035 -19.58492 31.10621 1.000 130.77225 540 GLY B O 1
ATOM 9381 N N . LYS B 1 541 ? 25.78884 -20.18939 28.94160 1.000 126.68688 541 LYS B N 1
ATOM 9382 C CA . LYS B 1 541 ? 27.20259 -19.94757 28.67437 1.000 127.89868 541 LYS B CA 1
ATOM 9383 C C . LYS B 1 541 ? 27.54971 -18.47739 28.86942 1.000 126.83693 541 LYS B C 1
ATOM 9384 O O . LYS B 1 541 ? 28.63384 -18.14525 29.36347 1.000 124.41887 541 LYS B O 1
ATOM 9390 N N . GLU B 1 542 ? 26.64041 -17.58567 28.49422 1.000 126.62749 542 GLU B N 1
ATOM 9391 C CA . GLU B 1 542 ? 26.77308 -16.16013 28.74480 1.000 122.27835 542 GLU B CA 1
ATOM 9392 C C . GLU B 1 542 ? 25.73761 -15.71999 29.77196 1.000 121.19808 542 GLU B C 1
ATOM 9393 O O . GLU B 1 542 ? 24.78307 -16.43848 30.08134 1.000 122.32180 542 GLU B O 1
ATOM 9399 N N . ASN B 1 543 ? 25.94143 -14.51774 30.30257 1.000 120.11161 543 ASN B N 1
ATOM 9400 C CA . ASN B 1 543 ? 25.09021 -13.96221 31.34654 1.000 122.91120 543 ASN B CA 1
ATOM 9401 C C . ASN B 1 543 ? 24.42175 -12.69716 30.82763 1.000 119.83917 543 ASN B C 1
ATOM 9402 O O . ASN B 1 543 ? 25.12531 -11.75201 30.43010 1.000 117.40615 543 ASN B O 1
ATOM 9407 N N . PRO B 1 544 ? 23.08854 -12.62227 30.80320 1.000 119.89320 544 PRO B N 1
ATOM 9408 C CA . PRO B 1 544 ? 22.43192 -11.37417 30.39343 1.000 116.82208 544 PRO B CA 1
ATOM 9409 C C . PRO B 1 544 ? 22.72111 -10.23863 31.36066 1.000 117.46122 544 PRO B C 1
ATOM 9410 O O . PRO B 1 544 ? 22.17852 -10.19797 32.46929 1.000 120.10286 544 PRO B O 1
ATOM 9414 N N . SER B 1 545 ? 23.58940 -9.31523 30.94877 1.000 113.03911 545 SER B N 1
ATOM 9415 C CA . SER B 1 545 ? 23.97210 -8.17222 31.76643 1.000 113.89152 545 SER B CA 1
ATOM 9416 C C . SER B 1 545 ? 23.43752 -6.85936 31.20624 1.000 113.32938 545 SER B C 1
ATOM 9417 O O . SER B 1 545 ? 23.90053 -5.78463 31.60120 1.000 109.89846 545 SER B O 1
ATOM 9420 N N . GLY B 1 546 ? 22.47191 -6.92531 30.29290 1.000 126.15382 546 GLY B N 1
ATOM 9421 C CA . GLY B 1 546 ? 21.88787 -5.71741 29.75140 1.000 122.04012 546 GLY B CA 1
ATOM 9422 C C . GLY B 1 546 ? 20.91958 -5.06473 30.72029 1.000 120.80342 546 GLY B C 1
ATOM 9423 O O . GLY B 1 546 ? 20.29120 -5.71816 31.55216 1.000 123.30358 546 GLY B O 1
ATOM 9424 N N . ARG B 1 547 ? 20.80756 -3.74424 30.60634 1.000 107.10141 547 ARG B N 1
ATOM 9425 C CA . ARG B 1 547 ? 19.90698 -2.96208 31.43711 1.000 108.57627 547 ARG B CA 1
ATOM 9426 C C . ARG B 1 547 ? 18.99125 -2.13670 30.54395 1.000 106.69604 547 ARG B C 1
ATOM 9427 O O . ARG B 1 547 ? 19.26434 -1.93077 29.35873 1.000 104.19418 547 ARG B O 1
ATOM 9435 N N . LEU B 1 548 ? 17.89907 -1.66421 31.12807 1.000 96.27890 548 LEU B N 1
ATOM 9436 C CA . LEU B 1 548 ? 16.86871 -0.98945 30.34747 1.000 89.20649 548 LEU B CA 1
ATOM 9437 C C . LEU B 1 548 ? 17.28819 0.44108 30.02874 1.000 87.28723 548 LEU B C 1
ATOM 9438 O O . LEU B 1 548 ? 17.63987 1.19666 30.94053 1.000 90.34460 548 LEU B O 1
ATOM 9443 N N . PRO B 1 549 ? 17.27382 0.84209 28.75571 1.000 86.42106 549 PRO B N 1
ATOM 9444 C CA . PRO B 1 549 ? 17.47315 2.25358 28.41104 1.000 86.22331 549 PRO B CA 1
ATOM 9445 C C . PRO B 1 549 ? 16.20413 3.08512 28.49024 1.000 86.99153 549 PRO B C 1
ATOM 9446 O O . PRO B 1 549 ? 16.22774 4.26303 28.11465 1.000 86.96256 549 PRO B O 1
ATOM 9450 N N . MET B 1 550 ? 15.10851 2.50543 28.97374 1.000 78.54921 550 MET B N 1
ATOM 9451 C CA . MET B 1 550 ? 13.81803 3.17564 29.00516 1.000 80.08199 550 MET B CA 1
ATOM 9452 C C . MET B 1 550 ? 12.98710 2.56507 30.12386 1.000 86.85379 550 MET B C 1
ATOM 9453 O O . MET B 1 550 ? 13.29777 1.48456 30.63133 1.000 90.30345 550 MET B O 1
ATOM 9458 N N . THR B 1 551 ? 11.92216 3.26478 30.50157 1.000 88.38381 551 THR B N 1
ATOM 9459 C CA . THR B 1 551 ? 11.07701 2.84957 31.61029 1.000 93.14676 551 THR B CA 1
ATOM 9460 C C . THR B 1 551 ? 9.79019 2.23307 31.07153 1.000 98.94234 551 THR B C 1
ATOM 9461 O O . THR B 1 551 ? 9.05970 2.87110 30.30850 1.000 100.45814 551 THR B O 1
ATOM 9465 N N . TRP B 1 552 ? 9.51549 0.99812 31.48193 1.000 107.32153 552 TRP B N 1
ATOM 9466 C CA . TRP B 1 552 ? 8.28092 0.31848 31.12297 1.000 112.93280 552 TRP B CA 1
ATOM 9467 C C . TRP B 1 552 ? 7.15377 0.76869 32.04710 1.000 115.69159 552 TRP B C 1
ATOM 9468 O O . TRP B 1 552 ? 7.21179 0.49202 33.25141 1.000 129.12514 552 TRP B O 1
ATOM 9479 N N . PRO B 1 553 ? 6.13417 1.46785 31.54777 1.000 115.09673 553 PRO B N 1
ATOM 9480 C CA . PRO B 1 553 ? 5.02351 1.87464 32.41412 1.000 118.25526 553 PRO B CA 1
ATOM 9481 C C . PRO B 1 553 ? 4.00652 0.75650 32.60987 1.000 123.41574 553 PRO B C 1
ATOM 9482 O O . PRO B 1 553 ? 3.95850 -0.22600 31.86599 1.000 122.96072 553 PRO B O 1
ATOM 9486 N N . VAL B 1 554 ? 3.17514 0.93578 33.64169 1.000 129.64570 554 VAL B N 1
ATOM 9487 C CA . VAL B 1 554 ? 2.12048 -0.03095 33.93868 1.000 130.10945 554 VAL B CA 1
ATOM 9488 C C . VAL B 1 554 ? 1.06017 -0.02763 32.84340 1.000 130.10349 554 VAL B C 1
ATOM 9489 O O . VAL B 1 554 ? 0.57458 -1.08720 32.42864 1.000 129.98003 554 VAL B O 1
ATOM 9493 N N . SER B 1 555 ? 0.67541 1.15637 32.36930 1.000 131.73511 555 SER B N 1
ATOM 9494 C CA . SER B 1 555 ? -0.33180 1.29720 31.32460 1.000 129.67376 555 SER B CA 1
ATOM 9495 C C . SER B 1 555 ? -0.08787 2.61418 30.59842 1.000 128.78362 555 SER B C 1
ATOM 9496 O O . SER B 1 555 ? 0.78522 3.40037 30.97522 1.000 131.41850 555 SER B O 1
ATOM 9499 N N . TYR B 1 556 ? -0.87183 2.85436 29.54443 1.000 123.42532 556 TYR B N 1
ATOM 9500 C CA . TYR B 1 556 ? -0.64066 4.04455 28.73209 1.000 123.30071 556 TYR B CA 1
ATOM 9501 C C . TYR B 1 556 ? -1.05404 5.30763 29.46679 1.000 130.07217 556 TYR B C 1
ATOM 9502 O O . TYR B 1 556 ? -0.41466 6.35514 29.31788 1.000 134.78826 556 TYR B O 1
ATOM 9511 N N . ASN B 1 557 ? -2.13729 5.23523 30.24099 1.000 129.25713 557 ASN B N 1
ATOM 9512 C CA . ASN B 1 557 ? -2.60858 6.40948 30.96376 1.000 133.48792 557 ASN B CA 1
ATOM 9513 C C . ASN B 1 557 ? -1.57553 6.89787 31.96963 1.000 148.06418 557 ASN B C 1
ATOM 9514 O O . ASN B 1 557 ? -1.54671 8.08853 32.30235 1.000 147.81756 557 ASN B O 1
ATOM 9519 N N . ASP B 1 558 ? -0.71992 5.99862 32.46182 1.000 187.70429 558 ASP B N 1
ATOM 9520 C CA . ASP B 1 558 ? 0.32565 6.40867 33.39285 1.000 182.99244 558 ASP B CA 1
ATOM 9521 C C . ASP B 1 558 ? 1.31173 7.35631 32.72365 1.000 181.93884 558 ASP B C 1
ATOM 9522 O O . ASP B 1 558 ? 1.75741 8.33415 33.33714 1.000 179.69096 558 ASP B O 1
ATOM 9527 N N . VAL B 1 559 ? 1.66239 7.07917 31.46980 1.000 156.73991 559 VAL B N 1
ATOM 9528 C CA . VAL B 1 559 ? 2.62880 7.90356 30.73543 1.000 146.42617 559 VAL B CA 1
ATOM 9529 C C . VAL B 1 559 ? 2.11666 9.33718 30.66086 1.000 142.49208 559 VAL B C 1
ATOM 9530 O O . VAL B 1 559 ? 0.94237 9.56067 30.30189 1.000 143.11718 559 VAL B O 1
ATOM 9534 N N . PRO B 1 560 ? 2.92679 10.34042 31.01284 1.000 126.67246 560 PRO B N 1
ATOM 9535 C CA . PRO B 1 560 ? 2.43751 11.72497 30.99346 1.000 128.26831 560 PRO B CA 1
ATOM 9536 C C . PRO B 1 560 ? 2.49685 12.38739 29.62822 1.000 126.19065 560 PRO B C 1
ATOM 9537 O O . PRO B 1 560 ? 1.92479 13.47369 29.46636 1.000 125.27646 560 PRO B O 1
ATOM 9541 N N . SER B 1 561 ? 3.16936 11.78528 28.65065 1.000 124.03024 561 SER B N 1
ATOM 9542 C CA . SER B 1 561 ? 3.21597 12.33044 27.30179 1.000 119.89701 561 SER B CA 1
ATOM 9543 C C . SER B 1 561 ? 2.02102 11.91115 26.45492 1.000 120.20020 561 SER B C 1
ATOM 9544 O O . SER B 1 561 ? 1.96770 12.26157 25.27214 1.000 119.26826 561 SER B O 1
ATOM 9547 N N . LYS B 1 562 ? 1.06353 11.17936 27.03261 1.000 125.12486 562 LYS B N 1
ATOM 9548 C CA . LYS B 1 562 ? -0.14063 10.80711 26.29508 1.000 126.18386 562 LYS B CA 1
ATOM 9549 C C . LYS B 1 562 ? -0.92194 12.03813 25.84757 1.000 130.24560 562 LYS B C 1
ATOM 9550 O O . LYS B 1 562 ? -1.41831 12.08967 24.71585 1.000 128.21787 562 LYS B O 1
ATOM 9556 N N . ALA B 1 563 ? -1.04159 13.04096 26.72189 1.000 145.32290 563 ALA B N 1
ATOM 9557 C CA . ALA B 1 563 ? -1.74965 14.26403 26.35651 1.000 147.22453 563 ALA B CA 1
ATOM 9558 C C . ALA B 1 563 ? -1.03763 15.01681 25.24119 1.000 145.19248 563 ALA B C 1
ATOM 9559 O O . ALA B 1 563 ? -1.68934 15.66468 24.41434 1.000 148.13799 563 ALA B O 1
ATOM 9561 N N . ASP B 1 564 ? 0.28984 14.93807 25.19416 1.000 131.14659 564 ASP B N 1
ATOM 9562 C CA . ASP B 1 564 ? 1.08530 15.66956 24.22040 1.000 125.13542 564 ASP B CA 1
ATOM 9563 C C . ASP B 1 564 ? 1.46097 14.83288 23.00232 1.000 123.91184 564 ASP B C 1
ATOM 9564 O O . ASP B 1 564 ? 2.22960 15.30647 22.16141 1.000 119.47505 564 ASP B O 1
ATOM 9569 N N . PHE B 1 565 ? 0.94127 13.61445 22.87525 1.000 127.33090 565 PHE B N 1
ATOM 9570 C CA . PHE B 1 565 ? 1.30112 12.78009 21.73867 1.000 131.28357 565 PHE B CA 1
ATOM 9571 C C . PHE B 1 565 ? 0.05355 12.29578 21.01262 1.000 132.25690 565 PHE B C 1
ATOM 9572 O O . PHE B 1 565 ? -0.98163 12.05783 21.64391 1.000 132.17094 565 PHE B O 1
ATOM 9580 N N . PRO B 1 566 ? 0.11401 12.15787 19.68772 1.000 137.01827 566 PRO B N 1
ATOM 9581 C CA . PRO B 1 566 ? -1.05751 11.69487 18.93198 1.000 143.29564 566 PRO B CA 1
ATOM 9582 C C . PRO B 1 566 ? -1.43465 10.25385 19.24666 1.000 152.55447 566 PRO B C 1
ATOM 9583 O O . PRO B 1 566 ? -0.71285 9.50357 19.90858 1.000 147.45621 566 PRO B O 1
ATOM 9587 N N . ASN B 1 567 ? -2.59072 9.87131 18.71758 1.000 175.89842 567 ASN B N 1
ATOM 9588 C CA . ASN B 1 567 ? -3.13834 8.52719 18.88036 1.000 178.69878 567 ASN B CA 1
ATOM 9589 C C . ASN B 1 567 ? -3.20216 7.84342 17.52252 1.000 185.72020 567 ASN B C 1
ATOM 9590 O O . ASN B 1 567 ? -4.03836 8.22246 16.67975 1.000 189.92500 567 ASN B O 1
ATOM 9595 N N . PRO B 1 568 ? -2.37397 6.82293 17.26959 1.000 169.98128 568 PRO B N 1
ATOM 9596 C CA . PRO B 1 568 ? -2.29420 6.25203 15.91787 1.000 162.80723 568 PRO B CA 1
ATOM 9597 C C . PRO B 1 568 ? -3.52777 5.47031 15.50755 1.000 159.89228 568 PRO B C 1
ATOM 9598 O O . PRO B 1 568 ? -3.58661 4.93505 14.39360 1.000 152.12677 568 PRO B O 1
ATOM 9602 N N . GLU B 1 569 ? -4.51205 5.39340 16.39137 1.000 154.25441 569 GLU B N 1
ATOM 9603 C CA . GLU B 1 569 ? -5.76588 4.73067 16.07146 1.000 156.69136 569 GLU B CA 1
ATOM 9604 C C . GLU B 1 569 ? -6.70370 5.70659 15.37594 1.000 157.26961 569 GLU B C 1
ATOM 9605 O O . GLU B 1 569 ? -7.92284 5.60040 15.49707 1.000 157.10583 569 GLU B O 1
ATOM 9611 N N . VAL B 1 591 ? -5.39477 21.88487 14.25741 1.000 164.34675 591 VAL B N 1
ATOM 9612 C CA . VAL B 1 591 ? -5.73533 20.60728 14.87012 1.000 160.59540 591 VAL B CA 1
ATOM 9613 C C . VAL B 1 591 ? -4.67390 20.21217 15.89147 1.000 157.05638 591 VAL B C 1
ATOM 9614 O O . VAL B 1 591 ? -3.47764 20.23077 15.60053 1.000 160.19943 591 VAL B O 1
ATOM 9618 N N . LYS B 1 592 ? -5.12783 19.85047 17.08830 1.000 143.92218 592 LYS B N 1
ATOM 9619 C CA . LYS B 1 592 ? -4.21827 19.56410 18.18809 1.000 133.60527 592 LYS B CA 1
ATOM 9620 C C . LYS B 1 592 ? -3.44772 18.27252 17.93671 1.000 134.49488 592 LYS B C 1
ATOM 9621 O O . LYS B 1 592 ? -3.99987 17.28680 17.44068 1.000 138.42956 592 LYS B O 1
ATOM 9627 N N . ASN B 1 593 ? -2.15532 18.29353 18.27304 1.000 127.43243 593 ASN B N 1
ATOM 9628 C CA . ASN B 1 593 ? -1.28272 17.11864 18.20721 1.000 126.86528 593 ASN B CA 1
ATOM 9629 C C . ASN B 1 593 ? -1.12519 16.58741 16.78621 1.000 132.97162 593 ASN B C 1
ATOM 9630 O O . ASN B 1 593 ? -0.86774 15.39817 16.58238 1.000 132.50625 593 ASN B O 1
ATOM 9635 N N . VAL B 1 594 ? -1.27220 17.45893 15.79082 1.000 140.81314 594 VAL B N 1
ATOM 9636 C CA . VAL B 1 594 ? -1.05077 17.07454 14.40126 1.000 146.25649 594 VAL B CA 1
ATOM 9637 C C . VAL B 1 594 ? -0.13319 18.10436 13.75638 1.000 149.99874 594 VAL B C 1
ATOM 9638 O O . VAL B 1 594 ? 1.05541 17.84305 13.53843 1.000 151.34076 594 VAL B O 1
ATOM 9642 N N . ASP B 1 595 ? -0.67676 19.28582 13.45547 1.000 157.04216 595 ASP B N 1
ATOM 9643 C CA . ASP B 1 595 ? 0.14323 20.35263 12.89132 1.000 152.26339 595 ASP B CA 1
ATOM 9644 C C . ASP B 1 595 ? 1.14033 20.88086 13.91416 1.000 140.26722 595 ASP B C 1
ATOM 9645 O O . ASP B 1 595 ? 2.27276 21.23198 13.56315 1.000 135.32000 595 ASP B O 1
ATOM 9650 N N . TYR B 1 596 ? 0.73950 20.94650 15.18112 1.000 132.93358 596 TYR B N 1
ATOM 9651 C CA . TYR B 1 596 ? 1.57718 21.49547 16.23481 1.000 124.38037 596 TYR B CA 1
ATOM 9652 C C . TYR B 1 596 ? 1.62281 20.53463 17.41435 1.000 121.36235 596 TYR B C 1
ATOM 9653 O O . TYR B 1 596 ? 0.69999 19.74437 17.63202 1.000 121.82501 596 TYR B O 1
ATOM 9662 N N . THR B 1 597 ? 2.71180 20.61427 18.17577 1.000 112.63727 597 THR B N 1
ATOM 9663 C CA . THR B 1 597 ? 2.90435 19.78845 19.35917 1.000 105.28908 597 THR B CA 1
ATOM 9664 C C . THR B 1 597 ? 3.47899 20.65120 20.46953 1.000 102.62969 597 THR B C 1
ATOM 9665 O O . THR B 1 597 ? 4.42325 21.41322 20.24267 1.000 104.86598 597 THR B O 1
ATOM 9669 N N . GLU B 1 598 ? 2.90558 20.53068 21.66256 1.000 100.72528 598 GLU B N 1
ATOM 9670 C CA . GLU B 1 598 ? 3.29209 21.33122 22.81638 1.000 100.87715 598 GLU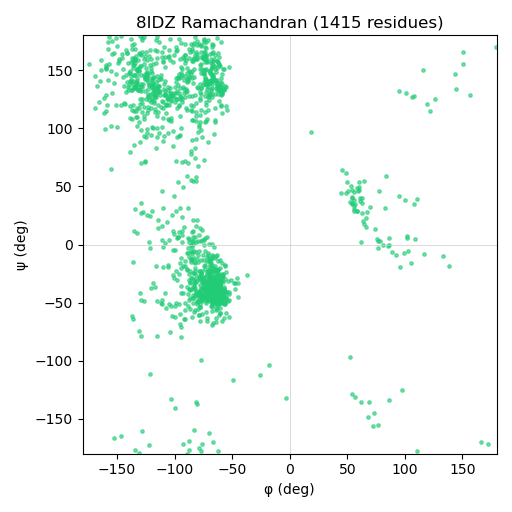 B CA 1
ATOM 9671 C C . GLU B 1 598 ? 4.02722 20.46173 23.82536 1.000 102.83742 598 GLU B C 1
ATOM 9672 O O . GLU B 1 598 ? 3.53397 19.39480 24.20637 1.000 107.18473 598 GLU B O 1
ATOM 9678 N N . TYR B 1 599 ? 5.20396 20.91891 24.24908 1.000 105.56677 599 TYR B N 1
ATOM 9679 C CA . TYR B 1 599 ? 5.96076 20.28797 25.32749 1.000 101.84849 599 TYR B CA 1
ATOM 9680 C C . TYR B 1 599 ? 5.82280 21.18221 26.55436 1.000 102.78321 599 TYR B C 1
ATOM 9681 O O . TYR B 1 599 ? 6.56013 22.15936 26.70949 1.000 107.70257 599 TYR B O 1
ATOM 9690 N N . ASN B 1 600 ? 4.86734 20.85121 27.41965 1.000 106.54345 600 ASN B N 1
ATOM 9691 C CA . ASN B 1 600 ? 4.66787 21.55159 28.67892 1.000 103.96856 600 ASN B CA 1
ATOM 9692 C C . ASN B 1 600 ? 5.04395 20.70554 29.88577 1.000 106.19728 600 ASN B C 1
ATOM 9693 O O . ASN B 1 600 ? 4.96629 21.19347 31.01914 1.000 104.03277 600 ASN B O 1
ATOM 9698 N N . ASP B 1 601 ? 5.44949 19.45510 29.67329 1.000 112.54138 601 ASP B N 1
ATOM 9699 C CA . ASP B 1 601 ? 5.93176 18.55722 30.71937 1.000 118.76603 601 ASP B CA 1
ATOM 9700 C C . ASP B 1 601 ? 7.31419 18.94471 31.25127 1.000 125.98006 601 ASP B C 1
ATOM 9701 O O . ASP B 1 601 ? 7.88591 18.18132 32.04350 1.000 126.47872 601 ASP B O 1
ATOM 9706 N N . GLY B 1 602 ? 7.84849 20.08648 30.82813 1.000 154.88177 602 GLY B N 1
ATOM 9707 C CA . GLY B 1 602 ? 9.18155 20.49239 31.24402 1.000 154.27592 602 GLY B CA 1
ATOM 9708 C C . GLY B 1 602 ? 10.23369 19.50589 30.78183 1.000 152.35325 602 GLY B C 1
ATOM 9709 O O . GLY B 1 602 ? 10.23088 19.03441 29.63864 1.000 147.94101 602 GLY B O 1
ATOM 9710 N N . VAL B 1 603 ? 11.15316 19.18481 31.69023 1.000 126.72935 603 VAL B N 1
ATOM 9711 C CA . VAL B 1 603 ? 12.20848 18.21699 31.42559 1.000 121.84265 603 VAL B CA 1
ATOM 9712 C C . VAL B 1 603 ? 11.84069 16.82677 31.93766 1.000 122.97238 603 VAL B C 1
ATOM 9713 O O . VAL B 1 603 ? 12.68603 15.92686 31.94847 1.000 120.79080 603 VAL B O 1
ATOM 9717 N N . TYR B 1 604 ? 10.58506 16.62326 32.34069 1.000 126.05951 604 TYR B N 1
ATOM 9718 C CA . TYR B 1 604 ? 10.14904 15.36441 32.93141 1.000 126.62167 604 TYR B CA 1
ATOM 9719 C C . TYR B 1 604 ? 9.67295 14.35344 31.89204 1.000 136.68100 604 TYR B C 1
ATOM 9720 O O . TYR B 1 604 ? 8.79747 13.53363 32.19182 1.000 136.04440 604 TYR B O 1
ATOM 9729 N N . VAL B 1 605 ? 10.22846 14.37446 30.68142 1.000 178.56596 605 VAL B N 1
ATOM 9730 C CA . VAL B 1 605 ? 9.79160 13.41989 29.67006 1.000 178.47474 605 VAL B CA 1
ATOM 9731 C C . VAL B 1 605 ? 10.29956 12.01862 29.99488 1.000 176.43574 605 VAL B C 1
ATOM 9732 O O . VAL B 1 605 ? 9.59221 11.02477 29.78678 1.000 193.32057 605 VAL B O 1
ATOM 9736 N N . GLY B 1 606 ? 11.51569 11.91279 30.52086 1.000 143.93531 606 GLY B N 1
ATOM 9737 C CA . GLY B 1 606 ? 12.09942 10.62797 30.84080 1.000 127.71932 606 GLY B CA 1
ATOM 9738 C C . GLY B 1 606 ? 11.64947 10.12302 32.19620 1.000 121.12192 606 GLY B C 1
ATOM 9739 O O . GLY B 1 606 ? 10.62914 10.54815 32.74499 1.000 129.70722 606 GLY B O 1
ATOM 9740 N N . TYR B 1 607 ? 12.44044 9.19562 32.74900 1.000 105.74619 607 TYR B N 1
ATOM 9741 C CA . TYR B 1 607 ? 12.19564 8.72204 34.10861 1.000 102.86915 607 TYR B CA 1
ATOM 9742 C C . TYR B 1 607 ? 12.18511 9.86338 35.11407 1.000 105.43739 607 TYR B C 1
ATOM 9743 O O . TYR B 1 607 ? 11.67109 9.69282 36.22442 1.000 111.62997 607 TYR B O 1
ATOM 9752 N N . ARG B 1 608 ? 12.75640 11.01431 34.74929 1.000 103.64653 608 ARG B N 1
ATOM 9753 C CA . ARG B 1 608 ? 12.71060 12.24375 35.53264 1.000 104.47750 608 ARG B CA 1
ATOM 9754 C C . ARG B 1 608 ? 11.30686 12.53513 36.05259 1.000 110.91281 608 ARG B C 1
ATOM 9755 O O . ARG B 1 608 ? 11.14505 13.15946 37.10568 1.000 116.74961 608 ARG B O 1
ATOM 9763 N N . TYR B 1 609 ? 10.28528 12.08847 35.32133 1.000 112.68911 609 TYR B N 1
ATOM 9764 C CA . TYR B 1 609 ? 8.91652 12.18259 35.81550 1.000 118.12786 609 TYR B CA 1
ATOM 9765 C C . TYR B 1 609 ? 8.61902 11.09194 36.83498 1.000 123.56635 609 TYR B C 1
ATOM 9766 O O . TYR B 1 609 ? 8.17146 11.37887 37.95053 1.000 130.83009 609 TYR B O 1
ATOM 9775 N N . TYR B 1 610 ? 8.85777 9.83291 36.45766 1.000 122.11982 610 TYR B N 1
ATOM 9776 C CA . TYR B 1 610 ? 8.46392 8.70383 37.29347 1.000 125.46148 610 TYR B CA 1
ATOM 9777 C C . TYR B 1 610 ? 9.11442 8.75076 38.66626 1.000 126.01021 610 TYR B C 1
ATOM 9778 O O . TYR B 1 610 ? 8.55184 8.22638 39.63292 1.000 133.49833 610 TYR B O 1
ATOM 9787 N N . GLN B 1 611 ? 10.28781 9.36822 38.77719 1.000 123.25242 611 GLN B N 1
ATOM 9788 C CA . GLN B 1 611 ? 10.98303 9.42454 40.05465 1.000 124.24411 611 GLN B CA 1
ATOM 9789 C C . GLN B 1 611 ? 10.55054 10.60772 40.91178 1.000 127.38524 611 GLN B C 1
ATOM 9790 O O . GLN B 1 611 ? 10.54470 10.49754 42.14339 1.000 131.63048 611 GLN B O 1
ATOM 9796 N N . THR B 1 612 ? 10.19748 11.74112 40.29612 1.000 131.53164 612 THR B N 1
ATOM 9797 C CA . THR B 1 612 ? 9.72087 12.88037 41.07544 1.000 131.64615 612 THR B CA 1
ATOM 9798 C C . THR B 1 612 ? 8.30647 12.65326 41.57970 1.000 135.36547 612 THR B C 1
ATOM 9799 O O . THR B 1 612 ? 7.93226 13.17176 42.63826 1.000 138.98191 612 THR B O 1
ATOM 9803 N N . LYS B 1 613 ? 7.51380 11.88478 40.83998 1.000 134.02082 613 LYS B N 1
ATOM 9804 C CA . LYS B 1 613 ? 6.11683 11.65762 41.16451 1.000 136.93628 613 LYS B CA 1
ATOM 9805 C C . LYS B 1 613 ? 5.84218 10.22849 41.61147 1.000 139.26444 613 LYS B C 1
ATOM 9806 O O . LYS B 1 613 ? 4.67815 9.87818 41.83391 1.000 140.27123 613 LYS B O 1
ATOM 9812 N N . ASN B 1 614 ? 6.88127 9.39680 41.73734 1.000 137.53193 614 ASN B N 1
ATOM 9813 C CA . ASN B 1 614 ? 6.77538 8.06015 42.33016 1.000 141.75579 614 ASN B CA 1
ATOM 9814 C C . ASN B 1 614 ? 5.72770 7.20520 41.61927 1.000 151.59020 614 ASN B C 1
ATOM 9815 O O . ASN B 1 614 ? 5.00023 6.43230 42.24601 1.000 152.20738 614 ASN B O 1
ATOM 9820 N N . VAL B 1 615 ? 5.66345 7.33698 40.30102 1.000 178.36186 615 VAL B N 1
ATOM 9821 C CA . VAL B 1 615 ? 4.62335 6.67082 39.50773 1.000 180.93943 615 VAL B CA 1
ATOM 9822 C C . VAL B 1 615 ? 4.92019 5.17804 39.43693 1.000 181.61866 615 VAL B C 1
ATOM 9823 O O . VAL B 1 615 ? 6.09696 4.78943 39.31875 1.000 181.42769 615 VAL B O 1
ATOM 9827 N N . PRO B 1 616 ? 3.91269 4.30981 39.52156 1.000 156.39261 616 PRO B N 1
ATOM 9828 C CA . PRO B 1 616 ? 4.15866 2.87992 39.30405 1.000 145.19423 616 PRO B CA 1
ATOM 9829 C C . PRO B 1 616 ? 4.61587 2.61517 37.87941 1.000 138.69283 616 PRO B C 1
ATOM 9830 O O . PRO B 1 616 ? 4.10157 3.19789 36.92164 1.000 139.92991 616 PRO B O 1
ATOM 9834 N N . VAL B 1 617 ? 5.59722 1.72488 37.74681 1.000 129.25280 617 VAL B N 1
ATOM 9835 C CA . VAL B 1 617 ? 6.14139 1.34343 36.44937 1.000 124.31641 617 VAL B CA 1
ATOM 9836 C C . VAL B 1 617 ? 6.44500 -0.14766 36.47188 1.000 121.53257 617 VAL B C 1
ATOM 9837 O O . VAL B 1 617 ? 6.82617 -0.70605 37.50537 1.000 120.26067 617 VAL B O 1
ATOM 9841 N N . SER B 1 618 ? 6.26571 -0.79410 35.31687 1.000 122.95305 618 SER B N 1
ATOM 9842 C CA . SER B 1 618 ? 6.54634 -2.22215 35.21420 1.000 117.78824 618 SER B CA 1
ATOM 9843 C C . SER B 1 618 ? 8.01742 -2.51065 35.48443 1.000 113.92815 618 SER B C 1
ATOM 9844 O O . SER B 1 618 ? 8.35460 -3.36349 36.31405 1.000 117.12602 618 SER B O 1
ATOM 9847 N N . PHE B 1 619 ? 8.90691 -1.80250 34.79901 1.000 112.95682 619 PHE B N 1
ATOM 9848 C CA . PHE B 1 619 ? 10.34052 -1.97159 34.98602 1.000 110.54831 619 PHE B CA 1
ATOM 9849 C C . PHE B 1 619 ? 11.03464 -0.62034 34.85306 1.000 106.65332 619 PHE B C 1
ATOM 9850 O O . PHE B 1 619 ? 10.91657 0.04093 33.81306 1.000 104.68174 619 PHE B O 1
ATOM 9858 N N . PRO B 1 620 ? 11.76281 -0.17942 35.87301 1.000 106.41860 620 PRO B N 1
ATOM 9859 C CA . PRO B 1 620 ? 12.35007 1.16334 35.84896 1.000 103.39901 620 PRO B CA 1
ATOM 9860 C C . PRO B 1 620 ? 13.55607 1.24647 34.92001 1.000 100.04311 620 PRO B C 1
ATOM 9861 O O . PRO B 1 620 ? 14.02289 0.25648 34.35605 1.000 98.20318 620 PRO B O 1
ATOM 9865 N N . PHE B 1 621 ? 14.05543 2.47185 34.77275 1.000 97.06777 621 PHE B N 1
ATOM 9866 C CA . PHE B 1 621 ? 15.21244 2.72654 33.92472 1.000 92.82509 621 PHE B CA 1
ATOM 9867 C C . PHE B 1 621 ? 16.46746 2.13249 34.55211 1.000 99.15658 621 PHE B C 1
ATOM 9868 O O . PHE B 1 621 ? 16.74642 2.34887 35.73525 1.000 107.98073 621 PHE B O 1
ATOM 9876 N N . GLY B 1 622 ? 17.22519 1.38152 33.75517 1.000 96.65212 622 GLY B N 1
ATOM 9877 C CA . GLY B 1 622 ? 18.38926 0.67784 34.24519 1.000 103.39064 622 GLY B CA 1
ATOM 9878 C C . GLY B 1 622 ? 18.10630 -0.68102 34.84759 1.000 107.88349 622 GLY B C 1
ATOM 9879 O O . GLY B 1 622 ? 19.04999 -1.36097 35.26955 1.000 108.78798 622 GLY B O 1
ATOM 9880 N N . TYR B 1 623 ? 16.84289 -1.09584 34.90270 1.000 96.78427 623 TYR B N 1
ATOM 9881 C CA . TYR B 1 623 ? 16.49665 -2.40104 35.44603 1.000 100.11055 623 TYR B CA 1
ATOM 9882 C C . TYR B 1 623 ? 17.08167 -3.51512 34.58386 1.000 99.97706 623 TYR B C 1
ATOM 9883 O O . TYR B 1 623 ? 17.32311 -3.34759 33.38561 1.000 102.41926 623 TYR B O 1
ATOM 9892 N N . GLY B 1 624 ? 17.31651 -4.66232 35.21405 1.000 100.66328 624 GLY B N 1
ATOM 9893 C CA . GLY B 1 624 ? 17.85172 -5.81875 34.52926 1.000 105.81004 624 GLY B CA 1
ATOM 9894 C C . GLY B 1 624 ? 18.54660 -6.76518 35.48327 1.000 111.19618 624 GLY B C 1
ATOM 9895 O O . GLY B 1 624 ? 19.40658 -6.34321 36.26219 1.000 116.80240 624 GLY B O 1
ATOM 9896 N N . MET B 1 625 ? 18.18495 -8.04280 35.44133 1.000 107.83004 625 MET B N 1
ATOM 9897 C CA . MET B 1 625 ? 18.75541 -9.03309 36.34078 1.000 111.70561 625 MET B CA 1
ATOM 9898 C C . MET B 1 625 ? 19.93203 -9.74683 35.68742 1.000 112.77179 625 MET B C 1
ATOM 9899 O O . MET B 1 625 ? 20.23284 -9.56968 34.50492 1.000 113.47246 625 MET B O 1
ATOM 9904 N N . SER B 1 626 ? 20.60073 -10.56922 36.48931 1.000 113.59498 626 SER B N 1
ATOM 9905 C CA . SER B 1 626 ? 21.74570 -11.34335 36.04238 1.000 113.88938 626 SER B CA 1
ATOM 9906 C C . SER B 1 626 ? 21.67403 -12.71496 36.69619 1.000 112.24365 626 SER B C 1
ATOM 9907 O O . SER B 1 626 ? 20.92209 -12.93133 37.65004 1.000 112.80530 626 SER B O 1
ATOM 9910 N N . TYR B 1 627 ? 22.46035 -13.65228 36.17368 1.000 111.89906 627 TYR B N 1
ATOM 9911 C CA . TYR B 1 627 ? 22.52917 -14.98197 36.76618 1.000 114.72526 627 TYR B CA 1
ATOM 9912 C C . TYR B 1 627 ? 23.35676 -15.01680 38.04546 1.000 115.41361 627 TYR B C 1
ATOM 9913 O O . TYR B 1 627 ? 23.56178 -16.10088 38.60161 1.000 113.39611 627 TYR B O 1
ATOM 9922 N N . THR B 1 628 ? 23.83752 -13.86794 38.51799 1.000 114.96949 628 THR B N 1
ATOM 9923 C CA . THR B 1 628 ? 24.57155 -13.76885 39.77033 1.000 115.36599 628 THR B CA 1
ATOM 9924 C C . THR B 1 628 ? 24.10170 -12.52340 40.50838 1.000 110.89171 628 THR B C 1
ATOM 9925 O O . THR B 1 628 ? 23.27447 -11.75465 40.00871 1.000 111.16188 628 THR B O 1
ATOM 9929 N N . THR B 1 629 ? 24.63518 -12.32322 41.70984 1.000 112.74904 629 THR B N 1
ATOM 9930 C CA . THR B 1 629 ? 24.39902 -11.11156 42.47980 1.000 116.18581 629 THR B CA 1
ATOM 9931 C C . THR B 1 629 ? 25.72837 -10.42039 42.74197 1.000 128.29191 629 THR B C 1
ATOM 9932 O O . THR B 1 629 ? 26.73546 -11.07649 43.02649 1.000 138.91747 629 THR B O 1
ATOM 9936 N N . PHE B 1 630 ? 25.72575 -9.09664 42.63864 1.000 127.75443 630 PHE B N 1
ATOM 9937 C CA . PHE B 1 630 ? 26.90675 -8.28065 42.86466 1.000 137.07095 630 PHE B CA 1
ATOM 9938 C C . PHE B 1 630 ? 26.73999 -7.48882 44.15429 1.000 142.75260 630 PHE B C 1
ATOM 9939 O O . PHE B 1 630 ? 25.62488 -7.26128 44.63072 1.000 142.59302 630 PHE B O 1
ATOM 9947 N N . LYS B 1 631 ? 27.86813 -7.07380 44.72256 1.000 150.23921 631 LYS B N 1
ATOM 9948 C CA . LYS B 1 631 ? 27.86875 -6.29360 45.95057 1.000 155.56322 631 LYS B CA 1
ATOM 9949 C C . LYS B 1 631 ? 28.86821 -5.15722 45.80728 1.000 158.17886 631 LYS B C 1
ATOM 9950 O O . LYS B 1 631 ? 29.94041 -5.33352 45.22523 1.000 156.99451 631 LYS B O 1
ATOM 9956 N N . TYR B 1 632 ? 28.50704 -3.99120 46.32681 1.000 157.70511 632 TYR B N 1
ATOM 9957 C CA . TYR B 1 632 ? 29.24891 -2.76647 46.07402 1.000 159.86308 632 TYR B CA 1
ATOM 9958 C C . TYR B 1 632 ? 30.26437 -2.48581 47.17358 1.000 161.06212 632 TYR B C 1
ATOM 9959 O O . TYR B 1 632 ? 30.09231 -2.88829 48.32715 1.000 162.35616 632 TYR B O 1
ATOM 9968 N N . GLY B 1 633 ? 31.32768 -1.78044 46.79690 1.000 150.24384 633 GLY B N 1
ATOM 9969 C CA . GLY B 1 633 ? 32.23125 -1.18406 47.75353 1.000 149.00427 633 GLY B CA 1
ATOM 9970 C C . GLY B 1 633 ? 31.62626 0.06801 48.35902 1.000 156.51016 633 GLY B C 1
ATOM 9971 O O . GLY B 1 633 ? 30.45856 0.40128 48.15051 1.000 160.51032 633 GLY B O 1
ATOM 9972 N N . LYS B 1 634 ? 32.45059 0.77914 49.12067 1.000 158.41762 634 LYS B N 1
ATOM 9973 C CA . LYS B 1 634 ? 31.95536 1.94053 49.83676 1.000 162.16754 634 LYS B CA 1
ATOM 9974 C C . LYS B 1 634 ? 31.74112 3.10902 48.87683 1.000 170.07462 634 LYS B C 1
ATOM 9975 O O . LYS B 1 634 ? 32.41928 3.21760 47.85174 1.000 166.63871 634 LYS B O 1
ATOM 9981 N N . PRO B 1 635 ? 30.79144 3.98649 49.17587 1.000 181.08549 635 PRO B N 1
ATOM 9982 C CA . PRO B 1 635 ? 30.57352 5.14515 48.30863 1.000 185.80909 635 PRO B CA 1
ATOM 9983 C C . PRO B 1 635 ? 31.19090 6.41091 48.87909 1.000 196.25492 635 PRO B C 1
ATOM 9984 O O . PRO B 1 635 ? 30.50751 7.17926 49.56085 1.000 207.60254 635 PRO B O 1
ATOM 9988 N N . VAL B 1 636 ? 32.48059 6.63541 48.63424 1.000 197.97765 636 VAL B N 1
ATOM 9989 C CA . VAL B 1 636 ? 33.12922 7.86976 49.06607 1.000 186.69221 636 VAL B CA 1
ATOM 9990 C C . VAL B 1 636 ? 33.98052 8.38996 47.91722 1.000 173.10577 636 VAL B C 1
ATOM 9991 O O . VAL B 1 636 ? 35.18101 8.10534 47.83562 1.000 168.65431 636 VAL B O 1
ATOM 9995 N N . VAL B 1 637 ? 33.36279 9.15200 47.01581 1.000 165.27627 637 VAL B N 1
ATOM 9996 C CA . VAL B 1 637 ? 34.07990 9.63710 45.84633 1.000 157.50748 637 VAL B CA 1
ATOM 9997 C C . VAL B 1 637 ? 35.03156 10.75498 46.25005 1.000 160.58497 637 VAL B C 1
ATOM 9998 O O . VAL B 1 637 ? 34.70431 11.60567 47.08859 1.000 158.29305 637 VAL B O 1
ATOM 10002 N N . THR B 1 638 ? 36.22376 10.75395 45.65878 1.000 170.90933 638 THR B N 1
ATOM 10003 C CA . THR B 1 638 ? 37.16736 11.83886 45.87867 1.000 170.83058 638 THR B CA 1
ATOM 10004 C C . THR B 1 638 ? 36.73692 13.08241 45.10759 1.000 164.81193 638 THR B C 1
ATOM 10005 O O . THR B 1 638 ? 36.14364 12.99883 44.02942 1.000 161.86573 638 THR B O 1
ATOM 10009 N N . LYS B 1 639 ? 37.03824 14.24643 45.67658 1.000 167.21646 639 LYS B N 1
ATOM 10010 C CA . LYS B 1 639 ? 36.74166 15.53264 45.06216 1.000 168.43112 639 LYS B CA 1
ATOM 10011 C C . LYS B 1 639 ? 38.04551 16.23625 44.71479 1.000 181.12559 639 LYS B C 1
ATOM 10012 O O . LYS B 1 639 ? 38.99101 16.23515 45.50900 1.000 180.54928 639 LYS B O 1
ATOM 10018 N N . ASP B 1 640 ? 38.09592 16.82771 43.52592 1.000 223.77471 640 ASP B N 1
ATOM 10019 C CA . ASP B 1 640 ? 39.30177 17.49974 43.06774 1.000 225.84153 640 ASP B CA 1
ATOM 10020 C C . ASP B 1 640 ? 39.27375 18.97456 43.45593 1.000 224.36702 640 ASP B C 1
ATOM 10021 O O . ASP B 1 640 ? 38.22795 19.53887 43.78869 1.000 225.19317 640 ASP B O 1
ATOM 10026 N N . ALA B 1 641 ? 40.45308 19.59732 43.40755 1.000 197.69247 641 ALA B N 1
ATOM 10027 C CA . ALA B 1 641 ? 40.55817 21.00364 43.77590 1.000 181.40036 641 ALA B CA 1
ATOM 10028 C C . ALA B 1 641 ? 39.81184 21.89774 42.79643 1.000 173.28531 641 ALA B C 1
ATOM 10029 O O . ALA B 1 641 ? 39.27291 22.93868 43.19139 1.000 164.96508 641 ALA B O 1
ATOM 10031 N N . GLN B 1 642 ? 39.76549 21.51383 41.51962 1.000 162.74495 642 GLN B N 1
ATOM 10032 C CA . GLN B 1 642 ? 39.05530 22.32870 40.53977 1.000 153.68700 642 GLN B CA 1
ATOM 10033 C C . GLN B 1 642 ? 37.55754 22.35395 40.81365 1.000 150.34877 642 GLN B C 1
ATOM 10034 O O . GLN B 1 642 ? 36.89138 23.35504 40.52763 1.000 148.45712 642 GLN B O 1
ATOM 10040 N N . GLY B 1 643 ? 37.01749 21.27755 41.37342 1.000 150.57828 643 GLY B N 1
ATOM 10041 C CA . GLY B 1 643 ? 35.58822 21.13687 41.57247 1.000 143.53612 643 GLY B CA 1
ATOM 10042 C C . GLY B 1 643 ? 34.94906 19.99444 40.80696 1.000 132.01860 643 GLY B C 1
ATOM 10043 O O . GLY B 1 643 ? 33.76241 19.71771 41.02753 1.000 128.89438 643 GLY B O 1
ATOM 10044 N N . ASN B 1 644 ? 35.66386 19.32070 39.90630 1.000 128.84354 644 ASN B N 1
ATOM 10045 C CA . ASN B 1 644 ? 35.09888 18.16169 39.22752 1.000 118.71967 644 ASN B CA 1
ATOM 10046 C C . ASN B 1 644 ? 35.25803 16.92118 40.10189 1.000 119.87268 644 ASN B C 1
ATOM 10047 O O . ASN B 1 644 ? 35.90842 16.94689 41.14991 1.000 129.52244 644 ASN B O 1
ATOM 10052 N N . ILE B 1 645 ? 34.66049 15.82057 39.65570 1.000 115.68337 645 ILE B N 1
ATOM 10053 C CA . ILE B 1 645 ? 34.45739 14.64952 40.50216 1.000 113.76268 645 ILE B CA 1
ATOM 10054 C C . ILE B 1 645 ? 34.78456 13.38679 39.71103 1.000 119.21360 645 ILE B C 1
ATOM 10055 O O . ILE B 1 645 ? 34.33682 13.22918 38.56850 1.000 122.33324 645 ILE B O 1
ATOM 10060 N N . LYS B 1 646 ? 35.56690 12.49420 40.32415 1.000 116.14269 646 LYS B N 1
ATOM 10061 C CA . LYS B 1 646 ? 35.99587 11.23341 39.72442 1.000 119.02525 646 LYS B CA 1
ATOM 10062 C C . LYS B 1 646 ? 35.57206 10.08993 40.64735 1.000 121.46804 646 LYS B C 1
ATOM 10063 O O . LYS B 1 646 ? 36.27180 9.76543 41.61754 1.000 122.58291 646 LYS B O 1
ATOM 10069 N N . VAL B 1 647 ? 34.41224 9.48706 40.35143 1.000 128.53139 647 VAL B N 1
ATOM 10070 C CA . VAL B 1 647 ? 33.85962 8.44477 41.22041 1.000 128.18912 647 VAL B CA 1
ATOM 10071 C C . VAL B 1 647 ? 34.71638 7.18486 41.16144 1.000 126.98432 647 VAL B C 1
ATOM 10072 O O . VAL B 1 647 ? 35.22079 6.78813 40.09756 1.000 128.67977 647 VAL B O 1
ATOM 10076 N N . LEU B 1 648 ? 34.87987 6.55176 42.31618 1.000 121.48315 648 LEU B N 1
ATOM 10077 C CA . LEU B 1 648 ? 35.46808 5.23268 42.43637 1.000 114.74355 648 LEU B CA 1
ATOM 10078 C C . LEU B 1 648 ? 34.48681 4.31635 43.15456 1.000 113.36865 648 LEU B C 1
ATOM 10079 O O . LEU B 1 648 ? 33.69760 4.76813 43.98653 1.000 115.10361 648 LEU B O 1
ATOM 10084 N N . VAL B 1 649 ? 34.52213 3.02692 42.81005 1.000 110.25368 649 VAL B N 1
ATOM 10085 C CA . VAL B 1 649 ? 33.71154 2.01795 43.48816 1.000 110.57545 649 VAL B CA 1
ATOM 10086 C C . VAL B 1 649 ? 34.19348 0.64637 43.03579 1.000 113.53534 649 VAL B C 1
ATOM 10087 O O . VAL B 1 649 ? 34.61741 0.47160 41.88779 1.000 114.15260 649 VAL B O 1
ATOM 10091 N N . THR B 1 650 ? 34.16511 -0.32801 43.94115 1.000 120.09196 650 THR B N 1
ATOM 10092 C CA . THR B 1 650 ? 34.59158 -1.69105 43.64931 1.000 126.36825 650 THR B CA 1
ATOM 10093 C C . THR B 1 650 ? 33.41564 -2.62578 43.88794 1.000 132.73958 650 THR B C 1
ATOM 10094 O O . THR B 1 650 ? 32.92030 -2.72704 45.01510 1.000 138.72809 650 THR B O 1
ATOM 10098 N N . VAL B 1 651 ? 32.96839 -3.29797 42.83224 1.000 131.20507 651 VAL B N 1
ATOM 10099 C CA . VAL B 1 651 ? 31.82847 -4.20310 42.90622 1.000 136.10108 651 VAL B CA 1
ATOM 10100 C C . VAL B 1 651 ? 32.32995 -5.62058 43.13686 1.000 145.11754 651 VAL B C 1
ATOM 10101 O O . VAL B 1 651 ? 33.39993 -6.01311 42.66002 1.000 145.44919 651 VAL B O 1
ATOM 10105 N N . LYS B 1 652 ? 31.53349 -6.40305 43.86058 1.000 153.06477 652 LYS B N 1
ATOM 10106 C CA . LYS B 1 652 ? 31.93551 -7.69934 44.40373 1.000 162.33224 652 LYS B CA 1
ATOM 10107 C C . LYS B 1 652 ? 31.00347 -8.77322 43.84416 1.000 173.44429 652 LYS B C 1
ATOM 10108 O O . LYS B 1 652 ? 29.92355 -9.02062 44.38678 1.000 165.91704 652 LYS B O 1
ATOM 10114 N N . ASN B 1 653 ? 31.42333 -9.40624 42.75013 1.000 229.26415 653 ASN B N 1
ATOM 10115 C CA . ASN B 1 653 ? 30.65237 -10.47220 42.12186 1.000 230.07827 653 ASN B CA 1
ATOM 10116 C C . ASN B 1 653 ? 31.07725 -11.82113 42.68480 1.000 234.51779 653 ASN B C 1
ATOM 10117 O O . ASN B 1 653 ? 32.27357 -12.10390 42.79125 1.000 242.41856 653 ASN B O 1
ATOM 10122 N N . ALA B 1 654 ? 30.09632 -12.65469 43.03007 1.000 193.89865 654 ALA B N 1
ATOM 10123 C CA . ALA B 1 654 ? 30.38623 -13.98075 43.56134 1.000 182.75896 654 ALA B CA 1
ATOM 10124 C C . ALA B 1 654 ? 29.23466 -14.94763 43.31467 1.000 170.04203 654 ALA B C 1
ATOM 10125 O O . ALA B 1 654 ? 28.60147 -15.42128 44.26351 1.000 157.37767 654 ALA B O 1
ATOM 10127 N N . GLY B 1 655 ? 28.95846 -15.25104 42.04583 1.000 169.55230 655 GLY B N 1
ATOM 10128 C CA . GLY B 1 655 ? 27.92193 -16.18643 41.67617 1.000 161.30789 655 GLY B CA 1
ATOM 10129 C C . GLY B 1 655 ? 28.49223 -17.41960 40.99575 1.000 167.11798 655 GLY B C 1
ATOM 10130 O O . GLY B 1 655 ? 29.69991 -17.54323 40.78417 1.000 167.87537 655 GLY B O 1
ATOM 10131 N N . LYS B 1 656 ? 27.58556 -18.33613 40.65133 1.000 170.19125 656 LYS B N 1
ATOM 10132 C CA . LYS B 1 656 ? 28.00393 -19.59039 40.03150 1.000 169.15802 656 LYS B CA 1
ATOM 10133 C C . LYS B 1 656 ? 28.60667 -19.35147 38.65182 1.000 169.57633 656 LYS B C 1
ATOM 10134 O O . LYS B 1 656 ? 29.67978 -19.87676 38.33325 1.000 171.81512 656 LYS B O 1
ATOM 10140 N N . VAL B 1 657 ? 27.93520 -18.56244 37.82086 1.000 178.18438 657 VAL B N 1
ATOM 10141 C CA . VAL B 1 657 ? 28.44591 -18.21675 36.50637 1.000 176.69180 657 VAL B CA 1
ATOM 10142 C C . VAL B 1 657 ? 29.02359 -16.80894 36.56105 1.000 169.70377 657 VAL B C 1
ATOM 10143 O O . VAL B 1 657 ? 28.66938 -15.99049 37.41480 1.000 170.01256 657 VAL B O 1
ATOM 10147 N N . ALA B 1 658 ? 29.93207 -16.52164 35.63284 1.000 174.72984 658 ALA B N 1
ATOM 10148 C CA . ALA B 1 658 ? 30.57329 -15.21636 35.57705 1.000 171.97430 658 ALA B CA 1
ATOM 10149 C C . ALA B 1 658 ? 29.71278 -14.22979 34.79902 1.000 172.77304 658 ALA B C 1
ATOM 10150 O O . ALA B 1 658 ? 29.06940 -14.58908 33.80881 1.000 163.86095 658 ALA B O 1
ATOM 10152 N N . GLY B 1 659 ? 29.70657 -12.97853 35.25309 1.000 195.75187 659 GLY B N 1
ATOM 10153 C CA . GLY B 1 659 ? 28.90750 -11.95031 34.61539 1.000 190.98413 659 GLY B CA 1
ATOM 10154 C C . GLY B 1 659 ? 29.53005 -10.57005 34.66464 1.000 192.38513 659 GLY B C 1
ATOM 10155 O O . GLY B 1 659 ? 30.72363 -10.42625 34.94550 1.000 197.26622 659 GLY B O 1
ATOM 10156 N N . LYS B 1 660 ? 28.72586 -9.54471 34.38788 1.000 154.71488 660 LYS B N 1
ATOM 10157 C CA . LYS B 1 660 ? 29.18606 -8.16356 34.37745 1.000 144.57052 660 LYS B CA 1
ATOM 10158 C C . LYS B 1 660 ? 28.16298 -7.29522 35.09523 1.000 140.04477 660 LYS B C 1
ATOM 10159 O O . LYS B 1 660 ? 26.97662 -7.62552 35.16197 1.000 137.83407 660 LYS B O 1
ATOM 10165 N N . GLU B 1 661 ? 28.63428 -6.17112 35.62902 1.000 130.46495 661 GLU B N 1
ATOM 10166 C CA . GLU B 1 661 ? 27.81157 -5.27652 36.43227 1.000 126.58444 661 GLU B CA 1
ATOM 10167 C C . GLU B 1 661 ? 27.78978 -3.88923 35.80807 1.000 121.29768 661 GLU B C 1
ATOM 10168 O O . GLU B 1 661 ? 28.84576 -3.31719 35.51857 1.000 123.30148 661 GLU B O 1
ATOM 10174 N N . VAL B 1 662 ? 26.58682 -3.35106 35.61383 1.000 121.54087 662 VAL B N 1
ATOM 10175 C CA . VAL B 1 662 ? 26.40969 -2.00265 35.07246 1.000 112.13487 662 VAL B CA 1
ATOM 10176 C C . VAL B 1 662 ? 26.24037 -1.07214 36.26986 1.000 113.06521 662 VAL B C 1
ATOM 10177 O O . VAL B 1 662 ? 25.14193 -0.88787 36.79522 1.000 115.82314 662 VAL B O 1
ATOM 10181 N N . VAL B 1 663 ? 27.35025 -0.47872 36.71050 1.000 107.06236 663 VAL B N 1
ATOM 10182 C CA . VAL B 1 663 ? 27.29174 0.51276 37.77654 1.000 106.27184 663 VAL B CA 1
ATOM 10183 C C . VAL B 1 663 ? 26.68703 1.79965 37.23132 1.000 102.27045 663 VAL B C 1
ATOM 10184 O O . VAL B 1 663 ? 26.99133 2.22387 36.10808 1.000 97.70516 663 VAL B O 1
ATOM 10188 N N . GLN B 1 664 ? 25.81502 2.42540 38.02147 1.000 112.30202 664 GLN B N 1
ATOM 10189 C CA . GLN B 1 664 ? 25.08419 3.60946 37.58589 1.000 110.46583 664 GLN B CA 1
ATOM 10190 C C . GLN B 1 664 ? 25.11213 4.66049 38.68609 1.000 110.39834 664 GLN B C 1
ATOM 10191 O O . GLN B 1 664 ? 24.88211 4.33944 39.85535 1.000 116.62760 664 GLN B O 1
ATOM 10197 N N . VAL B 1 665 ? 25.38515 5.91013 38.31206 1.000 99.56364 665 VAL B N 1
ATOM 10198 C CA . VAL B 1 665 ? 25.48168 7.02257 39.25492 1.000 96.59955 665 VAL B CA 1
ATOM 10199 C C . VAL B 1 665 ? 24.29248 7.94712 39.03438 1.000 95.67429 665 VAL B C 1
ATOM 10200 O O . VAL B 1 665 ? 24.09385 8.46394 37.92870 1.000 97.17655 665 VAL B O 1
ATOM 10204 N N . TYR B 1 666 ? 23.51375 8.16847 40.08847 1.000 97.62316 666 TYR B N 1
ATOM 10205 C CA . TYR B 1 666 ? 22.33769 9.02458 40.03996 1.000 98.33126 666 TYR B CA 1
ATOM 10206 C C . TYR B 1 666 ? 22.56502 10.24805 40.91698 1.000 103.61681 666 TYR B C 1
ATOM 10207 O O . TYR B 1 666 ? 23.16616 10.14813 41.99143 1.000 108.59628 666 TYR B O 1
ATOM 10216 N N . VAL B 1 667 ? 22.08707 11.40263 40.45646 1.000 101.35296 667 VAL B N 1
ATOM 10217 C CA . VAL B 1 667 ? 22.27633 12.66878 41.15725 1.000 102.57561 667 VAL B CA 1
ATOM 10218 C C . VAL B 1 667 ? 20.92782 13.36465 41.27681 1.000 108.99576 667 VAL B C 1
ATOM 10219 O O . VAL B 1 667 ? 20.28599 13.66152 40.26142 1.000 112.16621 667 VAL B O 1
ATOM 10223 N N . ALA B 1 668 ? 20.50684 13.63226 42.51082 1.000 115.76471 668 ALA B N 1
ATOM 10224 C CA . ALA B 1 668 ? 19.26809 14.34771 42.77046 1.000 132.90406 668 ALA B CA 1
ATOM 10225 C C . ALA B 1 668 ? 19.49589 15.85668 42.69132 1.000 149.33030 668 ALA B C 1
ATOM 10226 O O . ALA B 1 668 ? 20.62753 16.33983 42.59497 1.000 141.95269 668 ALA B O 1
ATOM 10228 N N . ALA B 1 669 ? 18.39610 16.60760 42.74187 1.000 192.99107 669 ALA B N 1
ATOM 10229 C CA . ALA B 1 669 ? 18.44254 18.05106 42.58225 1.000 201.53812 669 ALA B CA 1
ATOM 10230 C C . ALA B 1 669 ? 17.69504 18.73960 43.71693 1.000 206.45493 669 ALA B C 1
ATOM 10231 O O . ALA B 1 669 ? 16.68937 18.21281 44.20983 1.000 205.06439 669 ALA B O 1
ATOM 10233 N N . PRO B 1 670 ? 18.15810 19.92179 44.15448 1.000 160.24195 670 PRO B N 1
ATOM 10234 C CA . PRO B 1 670 ? 17.53170 20.57715 45.31334 1.000 150.58686 670 PRO B CA 1
ATOM 10235 C C . PRO B 1 670 ? 16.16886 21.17006 44.99947 1.000 144.76945 670 PRO B C 1
ATOM 10236 O O . PRO B 1 670 ? 15.21657 20.97850 45.76321 1.000 139.67553 670 PRO B O 1
ATOM 10240 N N . GLY B 1 671 ? 16.07314 21.92114 43.90509 1.000 147.78834 671 GLY B N 1
ATOM 10241 C CA . GLY B 1 671 ? 14.82051 22.53841 43.51488 1.000 148.06354 671 GLY B CA 1
ATOM 10242 C C . GLY B 1 671 ? 14.31665 23.57738 44.49111 1.000 147.34299 671 GLY B C 1
ATOM 10243 O O . GLY B 1 671 ? 13.17422 23.49507 44.95192 1.000 143.90673 671 GLY B O 1
ATOM 10244 N N . LYS B 1 672 ? 15.15414 24.56624 44.80903 1.000 145.42837 672 LYS B N 1
ATOM 10245 C CA . LYS B 1 672 ? 14.77155 25.55403 45.81216 1.000 143.20544 672 LYS B CA 1
ATOM 10246 C C . LYS B 1 672 ? 13.63920 26.43961 45.31006 1.000 145.03963 672 LYS B C 1
ATOM 10247 O O . LYS B 1 672 ? 12.65190 26.66531 46.01919 1.000 149.67382 672 LYS B O 1
ATOM 10253 N N . ASP B 1 673 ? 13.76366 26.95140 44.08765 1.000 150.97807 673 ASP B N 1
ATOM 10254 C CA . ASP B 1 673 ? 12.71686 27.78495 43.50616 1.000 152.09678 673 ASP B CA 1
ATOM 10255 C C . ASP B 1 673 ? 12.39442 27.46124 42.05650 1.000 160.26005 673 ASP B C 1
ATOM 10256 O O . ASP B 1 673 ? 11.34902 27.90379 41.57353 1.000 156.94354 673 ASP B O 1
ATOM 10261 N N . MET B 1 674 ? 13.23337 26.71306 41.34961 1.000 192.82306 674 MET B N 1
ATOM 10262 C CA . MET B 1 674 ? 12.95469 26.28908 39.98627 1.000 184.04599 674 MET B CA 1
ATOM 10263 C C . MET B 1 674 ? 12.64774 24.79703 39.98229 1.000 178.05792 674 MET B C 1
ATOM 10264 O O . MET B 1 674 ? 13.27382 24.02799 40.71877 1.000 178.89348 674 MET B O 1
ATOM 10269 N N . ASP B 1 675 ? 11.67300 24.39387 39.16676 1.000 139.44530 675 ASP B N 1
ATOM 10270 C CA . ASP B 1 675 ? 11.31996 22.98221 39.06722 1.000 126.31798 675 ASP B CA 1
ATOM 10271 C C . ASP B 1 675 ? 12.52514 22.16249 38.62376 1.000 122.16389 675 ASP B C 1
ATOM 10272 O O . ASP B 1 675 ? 13.28531 22.57214 37.74284 1.000 123.77290 675 ASP B O 1
ATOM 10277 N N . LYS B 1 676 ? 12.69948 21.00106 39.23957 1.000 118.72894 676 LYS B N 1
ATOM 10278 C CA . LYS B 1 676 ? 13.88876 20.18644 39.05054 1.000 120.41595 676 LYS B CA 1
ATOM 10279 C C . LYS B 1 676 ? 13.49793 18.72386 38.91912 1.000 118.24804 676 LYS B C 1
ATOM 10280 O O . LYS B 1 676 ? 12.42910 18.31646 39.38658 1.000 118.66704 676 LYS B O 1
ATOM 10286 N N . PRO B 1 677 ? 14.34499 17.90763 38.29035 1.000 116.38318 677 PRO B N 1
ATOM 10287 C CA . PRO B 1 677 ? 14.08284 16.46592 38.26210 1.000 117.10299 677 PRO B CA 1
ATOM 10288 C C . PRO B 1 677 ? 14.36024 15.84785 39.62221 1.000 126.59924 677 PRO B C 1
ATOM 10289 O O . PRO B 1 677 ? 15.10811 16.39698 40.43343 1.000 133.13232 677 PRO B O 1
ATOM 10293 N N . ALA B 1 678 ? 13.73892 14.69322 39.87476 1.000 140.92482 678 ALA B N 1
ATOM 10294 C CA . ALA B 1 678 ? 14.02623 13.96292 41.10659 1.000 141.98165 678 ALA B CA 1
ATOM 10295 C C . ALA B 1 678 ? 15.49110 13.56659 41.16822 1.000 140.98148 678 ALA B C 1
ATOM 10296 O O . ALA B 1 678 ? 16.17944 13.81289 42.16520 1.000 150.95322 678 ALA B O 1
ATOM 10298 N N . LYS B 1 679 ? 15.98287 12.95742 40.09805 1.000 123.47271 679 LYS B N 1
ATOM 10299 C CA . LYS B 1 679 ? 17.35191 12.48740 40.02512 1.000 115.59715 679 LYS B CA 1
ATOM 10300 C C . LYS B 1 679 ? 17.70139 12.32061 38.55827 1.000 108.36283 679 LYS B C 1
ATOM 10301 O O . LYS B 1 679 ? 16.82922 12.06068 37.72365 1.000 109.99365 679 LYS B O 1
ATOM 10307 N N . GLU B 1 680 ? 18.98241 12.48503 38.25342 1.000 103.36751 680 GLU B N 1
ATOM 10308 C CA . GLU B 1 680 ? 19.46342 12.32205 36.89432 1.000 96.14378 680 GLU B CA 1
ATOM 10309 C C . GLU B 1 680 ? 20.74849 11.51015 36.89695 1.000 95.58158 680 GLU B C 1
ATOM 10310 O O . GLU B 1 680 ? 21.55708 11.59329 37.82616 1.000 97.29784 680 GLU B O 1
ATOM 10316 N N . LEU B 1 681 ? 20.91387 10.71411 35.84212 1.000 95.01211 681 LEU B N 1
ATOM 10317 C CA . LEU B 1 681 ? 22.14854 9.97419 35.62010 1.000 92.20101 681 LEU B CA 1
ATOM 10318 C C . LEU B 1 681 ? 23.26845 10.93375 35.24049 1.000 93.05750 681 LEU B C 1
ATOM 10319 O O . LEU B 1 681 ? 23.11315 11.75913 34.33495 1.000 95.84556 681 LEU B O 1
ATOM 10324 N N . ARG B 1 682 ? 24.39965 10.82597 35.93845 1.000 95.63701 682 ARG B N 1
ATOM 10325 C CA . ARG B 1 682 ? 25.56069 11.67048 35.68527 1.000 90.49387 682 ARG B CA 1
ATOM 10326 C C . ARG B 1 682 ? 26.81797 10.82970 35.48877 1.000 88.78476 682 ARG B C 1
ATOM 10327 O O . ARG B 1 682 ? 27.92884 11.28753 35.76666 1.000 90.31004 682 ARG B O 1
ATOM 10335 N N . GLY B 1 683 ? 26.65877 9.59901 35.00768 1.000 88.57628 683 GLY B N 1
ATOM 10336 C CA . GLY B 1 683 ? 27.78969 8.72442 34.76773 1.000 84.12228 683 GLY B CA 1
ATOM 10337 C C . GLY B 1 683 ? 27.48289 7.27055 35.05926 1.000 80.59445 683 GLY B C 1
ATOM 10338 O O . GLY B 1 683 ? 26.88962 6.95175 36.09262 1.000 83.86910 683 GLY B O 1
ATOM 10339 N N . PHE B 1 684 ? 27.87430 6.37643 34.15678 1.000 76.46411 684 PHE B N 1
ATOM 10340 C CA . PHE B 1 684 ? 27.66329 4.94767 34.33462 1.000 79.98479 684 PHE B CA 1
ATOM 10341 C C . PHE B 1 684 ? 28.98338 4.21636 34.12254 1.000 79.94266 684 PHE B C 1
ATOM 10342 O O . PHE B 1 684 ? 30.01012 4.81951 33.79525 1.000 82.94387 684 PHE B O 1
ATOM 10350 N N . ALA B 1 685 ? 28.94586 2.89872 34.30746 1.000 82.07906 685 ALA B N 1
ATOM 10351 C CA . ALA B 1 685 ? 30.11320 2.05523 34.10104 1.000 83.37515 685 ALA B CA 1
ATOM 10352 C C . ALA B 1 685 ? 29.66077 0.60623 34.02403 1.000 90.91721 685 ALA B C 1
ATOM 10353 O O . ALA B 1 685 ? 28.76770 0.19114 34.76638 1.000 96.23072 685 ALA B O 1
ATOM 10355 N N . LYS B 1 686 ? 30.27712 -0.15308 33.12205 1.000 90.94003 686 LYS B N 1
ATOM 10356 C CA . LYS B 1 686 ? 30.04768 -1.58783 33.01542 1.000 97.89446 686 LYS B CA 1
ATOM 10357 C C . LYS B 1 686 ? 31.36661 -2.30430 33.25530 1.000 104.02222 686 LYS B C 1
ATOM 10358 O O . LYS B 1 686 ? 32.36006 -2.03127 32.57299 1.000 103.37255 686 LYS B O 1
ATOM 10364 N N . THR B 1 687 ? 31.37082 -3.21784 34.21834 1.000 111.92958 687 THR B N 1
ATOM 10365 C CA . THR B 1 687 ? 32.58818 -3.89380 34.62585 1.000 118.16497 687 THR B CA 1
ATOM 10366 C C . THR B 1 687 ? 32.97430 -4.97087 33.61640 1.000 124.84841 687 THR B C 1
ATOM 10367 O O . THR B 1 687 ? 32.22293 -5.30525 32.69655 1.000 122.62303 687 THR B O 1
ATOM 10371 N N . LYS B 1 688 ? 34.17392 -5.51487 33.80020 1.000 137.27610 688 LYS B N 1
ATOM 10372 C CA . LYS B 1 688 ? 34.62188 -6.64498 33.00432 1.000 145.82033 688 LYS B CA 1
ATOM 10373 C C . LYS B 1 688 ? 33.84753 -7.89739 33.40833 1.000 147.88413 688 LYS B C 1
ATOM 10374 O O . LYS B 1 688 ? 33.04186 -7.89194 34.34420 1.000 148.55334 688 LYS B O 1
ATOM 10380 N N . LYS B 1 689 ? 34.09409 -8.99360 32.69364 1.000 150.86334 689 LYS B N 1
ATOM 10381 C CA . LYS B 1 689 ? 33.43064 -10.24436 33.03700 1.000 151.44442 689 LYS B CA 1
ATOM 10382 C C . LYS B 1 689 ? 33.98785 -10.78292 34.34653 1.000 164.08473 689 LYS B C 1
ATOM 10383 O O . LYS B 1 689 ? 34.94719 -11.56132 34.35211 1.000 159.30153 689 LYS B O 1
ATOM 10389 N N . LEU B 1 690 ? 33.39283 -10.36402 35.45986 1.000 182.14083 690 LEU B N 1
ATOM 10390 C CA . LEU B 1 690 ? 33.88808 -10.75687 36.77099 1.000 190.51272 690 LEU B CA 1
ATOM 10391 C C . LEU B 1 690 ? 33.62334 -12.23438 37.01997 1.000 192.54372 690 LEU B C 1
ATOM 10392 O O . LEU B 1 690 ? 32.48240 -12.69953 36.93391 1.000 193.66805 690 LEU B O 1
ATOM 10397 N N . GLN B 1 691 ? 34.68618 -12.97074 37.31953 1.000 169.60076 691 GLN B N 1
ATOM 10398 C CA . GLN B 1 691 ? 34.56771 -14.36034 37.70931 1.000 165.40219 691 GLN B CA 1
ATOM 10399 C C . GLN B 1 691 ? 33.99539 -14.42874 39.12502 1.000 176.99386 691 GLN B C 1
ATOM 10400 O O . GLN B 1 691 ? 33.88324 -13.40726 39.80731 1.000 186.96506 691 GLN B O 1
ATOM 10406 N N . PRO B 1 692 ? 33.60251 -15.61574 39.59100 1.000 165.18036 692 PRO B N 1
ATOM 10407 C CA . PRO B 1 692 ? 33.06901 -15.72362 40.95715 1.000 174.35723 692 PRO B CA 1
ATOM 10408 C C . PRO B 1 692 ? 34.05583 -15.20338 41.99363 1.000 181.01853 692 PRO B C 1
ATOM 10409 O O . PRO B 1 692 ? 35.24131 -15.53974 41.97548 1.000 177.11600 692 PRO B O 1
ATOM 10413 N N . GLY B 1 693 ? 33.55249 -14.37931 42.90792 1.000 194.72231 693 GLY B N 1
ATOM 10414 C CA . GLY B 1 693 ? 34.37939 -13.89958 44.00244 1.000 219.96832 693 GLY B CA 1
ATOM 10415 C C . GLY B 1 693 ? 35.50278 -12.99362 43.56645 1.000 241.10217 693 GLY B C 1
ATOM 10416 O O . GLY B 1 693 ? 36.50466 -12.86858 44.27820 1.000 277.59142 693 GLY B O 1
ATOM 10417 N N . GLU B 1 694 ? 35.36782 -12.36118 42.40700 1.000 203.25718 694 GLU B N 1
ATOM 10418 C CA . GLU B 1 694 ? 36.36412 -11.43468 41.90013 1.000 187.20086 694 GLU B CA 1
ATOM 10419 C C . GLU B 1 694 ? 35.75928 -10.04286 41.83054 1.000 180.27610 694 GLU B C 1
ATOM 10420 O O . GLU B 1 694 ? 34.62405 -9.86842 41.37536 1.000 182.79223 694 GLU B O 1
ATOM 10426 N N . SER B 1 695 ? 36.51937 -9.06227 42.29765 1.000 171.58610 695 SER B N 1
ATOM 10427 C CA . SER B 1 695 ? 36.13420 -7.66289 42.25355 1.000 158.89662 695 SER B CA 1
ATOM 10428 C C . SER B 1 695 ? 37.05776 -6.90489 41.31045 1.000 153.49323 695 SER B C 1
ATOM 10429 O O . SER B 1 695 ? 38.03946 -7.44411 40.79021 1.000 155.69460 695 SER B O 1
ATOM 10432 N N . GLU B 1 696 ? 36.72883 -5.63317 41.10041 1.000 142.60832 696 GLU B N 1
ATOM 10433 C CA . GLU B 1 696 ? 37.59473 -4.72794 40.36139 1.000 136.37593 696 GLU B CA 1
ATOM 10434 C C . GLU B 1 696 ? 37.10548 -3.30579 40.56704 1.000 128.60152 696 GLU B C 1
ATOM 10435 O O . GLU B 1 696 ? 35.90044 -3.04559 40.51850 1.000 124.83459 696 GLU B O 1
ATOM 10441 N N . THR B 1 697 ? 38.04742 -2.39694 40.79551 1.000 131.42394 697 THR B N 1
ATOM 10442 C CA . THR B 1 697 ? 37.71676 -0.98442 40.89758 1.000 123.23051 697 THR B CA 1
ATOM 10443 C C . THR B 1 697 ? 37.27535 -0.46072 39.53763 1.000 122.12255 697 THR B C 1
ATOM 10444 O O . THR B 1 697 ? 37.92685 -0.71566 38.52052 1.000 126.24435 697 THR B O 1
ATOM 10448 N N . VAL B 1 698 ? 36.15568 0.25310 39.51642 1.000 111.37005 698 VAL B N 1
ATOM 10449 C CA . VAL B 1 698 ? 35.67537 0.92998 38.32052 1.000 110.78040 698 VAL B CA 1
ATOM 10450 C C . VAL B 1 698 ? 35.57452 2.41397 38.63074 1.000 107.23308 698 VAL B C 1
ATOM 10451 O O . VAL B 1 698 ? 35.22144 2.80214 39.74951 1.000 108.95316 698 VAL B O 1
ATOM 10455 N N . THR B 1 699 ? 35.89128 3.23974 37.64046 1.000 106.10932 699 THR B N 1
ATOM 10456 C CA . THR B 1 699 ? 36.00191 4.67785 37.82007 1.000 106.01876 699 THR B CA 1
ATOM 10457 C C . THR B 1 699 ? 34.97048 5.38863 36.96083 1.000 106.65091 699 THR B C 1
ATOM 10458 O O . THR B 1 699 ? 34.86715 5.12355 35.75950 1.000 106.74814 699 THR B O 1
ATOM 10462 N N . ILE B 1 700 ? 34.22572 6.30028 37.57381 1.000 117.62495 700 ILE B N 1
ATOM 10463 C CA . ILE B 1 700 ? 33.21597 7.09632 36.89042 1.000 120.97587 700 ILE B CA 1
ATOM 10464 C C . ILE B 1 700 ? 33.54934 8.55640 37.13610 1.000 128.21759 700 ILE B C 1
ATOM 10465 O O . ILE B 1 700 ? 34.03386 8.90965 38.21373 1.000 128.14127 700 ILE B O 1
ATOM 10470 N N . ASP B 1 701 ? 33.33604 9.39916 36.13413 1.000 139.54577 701 ASP B N 1
ATOM 10471 C CA . ASP B 1 701 ? 33.74950 10.79016 36.24131 1.000 133.94826 701 ASP B CA 1
ATOM 10472 C C . ASP B 1 701 ? 32.57778 11.72050 35.96806 1.000 131.06558 701 ASP B C 1
ATOM 10473 O O . ASP B 1 701 ? 31.85333 11.55157 34.98331 1.000 131.20489 701 ASP B O 1
ATOM 10478 N N . ILE B 1 702 ? 32.38845 12.70773 36.83041 1.000 120.84181 702 ILE B N 1
ATOM 10479 C CA . ILE B 1 702 ? 31.31626 13.67854 36.66572 1.000 114.66061 702 ILE B CA 1
ATOM 10480 C C . ILE B 1 702 ? 31.91469 15.08105 36.63886 1.000 114.82877 702 ILE B C 1
ATOM 10481 O O . ILE B 1 702 ? 32.20589 15.66414 37.68448 1.000 114.41175 702 ILE B O 1
ATOM 10486 N N . PRO B 1 703 ? 32.10465 15.66448 35.45417 1.000 105.71940 703 PRO B N 1
ATOM 10487 C CA . PRO B 1 703 ? 32.58466 17.04876 35.39723 1.000 109.01450 703 PRO B CA 1
ATOM 10488 C C . PRO B 1 703 ? 31.60725 18.00974 36.05721 1.000 110.81231 703 PRO B C 1
ATOM 10489 O O . PRO B 1 703 ? 30.43122 17.70433 36.27130 1.000 109.97519 703 PRO B O 1
ATOM 10493 N N . TYR B 1 704 ? 32.12461 19.19454 36.38951 1.000 108.47581 704 TYR B N 1
ATOM 10494 C CA . TYR B 1 704 ? 31.30076 20.20761 37.03952 1.000 110.15868 704 TYR B CA 1
ATOM 10495 C C . TYR B 1 704 ? 30.24476 20.76231 36.09159 1.000 108.00117 704 TYR B C 1
ATOM 10496 O O . TYR B 1 704 ? 29.15380 21.13870 36.53472 1.000 107.46017 704 TYR B O 1
ATOM 10505 N N . LYS B 1 705 ? 30.54331 20.80459 34.79007 1.000 103.44788 705 LYS B N 1
ATOM 10506 C CA . LYS B 1 705 ? 29.56365 21.26248 33.80865 1.000 99.58827 705 LYS B CA 1
ATOM 10507 C C . LYS B 1 705 ? 28.36118 20.32948 33.74641 1.000 97.65777 705 LYS B C 1
ATOM 10508 O O . LYS B 1 705 ? 27.22990 20.77494 33.52189 1.000 98.41541 705 LYS B O 1
ATOM 10514 N N . ASN B 1 706 ? 28.58778 19.02726 33.93053 1.000 100.49108 706 ASN B N 1
ATOM 10515 C CA . ASN B 1 706 ? 27.50073 18.05950 33.85245 1.000 98.80391 706 ASN B CA 1
ATOM 10516 C C . ASN B 1 706 ? 26.50680 18.21233 34.99555 1.000 99.40621 706 ASN B C 1
ATOM 10517 O O . ASN B 1 706 ? 25.36808 17.74974 34.87504 1.000 99.04056 706 ASN B O 1
ATOM 10522 N N . LEU B 1 707 ? 26.90731 18.85022 36.09349 1.000 100.33592 707 LEU B N 1
ATOM 10523 C CA . LEU B 1 707 ? 26.00970 19.13908 37.20391 1.000 99.01696 707 LEU B CA 1
ATOM 10524 C C . LEU B 1 707 ? 25.18055 20.39576 36.97456 1.000 99.51951 707 LEU B C 1
ATOM 10525 O O . LEU B 1 707 ? 24.45562 20.82007 37.88303 1.000 100.08184 707 LEU B O 1
ATOM 10530 N N . ALA B 1 708 ? 25.26821 20.98953 35.78733 1.000 98.19221 708 ALA B N 1
ATOM 10531 C CA . ALA B 1 708 ? 24.56625 22.22059 35.46236 1.000 99.39550 708 ALA B CA 1
ATOM 10532 C C . ALA B 1 708 ? 23.20453 21.93761 34.84195 1.000 101.19335 708 ALA B C 1
ATOM 10533 O O . ALA B 1 708 ? 22.93660 20.85425 34.31486 1.000 101.94689 708 ALA B O 1
ATOM 10535 N N . SER B 1 709 ? 22.34519 22.94980 34.90617 1.000 100.25047 709 SER B N 1
ATOM 10536 C CA . SER B 1 709 ? 21.03763 22.92894 34.27402 1.000 104.48135 709 SER B CA 1
ATOM 10537 C C . SER B 1 709 ? 20.75844 24.31059 33.70096 1.000 106.83312 709 SER B C 1
ATOM 10538 O O . SER B 1 709 ? 21.08648 25.32595 34.32204 1.000 107.99799 709 SER B O 1
ATOM 10541 N N . PHE B 1 710 ? 20.17138 24.33966 32.50661 1.000 106.78472 710 PHE B N 1
ATOM 10542 C CA . PHE B 1 710 ? 19.92046 25.59375 31.80870 1.000 105.17435 710 PHE B CA 1
ATOM 10543 C C . PHE B 1 710 ? 18.84971 26.41269 32.52073 1.000 109.04293 710 PHE B C 1
ATOM 10544 O O . PHE B 1 710 ? 17.93429 25.87163 33.14570 1.000 109.11218 710 PHE B O 1
ATOM 10552 N N . ASN B 1 711 ? 18.96740 27.73420 32.40704 1.000 112.96328 711 ASN B N 1
ATOM 10553 C CA . ASN B 1 711 ? 17.98503 28.67464 32.93052 1.000 119.96230 711 ASN B CA 1
ATOM 10554 C C . ASN B 1 711 ? 17.43484 29.48916 31.76967 1.000 124.28543 711 ASN B C 1
ATOM 10555 O O . ASN B 1 711 ? 18.20200 30.03026 30.96807 1.000 123.47770 711 ASN B O 1
ATOM 10560 N N . GLU B 1 712 ? 16.10616 29.57297 31.68530 1.000 126.33095 712 GLU B N 1
ATOM 10561 C CA . GLU B 1 712 ? 15.47536 30.23115 30.54680 1.000 126.83041 712 GLU B CA 1
ATOM 10562 C C . GLU B 1 712 ? 15.73754 31.73318 30.55023 1.000 126.90853 712 GLU B C 1
ATOM 10563 O O . GLU B 1 712 ? 16.03358 32.32024 29.50197 1.000 126.71828 712 GLU B O 1
ATOM 10569 N N . VAL B 1 713 ? 15.63334 32.37220 31.71674 1.000 128.37641 713 VAL B N 1
ATOM 10570 C CA . VAL B 1 713 ? 15.62089 33.83217 31.76914 1.000 132.33169 713 VAL B CA 1
ATOM 10571 C C . VAL B 1 713 ? 16.99314 34.39734 31.42517 1.000 134.51014 713 VAL B C 1
ATOM 10572 O O . VAL B 1 713 ? 17.11844 35.30912 30.59861 1.000 134.47235 713 VAL B O 1
ATOM 10576 N N . ASP B 1 714 ? 18.04056 33.87046 32.05101 1.000 148.34117 714 ASP B N 1
ATOM 10577 C CA . ASP B 1 714 ? 19.38938 34.37311 31.83288 1.000 153.95028 714 ASP B CA 1
ATOM 10578 C C . ASP B 1 714 ? 20.07933 33.74111 30.63095 1.000 146.76983 714 ASP B C 1
ATOM 10579 O O . ASP B 1 714 ? 21.18263 34.17078 30.27805 1.000 140.89885 714 ASP B O 1
ATOM 10584 N N . SER B 1 715 ? 19.46086 32.74510 29.99760 1.000 124.95982 715 SER B N 1
ATOM 10585 C CA . SER B 1 715 ? 20.03923 32.07315 28.83679 1.000 112.62242 715 SER B CA 1
ATOM 10586 C C . SER B 1 715 ? 21.45222 31.57754 29.14177 1.000 105.51744 715 SER B C 1
ATOM 10587 O O . SER B 1 715 ? 22.40510 31.83712 28.40410 1.000 98.50123 715 SER B O 1
ATOM 10590 N N . GLN B 1 716 ? 21.58656 30.86670 30.25860 1.000 108.98062 716 GLN B N 1
ATOM 10591 C CA . GLN B 1 716 ? 22.89381 30.38903 30.68178 1.000 102.21252 716 GLN B CA 1
ATOM 10592 C C . GLN B 1 716 ? 22.72689 29.15724 31.56078 1.000 99.82930 716 GLN B C 1
ATOM 10593 O O . GLN B 1 716 ? 21.73233 29.01545 32.27692 1.000 100.56634 716 GLN B O 1
ATOM 10599 N N . TRP B 1 717 ? 23.72147 28.27059 31.49208 1.000 96.05584 717 TRP B N 1
ATOM 10600 C CA . TRP B 1 717 ? 23.70477 26.99134 32.19530 1.000 99.11626 717 TRP B CA 1
ATOM 10601 C C . TRP B 1 717 ? 24.17390 27.11977 33.63937 1.000 100.08643 717 TRP B C 1
ATOM 10602 O O . TRP B 1 717 ? 25.09033 26.40247 34.05239 1.000 99.75675 717 TRP B O 1
ATOM 10613 N N . GLN B 1 718 ? 23.56154 28.00625 34.41946 1.000 104.93450 718 GLN B N 1
ATOM 10614 C CA . GLN B 1 718 ? 24.05302 28.25079 35.76820 1.000 114.63953 718 GLN B CA 1
ATOM 10615 C C . GLN B 1 718 ? 23.83036 27.03122 36.66091 1.000 114.70205 718 GLN B C 1
ATOM 10616 O O . GLN B 1 718 ? 22.90348 26.24120 36.45862 1.000 115.25089 718 GLN B O 1
ATOM 10622 N N . VAL B 1 719 ? 24.71368 26.87477 37.64668 1.000 113.08660 719 VAL B N 1
ATOM 10623 C CA . VAL B 1 719 ? 24.66106 25.78066 38.61215 1.000 111.57559 719 VAL B CA 1
ATOM 10624 C C . VAL B 1 719 ? 24.17460 26.32994 39.94353 1.000 108.55924 719 VAL B C 1
ATOM 10625 O O . VAL B 1 719 ? 24.75301 27.28516 40.47508 1.000 108.36408 719 VAL B O 1
ATOM 10629 N N . GLU B 1 720 ? 23.13026 25.71760 40.49216 1.000 104.76494 720 GLU B N 1
ATOM 10630 C CA . GLU B 1 720 ? 22.73812 26.02533 41.85886 1.000 100.36766 720 GLU B CA 1
ATOM 10631 C C . GLU B 1 720 ? 23.79379 25.51743 42.83358 1.000 101.21930 720 GLU B C 1
ATOM 10632 O O . GLU B 1 720 ? 24.37203 24.44298 42.64615 1.000 104.44941 720 GLU B O 1
ATOM 10638 N N . ALA B 1 721 ? 24.03771 26.30150 43.88186 1.000 102.67467 721 ALA B N 1
ATOM 10639 C CA . ALA B 1 721 ? 25.08330 26.03426 44.86048 1.000 103.96712 721 ALA B CA 1
ATOM 10640 C C . ALA B 1 721 ? 24.50087 25.39460 46.11323 1.000 104.52270 721 ALA B C 1
ATOM 10641 O O . ALA B 1 721 ? 23.46651 25.83149 46.62629 1.000 102.38031 721 ALA B O 1
ATOM 10643 N N . GLY B 1 722 ? 25.17939 24.36582 46.60515 1.000 108.55404 722 GLY B N 1
ATOM 10644 C CA . GLY B 1 722 ? 24.75498 23.69979 47.81703 1.000 115.99529 722 GLY B CA 1
ATOM 10645 C C . GLY B 1 722 ? 25.48192 22.38099 47.97927 1.000 123.31243 722 GLY B C 1
ATOM 10646 O O . GLY B 1 722 ? 26.43652 22.08203 47.25872 1.000 127.13459 722 GLY B O 1
ATOM 10647 N N . ASN B 1 723 ? 25.00546 21.60104 48.94734 1.000 121.25463 723 ASN B N 1
ATOM 10648 C CA . ASN B 1 723 ? 25.53382 20.27259 49.23247 1.000 124.54893 723 ASN B CA 1
ATOM 10649 C C . ASN B 1 723 ? 24.67166 19.25841 48.49353 1.000 119.11312 723 ASN B C 1
ATOM 10650 O O . ASN B 1 723 ? 23.50682 19.04796 48.84757 1.000 117.28486 723 ASN B O 1
ATOM 10655 N N . TYR B 1 724 ? 25.24272 18.63183 47.47297 1.000 117.66191 724 TYR B N 1
ATOM 10656 C CA . TYR B 1 724 ? 24.47664 17.77224 46.58676 1.000 112.22012 724 TYR B CA 1
ATOM 10657 C C . TYR B 1 724 ? 24.48712 16.32400 47.06277 1.000 112.11150 724 TYR B C 1
ATOM 10658 O O . TYR B 1 724 ? 25.31977 15.90868 47.87240 1.000 116.74098 724 TYR B O 1
ATOM 10667 N N . LYS B 1 725 ? 23.54034 15.55617 46.53389 1.000 107.87550 725 LYS B N 1
ATOM 10668 C CA . LYS B 1 725 ? 23.36131 14.15225 46.87009 1.000 104.08313 725 LYS B CA 1
ATOM 10669 C C . LYS B 1 725 ? 23.81025 13.29454 45.69463 1.000 104.60113 725 LYS B C 1
ATOM 10670 O O . LYS B 1 725 ? 23.37934 13.51930 44.55899 1.000 108.47441 725 LYS B O 1
ATOM 10676 N N . VAL B 1 726 ? 24.66920 12.31453 45.96874 1.000 106.11428 726 VAL B N 1
ATOM 10677 C CA . VAL B 1 726 ? 25.20863 11.41811 44.95304 1.000 105.12392 726 VAL B CA 1
ATOM 10678 C C . VAL B 1 726 ? 24.80202 9.99544 45.30158 1.000 110.21485 726 VAL B C 1
ATOM 10679 O O . VAL B 1 726 ? 24.88345 9.58513 46.46409 1.000 117.36752 726 VAL B O 1
ATOM 10683 N N . MET B 1 727 ? 24.36011 9.24765 44.29202 1.000 112.31467 727 MET B N 1
ATOM 10684 C CA . MET B 1 727 ? 23.80975 7.91429 44.48062 1.000 111.74389 727 MET B CA 1
ATOM 10685 C C . MET B 1 727 ? 24.40805 6.94798 43.47010 1.000 117.43731 727 MET B C 1
ATOM 10686 O O . MET B 1 727 ? 24.59882 7.29448 42.29987 1.000 115.29112 727 MET B O 1
ATOM 10691 N N . VAL B 1 728 ? 24.70773 5.73963 43.93827 1.000 120.49879 728 VAL B N 1
ATOM 10692 C CA . VAL B 1 728 ? 25.09871 4.61754 43.09393 1.000 123.44100 728 VAL B CA 1
ATOM 10693 C C . VAL B 1 728 ? 24.04958 3.53331 43.29232 1.000 131.79139 728 VAL B C 1
ATOM 10694 O O . VAL B 1 728 ? 23.80463 3.10395 44.42728 1.000 138.18984 728 VAL B O 1
ATOM 10698 N N . ALA B 1 729 ? 23.42952 3.09180 42.19978 1.000 148.25829 729 ALA B N 1
ATOM 10699 C CA . ALA B 1 729 ? 22.19778 2.32295 42.29782 1.000 152.49912 729 ALA B CA 1
ATOM 10700 C C . ALA B 1 729 ? 22.15468 1.21952 41.24982 1.000 154.57866 729 ALA B C 1
ATOM 10701 O O . ALA B 1 729 ? 22.96002 1.17605 40.31540 1.000 147.89972 729 ALA B O 1
ATOM 10703 N N . LYS B 1 730 ? 21.18840 0.31554 41.43319 1.000 153.99645 730 LYS B N 1
ATOM 10704 C CA . LYS B 1 730 ? 20.84814 -0.66070 40.40326 1.000 149.08929 730 LYS B CA 1
ATOM 10705 C C . LYS B 1 730 ? 20.12448 0.00644 39.24205 1.000 142.45988 730 LYS B C 1
ATOM 10706 O O . LYS B 1 730 ? 20.60751 0.00861 38.10426 1.000 131.39822 730 LYS B O 1
ATOM 10712 N N . ASN B 1 731 ? 18.94818 0.56724 39.51647 1.000 156.16368 731 ASN B N 1
ATOM 10713 C CA . ASN B 1 731 ? 18.07475 1.12701 38.49872 1.000 144.96235 731 ASN B CA 1
ATOM 10714 C C . ASN B 1 731 ? 17.58023 2.48858 38.96912 1.000 148.33443 731 ASN B C 1
ATOM 10715 O O . ASN B 1 731 ? 17.97011 2.98250 40.03233 1.000 149.20930 731 ASN B O 1
ATOM 10720 N N . ALA B 1 732 ? 16.70359 3.09405 38.16517 1.000 126.66406 732 ALA B N 1
ATOM 10721 C CA . ALA B 1 732 ? 16.18728 4.42192 38.48132 1.000 122.46473 732 ALA B CA 1
ATOM 10722 C C . ALA B 1 732 ? 15.39374 4.40893 39.78231 1.000 129.96746 732 ALA B C 1
ATOM 10723 O O . ALA B 1 732 ? 15.68993 5.16293 40.71594 1.000 134.28670 732 ALA B O 1
ATOM 10725 N N . ALA B 1 733 ? 14.37881 3.54810 39.86351 1.000 131.42573 733 ALA B N 1
ATOM 10726 C CA . ALA B 1 733 ? 13.51437 3.47208 41.04052 1.000 136.78882 733 ALA B CA 1
ATOM 10727 C C . ALA B 1 733 ? 14.16282 2.62686 42.13955 1.000 150.14372 733 ALA B C 1
ATOM 10728 O O . ALA B 1 733 ? 13.61997 1.62803 42.60951 1.000 152.48906 733 ALA B O 1
ATOM 10730 N N . ASP B 1 734 ? 15.35350 3.05401 42.55078 1.000 168.67829 734 ASP B N 1
ATOM 10731 C CA . ASP B 1 734 ? 16.07936 2.41288 43.63967 1.000 177.82976 734 ASP B CA 1
ATOM 10732 C C . ASP B 1 734 ? 15.79247 3.14977 44.93989 1.000 184.22320 734 ASP B C 1
ATOM 10733 O O . ASP B 1 734 ? 15.99335 4.36564 45.02862 1.000 182.20214 734 ASP B O 1
ATOM 10738 N N . LEU B 1 735 ? 15.32604 2.40797 45.94450 1.000 160.95200 735 LEU B N 1
ATOM 10739 C CA . LEU B 1 735 ? 14.97604 3.01803 47.22050 1.000 152.05170 735 LEU B CA 1
ATOM 10740 C C . LEU B 1 735 ? 16.19494 3.19424 48.11709 1.000 150.30723 735 LEU B C 1
ATOM 10741 O O . LEU B 1 735 ? 16.29202 4.18727 48.84708 1.000 147.36432 735 LEU B O 1
ATOM 10746 N N . LYS B 1 736 ? 17.13225 2.24963 48.07758 1.000 150.94450 736 LYS B N 1
ATOM 10747 C CA . LYS B 1 736 ? 18.27127 2.22231 48.99480 1.000 146.22953 736 LYS B CA 1
ATOM 10748 C C . LYS B 1 736 ? 19.57874 2.16838 48.21201 1.000 145.32875 736 LYS B C 1
ATOM 10749 O O . LYS B 1 736 ? 20.25826 1.13501 48.18294 1.000 143.71203 736 LYS B O 1
ATOM 10755 N N . PRO B 1 737 ? 19.96440 3.26699 47.56576 1.000 142.53182 737 PRO B N 1
ATOM 10756 C CA . PRO B 1 737 ? 21.27389 3.32343 46.91704 1.000 138.29555 737 PRO B CA 1
ATOM 10757 C C . PRO B 1 737 ? 22.33263 3.90545 47.84353 1.000 131.05932 737 PRO B C 1
ATOM 10758 O O . PRO B 1 737 ? 22.03926 4.56917 48.83886 1.000 130.59785 737 PRO B O 1
ATOM 10762 N N . LEU B 1 738 ? 23.58597 3.64385 47.48797 1.000 133.61804 738 LEU B N 1
ATOM 10763 C CA . LEU B 1 738 ? 24.71864 4.09155 48.29134 1.000 133.07425 738 LEU B CA 1
ATOM 10764 C C . LEU B 1 738 ? 24.89828 5.59608 48.11846 1.000 127.81575 738 LEU B C 1
ATOM 10765 O O . LEU B 1 738 ? 25.37584 6.05870 47.07768 1.000 125.86016 738 LEU B O 1
ATOM 10770 N N . THR B 1 739 ? 24.52086 6.36342 49.13879 1.000 121.58346 739 THR B N 1
ATOM 10771 C CA . THR B 1 739 ? 24.45387 7.81606 49.04665 1.000 116.45485 739 THR B CA 1
ATOM 10772 C C . THR B 1 739 ? 25.67807 8.45917 49.68831 1.000 118.57666 739 THR B C 1
ATOM 10773 O O . THR B 1 739 ? 26.02830 8.14548 50.83128 1.000 119.45861 739 THR B O 1
ATOM 10777 N N . THR B 1 740 ? 26.31149 9.37167 48.95233 1.000 121.79782 740 THR B N 1
ATOM 10778 C CA . THR B 1 740 ? 27.41426 10.18225 49.45243 1.000 122.56547 740 THR B CA 1
ATOM 10779 C C . THR B 1 740 ? 27.11509 11.63689 49.13092 1.000 119.53212 740 THR B C 1
ATOM 10780 O O . THR B 1 740 ? 26.73291 11.95885 48.00142 1.000 118.34268 740 THR B O 1
ATOM 10784 N N . VAL B 1 741 ? 27.28621 12.50963 50.11481 1.000 119.60490 741 VAL B N 1
ATOM 10785 C CA . VAL B 1 741 ? 26.94239 13.91837 49.97824 1.000 120.77921 741 VAL B CA 1
ATOM 10786 C C . VAL B 1 741 ? 28.22162 14.72085 49.78885 1.000 125.89672 741 VAL B C 1
ATOM 10787 O O . VAL B 1 741 ? 29.18466 14.56376 50.55033 1.000 127.40440 741 VAL B O 1
ATOM 10791 N N . ILE B 1 742 ? 28.23517 15.58053 48.77008 1.000 133.75457 742 ILE B N 1
ATOM 10792 C CA . ILE B 1 742 ? 29.35772 16.46800 48.50149 1.000 141.11087 742 ILE B CA 1
ATOM 10793 C C . ILE B 1 742 ? 28.82134 17.86235 48.20963 1.000 146.48007 742 ILE B C 1
ATOM 10794 O O . ILE B 1 742 ? 27.65973 18.04206 47.83800 1.000 146.10701 742 ILE B O 1
ATOM 10799 N N . THR B 1 743 ? 29.69193 18.85529 48.37397 1.000 143.23456 743 THR B N 1
ATOM 10800 C CA . THR B 1 743 ? 29.31633 20.25803 48.27240 1.000 143.23528 743 THR B CA 1
ATOM 10801 C C . THR B 1 743 ? 30.15524 20.94698 47.20600 1.000 149.67879 743 THR B C 1
ATOM 10802 O O . THR B 1 743 ? 31.36984 20.73707 47.12701 1.000 150.63836 743 THR B O 1
ATOM 10806 N N . GLU B 1 744 ? 29.50377 21.77545 46.39176 1.000 163.21178 744 GLU B N 1
ATOM 10807 C CA . GLU B 1 744 ? 30.18668 22.52076 45.34612 1.000 160.68027 744 GLU B CA 1
ATOM 10808 C C . GLU B 1 744 ? 29.66664 23.95022 45.30824 1.000 154.98331 744 GLU B C 1
ATOM 10809 O O . GLU B 1 744 ? 28.58199 24.25728 45.80980 1.000 156.93670 744 GLU B O 1
ATOM 10815 N N . GLU B 1 745 ? 30.47136 24.81983 44.70550 1.000 138.02538 745 GLU B N 1
ATOM 10816 C CA . GLU B 1 745 ? 30.12344 26.21587 44.47095 1.000 131.10890 745 GLU B CA 1
ATOM 10817 C C . GLU B 1 745 ? 28.74809 26.35878 43.82577 1.000 123.23245 745 GLU B C 1
ATOM 10818 O O . GLU B 1 745 ? 28.48363 27.32206 43.10691 1.000 117.50305 745 GLU B O 1
ATOM 10824 N N . VAL B 1 748 ? 26.99635 29.73283 35.77386 1.000 84.46249 748 VAL B N 1
ATOM 10825 C CA . VAL B 1 748 ? 28.33414 30.28932 35.64524 1.000 79.84448 748 VAL B CA 1
ATOM 10826 C C . VAL B 1 748 ? 29.14780 29.44700 34.65919 1.000 79.64001 748 VAL B C 1
ATOM 10827 O O . VAL B 1 748 ? 30.17518 29.89382 34.14843 1.000 81.27088 748 VAL B O 1
ATOM 10831 N N . THR B 1 749 ? 28.66448 28.23489 34.36711 1.000 79.86013 749 THR B N 1
ATOM 10832 C CA . THR B 1 749 ? 29.38824 27.34888 33.45777 1.000 81.28253 749 THR B CA 1
ATOM 10833 C C . THR B 1 749 ? 29.54674 27.98411 32.08276 1.000 81.78726 749 THR B C 1
ATOM 10834 O O . THR B 1 749 ? 30.65053 28.02201 31.52553 1.000 81.05407 749 THR B O 1
ATOM 10838 N N . GLU B 1 750 ? 28.45414 28.49604 31.52205 1.000 83.47177 750 GLU B N 1
ATOM 10839 C CA . GLU B 1 750 ? 28.50596 29.05042 30.17966 1.000 80.88253 750 GLU B CA 1
ATOM 10840 C C . GLU B 1 750 ? 27.32377 29.98438 29.97003 1.000 81.45684 750 GLU B C 1
ATOM 10841 O O . GLU B 1 750 ? 26.27507 29.83587 30.60329 1.000 85.10628 750 GLU B O 1
ATOM 10847 N N . LYS B 1 751 ? 27.51688 30.95460 29.08083 1.000 80.18346 751 LYS B N 1
ATOM 10848 C CA . LYS B 1 751 ? 26.48108 31.89241 28.67304 1.000 82.48286 751 LYS B CA 1
ATOM 10849 C C . LYS B 1 751 ? 26.16383 31.67367 27.20062 1.000 80.27285 751 LYS B C 1
ATOM 10850 O O . LYS B 1 751 ? 27.07265 31.50009 26.38237 1.000 78.44247 751 LYS B O 1
ATOM 10856 N N . VAL B 1 752 ? 24.87306 31.67839 26.86394 1.000 80.59104 752 VAL B N 1
ATOM 10857 C CA . VAL B 1 752 ? 24.42122 31.51414 25.48883 1.000 74.84605 752 VAL B CA 1
ATOM 10858 C C . VAL B 1 752 ? 23.45618 32.64401 25.14757 1.000 76.98142 752 VAL B C 1
ATOM 10859 O O . VAL B 1 752 ? 22.96817 33.36538 26.01846 1.000 79.91458 752 VAL B O 1
ATOM 10863 N N . ARG B 1 753 ? 23.19576 32.79139 23.85319 1.000 76.16633 753 ARG B N 1
ATOM 10864 C CA . ARG B 1 753 ? 22.25871 33.76127 23.31325 1.000 73.87432 753 ARG B CA 1
ATOM 10865 C C . ARG B 1 753 ? 20.87063 33.14681 23.20715 1.000 71.88527 753 ARG B C 1
ATOM 10866 O O . ARG B 1 753 ? 20.72581 31.92262 23.13450 1.000 69.75983 753 ARG B O 1
ATOM 10874 N N . PRO B 1 754 ? 19.81679 33.97108 23.21248 1.000 67.71137 754 PRO B N 1
ATOM 10875 C CA . PRO B 1 754 ? 18.45684 33.41774 23.15377 1.000 68.96708 754 PRO B CA 1
ATOM 10876 C C . PRO B 1 754 ? 18.16902 32.70510 21.84231 1.000 69.52538 754 PRO B C 1
ATOM 10877 O O . PRO B 1 754 ? 18.00564 33.34301 20.79741 1.000 71.29237 754 PRO B O 1
ATOM 10881 N N . CYS B 1 755 ? 18.10705 31.37702 21.89177 1.000 66.82303 755 CYS B N 1
ATOM 10882 C CA . CYS B 1 755 ? 17.81316 30.55557 20.72929 1.000 68.22202 755 CYS B CA 1
ATOM 10883 C C . CYS B 1 755 ? 16.61710 29.65988 21.02072 1.000 67.58792 755 CYS B C 1
ATOM 10884 O O . CYS B 1 755 ? 16.35817 29.29659 22.17249 1.000 67.31414 755 CYS B O 1
ATOM 10887 N N . LEU B 1 756 ? 15.88663 29.31709 19.95754 1.000 66.66111 756 LEU B N 1
ATOM 10888 C CA . LEU B 1 756 ? 14.71340 28.44295 20.03270 1.000 65.71261 756 LEU B CA 1
ATOM 10889 C C . LEU B 1 756 ? 13.60135 29.05766 20.88436 1.000 65.64601 756 LEU B C 1
ATOM 10890 O O . LEU B 1 756 ? 12.88287 28.34945 21.59057 1.000 67.23169 756 LEU B O 1
ATOM 10895 N N . LEU B 1 757 ? 13.44983 30.37893 20.81132 1.000 70.53191 757 LEU B N 1
ATOM 10896 C CA . LEU B 1 757 ? 12.36938 31.04996 21.51793 1.000 71.65429 757 LEU B CA 1
ATOM 10897 C C . LEU B 1 757 ? 11.04079 30.80610 20.80297 1.000 76.24009 757 LEU B C 1
ATOM 10898 O O . LEU B 1 757 ? 10.97159 30.17303 19.74432 1.000 77.75432 757 LEU B O 1
ATOM 10903 N N . LYS B 1 758 ? 9.97002 31.32412 21.39492 1.000 81.67463 758 LYS B N 1
ATOM 10904 C CA . LYS B 1 758 ? 8.63776 31.24335 20.81677 1.000 91.04818 758 LYS B CA 1
ATOM 10905 C C . LYS B 1 758 ? 8.35187 32.51895 20.03564 1.000 103.30315 758 LYS B C 1
ATOM 10906 O O . LYS B 1 758 ? 8.50843 33.62448 20.56480 1.000 108.20159 758 LYS B O 1
ATOM 10912 N N . GLU B 1 759 ? 7.93305 32.35496 18.78193 1.000 114.99574 759 GLU B N 1
ATOM 10913 C CA . GLU B 1 759 ? 7.76618 33.47771 17.86660 1.000 122.39669 759 GLU B CA 1
ATOM 10914 C C . GLU B 1 759 ? 6.80788 34.52197 18.43099 1.000 133.69453 759 GLU B C 1
ATOM 10915 O O . GLU B 1 759 ? 5.89511 34.21130 19.20105 1.000 136.04426 759 GLU B O 1
ATOM 10921 N N . VAL B 1 760 ? 7.02796 35.77571 18.03502 1.000 154.36995 760 VAL B N 1
ATOM 10922 C CA . VAL B 1 760 ? 6.21033 36.90739 18.46306 1.000 155.15324 760 VAL B CA 1
ATOM 10923 C C . VAL B 1 760 ? 6.05480 37.86298 17.28727 1.000 159.60909 760 VAL B C 1
ATOM 10924 O O . VAL B 1 760 ? 7.04200 38.21782 16.63471 1.000 195.06694 760 VAL B O 1
ATOM 10928 N N . LYS B 1 761 ? 4.81919 38.27579 17.01746 1.000 143.60509 761 LYS B N 1
ATOM 10929 C CA . LYS B 1 761 ? 4.52570 39.21279 15.93627 1.000 130.62686 761 LYS B CA 1
ATOM 10930 C C . LYS B 1 761 ? 4.75448 40.66097 16.36163 1.000 125.53269 761 LYS B C 1
ATOM 10931 O O . LYS B 1 761 ? 5.87418 41.06937 16.66940 1.000 128.33832 761 LYS B O 1
#

InterPro domains:
  IPR001764 Glycoside hydrolase, family 3, N-terminal [PF00933] (80-327)
  IPR001764 Glycoside hydrolase, family 3, N-terminal [PR00133] (81-97)
  IPR001764 Glycoside hydrolase, family 3, N-terminal [PR00133] (114-133)
  IPR001764 Glycoside hydrolase, family 3, N-terminal [PR00133] (160-176)
  IPR001764 Glycoside hydrolase, family 3, N-terminal [PR00133] (191-207)
  IPR001764 Glycoside hydrolase, family 3, N-terminal [PR00133] (261-279)
  IPR002772 Glycoside hydrolase family 3 C-terminal domain [PF01915] (361-647)
  IPR013783 Immunoglobulin-like fold [G3DSA:2.60.40.10] (649-773)
  IPR017853 Glycoside hydrolase superfamily [SSF51445] (31-359)
  IPR019800 Glycoside hydrolase, family 3, active site [PS00775] (261-278)
  IPR026891 Fibronectin type III-like domain [PF14310] (681-751)
  IPR026891 Fibronectin type III-like domain [SM01217] (681-752)
  IPR036881 Glycoside hydrolase family 3 C-terminal domain superfamily [G3DSA:3.40.50.1700] (345-648)
  IPR036881 Glycoside hydrolase family 3 C-terminal domain superfamily [SSF52279] (361-650)
  IPR036962 Glycoside hydrolase, family 3, N-terminal domain superfamily [G3DSA:3.20.20.300] (30-337)
  IPR050288 Cellulose-degrading glycosyl hydrolase 3 [PTHR42715] (26-759)

Sequence (1419 aa):
QNPKLGVSPIQDVINAMTLDEKIQLVVGSSQGQLVQGAAGQVNGIERLGIPATVVADGPAGLRIDPKRKNTDKTFYCTHFPVATVMSSTWNKDLVYSVGTSMGDEVKHYGVDVLLAPATNIMRNPLCGRNFEYYSEDPLLAGTICAAMVNGIESNDVGTSLKHFALNNQETNRTRNNVIGNPRTFREIYLKPFEIVIKEAQPWTVMTSYNLINGTMSSERCDLITEILRHEWGFKGMVMTDWFGGISAAAQMEAGNDLLMPGKADQVKEIRKAVLNGRLSMEILDRNVRHILEYIMQTPRFKQYVADNNPDLKGHALVARNAATEGMVLLKNNKNVLPLVQKIKNIALFGNTSYDFIAGGTGSGNVNHAYVVSLLDGLKNAGYQVDGDIQKSYIEYAPKAKANLFIPEMSLAELNMSAAVKNNDLAIITIGKSSGEFLDRKISDSFNLTKEEKDMISGVCNAFHKAGKKVVVILNVCGVIETKSWIGGPDAVLLSWLPGQEGGNCVADILTGKENPSGRLPMTWPVSYNDVPSKADFPNPEVKNVDYTEYNDGVYVGYRYYQTKNVPVSFPFGYGMSYTTFKYGKPVVTKDAQGNIKVLVTVKNAGKVAGKEVVQVYVAAPGKDMDKPAKELRGFAKTKKLQPGESETVTIDIPYKNLASFNEVDSQWQVEAGNYKVMVAKNAADLKPLTTVITEEVTEKVRPCLLKEVKQNPKLGVSPIQDVINAMTLDEKIQLVVGSSGQLVQGAAGQVNGIERLGIPATVVADGPAGLRIDPKRKNTDKTFYCTHFPVATVMSSTWNKDLVYSVGTSMGDEVKHYGVDVLLAPATNIMRNPLCGRNFEYYSEDPLLAGTICAAMVNGIESNDVGTSLKHFALNNQETNRTRNNVIGNPRTFREIYLKPFEIVIKEAQPWTVMTSYNLINGTMSSERCDLITEILRHEWGFKGMVMTDWFGGISAAAQMEAGNDLLMPGKADQVKEIRKAVLNGRLSMEILDRNVRHILEYIMQTPRFKQYVADNNPDLKGHALVARNAATEGMVLLKNNKNVLPLVQKIKNIALFGNTSYDFIAGGTGSGNVNHAYVVSLLDGLKNAGYQVDGDIQKSYIEYAPKAKANLFIPEMSLAELNMSAAVKNNDLAIITIGKSSGEFLDRKISDSFNLTKEEKDMISGVCNAFHKAGKKVVVILNVCGVIETKSWIGGPDAVLLSWLPGQEGGNCVADILTGKENPSGRLPMTWPVSYNDVPSKADFPNPEVKNVDYTEYNDGVYVGYRYYQTKNVPVSFPFGYGMSYTTFKYGKPVVTKDAQGNIKVLVTVKNAGKVAGKEVVQVYVAAPGKDMDKPAKELRGFAKTKKLQPGESETVTIDIPYKNLASFNEVDSQWQVEAGNYKVMVAKNAADLKPLTTVITEEVTEKVRPCLLKEVK

Secondary structure (DSSP, 8-state):
----TTTS-HHHHHHT--HHHHHHHHB-B---SSSSS-S-B----GGGT----BEEE-SSS-B-----SS-SS---------HHHHHHH--HHHHHHHHHHHHHHHHHTT-SEEE---------TT-TTTTTS--SSHHHHHHHHHHHHHHHHTTT-EE--S--S-----SSGGG-EEE--HHHIIIIISHHHHHIIIII--SEEEE-SSEETTEESTT-HIIIIIIIIIIS---SEEEE-TT--S-HHHHHHHT--BBSS--HHHHHHHHHHHHHT-S-HHHHHHHHHHHHHHHHHSHHHHT--------HHHHHHHHHHHHHHT-EEEEE-TT-PSPPTT--EEEEESGGGTS---S-STTS----S----HHHHHHHTTPEEPHHHHHHHHHHHHHHHH----PPPPTTTS-HHHHTTT-SEEEEEEE----SSSPPPIIIIISPPHHHHHHHHHHHHHHHTTT--EEEEEE-SS----TTTSSS-SEEEE-----SSHHHHHHHHHHTSS------SS-EESSGGG-GGGGGS-----BTTTEEE--STT--SSHHHHHHT--EEE-TT--B-SS-EE----EEEE-SSS-EEEEEEEEE--SS-B--EEEEEEE---SSS---SEEEEEEEE---B-TTEEEEEEEEE-TGGG-EEETTTTEEE---EEE-EEEESSSS-SS-----EEE----B----S-----/----TTTS-HHHHHTT--HHHHHHHHB-B---SSTT-SEEE---TTTT---EEEEB-SSS-B--S--SS-SS---B-----HHHHHHH--HHHHHHHHHHHHHHHHHTT-SEE----------TT-TTTTTS--SSHHHHHHHHHHHHHHHHHTT-B--BS--S-TT--SS-SS-EEE--HHHIIIIITHHHHHIIIII--SEEE--SSEETTB-TTT-HIIIIIIIIIITT--SEEEPPTT--S-HHHHHHTT--BBSS--HHHHHHHHHHHHHT-S-HHHHHHHHHHHHHHHHTSTTTTT--------HHHHHHHHHHHHHHH-EEEEEGGG-PSPPTT--EEEEE-HHHHT---S-STTS---BS----HHHHHHHTT-EE-HHHHHHHHHHHHHHHH--------TTTS-HHHHHHH-SEEEEEEE--PPTT----IIIIISPPHHHHHHHHHHHHHHGGGT--EEEEEE-SS----STTSSS-SEEEE-----SS-HHHHHHHHHTSS------SS-EESSTTTSGGGTTS-----BTTTBEE--STTTTSHHHHHHTT--EEE-TT--B-SS-EEE-----EE-SSS-EEEEEEEEE--SS-B--EEEEEEE---SSS---SEEEEEEEE---BPTTEEEEEEEEE-TGGG---BTTTTB-----EEEEEEEESSTT-SS-EEEEEEE----B----S-----